Protein 2KAN (pdb70)

Nearest PDB structures (foldseek):
  2kan-assembly1_A  TM=8.055E-01  e=4.872E-16  Arabidopsis thaliana
  2n4f-assembly1_A  TM=8.296E-01  e=3.370E-14  Arabidopsis thaliana
  2dzm-assembly1_A  TM=8.151E-01  e=6.872E-05  Homo sapiens
  7fgm-assembly1_B  TM=8.037E-01  e=1.214E-04  Homo sapiens
  7v8e-assembly1_C  TM=8.054E-01  e=1.890E-04  Homo sapiens

Organism: Arabidopsis thaliana (NCBI:txid3702)

Structure (mmCIF, N/CA/C/O backbone):
data_2KAN
#
_entry.id   2KAN
#
loop_
_atom_site.group_PDB
_atom_site.id
_atom_site.type_symbol
_atom_site.label_atom_id
_atom_site.label_alt_id
_atom_site.label_comp_id
_atom_site.label_asym_id
_atom_site.label_entity_id
_atom_site.label_seq_id
_atom_site.pdbx_PDB_ins_code
_atom_site.Cartn_x
_atom_site.Cartn_y
_atom_site.Cartn_z
_atom_site.occupancy
_atom_site.B_iso_or_equiv
_atom_site.auth_seq_id
_atom_site.auth_comp_id
_atom_site.auth_asym_id
_atom_site.auth_atom_id
_atom_site.pdbx_PDB_model_num
ATOM 1 N N . MET A 1 1 ? 1.009 -16.116 5.273 1.00 0.00 1 MET A N 1
ATOM 2 C CA . MET A 1 1 ? 0.892 -17.507 4.784 1.00 0.00 1 MET A CA 1
ATOM 3 C C . MET A 1 1 ? -0.383 -18.133 5.320 1.00 0.00 1 MET A C 1
ATOM 4 O O . MET A 1 1 ? -0.405 -18.685 6.422 1.00 0.00 1 MET A O 1
ATOM 20 N N . GLY A 1 2 ? -1.450 -18.015 4.547 1.00 0.00 2 GLY A N 1
ATOM 21 C CA . GLY A 1 2 ? -2.744 -18.477 4.994 1.00 0.00 2 GLY A CA 1
ATOM 22 C C . GLY A 1 2 ? -3.408 -17.444 5.875 1.00 0.00 2 GLY A C 1
ATOM 23 O O . GLY A 1 2 ? -2.975 -16.289 5.905 1.00 0.00 2 GLY A O 1
ATOM 27 N N . HIS A 1 3 ? -4.470 -17.848 6.570 1.00 0.00 3 HIS A N 1
ATOM 28 C CA . HIS A 1 3 ? -5.179 -16.975 7.514 1.00 0.00 3 HIS A CA 1
ATOM 29 C C . HIS A 1 3 ? -5.973 -15.892 6.776 1.00 0.00 3 HIS A C 1
ATOM 30 O O . HIS A 1 3 ? -6.718 -15.120 7.383 1.00 0.00 3 HIS A O 1
ATOM 45 N N . HIS A 1 4 ? -5.836 -15.850 5.462 1.00 0.00 4 HIS A N 1
ATOM 46 C CA . HIS A 1 4 ? -6.478 -14.816 4.675 1.00 0.00 4 HIS A CA 1
ATOM 47 C C . HIS A 1 4 ? -7.916 -15.205 4.355 1.00 0.00 4 HIS A C 1
ATOM 48 O O . HIS A 1 4 ? -8.213 -15.724 3.278 1.00 0.00 4 HIS A O 1
ATOM 63 N N . HIS A 1 5 ? -8.796 -14.988 5.318 1.00 0.00 5 HIS A N 1
ATOM 64 C CA . HIS A 1 5 ? -10.217 -15.247 5.138 1.00 0.00 5 HIS A CA 1
ATOM 65 C C . HIS A 1 5 ? -10.904 -14.035 4.527 1.00 0.00 5 HIS A C 1
ATOM 66 O O . HIS A 1 5 ? -10.412 -12.910 4.644 1.00 0.00 5 HIS A O 1
ATOM 81 N N . HIS A 1 6 ? -12.024 -14.264 3.860 1.00 0.00 6 HIS A N 1
ATOM 82 C CA . HIS A 1 6 ? -12.798 -13.169 3.290 1.00 0.00 6 HIS A CA 1
ATOM 83 C C . HIS A 1 6 ? -13.572 -12.461 4.393 1.00 0.00 6 HIS A C 1
ATOM 84 O O . HIS A 1 6 ? -14.043 -13.097 5.338 1.00 0.00 6 HIS A O 1
ATOM 99 N N . HIS A 1 7 ? -13.696 -11.152 4.279 1.00 0.00 7 HIS A N 1
ATOM 100 C CA . HIS A 1 7 ? -14.394 -10.371 5.287 1.00 0.00 7 HIS A CA 1
ATOM 101 C C . HIS A 1 7 ? -14.949 -9.097 4.674 1.00 0.00 7 HIS A C 1
ATOM 102 O O . HIS A 1 7 ? -14.248 -8.392 3.951 1.00 0.00 7 HIS A O 1
ATOM 117 N N . HIS A 1 8 ? -16.209 -8.817 4.956 1.00 0.00 8 HIS A N 1
ATOM 118 C CA . HIS A 1 8 ? -16.855 -7.622 4.442 1.00 0.00 8 HIS A CA 1
ATOM 119 C C . HIS A 1 8 ? -17.304 -6.743 5.603 1.00 0.00 8 HIS A C 1
ATOM 120 O O . HIS A 1 8 ? -18.438 -6.822 6.076 1.00 0.00 8 HIS A O 1
ATOM 135 N N . SER A 1 9 ? -16.377 -5.929 6.077 1.00 0.00 9 SER A N 1
ATOM 136 C CA . SER A 1 9 ? -16.605 -5.069 7.222 1.00 0.00 9 SER A CA 1
ATOM 137 C C . SER A 1 9 ? -17.569 -3.942 6.867 1.00 0.00 9 SER A C 1
ATOM 138 O O . SER A 1 9 ? -18.350 -3.485 7.705 1.00 0.00 9 SER A O 1
ATOM 146 N N . HIS A 1 10 ? -17.521 -3.509 5.617 1.00 0.00 10 HIS A N 1
ATOM 147 C CA . HIS A 1 10 ? -18.353 -2.411 5.165 1.00 0.00 10 HIS A CA 1
ATOM 148 C C . HIS A 1 10 ? -18.571 -2.518 3.659 1.00 0.00 10 HIS A C 1
ATOM 149 O O . HIS A 1 10 ? -17.628 -2.417 2.877 1.00 0.00 10 HIS A O 1
ATOM 164 N N . ALA A 1 11 ? -19.811 -2.753 3.258 1.00 0.00 11 ALA A N 1
ATOM 165 C CA . ALA A 1 11 ? -20.140 -2.862 1.843 1.00 0.00 11 ALA A CA 1
ATOM 166 C C . ALA A 1 11 ? -20.527 -1.510 1.285 1.00 0.00 11 ALA A C 1
ATOM 167 O O . ALA A 1 11 ? -20.265 -1.190 0.125 1.00 0.00 11 ALA A O 1
ATOM 174 N N . ALA A 1 12 ? -21.131 -0.717 2.137 1.00 0.00 12 ALA A N 1
ATOM 175 C CA . ALA A 1 12 ? -21.544 0.629 1.777 1.00 0.00 12 ALA A CA 1
ATOM 176 C C . ALA A 1 12 ? -20.396 1.605 1.997 1.00 0.00 12 ALA A C 1
ATOM 177 O O . ALA A 1 12 ? -20.409 2.405 2.934 1.00 0.00 12 ALA A O 1
ATOM 184 N N . VAL A 1 13 ? -19.385 1.500 1.154 1.00 0.00 13 VAL A N 1
ATOM 185 C CA . VAL A 1 13 ? -18.210 2.347 1.255 1.00 0.00 13 VAL A CA 1
ATOM 186 C C . VAL A 1 13 ? -17.507 2.416 -0.097 1.00 0.00 13 VAL A C 1
ATOM 187 O O . VAL A 1 13 ? -17.608 1.489 -0.905 1.00 0.00 13 VAL A O 1
ATOM 200 N N . ARG A 1 14 ? -16.815 3.514 -0.347 1.00 0.00 14 ARG A N 1
ATOM 201 C CA . ARG A 1 14 ? -16.116 3.704 -1.602 1.00 0.00 14 ARG A CA 1
ATOM 202 C C . ARG A 1 14 ? -14.648 3.360 -1.436 1.00 0.00 14 ARG A C 1
ATOM 203 O O . ARG A 1 14 ? -13.986 3.836 -0.507 1.00 0.00 14 ARG A O 1
ATOM 224 N N . LYS A 1 15 ? -14.150 2.519 -2.317 1.00 0.00 15 LYS A N 1
ATOM 225 C CA . LYS A 1 15 ? -12.750 2.139 -2.293 1.00 0.00 15 LYS A CA 1
ATOM 226 C C . LYS A 1 15 ? -11.914 3.269 -2.875 1.00 0.00 15 LYS A C 1
ATOM 227 O O . LYS A 1 15 ? -12.308 3.902 -3.855 1.00 0.00 15 LYS A O 1
ATOM 246 N N . ILE A 1 16 ? -10.772 3.519 -2.267 1.00 0.00 16 ILE A N 1
ATOM 247 C CA . ILE A 1 16 ? -9.932 4.636 -2.657 1.00 0.00 16 ILE A CA 1
ATOM 248 C C . ILE A 1 16 ? -8.873 4.191 -3.651 1.00 0.00 16 ILE A C 1
ATOM 249 O O . ILE A 1 16 ? -8.535 3.008 -3.740 1.00 0.00 16 ILE A O 1
ATOM 265 N N . HIS A 1 17 ? -8.370 5.141 -4.412 1.00 0.00 17 HIS A N 1
ATOM 266 C CA . HIS A 1 17 ? -7.361 4.860 -5.415 1.00 0.00 17 HIS A CA 1
ATOM 267 C C . HIS A 1 17 ? -5.994 5.303 -4.928 1.00 0.00 17 HIS A C 1
ATOM 268 O O . HIS A 1 17 ? -5.738 6.497 -4.767 1.00 0.00 17 HIS A O 1
ATOM 283 N N . VAL A 1 18 ? -5.130 4.336 -4.672 1.00 0.00 18 VAL A N 1
ATOM 284 C CA . VAL A 1 18 ? -3.792 4.619 -4.179 1.00 0.00 18 VAL A CA 1
ATOM 285 C C . VAL A 1 18 ? -2.770 4.550 -5.307 1.00 0.00 18 VAL A C 1
ATOM 286 O O . VAL A 1 18 ? -2.859 3.692 -6.188 1.00 0.00 18 VAL A O 1
ATOM 299 N N . THR A 1 19 ? -1.808 5.450 -5.279 1.00 0.00 19 THR A N 1
ATOM 300 C CA . THR A 1 19 ? -0.754 5.454 -6.272 1.00 0.00 19 THR A CA 1
ATOM 301 C C . THR A 1 19 ? 0.427 4.629 -5.778 1.00 0.00 19 THR A C 1
ATOM 302 O O . THR A 1 19 ? 1.117 5.023 -4.843 1.00 0.00 19 THR A O 1
ATOM 313 N N . VAL A 1 20 ? 0.645 3.483 -6.399 1.00 0.00 20 VAL A N 1
ATOM 314 C CA . VAL A 1 20 ? 1.729 2.602 -6.005 1.00 0.00 20 VAL A CA 1
ATOM 315 C C . VAL A 1 20 ? 2.958 2.876 -6.860 1.00 0.00 20 VAL A C 1
ATOM 316 O O . VAL A 1 20 ? 2.960 2.623 -8.068 1.00 0.00 20 VAL A O 1
ATOM 329 N N . LYS A 1 21 ? 3.989 3.420 -6.234 1.00 0.00 21 LYS A N 1
ATOM 330 C CA . LYS A 1 21 ? 5.198 3.795 -6.943 1.00 0.00 21 LYS A CA 1
ATOM 331 C C . LYS A 1 21 ? 6.352 2.870 -6.610 1.00 0.00 21 LYS A C 1
ATOM 332 O O . LYS A 1 21 ? 6.823 2.838 -5.480 1.00 0.00 21 LYS A O 1
ATOM 351 N N . PHE A 1 22 ? 6.804 2.130 -7.600 1.00 0.00 22 PHE A N 1
ATOM 352 C CA . PHE A 1 22 ? 7.990 1.307 -7.458 1.00 0.00 22 PHE A CA 1
ATOM 353 C C . PHE A 1 22 ? 9.202 2.072 -7.978 1.00 0.00 22 PHE A C 1
ATOM 354 O O . PHE A 1 22 ? 9.049 3.096 -8.650 1.00 0.00 22 PHE A O 1
ATOM 371 N N . PRO A 1 23 ? 10.423 1.595 -7.685 1.00 0.00 23 PRO A N 1
ATOM 372 C CA . PRO A 1 23 ? 11.657 2.190 -8.215 1.00 0.00 23 PRO A CA 1
ATOM 373 C C . PRO A 1 23 ? 11.831 1.915 -9.711 1.00 0.00 23 PRO A C 1
ATOM 374 O O . PRO A 1 23 ? 12.932 2.016 -10.254 1.00 0.00 23 PRO A O 1
ATOM 385 N N . SER A 1 24 ? 10.731 1.582 -10.372 1.00 0.00 24 SER A N 1
ATOM 386 C CA . SER A 1 24 ? 10.748 1.217 -11.776 1.00 0.00 24 SER A CA 1
ATOM 387 C C . SER A 1 24 ? 9.426 1.578 -12.452 1.00 0.00 24 SER A C 1
ATOM 388 O O . SER A 1 24 ? 9.397 2.307 -13.450 1.00 0.00 24 SER A O 1
ATOM 396 N N . LYS A 1 25 ? 8.334 1.074 -11.893 1.00 0.00 25 LYS A N 1
ATOM 397 C CA . LYS A 1 25 ? 7.016 1.247 -12.482 1.00 0.00 25 LYS A CA 1
ATOM 398 C C . LYS A 1 25 ? 6.083 1.995 -11.535 1.00 0.00 25 LYS A C 1
ATOM 399 O O . LYS A 1 25 ? 6.360 2.128 -10.343 1.00 0.00 25 LYS A O 1
ATOM 418 N N . GLN A 1 26 ? 4.977 2.467 -12.079 1.00 0.00 26 GLN A N 1
ATOM 419 C CA . GLN A 1 26 ? 3.972 3.181 -11.302 1.00 0.00 26 GLN A CA 1
ATOM 420 C C . GLN A 1 26 ? 2.577 2.770 -11.754 1.00 0.00 26 GLN A C 1
ATOM 421 O O . GLN A 1 26 ? 2.261 2.824 -12.942 1.00 0.00 26 GLN A O 1
ATOM 435 N N . PHE A 1 27 ? 1.747 2.356 -10.813 1.00 0.00 27 PHE A N 1
ATOM 436 C CA . PHE A 1 27 ? 0.387 1.952 -11.132 1.00 0.00 27 PHE A CA 1
ATOM 437 C C . PHE A 1 27 ? -0.552 2.302 -9.987 1.00 0.00 27 PHE A C 1
ATOM 438 O O . PHE A 1 27 ? -0.111 2.563 -8.870 1.00 0.00 27 PHE A O 1
ATOM 455 N N . THR A 1 28 ? -1.842 2.327 -10.270 1.00 0.00 28 THR A N 1
ATOM 456 C CA . THR A 1 28 ? -2.832 2.667 -9.264 1.00 0.00 28 THR A CA 1
ATOM 457 C C . THR A 1 28 ? -3.667 1.439 -8.919 1.00 0.00 28 THR A C 1
ATOM 458 O O . THR A 1 28 ? -4.003 0.638 -9.796 1.00 0.00 28 THR A O 1
ATOM 469 N N . VAL A 1 29 ? -3.989 1.291 -7.647 1.00 0.00 29 VAL A N 1
ATOM 470 C CA . VAL A 1 29 ? -4.757 0.143 -7.179 1.00 0.00 29 VAL A CA 1
ATOM 471 C C . VAL A 1 29 ? -5.970 0.613 -6.387 1.00 0.00 29 VAL A C 1
ATOM 472 O O . VAL A 1 29 ? -5.886 1.584 -5.629 1.00 0.00 29 VAL A O 1
ATOM 485 N N . GLU A 1 30 ? -7.103 -0.047 -6.586 1.00 0.00 30 GLU A N 1
ATOM 486 C CA . GLU A 1 30 ? -8.301 0.263 -5.823 1.00 0.00 30 GLU A CA 1
ATOM 487 C C . GLU A 1 30 ? -8.333 -0.557 -4.556 1.00 0.00 30 GLU A C 1
ATOM 488 O O . GLU A 1 30 ? -8.455 -1.782 -4.587 1.00 0.00 30 GLU A O 1
ATOM 500 N N . VAL A 1 31 ? -8.207 0.126 -3.448 1.00 0.00 31 VAL A N 1
ATOM 501 C CA . VAL A 1 31 ? -8.196 -0.531 -2.154 1.00 0.00 31 VAL A CA 1
ATOM 502 C C . VAL A 1 31 ? -9.165 0.157 -1.208 1.00 0.00 31 VAL A C 1
ATOM 503 O O . VAL A 1 31 ? -9.486 1.331 -1.377 1.00 0.00 31 VAL A O 1
ATOM 516 N N . ASP A 1 32 ? -9.649 -0.581 -0.235 1.00 0.00 32 ASP A N 1
ATOM 517 C CA . ASP A 1 32 ? -10.543 -0.018 0.770 1.00 0.00 32 ASP A CA 1
ATOM 518 C C . ASP A 1 32 ? -9.767 0.879 1.733 1.00 0.00 32 ASP A C 1
ATOM 519 O O . ASP A 1 32 ? -8.566 0.709 1.920 1.00 0.00 32 ASP A O 1
ATOM 528 N N . ARG A 1 33 ? -10.461 1.826 2.348 1.00 0.00 33 ARG A N 1
ATOM 529 C CA . ARG A 1 33 ? -9.831 2.765 3.270 1.00 0.00 33 ARG A CA 1
ATOM 530 C C . ARG A 1 33 ? -9.547 2.103 4.621 1.00 0.00 33 ARG A C 1
ATOM 531 O O . ARG A 1 33 ? -8.716 2.576 5.397 1.00 0.00 33 ARG A O 1
ATOM 552 N N . THR A 1 34 ? -10.240 1.003 4.896 1.00 0.00 34 THR A N 1
ATOM 553 C CA . THR A 1 34 ? -10.006 0.232 6.111 1.00 0.00 34 THR A CA 1
ATOM 554 C C . THR A 1 34 ? -9.155 -0.998 5.808 1.00 0.00 34 THR A C 1
ATOM 555 O O . THR A 1 34 ? -9.047 -1.917 6.622 1.00 0.00 34 THR A O 1
ATOM 566 N N . GLU A 1 35 ? -8.547 -0.995 4.627 1.00 0.00 35 GLU A N 1
ATOM 567 C CA . GLU A 1 35 ? -7.700 -2.092 4.192 1.00 0.00 35 GLU A CA 1
ATOM 568 C C . GLU A 1 35 ? -6.488 -2.219 5.107 1.00 0.00 35 GLU A C 1
ATOM 569 O O . GLU A 1 35 ? -5.913 -1.217 5.534 1.00 0.00 35 GLU A O 1
ATOM 581 N N . THR A 1 36 ? -6.117 -3.449 5.412 1.00 0.00 36 THR A N 1
ATOM 582 C CA . THR A 1 36 ? -4.959 -3.721 6.245 1.00 0.00 36 THR A CA 1
ATOM 583 C C . THR A 1 36 ? -3.671 -3.479 5.457 1.00 0.00 36 THR A C 1
ATOM 584 O O . THR A 1 36 ? -3.671 -3.575 4.228 1.00 0.00 36 THR A O 1
ATOM 595 N N . VAL A 1 37 ? -2.578 -3.171 6.150 1.00 0.00 37 VAL A N 1
ATOM 596 C CA . VAL A 1 37 ? -1.294 -2.971 5.489 1.00 0.00 37 VAL A CA 1
ATOM 597 C C . VAL A 1 37 ? -0.870 -4.258 4.788 1.00 0.00 37 VAL A C 1
ATOM 598 O O . VAL A 1 37 ? -0.320 -4.235 3.683 1.00 0.00 37 VAL A O 1
ATOM 611 N N . SER A 1 38 ? -1.165 -5.381 5.429 1.00 0.00 38 SER A N 1
ATOM 612 C CA . SER A 1 38 ? -0.935 -6.689 4.843 1.00 0.00 38 SER A CA 1
ATOM 613 C C . SER A 1 38 ? -1.766 -6.869 3.577 1.00 0.00 38 SER A C 1
ATOM 614 O O . SER A 1 38 ? -1.291 -7.408 2.582 1.00 0.00 38 SER A O 1
ATOM 622 N N . SER A 1 39 ? -2.995 -6.368 3.608 1.00 0.00 39 SER A N 1
ATOM 623 C CA . SER A 1 39 ? -3.926 -6.571 2.515 1.00 0.00 39 SER A CA 1
ATOM 624 C C . SER A 1 39 ? -3.594 -5.619 1.378 1.00 0.00 39 SER A C 1
ATOM 625 O O . SER A 1 39 ? -3.947 -5.857 0.222 1.00 0.00 39 SER A O 1
ATOM 633 N N . LEU A 1 40 ? -2.903 -4.542 1.719 1.00 0.00 40 LEU A N 1
ATOM 634 C CA . LEU A 1 40 ? -2.398 -3.616 0.729 1.00 0.00 40 LEU A CA 1
ATOM 635 C C . LEU A 1 40 ? -1.258 -4.275 -0.028 1.00 0.00 40 LEU A C 1
ATOM 636 O O . LEU A 1 40 ? -1.248 -4.305 -1.259 1.00 0.00 40 LEU A O 1
ATOM 652 N N . LYS A 1 41 ? -0.314 -4.831 0.724 1.00 0.00 41 LYS A N 1
ATOM 653 C CA . LYS A 1 41 ? 0.815 -5.530 0.133 1.00 0.00 41 LYS A CA 1
ATOM 654 C C . LYS A 1 41 ? 0.349 -6.772 -0.619 1.00 0.00 41 LYS A C 1
ATOM 655 O O . LYS A 1 41 ? 0.942 -7.141 -1.630 1.00 0.00 41 LYS A O 1
ATOM 674 N N . ASP A 1 42 ? -0.707 -7.413 -0.118 1.00 0.00 42 ASP A N 1
ATOM 675 C CA . ASP A 1 42 ? -1.315 -8.551 -0.809 1.00 0.00 42 ASP A CA 1
ATOM 676 C C . ASP A 1 42 ? -1.692 -8.173 -2.232 1.00 0.00 42 ASP A C 1
ATOM 677 O O . ASP A 1 42 ? -1.286 -8.829 -3.190 1.00 0.00 42 ASP A O 1
ATOM 686 N N . LYS A 1 43 ? -2.451 -7.092 -2.360 1.00 0.00 43 LYS A N 1
ATOM 687 C CA . LYS A 1 43 ? -2.912 -6.624 -3.661 1.00 0.00 43 LYS A CA 1
ATOM 688 C C . LYS A 1 43 ? -1.739 -6.239 -4.559 1.00 0.00 43 LYS A C 1
ATOM 689 O O . LYS A 1 43 ? -1.734 -6.551 -5.751 1.00 0.00 43 LYS A O 1
ATOM 708 N N . ILE A 1 44 ? -0.742 -5.575 -3.984 1.00 0.00 44 ILE A N 1
ATOM 709 C CA . ILE A 1 44 ? 0.447 -5.187 -4.732 1.00 0.00 44 ILE A CA 1
ATOM 710 C C . ILE A 1 44 ? 1.229 -6.421 -5.183 1.00 0.00 44 ILE A C 1
ATOM 711 O O . ILE A 1 44 ? 1.742 -6.465 -6.301 1.00 0.00 44 ILE A O 1
ATOM 727 N N . HIS A 1 45 ? 1.283 -7.433 -4.323 1.00 0.00 45 HIS A N 1
ATOM 728 C CA . HIS A 1 45 ? 1.977 -8.680 -4.632 1.00 0.00 45 HIS A CA 1
ATOM 729 C C . HIS A 1 45 ? 1.300 -9.411 -5.788 1.00 0.00 45 HIS A C 1
ATOM 730 O O . HIS A 1 45 ? 1.945 -10.136 -6.543 1.00 0.00 45 HIS A O 1
ATOM 745 N N . ILE A 1 46 ? -0.002 -9.234 -5.909 1.00 0.00 46 ILE A N 1
ATOM 746 C CA . ILE A 1 46 ? -0.752 -9.832 -7.002 1.00 0.00 46 ILE A CA 1
ATOM 747 C C . ILE A 1 46 ? -0.400 -9.150 -8.325 1.00 0.00 46 ILE A C 1
ATOM 748 O O . ILE A 1 46 ? -0.379 -9.786 -9.382 1.00 0.00 46 ILE A O 1
ATOM 764 N N . VAL A 1 47 ? -0.091 -7.862 -8.251 1.00 0.00 47 VAL A N 1
ATOM 765 C CA . VAL A 1 47 ? 0.268 -7.088 -9.438 1.00 0.00 47 VAL A CA 1
ATOM 766 C C . VAL A 1 47 ? 1.749 -7.249 -9.786 1.00 0.00 47 VAL A C 1
ATOM 767 O O . VAL A 1 47 ? 2.095 -7.634 -10.904 1.00 0.00 47 VAL A O 1
ATOM 780 N N . GLU A 1 48 ? 2.613 -6.964 -8.822 1.00 0.00 48 GLU A N 1
ATOM 781 C CA . GLU A 1 48 ? 4.051 -6.962 -9.054 1.00 0.00 48 GLU A CA 1
ATOM 782 C C . GLU A 1 48 ? 4.672 -8.287 -8.599 1.00 0.00 48 GLU A C 1
ATOM 783 O O . GLU A 1 48 ? 4.046 -9.074 -7.888 1.00 0.00 48 GLU A O 1
ATOM 795 N N . ASN A 1 49 ? 5.901 -8.522 -9.019 1.00 0.00 49 ASN A N 1
ATOM 796 C CA . ASN A 1 49 ? 6.621 -9.750 -8.706 1.00 0.00 49 ASN A CA 1
ATOM 797 C C . ASN A 1 49 ? 7.144 -9.739 -7.275 1.00 0.00 49 ASN A C 1
ATOM 798 O O . ASN A 1 49 ? 7.319 -10.792 -6.664 1.00 0.00 49 ASN A O 1
ATOM 809 N N . THR A 1 50 ? 7.403 -8.545 -6.754 1.00 0.00 50 THR A N 1
ATOM 810 C CA . THR A 1 50 ? 7.996 -8.385 -5.436 1.00 0.00 50 THR A CA 1
ATOM 811 C C . THR A 1 50 ? 7.172 -9.062 -4.337 1.00 0.00 50 THR A C 1
ATOM 812 O O . THR A 1 50 ? 5.960 -8.855 -4.216 1.00 0.00 50 THR A O 1
ATOM 823 N N . PRO A 1 51 ? 7.832 -9.922 -3.554 1.00 0.00 51 PRO A N 1
ATOM 824 C CA . PRO A 1 51 ? 7.253 -10.516 -2.350 1.00 0.00 51 PRO A CA 1
ATOM 825 C C . PRO A 1 51 ? 6.867 -9.458 -1.312 1.00 0.00 51 PRO A C 1
ATOM 826 O O . PRO A 1 51 ? 7.485 -8.395 -1.228 1.00 0.00 51 PRO A O 1
ATOM 837 N N . ILE A 1 52 ? 5.865 -9.780 -0.507 1.00 0.00 52 ILE A N 1
ATOM 838 C CA . ILE A 1 52 ? 5.280 -8.836 0.443 1.00 0.00 52 ILE A CA 1
ATOM 839 C C . ILE A 1 52 ? 6.294 -8.321 1.474 1.00 0.00 52 ILE A C 1
ATOM 840 O O . ILE A 1 52 ? 6.380 -7.117 1.713 1.00 0.00 52 ILE A O 1
ATOM 856 N N . LYS A 1 53 ? 7.067 -9.221 2.068 1.00 0.00 53 LYS A N 1
ATOM 857 C CA . LYS A 1 53 ? 7.984 -8.848 3.142 1.00 0.00 53 LYS A CA 1
ATOM 858 C C . LYS A 1 53 ? 9.152 -7.986 2.655 1.00 0.00 53 LYS A C 1
ATOM 859 O O . LYS A 1 53 ? 9.766 -7.270 3.448 1.00 0.00 53 LYS A O 1
ATOM 878 N N . ARG A 1 54 ? 9.452 -8.037 1.362 1.00 0.00 54 ARG A N 1
ATOM 879 C CA . ARG A 1 54 ? 10.623 -7.337 0.839 1.00 0.00 54 ARG A CA 1
ATOM 880 C C . ARG A 1 54 ? 10.290 -5.911 0.412 1.00 0.00 54 ARG A C 1
ATOM 881 O O . ARG A 1 54 ? 11.143 -5.028 0.465 1.00 0.00 54 ARG A O 1
ATOM 902 N N . MET A 1 55 ? 9.056 -5.679 -0.008 1.00 0.00 55 MET A N 1
ATOM 903 C CA . MET A 1 55 ? 8.646 -4.342 -0.414 1.00 0.00 55 MET A CA 1
ATOM 904 C C . MET A 1 55 ? 8.083 -3.573 0.772 1.00 0.00 55 MET A C 1
ATOM 905 O O . MET A 1 55 ? 7.224 -4.072 1.502 1.00 0.00 55 MET A O 1
ATOM 919 N N . GLN A 1 56 ? 8.593 -2.369 0.974 1.00 0.00 56 GLN A N 1
ATOM 920 C CA . GLN A 1 56 ? 8.141 -1.515 2.059 1.00 0.00 56 GLN A CA 1
ATOM 921 C C . GLN A 1 56 ? 7.370 -0.325 1.515 1.00 0.00 56 GLN A C 1
ATOM 922 O O . GLN A 1 56 ? 7.765 0.283 0.522 1.00 0.00 56 GLN A O 1
ATOM 936 N N . LEU A 1 57 ? 6.270 -0.004 2.174 1.00 0.00 57 LEU A N 1
ATOM 937 C CA . LEU A 1 57 ? 5.389 1.059 1.724 1.00 0.00 57 LEU A CA 1
ATOM 938 C C . LEU A 1 57 ? 5.670 2.335 2.505 1.00 0.00 57 LEU A C 1
ATOM 939 O O . LEU A 1 57 ? 5.722 2.315 3.731 1.00 0.00 57 LEU A O 1
ATOM 955 N N . TYR A 1 58 ? 5.871 3.431 1.801 1.00 0.00 58 TYR A N 1
ATOM 956 C CA . TYR A 1 58 ? 6.085 4.715 2.444 1.00 0.00 58 TYR A CA 1
ATOM 957 C C . TYR A 1 58 ? 4.995 5.700 2.048 1.00 0.00 58 TYR A C 1
ATOM 958 O O . TYR A 1 58 ? 4.801 5.982 0.867 1.00 0.00 58 TYR A O 1
ATOM 976 N N . TYR A 1 59 ? 4.287 6.217 3.040 1.00 0.00 59 TYR A N 1
ATOM 977 C CA . TYR A 1 59 ? 3.215 7.170 2.799 1.00 0.00 59 TYR A CA 1
ATOM 978 C C . TYR A 1 59 ? 3.555 8.529 3.394 1.00 0.00 59 TYR A C 1
ATOM 979 O O . TYR A 1 59 ? 3.474 8.722 4.608 1.00 0.00 59 TYR A O 1
ATOM 997 N N . SER A 1 60 ? 3.972 9.449 2.527 1.00 0.00 60 SER A N 1
ATOM 998 C CA . SER A 1 60 ? 4.202 10.846 2.900 1.00 0.00 60 SER A CA 1
ATOM 999 C C . SER A 1 60 ? 5.107 10.988 4.130 1.00 0.00 60 SER A C 1
ATOM 1000 O O . SER A 1 60 ? 4.953 11.922 4.921 1.00 0.00 60 SER A O 1
ATOM 1008 N N . GLY A 1 61 ? 6.055 10.071 4.280 1.00 0.00 61 GLY A N 1
ATOM 1009 C CA . GLY A 1 61 ? 6.999 10.162 5.374 1.00 0.00 61 GLY A CA 1
ATOM 1010 C C . GLY A 1 61 ? 6.848 9.042 6.385 1.00 0.00 61 GLY A C 1
ATOM 1011 O O . GLY A 1 61 ? 7.758 8.791 7.177 1.00 0.00 61 GLY A O 1
ATOM 1015 N N . ILE A 1 62 ? 5.706 8.369 6.372 1.00 0.00 62 ILE A N 1
ATOM 1016 C CA . ILE A 1 62 ? 5.464 7.276 7.304 1.00 0.00 62 ILE A CA 1
ATOM 1017 C C . ILE A 1 62 ? 5.740 5.933 6.640 1.00 0.00 62 ILE A C 1
ATOM 1018 O O . ILE A 1 62 ? 5.201 5.637 5.572 1.00 0.00 62 ILE A O 1
ATOM 1034 N N . GLU A 1 63 ? 6.597 5.140 7.265 1.00 0.00 63 GLU A N 1
ATOM 1035 C CA . GLU A 1 63 ? 6.863 3.787 6.808 1.00 0.00 63 GLU A CA 1
ATOM 1036 C C . GLU A 1 63 ? 5.748 2.856 7.271 1.00 0.00 63 GLU A C 1
ATOM 1037 O O . GLU A 1 63 ? 5.511 2.700 8.471 1.00 0.00 63 GLU A O 1
ATOM 1049 N N . LEU A 1 64 ? 5.057 2.254 6.316 1.00 0.00 64 LEU A N 1
ATOM 1050 C CA . LEU A 1 64 ? 3.969 1.340 6.615 1.00 0.00 64 LEU A CA 1
ATOM 1051 C C . LEU A 1 64 ? 4.536 -0.054 6.849 1.00 0.00 64 LEU A C 1
ATOM 1052 O O . LEU A 1 64 ? 4.531 -0.904 5.952 1.00 0.00 64 LEU A O 1
ATOM 1068 N N . ALA A 1 65 ? 5.067 -0.264 8.042 1.00 0.00 65 ALA A N 1
ATOM 1069 C CA . ALA A 1 65 ? 5.730 -1.515 8.371 1.00 0.00 65 ALA A CA 1
ATOM 1070 C C . ALA A 1 65 ? 4.861 -2.391 9.262 1.00 0.00 65 ALA A C 1
ATOM 1071 O O . ALA A 1 65 ? 5.184 -3.555 9.504 1.00 0.00 65 ALA A O 1
ATOM 1078 N N . ASP A 1 66 ? 3.755 -1.841 9.746 1.00 0.00 66 ASP A N 1
ATOM 1079 C CA . ASP A 1 66 ? 2.874 -2.586 10.634 1.00 0.00 66 ASP A CA 1
ATOM 1080 C C . ASP A 1 66 ? 1.825 -3.347 9.841 1.00 0.00 66 ASP A C 1
ATOM 1081 O O . ASP A 1 66 ? 0.778 -2.810 9.491 1.00 0.00 66 ASP A O 1
ATOM 1090 N N . ASP A 1 67 ? 2.123 -4.611 9.583 1.00 0.00 67 ASP A N 1
ATOM 1091 C CA . ASP A 1 67 ? 1.282 -5.494 8.772 1.00 0.00 67 ASP A CA 1
ATOM 1092 C C . ASP A 1 67 ? -0.119 -5.632 9.361 1.00 0.00 67 ASP A C 1
ATOM 1093 O O . ASP A 1 67 ? -1.093 -5.869 8.643 1.00 0.00 67 ASP A O 1
ATOM 1102 N N . TYR A 1 68 ? -0.208 -5.453 10.669 1.00 0.00 68 TYR A N 1
ATOM 1103 C CA . TYR A 1 68 ? -1.446 -5.683 11.396 1.00 0.00 68 TYR A CA 1
ATOM 1104 C C . TYR A 1 68 ? -2.362 -4.451 11.410 1.00 0.00 68 TYR A C 1
ATOM 1105 O O . TYR A 1 68 ? -3.539 -4.560 11.750 1.00 0.00 68 TYR A O 1
ATOM 1123 N N . ARG A 1 69 ? -1.838 -3.285 11.036 1.00 0.00 69 ARG A N 1
ATOM 1124 C CA . ARG A 1 69 ? -2.638 -2.060 11.072 1.00 0.00 69 ARG A CA 1
ATOM 1125 C C . ARG A 1 69 ? -3.370 -1.849 9.754 1.00 0.00 69 ARG A C 1
ATOM 1126 O O . ARG A 1 69 ? -3.073 -2.508 8.759 1.00 0.00 69 ARG A O 1
ATOM 1147 N N . ASN A 1 70 ? -4.327 -0.931 9.757 1.00 0.00 70 ASN A N 1
ATOM 1148 C CA . ASN A 1 70 ? -5.061 -0.588 8.547 1.00 0.00 70 ASN A CA 1
ATOM 1149 C C . ASN A 1 70 ? -4.562 0.734 7.981 1.00 0.00 70 ASN A C 1
ATOM 1150 O O . ASN A 1 70 ? -3.801 1.450 8.632 1.00 0.00 70 ASN A O 1
ATOM 1161 N N . LEU A 1 71 ? -5.011 1.060 6.776 1.00 0.00 71 LEU A N 1
ATOM 1162 C CA . LEU A 1 71 ? -4.620 2.301 6.120 1.00 0.00 71 LEU A CA 1
ATOM 1163 C C . LEU A 1 71 ? -5.208 3.508 6.840 1.00 0.00 71 LEU A C 1
ATOM 1164 O O . LEU A 1 71 ? -4.596 4.576 6.879 1.00 0.00 71 LEU A O 1
ATOM 1180 N N . ASN A 1 72 ? -6.398 3.336 7.412 1.00 0.00 72 ASN A N 1
ATOM 1181 C CA . ASN A 1 72 ? -7.067 4.419 8.135 1.00 0.00 72 ASN A CA 1
ATOM 1182 C C . ASN A 1 72 ? -6.249 4.847 9.351 1.00 0.00 72 ASN A C 1
ATOM 1183 O O . ASN A 1 72 ? -6.299 6.002 9.765 1.00 0.00 72 ASN A O 1
ATOM 1194 N N . GLU A 1 73 ? -5.480 3.912 9.903 1.00 0.00 73 GLU A N 1
ATOM 1195 C CA . GLU A 1 73 ? -4.612 4.194 11.041 1.00 0.00 73 GLU A CA 1
ATOM 1196 C C . GLU A 1 73 ? -3.568 5.250 10.689 1.00 0.00 73 GLU A C 1
ATOM 1197 O O . GLU A 1 73 ? -3.187 6.066 11.526 1.00 0.00 73 GLU A O 1
ATOM 1209 N N . TYR A 1 74 ? -3.111 5.226 9.446 1.00 0.00 74 TYR A N 1
ATOM 1210 C CA . TYR A 1 74 ? -2.090 6.158 8.992 1.00 0.00 74 TYR A CA 1
ATOM 1211 C C . TYR A 1 74 ? -2.726 7.404 8.381 1.00 0.00 74 TYR A C 1
ATOM 1212 O O . TYR A 1 74 ? -2.052 8.411 8.156 1.00 0.00 74 TYR A O 1
ATOM 1230 N N . GLY A 1 75 ? -4.026 7.336 8.129 1.00 0.00 75 GLY A N 1
ATOM 1231 C CA . GLY A 1 75 ? -4.729 8.456 7.532 1.00 0.00 75 GLY A CA 1
ATOM 1232 C C . GLY A 1 75 ? -4.497 8.541 6.038 1.00 0.00 75 GLY A C 1
ATOM 1233 O O . GLY A 1 75 ? -4.040 9.564 5.530 1.00 0.00 75 GLY A O 1
ATOM 1237 N N . ILE A 1 76 ? -4.798 7.459 5.336 1.00 0.00 76 ILE A N 1
ATOM 1238 C CA . ILE A 1 76 ? -4.587 7.398 3.900 1.00 0.00 76 ILE A CA 1
ATOM 1239 C C . ILE A 1 76 ? -5.895 7.628 3.147 1.00 0.00 76 ILE A C 1
ATOM 1240 O O . ILE A 1 76 ? -6.876 6.912 3.352 1.00 0.00 76 ILE A O 1
ATOM 125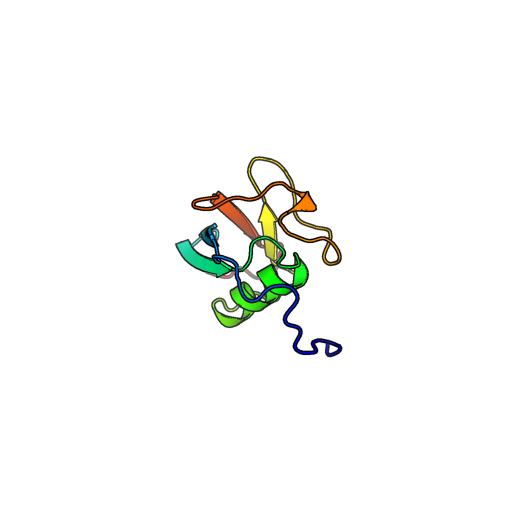6 N N . THR A 1 77 ? -5.903 8.640 2.291 1.00 0.00 77 THR A N 1
ATOM 1257 C CA . THR A 1 77 ? -7.068 8.952 1.478 1.00 0.00 77 THR A CA 1
ATOM 1258 C C . THR A 1 77 ? -6.775 8.621 0.010 1.00 0.00 77 THR A C 1
ATOM 1259 O O . THR A 1 77 ? -5.746 8.017 -0.301 1.00 0.00 77 THR A O 1
ATOM 1270 N N . GLU A 1 78 ? -7.675 9.007 -0.884 1.00 0.00 78 GLU A N 1
ATOM 1271 C CA . GLU A 1 78 ? -7.521 8.728 -2.305 1.00 0.00 78 GLU A CA 1
ATOM 1272 C C . GLU A 1 78 ? -6.461 9.637 -2.929 1.00 0.00 78 GLU A C 1
ATOM 1273 O O . GLU A 1 78 ? -6.206 10.739 -2.433 1.00 0.00 78 GLU A O 1
ATOM 1285 N N . PHE A 1 79 ? -5.834 9.144 -4.000 1.00 0.00 79 PHE A N 1
ATOM 1286 C CA . PHE A 1 79 ? -4.789 9.872 -4.722 1.00 0.00 79 PHE A CA 1
ATOM 1287 C C . PHE A 1 79 ? -3.542 10.005 -3.862 1.00 0.00 79 PHE A C 1
ATOM 1288 O O . PHE A 1 79 ? -2.703 10.877 -4.085 1.00 0.00 79 PHE A O 1
ATOM 1305 N N . SER A 1 80 ? -3.425 9.121 -2.886 1.00 0.00 80 SER A N 1
ATOM 1306 C CA . SER A 1 80 ? -2.263 9.077 -2.024 1.00 0.00 80 SER A CA 1
ATOM 1307 C C . SER A 1 80 ? -1.066 8.511 -2.776 1.00 0.00 80 SER A C 1
ATOM 1308 O O . SER A 1 80 ? -1.216 7.649 -3.646 1.00 0.00 80 SER A O 1
ATOM 1316 N N . GLU A 1 81 ? 0.114 9.008 -2.453 1.00 0.00 81 GLU A N 1
ATOM 1317 C CA . GLU A 1 81 ? 1.328 8.564 -3.108 1.00 0.00 81 GLU A CA 1
ATOM 1318 C C . GLU A 1 81 ? 2.062 7.565 -2.227 1.00 0.00 81 GLU A C 1
ATOM 1319 O O . GLU A 1 81 ? 2.727 7.938 -1.258 1.00 0.00 81 GLU A O 1
ATOM 1331 N N . ILE A 1 82 ? 1.910 6.293 -2.551 1.00 0.00 82 ILE A N 1
ATOM 1332 C CA . ILE A 1 82 ? 2.566 5.236 -1.809 1.00 0.00 82 ILE A CA 1
ATOM 1333 C C . ILE A 1 82 ? 3.875 4.876 -2.484 1.00 0.00 82 ILE A C 1
ATOM 1334 O O . ILE A 1 82 ? 3.895 4.260 -3.552 1.00 0.00 82 ILE A O 1
ATOM 1350 N N . VAL A 1 83 ? 4.963 5.282 -1.868 1.00 0.00 83 VAL A N 1
ATOM 1351 C CA . VAL A 1 83 ? 6.277 5.034 -2.422 1.00 0.00 83 VAL A CA 1
ATOM 1352 C C . VAL A 1 83 ? 6.798 3.700 -1.916 1.00 0.00 83 VAL A C 1
ATOM 1353 O O . VAL A 1 83 ? 7.007 3.513 -0.718 1.00 0.00 83 VAL A O 1
ATOM 1366 N N . VAL A 1 84 ? 6.981 2.771 -2.830 1.00 0.00 84 VAL A N 1
ATOM 1367 C CA . VAL A 1 84 ? 7.374 1.422 -2.482 1.00 0.00 84 VAL A CA 1
ATOM 1368 C C . VAL A 1 84 ? 8.879 1.238 -2.626 1.00 0.00 84 VAL A C 1
ATOM 1369 O O . VAL A 1 84 ? 9.415 1.197 -3.735 1.00 0.00 84 VAL A O 1
ATOM 1382 N N . PHE A 1 85 ? 9.558 1.146 -1.497 1.00 0.00 85 PHE A N 1
ATOM 1383 C CA . PHE A 1 85 ? 10.986 0.901 -1.488 1.00 0.00 85 PHE A CA 1
ATOM 1384 C C . PHE A 1 85 ? 11.264 -0.582 -1.302 1.00 0.00 85 PHE A C 1
ATOM 1385 O O . PHE A 1 85 ? 10.884 -1.177 -0.290 1.00 0.00 85 PHE A O 1
ATOM 1402 N N . LEU A 1 86 ? 11.916 -1.175 -2.288 1.00 0.00 86 LEU A N 1
ATOM 1403 C CA . LEU A 1 86 ? 12.179 -2.603 -2.279 1.00 0.00 86 LEU A CA 1
ATOM 1404 C C . LEU A 1 86 ? 13.456 -2.910 -1.514 1.00 0.00 86 LEU A C 1
ATOM 1405 O O . LEU A 1 86 ? 14.539 -2.441 -1.873 1.00 0.00 86 LEU A O 1
ATOM 1421 N N . LYS A 1 87 ? 13.326 -3.694 -0.458 1.00 0.00 87 LYS A N 1
ATOM 1422 C CA . LYS A 1 87 ? 14.465 -4.062 0.362 1.00 0.00 87 LYS A CA 1
ATOM 1423 C C . LYS A 1 87 ? 15.105 -5.340 -0.173 1.00 0.00 87 LYS A C 1
ATOM 1424 O O . LYS A 1 87 ? 15.010 -6.408 0.433 1.00 0.00 87 LYS A O 1
ATOM 1443 N N . SER A 1 88 ? 15.707 -5.222 -1.343 1.00 0.00 88 SER A N 1
ATOM 1444 C CA . SER A 1 88 ? 16.430 -6.316 -1.971 1.00 0.00 88 SER A CA 1
ATOM 1445 C C . SER A 1 88 ? 17.608 -5.749 -2.755 1.00 0.00 88 SER A C 1
ATOM 1446 O O . SER A 1 88 ? 17.448 -5.270 -3.877 1.00 0.00 88 SER A O 1
ATOM 1454 N N . ILE A 1 89 ? 18.784 -5.767 -2.143 1.00 0.00 89 ILE A N 1
ATOM 1455 C CA . ILE A 1 89 ? 19.957 -5.137 -2.739 1.00 0.00 89 ILE A CA 1
ATOM 1456 C C . ILE A 1 89 ? 21.057 -6.147 -3.043 1.00 0.00 89 ILE A C 1
ATOM 1457 O O . ILE A 1 89 ? 22.141 -5.776 -3.498 1.00 0.00 89 ILE A O 1
ATOM 1473 N N . ASN A 1 90 ? 20.780 -7.419 -2.797 1.00 0.00 90 ASN A N 1
ATOM 1474 C CA . ASN A 1 90 ? 21.743 -8.471 -3.092 1.00 0.00 90 ASN A CA 1
ATOM 1475 C C . ASN A 1 90 ? 21.529 -8.974 -4.509 1.00 0.00 90 ASN A C 1
ATOM 1476 O O . ASN A 1 90 ? 22.480 -9.305 -5.218 1.00 0.00 90 ASN A O 1
ATOM 1487 N N . ARG A 1 91 ? 20.271 -9.022 -4.917 1.00 0.00 91 ARG A N 1
ATOM 1488 C CA . ARG A 1 91 ? 19.922 -9.350 -6.287 1.00 0.00 91 ARG A CA 1
ATOM 1489 C C . ARG A 1 91 ? 18.929 -8.327 -6.815 1.00 0.00 91 ARG A C 1
ATOM 1490 O O . ARG A 1 91 ? 17.780 -8.275 -6.373 1.00 0.00 91 ARG A O 1
ATOM 1511 N N . ALA A 1 92 ? 19.391 -7.504 -7.748 1.00 0.00 92 ALA A N 1
ATOM 1512 C CA . ALA A 1 92 ? 18.593 -6.408 -8.273 1.00 0.00 92 ALA A CA 1
ATOM 1513 C C . ALA A 1 92 ? 17.424 -6.916 -9.103 1.00 0.00 92 ALA A C 1
ATOM 1514 O O . ALA A 1 92 ? 17.465 -8.019 -9.652 1.00 0.00 92 ALA A O 1
ATOM 1521 N N . LYS A 1 93 ? 16.388 -6.102 -9.187 1.00 0.00 93 LYS A N 1
ATOM 1522 C CA . LYS A 1 93 ? 15.224 -6.405 -10.001 1.00 0.00 93 LYS A CA 1
ATOM 1523 C C . LYS A 1 93 ? 14.666 -5.120 -10.585 1.00 0.00 93 LYS A C 1
ATOM 1524 O O . LYS A 1 93 ? 14.983 -4.027 -10.106 1.00 0.00 93 LYS A O 1
ATOM 1543 N N . ASP A 1 94 ? 13.849 -5.246 -11.611 1.00 0.00 94 ASP A N 1
ATOM 1544 C CA . ASP A 1 94 ? 13.159 -4.099 -12.170 1.00 0.00 94 ASP A CA 1
ATOM 1545 C C . ASP A 1 94 ? 11.794 -3.985 -11.523 1.00 0.00 94 ASP A C 1
ATOM 1546 O O . ASP A 1 94 ? 10.913 -4.804 -11.857 1.00 0.00 94 ASP A O 1
ATOM 1556 N N . MET A 1 1 ? -15.787 -10.570 7.920 1.00 0.00 1 MET A N 2
ATOM 1557 C CA . MET A 1 1 ? -16.791 -10.519 6.834 1.00 0.00 1 MET A CA 2
ATOM 1558 C C . MET A 1 1 ? -16.189 -11.014 5.525 1.00 0.00 1 MET A C 2
ATOM 1559 O O . MET A 1 1 ? -14.974 -10.948 5.320 1.00 0.00 1 MET A O 2
ATOM 1575 N N . GLY A 1 2 ? -17.041 -11.523 4.648 1.00 0.00 2 GLY A N 2
ATOM 1576 C CA . GLY A 1 2 ? -16.588 -12.015 3.367 1.00 0.00 2 GLY A CA 2
ATOM 1577 C C . GLY A 1 2 ? -17.597 -11.738 2.277 1.00 0.00 2 GLY A C 2
ATOM 1578 O O . GLY A 1 2 ? -18.586 -12.458 2.137 1.00 0.00 2 GLY A O 2
ATOM 1582 N N . HIS A 1 3 ? -17.366 -10.674 1.522 1.00 0.00 3 HIS A N 2
ATOM 1583 C CA . HIS A 1 3 ? -18.248 -10.314 0.420 1.00 0.00 3 HIS A CA 2
ATOM 1584 C C . HIS A 1 3 ? -17.449 -9.924 -0.815 1.00 0.00 3 HIS A C 2
ATOM 1585 O O . HIS A 1 3 ? -16.784 -8.889 -0.844 1.00 0.00 3 HIS A O 2
ATOM 1600 N N . HIS A 1 4 ? -17.497 -10.780 -1.822 1.00 0.00 4 HIS A N 2
ATOM 1601 C CA . HIS A 1 4 ? -16.901 -10.485 -3.120 1.00 0.00 4 HIS A CA 2
ATOM 1602 C C . HIS A 1 4 ? -17.995 -10.404 -4.178 1.00 0.00 4 HIS A C 2
ATOM 1603 O O . HIS A 1 4 ? -17.722 -10.292 -5.375 1.00 0.00 4 HIS A O 2
ATOM 1618 N N . HIS A 1 5 ? -19.239 -10.467 -3.729 1.00 0.00 5 HIS A N 2
ATOM 1619 C CA . HIS A 1 5 ? -20.381 -10.444 -4.625 1.00 0.00 5 HIS A CA 2
ATOM 1620 C C . HIS A 1 5 ? -21.384 -9.391 -4.170 1.00 0.00 5 HIS A C 2
ATOM 1621 O O . HIS A 1 5 ? -21.823 -9.394 -3.022 1.00 0.00 5 HIS A O 2
ATOM 1636 N N . HIS A 1 6 ? -21.733 -8.489 -5.072 1.00 0.00 6 HIS A N 2
ATOM 1637 C CA . HIS A 1 6 ? -22.696 -7.439 -4.767 1.00 0.00 6 HIS A CA 2
ATOM 1638 C C . HIS A 1 6 ? -23.443 -7.026 -6.026 1.00 0.00 6 HIS A C 2
ATOM 1639 O O . HIS A 1 6 ? -22.873 -7.009 -7.114 1.00 0.00 6 HIS A O 2
ATOM 1654 N N . HIS A 1 7 ? -24.719 -6.706 -5.876 1.00 0.00 7 HIS A N 2
ATOM 1655 C CA . HIS A 1 7 ? -25.540 -6.297 -7.009 1.00 0.00 7 HIS A CA 2
ATOM 1656 C C . HIS A 1 7 ? -25.557 -4.780 -7.126 1.00 0.00 7 HIS A C 2
ATOM 1657 O O . HIS A 1 7 ? -25.477 -4.223 -8.219 1.00 0.00 7 HIS A O 2
ATOM 1672 N N . HIS A 1 8 ? -25.672 -4.122 -5.985 1.00 0.00 8 HIS A N 2
ATOM 1673 C CA . HIS A 1 8 ? -25.712 -2.670 -5.925 1.00 0.00 8 HIS A CA 2
ATOM 1674 C C . HIS A 1 8 ? -24.944 -2.181 -4.710 1.00 0.00 8 HIS A C 2
ATOM 1675 O O . HIS A 1 8 ? -24.314 -2.976 -4.008 1.00 0.00 8 HIS A O 2
ATOM 1690 N N . SER A 1 9 ? -24.991 -0.885 -4.467 1.00 0.00 9 SER A N 2
ATOM 1691 C CA . SER A 1 9 ? -24.341 -0.310 -3.305 1.00 0.00 9 SER A CA 2
ATOM 1692 C C . SER A 1 9 ? -25.254 0.715 -2.638 1.00 0.00 9 SER A C 2
ATOM 1693 O O . SER A 1 9 ? -25.275 1.885 -3.026 1.00 0.00 9 SER A O 2
ATOM 1701 N N . HIS A 1 10 ? -26.045 0.258 -1.668 1.00 0.00 10 HIS A N 2
ATOM 1702 C CA . HIS A 1 10 ? -26.879 1.163 -0.891 1.00 0.00 10 HIS A CA 2
ATOM 1703 C C . HIS A 1 10 ? -25.991 1.966 0.044 1.00 0.00 10 HIS A C 2
ATOM 1704 O O . HIS A 1 10 ? -26.163 3.174 0.202 1.00 0.00 10 HIS A O 2
ATOM 1719 N N . ALA A 1 11 ? -25.047 1.281 0.666 1.00 0.00 11 ALA A N 2
ATOM 1720 C CA . ALA A 1 11 ? -23.979 1.949 1.384 1.00 0.00 11 ALA A CA 2
ATOM 1721 C C . ALA A 1 11 ? -22.867 2.277 0.403 1.00 0.00 11 ALA A C 2
ATOM 1722 O O . ALA A 1 11 ? -22.065 1.412 0.053 1.00 0.00 11 ALA A O 2
ATOM 1729 N N . ALA A 1 12 ? -22.846 3.515 -0.068 1.00 0.00 12 ALA A N 2
ATOM 1730 C CA . ALA A 1 12 ? -21.902 3.922 -1.098 1.00 0.00 12 ALA A CA 2
ATOM 1731 C C . ALA A 1 12 ? -20.504 4.101 -0.524 1.00 0.00 12 ALA A C 2
ATOM 1732 O O . ALA A 1 12 ? -20.064 5.218 -0.247 1.00 0.00 12 ALA A O 2
ATOM 1739 N N . VAL A 1 13 ? -19.819 2.987 -0.320 1.00 0.00 13 VAL A N 2
ATOM 1740 C CA . VAL A 1 13 ? -18.454 3.018 0.157 1.00 0.00 13 VAL A CA 2
ATOM 1741 C C . VAL A 1 13 ? -17.491 2.897 -1.012 1.00 0.00 13 VAL A C 2
ATOM 1742 O O . VAL A 1 13 ? -17.477 1.901 -1.738 1.00 0.00 13 VAL A O 2
ATOM 1755 N N . ARG A 1 14 ? -16.694 3.926 -1.193 1.00 0.00 14 ARG A N 2
ATOM 1756 C CA . ARG A 1 14 ? -15.796 4.002 -2.314 1.00 0.00 14 ARG A CA 2
ATOM 1757 C C . ARG A 1 14 ? -14.429 3.505 -1.922 1.00 0.00 14 ARG A C 2
ATOM 1758 O O . ARG A 1 14 ? -13.856 3.957 -0.929 1.00 0.00 14 ARG A O 2
ATOM 1779 N N . LYS A 1 15 ? -13.924 2.548 -2.675 1.00 0.00 15 LYS A N 2
ATOM 1780 C CA . LYS A 1 15 ? -12.566 2.108 -2.480 1.00 0.00 15 LYS A CA 2
ATOM 1781 C C . LYS A 1 15 ? -11.636 3.196 -2.964 1.00 0.00 15 LYS A C 2
ATOM 1782 O O . LYS A 1 15 ? -11.877 3.816 -4.004 1.00 0.00 15 LYS A O 2
ATOM 1801 N N . ILE A 1 16 ? -10.579 3.409 -2.230 1.00 0.00 16 ILE A N 2
ATOM 1802 C CA . ILE A 1 16 ? -9.701 4.527 -2.499 1.00 0.00 16 ILE A CA 2
ATOM 1803 C C . ILE A 1 16 ? -8.633 4.143 -3.504 1.00 0.00 16 ILE A C 2
ATOM 1804 O O . ILE A 1 16 ? -8.144 3.010 -3.524 1.00 0.00 16 ILE A O 2
ATOM 1820 N N . HIS A 1 17 ? -8.307 5.088 -4.361 1.00 0.00 17 HIS A N 2
ATOM 1821 C CA . HIS A 1 17 ? -7.346 4.861 -5.423 1.00 0.00 17 HIS A CA 2
ATOM 1822 C C . HIS A 1 17 ? -5.961 5.299 -4.971 1.00 0.00 17 HIS A C 2
ATOM 1823 O O . HIS A 1 17 ? -5.656 6.490 -4.944 1.00 0.00 17 HIS A O 2
ATOM 1838 N N . VAL A 1 18 ? -5.141 4.334 -4.589 1.00 0.00 18 VAL A N 2
ATOM 1839 C CA . VAL A 1 18 ? -3.805 4.623 -4.083 1.00 0.00 18 VAL A CA 2
ATOM 1840 C C . VAL A 1 18 ? -2.785 4.642 -5.212 1.00 0.00 18 VAL A C 2
ATOM 1841 O O . VAL A 1 18 ? -2.927 3.920 -6.203 1.00 0.00 18 VAL A O 2
ATOM 1854 N N . THR A 1 19 ? -1.766 5.472 -5.069 1.00 0.00 19 THR A N 2
ATOM 1855 C CA . THR A 1 19 ? -0.703 5.541 -6.051 1.00 0.00 19 THR A CA 2
ATOM 1856 C C . THR A 1 19 ? 0.468 4.678 -5.605 1.00 0.00 19 THR A C 2
ATOM 1857 O O . THR A 1 19 ? 1.155 5.009 -4.643 1.00 0.00 19 THR A O 2
ATOM 1868 N N . VAL A 1 20 ? 0.684 3.570 -6.293 1.00 0.00 20 VAL A N 2
ATOM 1869 C CA . VAL A 1 20 ? 1.770 2.665 -5.949 1.00 0.00 20 VAL A CA 2
ATOM 1870 C C . VAL A 1 20 ? 2.975 2.943 -6.833 1.00 0.00 20 VAL A C 2
ATOM 1871 O O . VAL A 1 20 ? 2.937 2.729 -8.048 1.00 0.00 20 VAL A O 2
ATOM 1884 N N . LYS A 1 21 ? 4.036 3.440 -6.219 1.00 0.00 21 LYS A N 2
ATOM 1885 C CA . LYS A 1 21 ? 5.216 3.857 -6.952 1.00 0.00 21 LYS A CA 2
ATOM 1886 C C . LYS A 1 21 ? 6.368 2.888 -6.755 1.00 0.00 21 LYS A C 2
ATOM 1887 O O . LYS A 1 21 ? 6.989 2.856 -5.695 1.00 0.00 21 LYS A O 2
ATOM 1906 N N . PHE A 1 22 ? 6.645 2.105 -7.778 1.00 0.00 22 PHE A N 2
ATOM 1907 C CA . PHE A 1 22 ? 7.818 1.252 -7.790 1.00 0.00 22 PHE A CA 2
ATOM 1908 C C . PHE A 1 22 ? 8.971 1.989 -8.462 1.00 0.00 22 PHE A C 2
ATOM 1909 O O . PHE A 1 22 ? 8.750 2.961 -9.186 1.00 0.00 22 PHE A O 2
ATOM 1926 N N . PRO A 1 23 ? 10.219 1.556 -8.226 1.00 0.00 23 PRO A N 2
ATOM 1927 C CA . PRO A 1 23 ? 11.396 2.166 -8.854 1.00 0.00 23 PRO A CA 2
ATOM 1928 C C . PRO A 1 23 ? 11.377 2.041 -10.381 1.00 0.00 23 PRO A C 2
ATOM 1929 O O . PRO A 1 23 ? 12.071 2.781 -11.081 1.00 0.00 23 PRO A O 2
ATOM 1940 N N . SER A 1 24 ? 10.574 1.112 -10.890 1.00 0.00 24 SER A N 2
ATOM 1941 C CA . SER A 1 24 ? 10.510 0.859 -12.324 1.00 0.00 24 SER A CA 2
ATOM 1942 C C . SER A 1 24 ? 9.252 1.463 -12.962 1.00 0.00 24 SER A C 2
ATOM 1943 O O . SER A 1 24 ? 9.264 1.827 -14.139 1.00 0.00 24 SER A O 2
ATOM 1951 N N . LYS A 1 25 ? 8.174 1.586 -12.192 1.00 0.00 25 LYS A N 2
ATOM 1952 C CA . LYS A 1 25 ? 6.906 2.051 -12.746 1.00 0.00 25 LYS A CA 2
ATOM 1953 C C . LYS A 1 25 ? 5.955 2.502 -11.647 1.00 0.00 25 LYS A C 2
ATOM 1954 O O . LYS A 1 25 ? 6.148 2.190 -10.475 1.00 0.00 25 LYS A O 2
ATOM 1973 N N . GLN A 1 26 ? 4.919 3.216 -12.048 1.00 0.00 26 GLN A N 2
ATOM 1974 C CA . GLN A 1 26 ? 3.902 3.696 -11.126 1.00 0.00 26 GLN A CA 2
ATOM 1975 C C . GLN A 1 26 ? 2.512 3.331 -11.644 1.00 0.00 26 GLN A C 2
ATOM 1976 O O . GLN A 1 26 ? 2.232 3.470 -12.836 1.00 0.00 26 GLN A O 2
ATOM 1990 N N . PHE A 1 27 ? 1.649 2.861 -10.756 1.00 0.00 27 PHE A N 2
ATOM 1991 C CA . PHE A 1 27 ? 0.292 2.488 -11.136 1.00 0.00 27 PHE A CA 2
ATOM 1992 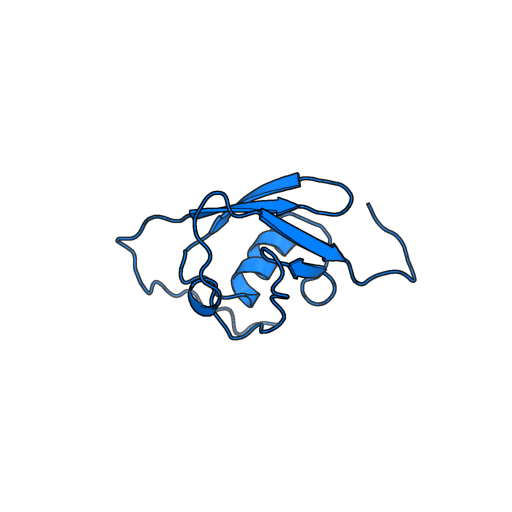C C . PHE A 1 27 ? -0.679 2.725 -9.984 1.00 0.00 27 PHE A C 2
ATOM 1993 O O . PHE A 1 27 ? -0.262 2.956 -8.848 1.00 0.00 27 PHE A O 2
ATOM 2010 N N . THR A 1 28 ? -1.972 2.682 -10.280 1.00 0.00 28 THR A N 2
ATOM 2011 C CA . THR A 1 28 ? -2.992 2.907 -9.266 1.00 0.00 28 THR A CA 2
ATOM 2012 C C . THR A 1 28 ? -3.625 1.586 -8.851 1.00 0.00 28 THR A C 2
ATOM 2013 O O . THR A 1 28 ? -3.856 0.713 -9.685 1.00 0.00 28 THR A O 2
ATOM 2024 N N . VAL A 1 29 ? -3.895 1.439 -7.566 1.00 0.00 29 VAL A N 2
ATOM 2025 C CA . VAL A 1 29 ? -4.558 0.244 -7.060 1.00 0.00 29 VAL A CA 2
ATOM 2026 C C . VAL A 1 29 ? -5.787 0.638 -6.253 1.00 0.00 29 VAL A C 2
ATOM 2027 O O . VAL A 1 29 ? -5.770 1.643 -5.540 1.00 0.00 29 VAL A O 2
ATOM 2040 N N . GLU A 1 30 ? -6.861 -0.123 -6.392 1.00 0.00 30 GLU A N 2
ATOM 2041 C CA . GLU A 1 30 ? -8.050 0.116 -5.597 1.00 0.00 30 GLU A CA 2
ATOM 2042 C C . GLU A 1 30 ? -8.021 -0.709 -4.334 1.00 0.00 30 GLU A C 2
ATOM 2043 O O . GLU A 1 30 ? -7.956 -1.939 -4.371 1.00 0.00 30 GLU A O 2
ATOM 2055 N N . VAL A 1 31 ? -8.055 -0.015 -3.222 1.00 0.00 31 VAL A N 2
ATOM 2056 C CA . VAL A 1 31 ? -8.092 -0.653 -1.921 1.00 0.00 31 VAL A CA 2
ATOM 2057 C C . VAL A 1 31 ? -9.161 0.001 -1.066 1.00 0.00 31 VAL A C 2
ATOM 2058 O O . VAL A 1 31 ? -9.577 1.125 -1.341 1.00 0.00 31 VAL A O 2
ATOM 2071 N N . ASP A 1 32 ? -9.630 -0.698 -0.056 1.00 0.00 32 ASP A N 2
ATOM 2072 C CA . ASP A 1 32 ? -10.621 -0.120 0.843 1.00 0.00 32 ASP A CA 2
ATOM 2073 C C . ASP A 1 32 ? -9.949 0.873 1.787 1.00 0.00 32 ASP A C 2
ATOM 2074 O O . ASP A 1 32 ? -8.762 0.755 2.081 1.00 0.00 32 ASP A O 2
ATOM 2083 N N . ARG A 1 33 ? -10.703 1.854 2.256 1.00 0.00 33 ARG A N 2
ATOM 2084 C CA . ARG A 1 33 ? -10.162 2.862 3.154 1.00 0.00 33 ARG A CA 2
ATOM 2085 C C . ARG A 1 33 ? -9.905 2.280 4.541 1.00 0.00 33 ARG A C 2
ATOM 2086 O O . ARG A 1 33 ? -9.076 2.792 5.297 1.00 0.00 33 ARG A O 2
ATOM 2107 N N . THR A 1 34 ? -10.615 1.209 4.869 1.00 0.00 34 THR A N 2
ATOM 2108 C CA . THR A 1 34 ? -10.434 0.536 6.144 1.00 0.00 34 THR A CA 2
ATOM 2109 C C . THR A 1 34 ? -9.634 -0.745 5.953 1.00 0.00 34 THR A C 2
ATOM 2110 O O . THR A 1 34 ? -9.572 -1.597 6.841 1.00 0.00 34 THR A O 2
ATOM 2121 N N . GLU A 1 35 ? -9.018 -0.866 4.785 1.00 0.00 35 GLU A N 2
ATOM 2122 C CA . GLU A 1 35 ? -8.198 -2.020 4.460 1.00 0.00 35 GLU A CA 2
ATOM 2123 C C . GLU A 1 35 ? -6.943 -2.034 5.326 1.00 0.00 35 GLU A C 2
ATOM 2124 O O . GLU A 1 35 ? -6.452 -0.982 5.736 1.00 0.00 35 GLU A O 2
ATOM 2136 N N . THR A 1 36 ? -6.443 -3.222 5.628 1.00 0.00 36 THR A N 2
ATOM 2137 C CA . THR A 1 36 ? -5.233 -3.361 6.420 1.00 0.00 36 THR A CA 2
ATOM 2138 C C . THR A 1 36 ? -3.998 -3.260 5.537 1.00 0.00 36 THR A C 2
ATOM 2139 O O . THR A 1 36 ? -4.063 -3.510 4.329 1.00 0.00 36 THR A O 2
ATOM 2150 N N . VAL A 1 37 ? -2.870 -2.911 6.141 1.00 0.00 37 VAL A N 2
ATOM 2151 C CA . VAL A 1 37 ? -1.603 -2.859 5.430 1.00 0.00 37 VAL A CA 2
ATOM 2152 C C . VAL A 1 37 ? -1.265 -4.244 4.871 1.00 0.00 37 VAL A C 2
ATOM 2153 O O . VAL A 1 37 ? -0.570 -4.383 3.860 1.00 0.00 37 VAL A O 2
ATOM 2166 N N . SER A 1 38 ? -1.798 -5.269 5.531 1.00 0.00 38 SER A N 2
ATOM 2167 C CA . SER A 1 38 ? -1.603 -6.648 5.124 1.00 0.00 38 SER A CA 2
ATOM 2168 C C . SER A 1 38 ? -2.221 -6.902 3.755 1.00 0.00 38 SER A C 2
ATOM 2169 O O . SER A 1 38 ? -1.577 -7.467 2.870 1.00 0.00 38 SER A O 2
ATOM 2177 N N . SER A 1 39 ? -3.463 -6.470 3.579 1.00 0.00 39 SER A N 2
ATOM 2178 C CA . SER A 1 39 ? -4.173 -6.694 2.334 1.00 0.00 39 SER A CA 2
ATOM 2179 C C . SER A 1 39 ? -3.680 -5.734 1.257 1.00 0.00 39 SER A C 2
ATOM 2180 O O . SER A 1 39 ? -3.839 -5.993 0.060 1.00 0.00 39 SER A O 2
ATOM 2188 N N . LEU A 1 40 ? -3.082 -4.632 1.695 1.00 0.00 40 LEU A N 2
ATOM 2189 C CA . LEU A 1 40 ? -2.474 -3.679 0.783 1.00 0.00 40 LEU A CA 2
ATOM 2190 C C . LEU A 1 40 ? -1.287 -4.333 0.079 1.00 0.00 40 LEU A C 2
ATOM 2191 O O . LEU A 1 40 ? -1.227 -4.388 -1.151 1.00 0.00 40 LEU A O 2
ATOM 2207 N N . LYS A 1 41 ? -0.372 -4.873 0.881 1.00 0.00 41 LYS A N 2
ATOM 2208 C CA . LYS A 1 41 ? 0.802 -5.572 0.364 1.00 0.00 41 LYS A CA 2
ATOM 2209 C C . LYS A 1 41 ? 0.383 -6.794 -0.441 1.00 0.00 41 LYS A C 2
ATOM 2210 O O . LYS A 1 41 ? 1.020 -7.151 -1.434 1.00 0.00 41 LYS A O 2
ATOM 2229 N N . ASP A 1 42 ? -0.696 -7.427 0.007 1.00 0.00 42 ASP A N 2
ATOM 2230 C CA . ASP A 1 42 ? -1.195 -8.650 -0.611 1.00 0.00 42 ASP A CA 2
ATOM 2231 C C . ASP A 1 42 ? -1.478 -8.441 -2.094 1.00 0.00 42 ASP A C 2
ATOM 2232 O O . ASP A 1 42 ? -0.955 -9.169 -2.937 1.00 0.00 42 ASP A O 2
ATOM 2241 N N . LYS A 1 43 ? -2.277 -7.427 -2.410 1.00 0.00 43 LYS A N 2
ATOM 2242 C CA . LYS A 1 43 ? -2.645 -7.155 -3.794 1.00 0.00 43 LYS A CA 2
ATOM 2243 C C . LYS A 1 43 ? -1.456 -6.648 -4.606 1.00 0.00 43 LYS A C 2
ATOM 2244 O O . LYS A 1 43 ? -1.356 -6.933 -5.797 1.00 0.00 43 LYS A O 2
ATOM 2263 N N . ILE A 1 44 ? -0.553 -5.904 -3.969 1.00 0.00 44 ILE A N 2
ATOM 2264 C CA . ILE A 1 44 ? 0.667 -5.456 -4.642 1.00 0.00 44 ILE A CA 2
ATOM 2265 C C . ILE A 1 44 ? 1.507 -6.655 -5.063 1.00 0.00 44 ILE A C 2
ATOM 2266 O O . ILE A 1 44 ? 2.081 -6.666 -6.147 1.00 0.00 44 ILE A O 2
ATOM 2282 N N . HIS A 1 45 ? 1.541 -7.682 -4.225 1.00 0.00 45 HIS A N 2
ATOM 2283 C CA . HIS A 1 45 ? 2.253 -8.908 -4.563 1.00 0.00 45 HIS A CA 2
ATOM 2284 C C . HIS A 1 45 ? 1.534 -9.666 -5.677 1.00 0.00 45 HIS A C 2
ATOM 2285 O O . HIS A 1 45 ? 2.155 -10.396 -6.443 1.00 0.00 45 HIS A O 2
ATOM 2300 N N . ILE A 1 46 ? 0.220 -9.519 -5.734 1.00 0.00 46 ILE A N 2
ATOM 2301 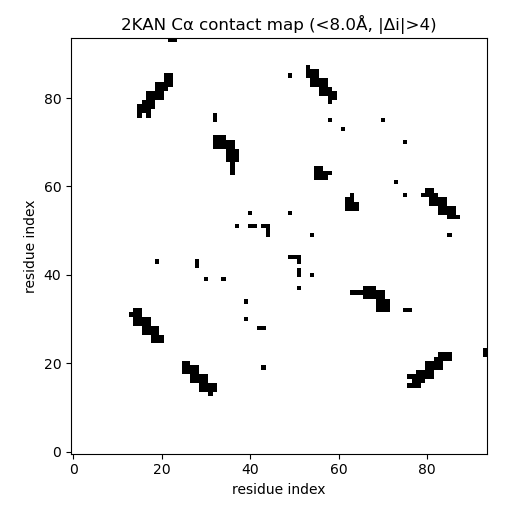C CA . ILE A 1 46 ? -0.581 -10.175 -6.759 1.00 0.00 46 ILE A CA 2
ATOM 2302 C C . ILE A 1 46 ? -0.392 -9.497 -8.116 1.00 0.00 46 ILE A C 2
ATOM 2303 O O . ILE A 1 46 ? -0.303 -10.163 -9.148 1.00 0.00 46 ILE A O 2
ATOM 2319 N N . VAL A 1 47 ? -0.312 -8.176 -8.102 1.00 0.00 47 VAL A N 2
ATOM 2320 C CA . VAL A 1 47 ? -0.092 -7.412 -9.322 1.00 0.00 47 VAL A CA 2
ATOM 2321 C C . VAL A 1 47 ? 1.369 -7.501 -9.759 1.00 0.00 47 VAL A C 2
ATOM 2322 O O . VAL A 1 47 ? 1.671 -7.774 -10.922 1.00 0.00 47 VAL A O 2
ATOM 2335 N N . GLU A 1 48 ? 2.264 -7.285 -8.813 1.00 0.00 48 GLU A N 2
ATOM 2336 C CA . GLU A 1 48 ? 3.690 -7.249 -9.088 1.00 0.00 48 GLU A CA 2
ATOM 2337 C C . GLU A 1 48 ? 4.349 -8.604 -8.820 1.00 0.00 48 GLU A C 2
ATOM 2338 O O . GLU A 1 48 ? 3.667 -9.609 -8.617 1.00 0.00 48 GLU A O 2
ATOM 2350 N N . ASN A 1 49 ? 5.677 -8.627 -8.847 1.00 0.00 49 ASN A N 2
ATOM 2351 C CA . ASN A 1 49 ? 6.433 -9.865 -8.655 1.00 0.00 49 ASN A CA 2
ATOM 2352 C C . ASN A 1 49 ? 7.084 -9.868 -7.276 1.00 0.00 49 ASN A C 2
ATOM 2353 O O . ASN A 1 49 ? 7.095 -10.888 -6.582 1.00 0.00 49 ASN A O 2
ATOM 2364 N N . THR A 1 50 ? 7.603 -8.706 -6.886 1.00 0.00 50 THR A N 2
ATOM 2365 C CA . THR A 1 50 ? 8.322 -8.539 -5.631 1.00 0.00 50 THR A CA 2
ATOM 2366 C C . THR A 1 50 ? 7.544 -9.110 -4.442 1.00 0.00 50 THR A C 2
ATOM 2367 O O . THR A 1 50 ? 6.379 -8.768 -4.212 1.00 0.00 50 THR A O 2
ATOM 2378 N N . PRO A 1 51 ? 8.174 -10.036 -3.705 1.00 0.00 51 PRO A N 2
ATOM 2379 C CA . PRO A 1 51 ? 7.626 -10.572 -2.462 1.00 0.00 51 PRO A CA 2
ATOM 2380 C C . PRO A 1 51 ? 7.344 -9.469 -1.444 1.00 0.00 51 PRO A C 2
ATOM 2381 O O . PRO A 1 51 ? 8.050 -8.459 -1.392 1.00 0.00 51 PRO A O 2
ATOM 2392 N N . ILE A 1 52 ? 6.331 -9.689 -0.622 1.00 0.00 52 ILE A N 2
ATOM 2393 C CA . ILE A 1 52 ? 5.849 -8.680 0.313 1.00 0.00 52 ILE A CA 2
ATOM 2394 C C . ILE A 1 52 ? 6.932 -8.265 1.306 1.00 0.00 52 ILE A C 2
ATOM 2395 O O . ILE A 1 52 ? 7.040 -7.098 1.671 1.00 0.00 52 ILE A O 2
ATOM 2411 N N . LYS A 1 53 ? 7.754 -9.218 1.701 1.00 0.00 53 LYS A N 2
ATOM 2412 C CA . LYS A 1 53 ? 8.761 -8.990 2.732 1.00 0.00 53 LYS A CA 2
ATOM 2413 C C . LYS A 1 53 ? 9.983 -8.249 2.189 1.00 0.00 53 LYS A C 2
ATOM 2414 O O . LYS A 1 53 ? 10.847 -7.817 2.956 1.00 0.00 53 LYS A O 2
ATOM 2433 N N . ARG A 1 54 ? 10.058 -8.108 0.870 1.00 0.00 54 ARG A N 2
ATOM 2434 C CA . ARG A 1 54 ? 11.226 -7.500 0.233 1.00 0.00 54 ARG A CA 2
ATOM 2435 C C . ARG A 1 54 ? 10.935 -6.070 -0.208 1.00 0.00 54 ARG A C 2
ATOM 2436 O O . ARG A 1 54 ? 11.854 -5.292 -0.474 1.00 0.00 54 ARG A O 2
ATOM 2457 N N . MET A 1 55 ? 9.659 -5.733 -0.280 1.00 0.00 55 MET A N 2
ATOM 2458 C CA . MET A 1 55 ? 9.247 -4.390 -0.664 1.00 0.00 55 MET A CA 2
ATOM 2459 C C . MET A 1 55 ? 8.650 -3.659 0.531 1.00 0.00 55 MET A C 2
ATOM 2460 O O . MET A 1 55 ? 7.865 -4.227 1.288 1.00 0.00 55 MET A O 2
ATOM 2474 N N . GLN A 1 56 ? 9.033 -2.407 0.709 1.00 0.00 56 GLN A N 2
ATOM 2475 C CA . GLN A 1 56 ? 8.553 -1.627 1.835 1.00 0.00 56 GLN A CA 2
ATOM 2476 C C . GLN A 1 56 ? 7.616 -0.525 1.356 1.00 0.00 56 GLN A C 2
ATOM 2477 O O . GLN A 1 56 ? 7.926 0.194 0.404 1.00 0.00 56 GLN A O 2
ATOM 2491 N N . LEU A 1 57 ? 6.472 -0.401 2.018 1.00 0.00 57 LEU A N 2
ATOM 2492 C CA . LEU A 1 57 ? 5.474 0.591 1.643 1.00 0.00 57 LEU A CA 2
ATOM 2493 C C . LEU A 1 57 ? 5.677 1.877 2.432 1.00 0.00 57 LEU A C 2
ATOM 2494 O O . LEU A 1 57 ? 5.785 1.852 3.659 1.00 0.00 57 LEU A O 2
ATOM 2510 N N . TYR A 1 58 ? 5.735 2.996 1.729 1.00 0.00 58 TYR A N 2
ATOM 2511 C CA . TYR A 1 58 ? 5.854 4.291 2.375 1.00 0.00 58 TYR A CA 2
ATOM 2512 C C . TYR A 1 58 ? 4.692 5.193 1.994 1.00 0.00 58 TYR A C 2
ATOM 2513 O O . TYR A 1 58 ? 4.489 5.498 0.823 1.00 0.00 58 TYR A O 2
ATOM 2531 N N . TYR A 1 59 ? 3.947 5.634 2.988 1.00 0.00 59 TYR A N 2
ATOM 2532 C CA . TYR A 1 59 ? 2.860 6.566 2.762 1.00 0.00 59 TYR A CA 2
ATOM 2533 C C . TYR A 1 59 ? 3.373 7.986 2.888 1.00 0.00 59 TYR A C 2
ATOM 2534 O O . TYR A 1 59 ? 3.604 8.470 3.996 1.00 0.00 59 TYR A O 2
ATOM 2552 N N . SER A 1 60 ? 3.589 8.633 1.752 1.00 0.00 60 SER A N 2
ATOM 2553 C CA . SER A 1 60 ? 4.071 10.008 1.731 1.00 0.00 60 SER A CA 2
ATOM 2554 C C . SER A 1 60 ? 5.444 10.124 2.412 1.00 0.00 60 SER A C 2
ATOM 2555 O O . SER A 1 60 ? 5.883 11.219 2.761 1.00 0.00 60 SER A O 2
ATOM 2563 N N . GLY A 1 61 ? 6.117 8.987 2.579 1.00 0.00 61 GLY A N 2
ATOM 2564 C CA . GLY A 1 61 ? 7.398 8.969 3.261 1.00 0.00 61 GLY A CA 2
ATOM 2565 C C . GLY A 1 61 ? 7.338 8.203 4.570 1.00 0.00 61 GLY A C 2
ATOM 2566 O O . GLY A 1 61 ? 8.370 7.834 5.131 1.00 0.00 61 GLY A O 2
ATOM 2570 N N . ILE A 1 62 ? 6.126 7.970 5.057 1.00 0.00 62 ILE A N 2
ATOM 2571 C CA . ILE A 1 62 ? 5.914 7.242 6.306 1.00 0.00 62 ILE A CA 2
ATOM 2572 C C . ILE A 1 62 ? 6.027 5.739 6.075 1.00 0.00 62 ILE A C 2
ATOM 2573 O O . ILE A 1 62 ? 5.355 5.189 5.207 1.00 0.00 62 ILE A O 2
ATOM 2589 N N . GLU A 1 63 ? 6.871 5.079 6.851 1.00 0.00 63 GLU A N 2
ATOM 2590 C CA . GLU A 1 63 ? 7.099 3.653 6.679 1.00 0.00 63 GLU A CA 2
ATOM 2591 C C . GLU A 1 63 ? 5.956 2.851 7.297 1.00 0.00 63 GLU A C 2
ATOM 2592 O O . GLU A 1 63 ? 5.700 2.940 8.500 1.00 0.00 63 GLU A O 2
ATOM 2604 N N . LEU A 1 64 ? 5.262 2.080 6.467 1.00 0.00 64 LEU A N 2
ATOM 2605 C CA . LEU A 1 64 ? 4.124 1.291 6.923 1.00 0.00 64 LEU A CA 2
ATOM 2606 C C . LEU A 1 64 ? 4.603 -0.028 7.521 1.00 0.00 64 LEU A C 2
ATOM 2607 O O . LEU A 1 64 ? 4.730 -1.035 6.820 1.00 0.00 64 LEU A O 2
ATOM 2623 N N . ALA A 1 65 ? 4.885 -0.005 8.814 1.00 0.00 65 ALA A N 2
ATOM 2624 C CA . ALA A 1 65 ? 5.456 -1.158 9.492 1.00 0.00 65 ALA A CA 2
ATOM 2625 C C . ALA A 1 65 ? 4.385 -2.126 9.986 1.00 0.00 65 ALA A C 2
ATOM 2626 O O . ALA A 1 65 ? 4.560 -3.344 9.909 1.00 0.00 65 ALA A O 2
ATOM 2633 N N . ASP A 1 66 ? 3.274 -1.592 10.477 1.00 0.00 66 ASP A N 2
ATOM 2634 C CA . ASP A 1 66 ? 2.234 -2.427 11.069 1.00 0.00 66 ASP A CA 2
ATOM 2635 C C . ASP A 1 66 ? 1.393 -3.080 9.987 1.00 0.00 66 ASP A C 2
ATOM 2636 O O . ASP A 1 66 ? 0.564 -2.433 9.359 1.00 0.00 66 ASP A O 2
ATOM 2645 N N . ASP A 1 67 ? 1.603 -4.368 9.791 1.00 0.00 67 ASP A N 2
ATOM 2646 C CA . ASP A 1 67 ? 0.878 -5.127 8.778 1.00 0.00 67 ASP A CA 2
ATOM 2647 C C . ASP A 1 67 ? -0.570 -5.324 9.205 1.00 0.00 67 ASP A C 2
ATOM 2648 O O . ASP A 1 67 ? -1.474 -5.444 8.380 1.00 0.00 67 ASP A O 2
ATOM 2657 N N . TYR A 1 68 ? -0.774 -5.327 10.513 1.00 0.00 68 TYR A N 2
ATOM 2658 C CA . TYR A 1 68 ? -2.087 -5.577 11.091 1.00 0.00 68 TYR A CA 2
ATOM 2659 C C . TYR A 1 68 ? -2.928 -4.300 11.153 1.00 0.00 68 TYR A C 2
ATOM 2660 O O . TYR A 1 68 ? -4.124 -4.350 11.445 1.00 0.00 68 TYR A O 2
ATOM 2678 N N . ARG A 1 69 ? -2.306 -3.158 10.885 1.00 0.00 69 ARG A N 2
ATOM 2679 C CA . ARG A 1 69 ? -2.995 -1.880 10.992 1.00 0.00 69 ARG A CA 2
ATOM 2680 C C . ARG A 1 69 ? -3.799 -1.558 9.747 1.00 0.00 69 ARG A C 2
ATOM 2681 O O . ARG A 1 69 ? -3.480 -2.011 8.648 1.00 0.00 69 ARG A O 2
ATOM 2702 N N . ASN A 1 70 ? -4.854 -0.786 9.945 1.00 0.00 70 ASN A N 2
ATOM 2703 C CA . ASN A 1 70 ? -5.678 -0.291 8.852 1.00 0.00 70 ASN A CA 2
ATOM 2704 C C . ASN A 1 70 ? -5.009 0.900 8.178 1.00 0.00 70 ASN A C 2
ATOM 2705 O O . ASN A 1 70 ? -4.125 1.535 8.756 1.00 0.00 70 ASN A O 2
ATOM 2716 N N . LEU A 1 71 ? -5.440 1.210 6.965 1.00 0.00 71 LEU A N 2
ATOM 2717 C CA . LEU A 1 71 ? -4.928 2.367 6.241 1.00 0.00 71 LEU A CA 2
ATOM 2718 C C . LEU A 1 71 ? -5.369 3.664 6.916 1.00 0.00 71 LEU A C 2
ATOM 2719 O O . LEU A 1 71 ? -4.640 4.660 6.911 1.00 0.00 71 LEU A O 2
ATOM 2735 N N . ASN A 1 72 ? -6.558 3.642 7.512 1.00 0.00 72 ASN A N 2
ATOM 2736 C CA . ASN A 1 72 ? -7.080 4.801 8.236 1.00 0.00 72 ASN A CA 2
ATOM 2737 C C . ASN A 1 72 ? -6.196 5.145 9.433 1.00 0.00 72 ASN A C 2
ATOM 2738 O O . ASN A 1 72 ? -6.133 6.300 9.848 1.00 0.00 72 ASN A O 2
ATOM 2749 N N . GLU A 1 73 ? -5.510 4.142 9.981 1.00 0.00 73 GLU A N 2
ATOM 2750 C CA . GLU A 1 73 ? -4.559 4.356 11.073 1.00 0.00 73 GLU A CA 2
ATOM 2751 C C . GLU A 1 73 ? -3.504 5.386 10.682 1.00 0.00 73 GLU A C 2
ATOM 2752 O O . GLU A 1 73 ? -3.106 6.223 11.491 1.00 0.00 73 GLU A O 2
ATOM 2764 N N . TYR A 1 74 ? -3.066 5.321 9.434 1.00 0.00 74 TYR A N 2
ATOM 2765 C CA . TYR A 1 74 ? -2.029 6.215 8.937 1.00 0.00 74 TYR A CA 2
ATOM 2766 C C . TYR A 1 74 ? -2.648 7.430 8.255 1.00 0.00 74 TYR A C 2
ATOM 2767 O O . TYR A 1 74 ? -1.941 8.313 7.769 1.00 0.00 74 TYR A O 2
ATOM 2785 N N . GLY A 1 75 ? -3.977 7.468 8.234 1.00 0.00 75 GLY A N 2
ATOM 2786 C CA . GLY A 1 75 ? -4.686 8.562 7.600 1.00 0.00 75 GLY A CA 2
ATOM 2787 C C . GLY A 1 75 ? -4.629 8.488 6.088 1.00 0.00 75 GLY A C 2
ATOM 2788 O O . GLY A 1 75 ? -4.666 9.513 5.409 1.00 0.00 75 GLY A O 2
ATOM 2792 N N . ILE A 1 76 ? -4.552 7.274 5.560 1.00 0.00 76 ILE A N 2
ATOM 2793 C CA . ILE A 1 76 ? -4.434 7.072 4.123 1.00 0.00 76 ILE A CA 2
ATOM 2794 C C . ILE A 1 76 ? -5.774 7.293 3.423 1.00 0.00 76 ILE A C 2
ATOM 2795 O O . ILE A 1 76 ? -6.758 6.604 3.700 1.00 0.00 76 ILE A O 2
ATOM 2811 N N . THR A 1 77 ? -5.797 8.268 2.525 1.00 0.00 77 THR A N 2
ATOM 2812 C CA . THR A 1 77 ? -6.994 8.603 1.770 1.00 0.00 77 THR A CA 2
ATOM 2813 C C . THR A 1 77 ? -6.779 8.307 0.276 1.00 0.00 77 THR A C 2
ATOM 2814 O O . THR A 1 77 ? -5.801 7.656 -0.095 1.00 0.00 77 THR A O 2
ATOM 2825 N N . GLU A 1 78 ? -7.693 8.770 -0.570 1.00 0.00 78 GLU A N 2
ATOM 2826 C CA . GLU A 1 78 ? -7.593 8.553 -2.010 1.00 0.00 78 GLU A CA 2
ATOM 2827 C C . GLU A 1 78 ? -6.488 9.422 -2.604 1.00 0.00 78 GLU A C 2
ATOM 2828 O O . GLU A 1 78 ? -6.228 10.523 -2.115 1.00 0.00 78 GLU A O 2
ATOM 2840 N N . PHE A 1 79 ? -5.841 8.911 -3.653 1.00 0.00 79 PHE A N 2
ATOM 2841 C CA . PHE A 1 79 ? -4.722 9.592 -4.305 1.00 0.00 79 PHE A CA 2
ATOM 2842 C C . PHE A 1 79 ? -3.565 9.751 -3.336 1.00 0.00 79 PHE A C 2
ATOM 2843 O O . PHE A 1 79 ? -2.818 10.732 -3.379 1.00 0.00 79 PHE A O 2
ATOM 2860 N N . SER A 1 80 ? -3.429 8.766 -2.469 1.00 0.00 80 SER A N 2
ATOM 2861 C CA . SER A 1 80 ? -2.319 8.692 -1.549 1.00 0.00 80 SER A CA 2
ATOM 2862 C C . SER A 1 80 ? -1.083 8.190 -2.276 1.00 0.00 80 SER A C 2
ATOM 2863 O O . SER A 1 80 ? -1.156 7.227 -3.039 1.00 0.00 80 SER A O 2
ATOM 2871 N N . GLU A 1 81 ? 0.043 8.847 -2.059 1.00 0.00 81 GLU A N 2
ATOM 2872 C CA . GLU A 1 81 ? 1.262 8.470 -2.742 1.00 0.00 81 GLU A CA 2
ATOM 2873 C C . GLU A 1 81 ? 2.042 7.451 -1.922 1.00 0.00 81 GLU A C 2
ATOM 2874 O O . GLU A 1 81 ? 2.669 7.784 -0.912 1.00 0.00 81 GLU A O 2
ATOM 2886 N N . ILE A 1 82 ? 1.969 6.204 -2.356 1.00 0.00 82 ILE A N 2
ATOM 2887 C CA . ILE A 1 82 ? 2.665 5.117 -1.698 1.00 0.00 82 ILE A CA 2
ATOM 2888 C C . ILE A 1 82 ? 3.959 4.814 -2.432 1.00 0.00 82 ILE A C 2
ATOM 2889 O O . ILE A 1 82 ? 3.955 4.280 -3.543 1.00 0.00 82 ILE A O 2
ATOM 2905 N N . VAL A 1 83 ? 5.060 5.168 -1.810 1.00 0.00 83 VAL A N 2
ATOM 2906 C CA . VAL A 1 83 ? 6.369 4.966 -2.400 1.00 0.00 83 VAL A CA 2
ATOM 2907 C C . VAL A 1 83 ? 6.915 3.616 -1.975 1.00 0.00 83 VAL A C 2
ATOM 2908 O O . VAL A 1 83 ? 7.030 3.335 -0.784 1.00 0.00 83 VAL A O 2
ATOM 2921 N N . VAL A 1 84 ? 7.227 2.773 -2.941 1.00 0.00 84 VAL A N 2
ATOM 2922 C CA . VAL A 1 84 ? 7.682 1.430 -2.647 1.00 0.00 84 VAL A CA 2
ATOM 2923 C C . VAL A 1 84 ? 9.198 1.324 -2.784 1.00 0.00 84 VAL A C 2
ATOM 2924 O O . VAL A 1 84 ? 9.737 1.289 -3.894 1.00 0.00 84 VAL A O 2
ATOM 2937 N N . PHE A 1 85 ? 9.884 1.295 -1.649 1.00 0.00 85 PHE A N 2
ATOM 2938 C CA . PHE A 1 85 ? 11.329 1.123 -1.636 1.00 0.00 85 PHE A CA 2
ATOM 2939 C C . PHE A 1 85 ? 11.669 -0.355 -1.525 1.00 0.00 85 PHE A C 2
ATOM 2940 O O . PHE A 1 85 ? 11.134 -1.066 -0.673 1.00 0.00 85 PHE A O 2
ATOM 2957 N N . LEU A 1 86 ? 12.552 -0.816 -2.393 1.00 0.00 86 LEU A N 2
ATOM 2958 C CA . LEU A 1 86 ? 12.879 -2.230 -2.459 1.00 0.00 86 LEU A CA 2
ATOM 2959 C C . LEU A 1 86 ? 14.206 -2.506 -1.771 1.00 0.00 86 LEU A C 2
ATOM 2960 O O . LEU A 1 86 ? 15.205 -1.837 -2.033 1.00 0.00 86 LEU A O 2
ATOM 2976 N N . LYS A 1 87 ? 14.203 -3.487 -0.880 1.00 0.00 87 LYS A N 2
ATOM 2977 C CA . LYS A 1 87 ? 15.395 -3.839 -0.120 1.00 0.00 87 LYS A CA 2
ATOM 2978 C C . LYS A 1 87 ? 16.300 -4.744 -0.935 1.00 0.00 87 LYS A C 2
ATOM 2979 O O . LYS A 1 87 ? 17.439 -4.405 -1.252 1.00 0.00 87 LYS A O 2
ATOM 2998 N N . SER A 1 88 ? 15.775 -5.901 -1.260 1.00 0.00 88 SER A N 2
ATOM 2999 C CA . SER A 1 88 ? 16.476 -6.873 -2.077 1.00 0.00 88 SER A CA 2
ATOM 3000 C C . SER A 1 88 ? 15.460 -7.700 -2.848 1.00 0.00 88 SER A C 2
ATOM 3001 O O . SER A 1 88 ? 14.733 -8.505 -2.267 1.00 0.00 88 SER A O 2
ATOM 3009 N N . ILE A 1 89 ? 15.392 -7.480 -4.149 1.00 0.00 89 ILE A N 2
ATOM 3010 C CA . ILE A 1 89 ? 14.372 -8.115 -4.964 1.00 0.00 89 ILE A CA 2
ATOM 3011 C C . ILE A 1 89 ? 14.832 -9.458 -5.509 1.00 0.00 89 ILE A C 2
ATOM 3012 O O . ILE A 1 89 ? 15.613 -9.531 -6.461 1.00 0.00 89 ILE A O 2
ATOM 3028 N N . ASN A 1 90 ? 14.358 -10.520 -4.883 1.00 0.00 90 ASN A N 2
ATOM 3029 C CA . ASN A 1 90 ? 14.567 -11.857 -5.400 1.00 0.00 90 ASN A CA 2
ATOM 3030 C C . ASN A 1 90 ? 13.417 -12.208 -6.330 1.00 0.00 90 ASN A C 2
ATOM 3031 O O . ASN A 1 90 ? 12.258 -11.905 -6.044 1.00 0.00 90 ASN A O 2
ATOM 3042 N N . ARG A 1 91 ? 13.745 -12.811 -7.457 1.00 0.00 91 ARG A N 2
ATOM 3043 C CA . ARG A 1 91 ? 12.758 -13.108 -8.479 1.00 0.00 91 ARG A CA 2
ATOM 3044 C C . ARG A 1 91 ? 11.851 -14.250 -8.029 1.00 0.00 91 ARG A C 2
ATOM 3045 O O . ARG A 1 91 ? 12.209 -15.423 -8.149 1.00 0.00 91 ARG A O 2
ATOM 3066 N N . ALA A 1 92 ? 10.691 -13.891 -7.492 1.00 0.00 92 ALA A N 2
ATOM 3067 C CA . ALA A 1 92 ? 9.747 -14.867 -6.968 1.00 0.00 92 ALA A CA 2
ATOM 3068 C C . ALA A 1 92 ? 9.110 -15.672 -8.086 1.00 0.00 92 ALA A C 2
ATOM 3069 O O . ALA A 1 92 ? 9.331 -16.875 -8.202 1.00 0.00 92 ALA A O 2
ATOM 3076 N N . LYS A 1 93 ? 8.331 -15.001 -8.913 1.00 0.00 93 LYS A N 2
ATOM 3077 C CA . LYS A 1 93 ? 7.651 -15.669 -10.014 1.00 0.00 93 LYS A CA 2
ATOM 3078 C C . LYS A 1 93 ? 8.546 -15.713 -11.247 1.00 0.00 93 LYS A C 2
ATOM 3079 O O . LYS A 1 93 ? 9.397 -16.594 -11.376 1.00 0.00 93 LYS A O 2
ATOM 3098 N N . ASP A 1 94 ? 8.356 -14.761 -12.145 1.00 0.00 94 ASP A N 2
ATOM 3099 C CA . ASP A 1 94 ? 9.200 -14.639 -13.322 1.00 0.00 94 ASP A CA 2
ATOM 3100 C C . ASP A 1 94 ? 9.196 -13.198 -13.811 1.00 0.00 94 ASP A C 2
ATOM 3101 O O . ASP A 1 94 ? 10.217 -12.519 -13.630 1.00 0.00 94 ASP A O 2
ATOM 3111 N N . MET A 1 1 ? -5.695 -13.199 -9.152 1.00 0.00 1 MET A N 3
ATOM 3112 C CA . MET A 1 1 ? -6.200 -14.588 -9.069 1.00 0.00 1 MET A CA 3
ATOM 3113 C C . MET A 1 1 ? -5.564 -15.300 -7.886 1.00 0.00 1 MET A C 3
ATOM 3114 O O . MET A 1 1 ? -4.341 -15.388 -7.794 1.00 0.00 1 MET A O 3
ATOM 3130 N N . GLY A 1 2 ? -6.391 -15.792 -6.977 1.00 0.00 2 GLY A N 3
ATOM 3131 C CA . GLY A 1 2 ? -5.881 -16.481 -5.814 1.00 0.00 2 GLY A CA 3
ATOM 3132 C C . GLY A 1 2 ? -6.919 -16.601 -4.720 1.00 0.00 2 GLY A C 3
ATOM 3133 O O . GLY A 1 2 ? -8.119 -16.645 -4.998 1.00 0.00 2 GLY A O 3
ATOM 3137 N N . HIS A 1 3 ? -6.458 -16.629 -3.478 1.00 0.00 3 HIS A N 3
ATOM 3138 C CA . HIS A 1 3 ? -7.339 -16.808 -2.332 1.00 0.00 3 HIS A CA 3
ATOM 3139 C C . HIS A 1 3 ? -8.129 -15.534 -2.045 1.00 0.00 3 HIS A C 3
ATOM 3140 O O . HIS A 1 3 ? -9.296 -15.590 -1.655 1.00 0.00 3 HIS A O 3
ATOM 3155 N N . HIS A 1 4 ? -7.492 -14.388 -2.236 1.00 0.00 4 HIS A N 3
ATOM 3156 C CA . HIS A 1 4 ? -8.140 -13.113 -1.967 1.00 0.00 4 HIS A CA 3
ATOM 3157 C C . HIS A 1 4 ? -9.126 -12.789 -3.081 1.00 0.00 4 HIS A C 3
ATOM 3158 O O . HIS A 1 4 ? -8.732 -12.558 -4.225 1.00 0.00 4 HIS A O 3
ATOM 3173 N N . HIS A 1 5 ? -10.404 -12.784 -2.743 1.00 0.00 5 HIS A N 3
ATOM 3174 C CA . HIS A 1 5 ? -11.449 -12.554 -3.730 1.00 0.00 5 HIS A CA 3
ATOM 3175 C C . HIS A 1 5 ? -12.145 -11.217 -3.512 1.00 0.00 5 HIS A C 3
ATOM 3176 O O . HIS A 1 5 ? -11.824 -10.475 -2.580 1.00 0.00 5 HIS A O 3
ATOM 3191 N N . HIS A 1 6 ? -13.096 -10.922 -4.387 1.00 0.00 6 HIS A N 3
ATOM 3192 C CA . HIS A 1 6 ? -13.868 -9.692 -4.312 1.00 0.00 6 HIS A CA 3
ATOM 3193 C C . HIS A 1 6 ? -15.244 -9.997 -3.737 1.00 0.00 6 HIS A C 3
ATOM 3194 O O . HIS A 1 6 ? -16.099 -10.562 -4.422 1.00 0.00 6 HIS A O 3
ATOM 3209 N N . HIS A 1 7 ? -15.452 -9.640 -2.480 1.00 0.00 7 HIS A N 3
ATOM 3210 C CA . HIS A 1 7 ? -16.712 -9.940 -1.813 1.00 0.00 7 HIS A CA 3
ATOM 3211 C C . HIS A 1 7 ? -17.731 -8.838 -2.058 1.00 0.00 7 HIS A C 3
ATOM 3212 O O . HIS A 1 7 ? -17.370 -7.677 -2.256 1.00 0.00 7 HIS A O 3
ATOM 3227 N N . HIS A 1 8 ? -19.001 -9.213 -2.061 1.00 0.00 8 HIS A N 3
ATOM 3228 C CA . HIS A 1 8 ? -20.081 -8.242 -2.152 1.00 0.00 8 HIS A CA 3
ATOM 3229 C C . HIS A 1 8 ? -20.134 -7.398 -0.888 1.00 0.00 8 HIS A C 3
ATOM 3230 O O . HIS A 1 8 ? -19.749 -7.854 0.192 1.00 0.00 8 HIS A O 3
ATOM 3245 N N . SER A 1 9 ? -20.597 -6.168 -1.029 1.00 0.00 9 SER A N 3
ATOM 3246 C CA . SER A 1 9 ? -20.740 -5.279 0.103 1.00 0.00 9 SER A CA 3
ATOM 3247 C C . SER A 1 9 ? -21.963 -4.391 -0.086 1.00 0.00 9 SER A C 3
ATOM 3248 O O . SER A 1 9 ? -22.060 -3.656 -1.069 1.00 0.00 9 SER A O 3
ATOM 3256 N N . HIS A 1 10 ? -22.904 -4.482 0.840 1.00 0.00 10 HIS A N 3
ATOM 3257 C CA . HIS A 1 10 ? -24.087 -3.632 0.806 1.00 0.00 10 HIS A CA 3
ATOM 3258 C C . HIS A 1 10 ? -23.894 -2.420 1.710 1.00 0.00 10 HIS A C 3
ATOM 3259 O O . HIS A 1 10 ? -24.856 -1.829 2.202 1.00 0.00 10 HIS A O 3
ATOM 3274 N N . ALA A 1 11 ? -22.637 -2.057 1.921 1.00 0.00 11 ALA A N 3
ATOM 3275 C CA . ALA A 1 11 ? -22.297 -0.873 2.690 1.00 0.00 11 ALA A CA 3
ATOM 3276 C C . ALA A 1 11 ? -21.804 0.222 1.754 1.00 0.00 11 ALA A C 3
ATOM 3277 O O . ALA A 1 11 ? -21.214 -0.064 0.714 1.00 0.00 11 ALA A O 3
ATOM 3284 N N . ALA A 1 12 ? -22.041 1.472 2.122 1.00 0.00 12 ALA A N 3
ATOM 3285 C CA . ALA A 1 12 ? -21.682 2.601 1.271 1.00 0.00 12 ALA A CA 3
ATOM 3286 C C . ALA A 1 12 ? -20.215 2.995 1.427 1.00 0.00 12 ALA A C 3
ATOM 3287 O O . ALA A 1 12 ? -19.829 4.123 1.108 1.00 0.00 12 ALA A O 3
ATOM 3294 N N . VAL A 1 13 ? -19.402 2.061 1.897 1.00 0.00 13 VAL A N 3
ATOM 3295 C CA . VAL A 1 13 ? -17.978 2.304 2.069 1.00 0.00 13 VAL A CA 3
ATOM 3296 C C . VAL A 1 13 ? -17.281 2.272 0.709 1.00 0.00 13 VAL A C 3
ATOM 3297 O O . VAL A 1 13 ? -17.430 1.318 -0.060 1.00 0.00 13 VAL A O 3
ATOM 3310 N N . ARG A 1 14 ? -16.531 3.321 0.410 1.00 0.00 14 ARG A N 3
ATOM 3311 C CA . ARG A 1 14 ? -15.982 3.503 -0.916 1.00 0.00 14 ARG A CA 3
ATOM 3312 C C . ARG A 1 14 ? -14.516 3.130 -0.977 1.00 0.00 14 ARG A C 3
ATOM 3313 O O . ARG A 1 14 ? -13.717 3.523 -0.123 1.00 0.00 14 ARG A O 3
ATOM 3334 N N . LYS A 1 15 ? -14.183 2.354 -1.987 1.00 0.00 15 LYS A N 3
ATOM 3335 C CA . LYS A 1 15 ? -12.806 1.980 -2.242 1.00 0.00 15 LYS A CA 3
ATOM 3336 C C . LYS A 1 15 ? -12.085 3.138 -2.922 1.00 0.00 15 LYS A C 3
ATOM 3337 O O . LYS A 1 15 ? -12.667 3.848 -3.745 1.00 0.00 15 LYS A O 3
ATOM 3356 N N . ILE A 1 16 ? -10.829 3.327 -2.573 1.00 0.00 16 ILE A N 3
ATOM 3357 C CA . ILE A 1 16 ? -10.072 4.476 -3.040 1.00 0.00 16 ILE A CA 3
ATOM 3358 C C . ILE A 1 16 ? -8.995 4.066 -4.030 1.00 0.00 16 ILE A C 3
ATOM 3359 O O . ILE A 1 16 ? -8.752 2.877 -4.248 1.00 0.00 16 ILE A O 3
ATOM 3375 N N . HIS A 1 17 ? -8.353 5.055 -4.632 1.00 0.00 17 HIS A N 3
ATOM 3376 C CA . HIS A 1 17 ? -7.322 4.804 -5.626 1.00 0.00 17 HIS A CA 3
ATOM 3377 C C . HIS A 1 17 ? -5.960 5.237 -5.107 1.00 0.00 17 HIS A C 3
ATOM 3378 O O . HIS A 1 17 ? -5.649 6.429 -5.057 1.00 0.00 17 HIS A O 3
ATOM 3393 N N . VAL A 1 18 ? -5.157 4.268 -4.703 1.00 0.00 18 VAL A N 3
ATOM 3394 C CA . VAL A 1 18 ? -3.820 4.549 -4.206 1.00 0.00 18 VAL A CA 3
ATOM 3395 C C . VAL A 1 18 ? -2.822 4.592 -5.354 1.00 0.00 18 VAL A C 3
ATOM 3396 O O . VAL A 1 18 ? -2.959 3.862 -6.337 1.00 0.00 18 VAL A O 3
ATOM 3409 N N . THR A 1 19 ? -1.823 5.442 -5.231 1.00 0.00 19 THR A N 3
ATOM 3410 C CA . THR A 1 19 ? -0.809 5.548 -6.258 1.00 0.00 19 THR A CA 3
ATOM 3411 C C . THR A 1 19 ? 0.439 4.788 -5.838 1.00 0.00 19 THR A C 3
ATOM 3412 O O . THR A 1 19 ? 1.145 5.203 -4.924 1.00 0.00 19 THR A O 3
ATOM 3423 N N . VAL A 1 20 ? 0.709 3.677 -6.502 1.00 0.00 20 VAL A N 3
ATOM 3424 C CA . VAL A 1 20 ? 1.843 2.843 -6.144 1.00 0.00 20 VAL A CA 3
ATOM 3425 C C . VAL A 1 20 ? 3.076 3.249 -6.941 1.00 0.00 20 VAL A C 3
ATOM 3426 O O . VAL A 1 20 ? 3.096 3.164 -8.171 1.00 0.00 20 VAL A O 3
ATOM 3439 N N . LYS A 1 21 ? 4.091 3.710 -6.229 1.00 0.00 21 LYS A N 3
ATOM 3440 C CA . LYS A 1 21 ? 5.335 4.130 -6.847 1.00 0.00 21 LYS A CA 3
ATOM 3441 C C . LYS A 1 21 ? 6.424 3.078 -6.661 1.00 0.00 21 LYS A C 3
ATOM 3442 O O . LYS A 1 21 ? 6.952 2.905 -5.564 1.00 0.00 21 LYS A O 3
ATOM 3461 N N . PHE A 1 22 ? 6.731 2.359 -7.731 1.00 0.00 22 PHE A N 3
ATOM 3462 C CA . PHE A 1 22 ? 7.866 1.448 -7.743 1.00 0.00 22 PHE A CA 3
ATOM 3463 C C . PHE A 1 22 ? 9.084 2.166 -8.319 1.00 0.00 22 PHE A C 3
ATOM 3464 O O . PHE A 1 22 ? 8.938 3.138 -9.064 1.00 0.00 22 PHE A O 3
ATOM 3481 N N . PRO A 1 23 ? 10.301 1.704 -7.990 1.00 0.00 23 PRO A N 3
ATOM 3482 C CA . PRO A 1 23 ? 11.543 2.293 -8.512 1.00 0.00 23 PRO A CA 3
ATOM 3483 C C . PRO A 1 23 ? 11.770 1.977 -9.997 1.00 0.00 23 PRO A C 3
ATOM 3484 O O . PRO A 1 23 ? 12.909 1.843 -10.453 1.00 0.00 23 PRO A O 3
ATOM 3495 N N . SER A 1 24 ? 10.679 1.893 -10.746 1.00 0.00 24 SER A N 3
ATOM 3496 C CA . SER A 1 24 ? 10.725 1.576 -12.163 1.00 0.00 24 SER A CA 3
ATOM 3497 C C . SER A 1 24 ? 9.479 2.102 -12.872 1.00 0.00 24 SER A C 3
ATOM 3498 O O . SER A 1 24 ? 9.579 2.840 -13.854 1.00 0.00 24 SER A O 3
ATOM 3506 N N . LYS A 1 25 ? 8.306 1.736 -12.365 1.00 0.00 25 LYS A N 3
ATOM 3507 C CA . LYS A 1 25 ? 7.052 2.199 -12.946 1.00 0.00 25 LYS A CA 3
ATOM 3508 C C . LYS A 1 25 ? 6.059 2.583 -11.854 1.00 0.00 25 LYS A C 3
ATOM 3509 O O . LYS A 1 25 ? 6.241 2.243 -10.685 1.00 0.00 25 LYS A O 3
ATOM 3528 N N . GLN A 1 26 ? 5.017 3.295 -12.250 1.00 0.00 26 GLN A N 3
ATOM 3529 C CA . GLN A 1 26 ? 3.977 3.733 -11.332 1.00 0.00 26 GLN A CA 3
ATOM 3530 C C . GLN A 1 26 ? 2.604 3.286 -11.831 1.00 0.00 26 GLN A C 3
ATOM 3531 O O . GLN A 1 26 ? 2.339 3.299 -13.034 1.00 0.00 26 GLN A O 3
ATOM 3545 N N . PHE A 1 27 ? 1.744 2.872 -10.909 1.00 0.00 27 PHE A N 3
ATOM 3546 C CA . PHE A 1 27 ? 0.407 2.422 -11.263 1.00 0.00 27 PHE A CA 3
ATOM 3547 C C . PHE A 1 27 ? -0.566 2.639 -10.106 1.00 0.00 27 PHE A C 3
ATOM 3548 O O . PHE A 1 27 ? -0.153 2.779 -8.955 1.00 0.00 27 PHE A O 3
ATOM 3565 N N . THR A 1 28 ? -1.853 2.684 -10.419 1.00 0.00 28 THR A N 3
ATOM 3566 C CA . THR A 1 28 ? -2.881 2.898 -9.410 1.00 0.00 28 THR A CA 3
ATOM 3567 C C . THR A 1 28 ? -3.555 1.577 -9.041 1.00 0.00 28 THR A C 3
ATOM 3568 O O . THR A 1 28 ? -3.738 0.708 -9.895 1.00 0.00 28 THR A O 3
ATOM 3579 N N . VAL A 1 29 ? -3.918 1.433 -7.773 1.00 0.00 29 VAL A N 3
ATOM 3580 C CA . VAL A 1 29 ? -4.601 0.234 -7.295 1.00 0.00 29 VAL A CA 3
ATOM 3581 C C . VAL A 1 29 ? -5.816 0.628 -6.456 1.00 0.00 29 VAL A C 3
ATOM 3582 O O . VAL A 1 29 ? -5.776 1.625 -5.731 1.00 0.00 29 VAL A O 3
ATOM 3595 N N . GLU A 1 30 ? -6.901 -0.128 -6.580 1.00 0.00 30 GLU A N 3
ATOM 3596 C CA . GLU A 1 30 ? -8.095 0.125 -5.785 1.00 0.00 30 GLU A CA 3
ATOM 3597 C C . GLU A 1 30 ? -8.067 -0.674 -4.500 1.00 0.00 30 GLU A C 3
ATOM 3598 O O . GLU A 1 30 ? -8.000 -1.906 -4.511 1.00 0.00 30 GLU A O 3
ATOM 3610 N N . VAL A 1 31 ? -8.115 0.040 -3.396 1.00 0.00 31 VAL A N 3
ATOM 3611 C CA . VAL A 1 31 ? -8.141 -0.578 -2.081 1.00 0.00 31 VAL A CA 3
ATOM 3612 C C . VAL A 1 31 ? -9.158 0.145 -1.208 1.00 0.00 31 VAL A C 3
ATOM 3613 O O . VAL A 1 31 ? -9.478 1.306 -1.456 1.00 0.00 31 VAL A O 3
ATOM 3626 N N . ASP A 1 32 ? -9.690 -0.543 -0.216 1.00 0.00 32 ASP A N 3
ATOM 3627 C CA . ASP A 1 32 ? -10.612 0.089 0.723 1.00 0.00 32 ASP A CA 3
ATOM 3628 C C . ASP A 1 32 ? -9.832 0.982 1.685 1.00 0.00 32 ASP A C 3
ATOM 3629 O O . ASP A 1 32 ? -8.659 0.737 1.949 1.00 0.00 32 ASP A O 3
ATOM 3638 N N . ARG A 1 33 ? -10.472 2.019 2.202 1.00 0.00 33 ARG A N 3
ATOM 3639 C CA . ARG A 1 33 ? -9.802 2.933 3.124 1.00 0.00 33 ARG A CA 3
ATOM 3640 C C . ARG A 1 33 ? -9.656 2.318 4.513 1.00 0.00 33 ARG A C 3
ATOM 3641 O O . ARG A 1 33 ? -8.823 2.753 5.306 1.00 0.00 33 ARG A O 3
ATOM 3662 N N . THR A 1 34 ? -10.452 1.298 4.800 1.00 0.00 34 THR A N 3
ATOM 3663 C CA . THR A 1 34 ? -10.345 0.580 6.063 1.00 0.00 34 THR A CA 3
ATOM 3664 C C . THR A 1 34 ? -9.514 -0.687 5.880 1.00 0.00 34 THR A C 3
ATOM 3665 O O . THR A 1 34 ? -9.502 -1.573 6.737 1.00 0.00 34 THR A O 3
ATOM 3676 N N . GLU A 1 35 ? -8.824 -0.757 4.746 1.00 0.00 35 GLU A N 3
ATOM 3677 C CA . GLU A 1 35 ? -8.001 -1.909 4.406 1.00 0.00 35 GLU A CA 3
ATOM 3678 C C . GLU A 1 35 ? -6.836 -2.046 5.380 1.00 0.00 35 GLU A C 3
ATOM 3679 O O . GLU A 1 35 ? -6.325 -1.050 5.897 1.00 0.00 35 GLU A O 3
ATOM 3691 N N . THR A 1 36 ? -6.428 -3.278 5.632 1.00 0.00 36 THR A N 3
ATOM 3692 C CA . THR A 1 36 ? -5.249 -3.539 6.436 1.00 0.00 36 THR A CA 3
ATOM 3693 C C . THR A 1 36 ? -3.988 -3.393 5.593 1.00 0.00 36 THR A C 3
ATOM 3694 O O . THR A 1 36 ? -4.007 -3.649 4.386 1.00 0.00 36 THR A O 3
ATOM 3705 N N . VAL A 1 37 ? -2.896 -2.977 6.225 1.00 0.00 37 VAL A N 3
ATOM 3706 C CA . VAL A 1 37 ? -1.625 -2.804 5.528 1.00 0.00 37 VAL A CA 3
ATOM 3707 C C . VAL A 1 37 ? -1.178 -4.124 4.900 1.00 0.00 37 VAL A C 3
ATOM 3708 O O . VAL A 1 37 ? -0.557 -4.145 3.834 1.00 0.00 37 VAL A O 3
ATOM 3721 N N . SER A 1 38 ? -1.524 -5.221 5.560 1.00 0.00 38 SER A N 3
ATOM 3722 C CA . SER A 1 38 ? -1.250 -6.554 5.048 1.00 0.00 38 SER A CA 3
ATOM 3723 C C . SER A 1 38 ? -1.953 -6.780 3.714 1.00 0.00 38 SER A C 3
ATOM 3724 O O . SER A 1 38 ? -1.388 -7.363 2.791 1.00 0.00 38 SER A O 3
ATOM 3732 N N . SER A 1 39 ? -3.177 -6.286 3.614 1.00 0.00 39 SER A N 3
ATOM 3733 C CA . SER A 1 39 ? -3.996 -6.503 2.440 1.00 0.00 39 SER A CA 3
ATOM 3734 C C . SER A 1 39 ? -3.581 -5.549 1.332 1.00 0.00 39 SER A C 3
ATOM 3735 O O . SER A 1 39 ? -3.911 -5.749 0.161 1.00 0.00 39 SER A O 3
ATOM 3743 N N . LEU A 1 40 ? -2.864 -4.504 1.718 1.00 0.00 40 LEU A N 3
ATOM 3744 C CA . LEU A 1 40 ? -2.291 -3.574 0.765 1.00 0.00 40 LEU A CA 3
ATOM 3745 C C . LEU A 1 40 ? -1.118 -4.243 0.056 1.00 0.00 40 LEU A C 3
ATOM 3746 O O . LEU A 1 40 ? -1.065 -4.295 -1.170 1.00 0.00 40 LEU A O 3
ATOM 3762 N N . LYS A 1 41 ? -0.195 -4.780 0.856 1.00 0.00 41 LYS A N 3
ATOM 3763 C CA . LYS A 1 41 ? 0.947 -5.530 0.335 1.00 0.00 41 LYS A CA 3
ATOM 3764 C C . LYS A 1 41 ? 0.461 -6.735 -0.465 1.00 0.00 41 LYS A C 3
ATOM 3765 O O . LYS A 1 41 ? 1.046 -7.100 -1.486 1.00 0.00 41 LYS A O 3
ATOM 3784 N N . ASP A 1 42 ? -0.613 -7.343 0.026 1.00 0.00 42 ASP A N 3
ATOM 3785 C CA . ASP A 1 42 ? -1.248 -8.482 -0.630 1.00 0.00 42 ASP A CA 3
ATOM 3786 C C . ASP A 1 42 ? -1.605 -8.152 -2.078 1.00 0.00 42 ASP A C 3
ATOM 3787 O O . ASP A 1 42 ? -1.184 -8.847 -3.002 1.00 0.00 42 ASP A O 3
ATOM 3796 N N . LYS A 1 43 ? -2.344 -7.064 -2.264 1.00 0.00 43 LYS A N 3
ATOM 3797 C CA . LYS A 1 43 ? -2.787 -6.653 -3.594 1.00 0.00 43 LYS A CA 3
ATOM 3798 C C . LYS A 1 43 ? -1.603 -6.316 -4.494 1.00 0.00 43 LYS A C 3
ATOM 3799 O O . LYS A 1 43 ? -1.591 -6.674 -5.673 1.00 0.00 43 LYS A O 3
ATOM 3818 N N . ILE A 1 44 ? -0.611 -5.634 -3.935 1.00 0.00 44 ILE A N 3
ATOM 3819 C CA . ILE A 1 44 ? 0.563 -5.236 -4.700 1.00 0.00 44 ILE A CA 3
ATOM 3820 C C . ILE A 1 44 ? 1.356 -6.461 -5.155 1.00 0.00 44 ILE A C 3
ATOM 3821 O O . ILE A 1 44 ? 1.905 -6.482 -6.254 1.00 0.00 44 ILE A O 3
ATOM 3837 N N . HIS A 1 45 ? 1.389 -7.488 -4.316 1.00 0.00 45 HIS A N 3
ATOM 3838 C CA . HIS A 1 45 ? 2.097 -8.720 -4.643 1.00 0.00 45 HIS A CA 3
ATOM 3839 C C . HIS A 1 45 ? 1.368 -9.501 -5.734 1.00 0.00 45 HIS A C 3
ATOM 3840 O O . HIS A 1 45 ? 1.986 -10.224 -6.514 1.00 0.00 45 HIS A O 3
ATOM 3855 N N . ILE A 1 46 ? 0.053 -9.376 -5.764 1.00 0.00 46 ILE A N 3
ATOM 3856 C CA . ILE A 1 46 ? -0.741 -10.008 -6.806 1.00 0.00 46 ILE A CA 3
ATOM 3857 C C . ILE A 1 46 ? -0.481 -9.310 -8.137 1.00 0.00 46 ILE A C 3
ATOM 3858 O O . ILE A 1 46 ? -0.578 -9.913 -9.206 1.00 0.00 46 ILE A O 3
ATOM 3874 N N . VAL A 1 47 ? -0.125 -8.036 -8.053 1.00 0.00 47 VAL A N 3
ATOM 3875 C CA . VAL A 1 47 ? 0.259 -7.263 -9.223 1.00 0.00 47 VAL A CA 3
ATOM 3876 C C . VAL A 1 47 ? 1.689 -7.578 -9.651 1.00 0.00 47 VAL A C 3
ATOM 3877 O O . VAL A 1 47 ? 1.929 -8.043 -10.768 1.00 0.00 47 VAL A O 3
ATOM 3890 N N . GLU A 1 48 ? 2.636 -7.334 -8.757 1.00 0.00 48 GLU A N 3
ATOM 3891 C CA . GLU A 1 48 ? 4.038 -7.363 -9.122 1.00 0.00 48 GLU A CA 3
ATOM 3892 C C . GLU A 1 48 ? 4.762 -8.550 -8.486 1.00 0.00 48 GLU A C 3
ATOM 3893 O O . GLU A 1 48 ? 4.383 -9.030 -7.418 1.00 0.00 48 GLU A O 3
ATOM 3905 N N . ASN A 1 49 ? 5.818 -8.999 -9.161 1.00 0.00 49 ASN A N 3
ATOM 3906 C CA . ASN A 1 49 ? 6.529 -10.230 -8.806 1.00 0.00 49 ASN A CA 3
ATOM 3907 C C . ASN A 1 49 ? 7.342 -10.070 -7.514 1.00 0.00 49 ASN A C 3
ATOM 3908 O O . ASN A 1 49 ? 7.877 -11.040 -6.979 1.00 0.00 49 ASN A O 3
ATOM 3919 N N . THR A 1 50 ? 7.426 -8.848 -7.010 1.00 0.00 50 THR A N 3
ATOM 3920 C CA . THR A 1 50 ? 8.184 -8.571 -5.806 1.00 0.00 50 THR A CA 3
ATOM 3921 C C . THR A 1 50 ? 7.505 -9.158 -4.564 1.00 0.00 50 THR A C 3
ATOM 3922 O O . THR A 1 50 ? 6.331 -8.896 -4.291 1.00 0.00 50 THR A O 3
ATOM 3933 N N . PRO A 1 51 ? 8.239 -10.007 -3.829 1.00 0.00 51 PRO A N 3
ATOM 3934 C CA . PRO A 1 51 ? 7.795 -10.555 -2.542 1.00 0.00 51 PRO A CA 3
ATOM 3935 C C . PRO A 1 51 ? 7.446 -9.464 -1.530 1.00 0.00 51 PRO A C 3
ATOM 3936 O O . PRO A 1 51 ? 8.114 -8.429 -1.457 1.00 0.00 51 PRO A O 3
ATOM 3947 N N . ILE A 1 52 ? 6.415 -9.725 -0.735 1.00 0.00 52 ILE A N 3
ATOM 3948 C CA . ILE A 1 52 ? 5.917 -8.769 0.250 1.00 0.00 52 ILE A CA 3
ATOM 3949 C C . ILE A 1 52 ? 6.981 -8.410 1.290 1.00 0.00 52 ILE A C 3
ATOM 3950 O O . ILE A 1 52 ? 7.120 -7.250 1.666 1.00 0.00 52 ILE A O 3
ATOM 3966 N N . LYS A 1 53 ? 7.741 -9.400 1.735 1.00 0.00 53 LYS A N 3
ATOM 3967 C CA . LYS A 1 53 ? 8.729 -9.185 2.789 1.00 0.00 53 LYS A CA 3
ATOM 3968 C C . LYS A 1 53 ? 9.942 -8.400 2.285 1.00 0.00 53 LYS A C 3
ATOM 3969 O O . LYS A 1 53 ? 10.792 -7.985 3.075 1.00 0.00 53 LYS A O 3
ATOM 3988 N N . ARG A 1 54 ? 10.029 -8.207 0.976 1.00 0.00 54 ARG A N 3
ATOM 3989 C CA . ARG A 1 54 ? 11.159 -7.502 0.388 1.00 0.00 54 ARG A CA 3
ATOM 3990 C C . ARG A 1 54 ? 10.802 -6.054 0.066 1.00 0.00 54 ARG A C 3
ATOM 3991 O O . ARG A 1 54 ? 11.613 -5.144 0.255 1.00 0.00 54 ARG A O 3
ATOM 4012 N N . MET A 1 55 ? 9.593 -5.851 -0.439 1.00 0.00 55 MET A N 3
ATOM 4013 C CA . MET A 1 55 ? 9.111 -4.510 -0.758 1.00 0.00 55 MET A CA 3
ATOM 4014 C C . MET A 1 55 ? 8.503 -3.845 0.475 1.00 0.00 55 MET A C 3
ATOM 4015 O O . MET A 1 55 ? 7.600 -4.388 1.111 1.00 0.00 55 MET A O 3
ATOM 4029 N N . GLN A 1 56 ? 9.004 -2.667 0.815 1.00 0.00 56 GLN A N 3
ATOM 4030 C CA . GLN A 1 56 ? 8.533 -1.958 1.992 1.00 0.00 56 GLN A CA 3
ATOM 4031 C C . GLN A 1 56 ? 7.773 -0.700 1.588 1.00 0.00 56 GLN A C 3
ATOM 4032 O O . GLN A 1 56 ? 8.249 0.091 0.772 1.00 0.00 56 GLN A O 3
ATOM 4046 N N . LEU A 1 57 ? 6.593 -0.524 2.165 1.00 0.00 57 LEU A N 3
ATOM 4047 C CA . LEU A 1 57 ? 5.710 0.570 1.790 1.00 0.00 57 LEU A CA 3
ATOM 4048 C C . LEU A 1 57 ? 6.012 1.817 2.608 1.00 0.00 57 LEU A C 3
ATOM 4049 O O . LEU A 1 57 ? 6.231 1.737 3.817 1.00 0.00 57 LEU A O 3
ATOM 4065 N N . TYR A 1 58 ? 6.033 2.960 1.945 1.00 0.00 58 TYR A N 3
ATOM 4066 C CA . TYR A 1 58 ? 6.215 4.238 2.615 1.00 0.00 58 TYR A CA 3
ATOM 4067 C C . TYR A 1 58 ? 5.130 5.226 2.202 1.00 0.00 58 TYR A C 3
ATOM 4068 O O . TYR A 1 58 ? 4.958 5.518 1.019 1.00 0.00 58 TYR A O 3
ATOM 4086 N N . TYR A 1 59 ? 4.396 5.727 3.182 1.00 0.00 59 TYR A N 3
ATOM 4087 C CA . TYR A 1 59 ? 3.371 6.731 2.936 1.00 0.00 59 TYR A CA 3
ATOM 4088 C C . TYR A 1 59 ? 3.902 8.103 3.319 1.00 0.00 59 TYR A C 3
ATOM 4089 O O . TYR A 1 59 ? 4.054 8.400 4.504 1.00 0.00 59 TYR A O 3
ATOM 4107 N N . SER A 1 60 ? 4.191 8.922 2.311 1.00 0.00 60 SER A N 3
ATOM 4108 C CA . SER A 1 60 ? 4.801 10.238 2.509 1.00 0.00 60 SER A CA 3
ATOM 4109 C C . SER A 1 60 ? 6.210 10.086 3.098 1.00 0.00 60 SER A C 3
ATOM 4110 O O . SER A 1 60 ? 7.210 10.164 2.379 1.00 0.00 60 SER A O 3
ATOM 4118 N N . GLY A 1 61 ? 6.277 9.860 4.401 1.00 0.00 61 GLY A N 3
ATOM 4119 C CA . GLY A 1 61 ? 7.536 9.598 5.062 1.00 0.00 61 GLY A CA 3
ATOM 4120 C C . GLY A 1 61 ? 7.362 8.580 6.164 1.00 0.00 61 GLY A C 3
ATOM 4121 O O . GLY A 1 61 ? 8.275 8.330 6.949 1.00 0.00 61 GLY A O 3
ATOM 4125 N N . ILE A 1 62 ? 6.175 7.992 6.213 1.00 0.00 62 ILE A N 3
ATOM 4126 C CA . ILE A 1 62 ? 5.829 7.028 7.243 1.00 0.00 62 ILE A CA 3
ATOM 4127 C C . ILE A 1 62 ? 6.070 5.616 6.736 1.00 0.00 62 ILE A C 3
ATOM 4128 O O . ILE A 1 62 ? 5.550 5.227 5.688 1.00 0.00 62 ILE A O 3
ATOM 4144 N N . GLU A 1 63 ? 6.860 4.860 7.477 1.00 0.00 63 GLU A N 3
ATOM 4145 C CA . GLU A 1 63 ? 7.187 3.495 7.100 1.00 0.00 63 GLU A CA 3
ATOM 4146 C C . GLU A 1 63 ? 6.039 2.558 7.463 1.00 0.00 63 GLU A C 3
ATOM 4147 O O . GLU A 1 63 ? 5.741 2.347 8.639 1.00 0.00 63 GLU A O 3
ATOM 4159 N N . LEU A 1 64 ? 5.392 2.003 6.448 1.00 0.00 64 LEU A N 3
ATOM 4160 C CA . LEU A 1 64 ? 4.239 1.141 6.661 1.00 0.00 64 LEU A CA 3
ATOM 4161 C C . LEU A 1 64 ? 4.687 -0.282 6.971 1.00 0.00 64 LEU A C 3
ATOM 4162 O O . LEU A 1 64 ? 4.657 -1.166 6.112 1.00 0.00 64 LEU A O 3
ATOM 4178 N N . ALA A 1 65 ? 5.128 -0.485 8.201 1.00 0.00 65 ALA A N 3
ATOM 4179 C CA . ALA A 1 65 ? 5.612 -1.784 8.635 1.00 0.00 65 ALA A CA 3
ATOM 4180 C C . ALA A 1 65 ? 4.479 -2.634 9.198 1.00 0.00 65 ALA A C 3
ATOM 4181 O O . ALA A 1 65 ? 4.264 -3.760 8.746 1.00 0.00 65 ALA A O 3
ATOM 4188 N N . ASP A 1 66 ? 3.754 -2.080 10.171 1.00 0.00 66 ASP A N 3
ATOM 4189 C CA . ASP A 1 66 ? 2.686 -2.806 10.863 1.00 0.00 66 ASP A CA 3
ATOM 4190 C C . ASP A 1 66 ? 1.608 -3.276 9.896 1.00 0.00 66 ASP A C 3
ATOM 4191 O O . ASP A 1 66 ? 0.869 -2.475 9.327 1.00 0.00 66 ASP A O 3
ATOM 4200 N N . ASP A 1 67 ? 1.521 -4.587 9.738 1.00 0.00 67 ASP A N 3
ATOM 4201 C CA . ASP A 1 67 ? 0.584 -5.207 8.809 1.00 0.00 67 ASP A CA 3
ATOM 4202 C C . ASP A 1 67 ? -0.830 -5.199 9.362 1.00 0.00 67 ASP A C 3
ATOM 4203 O O . ASP A 1 67 ? -1.800 -5.059 8.618 1.00 0.00 67 ASP A O 3
ATOM 4212 N N . TYR A 1 68 ? -0.930 -5.345 10.675 1.00 0.00 68 TYR A N 3
ATOM 4213 C CA . TYR A 1 68 ? -2.217 -5.464 11.352 1.00 0.00 68 TYR A CA 3
ATOM 4214 C C . TYR A 1 68 ? -2.928 -4.120 11.468 1.00 0.00 68 TYR A C 3
ATOM 4215 O O . TYR A 1 68 ? -4.063 -4.050 11.942 1.00 0.00 68 TYR A O 3
ATOM 4233 N N . ARG A 1 69 ? -2.257 -3.057 11.053 1.00 0.00 69 ARG A N 3
ATOM 4234 C CA . ARG A 1 69 ? -2.843 -1.727 11.100 1.00 0.00 69 ARG A CA 3
ATOM 4235 C C . ARG A 1 69 ? -3.711 -1.469 9.882 1.00 0.00 69 ARG A C 3
ATOM 4236 O O . ARG A 1 69 ? -3.609 -2.167 8.868 1.00 0.00 69 ARG A O 3
ATOM 4257 N N . ASN A 1 70 ? -4.547 -0.455 9.989 1.00 0.00 70 ASN A N 3
ATOM 4258 C CA . ASN A 1 70 ? -5.424 -0.058 8.899 1.00 0.00 70 ASN A CA 3
ATOM 4259 C C . ASN A 1 70 ? -4.841 1.137 8.166 1.00 0.00 70 ASN A C 3
ATOM 4260 O O . ASN A 1 70 ? -4.098 1.930 8.748 1.00 0.00 70 ASN A O 3
ATOM 4271 N N . LEU A 1 71 ? -5.181 1.268 6.894 1.00 0.00 71 LEU A N 3
ATOM 4272 C CA . LEU A 1 71 ? -4.710 2.384 6.088 1.00 0.00 71 LEU A CA 3
ATOM 4273 C C . LEU A 1 71 ? -5.273 3.703 6.612 1.00 0.00 71 LEU A C 3
ATOM 4274 O O . LEU A 1 71 ? -4.587 4.728 6.613 1.00 0.00 71 LEU A O 3
ATOM 4290 N N . ASN A 1 72 ? -6.522 3.667 7.073 1.00 0.00 72 ASN A N 3
ATOM 4291 C CA . ASN A 1 72 ? -7.178 4.854 7.620 1.00 0.00 72 ASN A CA 3
ATOM 4292 C C . ASN A 1 72 ? -6.420 5.409 8.824 1.00 0.00 72 ASN A C 3
ATOM 4293 O O . ASN A 1 72 ? -6.465 6.609 9.087 1.00 0.00 72 ASN A O 3
ATOM 4304 N N . GLU A 1 73 ? -5.713 4.541 9.545 1.00 0.00 73 GLU A N 3
ATOM 4305 C CA . GLU A 1 73 ? -4.954 4.963 10.720 1.00 0.00 73 GLU A CA 3
ATOM 4306 C C . GLU A 1 73 ? -3.795 5.881 10.330 1.00 0.00 73 GLU A C 3
ATOM 4307 O O . GLU A 1 73 ? -3.413 6.766 11.094 1.00 0.00 73 GLU A O 3
ATOM 4319 N N . TYR A 1 74 ? -3.253 5.682 9.132 1.00 0.00 74 TYR A N 3
ATOM 4320 C CA . TYR A 1 74 ? -2.106 6.461 8.668 1.00 0.00 74 TYR A CA 3
ATOM 4321 C C . TYR A 1 74 ? -2.549 7.758 7.999 1.00 0.00 74 TYR A C 3
ATOM 4322 O O . TYR A 1 74 ? -1.721 8.605 7.660 1.00 0.00 74 TYR A O 3
ATOM 4340 N N . GLY A 1 75 ? -3.850 7.910 7.812 1.00 0.00 75 GLY A N 3
ATOM 4341 C CA . GLY A 1 75 ? -4.363 9.092 7.147 1.00 0.00 75 GLY A CA 3
ATOM 4342 C C . GLY A 1 75 ? -4.562 8.870 5.663 1.00 0.00 75 GLY A C 3
ATOM 4343 O O . GLY A 1 75 ? -4.528 9.811 4.870 1.00 0.00 75 GLY A O 3
ATOM 4347 N N . ILE A 1 76 ? -4.750 7.618 5.280 1.00 0.00 76 ILE A N 3
ATOM 4348 C CA . ILE A 1 76 ? -5.008 7.283 3.894 1.00 0.00 76 ILE A CA 3
ATOM 4349 C C . ILE A 1 76 ? -6.489 7.479 3.576 1.00 0.00 76 ILE A C 3
ATOM 4350 O O . ILE A 1 76 ? -7.344 6.711 4.014 1.00 0.00 76 ILE A O 3
ATOM 4366 N N . THR A 1 77 ? -6.773 8.536 2.833 1.00 0.00 77 THR A N 3
ATOM 4367 C CA . THR A 1 77 ? -8.142 8.932 2.545 1.00 0.00 77 THR A CA 3
ATOM 4368 C C . THR A 1 77 ? -8.516 8.670 1.086 1.00 0.00 77 THR A C 3
ATOM 4369 O O . THR A 1 77 ? -9.502 7.995 0.808 1.00 0.00 77 THR A O 3
ATOM 4380 N N . GLU A 1 78 ? -7.719 9.205 0.170 1.00 0.00 78 GLU A N 3
ATOM 4381 C CA . GLU A 1 78 ? -7.970 9.080 -1.262 1.00 0.00 78 GLU A CA 3
ATOM 4382 C C . GLU A 1 78 ? -6.783 9.641 -2.041 1.00 0.00 78 GLU A C 3
ATOM 4383 O O . GLU A 1 78 ? -6.160 10.607 -1.601 1.00 0.00 78 GLU A O 3
ATOM 4395 N N . PHE A 1 79 ? -6.469 9.023 -3.184 1.00 0.00 79 PHE A N 3
ATOM 4396 C CA . PHE A 1 79 ? -5.342 9.440 -4.030 1.00 0.00 79 PHE A CA 3
ATOM 4397 C C . PHE A 1 79 ? -4.024 9.433 -3.259 1.00 0.00 79 PHE A C 3
ATOM 4398 O O . PHE A 1 79 ? -3.087 10.159 -3.598 1.00 0.00 79 PHE A O 3
ATOM 4415 N N . SER A 1 80 ? -3.949 8.597 -2.237 1.00 0.00 80 SER A N 3
ATOM 4416 C CA . SER A 1 80 ? -2.758 8.494 -1.418 1.00 0.00 80 SER A CA 3
ATOM 4417 C C . SER A 1 80 ? -1.650 7.767 -2.162 1.00 0.00 80 SER A C 3
ATOM 4418 O O . SER A 1 80 ? -1.842 6.653 -2.655 1.00 0.00 80 SER A O 3
ATOM 4426 N N . GLU A 1 81 ? -0.503 8.412 -2.254 1.00 0.00 81 GLU A N 3
ATOM 4427 C CA . GLU A 1 81 ? 0.641 7.835 -2.925 1.00 0.00 81 GLU A CA 3
ATOM 4428 C C . GLU A 1 81 ? 1.435 6.959 -1.972 1.00 0.00 81 GLU A C 3
ATOM 4429 O O . GLU A 1 81 ? 1.793 7.386 -0.874 1.00 0.00 81 GLU A O 3
ATOM 4441 N N . ILE A 1 82 ? 1.698 5.738 -2.394 1.00 0.00 82 ILE A N 3
ATOM 4442 C CA . ILE A 1 82 ? 2.494 4.813 -1.615 1.00 0.00 82 ILE A CA 3
ATOM 4443 C C . ILE A 1 82 ? 3.804 4.545 -2.335 1.00 0.00 82 ILE A C 3
ATOM 4444 O O . ILE A 1 82 ? 3.813 4.030 -3.455 1.00 0.00 82 ILE A O 3
ATOM 4460 N N . VAL A 1 83 ? 4.901 4.907 -1.704 1.00 0.00 83 VAL A N 3
ATOM 4461 C CA . VAL A 1 83 ? 6.211 4.708 -2.295 1.00 0.00 83 VAL A CA 3
ATOM 4462 C C . VAL A 1 83 ? 6.771 3.362 -1.859 1.00 0.00 83 VAL A C 3
ATOM 4463 O O . VAL A 1 83 ? 6.947 3.111 -0.667 1.00 0.00 83 VAL A O 3
ATOM 4476 N N . VAL A 1 84 ? 7.024 2.493 -2.821 1.00 0.00 84 VAL A N 3
ATOM 4477 C CA . VAL A 1 84 ? 7.489 1.152 -2.526 1.00 0.00 84 VAL A CA 3
ATOM 4478 C C . VAL A 1 84 ? 9.007 1.075 -2.621 1.00 0.00 84 VAL A C 3
ATOM 4479 O O . VAL A 1 84 ? 9.578 1.053 -3.713 1.00 0.00 84 VAL A O 3
ATOM 4492 N N . PHE A 1 85 ? 9.658 1.048 -1.472 1.00 0.00 85 PHE A N 3
ATOM 4493 C CA . PHE A 1 85 ? 11.102 0.926 -1.422 1.00 0.00 85 PHE A CA 3
ATOM 4494 C C . PHE A 1 85 ? 11.502 -0.535 -1.335 1.00 0.00 85 PHE A C 3
ATOM 4495 O O . PHE A 1 85 ? 11.243 -1.210 -0.337 1.00 0.00 85 PHE A O 3
ATOM 4512 N N . LEU A 1 86 ? 12.124 -1.025 -2.393 1.00 0.00 86 LEU A N 3
ATOM 4513 C CA . LEU A 1 86 ? 12.564 -2.405 -2.441 1.00 0.00 86 LEU A CA 3
ATOM 4514 C C . LEU A 1 86 ? 13.871 -2.556 -1.684 1.00 0.00 86 LEU A C 3
ATOM 4515 O O . LEU A 1 86 ? 14.930 -2.161 -2.173 1.00 0.00 86 LEU A O 3
ATOM 4531 N N . LYS A 1 87 ? 13.793 -3.105 -0.479 1.00 0.00 87 LYS A N 3
ATOM 4532 C CA . LYS A 1 87 ? 14.986 -3.321 0.323 1.00 0.00 87 LYS A CA 3
ATOM 4533 C C . LYS A 1 87 ? 15.749 -4.497 -0.251 1.00 0.00 87 LYS A C 3
ATOM 4534 O O . LYS A 1 87 ? 16.972 -4.601 -0.137 1.00 0.00 87 LYS A O 3
ATOM 4553 N N . SER A 1 88 ? 14.996 -5.368 -0.889 1.00 0.00 88 SER A N 3
ATOM 4554 C CA . SER A 1 88 ? 15.547 -6.477 -1.629 1.00 0.00 88 SER A CA 3
ATOM 4555 C C . SER A 1 88 ? 14.722 -6.660 -2.894 1.00 0.00 88 SER A C 3
ATOM 4556 O O . SER A 1 88 ? 13.493 -6.716 -2.836 1.00 0.00 88 SER A O 3
ATOM 4564 N N . ILE A 1 89 ? 15.387 -6.712 -4.035 1.00 0.00 89 ILE A N 3
ATOM 4565 C CA . ILE A 1 89 ? 14.693 -6.848 -5.309 1.00 0.00 89 ILE A CA 3
ATOM 4566 C C . ILE A 1 89 ? 14.121 -8.251 -5.463 1.00 0.00 89 ILE A C 3
ATOM 4567 O O . ILE A 1 89 ? 14.401 -9.136 -4.653 1.00 0.00 89 ILE A O 3
ATOM 4583 N N . ASN A 1 90 ? 13.316 -8.454 -6.491 1.00 0.00 90 ASN A N 3
ATOM 4584 C CA . ASN A 1 90 ? 12.754 -9.767 -6.755 1.00 0.00 90 ASN A CA 3
ATOM 4585 C C . ASN A 1 90 ? 13.659 -10.526 -7.711 1.00 0.00 90 ASN A C 3
ATOM 4586 O O . ASN A 1 90 ? 14.371 -9.923 -8.515 1.00 0.00 90 ASN A O 3
ATOM 4597 N N . ARG A 1 91 ? 13.652 -11.841 -7.602 1.00 0.00 91 ARG A N 3
ATOM 4598 C CA . ARG A 1 91 ? 14.514 -12.675 -8.420 1.00 0.00 91 ARG A CA 3
ATOM 4599 C C . ARG A 1 91 ? 13.734 -13.177 -9.630 1.00 0.00 91 ARG A C 3
ATOM 4600 O O . ARG A 1 91 ? 12.762 -13.920 -9.483 1.00 0.00 91 ARG A O 3
ATOM 4621 N N . ALA A 1 92 ? 14.153 -12.755 -10.815 1.00 0.00 92 ALA A N 3
ATOM 4622 C CA . ALA A 1 92 ? 13.464 -13.123 -12.046 1.00 0.00 92 ALA A CA 3
ATOM 4623 C C . ALA A 1 92 ? 14.362 -12.921 -13.258 1.00 0.00 92 ALA A C 3
ATOM 4624 O O . ALA A 1 92 ? 14.321 -11.872 -13.904 1.00 0.00 92 ALA A O 3
ATOM 4631 N N . LYS A 1 93 ? 15.198 -13.923 -13.534 1.00 0.00 93 LYS A N 3
ATOM 4632 C CA . LYS A 1 93 ? 16.099 -13.911 -14.691 1.00 0.00 93 LYS A CA 3
ATOM 4633 C C . LYS A 1 93 ? 17.000 -12.677 -14.698 1.00 0.00 93 LYS A C 3
ATOM 4634 O O . LYS A 1 93 ? 17.395 -12.187 -15.759 1.00 0.00 93 LYS A O 3
ATOM 4653 N N . ASP A 1 94 ? 17.325 -12.184 -13.513 1.00 0.00 94 ASP A N 3
ATOM 4654 C CA . ASP A 1 94 ? 18.217 -11.047 -13.373 1.00 0.00 94 ASP A CA 3
ATOM 4655 C C . ASP A 1 94 ? 19.664 -11.519 -13.396 1.00 0.00 94 ASP A C 3
ATOM 4656 O O . ASP A 1 94 ? 20.406 -11.128 -14.321 1.00 0.00 94 ASP A O 3
ATOM 4666 N N . MET A 1 1 ? -10.938 -19.368 -17.734 1.00 0.00 1 MET A N 4
ATOM 4667 C CA . MET A 1 1 ? -11.648 -20.306 -16.836 1.00 0.00 1 MET A CA 4
ATOM 4668 C C . MET A 1 1 ? -12.888 -19.646 -16.240 1.00 0.00 1 MET A C 4
ATOM 4669 O O . MET A 1 1 ? -14.000 -20.166 -16.357 1.00 0.00 1 MET A O 4
ATOM 4685 N N . GLY A 1 2 ? -12.697 -18.498 -15.605 1.00 0.00 2 GLY A N 4
ATOM 4686 C CA . GLY A 1 2 ? -13.805 -17.792 -15.002 1.00 0.00 2 GLY A CA 4
ATOM 4687 C C . GLY A 1 2 ? -13.340 -16.639 -14.143 1.00 0.00 2 GLY A C 4
ATOM 4688 O O . GLY A 1 2 ? -12.298 -16.721 -13.497 1.00 0.00 2 GLY A O 4
ATOM 4692 N N . HIS A 1 3 ? -14.106 -15.564 -14.140 1.00 0.00 3 HIS A N 4
ATOM 4693 C CA . HIS A 1 3 ? -13.767 -14.382 -13.362 1.00 0.00 3 HIS A CA 4
ATOM 4694 C C . HIS A 1 3 ? -14.771 -14.190 -12.235 1.00 0.00 3 HIS A C 4
ATOM 4695 O O . HIS A 1 3 ? -15.971 -14.398 -12.422 1.00 0.00 3 HIS A O 4
ATOM 4710 N N . HIS A 1 4 ? -14.281 -13.802 -11.066 1.00 0.00 4 HIS A N 4
ATOM 4711 C CA . HIS A 1 4 ? -15.138 -13.621 -9.903 1.00 0.00 4 HIS A CA 4
ATOM 4712 C C . HIS A 1 4 ? -15.479 -12.149 -9.727 1.00 0.00 4 HIS A C 4
ATOM 4713 O O . HIS A 1 4 ? -14.591 -11.316 -9.545 1.00 0.00 4 HIS A O 4
ATOM 4728 N N . HIS A 1 5 ? -16.758 -11.824 -9.793 1.00 0.00 5 HIS A N 4
ATOM 4729 C CA . HIS A 1 5 ? -17.205 -10.457 -9.561 1.00 0.00 5 HIS A CA 4
ATOM 4730 C C . HIS A 1 5 ? -18.128 -10.402 -8.351 1.00 0.00 5 HIS A C 4
ATOM 4731 O O . HIS A 1 5 ? -18.770 -11.392 -8.006 1.00 0.00 5 HIS A O 4
ATOM 4746 N N . HIS A 1 6 ? -18.174 -9.250 -7.699 1.00 0.00 6 HIS A N 4
ATOM 4747 C CA . HIS A 1 6 ? -19.037 -9.053 -6.536 1.00 0.00 6 HIS A CA 4
ATOM 4748 C C . HIS A 1 6 ? -19.792 -7.740 -6.672 1.00 0.00 6 HIS A C 4
ATOM 4749 O O . HIS A 1 6 ? -20.199 -7.134 -5.680 1.00 0.00 6 HIS A O 4
ATOM 4764 N N . HIS A 1 7 ? -19.981 -7.317 -7.915 1.00 0.00 7 HIS A N 4
ATOM 4765 C CA . HIS A 1 7 ? -20.645 -6.057 -8.208 1.00 0.00 7 HIS A CA 4
ATOM 4766 C C . HIS A 1 7 ? -22.070 -6.050 -7.672 1.00 0.00 7 HIS A C 4
ATOM 4767 O O . HIS A 1 7 ? -22.909 -6.854 -8.082 1.00 0.00 7 HIS A O 4
ATOM 4782 N N . HIS A 1 8 ? -22.332 -5.128 -6.764 1.00 0.00 8 HIS A N 4
ATOM 4783 C CA . HIS A 1 8 ? -23.656 -4.980 -6.190 1.00 0.00 8 HIS A CA 4
ATOM 4784 C C . HIS A 1 8 ? -24.350 -3.773 -6.795 1.00 0.00 8 HIS A C 4
ATOM 4785 O O . HIS A 1 8 ? -23.744 -2.715 -6.957 1.00 0.00 8 HIS A O 4
ATOM 4800 N N . SER A 1 9 ? -25.618 -3.939 -7.130 1.00 0.00 9 SER A N 4
ATOM 4801 C CA . SER A 1 9 ? -26.424 -2.864 -7.688 1.00 0.00 9 SER A CA 4
ATOM 4802 C C . SER A 1 9 ? -26.990 -1.994 -6.570 1.00 0.00 9 SER A C 4
ATOM 4803 O O . SER A 1 9 ? -28.176 -1.656 -6.557 1.00 0.00 9 SER A O 4
ATOM 4811 N N . HIS A 1 10 ? -26.118 -1.634 -5.638 1.00 0.00 10 HIS A N 4
ATOM 4812 C CA . HIS A 1 10 ? -26.493 -0.890 -4.446 1.00 0.00 10 HIS A CA 4
ATOM 4813 C C . HIS A 1 10 ? -25.294 -0.057 -4.004 1.00 0.00 10 HIS A C 4
ATOM 4814 O O . HIS A 1 10 ? -24.185 -0.297 -4.480 1.00 0.00 10 HIS A O 4
ATOM 4829 N N . ALA A 1 11 ? -25.510 0.923 -3.127 1.00 0.00 11 ALA A N 4
ATOM 4830 C CA . ALA A 1 11 ? -24.412 1.725 -2.590 1.00 0.00 11 ALA A CA 4
ATOM 4831 C C . ALA A 1 11 ? -23.339 0.837 -1.976 1.00 0.00 11 ALA A C 4
ATOM 4832 O O . ALA A 1 11 ? -23.528 0.266 -0.897 1.00 0.00 11 ALA A O 4
ATOM 4839 N N . ALA A 1 12 ? -22.226 0.704 -2.680 1.00 0.00 12 ALA A N 4
ATOM 4840 C CA . ALA A 1 12 ? -21.131 -0.132 -2.231 1.00 0.00 12 ALA A CA 4
ATOM 4841 C C . ALA A 1 12 ? -20.082 0.705 -1.517 1.00 0.00 12 ALA A C 4
ATOM 4842 O O . ALA A 1 12 ? -20.182 1.931 -1.474 1.00 0.00 12 ALA A O 4
ATOM 4849 N N . VAL A 1 13 ? -19.085 0.040 -0.952 1.00 0.00 13 VAL A N 4
ATOM 4850 C CA . VAL A 1 13 ? -17.998 0.731 -0.276 1.00 0.00 13 VAL A CA 4
ATOM 4851 C C . VAL A 1 13 ? -17.127 1.460 -1.295 1.00 0.00 13 VAL A C 4
ATOM 4852 O O . VAL A 1 13 ? -16.963 1.002 -2.431 1.00 0.00 13 VAL A O 4
ATOM 4865 N N . ARG A 1 14 ? -16.591 2.603 -0.909 1.00 0.00 14 ARG A N 4
ATOM 4866 C CA . ARG A 1 14 ? -15.751 3.361 -1.805 1.00 0.00 14 ARG A CA 4
ATOM 4867 C C . ARG A 1 14 ? -14.299 2.983 -1.630 1.00 0.00 14 ARG A C 4
ATOM 4868 O O . ARG A 1 14 ? -13.719 3.159 -0.558 1.00 0.00 14 ARG A O 4
ATOM 4889 N N . LYS A 1 15 ? -13.728 2.450 -2.684 1.00 0.00 15 LYS A N 4
ATOM 4890 C CA . LYS A 1 15 ? -12.328 2.081 -2.680 1.00 0.00 15 LYS A CA 4
ATOM 4891 C C . LYS A 1 15 ? -11.504 3.304 -3.035 1.00 0.00 15 LYS A C 4
ATOM 4892 O O . LYS A 1 15 ? -11.849 4.041 -3.962 1.00 0.00 15 LYS A O 4
ATOM 4911 N N . ILE A 1 16 ? -10.429 3.528 -2.310 1.00 0.00 16 ILE A N 4
ATOM 4912 C CA . ILE A 1 16 ? -9.579 4.669 -2.578 1.00 0.00 16 ILE A CA 4
ATOM 4913 C C . ILE A 1 16 ? -8.528 4.309 -3.611 1.00 0.00 16 ILE A C 4
ATOM 4914 O O . ILE A 1 16 ? -8.028 3.184 -3.647 1.00 0.00 16 ILE A O 4
ATOM 4930 N N . HIS A 1 17 ? -8.215 5.263 -4.463 1.00 0.00 17 HIS A N 4
ATOM 4931 C CA . HIS A 1 17 ? -7.242 5.046 -5.516 1.00 0.00 17 HIS A CA 4
ATOM 4932 C C . HIS A 1 17 ? -5.855 5.432 -5.041 1.00 0.00 17 HIS A C 4
ATOM 4933 O O . HIS A 1 17 ? -5.527 6.616 -4.951 1.00 0.00 17 HIS A O 4
ATOM 4948 N N . VAL A 1 18 ? -5.060 4.431 -4.712 1.00 0.00 18 VAL A N 4
ATOM 4949 C CA . VAL A 1 18 ? -3.695 4.662 -4.270 1.00 0.00 18 VAL A CA 4
ATOM 4950 C C . VAL A 1 18 ? -2.745 4.627 -5.457 1.00 0.00 18 VAL A C 4
ATOM 4951 O O . VAL A 1 18 ? -2.913 3.824 -6.376 1.00 0.00 18 VAL A O 4
ATOM 4964 N N . THR A 1 19 ? -1.761 5.502 -5.449 1.00 0.00 19 THR A N 4
ATOM 4965 C CA . THR A 1 19 ? -0.771 5.516 -6.503 1.00 0.00 19 THR A CA 4
ATOM 4966 C C . THR A 1 19 ? 0.499 4.841 -6.016 1.00 0.00 19 THR A C 4
ATOM 4967 O O . THR A 1 19 ? 1.207 5.370 -5.162 1.00 0.00 19 THR A O 4
ATOM 4978 N N . VAL A 1 20 ? 0.774 3.671 -6.558 1.00 0.00 20 VAL A N 4
ATOM 4979 C CA . VAL A 1 20 ? 1.888 2.863 -6.104 1.00 0.00 20 VAL A CA 4
ATOM 4980 C C . VAL A 1 20 ? 3.148 3.189 -6.896 1.00 0.00 20 VAL A C 4
ATOM 4981 O O . VAL A 1 20 ? 3.200 2.989 -8.112 1.00 0.00 20 VAL A O 4
ATOM 4994 N N . LYS A 1 21 ? 4.153 3.709 -6.202 1.00 0.00 21 LYS A N 4
ATOM 4995 C CA . LYS A 1 21 ? 5.421 4.050 -6.829 1.00 0.00 21 LYS A CA 4
ATOM 4996 C C . LYS A 1 21 ? 6.423 2.914 -6.690 1.00 0.00 21 LYS A C 4
ATOM 4997 O O . LYS A 1 21 ? 6.899 2.620 -5.591 1.00 0.00 21 LYS A O 4
ATOM 5016 N N . PHE A 1 22 ? 6.721 2.270 -7.804 1.00 0.00 22 PHE A N 4
ATOM 5017 C CA . PHE A 1 22 ? 7.770 1.267 -7.862 1.00 0.00 22 PHE A CA 4
ATOM 5018 C C . PHE A 1 22 ? 8.918 1.778 -8.719 1.00 0.00 22 PHE A C 4
ATOM 5019 O O . PHE A 1 22 ? 8.703 2.540 -9.660 1.00 0.00 22 PHE A O 4
ATOM 5036 N N . PRO A 1 23 ? 10.153 1.371 -8.411 1.00 0.00 23 PRO A N 4
ATOM 5037 C CA . PRO A 1 23 ? 11.306 1.672 -9.260 1.00 0.00 23 PRO A CA 4
ATOM 5038 C C . PRO A 1 23 ? 11.218 0.934 -10.597 1.00 0.00 23 PRO A C 4
ATOM 5039 O O . PRO A 1 23 ? 11.984 1.198 -11.525 1.00 0.00 23 PRO A O 4
ATOM 5050 N N . SER A 1 24 ? 10.271 0.005 -10.679 1.00 0.00 24 SER A N 4
ATOM 5051 C CA . SER A 1 24 ? 10.048 -0.777 -11.884 1.00 0.00 24 SER A CA 4
ATOM 5052 C C . SER A 1 24 ? 8.938 -0.160 -12.742 1.00 0.00 24 SER A C 4
ATOM 5053 O O . SER A 1 24 ? 9.025 -0.148 -13.973 1.00 0.00 24 SER A O 4
ATOM 5061 N N . LYS A 1 25 ? 7.903 0.365 -12.088 1.00 0.00 25 LYS A N 4
ATOM 5062 C CA . LYS A 1 25 ? 6.756 0.946 -12.783 1.00 0.00 25 LYS A CA 4
ATOM 5063 C C . LYS A 1 25 ? 5.889 1.732 -11.808 1.00 0.00 25 LYS A C 4
ATOM 5064 O O . LYS A 1 25 ? 6.129 1.716 -10.606 1.00 0.00 25 LYS A O 4
ATOM 5083 N N . GLN A 1 26 ? 4.878 2.405 -12.327 1.00 0.00 26 GLN A N 4
ATOM 5084 C CA . GLN A 1 26 ? 3.940 3.135 -11.485 1.00 0.00 26 GLN A CA 4
ATOM 5085 C C . GLN A 1 26 ? 2.514 2.796 -11.895 1.00 0.00 26 GLN A C 4
ATOM 5086 O O . GLN A 1 26 ? 2.191 2.791 -13.082 1.00 0.00 26 GLN A O 4
ATOM 5100 N N . PHE A 1 27 ? 1.669 2.503 -10.921 1.00 0.00 27 PHE A N 4
ATOM 5101 C CA . PHE A 1 27 ? 0.299 2.106 -11.209 1.00 0.00 27 PHE A CA 4
ATOM 5102 C C . PHE A 1 27 ? -0.635 2.482 -10.066 1.00 0.00 27 PHE A C 4
ATOM 5103 O O . PHE A 1 27 ? -0.191 2.743 -8.947 1.00 0.00 27 PHE A O 4
ATOM 5120 N N . THR A 1 28 ? -1.924 2.515 -10.360 1.00 0.00 28 THR A N 4
ATOM 5121 C CA . THR A 1 28 ? -2.933 2.830 -9.362 1.00 0.00 28 THR A CA 4
ATOM 5122 C C . THR A 1 28 ? -3.710 1.571 -8.998 1.00 0.00 28 THR A C 4
ATOM 5123 O O . THR A 1 28 ? -3.960 0.719 -9.855 1.00 0.00 28 THR A O 4
ATOM 5134 N N . VAL A 1 29 ? -4.079 1.448 -7.734 1.00 0.00 29 VAL A N 4
ATOM 5135 C CA . VAL A 1 29 ? -4.806 0.276 -7.259 1.00 0.00 29 VAL A CA 4
ATOM 5136 C C . VAL A 1 29 ? -6.036 0.701 -6.465 1.00 0.00 29 VAL A C 4
ATOM 5137 O O . VAL A 1 29 ? -5.999 1.698 -5.738 1.00 0.00 29 VAL A O 4
ATOM 5150 N N . GLU A 1 30 ? -7.131 -0.028 -6.628 1.00 0.00 30 GLU A N 4
ATOM 5151 C CA . GLU A 1 30 ? -8.306 0.188 -5.804 1.00 0.00 30 GLU A CA 4
ATOM 5152 C C . GLU A 1 30 ? -8.241 -0.672 -4.564 1.00 0.00 30 GLU A C 4
ATOM 5153 O O . GLU A 1 30 ? -8.369 -1.896 -4.627 1.00 0.00 30 GLU A O 4
ATOM 5165 N N . VAL A 1 31 ? -8.027 -0.030 -3.441 1.00 0.00 31 VAL A N 4
ATOM 5166 C CA . VAL A 1 31 ? -8.029 -0.722 -2.167 1.00 0.00 31 VAL A CA 4
ATOM 5167 C C . VAL A 1 31 ? -9.089 -0.121 -1.259 1.00 0.00 31 VAL A C 4
ATOM 5168 O O . VAL A 1 31 ? -9.469 1.040 -1.422 1.00 0.00 31 VAL A O 4
ATOM 5181 N N . ASP A 1 32 ? -9.589 -0.914 -0.334 1.00 0.00 32 ASP A N 4
ATOM 5182 C CA . ASP A 1 32 ? -10.613 -0.448 0.590 1.00 0.00 32 ASP A CA 4
ATOM 5183 C C . ASP A 1 32 ? -10.015 0.571 1.560 1.00 0.00 32 ASP A C 4
ATOM 5184 O O . ASP A 1 32 ? -8.817 0.547 1.830 1.00 0.00 32 ASP A O 4
ATOM 5193 N N . ARG A 1 33 ? -10.845 1.467 2.082 1.00 0.00 33 ARG A N 4
ATOM 5194 C CA . ARG A 1 33 ? -10.374 2.484 3.020 1.00 0.00 33 ARG A CA 4
ATOM 5195 C C . ARG A 1 33 ? -9.921 1.842 4.329 1.00 0.00 33 ARG A C 4
ATOM 5196 O O . ARG A 1 33 ? -9.054 2.363 5.029 1.00 0.00 33 ARG A O 4
ATOM 5217 N N . THR A 1 34 ? -10.514 0.703 4.645 1.00 0.00 34 THR A N 4
ATOM 5218 C CA . THR A 1 34 ? -10.195 -0.016 5.865 1.00 0.00 34 THR A CA 4
ATOM 5219 C C . THR A 1 34 ? -9.216 -1.151 5.581 1.00 0.00 34 THR A C 4
ATOM 5220 O O . THR A 1 34 ? -9.028 -2.042 6.407 1.00 0.00 34 THR A O 4
ATOM 5231 N N . GLU A 1 35 ? -8.604 -1.110 4.401 1.00 0.00 35 GLU A N 4
ATOM 5232 C CA . GLU A 1 35 ? -7.648 -2.129 3.986 1.00 0.00 35 GLU A CA 4
ATOM 5233 C C . GLU A 1 35 ? -6.498 -2.213 4.986 1.00 0.00 35 GLU A C 4
ATOM 5234 O O . GLU A 1 35 ? -5.917 -1.195 5.362 1.00 0.00 35 GLU A O 4
ATOM 5246 N N . THR A 1 36 ? -6.193 -3.418 5.435 1.00 0.00 36 THR A N 4
ATOM 5247 C CA . THR A 1 36 ? -5.073 -3.641 6.337 1.00 0.00 36 THR A CA 4
ATOM 5248 C C . THR A 1 36 ? -3.748 -3.472 5.590 1.00 0.00 36 THR A C 4
ATOM 5249 O O . THR A 1 36 ? -3.698 -3.649 4.373 1.00 0.00 36 THR A O 4
ATOM 5260 N N . VAL A 1 37 ? -2.681 -3.129 6.307 1.00 0.00 37 VAL A N 4
ATOM 5261 C CA . VAL A 1 37 ? -1.368 -2.982 5.685 1.00 0.00 37 VAL A CA 4
ATOM 5262 C C . VAL A 1 37 ? -0.929 -4.312 5.087 1.00 0.00 37 VAL A C 4
ATOM 5263 O O . VAL A 1 37 ? -0.326 -4.364 4.013 1.00 0.00 37 VAL A O 4
ATOM 5276 N N . SER A 1 38 ? -1.273 -5.389 5.778 1.00 0.00 38 SER A N 4
ATOM 5277 C CA . SER A 1 38 ? -1.023 -6.732 5.289 1.00 0.00 38 SER A CA 4
ATOM 5278 C C . SER A 1 38 ? -1.797 -6.991 3.997 1.00 0.00 38 SER A C 4
ATOM 5279 O O . SER A 1 38 ? -1.318 -7.684 3.098 1.00 0.00 38 SER A O 4
ATOM 5287 N N . SER A 1 39 ? -2.982 -6.404 3.899 1.00 0.00 39 SER A N 4
ATOM 5288 C CA . SER A 1 39 ? -3.835 -6.607 2.746 1.00 0.00 39 SER A CA 4
ATOM 5289 C C . SER A 1 39 ? -3.367 -5.731 1.593 1.00 0.00 39 SER A C 4
ATOM 5290 O O . SER A 1 39 ? -3.476 -6.106 0.428 1.00 0.00 39 SER A O 4
ATOM 5298 N N . LEU A 1 40 ? -2.831 -4.566 1.937 1.00 0.00 40 LEU A N 4
ATOM 5299 C CA . LEU A 1 40 ? -2.266 -3.658 0.956 1.00 0.00 40 LEU A CA 4
ATOM 5300 C C . LEU A 1 40 ? -1.090 -4.325 0.259 1.00 0.00 40 LEU A C 4
ATOM 5301 O O . LEU A 1 40 ? -0.960 -4.269 -0.963 1.00 0.00 40 LEU A O 4
ATOM 5317 N N . LYS A 1 41 ? -0.240 -4.965 1.058 1.00 0.00 41 LYS A N 4
ATOM 5318 C CA . LYS A 1 41 ? 0.901 -5.702 0.535 1.00 0.00 41 LYS A CA 4
ATOM 5319 C C . LYS A 1 41 ? 0.447 -6.785 -0.432 1.00 0.00 41 LYS A C 4
ATOM 5320 O O . LYS A 1 41 ? 1.024 -6.952 -1.505 1.00 0.00 41 LYS A O 4
ATOM 5339 N N . ASP A 1 42 ? -0.593 -7.516 -0.042 1.00 0.00 42 ASP A N 4
ATOM 5340 C CA . ASP A 1 42 ? -1.139 -8.581 -0.880 1.00 0.00 42 ASP A CA 4
ATOM 5341 C C . ASP A 1 42 ? -1.695 -8.006 -2.178 1.00 0.00 42 ASP A C 4
ATOM 5342 O O . ASP A 1 42 ? -1.448 -8.539 -3.255 1.00 0.00 42 ASP A O 4
ATOM 5351 N N . LYS A 1 43 ? -2.411 -6.888 -2.064 1.00 0.00 43 LYS A N 4
ATOM 5352 C CA . LYS A 1 43 ? -2.968 -6.198 -3.227 1.00 0.00 43 LYS A CA 4
ATOM 5353 C C . LYS A 1 43 ? -1.873 -5.883 -4.240 1.00 0.00 43 LYS A C 4
ATOM 5354 O O . LYS A 1 43 ? -1.997 -6.189 -5.427 1.00 0.00 43 LYS A O 4
ATOM 5373 N N . ILE A 1 44 ? -0.798 -5.277 -3.757 1.00 0.00 44 ILE A N 4
ATOM 5374 C CA . ILE A 1 44 ? 0.325 -4.914 -4.605 1.00 0.00 44 ILE A CA 4
ATOM 5375 C C . ILE A 1 44 ? 1.029 -6.160 -5.136 1.00 0.00 44 ILE A C 4
ATOM 5376 O O . ILE A 1 44 ? 1.436 -6.205 -6.293 1.00 0.00 44 ILE A O 4
ATOM 5392 N N . HIS A 1 45 ? 1.148 -7.176 -4.291 1.00 0.00 45 HIS A N 4
ATOM 5393 C CA . HIS A 1 45 ? 1.799 -8.427 -4.669 1.00 0.00 45 HIS A CA 4
ATOM 5394 C C . HIS A 1 45 ? 1.051 -9.128 -5.805 1.00 0.00 45 HIS A C 4
ATOM 5395 O O . HIS A 1 45 ? 1.654 -9.829 -6.614 1.00 0.00 45 HIS A O 4
ATOM 5410 N N . ILE A 1 46 ? -0.261 -8.943 -5.849 1.00 0.00 46 ILE A N 4
ATOM 5411 C CA . ILE A 1 46 ? -1.084 -9.532 -6.899 1.00 0.00 46 ILE A CA 4
ATOM 5412 C C . ILE A 1 46 ? -0.876 -8.806 -8.227 1.00 0.00 46 ILE A C 4
ATOM 5413 O O . ILE A 1 46 ? -0.856 -9.426 -9.293 1.00 0.00 46 ILE A O 4
ATOM 5429 N N . VAL A 1 47 ? -0.701 -7.495 -8.154 1.00 0.00 47 VAL A N 4
ATOM 5430 C CA . VAL A 1 47 ? -0.504 -6.688 -9.348 1.00 0.00 47 VAL A CA 4
ATOM 5431 C C . VAL A 1 47 ? 0.946 -6.755 -9.823 1.00 0.00 47 VAL A C 4
ATOM 5432 O O . VAL A 1 47 ? 1.210 -7.021 -10.994 1.00 0.00 47 VAL A O 4
ATOM 5445 N N . GLU A 1 48 ? 1.874 -6.529 -8.906 1.00 0.00 48 GLU A N 4
ATOM 5446 C CA . GLU A 1 48 ? 3.287 -6.490 -9.241 1.00 0.00 48 GLU A CA 4
ATOM 5447 C C . GLU A 1 48 ? 3.931 -7.863 -9.045 1.00 0.00 48 GLU A C 4
ATOM 5448 O O . GLU A 1 48 ? 3.244 -8.857 -8.804 1.00 0.00 48 GLU A O 4
ATOM 5460 N N . ASN A 1 49 ? 5.249 -7.908 -9.154 1.00 0.00 49 ASN A N 4
ATOM 5461 C CA . ASN A 1 49 ? 5.994 -9.153 -9.048 1.00 0.00 49 ASN A CA 4
ATOM 5462 C C . ASN A 1 49 ? 6.585 -9.295 -7.657 1.00 0.00 49 ASN A C 4
ATOM 5463 O O . ASN A 1 49 ? 6.487 -10.354 -7.034 1.00 0.00 49 ASN A O 4
ATOM 5474 N N . THR A 1 50 ? 7.169 -8.197 -7.184 1.00 0.00 50 THR A N 4
ATOM 5475 C CA . THR A 1 50 ? 7.926 -8.154 -5.940 1.00 0.00 50 THR A CA 4
ATOM 5476 C C . THR A 1 50 ? 7.215 -8.850 -4.774 1.00 0.00 50 THR A C 4
ATOM 5477 O O . THR A 1 50 ? 6.043 -8.587 -4.482 1.00 0.00 50 THR A O 4
ATOM 5488 N N . PRO A 1 51 ? 7.927 -9.785 -4.127 1.00 0.00 51 PRO A N 4
ATOM 5489 C CA . PRO A 1 51 ? 7.478 -10.428 -2.892 1.00 0.00 51 PRO A CA 4
ATOM 5490 C C . PRO A 1 51 ? 7.268 -9.420 -1.765 1.00 0.00 51 PRO A C 4
ATOM 5491 O O . PRO A 1 51 ? 7.994 -8.428 -1.657 1.00 0.00 51 PRO A O 4
ATOM 5502 N N . ILE A 1 52 ? 6.294 -9.709 -0.913 1.00 0.00 52 ILE A N 4
ATOM 5503 C CA . ILE A 1 52 ? 5.912 -8.826 0.183 1.00 0.00 52 ILE A CA 4
ATOM 5504 C C . ILE A 1 52 ? 7.068 -8.610 1.168 1.00 0.00 52 ILE A C 4
ATOM 5505 O O . ILE A 1 52 ? 7.172 -7.559 1.795 1.00 0.00 52 ILE A O 4
ATOM 5521 N N . LYS A 1 53 ? 7.943 -9.605 1.278 1.00 0.00 53 LYS A N 4
ATOM 5522 C CA . LYS A 1 53 ? 9.092 -9.534 2.181 1.00 0.00 53 LYS A CA 4
ATOM 5523 C C . LYS A 1 53 ? 10.058 -8.416 1.790 1.00 0.00 53 LYS A C 4
ATOM 5524 O O . LYS A 1 53 ? 10.626 -7.739 2.650 1.00 0.00 53 LYS A O 4
ATOM 5543 N N . ARG A 1 54 ? 10.234 -8.230 0.489 1.00 0.00 54 ARG A N 4
ATOM 5544 C CA . ARG A 1 54 ? 11.304 -7.384 -0.027 1.00 0.00 54 ARG A CA 4
ATOM 5545 C C . ARG A 1 54 ? 10.841 -5.946 -0.232 1.00 0.00 54 ARG A C 4
ATOM 5546 O O . ARG A 1 54 ? 11.612 -5.001 -0.037 1.00 0.00 54 ARG A O 4
ATOM 5567 N N . MET A 1 55 ? 9.597 -5.784 -0.649 1.00 0.00 55 MET A N 4
ATOM 5568 C CA . MET A 1 55 ? 9.036 -4.452 -0.853 1.00 0.00 55 MET A CA 4
ATOM 5569 C C . MET A 1 55 ? 8.528 -3.864 0.463 1.00 0.00 55 MET A C 4
ATOM 5570 O O . MET A 1 55 ? 7.792 -4.512 1.207 1.00 0.00 55 MET A O 4
ATOM 5584 N N . GLN A 1 56 ? 8.937 -2.636 0.749 1.00 0.00 56 GLN A N 4
ATOM 5585 C CA . GLN A 1 56 ? 8.530 -1.954 1.970 1.00 0.00 56 GLN A CA 4
ATOM 5586 C C . GLN A 1 56 ? 7.680 -0.733 1.649 1.00 0.00 56 GLN A C 4
ATOM 5587 O O . GLN A 1 56 ? 8.007 0.041 0.746 1.00 0.00 56 GLN A O 4
ATOM 5601 N N . LEU A 1 57 ? 6.595 -0.567 2.393 1.00 0.00 57 LEU A N 4
ATOM 5602 C CA . LEU A 1 57 ? 5.613 0.468 2.103 1.00 0.00 57 LEU A CA 4
ATOM 5603 C C . LEU A 1 57 ? 5.873 1.722 2.932 1.00 0.00 57 LEU A C 4
ATOM 5604 O O . LEU A 1 57 ? 6.022 1.651 4.154 1.00 0.00 57 LEU A O 4
ATOM 5620 N N . TYR A 1 58 ? 5.932 2.863 2.263 1.00 0.00 58 TYR A N 4
ATOM 5621 C CA . TYR A 1 58 ? 6.094 4.140 2.936 1.00 0.00 58 TYR A CA 4
ATOM 5622 C C . TYR A 1 58 ? 5.040 5.129 2.459 1.00 0.00 58 TYR A C 4
ATOM 5623 O O . TYR A 1 58 ? 4.729 5.195 1.268 1.00 0.00 58 TYR A O 4
ATOM 5641 N N . TYR A 1 59 ? 4.481 5.878 3.393 1.00 0.00 59 TYR A N 4
ATOM 5642 C CA . TYR A 1 59 ? 3.460 6.863 3.079 1.00 0.00 59 TYR A CA 4
ATOM 5643 C C . TYR A 1 59 ? 3.889 8.238 3.571 1.00 0.00 59 TYR A C 4
ATOM 5644 O O . TYR A 1 59 ? 3.983 8.462 4.777 1.00 0.00 59 TYR A O 4
ATOM 5662 N N . SER A 1 60 ? 4.151 9.144 2.630 1.00 0.00 60 SER A N 4
ATOM 5663 C CA . SER A 1 60 ? 4.643 10.484 2.941 1.00 0.00 60 SER A CA 4
ATOM 5664 C C . SER A 1 60 ? 6.044 10.400 3.552 1.00 0.00 60 SER A C 4
ATOM 5665 O O . SER A 1 60 ? 7.044 10.444 2.835 1.00 0.00 60 SER A O 4
ATOM 5673 N N . GLY A 1 61 ? 6.109 10.264 4.868 1.00 0.00 61 GLY A N 4
ATOM 5674 C CA . GLY A 1 61 ? 7.370 10.030 5.541 1.00 0.00 61 GLY A CA 4
ATOM 5675 C C . GLY A 1 61 ? 7.209 8.983 6.619 1.00 0.00 61 GLY A C 4
ATOM 5676 O O . GLY A 1 61 ? 8.109 8.752 7.427 1.00 0.00 61 GLY A O 4
ATOM 5680 N N . ILE A 1 62 ? 6.044 8.347 6.617 1.00 0.00 62 ILE A N 4
ATOM 5681 C CA . ILE A 1 62 ? 5.694 7.359 7.622 1.00 0.00 62 ILE A CA 4
ATOM 5682 C C . ILE A 1 62 ? 5.938 5.953 7.095 1.00 0.00 62 ILE A C 4
ATOM 5683 O O . ILE A 1 62 ? 5.455 5.587 6.021 1.00 0.00 62 ILE A O 4
ATOM 5699 N N . GLU A 1 63 ? 6.697 5.178 7.847 1.00 0.00 63 GLU A N 4
ATOM 5700 C CA . GLU A 1 63 ? 6.957 3.792 7.505 1.00 0.00 63 GLU A CA 4
ATOM 5701 C C . GLU A 1 63 ? 5.780 2.924 7.927 1.00 0.00 63 GLU A C 4
ATOM 5702 O O . GLU A 1 63 ? 5.436 2.873 9.109 1.00 0.00 63 GLU A O 4
ATOM 5714 N N . LEU A 1 64 ? 5.164 2.250 6.965 1.00 0.00 64 LEU A N 4
ATOM 5715 C CA . LEU A 1 64 ? 4.031 1.384 7.256 1.00 0.00 64 LEU A CA 4
ATOM 5716 C C . LEU A 1 64 ? 4.530 0.044 7.782 1.00 0.00 64 LEU A C 4
ATOM 5717 O O . LEU A 1 64 ? 4.628 -0.934 7.039 1.00 0.00 64 LEU A O 4
ATOM 5733 N N . ALA A 1 65 ? 4.872 0.017 9.062 1.00 0.00 65 ALA A N 4
ATOM 5734 C CA . ALA A 1 65 ? 5.461 -1.165 9.669 1.00 0.00 65 ALA A CA 4
ATOM 5735 C C . ALA A 1 65 ? 4.398 -2.034 10.317 1.00 0.00 65 ALA A C 4
ATOM 5736 O O . ALA A 1 65 ? 4.513 -3.262 10.321 1.00 0.00 65 ALA A O 4
ATOM 5743 N N . ASP A 1 66 ? 3.362 -1.402 10.854 1.00 0.00 66 ASP A N 4
ATOM 5744 C CA . ASP A 1 66 ? 2.300 -2.134 11.531 1.00 0.00 66 ASP A CA 4
ATOM 5745 C C . ASP A 1 66 ? 1.448 -2.892 10.528 1.00 0.00 66 ASP A C 4
ATOM 5746 O O . ASP A 1 66 ? 0.533 -2.336 9.924 1.00 0.00 66 ASP A O 4
ATOM 5755 N N . ASP A 1 67 ? 1.768 -4.163 10.363 1.00 0.00 67 ASP A N 4
ATOM 5756 C CA . ASP A 1 67 ? 1.083 -5.035 9.415 1.00 0.00 67 ASP A CA 4
ATOM 5757 C C . ASP A 1 67 ? -0.359 -5.259 9.842 1.00 0.00 67 ASP A C 4
ATOM 5758 O O . ASP A 1 67 ? -1.244 -5.491 9.019 1.00 0.00 67 ASP A O 4
ATOM 5767 N N . TYR A 1 68 ? -0.582 -5.165 11.144 1.00 0.00 68 TYR A N 4
ATOM 5768 C CA . TYR A 1 68 ? -1.895 -5.399 11.723 1.00 0.00 68 TYR A CA 4
ATOM 5769 C C . TYR A 1 68 ? -2.783 -4.159 11.619 1.00 0.00 68 TYR A C 4
ATOM 5770 O O . TYR A 1 68 ? -3.984 -4.228 11.875 1.00 0.00 68 TYR A O 4
ATOM 5788 N N . ARG A 1 69 ? -2.191 -3.025 11.257 1.00 0.00 69 ARG A N 4
ATOM 5789 C CA . ARG A 1 69 ? -2.937 -1.777 11.166 1.00 0.00 69 ARG A CA 4
ATOM 5790 C C . ARG A 1 69 ? -3.608 -1.627 9.811 1.00 0.00 69 ARG A C 4
ATOM 5791 O O . ARG A 1 69 ? -3.277 -2.333 8.860 1.00 0.00 69 ARG A O 4
ATOM 5812 N N . ASN A 1 70 ? -4.549 -0.700 9.737 1.00 0.00 70 ASN A N 4
ATOM 5813 C CA . ASN A 1 70 ? -5.287 -0.443 8.508 1.00 0.00 70 ASN A CA 4
ATOM 5814 C C . ASN A 1 70 ? -4.808 0.868 7.892 1.00 0.00 70 ASN A C 4
ATOM 5815 O O . ASN A 1 70 ? -4.115 1.644 8.547 1.00 0.00 70 ASN A O 4
ATOM 5826 N N . LEU A 1 71 ? -5.182 1.118 6.643 1.00 0.00 71 LEU A N 4
ATOM 5827 C CA . LEU A 1 71 ? -4.775 2.340 5.950 1.00 0.00 71 LEU A CA 4
ATOM 5828 C C . LEU A 1 71 ? -5.355 3.579 6.624 1.00 0.00 71 LEU A C 4
ATOM 5829 O O . LEU A 1 71 ? -4.687 4.610 6.735 1.00 0.00 71 LEU A O 4
ATOM 5845 N N . ASN A 1 72 ? -6.596 3.468 7.082 1.00 0.00 72 ASN A N 4
ATOM 5846 C CA . ASN A 1 72 ? -7.275 4.565 7.771 1.00 0.00 72 ASN A CA 4
ATOM 5847 C C . ASN A 1 72 ? -6.508 4.987 9.023 1.00 0.00 72 ASN A C 4
ATOM 5848 O O . ASN A 1 72 ? -6.572 6.145 9.440 1.00 0.00 72 ASN A O 4
ATOM 5859 N N . GLU A 1 73 ? -5.772 4.044 9.612 1.00 0.00 73 GLU A N 4
ATOM 5860 C CA . GLU A 1 73 ? -4.958 4.314 10.794 1.00 0.00 73 GLU A CA 4
ATOM 5861 C C . GLU A 1 73 ? -3.908 5.384 10.525 1.00 0.00 73 GLU A C 4
ATOM 5862 O O . GLU A 1 73 ? -3.567 6.166 11.414 1.00 0.00 73 GLU A O 4
ATOM 5874 N N . TYR A 1 74 ? -3.402 5.417 9.300 1.00 0.00 74 TYR A N 4
ATOM 5875 C CA . TYR A 1 74 ? -2.352 6.359 8.933 1.00 0.00 74 TYR A CA 4
ATOM 5876 C C . TYR A 1 74 ? -2.943 7.585 8.250 1.00 0.00 74 TYR A C 4
ATOM 5877 O O . TYR A 1 74 ? -2.236 8.547 7.956 1.00 0.00 74 TYR A O 4
ATOM 5895 N N . GLY A 1 75 ? -4.245 7.542 8.005 1.00 0.00 75 GLY A N 4
ATOM 5896 C CA . GLY A 1 75 ? -4.914 8.645 7.348 1.00 0.00 75 GLY A CA 4
ATOM 5897 C C . GLY A 1 75 ? -4.739 8.610 5.845 1.00 0.00 75 GLY A C 4
ATOM 5898 O O . GLY A 1 75 ? -4.796 9.647 5.184 1.00 0.00 75 GLY A O 4
ATOM 5902 N N . ILE A 1 76 ? -4.527 7.415 5.306 1.00 0.00 76 ILE A N 4
ATOM 5903 C CA . ILE A 1 76 ? -4.331 7.248 3.875 1.00 0.00 76 ILE A CA 4
ATOM 5904 C C . ILE A 1 76 ? -5.635 7.492 3.124 1.00 0.00 76 ILE A C 4
ATOM 5905 O O . ILE A 1 76 ? -6.603 6.745 3.269 1.00 0.00 76 ILE A O 4
ATOM 5921 N N . THR A 1 77 ? -5.648 8.559 2.343 1.00 0.00 77 THR A N 4
ATOM 5922 C CA . THR A 1 77 ? -6.820 8.947 1.578 1.00 0.00 77 THR A CA 4
ATOM 5923 C C . THR A 1 77 ? -6.637 8.569 0.105 1.00 0.00 77 THR A C 4
ATOM 5924 O O . THR A 1 77 ? -5.717 7.826 -0.240 1.00 0.00 77 THR A O 4
ATOM 5935 N N . GLU A 1 78 ? -7.511 9.065 -0.757 1.00 0.00 78 GLU A N 4
ATOM 5936 C CA . GLU A 1 78 ? -7.403 8.806 -2.184 1.00 0.00 78 GLU A CA 4
ATOM 5937 C C . GLU A 1 78 ? -6.323 9.696 -2.795 1.00 0.00 78 GLU A C 4
ATOM 5938 O O . GLU A 1 78 ? -6.055 10.788 -2.288 1.00 0.00 78 GLU A O 4
ATOM 5950 N N . PHE A 1 79 ? -5.699 9.205 -3.867 1.00 0.00 79 PHE A N 4
ATOM 5951 C CA . PHE A 1 79 ? -4.614 9.912 -4.556 1.00 0.00 79 PHE A CA 4
ATOM 5952 C C . PHE A 1 79 ? -3.364 9.909 -3.690 1.00 0.00 79 PHE A C 4
ATOM 5953 O O . PHE A 1 79 ? -2.465 10.739 -3.849 1.00 0.00 79 PHE A O 4
ATOM 5970 N N . SER A 1 80 ? -3.317 8.949 -2.779 1.00 0.00 80 SER A N 4
ATOM 5971 C CA . SER A 1 80 ? -2.187 8.779 -1.894 1.00 0.00 80 SER A CA 4
ATOM 5972 C C . SER A 1 80 ? -1.022 8.144 -2.634 1.00 0.00 80 SER A C 4
ATOM 5973 O O . SER A 1 80 ? -1.167 7.102 -3.277 1.00 0.00 80 SER A O 4
ATOM 5981 N N . GLU A 1 81 ? 0.121 8.794 -2.567 1.00 0.00 81 GLU A N 4
ATOM 5982 C CA . GLU A 1 81 ? 1.314 8.290 -3.208 1.00 0.00 81 GLU A CA 4
ATOM 5983 C C . GLU A 1 81 ? 2.032 7.312 -2.296 1.00 0.00 81 GLU A C 4
ATOM 5984 O O . GLU A 1 81 ? 2.738 7.711 -1.371 1.00 0.00 81 GLU A O 4
ATOM 5996 N N . ILE A 1 82 ? 1.824 6.034 -2.549 1.00 0.00 82 ILE A N 4
ATOM 5997 C CA . ILE A 1 82 ? 2.466 4.991 -1.775 1.00 0.00 82 ILE A CA 4
ATOM 5998 C C . ILE A 1 82 ? 3.846 4.720 -2.341 1.00 0.00 82 ILE A C 4
ATOM 5999 O O . ILE A 1 82 ? 3.987 4.230 -3.463 1.00 0.00 82 ILE A O 4
ATOM 6015 N N . VAL A 1 83 ? 4.858 5.069 -1.572 1.00 0.00 83 VAL A N 4
ATOM 6016 C CA . VAL A 1 83 ? 6.229 4.905 -2.008 1.00 0.00 83 VAL A CA 4
ATOM 6017 C C . VAL A 1 83 ? 6.751 3.549 -1.564 1.00 0.00 83 VAL A C 4
ATOM 6018 O O . VAL A 1 83 ? 6.907 3.290 -0.370 1.00 0.00 83 VAL A O 4
ATOM 6031 N N . VAL A 1 84 ? 6.993 2.678 -2.525 1.00 0.00 84 VAL A N 4
ATOM 6032 C CA . VAL A 1 84 ? 7.479 1.348 -2.230 1.00 0.00 84 VAL A CA 4
ATOM 6033 C C . VAL A 1 84 ? 8.986 1.285 -2.424 1.00 0.00 84 VAL A C 4
ATOM 6034 O O . VAL A 1 84 ? 9.488 1.352 -3.547 1.00 0.00 84 VAL A O 4
ATOM 6047 N N . PHE A 1 85 ? 9.701 1.162 -1.323 1.00 0.00 85 PHE A N 4
ATOM 6048 C CA . PHE A 1 85 ? 11.149 1.100 -1.364 1.00 0.00 85 PHE A CA 4
ATOM 6049 C C . PHE A 1 85 ? 11.610 -0.341 -1.473 1.00 0.00 85 PHE A C 4
ATOM 6050 O O . PHE A 1 85 ? 11.472 -1.126 -0.533 1.00 0.00 85 PHE A O 4
ATOM 6067 N N . LEU A 1 86 ? 12.135 -0.690 -2.637 1.00 0.00 86 LEU A N 4
ATOM 6068 C CA . LEU A 1 86 ? 12.641 -2.030 -2.865 1.00 0.00 86 LEU A CA 4
ATOM 6069 C C . LEU A 1 86 ? 14.054 -2.152 -2.330 1.00 0.00 86 LEU A C 4
ATOM 6070 O O . LEU A 1 86 ? 14.996 -1.591 -2.892 1.00 0.00 86 LEU A O 4
ATOM 6086 N N . LYS A 1 87 ? 14.194 -2.881 -1.234 1.00 0.00 87 LYS A N 4
ATOM 6087 C CA . LYS A 1 87 ? 15.498 -3.093 -0.625 1.00 0.00 87 LYS A CA 4
ATOM 6088 C C . LYS A 1 87 ? 16.227 -4.222 -1.337 1.00 0.00 87 LYS A C 4
ATOM 6089 O O . LYS A 1 87 ? 17.390 -4.509 -1.054 1.00 0.00 87 LYS A O 4
ATOM 6108 N N . SER A 1 88 ? 15.533 -4.852 -2.272 1.00 0.00 88 SER A N 4
ATOM 6109 C CA . SER A 1 88 ? 16.110 -5.919 -3.059 1.00 0.00 88 SER A CA 4
ATOM 6110 C C . SER A 1 88 ? 16.926 -5.335 -4.204 1.00 0.00 88 SER A C 4
ATOM 6111 O O . SER A 1 88 ? 16.460 -5.253 -5.342 1.00 0.00 88 SER A O 4
ATOM 6119 N N . ILE A 1 89 ? 18.121 -4.883 -3.871 1.00 0.00 89 ILE A N 4
ATOM 6120 C CA . ILE A 1 89 ? 19.071 -4.393 -4.863 1.00 0.00 89 ILE A CA 4
ATOM 6121 C C . ILE A 1 89 ? 19.531 -5.540 -5.749 1.00 0.00 89 ILE A C 4
ATOM 6122 O O . ILE A 1 89 ? 19.795 -5.360 -6.938 1.00 0.00 89 ILE A O 4
ATOM 6138 N N . ASN A 1 90 ? 19.615 -6.721 -5.152 1.00 0.00 90 ASN A N 4
ATOM 6139 C CA . ASN A 1 90 ? 19.840 -7.944 -5.900 1.00 0.00 90 ASN A CA 4
ATOM 6140 C C . ASN A 1 90 ? 18.531 -8.323 -6.581 1.00 0.00 90 ASN A C 4
ATOM 6141 O O . ASN A 1 90 ? 17.632 -8.890 -5.956 1.00 0.00 90 ASN A O 4
ATOM 6152 N N . ARG A 1 91 ? 18.408 -7.955 -7.846 1.00 0.00 91 ARG A N 4
ATOM 6153 C CA . ARG A 1 91 ? 17.143 -8.078 -8.552 1.00 0.00 91 ARG A CA 4
ATOM 6154 C C . ARG A 1 91 ? 16.927 -9.474 -9.115 1.00 0.00 91 ARG A C 4
ATOM 6155 O O . ARG A 1 91 ? 17.527 -9.868 -10.117 1.00 0.00 91 ARG A O 4
ATOM 6176 N N . ALA A 1 92 ? 16.065 -10.211 -8.440 1.00 0.00 92 ALA A N 4
ATOM 6177 C CA . ALA A 1 92 ? 15.649 -11.531 -8.866 1.00 0.00 92 ALA A CA 4
ATOM 6178 C C . ALA A 1 92 ? 14.187 -11.721 -8.485 1.00 0.00 92 ALA A C 4
ATOM 6179 O O . ALA A 1 92 ? 13.468 -10.739 -8.303 1.00 0.00 92 ALA A O 4
ATOM 6186 N N . LYS A 1 93 ? 13.743 -12.962 -8.378 1.00 0.00 93 LYS A N 4
ATOM 6187 C CA . LYS A 1 93 ? 12.391 -13.232 -7.912 1.00 0.00 93 LYS A CA 4
ATOM 6188 C C . LYS A 1 93 ? 12.370 -13.248 -6.392 1.00 0.00 93 LYS A C 4
ATOM 6189 O O . LYS A 1 93 ? 11.861 -12.327 -5.755 1.00 0.00 93 LYS A O 4
ATOM 6208 N N . ASP A 1 94 ? 12.951 -14.298 -5.827 1.00 0.00 94 ASP A N 4
ATOM 6209 C CA . ASP A 1 94 ? 13.056 -14.458 -4.385 1.00 0.00 94 ASP A CA 4
ATOM 6210 C C . ASP A 1 94 ? 13.896 -15.685 -4.083 1.00 0.00 94 ASP A C 4
ATOM 6211 O O . ASP A 1 94 ? 13.519 -16.782 -4.542 1.00 0.00 94 ASP A O 4
ATOM 6221 N N . MET A 1 1 ? 3.319 -8.618 10.080 1.00 0.00 1 MET A N 5
ATOM 6222 C CA . MET A 1 1 ? 3.719 -9.896 9.450 1.00 0.00 1 MET A CA 5
ATOM 6223 C C . MET A 1 1 ? 2.742 -10.254 8.333 1.00 0.00 1 MET A C 5
ATOM 6224 O O . MET A 1 1 ? 3.122 -10.296 7.161 1.00 0.00 1 MET A O 5
ATOM 6240 N N . GLY A 1 2 ? 1.483 -10.488 8.691 1.00 0.00 2 GLY A N 5
ATOM 6241 C CA . GLY A 1 2 ? 0.484 -10.830 7.696 1.00 0.00 2 GLY A CA 5
ATOM 6242 C C . GLY A 1 2 ? -0.753 -11.469 8.299 1.00 0.00 2 GLY A C 5
ATOM 6243 O O . GLY A 1 2 ? -0.650 -12.399 9.098 1.00 0.00 2 GLY A O 5
ATOM 6247 N N . HIS A 1 3 ? -1.922 -10.964 7.916 1.00 0.00 3 HIS A N 5
ATOM 6248 C CA . HIS A 1 3 ? -3.201 -11.505 8.378 1.00 0.00 3 HIS A CA 5
ATOM 6249 C C . HIS A 1 3 ? -4.319 -11.127 7.413 1.00 0.00 3 HIS A C 5
ATOM 6250 O O . HIS A 1 3 ? -4.156 -10.230 6.586 1.00 0.00 3 HIS A O 5
ATOM 6265 N N . HIS A 1 4 ? -5.447 -11.819 7.519 1.00 0.00 4 HIS A N 5
ATOM 6266 C CA . HIS A 1 4 ? -6.625 -11.500 6.720 1.00 0.00 4 HIS A CA 5
ATOM 6267 C C . HIS A 1 4 ? -7.742 -10.977 7.611 1.00 0.00 4 HIS A C 5
ATOM 6268 O O . HIS A 1 4 ? -8.568 -11.748 8.103 1.00 0.00 4 HIS A O 5
ATOM 6283 N N . HIS A 1 5 ? -7.756 -9.674 7.836 1.00 0.00 5 HIS A N 5
ATOM 6284 C CA . HIS A 1 5 ? -8.786 -9.063 8.661 1.00 0.00 5 HIS A CA 5
ATOM 6285 C C . HIS A 1 5 ? -10.046 -8.819 7.836 1.00 0.00 5 HIS A C 5
ATOM 6286 O O . HIS A 1 5 ? -10.145 -7.819 7.121 1.00 0.00 5 HIS A O 5
ATOM 6301 N N . HIS A 1 6 ? -11.000 -9.733 7.935 1.00 0.00 6 HIS A N 5
ATOM 6302 C CA . HIS A 1 6 ? -12.233 -9.639 7.167 1.00 0.00 6 HIS A CA 5
ATOM 6303 C C . HIS A 1 6 ? -13.131 -8.556 7.751 1.00 0.00 6 HIS A C 5
ATOM 6304 O O . HIS A 1 6 ? -13.587 -8.656 8.888 1.00 0.00 6 HIS A O 5
ATOM 6319 N N . HIS A 1 7 ? -13.372 -7.519 6.970 1.00 0.00 7 HIS A N 5
ATOM 6320 C CA . HIS A 1 7 ? -14.165 -6.394 7.433 1.00 0.00 7 HIS A CA 5
ATOM 6321 C C . HIS A 1 7 ? -15.440 -6.255 6.612 1.00 0.00 7 HIS A C 5
ATOM 6322 O O . HIS A 1 7 ? -15.495 -6.666 5.453 1.00 0.00 7 HIS A O 5
ATOM 6337 N N . HIS A 1 8 ? -16.456 -5.685 7.231 1.00 0.00 8 HIS A N 5
ATOM 6338 C CA . HIS A 1 8 ? -17.670 -5.290 6.535 1.00 0.00 8 HIS A CA 5
ATOM 6339 C C . HIS A 1 8 ? -18.169 -3.981 7.135 1.00 0.00 8 HIS A C 5
ATOM 6340 O O . HIS A 1 8 ? -18.972 -3.961 8.068 1.00 0.00 8 HIS A O 5
ATOM 6355 N N . SER A 1 9 ? -17.635 -2.889 6.613 1.00 0.00 9 SER A N 5
ATOM 6356 C CA . SER A 1 9 ? -17.853 -1.566 7.172 1.00 0.00 9 SER A CA 5
ATOM 6357 C C . SER A 1 9 ? -19.312 -1.139 7.041 1.00 0.00 9 SER A C 5
ATOM 6358 O O . SER A 1 9 ? -19.841 -1.025 5.934 1.00 0.00 9 SER A O 5
ATOM 6366 N N . HIS A 1 10 ? -19.963 -0.914 8.179 1.00 0.00 10 HIS A N 5
ATOM 6367 C CA . HIS A 1 10 ? -21.362 -0.505 8.191 1.00 0.00 10 HIS A CA 5
ATOM 6368 C C . HIS A 1 10 ? -21.495 0.973 7.841 1.00 0.00 10 HIS A C 5
ATOM 6369 O O . HIS A 1 10 ? -22.572 1.436 7.474 1.00 0.00 10 HIS A O 5
ATOM 6384 N N . ALA A 1 11 ? -20.397 1.709 7.961 1.00 0.00 11 ALA A N 5
ATOM 6385 C CA . ALA A 1 11 ? -20.385 3.115 7.577 1.00 0.00 11 ALA A CA 5
ATOM 6386 C C . ALA A 1 11 ? -20.261 3.248 6.064 1.00 0.00 11 ALA A C 5
ATOM 6387 O O . ALA A 1 11 ? -19.847 2.306 5.383 1.00 0.00 11 ALA A O 5
ATOM 6394 N N . ALA A 1 12 ? -20.627 4.409 5.538 1.00 0.00 12 ALA A N 5
ATOM 6395 C CA . ALA A 1 12 ? -20.521 4.661 4.108 1.00 0.00 12 ALA A CA 5
ATOM 6396 C C . ALA A 1 12 ? -19.061 4.808 3.705 1.00 0.00 12 ALA A C 5
ATOM 6397 O O . ALA A 1 12 ? -18.436 5.843 3.945 1.00 0.00 12 ALA A O 5
ATOM 6404 N N . VAL A 1 13 ? -18.517 3.757 3.118 1.00 0.00 13 VAL A N 5
ATOM 6405 C CA . VAL A 1 13 ? -17.118 3.744 2.729 1.00 0.00 13 VAL A CA 5
ATOM 6406 C C . VAL A 1 13 ? -16.963 3.364 1.260 1.00 0.00 13 VAL A C 5
ATOM 6407 O O . VAL A 1 13 ? -17.639 2.463 0.757 1.00 0.00 13 VAL A O 5
ATOM 6420 N N . ARG A 1 14 ? -16.098 4.080 0.565 1.00 0.00 14 ARG A N 5
ATOM 6421 C CA . ARG A 1 14 ? -15.782 3.768 -0.811 1.00 0.00 14 ARG A CA 5
ATOM 6422 C C . ARG A 1 14 ? -14.307 3.440 -0.921 1.00 0.00 14 ARG A C 5
ATOM 6423 O O . ARG A 1 14 ? -13.483 3.992 -0.190 1.00 0.00 14 ARG A O 5
ATOM 6444 N N . LYS A 1 15 ? -13.988 2.516 -1.801 1.00 0.00 15 LYS A N 5
ATOM 6445 C CA . LYS A 1 15 ? -12.607 2.125 -2.023 1.00 0.00 15 LYS A CA 5
ATOM 6446 C C . LYS A 1 15 ? -11.833 3.273 -2.654 1.00 0.00 15 LYS A C 5
ATOM 6447 O O . LYS A 1 15 ? -12.326 3.953 -3.559 1.00 0.00 15 LYS A O 5
ATOM 6466 N N . ILE A 1 16 ? -10.626 3.480 -2.169 1.00 0.00 16 ILE A N 5
ATOM 6467 C CA . ILE A 1 16 ? -9.810 4.596 -2.601 1.00 0.00 16 ILE A CA 5
ATOM 6468 C C . ILE A 1 16 ? -8.784 4.147 -3.627 1.00 0.00 16 ILE A C 5
ATOM 6469 O O . ILE A 1 16 ? -8.499 2.957 -3.764 1.00 0.00 16 ILE A O 5
ATOM 6485 N N . HIS A 1 17 ? -8.238 5.107 -4.350 1.00 0.00 17 HIS A N 5
ATOM 6486 C CA . HIS A 1 17 ? -7.270 4.820 -5.395 1.00 0.00 17 HIS A CA 5
ATOM 6487 C C . HIS A 1 17 ? -5.875 5.226 -4.946 1.00 0.00 17 HIS A C 5
ATOM 6488 O O . HIS A 1 17 ? -5.573 6.412 -4.841 1.00 0.00 17 HIS A O 5
ATOM 6503 N N . VAL A 1 18 ? -5.037 4.240 -4.663 1.00 0.00 18 VAL A N 5
ATOM 6504 C CA . VAL A 1 18 ? -3.682 4.497 -4.190 1.00 0.00 18 VAL A CA 5
ATOM 6505 C C . VAL A 1 18 ? -2.688 4.429 -5.342 1.00 0.00 18 VAL A C 5
ATOM 6506 O O . VAL A 1 18 ? -2.860 3.644 -6.275 1.00 0.00 18 VAL A O 5
ATOM 6519 N N . THR A 1 19 ? -1.655 5.250 -5.277 1.00 0.00 19 THR A N 5
ATOM 6520 C CA . THR A 1 19 ? -0.640 5.269 -6.314 1.00 0.00 19 THR A CA 5
ATOM 6521 C C . THR A 1 19 ? 0.615 4.542 -5.843 1.00 0.00 19 THR A C 5
ATOM 6522 O O . THR A 1 19 ? 1.297 4.997 -4.930 1.00 0.00 19 THR A O 5
ATOM 6533 N N . VAL A 1 20 ? 0.903 3.409 -6.458 1.00 0.00 20 VAL A N 5
ATOM 6534 C CA . VAL A 1 20 ? 2.047 2.600 -6.067 1.00 0.00 20 VAL A CA 5
ATOM 6535 C C . VAL A 1 20 ? 3.261 2.934 -6.928 1.00 0.00 20 VAL A C 5
ATOM 6536 O O . VAL A 1 20 ? 3.224 2.786 -8.152 1.00 0.00 20 VAL A O 5
ATOM 6549 N N . LYS A 1 21 ? 4.326 3.401 -6.287 1.00 0.00 21 LYS A N 5
ATOM 6550 C CA . LYS A 1 21 ? 5.545 3.771 -6.997 1.00 0.00 21 LYS A CA 5
ATOM 6551 C C . LYS A 1 21 ? 6.586 2.664 -6.907 1.00 0.00 21 LYS A C 5
ATOM 6552 O O . LYS A 1 21 ? 7.183 2.448 -5.852 1.00 0.00 21 LYS A O 5
ATOM 6571 N N . PHE A 1 22 ? 6.795 1.971 -8.011 1.00 0.00 22 PHE A N 5
ATOM 6572 C CA . PHE A 1 22 ? 7.806 0.928 -8.088 1.00 0.00 22 PHE A CA 5
ATOM 6573 C C . PHE A 1 22 ? 8.895 1.318 -9.074 1.00 0.00 22 PHE A C 5
ATOM 6574 O O . PHE A 1 22 ? 8.636 2.047 -10.031 1.00 0.00 22 PHE A O 5
ATOM 6591 N N . PRO A 1 23 ? 10.128 0.843 -8.858 1.00 0.00 23 PRO A N 5
ATOM 6592 C CA . PRO A 1 23 ? 11.204 0.982 -9.839 1.00 0.00 23 PRO A CA 5
ATOM 6593 C C . PRO A 1 23 ? 10.837 0.293 -11.150 1.00 0.00 23 PRO A C 5
ATOM 6594 O O . PRO A 1 23 ? 11.340 0.643 -12.220 1.00 0.00 23 PRO A O 5
ATOM 6605 N N . SER A 1 24 ? 9.951 -0.693 -11.047 1.00 0.00 24 SER A N 5
ATOM 6606 C CA . SER A 1 24 ? 9.444 -1.407 -12.206 1.00 0.00 24 SER A CA 5
ATOM 6607 C C . SER A 1 24 ? 8.489 -0.518 -13.004 1.00 0.00 24 SER A C 5
ATOM 6608 O O . SER A 1 24 ? 8.635 -0.362 -14.216 1.00 0.00 24 SER A O 5
ATOM 6616 N N . LYS A 1 25 ? 7.520 0.067 -12.302 1.00 0.00 25 LYS A N 5
ATOM 6617 C CA . LYS A 1 25 ? 6.476 0.873 -12.927 1.00 0.00 25 LYS A CA 5
ATOM 6618 C C . LYS A 1 25 ? 5.676 1.609 -11.854 1.00 0.00 25 LYS A C 5
ATOM 6619 O O . LYS A 1 25 ? 5.868 1.375 -10.663 1.00 0.00 25 LYS A O 5
ATOM 6638 N N . GLN A 1 26 ? 4.770 2.478 -12.276 1.00 0.00 26 GLN A N 5
ATOM 6639 C CA . GLN A 1 26 ? 3.879 3.159 -11.346 1.00 0.00 26 GLN A CA 5
ATOM 6640 C C . GLN A 1 26 ? 2.431 2.900 -11.741 1.00 0.00 26 GLN A C 5
ATOM 6641 O O . GLN A 1 26 ? 2.036 3.153 -12.883 1.00 0.00 26 GLN A O 5
ATOM 6655 N N . PHE A 1 27 ? 1.638 2.409 -10.800 1.00 0.00 27 PHE A N 5
ATOM 6656 C CA . PHE A 1 27 ? 0.266 2.012 -11.093 1.00 0.00 27 PHE A CA 5
ATOM 6657 C C . PHE A 1 27 ? -0.673 2.359 -9.944 1.00 0.00 27 PHE A C 5
ATOM 6658 O O . PHE A 1 27 ? -0.229 2.692 -8.846 1.00 0.00 27 PHE A O 5
ATOM 6675 N N . THR A 1 28 ? -1.968 2.275 -10.209 1.00 0.00 28 THR A N 5
ATOM 6676 C CA . THR A 1 28 ? -2.983 2.592 -9.215 1.00 0.00 28 THR A CA 5
ATOM 6677 C C . THR A 1 28 ? -3.719 1.330 -8.781 1.00 0.00 28 THR A C 5
ATOM 6678 O O . THR A 1 28 ? -3.992 0.450 -9.601 1.00 0.00 28 THR A O 5
ATOM 6689 N N . VAL A 1 29 ? -4.027 1.241 -7.495 1.00 0.00 29 VAL A N 5
ATOM 6690 C CA . VAL A 1 29 ? -4.755 0.100 -6.955 1.00 0.00 29 VAL A CA 5
ATOM 6691 C C . VAL A 1 29 ? -5.964 0.582 -6.160 1.00 0.00 29 VAL A C 5
ATOM 6692 O O . VAL A 1 29 ? -5.899 1.620 -5.498 1.00 0.00 29 VAL A O 5
ATOM 6705 N N . GLU A 1 30 ? -7.068 -0.146 -6.242 1.00 0.00 30 GLU A N 5
ATOM 6706 C CA . GLU A 1 30 ? -8.247 0.187 -5.458 1.00 0.00 30 GLU A CA 5
ATOM 6707 C C . GLU A 1 30 ? -8.266 -0.609 -4.174 1.00 0.00 30 GLU A C 5
ATOM 6708 O O . GLU A 1 30 ? -8.270 -1.844 -4.183 1.00 0.00 30 GLU A O 5
ATOM 6720 N N . VAL A 1 31 ? -8.264 0.101 -3.072 1.00 0.00 31 VAL A N 5
ATOM 6721 C CA . VAL A 1 31 ? -8.244 -0.526 -1.765 1.00 0.00 31 VAL A CA 5
ATOM 6722 C C . VAL A 1 31 ? -9.220 0.176 -0.826 1.00 0.00 31 VAL A C 5
ATOM 6723 O O . VAL A 1 31 ? -9.527 1.352 -1.005 1.00 0.00 31 VAL A O 5
ATOM 6736 N N . ASP A 1 32 ? -9.734 -0.557 0.143 1.00 0.00 32 ASP A N 5
ATOM 6737 C CA . ASP A 1 32 ? -10.686 -0.004 1.109 1.00 0.00 32 ASP A CA 5
ATOM 6738 C C . ASP A 1 32 ? -9.963 0.886 2.125 1.00 0.00 32 ASP A C 5
ATOM 6739 O O . ASP A 1 32 ? -8.769 0.724 2.361 1.00 0.00 32 ASP A O 5
ATOM 6748 N N . ARG A 1 33 ? -10.685 1.823 2.732 1.00 0.00 33 ARG A N 5
ATOM 6749 C CA . ARG A 1 33 ? -10.095 2.705 3.736 1.00 0.00 33 ARG A CA 5
ATOM 6750 C C . ARG A 1 33 ? -9.788 1.924 5.009 1.00 0.00 33 ARG A C 5
ATOM 6751 O O . ARG A 1 33 ? -8.810 2.199 5.707 1.00 0.00 33 ARG A O 5
ATOM 6772 N N . THR A 1 34 ? -10.625 0.937 5.294 1.00 0.00 34 THR A N 5
ATOM 6773 C CA . THR A 1 34 ? -10.461 0.111 6.477 1.00 0.00 34 THR A CA 5
ATOM 6774 C C . THR A 1 34 ? -9.667 -1.146 6.140 1.00 0.00 34 THR A C 5
ATOM 6775 O O . THR A 1 34 ? -9.615 -2.100 6.920 1.00 0.00 34 THR A O 5
ATOM 6786 N N . GLU A 1 35 ? -9.048 -1.127 4.970 1.00 0.00 35 GLU A N 5
ATOM 6787 C CA . GLU A 1 35 ? -8.212 -2.222 4.520 1.00 0.00 35 GLU A CA 5
ATOM 6788 C C . GLU A 1 35 ? -6.901 -2.212 5.296 1.00 0.00 35 GLU A C 5
ATOM 6789 O O . GLU A 1 35 ? -6.370 -1.146 5.615 1.00 0.00 35 GLU A O 5
ATOM 6801 N N . THR A 1 36 ? -6.399 -3.390 5.629 1.00 0.00 36 THR A N 5
ATOM 6802 C CA . THR A 1 36 ? -5.182 -3.495 6.411 1.00 0.00 36 THR A CA 5
ATOM 6803 C C . THR A 1 36 ? -3.949 -3.433 5.517 1.00 0.00 36 THR A C 5
ATOM 6804 O O . THR A 1 36 ? -4.013 -3.776 4.334 1.00 0.00 36 THR A O 5
ATOM 6815 N N . VAL A 1 37 ? -2.830 -3.000 6.090 1.00 0.00 37 VAL A N 5
ATOM 6816 C CA . VAL A 1 37 ? -1.573 -2.902 5.354 1.00 0.00 37 VAL A CA 5
ATOM 6817 C C . VAL A 1 37 ? -1.170 -4.265 4.792 1.00 0.00 37 VAL A C 5
ATOM 6818 O O . VAL A 1 37 ? -0.539 -4.357 3.735 1.00 0.00 37 VAL A O 5
ATOM 6831 N N . SER A 1 38 ? -1.564 -5.322 5.493 1.00 0.00 38 SER A N 5
ATOM 6832 C CA . SER A 1 38 ? -1.294 -6.678 5.047 1.00 0.00 38 SER A CA 5
ATOM 6833 C C . SER A 1 38 ? -1.981 -6.948 3.709 1.00 0.00 38 SER A C 5
ATOM 6834 O O . SER A 1 38 ? -1.395 -7.546 2.806 1.00 0.00 38 SER A O 5
ATOM 6842 N N . SER A 1 39 ? -3.219 -6.483 3.586 1.00 0.00 39 SER A N 5
ATOM 6843 C CA . SER A 1 39 ? -3.994 -6.677 2.373 1.00 0.00 39 SER A CA 5
ATOM 6844 C C . SER A 1 39 ? -3.444 -5.800 1.258 1.00 0.00 39 SER A C 5
ATOM 6845 O O . SER A 1 39 ? -3.462 -6.179 0.084 1.00 0.00 39 SER A O 5
ATOM 6853 N N . LEU A 1 40 ? -2.950 -4.631 1.648 1.00 0.00 40 LEU A N 5
ATOM 6854 C CA . LEU A 1 40 ? -2.350 -3.696 0.717 1.00 0.00 40 LEU A CA 5
ATOM 6855 C C . LEU A 1 40 ? -1.148 -4.343 0.035 1.00 0.00 40 LEU A C 5
ATOM 6856 O O . LEU A 1 40 ? -1.052 -4.371 -1.193 1.00 0.00 40 LEU A O 5
ATOM 6872 N N . LYS A 1 41 ? -0.245 -4.880 0.854 1.00 0.00 41 LYS A N 5
ATOM 6873 C CA . LYS A 1 41 ? 0.940 -5.579 0.361 1.00 0.00 41 LYS A CA 5
ATOM 6874 C C . LYS A 1 41 ? 0.550 -6.741 -0.542 1.00 0.00 41 LYS A C 5
ATOM 6875 O O . LYS A 1 41 ? 1.141 -6.946 -1.603 1.00 0.00 41 LYS A O 5
ATOM 6894 N N . ASP A 1 42 ? -0.444 -7.501 -0.103 1.00 0.00 42 ASP A N 5
ATOM 6895 C CA . ASP A 1 42 ? -0.923 -8.662 -0.849 1.00 0.00 42 ASP A CA 5
ATOM 6896 C C . ASP A 1 42 ? -1.351 -8.266 -2.262 1.00 0.00 42 ASP A C 5
ATOM 6897 O O . ASP A 1 42 ? -0.946 -8.898 -3.238 1.00 0.00 42 ASP A O 5
ATOM 6906 N N . LYS A 1 43 ? -2.152 -7.206 -2.361 1.00 0.00 43 LYS A N 5
ATOM 6907 C CA . LYS A 1 43 ? -2.621 -6.709 -3.656 1.00 0.00 43 LYS A CA 5
ATOM 6908 C C . LYS A 1 43 ? -1.456 -6.315 -4.556 1.00 0.00 43 LYS A C 5
ATOM 6909 O O . LYS A 1 43 ? -1.401 -6.707 -5.723 1.00 0.00 43 LYS A O 5
ATOM 6928 N N . ILE A 1 44 ? -0.526 -5.541 -4.010 1.00 0.00 44 ILE A N 5
ATOM 6929 C CA . ILE A 1 44 ? 0.627 -5.075 -4.770 1.00 0.00 44 ILE A CA 5
ATOM 6930 C C . ILE A 1 44 ? 1.462 -6.256 -5.257 1.00 0.00 44 ILE A C 5
ATOM 6931 O O . ILE A 1 44 ? 1.963 -6.254 -6.378 1.00 0.00 44 ILE A O 5
ATOM 6947 N N . HIS A 1 45 ? 1.577 -7.275 -4.413 1.00 0.00 45 HIS A N 5
ATOM 6948 C CA . HIS A 1 45 ? 2.310 -8.489 -4.754 1.00 0.00 45 HIS A CA 5
ATOM 6949 C C . HIS A 1 45 ? 1.651 -9.230 -5.920 1.00 0.00 45 HIS A C 5
ATOM 6950 O O . HIS A 1 45 ? 2.317 -9.931 -6.675 1.00 0.00 45 HIS A O 5
ATOM 6965 N N . ILE A 1 46 ? 0.339 -9.100 -6.037 1.00 0.00 46 ILE A N 5
ATOM 6966 C CA . ILE A 1 46 ? -0.396 -9.741 -7.121 1.00 0.00 46 ILE A CA 5
ATOM 6967 C C . ILE A 1 46 ? -0.183 -8.988 -8.435 1.00 0.00 46 ILE A C 5
ATOM 6968 O O . ILE A 1 46 ? -0.074 -9.594 -9.504 1.00 0.00 46 ILE A O 5
ATOM 6984 N N . VAL A 1 47 ? -0.109 -7.668 -8.347 1.00 0.00 47 VAL A N 5
ATOM 6985 C CA . VAL A 1 47 ? 0.094 -6.836 -9.529 1.00 0.00 47 VAL A CA 5
ATOM 6986 C C . VAL A 1 47 ? 1.560 -6.839 -9.958 1.00 0.00 47 VAL A C 5
ATOM 6987 O O . VAL A 1 47 ? 1.878 -7.103 -11.118 1.00 0.00 47 VAL A O 5
ATOM 7000 N N . GLU A 1 48 ? 2.443 -6.557 -9.017 1.00 0.00 48 GLU A N 5
ATOM 7001 C CA . GLU A 1 48 ? 3.864 -6.472 -9.302 1.00 0.00 48 GLU A CA 5
ATOM 7002 C C . GLU A 1 48 ? 4.553 -7.769 -8.897 1.00 0.00 48 GLU A C 5
ATOM 7003 O O . GLU A 1 48 ? 4.235 -8.349 -7.861 1.00 0.00 48 GLU A O 5
ATOM 7015 N N . ASN A 1 49 ? 5.514 -8.204 -9.700 1.00 0.00 49 ASN A N 5
ATOM 7016 C CA . ASN A 1 49 ? 6.185 -9.486 -9.485 1.00 0.00 49 ASN A CA 5
ATOM 7017 C C . ASN A 1 49 ? 7.285 -9.355 -8.435 1.00 0.00 49 ASN A C 5
ATOM 7018 O O . ASN A 1 49 ? 8.364 -9.943 -8.562 1.00 0.00 49 ASN A O 5
ATOM 7029 N N . THR A 1 50 ? 6.996 -8.600 -7.388 1.00 0.00 50 THR A N 5
ATOM 7030 C CA . THR A 1 50 ? 7.951 -8.367 -6.326 1.00 0.00 50 THR A CA 5
ATOM 7031 C C . THR A 1 50 ? 7.442 -8.941 -5.001 1.00 0.00 50 THR A C 5
ATOM 7032 O O . THR A 1 50 ? 6.376 -8.556 -4.512 1.00 0.00 50 THR A O 5
ATOM 7043 N N . PRO A 1 51 ? 8.172 -9.922 -4.440 1.00 0.00 51 PRO A N 5
ATOM 7044 C CA . PRO A 1 51 ? 7.887 -10.481 -3.112 1.00 0.00 51 PRO A CA 5
ATOM 7045 C C . PRO A 1 51 ? 7.742 -9.398 -2.041 1.00 0.00 51 PRO A C 5
ATOM 7046 O O . PRO A 1 51 ? 8.483 -8.411 -2.031 1.00 0.00 51 PRO A O 5
ATOM 7057 N N . ILE A 1 52 ? 6.802 -9.612 -1.127 1.00 0.00 52 ILE A N 5
ATOM 7058 C CA . ILE A 1 52 ? 6.454 -8.618 -0.115 1.00 0.00 52 ILE A CA 5
ATOM 7059 C C . ILE A 1 52 ? 7.625 -8.346 0.837 1.00 0.00 52 ILE A C 5
ATOM 7060 O O . ILE A 1 52 ? 7.760 -7.245 1.362 1.00 0.00 52 ILE A O 5
ATOM 7076 N N . LYS A 1 53 ? 8.487 -9.342 1.032 1.00 0.00 53 LYS A N 5
ATOM 7077 C CA . LYS A 1 53 ? 9.665 -9.181 1.891 1.00 0.00 53 LYS A CA 5
ATOM 7078 C C . LYS A 1 53 ? 10.655 -8.165 1.319 1.00 0.00 53 LYS A C 5
ATOM 7079 O O . LYS A 1 53 ? 11.499 -7.633 2.040 1.00 0.00 53 LYS A O 5
ATOM 7098 N N . ARG A 1 54 ? 10.556 -7.908 0.024 1.00 0.00 54 ARG A N 5
ATOM 7099 C CA . ARG A 1 54 ? 11.496 -7.021 -0.648 1.00 0.00 54 ARG A CA 5
ATOM 7100 C C . ARG A 1 54 ? 10.992 -5.587 -0.645 1.00 0.00 54 ARG A C 5
ATOM 7101 O O . ARG A 1 54 ? 11.764 -4.646 -0.457 1.00 0.00 54 ARG A O 5
ATOM 7122 N N . MET A 1 55 ? 9.699 -5.433 -0.862 1.00 0.00 55 MET A N 5
ATOM 7123 C CA . MET A 1 55 ? 9.102 -4.114 -1.001 1.00 0.00 55 MET A CA 5
ATOM 7124 C C . MET A 1 55 ? 8.572 -3.586 0.329 1.00 0.00 55 MET A C 5
ATOM 7125 O O . MET A 1 55 ? 7.759 -4.226 0.994 1.00 0.00 55 MET A O 5
ATOM 7139 N N . GLN A 1 56 ? 9.050 -2.413 0.713 1.00 0.00 56 GLN A N 5
ATOM 7140 C CA . GLN A 1 56 ? 8.565 -1.745 1.910 1.00 0.00 56 GLN A CA 5
ATOM 7141 C C . GLN A 1 56 ? 7.689 -0.564 1.526 1.00 0.00 56 GLN A C 5
ATOM 7142 O O . GLN A 1 56 ? 8.046 0.230 0.655 1.00 0.00 56 GLN A O 5
ATOM 7156 N N . LEU A 1 57 ? 6.542 -0.453 2.179 1.00 0.00 57 LEU A N 5
ATOM 7157 C CA . LEU A 1 57 ? 5.571 0.575 1.836 1.00 0.00 57 LEU A CA 5
ATOM 7158 C C . LEU A 1 57 ? 5.773 1.816 2.694 1.00 0.00 57 LEU A C 5
ATOM 7159 O O . LEU A 1 57 ? 5.835 1.729 3.924 1.00 0.00 57 LEU A O 5
ATOM 7175 N N . TYR A 1 58 ? 5.873 2.966 2.047 1.00 0.00 58 TYR A N 5
ATOM 7176 C CA . TYR A 1 58 ? 6.003 4.231 2.751 1.00 0.00 58 TYR A CA 5
ATOM 7177 C C . TYR A 1 58 ? 4.976 5.231 2.252 1.00 0.00 58 TYR A C 5
ATOM 7178 O O . TYR A 1 58 ? 4.699 5.311 1.054 1.00 0.00 58 TYR A O 5
ATOM 7196 N N . TYR A 1 59 ? 4.406 5.978 3.179 1.00 0.00 59 TYR A N 5
ATOM 7197 C CA . TYR A 1 59 ? 3.409 6.981 2.854 1.00 0.00 59 TYR A CA 5
ATOM 7198 C C . TYR A 1 59 ? 3.665 8.252 3.647 1.00 0.00 59 TYR A C 5
ATOM 7199 O O . TYR A 1 59 ? 3.593 8.242 4.873 1.00 0.00 59 TYR A O 5
ATOM 7217 N N . SER A 1 60 ? 3.981 9.333 2.936 1.00 0.00 60 SER A N 5
ATOM 7218 C CA . SER A 1 60 ? 4.265 10.644 3.536 1.00 0.00 60 SER A CA 5
ATOM 7219 C C . SER A 1 60 ? 5.340 10.550 4.627 1.00 0.00 60 SER A C 5
ATOM 7220 O O . SER A 1 60 ? 5.336 11.319 5.591 1.00 0.00 60 SER A O 5
ATOM 7228 N N . GLY A 1 61 ? 6.280 9.623 4.455 1.00 0.00 61 GLY A N 5
ATOM 7229 C CA . GLY A 1 61 ? 7.349 9.448 5.424 1.00 0.00 61 GLY A CA 5
ATOM 7230 C C . GLY A 1 61 ? 6.980 8.492 6.546 1.00 0.00 61 GLY A C 5
ATOM 7231 O O . GLY A 1 61 ? 7.775 8.251 7.459 1.00 0.00 61 GLY A O 5
ATOM 7235 N N . ILE A 1 62 ? 5.774 7.953 6.486 1.00 0.00 62 ILE A N 5
ATOM 7236 C CA . ILE A 1 62 ? 5.302 7.013 7.489 1.00 0.00 62 ILE A CA 5
ATOM 7237 C C . ILE A 1 62 ? 5.626 5.586 7.066 1.00 0.00 62 ILE A C 5
ATOM 7238 O O . ILE A 1 62 ? 5.290 5.168 5.955 1.00 0.00 62 ILE A O 5
ATOM 7254 N N . GLU A 1 63 ? 6.292 4.856 7.946 1.00 0.00 63 GLU A N 5
ATOM 7255 C CA . GLU A 1 63 ? 6.645 3.471 7.691 1.00 0.00 63 GLU A CA 5
ATOM 7256 C C . GLU A 1 63 ? 5.457 2.564 7.988 1.00 0.00 63 GLU A C 5
ATOM 7257 O O . GLU A 1 63 ? 4.976 2.505 9.123 1.00 0.00 63 GLU A O 5
ATOM 7269 N N . LEU A 1 64 ? 4.968 1.873 6.970 1.00 0.00 64 LEU A N 5
ATOM 7270 C CA . LEU A 1 64 ? 3.864 0.947 7.160 1.00 0.00 64 LEU A CA 5
ATOM 7271 C C . LEU A 1 64 ? 4.395 -0.387 7.676 1.00 0.00 64 LEU A C 5
ATOM 7272 O O . LEU A 1 64 ? 4.515 -1.356 6.926 1.00 0.00 64 LEU A O 5
ATOM 7288 N N . ALA A 1 65 ? 4.749 -0.412 8.955 1.00 0.00 65 ALA A N 5
ATOM 7289 C CA . ALA A 1 65 ? 5.369 -1.586 9.559 1.00 0.00 65 ALA A CA 5
ATOM 7290 C C . ALA A 1 65 ? 4.346 -2.486 10.237 1.00 0.00 65 ALA A C 5
ATOM 7291 O O . ALA A 1 65 ? 4.603 -3.671 10.461 1.00 0.00 65 ALA A O 5
ATOM 7298 N N . ASP A 1 66 ? 3.195 -1.931 10.576 1.00 0.00 66 ASP A N 5
ATOM 7299 C CA . ASP A 1 66 ? 2.150 -2.715 11.214 1.00 0.00 66 ASP A CA 5
ATOM 7300 C C . ASP A 1 66 ? 1.123 -3.158 10.189 1.00 0.00 66 ASP A C 5
ATOM 7301 O O . ASP A 1 66 ? 0.384 -2.341 9.643 1.00 0.00 66 ASP A O 5
ATOM 7310 N N . ASP A 1 67 ? 1.078 -4.457 9.943 1.00 0.00 67 ASP A N 5
ATOM 7311 C CA . ASP A 1 67 ? 0.209 -5.026 8.920 1.00 0.00 67 ASP A CA 5
ATOM 7312 C C . ASP A 1 67 ? -1.240 -5.080 9.379 1.00 0.00 67 ASP A C 5
ATOM 7313 O O . ASP A 1 67 ? -2.159 -5.166 8.564 1.00 0.00 67 ASP A O 5
ATOM 7322 N N . TYR A 1 68 ? -1.435 -5.026 10.687 1.00 0.00 68 TYR A N 5
ATOM 7323 C CA . TYR A 1 68 ? -2.763 -5.167 11.272 1.00 0.00 68 TYR A CA 5
ATOM 7324 C C . TYR A 1 68 ? -3.495 -3.829 11.359 1.00 0.00 68 TYR A C 5
ATOM 7325 O O . TYR A 1 68 ? -4.684 -3.786 11.673 1.00 0.00 68 TYR A O 5
ATOM 7343 N N . ARG A 1 69 ? -2.792 -2.736 11.080 1.00 0.00 69 ARG A N 5
ATOM 7344 C CA . ARG A 1 69 ? -3.411 -1.416 11.109 1.00 0.00 69 ARG A CA 5
ATOM 7345 C C . ARG A 1 69 ? -4.147 -1.153 9.810 1.00 0.00 69 ARG A C 5
ATOM 7346 O O . ARG A 1 69 ? -3.785 -1.686 8.757 1.00 0.00 69 ARG A O 5
ATOM 7367 N N . ASN A 1 70 ? -5.177 -0.336 9.895 1.00 0.00 70 ASN A N 5
ATOM 7368 C CA . ASN A 1 70 ? -5.967 0.028 8.731 1.00 0.00 70 ASN A CA 5
ATOM 7369 C C . ASN A 1 70 ? -5.312 1.207 8.033 1.00 0.00 70 ASN A C 5
ATOM 7370 O O . ASN A 1 70 ? -4.542 1.947 8.646 1.00 0.00 70 ASN A O 5
ATOM 7381 N N . LEU A 1 71 ? -5.616 1.387 6.763 1.00 0.00 71 LEU A N 5
ATOM 7382 C CA . LEU A 1 71 ? -5.045 2.484 5.999 1.00 0.00 71 LEU A CA 5
ATOM 7383 C C . LEU A 1 71 ? -5.532 3.830 6.534 1.00 0.00 71 LEU A C 5
ATOM 7384 O O . LEU A 1 71 ? -4.788 4.812 6.547 1.00 0.00 71 LEU A O 5
ATOM 7400 N N . ASN A 1 72 ? -6.779 3.864 6.992 1.00 0.00 72 ASN A N 5
ATOM 7401 C CA . ASN A 1 72 ? -7.352 5.083 7.555 1.00 0.00 72 ASN A CA 5
ATOM 7402 C C . ASN A 1 72 ? -6.622 5.491 8.836 1.00 0.00 72 ASN A C 5
ATOM 7403 O O . ASN A 1 72 ? -6.581 6.670 9.174 1.00 0.00 72 ASN A O 5
ATOM 7414 N N . GLU A 1 73 ? -6.048 4.513 9.543 1.00 0.00 73 GLU A N 5
ATOM 7415 C CA . GLU A 1 73 ? -5.271 4.789 10.756 1.00 0.00 73 GLU A CA 5
ATOM 7416 C C . GLU A 1 73 ? -4.119 5.739 10.441 1.00 0.00 73 GLU A C 5
ATOM 7417 O O . GLU A 1 73 ? -3.863 6.694 11.176 1.00 0.00 73 GLU A O 5
ATOM 7429 N N . TYR A 1 74 ? -3.441 5.481 9.327 1.00 0.00 74 TYR A N 5
ATOM 7430 C CA . TYR A 1 74 ? -2.307 6.297 8.907 1.00 0.00 74 TYR A CA 5
ATOM 7431 C C . TYR A 1 74 ? -2.781 7.590 8.252 1.00 0.00 74 TYR A C 5
ATOM 7432 O O . TYR A 1 74 ? -1.989 8.497 8.000 1.00 0.00 74 TYR A O 5
ATOM 7450 N N . GLY A 1 75 ? -4.076 7.662 7.972 1.00 0.00 75 GLY A N 5
ATOM 7451 C CA . GLY A 1 75 ? -4.628 8.819 7.297 1.00 0.00 75 GLY A CA 5
ATOM 7452 C C . GLY A 1 75 ? -4.518 8.703 5.792 1.00 0.00 75 GLY A C 5
ATOM 7453 O O . GLY A 1 75 ? -4.387 9.703 5.092 1.00 0.00 75 GLY A O 5
ATOM 7457 N N . ILE A 1 76 ? -4.570 7.477 5.293 1.00 0.00 76 ILE A N 5
ATOM 7458 C CA . ILE A 1 76 ? -4.455 7.237 3.865 1.00 0.00 76 ILE A CA 5
ATOM 7459 C C . ILE A 1 76 ? -5.777 7.525 3.161 1.00 0.00 76 ILE A C 5
ATOM 7460 O O . ILE A 1 76 ? -6.781 6.851 3.395 1.00 0.00 76 ILE A O 5
ATOM 7476 N N . THR A 1 77 ? -5.771 8.552 2.326 1.00 0.00 77 THR A N 5
ATOM 7477 C CA . THR A 1 77 ? -6.939 8.917 1.540 1.00 0.00 77 THR A CA 5
ATOM 7478 C C . THR A 1 77 ? -6.714 8.524 0.075 1.00 0.00 77 THR A C 5
ATOM 7479 O O . THR A 1 77 ? -5.744 7.830 -0.241 1.00 0.00 77 THR A O 5
ATOM 7490 N N . GLU A 1 78 ? -7.608 8.943 -0.812 1.00 0.00 78 GLU A N 5
ATOM 7491 C CA . GLU A 1 78 ? -7.457 8.657 -2.229 1.00 0.00 78 GLU A CA 5
ATOM 7492 C C . GLU A 1 78 ? -6.314 9.476 -2.820 1.00 0.00 78 GLU A C 5
ATOM 7493 O O . GLU A 1 78 ? -6.017 10.575 -2.346 1.00 0.00 78 GLU A O 5
ATOM 7505 N N . PHE A 1 79 ? -5.670 8.911 -3.838 1.00 0.00 79 PHE A N 5
ATOM 7506 C CA . PHE A 1 79 ? -4.562 9.550 -4.534 1.00 0.00 79 PHE A CA 5
ATOM 7507 C C . PHE A 1 79 ? -3.369 9.677 -3.597 1.00 0.00 79 PHE A C 5
ATOM 7508 O O . PHE A 1 79 ? -2.528 10.563 -3.742 1.00 0.00 79 PHE A O 5
ATOM 7525 N N . SER A 1 80 ? -3.316 8.782 -2.629 1.00 0.00 80 SER A N 5
ATOM 7526 C CA . SER A 1 80 ? -2.181 8.686 -1.741 1.00 0.00 80 SER A CA 5
ATOM 7527 C C . SER A 1 80 ? -1.016 8.049 -2.484 1.00 0.00 80 SER A C 5
ATOM 7528 O O . SER A 1 80 ? -1.155 6.967 -3.063 1.00 0.00 80 SER A O 5
ATOM 7536 N N . GLU A 1 81 ? 0.117 8.728 -2.498 1.00 0.00 81 GLU A N 5
ATOM 7537 C CA . GLU A 1 81 ? 1.257 8.245 -3.243 1.00 0.00 81 GLU A CA 5
ATOM 7538 C C . GLU A 1 81 ? 2.124 7.364 -2.355 1.00 0.00 81 GLU A C 5
ATOM 7539 O O . GLU A 1 81 ? 2.810 7.846 -1.453 1.00 0.00 81 GLU A O 5
ATOM 7551 N N . ILE A 1 82 ? 2.059 6.068 -2.598 1.00 0.00 82 ILE A N 5
ATOM 7552 C CA . ILE A 1 82 ? 2.803 5.101 -1.814 1.00 0.00 82 ILE A CA 5
ATOM 7553 C C . ILE A 1 82 ? 4.164 4.859 -2.443 1.00 0.00 82 ILE A C 5
ATOM 7554 O O . ILE A 1 82 ? 4.267 4.309 -3.544 1.00 0.00 82 ILE A O 5
ATOM 7570 N N . VAL A 1 83 ? 5.199 5.281 -1.746 1.00 0.00 83 VAL A N 5
ATOM 7571 C CA . VAL A 1 83 ? 6.556 5.114 -2.223 1.00 0.00 83 VAL A CA 5
ATOM 7572 C C . VAL A 1 83 ? 7.097 3.770 -1.766 1.00 0.00 83 VAL A C 5
ATOM 7573 O O . VAL A 1 83 ? 7.240 3.522 -0.567 1.00 0.00 83 VAL A O 5
ATOM 7586 N N . VAL A 1 84 ? 7.365 2.895 -2.715 1.00 0.00 84 VAL A N 5
ATOM 7587 C CA . VAL A 1 84 ? 7.867 1.577 -2.395 1.00 0.00 84 VAL A CA 5
ATOM 7588 C C . VAL A 1 84 ? 9.389 1.566 -2.405 1.00 0.00 84 VAL A C 5
ATOM 7589 O O . VAL A 1 84 ? 10.022 1.742 -3.449 1.00 0.00 84 VAL A O 5
ATOM 7602 N N . PHE A 1 85 ? 9.965 1.389 -1.229 1.00 0.00 85 PHE A N 5
ATOM 7603 C CA . PHE A 1 85 ? 11.405 1.272 -1.094 1.00 0.00 85 PHE A CA 5
ATOM 7604 C C . PHE A 1 85 ? 11.789 -0.191 -0.975 1.00 0.00 85 PHE A C 5
ATOM 7605 O O . PHE A 1 85 ? 11.323 -0.895 -0.080 1.00 0.00 85 PHE A O 5
ATOM 7622 N N . LEU A 1 86 ? 12.619 -0.656 -1.890 1.00 0.00 86 LEU A N 5
ATOM 7623 C CA . LEU A 1 86 ? 13.016 -2.051 -1.897 1.00 0.00 86 LEU A CA 5
ATOM 7624 C C . LEU A 1 86 ? 14.248 -2.262 -1.033 1.00 0.00 86 LEU A C 5
ATOM 7625 O O . LEU A 1 86 ? 15.112 -1.389 -0.937 1.00 0.00 86 LEU A O 5
ATOM 7641 N N . LYS A 1 87 ? 14.307 -3.419 -0.392 1.00 0.00 87 LYS A N 5
ATOM 7642 C CA . LYS A 1 87 ? 15.463 -3.801 0.408 1.00 0.00 87 LYS A CA 5
ATOM 7643 C C . LYS A 1 87 ? 16.633 -4.166 -0.502 1.00 0.00 87 LYS A C 5
ATOM 7644 O O . LYS A 1 87 ? 16.581 -3.952 -1.718 1.00 0.00 87 LYS A O 5
ATOM 7663 N N . SER A 1 88 ? 17.688 -4.708 0.084 1.00 0.00 88 SER A N 5
ATOM 7664 C CA . SER A 1 88 ? 18.816 -5.196 -0.691 1.00 0.00 88 SER A CA 5
ATOM 7665 C C . SER A 1 88 ? 18.410 -6.448 -1.465 1.00 0.00 88 SER A C 5
ATOM 7666 O O . SER A 1 88 ? 18.264 -7.530 -0.892 1.00 0.00 88 SER A O 5
ATOM 7674 N N . ILE A 1 89 ? 18.191 -6.284 -2.759 1.00 0.00 89 ILE A N 5
ATOM 7675 C CA . ILE A 1 89 ? 17.747 -7.384 -3.603 1.00 0.00 89 ILE A CA 5
ATOM 7676 C C . ILE A 1 89 ? 18.857 -7.814 -4.549 1.00 0.00 89 ILE A C 5
ATOM 7677 O O . ILE A 1 89 ? 19.833 -7.088 -4.744 1.00 0.00 89 ILE A O 5
ATOM 7693 N N . ASN A 1 90 ? 18.707 -8.990 -5.137 1.00 0.00 90 ASN A N 5
ATOM 7694 C CA . ASN A 1 90 ? 19.706 -9.513 -6.054 1.00 0.00 90 ASN A CA 5
ATOM 7695 C C . ASN A 1 90 ? 19.489 -8.945 -7.449 1.00 0.00 90 ASN A C 5
ATOM 7696 O O . ASN A 1 90 ? 18.367 -8.589 -7.817 1.00 0.00 90 ASN A O 5
ATOM 7707 N N . ARG A 1 91 ? 20.564 -8.840 -8.210 1.00 0.00 91 ARG A N 5
ATOM 7708 C CA . ARG A 1 91 ? 20.479 -8.355 -9.579 1.00 0.00 91 ARG A CA 5
ATOM 7709 C C . ARG A 1 91 ? 19.855 -9.409 -10.487 1.00 0.00 91 ARG A C 5
ATOM 7710 O O . ARG A 1 91 ? 20.012 -10.613 -10.265 1.00 0.00 91 ARG A O 5
ATOM 7731 N N . ALA A 1 92 ? 19.128 -8.947 -11.492 1.00 0.00 92 ALA A N 5
ATOM 7732 C CA . ALA A 1 92 ? 18.496 -9.837 -12.452 1.00 0.00 92 ALA A CA 5
ATOM 7733 C C . ALA A 1 92 ? 19.536 -10.449 -13.383 1.00 0.00 92 ALA A C 5
ATOM 7734 O O . ALA A 1 92 ? 20.693 -10.019 -13.409 1.00 0.00 92 ALA A O 5
ATOM 7741 N N . LYS A 1 93 ? 19.116 -11.451 -14.141 1.00 0.00 93 LYS A N 5
ATOM 7742 C CA . LYS A 1 93 ? 20.002 -12.142 -15.064 1.00 0.00 93 LYS A CA 5
ATOM 7743 C C . LYS A 1 93 ? 19.210 -12.733 -16.221 1.00 0.00 93 LYS A C 5
ATOM 7744 O O . LYS A 1 93 ? 17.989 -12.885 -16.136 1.00 0.00 93 LYS A O 5
ATOM 7763 N N . ASP A 1 94 ? 19.906 -13.058 -17.296 1.00 0.00 94 ASP A N 5
ATOM 7764 C CA . ASP A 1 94 ? 19.275 -13.667 -18.457 1.00 0.00 94 ASP A CA 5
ATOM 7765 C C . ASP A 1 94 ? 19.467 -15.175 -18.422 1.00 0.00 94 ASP A C 5
ATOM 7766 O O . ASP A 1 94 ? 18.544 -15.887 -17.979 1.00 0.00 94 ASP A O 5
ATOM 7776 N N . MET A 1 1 ? -6.085 -11.547 -1.071 1.00 0.00 1 MET A N 6
ATOM 7777 C CA . MET A 1 1 ? -5.887 -12.516 -2.169 1.00 0.00 1 MET A CA 6
ATOM 7778 C C . MET A 1 1 ? -7.210 -13.199 -2.507 1.00 0.00 1 MET A C 6
ATOM 7779 O O . MET A 1 1 ? -8.126 -13.225 -1.683 1.00 0.00 1 MET A O 6
ATOM 7795 N N . GLY A 1 2 ? -7.321 -13.722 -3.721 1.00 0.00 2 GLY A N 6
ATOM 7796 C CA . GLY A 1 2 ? -8.528 -14.411 -4.121 1.00 0.00 2 GLY A CA 6
ATOM 7797 C C . GLY A 1 2 ? -9.570 -13.458 -4.666 1.00 0.00 2 GLY A C 6
ATOM 7798 O O . GLY A 1 2 ? -9.244 -12.541 -5.422 1.00 0.00 2 GLY A O 6
ATOM 7802 N N . HIS A 1 3 ? -10.818 -13.663 -4.277 1.00 0.00 3 HIS A N 6
ATOM 7803 C CA . HIS A 1 3 ? -11.910 -12.807 -4.720 1.00 0.00 3 HIS A CA 6
ATOM 7804 C C . HIS A 1 3 ? -12.698 -12.314 -3.512 1.00 0.00 3 HIS A C 6
ATOM 7805 O O . HIS A 1 3 ? -13.101 -13.107 -2.657 1.00 0.00 3 HIS A O 6
ATOM 7820 N N . HIS A 1 4 ? -12.912 -11.006 -3.443 1.00 0.00 4 HIS A N 6
ATOM 7821 C CA . HIS A 1 4 ? -13.550 -10.392 -2.284 1.00 0.00 4 HIS A CA 6
ATOM 7822 C C . HIS A 1 4 ? -15.068 -10.393 -2.386 1.00 0.00 4 HIS A C 6
ATOM 7823 O O . HIS A 1 4 ? -15.636 -10.265 -3.471 1.00 0.00 4 HIS A O 6
ATOM 7838 N N . HIS A 1 5 ? -15.712 -10.557 -1.239 1.00 0.00 5 HIS A N 6
ATOM 7839 C CA . HIS A 1 5 ? -17.146 -10.344 -1.112 1.00 0.00 5 HIS A CA 6
ATOM 7840 C C . HIS A 1 5 ? -17.380 -9.043 -0.361 1.00 0.00 5 HIS A C 6
ATOM 7841 O O . HIS A 1 5 ? -17.575 -9.047 0.853 1.00 0.00 5 HIS A O 6
ATOM 7856 N N . HIS A 1 6 ? -17.326 -7.928 -1.071 1.00 0.00 6 HIS A N 6
ATOM 7857 C CA . HIS A 1 6 ? -17.358 -6.628 -0.418 1.00 0.00 6 HIS A CA 6
ATOM 7858 C C . HIS A 1 6 ? -17.957 -5.563 -1.333 1.00 0.00 6 HIS A C 6
ATOM 7859 O O . HIS A 1 6 ? -17.226 -4.824 -1.992 1.00 0.00 6 HIS A O 6
ATOM 7874 N N . HIS A 1 7 ? -19.289 -5.522 -1.394 1.00 0.00 7 HIS A N 6
ATOM 7875 C CA . HIS A 1 7 ? -20.008 -4.487 -2.143 1.00 0.00 7 HIS A CA 6
ATOM 7876 C C . HIS A 1 7 ? -21.516 -4.733 -2.088 1.00 0.00 7 HIS A C 6
ATOM 7877 O O . HIS A 1 7 ? -22.251 -4.348 -3.000 1.00 0.00 7 HIS A O 6
ATOM 7892 N N . HIS A 1 8 ? -21.980 -5.361 -1.015 1.00 0.00 8 HIS A N 6
ATOM 7893 C CA . HIS A 1 8 ? -23.398 -5.699 -0.883 1.00 0.00 8 HIS A CA 6
ATOM 7894 C C . HIS A 1 8 ? -24.134 -4.705 0.011 1.00 0.00 8 HIS A C 6
ATOM 7895 O O . HIS A 1 8 ? -25.138 -5.042 0.644 1.00 0.00 8 HIS A O 6
ATOM 7910 N N . SER A 1 9 ? -23.647 -3.479 0.045 1.00 0.00 9 SER A N 6
ATOM 7911 C CA . SER A 1 9 ? -24.292 -2.422 0.801 1.00 0.00 9 SER A CA 6
ATOM 7912 C C . SER A 1 9 ? -24.285 -1.117 0.007 1.00 0.00 9 SER A C 6
ATOM 7913 O O . SER A 1 9 ? -23.316 -0.810 -0.694 1.00 0.00 9 SER A O 6
ATOM 7921 N N . HIS A 1 10 ? -25.379 -0.371 0.086 1.00 0.00 10 HIS A N 6
ATOM 7922 C CA . HIS A 1 10 ? -25.476 0.910 -0.600 1.00 0.00 10 HIS A CA 6
ATOM 7923 C C . HIS A 1 10 ? -25.036 2.020 0.341 1.00 0.00 10 HIS A C 6
ATOM 7924 O O . HIS A 1 10 ? -25.282 1.943 1.546 1.00 0.00 10 HIS A O 6
ATOM 7939 N N . ALA A 1 11 ? -24.367 3.033 -0.215 1.00 0.00 11 ALA A N 6
ATOM 7940 C CA . ALA A 1 11 ? -23.829 4.147 0.565 1.00 0.00 11 ALA A CA 6
ATOM 7941 C C . ALA A 1 11 ? -22.719 3.652 1.481 1.00 0.00 11 ALA A C 6
ATOM 7942 O O . ALA A 1 11 ? -22.423 4.254 2.512 1.00 0.00 11 ALA A O 6
ATOM 7949 N N . ALA A 1 12 ? -22.099 2.554 1.079 1.00 0.00 12 ALA A N 6
ATOM 7950 C CA . ALA A 1 12 ? -21.030 1.946 1.849 1.00 0.00 12 ALA A CA 6
ATOM 7951 C C . ALA A 1 12 ? -19.709 2.662 1.610 1.00 0.00 12 ALA A C 6
ATOM 7952 O O . ALA A 1 12 ? -19.653 3.673 0.902 1.00 0.00 12 ALA A O 6
ATOM 7959 N N . VAL A 1 13 ? -18.655 2.136 2.213 1.00 0.00 13 VAL A N 6
ATOM 7960 C CA . VAL A 1 13 ? -17.320 2.686 2.057 1.00 0.00 13 VAL A CA 6
ATOM 7961 C C . VAL A 1 13 ? -16.867 2.619 0.597 1.00 0.00 13 VAL A C 6
ATOM 7962 O O . VAL A 1 13 ? -17.104 1.624 -0.097 1.00 0.00 13 VAL A O 6
ATOM 7975 N N . ARG A 1 14 ? -16.232 3.688 0.143 1.00 0.00 14 ARG A N 6
ATOM 7976 C CA . ARG A 1 14 ? -15.708 3.762 -1.204 1.00 0.00 14 ARG A CA 6
ATOM 7977 C C . ARG A 1 14 ? -14.220 3.497 -1.191 1.00 0.00 14 ARG A C 6
ATOM 7978 O O . ARG A 1 14 ? -13.479 4.090 -0.401 1.00 0.00 14 ARG A O 6
ATOM 7999 N N . LYS A 1 15 ? -13.792 2.597 -2.053 1.00 0.00 15 LYS A N 6
ATOM 8000 C CA . LYS A 1 15 ? -12.389 2.242 -2.141 1.00 0.00 15 LYS A CA 6
ATOM 8001 C C . LYS A 1 15 ? -11.580 3.442 -2.604 1.00 0.00 15 LYS A C 6
ATOM 8002 O O . LYS A 1 15 ? -11.998 4.176 -3.499 1.00 0.00 15 LYS A O 6
ATOM 8021 N N . ILE A 1 16 ? -10.430 3.636 -1.995 1.00 0.00 16 ILE A N 6
ATOM 8022 C CA . ILE A 1 16 ? -9.568 4.737 -2.359 1.00 0.00 16 ILE A CA 6
ATOM 8023 C C . ILE A 1 16 ? -8.549 4.276 -3.387 1.00 0.00 16 ILE A C 6
ATOM 8024 O O . ILE A 1 16 ? -8.088 3.132 -3.360 1.00 0.00 16 ILE A O 6
ATOM 8040 N N . HIS A 1 17 ? -8.232 5.156 -4.312 1.00 0.00 17 HIS A N 6
ATOM 8041 C CA . HIS A 1 17 ? -7.291 4.837 -5.372 1.00 0.00 17 HIS A CA 6
ATOM 8042 C C . HIS A 1 17 ? -5.900 5.307 -4.990 1.00 0.00 17 HIS A C 6
ATOM 8043 O O . HIS A 1 17 ? -5.606 6.498 -5.036 1.00 0.00 17 HIS A O 6
ATOM 8058 N N . VAL A 1 18 ? -5.059 4.369 -4.585 1.00 0.00 18 VAL A N 6
ATOM 8059 C CA . VAL A 1 18 ? -3.714 4.689 -4.129 1.00 0.00 18 VAL A CA 6
ATOM 8060 C C . VAL A 1 18 ? -2.725 4.647 -5.283 1.00 0.00 18 VAL A C 6
ATOM 8061 O O . VAL A 1 18 ? -2.837 3.812 -6.186 1.00 0.00 18 VAL A O 6
ATOM 8074 N N . THR A 1 19 ? -1.763 5.547 -5.253 1.00 0.00 19 THR A N 6
ATOM 8075 C CA . THR A 1 19 ? -0.733 5.585 -6.268 1.00 0.00 19 THR A CA 6
ATOM 8076 C C . THR A 1 19 ? 0.475 4.775 -5.817 1.00 0.00 19 THR A C 6
ATOM 8077 O O . THR A 1 19 ? 1.188 5.175 -4.900 1.00 0.00 19 THR A O 6
ATOM 8088 N N . VAL A 1 20 ? 0.702 3.643 -6.459 1.00 0.00 20 VAL A N 6
ATOM 8089 C CA . VAL A 1 20 ? 1.811 2.780 -6.095 1.00 0.00 20 VAL A CA 6
ATOM 8090 C C . VAL A 1 20 ? 3.036 3.100 -6.945 1.00 0.00 20 VAL A C 6
ATOM 8091 O O . VAL A 1 20 ? 3.034 2.911 -8.166 1.00 0.00 20 VAL A O 6
ATOM 8104 N N . LYS A 1 21 ? 4.070 3.609 -6.293 1.00 0.00 21 LYS A N 6
ATOM 8105 C CA . LYS A 1 21 ? 5.308 3.952 -6.969 1.00 0.00 21 LYS A CA 6
ATOM 8106 C C . LYS A 1 21 ? 6.346 2.851 -6.828 1.00 0.00 21 LYS A C 6
ATOM 8107 O O . LYS A 1 21 ? 6.894 2.636 -5.746 1.00 0.00 21 LYS A O 6
ATOM 8126 N N . PHE A 1 22 ? 6.605 2.158 -7.917 1.00 0.00 22 PHE A N 6
ATOM 8127 C CA . PHE A 1 22 ? 7.717 1.229 -7.977 1.00 0.00 22 PHE A CA 6
ATOM 8128 C C . PHE A 1 22 ? 8.862 1.861 -8.753 1.00 0.00 22 PHE A C 6
ATOM 8129 O O . PHE A 1 22 ? 8.632 2.723 -9.604 1.00 0.00 22 PHE A O 6
ATOM 8146 N N . PRO A 1 23 ? 10.111 1.454 -8.472 1.00 0.00 23 PRO A N 6
ATOM 8147 C CA . PRO A 1 23 ? 11.279 1.921 -9.226 1.00 0.00 23 PRO A CA 6
ATOM 8148 C C . PRO A 1 23 ? 11.159 1.585 -10.712 1.00 0.00 23 PRO A C 6
ATOM 8149 O O . PRO A 1 23 ? 11.743 2.252 -11.566 1.00 0.00 23 PRO A O 6
ATOM 8160 N N . SER A 1 24 ? 10.385 0.551 -11.005 1.00 0.00 24 SER A N 6
ATOM 8161 C CA . SER A 1 24 ? 10.159 0.125 -12.371 1.00 0.00 24 SER A CA 6
ATOM 8162 C C . SER A 1 24 ? 9.069 0.972 -13.039 1.00 0.00 24 SER A C 6
ATOM 8163 O O . SER A 1 24 ? 9.291 1.563 -14.096 1.00 0.00 24 SER A O 6
ATOM 8171 N N . LYS A 1 25 ? 7.896 1.040 -12.414 1.00 0.00 25 LYS A N 6
ATOM 8172 C CA . LYS A 1 25 ? 6.766 1.755 -12.993 1.00 0.00 25 LYS A CA 6
ATOM 8173 C C . LYS A 1 25 ? 5.809 2.249 -11.912 1.00 0.00 25 LYS A C 6
ATOM 8174 O O . LYS A 1 25 ? 5.937 1.894 -10.740 1.00 0.00 25 LYS A O 6
ATOM 8193 N N . GLN A 1 26 ? 4.842 3.048 -12.327 1.00 0.00 26 GLN A N 6
ATOM 8194 C CA . GLN A 1 26 ? 3.837 3.591 -11.427 1.00 0.00 26 GLN A CA 6
ATOM 8195 C C . GLN A 1 26 ? 2.448 3.163 -11.879 1.00 0.00 26 GLN A C 6
ATOM 8196 O O . GLN A 1 26 ? 2.163 3.144 -13.074 1.00 0.00 26 GLN A O 6
ATOM 8210 N N . PHE A 1 27 ? 1.594 2.812 -10.927 1.00 0.00 27 PHE A N 6
ATOM 8211 C CA . PHE A 1 27 ? 0.229 2.411 -11.231 1.00 0.00 27 PHE A CA 6
ATOM 8212 C C . PHE A 1 27 ? -0.684 2.691 -10.046 1.00 0.00 27 PHE A C 6
ATOM 8213 O O . PHE A 1 27 ? -0.213 2.898 -8.927 1.00 0.00 27 PHE A O 6
ATOM 8230 N N . THR A 1 28 ? -1.982 2.705 -10.294 1.00 0.00 28 THR A N 6
ATOM 8231 C CA . THR A 1 28 ? -2.955 2.950 -9.245 1.00 0.00 28 THR A CA 6
ATOM 8232 C C . THR A 1 28 ? -3.667 1.652 -8.881 1.00 0.00 28 THR A C 6
ATOM 8233 O O . THR A 1 28 ? -3.934 0.818 -9.751 1.00 0.00 28 THR A O 6
ATOM 8244 N N . VAL A 1 29 ? -3.955 1.476 -7.602 1.00 0.00 29 VAL A N 6
ATOM 8245 C CA . VAL A 1 29 ? -4.650 0.282 -7.130 1.00 0.00 29 VAL A CA 6
ATOM 8246 C C . VAL A 1 29 ? -5.859 0.673 -6.287 1.00 0.00 29 VAL A C 6
ATOM 8247 O O . VAL A 1 29 ? -5.799 1.635 -5.515 1.00 0.00 29 VAL A O 6
ATOM 8260 N N . GLU A 1 30 ? -6.957 -0.051 -6.447 1.00 0.00 30 GLU A N 6
ATOM 8261 C CA . GLU A 1 30 ? -8.128 0.178 -5.619 1.00 0.00 30 GLU A CA 6
ATOM 8262 C C . GLU A 1 30 ? -8.041 -0.632 -4.342 1.00 0.00 30 GLU A C 6
ATOM 8263 O O . GLU A 1 30 ? -7.958 -1.865 -4.362 1.00 0.00 30 GLU A O 6
ATOM 8275 N N . VAL A 1 31 ? -8.043 0.073 -3.239 1.00 0.00 31 VAL A N 6
ATOM 8276 C CA . VAL A 1 31 ? -8.013 -0.547 -1.927 1.00 0.00 31 VAL A CA 6
ATOM 8277 C C . VAL A 1 31 ? -9.069 0.091 -1.043 1.00 0.00 31 VAL A C 6
ATOM 8278 O O . VAL A 1 31 ? -9.382 1.270 -1.196 1.00 0.00 31 VAL A O 6
ATOM 8291 N N . ASP A 1 32 ? -9.644 -0.685 -0.148 1.00 0.00 32 ASP A N 6
ATOM 8292 C CA . ASP A 1 32 ? -10.659 -0.159 0.752 1.00 0.00 32 ASP A CA 6
ATOM 8293 C C . ASP A 1 32 ? -9.998 0.789 1.751 1.00 0.00 32 ASP A C 6
ATOM 8294 O O . ASP A 1 32 ? -8.802 0.681 2.004 1.00 0.00 32 ASP A O 6
ATOM 8303 N N . ARG A 1 33 ? -10.743 1.724 2.314 1.00 0.00 33 ARG A N 6
ATOM 8304 C CA . ARG A 1 33 ? -10.144 2.649 3.262 1.00 0.00 33 ARG A CA 6
ATOM 8305 C C . ARG A 1 33 ? -9.932 1.958 4.607 1.00 0.00 33 ARG A C 6
ATOM 8306 O O . ARG A 1 33 ? -9.126 2.400 5.428 1.00 0.00 33 ARG A O 6
ATOM 8327 N N . THR A 1 34 ? -10.647 0.859 4.817 1.00 0.00 34 THR A N 6
ATOM 8328 C CA . THR A 1 34 ? -10.437 0.031 5.993 1.00 0.00 34 THR A CA 6
ATOM 8329 C C . THR A 1 34 ? -9.594 -1.187 5.631 1.00 0.00 34 THR A C 6
ATOM 8330 O O . THR A 1 34 ? -9.510 -2.148 6.391 1.00 0.00 34 THR A O 6
ATOM 8341 N N . GLU A 1 35 ? -8.977 -1.131 4.453 1.00 0.00 35 GLU A N 6
ATOM 8342 C CA . GLU A 1 35 ? -8.059 -2.171 4.007 1.00 0.00 35 GLU A CA 6
ATOM 8343 C C . GLU A 1 35 ? -6.901 -2.274 4.991 1.00 0.00 35 GLU A C 6
ATOM 8344 O O . GLU A 1 35 ? -6.349 -1.255 5.407 1.00 0.00 35 GLU A O 6
ATOM 8356 N N . THR A 1 36 ? -6.548 -3.483 5.384 1.00 0.00 36 THR A N 6
ATOM 8357 C CA . THR A 1 36 ? -5.399 -3.682 6.251 1.00 0.00 36 THR A CA 6
ATOM 8358 C C . THR A 1 36 ? -4.106 -3.445 5.481 1.00 0.00 36 THR A C 6
ATOM 8359 O O . THR A 1 36 ? -4.065 -3.626 4.260 1.00 0.00 36 THR A O 6
ATOM 8370 N N . VAL A 1 37 ? -3.054 -3.044 6.187 1.00 0.00 37 VAL A N 6
ATOM 8371 C CA . VAL A 1 37 ? -1.761 -2.812 5.561 1.00 0.00 37 VAL A CA 6
ATOM 8372 C C . VAL A 1 37 ? -1.264 -4.110 4.934 1.00 0.00 37 VAL A C 6
ATOM 8373 O O . VAL A 1 37 ? -0.583 -4.113 3.905 1.00 0.00 37 VAL A O 6
ATOM 8386 N N . SER A 1 38 ? -1.650 -5.213 5.562 1.00 0.00 38 SER A N 6
ATOM 8387 C CA . SER A 1 38 ? -1.324 -6.542 5.082 1.00 0.00 38 SER A CA 6
ATOM 8388 C C . SER A 1 38 ? -1.919 -6.773 3.694 1.00 0.00 38 SER A C 6
ATOM 8389 O O . SER A 1 38 ? -1.273 -7.347 2.821 1.00 0.00 38 SER A O 6
ATOM 8397 N N . SER A 1 39 ? -3.143 -6.296 3.491 1.00 0.00 39 SER A N 6
ATOM 8398 C CA . SER A 1 39 ? -3.855 -6.527 2.246 1.00 0.00 39 SER A CA 6
ATOM 8399 C C . SER A 1 39 ? -3.372 -5.568 1.172 1.00 0.00 39 SER A C 6
ATOM 8400 O O . SER A 1 39 ? -3.470 -5.854 -0.024 1.00 0.00 39 SER A O 6
ATOM 8408 N N . LEU A 1 40 ? -2.851 -4.428 1.607 1.00 0.00 40 LEU A N 6
ATOM 8409 C CA . LEU A 1 40 ? -2.233 -3.484 0.697 1.00 0.00 40 LEU A CA 6
ATOM 8410 C C . LEU A 1 40 ? -1.056 -4.164 0.006 1.00 0.00 40 LEU A C 6
ATOM 8411 O O . LEU A 1 40 ? -0.966 -4.190 -1.220 1.00 0.00 40 LEU A O 6
ATOM 8427 N N . LYS A 1 41 ? -0.177 -4.746 0.817 1.00 0.00 41 LYS A N 6
ATOM 8428 C CA . LYS A 1 41 ? 0.972 -5.497 0.321 1.00 0.00 41 LYS A CA 6
ATOM 8429 C C . LYS A 1 41 ? 0.513 -6.725 -0.456 1.00 0.00 41 LYS A C 6
ATOM 8430 O O . LYS A 1 41 ? 1.088 -7.077 -1.484 1.00 0.00 41 LYS A O 6
ATOM 8449 N N . ASP A 1 42 ? -0.530 -7.367 0.061 1.00 0.00 42 ASP A N 6
ATOM 8450 C CA . ASP A 1 42 ? -1.059 -8.603 -0.509 1.00 0.00 42 ASP A CA 6
ATOM 8451 C C . ASP A 1 42 ? -1.440 -8.421 -1.974 1.00 0.00 42 ASP A C 6
ATOM 8452 O O . ASP A 1 42 ? -1.020 -9.195 -2.835 1.00 0.00 42 ASP A O 6
ATOM 8461 N N . LYS A 1 43 ? -2.216 -7.384 -2.260 1.00 0.00 43 LYS A N 6
ATOM 8462 C CA . LYS A 1 43 ? -2.671 -7.137 -3.618 1.00 0.00 43 LYS A CA 6
ATOM 8463 C C . LYS A 1 43 ? -1.537 -6.649 -4.517 1.00 0.00 43 LYS A C 6
ATOM 8464 O O . LYS A 1 43 ? -1.520 -6.954 -5.709 1.00 0.00 43 LYS A O 6
ATOM 8483 N N . ILE A 1 44 ? -0.591 -5.899 -3.957 1.00 0.00 44 ILE A N 6
ATOM 8484 C CA . ILE A 1 44 ? 0.607 -5.519 -4.699 1.00 0.00 44 ILE A CA 6
ATOM 8485 C C . ILE A 1 44 ? 1.413 -6.761 -5.073 1.00 0.00 44 ILE A C 6
ATOM 8486 O O . ILE A 1 44 ? 1.982 -6.828 -6.149 1.00 0.00 44 ILE A O 6
ATOM 8502 N N . HIS A 1 45 ? 1.427 -7.753 -4.193 1.00 0.00 45 HIS A N 6
ATOM 8503 C CA . HIS A 1 45 ? 2.111 -9.012 -4.473 1.00 0.00 45 HIS A CA 6
ATOM 8504 C C . HIS A 1 45 ? 1.394 -9.801 -5.573 1.00 0.00 45 HIS A C 6
ATOM 8505 O O . HIS A 1 45 ? 2.009 -10.589 -6.287 1.00 0.00 45 HIS A O 6
ATOM 8520 N N . ILE A 1 46 ? 0.089 -9.618 -5.676 1.00 0.00 46 ILE A N 6
ATOM 8521 C CA . ILE A 1 46 ? -0.688 -10.286 -6.712 1.00 0.00 46 ILE A CA 6
ATOM 8522 C C . ILE A 1 46 ? -0.456 -9.621 -8.069 1.00 0.00 46 ILE A C 6
ATOM 8523 O O . ILE A 1 46 ? -0.318 -10.298 -9.087 1.00 0.00 46 ILE A O 6
ATOM 8539 N N . VAL A 1 47 ? -0.394 -8.296 -8.070 1.00 0.00 47 VAL A N 6
ATOM 8540 C CA . VAL A 1 47 ? -0.153 -7.537 -9.292 1.00 0.00 47 VAL A CA 6
ATOM 8541 C C . VAL A 1 47 ? 1.326 -7.581 -9.676 1.00 0.00 47 VAL A C 6
ATOM 8542 O O . VAL A 1 47 ? 1.682 -7.916 -10.806 1.00 0.00 47 VAL A O 6
ATOM 8555 N N . GLU A 1 48 ? 2.169 -7.256 -8.717 1.00 0.00 48 GLU A N 6
ATOM 8556 C CA . GLU A 1 48 ? 3.604 -7.180 -8.919 1.00 0.00 48 GLU A CA 6
ATOM 8557 C C . GLU A 1 48 ? 4.279 -8.435 -8.373 1.00 0.00 48 GLU A C 6
ATOM 8558 O O . GLU A 1 48 ? 3.817 -9.013 -7.397 1.00 0.00 48 GLU A O 6
ATOM 8570 N N . ASN A 1 49 ? 5.379 -8.850 -8.986 1.00 0.00 49 ASN A N 6
ATOM 8571 C CA . ASN A 1 49 ? 6.017 -10.115 -8.620 1.00 0.00 49 ASN A CA 6
ATOM 8572 C C . ASN A 1 49 ? 7.006 -9.931 -7.471 1.00 0.00 49 ASN A C 6
ATOM 8573 O O . ASN A 1 49 ? 7.799 -10.824 -7.168 1.00 0.00 49 ASN A O 6
ATOM 8584 N N . THR A 1 50 ? 6.939 -8.783 -6.819 1.00 0.00 50 THR A N 6
ATOM 8585 C CA . THR A 1 50 ? 7.835 -8.468 -5.728 1.00 0.00 50 THR A CA 6
ATOM 8586 C C . THR A 1 50 ? 7.371 -9.127 -4.427 1.00 0.00 50 THR A C 6
ATOM 8587 O O . THR A 1 50 ? 6.197 -9.045 -4.055 1.00 0.00 50 THR A O 6
ATOM 8598 N N . PRO A 1 51 ? 8.286 -9.839 -3.752 1.00 0.00 51 PRO A N 6
ATOM 8599 C CA . PRO A 1 51 ? 8.037 -10.401 -2.424 1.00 0.00 51 PRO A CA 6
ATOM 8600 C C . PRO A 1 51 ? 7.654 -9.327 -1.410 1.00 0.00 51 PRO A C 6
ATOM 8601 O O . PRO A 1 51 ? 8.290 -8.271 -1.339 1.00 0.00 51 PRO A O 6
ATOM 8612 N N . ILE A 1 52 ? 6.632 -9.618 -0.614 1.00 0.00 52 ILE A N 6
ATOM 8613 C CA . ILE A 1 52 ? 6.100 -8.663 0.353 1.00 0.00 52 ILE A CA 6
ATOM 8614 C C . ILE A 1 52 ? 7.145 -8.254 1.392 1.00 0.00 52 ILE A C 6
ATOM 8615 O O . ILE A 1 52 ? 7.209 -7.095 1.791 1.00 0.00 52 ILE A O 6
ATOM 8631 N N . LYS A 1 53 ? 7.980 -9.199 1.804 1.00 0.00 53 LYS A N 6
ATOM 8632 C CA . LYS A 1 53 ? 8.985 -8.933 2.829 1.00 0.00 53 LYS A CA 6
ATOM 8633 C C . LYS A 1 53 ? 10.088 -8.000 2.336 1.00 0.00 53 LYS A C 6
ATOM 8634 O O . LYS A 1 53 ? 10.853 -7.463 3.134 1.00 0.00 53 LYS A O 6
ATOM 8653 N N . ARG A 1 54 ? 10.172 -7.805 1.029 1.00 0.00 54 ARG A N 6
ATOM 8654 C CA . ARG A 1 54 ? 11.259 -7.023 0.456 1.00 0.00 54 ARG A CA 6
ATOM 8655 C C . ARG A 1 54 ? 10.787 -5.663 -0.039 1.00 0.00 54 ARG A C 6
ATOM 8656 O O . ARG A 1 54 ? 11.557 -4.699 -0.046 1.00 0.00 54 ARG A O 6
ATOM 8677 N N . MET A 1 55 ? 9.543 -5.587 -0.476 1.00 0.00 55 MET A N 6
ATOM 8678 C CA . MET A 1 55 ? 8.968 -4.315 -0.894 1.00 0.00 55 MET A CA 6
ATOM 8679 C C . MET A 1 55 ? 8.345 -3.588 0.297 1.00 0.00 55 MET A C 6
ATOM 8680 O O . MET A 1 55 ? 7.376 -4.055 0.895 1.00 0.00 55 MET A O 6
ATOM 8694 N N . GLN A 1 56 ? 8.924 -2.451 0.651 1.00 0.00 56 GLN A N 6
ATOM 8695 C CA . GLN A 1 56 ? 8.455 -1.689 1.798 1.00 0.00 56 GLN A CA 6
ATOM 8696 C C . GLN A 1 56 ? 7.637 -0.484 1.341 1.00 0.00 56 GLN A C 6
ATOM 8697 O O . GLN A 1 56 ? 8.032 0.240 0.426 1.00 0.00 56 GLN A O 6
ATOM 8711 N N . LEU A 1 57 ? 6.500 -0.274 1.983 1.00 0.00 57 LEU A N 6
ATOM 8712 C CA . LEU A 1 57 ? 5.593 0.798 1.601 1.00 0.00 57 LEU A CA 6
ATOM 8713 C C . LEU A 1 57 ? 5.869 2.043 2.440 1.00 0.00 57 LEU A C 6
ATOM 8714 O O . LEU A 1 57 ? 5.911 1.967 3.667 1.00 0.00 57 LEU A O 6
ATOM 8730 N N . TYR A 1 58 ? 6.054 3.179 1.785 1.00 0.00 58 TYR A N 6
ATOM 8731 C CA . TYR A 1 58 ? 6.281 4.432 2.492 1.00 0.00 58 TYR A CA 6
ATOM 8732 C C . TYR A 1 58 ? 5.193 5.446 2.170 1.00 0.00 58 TYR A C 6
ATOM 8733 O O . TYR A 1 58 ? 4.874 5.687 1.003 1.00 0.00 58 TYR A O 6
ATOM 8751 N N . TYR A 1 59 ? 4.624 6.023 3.216 1.00 0.00 59 TYR A N 6
ATOM 8752 C CA . TYR A 1 59 ? 3.580 7.023 3.078 1.00 0.00 59 TYR A CA 6
ATOM 8753 C C . TYR A 1 59 ? 3.967 8.282 3.844 1.00 0.00 59 TYR A C 6
ATOM 8754 O O . TYR A 1 59 ? 4.194 8.228 5.055 1.00 0.00 59 TYR A O 6
ATOM 8772 N N . SER A 1 60 ? 4.063 9.399 3.127 1.00 0.00 60 SER A N 6
ATOM 8773 C CA . SER A 1 60 ? 4.469 10.677 3.705 1.00 0.00 60 SER A CA 6
ATOM 8774 C C . SER A 1 60 ? 5.919 10.589 4.185 1.00 0.00 60 SER A C 6
ATOM 8775 O O . SER A 1 60 ? 6.853 10.796 3.407 1.00 0.00 60 SER A O 6
ATOM 8783 N N . GLY A 1 61 ? 6.104 10.250 5.453 1.00 0.00 61 GLY A N 6
ATOM 8784 C CA . GLY A 1 61 ? 7.431 10.022 5.982 1.00 0.00 61 GLY A CA 6
ATOM 8785 C C . GLY A 1 61 ? 7.456 8.810 6.885 1.00 0.00 61 GLY A C 6
ATOM 8786 O O . GLY A 1 61 ? 8.355 8.648 7.708 1.00 0.00 61 GLY A O 6
ATOM 8790 N N . ILE A 1 62 ? 6.454 7.958 6.728 1.00 0.00 62 ILE A N 6
ATOM 8791 C CA . ILE A 1 62 ? 6.301 6.780 7.566 1.00 0.00 62 ILE A CA 6
ATOM 8792 C C . ILE A 1 62 ? 6.322 5.518 6.717 1.00 0.00 62 ILE A C 6
ATOM 8793 O O . ILE A 1 62 ? 5.642 5.446 5.693 1.00 0.00 62 ILE A O 6
ATOM 8809 N N . GLU A 1 63 ? 7.103 4.534 7.129 1.00 0.00 63 GLU A N 6
ATOM 8810 C CA . GLU A 1 63 ? 7.047 3.227 6.499 1.00 0.00 63 GLU A CA 6
ATOM 8811 C C . GLU A 1 63 ? 5.939 2.415 7.148 1.00 0.00 63 GLU A C 6
ATOM 8812 O O . GLU A 1 63 ? 5.759 2.456 8.368 1.00 0.00 63 GLU A O 6
ATOM 8824 N N . LEU A 1 64 ? 5.190 1.696 6.335 1.00 0.00 64 LEU A N 6
ATOM 8825 C CA . LEU A 1 64 ? 4.031 0.965 6.817 1.00 0.00 64 LEU A CA 6
ATOM 8826 C C . LEU A 1 64 ? 4.463 -0.365 7.422 1.00 0.00 64 LEU A C 6
ATOM 8827 O O . LEU A 1 64 ? 4.300 -1.432 6.823 1.00 0.00 64 LEU A O 6
ATOM 8843 N N . ALA A 1 65 ? 5.053 -0.274 8.607 1.00 0.00 65 ALA A N 6
ATOM 8844 C CA . ALA A 1 65 ? 5.568 -1.434 9.310 1.00 0.00 65 ALA A CA 6
ATOM 8845 C C . ALA A 1 65 ? 4.437 -2.256 9.911 1.00 0.00 65 ALA A C 6
ATOM 8846 O O . ALA A 1 65 ? 4.441 -3.484 9.816 1.00 0.00 65 ALA A O 6
ATOM 8853 N N . ASP A 1 66 ? 3.474 -1.574 10.525 1.00 0.00 66 ASP A N 6
ATOM 8854 C CA . ASP A 1 66 ? 2.322 -2.242 11.124 1.00 0.00 66 ASP A CA 6
ATOM 8855 C C . ASP A 1 66 ? 1.508 -2.936 10.047 1.00 0.00 66 ASP A C 6
ATOM 8856 O O . ASP A 1 66 ? 1.007 -2.301 9.127 1.00 0.00 66 ASP A O 6
ATOM 8865 N N . ASP A 1 67 ? 1.383 -4.240 10.169 1.00 0.00 67 ASP A N 6
ATOM 8866 C CA . ASP A 1 67 ? 0.728 -5.044 9.146 1.00 0.00 67 ASP A CA 6
ATOM 8867 C C . ASP A 1 67 ? -0.734 -5.289 9.499 1.00 0.00 67 ASP A C 6
ATOM 8868 O O . ASP A 1 67 ? -1.583 -5.448 8.621 1.00 0.00 67 ASP A O 6
ATOM 8877 N N . TYR A 1 68 ? -1.018 -5.285 10.790 1.00 0.00 68 TYR A N 6
ATOM 8878 C CA . TYR A 1 68 ? -2.338 -5.634 11.299 1.00 0.00 68 TYR A CA 6
ATOM 8879 C C . TYR A 1 68 ? -3.278 -4.429 11.328 1.00 0.00 68 TYR A C 6
ATOM 8880 O O . TYR A 1 68 ? -4.449 -4.556 11.687 1.00 0.00 68 TYR A O 6
ATOM 8898 N N . ARG A 1 69 ? -2.769 -3.257 10.977 1.00 0.00 69 ARG A N 6
ATOM 8899 C CA . ARG A 1 69 ? -3.579 -2.048 11.036 1.00 0.00 69 ARG A CA 6
ATOM 8900 C C . ARG A 1 69 ? -4.276 -1.801 9.713 1.00 0.00 69 ARG A C 6
ATOM 8901 O O . ARG A 1 69 ? -3.966 -2.436 8.707 1.00 0.00 69 ARG A O 6
ATOM 8922 N N . ASN A 1 70 ? -5.214 -0.874 9.725 1.00 0.00 70 ASN A N 6
ATOM 8923 C CA . ASN A 1 70 ? -5.934 -0.493 8.525 1.00 0.00 70 ASN A CA 6
ATOM 8924 C C . ASN A 1 70 ? -5.317 0.776 7.950 1.00 0.00 70 ASN A C 6
ATOM 8925 O O . ASN A 1 70 ? -4.618 1.501 8.656 1.00 0.00 70 ASN A O 6
ATOM 8936 N N . LEU A 1 71 ? -5.572 1.043 6.677 1.00 0.00 71 LEU A N 6
ATOM 8937 C CA . LEU A 1 71 ? -5.005 2.211 6.011 1.00 0.00 71 LEU A CA 6
ATOM 8938 C C . LEU A 1 71 ? -5.500 3.511 6.642 1.00 0.00 71 LEU A C 6
ATOM 8939 O O . LEU A 1 71 ? -4.774 4.507 6.684 1.00 0.00 71 LEU A O 6
ATOM 8955 N N . ASN A 1 72 ? -6.730 3.495 7.147 1.00 0.00 72 ASN A N 6
ATOM 8956 C CA . ASN A 1 72 ? -7.308 4.672 7.795 1.00 0.00 72 ASN A CA 6
ATOM 8957 C C . ASN A 1 72 ? -6.507 5.065 9.037 1.00 0.00 72 ASN A C 6
ATOM 8958 O O . ASN A 1 72 ? -6.479 6.235 9.413 1.00 0.00 72 ASN A O 6
ATOM 8969 N N . GLU A 1 73 ? -5.855 4.085 9.662 1.00 0.00 73 GLU A N 6
ATOM 8970 C CA . GLU A 1 73 ? -5.033 4.329 10.848 1.00 0.00 73 GLU A CA 6
ATOM 8971 C C . GLU A 1 73 ? -3.916 5.325 10.558 1.00 0.00 73 GLU A C 6
ATOM 8972 O O . GLU A 1 73 ? -3.527 6.103 11.426 1.00 0.00 73 GLU A O 6
ATOM 8984 N N . TYR A 1 74 ? -3.406 5.295 9.33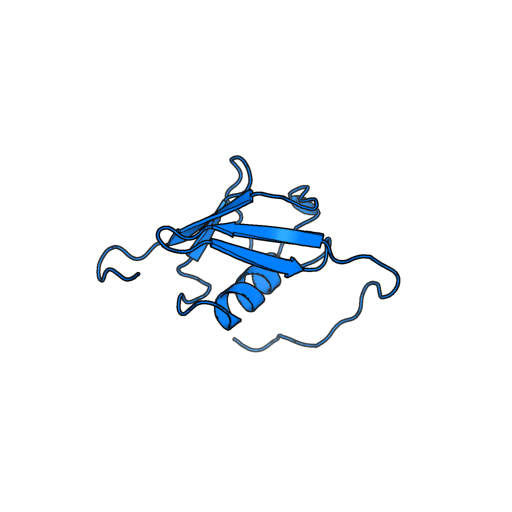6 1.00 0.00 74 TYR A N 6
ATOM 8985 C CA . TYR A 1 74 ? -2.317 6.176 8.947 1.00 0.00 74 TYR A CA 6
ATOM 8986 C C . TYR A 1 74 ? -2.847 7.492 8.390 1.00 0.00 74 TYR A C 6
ATOM 8987 O O . TYR A 1 74 ? -2.073 8.391 8.065 1.00 0.00 74 TYR A O 6
ATOM 9005 N N . GLY A 1 75 ? -4.169 7.602 8.294 1.00 0.00 75 GLY A N 6
ATOM 9006 C CA . GLY A 1 75 ? -4.780 8.796 7.741 1.00 0.00 75 GLY A CA 6
ATOM 9007 C C . GLY A 1 75 ? -4.627 8.864 6.237 1.00 0.00 75 GLY A C 6
ATOM 9008 O O . GLY A 1 75 ? -4.533 9.949 5.661 1.00 0.00 75 GLY A O 6
ATOM 9012 N N . ILE A 1 76 ? -4.603 7.700 5.601 1.00 0.00 76 ILE A N 6
ATOM 9013 C CA . ILE A 1 76 ? -4.411 7.618 4.162 1.00 0.00 76 ILE A CA 6
ATOM 9014 C C . ILE A 1 76 ? -5.644 8.118 3.407 1.00 0.00 76 ILE A C 6
ATOM 9015 O O . ILE A 1 76 ? -6.779 7.707 3.681 1.00 0.00 76 ILE A O 6
ATOM 9031 N N . THR A 1 77 ? -5.403 9.031 2.478 1.00 0.00 77 THR A N 6
ATOM 9032 C CA . THR A 1 77 ? -6.452 9.597 1.647 1.00 0.00 77 THR A CA 6
ATOM 9033 C C . THR A 1 77 ? -6.396 8.984 0.241 1.00 0.00 77 THR A C 6
ATOM 9034 O O . THR A 1 77 ? -5.602 8.076 -0.013 1.00 0.00 77 THR A O 6
ATOM 9045 N N . GLU A 1 78 ? -7.235 9.467 -0.667 1.00 0.00 78 GLU A N 6
ATOM 9046 C CA . GLU A 1 78 ? -7.255 8.953 -2.028 1.00 0.00 78 GLU A CA 6
ATOM 9047 C C . GLU A 1 78 ? -6.214 9.663 -2.883 1.00 0.00 78 GLU A C 6
ATOM 9048 O O . GLU A 1 78 ? -5.933 10.846 -2.678 1.00 0.00 78 GLU A O 6
ATOM 9060 N N . PHE A 1 79 ? -5.651 8.918 -3.833 1.00 0.00 79 PHE A N 6
ATOM 9061 C CA . PHE A 1 79 ? -4.581 9.398 -4.701 1.00 0.00 79 PHE A CA 6
ATOM 9062 C C . PHE A 1 79 ? -3.332 9.665 -3.873 1.00 0.00 79 PHE A C 6
ATOM 9063 O O . PHE A 1 79 ? -2.475 10.476 -4.235 1.00 0.00 79 PHE A O 6
ATOM 9080 N N . SER A 1 80 ? -3.242 8.959 -2.757 1.00 0.00 80 SER A N 6
ATOM 9081 C CA . SER A 1 80 ? -2.087 9.031 -1.890 1.00 0.00 80 SER A CA 6
ATOM 9082 C C . SER A 1 80 ? -0.896 8.364 -2.560 1.00 0.00 80 SER A C 6
ATOM 9083 O O . SER A 1 80 ? -1.021 7.283 -3.141 1.00 0.00 80 SER A O 6
ATOM 9091 N N . GLU A 1 81 ? 0.249 9.017 -2.504 1.00 0.00 81 GLU A N 6
ATOM 9092 C CA . GLU A 1 81 ? 1.430 8.506 -3.164 1.00 0.00 81 GLU A CA 6
ATOM 9093 C C . GLU A 1 81 ? 2.161 7.516 -2.272 1.00 0.00 81 GLU A C 6
ATOM 9094 O O . GLU A 1 81 ? 2.891 7.899 -1.357 1.00 0.00 81 GLU A O 6
ATOM 9106 N N . ILE A 1 82 ? 1.943 6.240 -2.536 1.00 0.00 82 ILE A N 6
ATOM 9107 C CA . ILE A 1 82 ? 2.611 5.185 -1.803 1.00 0.00 82 ILE A CA 6
ATOM 9108 C C . ILE A 1 82 ? 3.906 4.823 -2.504 1.00 0.00 82 ILE A C 6
ATOM 9109 O O . ILE A 1 82 ? 3.903 4.221 -3.582 1.00 0.00 82 ILE A O 6
ATOM 9125 N N . VAL A 1 83 ? 5.007 5.206 -1.896 1.00 0.00 83 VAL A N 6
ATOM 9126 C CA . VAL A 1 83 ? 6.316 4.967 -2.476 1.00 0.00 83 VAL A CA 6
ATOM 9127 C C . VAL A 1 83 ? 6.857 3.628 -1.997 1.00 0.00 83 VAL A C 6
ATOM 9128 O O . VAL A 1 83 ? 7.097 3.435 -0.805 1.00 0.00 83 VAL A O 6
ATOM 9141 N N . VAL A 1 84 ? 7.026 2.698 -2.920 1.00 0.00 84 VAL A N 6
ATOM 9142 C CA . VAL A 1 84 ? 7.489 1.369 -2.573 1.00 0.00 84 VAL A CA 6
ATOM 9143 C C . VAL A 1 84 ? 9.001 1.279 -2.709 1.00 0.00 84 VAL A C 6
ATOM 9144 O O . VAL A 1 84 ? 9.542 1.205 -3.815 1.00 0.00 84 VAL A O 6
ATOM 9157 N N . PHE A 1 85 ? 9.678 1.304 -1.578 1.00 0.00 85 PHE A N 6
ATOM 9158 C CA . PHE A 1 85 ? 11.120 1.184 -1.551 1.00 0.00 85 PHE A CA 6
ATOM 9159 C C . PHE A 1 85 ? 11.518 -0.272 -1.406 1.00 0.00 85 PHE A C 6
ATOM 9160 O O . PHE A 1 85 ? 11.240 -0.911 -0.387 1.00 0.00 85 PHE A O 6
ATOM 9177 N N . LEU A 1 86 ? 12.156 -0.798 -2.434 1.00 0.00 86 LEU A N 6
ATOM 9178 C CA . LEU A 1 86 ? 12.573 -2.183 -2.429 1.00 0.00 86 LEU A CA 6
ATOM 9179 C C . LEU A 1 86 ? 13.861 -2.335 -1.643 1.00 0.00 86 LEU A C 6
ATOM 9180 O O . LEU A 1 86 ? 14.851 -1.658 -1.921 1.00 0.00 86 LEU A O 6
ATOM 9196 N N . LYS A 1 87 ? 13.840 -3.212 -0.652 1.00 0.00 87 LYS A N 6
ATOM 9197 C CA . LYS A 1 87 ? 15.023 -3.489 0.150 1.00 0.00 87 LYS A CA 6
ATOM 9198 C C . LYS A 1 87 ? 15.916 -4.496 -0.571 1.00 0.00 87 LYS A C 6
ATOM 9199 O O . LYS A 1 87 ? 16.940 -4.938 -0.049 1.00 0.00 87 LYS A O 6
ATOM 9218 N N . SER A 1 88 ? 15.514 -4.844 -1.785 1.00 0.00 88 SER A N 6
ATOM 9219 C CA . SER A 1 88 ? 16.265 -5.758 -2.618 1.00 0.00 88 SER A CA 6
ATOM 9220 C C . SER A 1 88 ? 16.112 -5.367 -4.085 1.00 0.00 88 SER A C 6
ATOM 9221 O O . SER A 1 88 ? 15.004 -5.358 -4.622 1.00 0.00 88 SER A O 6
ATOM 9229 N N . ILE A 1 89 ? 17.226 -5.029 -4.718 1.00 0.00 89 ILE A N 6
ATOM 9230 C CA . ILE A 1 89 ? 17.233 -4.670 -6.133 1.00 0.00 89 ILE A CA 6
ATOM 9231 C C . ILE A 1 89 ? 17.879 -5.786 -6.950 1.00 0.00 89 ILE A C 6
ATOM 9232 O O . ILE A 1 89 ? 18.013 -5.693 -8.172 1.00 0.00 89 ILE A O 6
ATOM 9248 N N . ASN A 1 90 ? 18.270 -6.842 -6.247 1.00 0.00 90 ASN A N 6
ATOM 9249 C CA . ASN A 1 90 ? 18.897 -8.008 -6.860 1.00 0.00 90 ASN A CA 6
ATOM 9250 C C . ASN A 1 90 ? 17.901 -8.724 -7.770 1.00 0.00 90 ASN A C 6
ATOM 9251 O O . ASN A 1 90 ? 16.745 -8.925 -7.390 1.00 0.00 90 ASN A O 6
ATOM 9262 N N . ARG A 1 91 ? 18.357 -9.073 -8.976 1.00 0.00 91 ARG A N 6
ATOM 9263 C CA . ARG A 1 91 ? 17.561 -9.833 -9.945 1.00 0.00 91 ARG A CA 6
ATOM 9264 C C . ARG A 1 91 ? 16.461 -8.993 -10.586 1.00 0.00 91 ARG A C 6
ATOM 9265 O O . ARG A 1 91 ? 15.576 -9.532 -11.255 1.00 0.00 91 ARG A O 6
ATOM 9286 N N . ALA A 1 92 ? 16.512 -7.684 -10.396 1.00 0.00 92 ALA A N 6
ATOM 9287 C CA . ALA A 1 92 ? 15.610 -6.793 -11.105 1.00 0.00 92 ALA A CA 6
ATOM 9288 C C . ALA A 1 92 ? 16.140 -6.571 -12.516 1.00 0.00 92 ALA A C 6
ATOM 9289 O O . ALA A 1 92 ? 17.065 -5.788 -12.727 1.00 0.00 92 ALA A O 6
ATOM 9296 N N . LYS A 1 93 ? 15.581 -7.295 -13.472 1.00 0.00 93 LYS A N 6
ATOM 9297 C CA . LYS A 1 93 ? 16.087 -7.272 -14.834 1.00 0.00 93 LYS A CA 6
ATOM 9298 C C . LYS A 1 93 ? 14.976 -6.974 -15.829 1.00 0.00 93 LYS A C 6
ATOM 9299 O O . LYS A 1 93 ? 14.049 -7.768 -15.999 1.00 0.00 93 LYS A O 6
ATOM 9318 N N . ASP A 1 94 ? 15.073 -5.824 -16.470 1.00 0.00 94 ASP A N 6
ATOM 9319 C CA . ASP A 1 94 ? 14.148 -5.455 -17.527 1.00 0.00 94 ASP A CA 6
ATOM 9320 C C . ASP A 1 94 ? 14.906 -5.329 -18.837 1.00 0.00 94 ASP A C 6
ATOM 9321 O O . ASP A 1 94 ? 14.860 -6.282 -19.645 1.00 0.00 94 ASP A O 6
ATOM 9331 N N . MET A 1 1 ? -0.582 -17.877 13.935 1.00 0.00 1 MET A N 7
ATOM 9332 C CA . MET A 1 1 ? 0.236 -16.936 13.133 1.00 0.00 1 MET A CA 7
ATOM 9333 C C . MET A 1 1 ? -0.391 -16.723 11.762 1.00 0.00 1 MET A C 7
ATOM 9334 O O . MET A 1 1 ? -0.970 -17.644 11.186 1.00 0.00 1 MET A O 7
ATOM 9350 N N . GLY A 1 2 ? -0.264 -15.511 11.243 1.00 0.00 2 GLY A N 7
ATOM 9351 C CA . GLY A 1 2 ? -0.792 -15.203 9.932 1.00 0.00 2 GLY A CA 7
ATOM 9352 C C . GLY A 1 2 ? -2.161 -14.562 9.991 1.00 0.00 2 GLY A C 7
ATOM 9353 O O . GLY A 1 2 ? -2.781 -14.489 11.055 1.00 0.00 2 GLY A O 7
ATOM 9357 N N . HIS A 1 3 ? -2.625 -14.082 8.850 1.00 0.00 3 HIS A N 7
ATOM 9358 C CA . HIS A 1 3 ? -3.951 -13.490 8.742 1.00 0.00 3 HIS A CA 7
ATOM 9359 C C . HIS A 1 3 ? -4.681 -14.092 7.552 1.00 0.00 3 HIS A C 7
ATOM 9360 O O . HIS A 1 3 ? -4.109 -14.218 6.469 1.00 0.00 3 HIS A O 7
ATOM 9375 N N . HIS A 1 4 ? -5.935 -14.474 7.753 1.00 0.00 4 HIS A N 7
ATOM 9376 C CA . HIS A 1 4 ? -6.700 -15.099 6.684 1.00 0.00 4 HIS A CA 7
ATOM 9377 C C . HIS A 1 4 ? -7.157 -14.046 5.680 1.00 0.00 4 HIS A C 7
ATOM 9378 O O . HIS A 1 4 ? -7.687 -12.996 6.053 1.00 0.00 4 HIS A O 7
ATOM 9393 N N . HIS A 1 5 ? -6.925 -14.321 4.408 1.00 0.00 5 HIS A N 7
ATOM 9394 C CA . HIS A 1 5 ? -7.187 -13.352 3.354 1.00 0.00 5 HIS A CA 7
ATOM 9395 C C . HIS A 1 5 ? -8.601 -13.510 2.826 1.00 0.00 5 HIS A C 7
ATOM 9396 O O . HIS A 1 5 ? -9.070 -14.627 2.606 1.00 0.00 5 HIS A O 7
ATOM 9411 N N . HIS A 1 6 ? -9.272 -12.389 2.629 1.00 0.00 6 HIS A N 7
ATOM 9412 C CA . HIS A 1 6 ? -10.620 -12.389 2.094 1.00 0.00 6 HIS A CA 7
ATOM 9413 C C . HIS A 1 6 ? -10.914 -11.040 1.457 1.00 0.00 6 HIS A C 7
ATOM 9414 O O . HIS A 1 6 ? -11.361 -10.106 2.126 1.00 0.00 6 HIS A O 7
ATOM 9429 N N . HIS A 1 7 ? -10.628 -10.939 0.168 1.00 0.00 7 HIS A N 7
ATOM 9430 C CA . HIS A 1 7 ? -10.921 -9.730 -0.589 1.00 0.00 7 HIS A CA 7
ATOM 9431 C C . HIS A 1 7 ? -12.429 -9.537 -0.644 1.00 0.00 7 HIS A C 7
ATOM 9432 O O . HIS A 1 7 ? -13.144 -10.369 -1.197 1.00 0.00 7 HIS A O 7
ATOM 9447 N N . HIS A 1 8 ? -12.918 -8.457 -0.053 1.00 0.00 8 HIS A N 7
ATOM 9448 C CA . HIS A 1 8 ? -14.354 -8.297 0.124 1.00 0.00 8 HIS A CA 7
ATOM 9449 C C . HIS A 1 8 ? -14.833 -6.896 -0.243 1.00 0.00 8 HIS A C 7
ATOM 9450 O O . HIS A 1 8 ? -14.172 -5.899 0.056 1.00 0.00 8 HIS A O 7
ATOM 9465 N N . SER A 1 9 ? -15.987 -6.842 -0.901 1.00 0.00 9 SER A N 7
ATOM 9466 C CA . SER A 1 9 ? -16.658 -5.591 -1.216 1.00 0.00 9 SER A CA 7
ATOM 9467 C C . SER A 1 9 ? -18.155 -5.850 -1.396 1.00 0.00 9 SER A C 7
ATOM 9468 O O . SER A 1 9 ? -18.596 -6.311 -2.448 1.00 0.00 9 SER A O 7
ATOM 9476 N N . HIS A 1 10 ? -18.929 -5.596 -0.353 1.00 0.00 10 HIS A N 7
ATOM 9477 C CA . HIS A 1 10 ? -20.357 -5.888 -0.389 1.00 0.00 10 HIS A CA 7
ATOM 9478 C C . HIS A 1 10 ? -21.175 -4.686 0.071 1.00 0.00 10 HIS A C 7
ATOM 9479 O O . HIS A 1 10 ? -22.346 -4.551 -0.282 1.00 0.00 10 HIS A O 7
ATOM 9494 N N . ALA A 1 11 ? -20.562 -3.817 0.859 1.00 0.00 11 ALA A N 7
ATOM 9495 C CA . ALA A 1 11 ? -21.245 -2.633 1.355 1.00 0.00 11 ALA A CA 7
ATOM 9496 C C . ALA A 1 11 ? -20.971 -1.442 0.451 1.00 0.00 11 ALA A C 7
ATOM 9497 O O . ALA A 1 11 ? -20.145 -1.523 -0.460 1.00 0.00 11 ALA A O 7
ATOM 9504 N N . ALA A 1 12 ? -21.651 -0.334 0.711 1.00 0.00 12 ALA A N 7
ATOM 9505 C CA . ALA A 1 12 ? -21.470 0.876 -0.075 1.00 0.00 12 ALA A CA 7
ATOM 9506 C C . ALA A 1 12 ? -20.225 1.631 0.377 1.00 0.00 12 ALA A C 7
ATOM 9507 O O . ALA A 1 12 ? -20.298 2.778 0.822 1.00 0.00 12 ALA A O 7
ATOM 9514 N N . VAL A 1 13 ? -19.087 0.967 0.287 1.00 0.00 13 VAL A N 7
ATOM 9515 C CA . VAL A 1 13 ? -17.819 1.576 0.635 1.00 0.00 13 VAL A CA 7
ATOM 9516 C C . VAL A 1 13 ? -17.100 1.993 -0.633 1.00 0.00 13 VAL A C 7
ATOM 9517 O O . VAL A 1 13 ? -16.938 1.192 -1.551 1.00 0.00 13 VAL A O 7
ATOM 9530 N N . ARG A 1 14 ? -16.686 3.244 -0.687 1.00 0.00 14 ARG A N 7
ATOM 9531 C CA . ARG A 1 14 ? -15.987 3.759 -1.848 1.00 0.00 14 ARG A CA 7
ATOM 9532 C C . ARG A 1 14 ? -14.504 3.454 -1.731 1.00 0.00 14 ARG A C 7
ATOM 9533 O O . ARG A 1 14 ? -13.792 4.080 -0.943 1.00 0.00 14 ARG A O 7
ATOM 9554 N N . LYS A 1 15 ? -14.052 2.464 -2.489 1.00 0.00 15 LYS A N 7
ATOM 9555 C CA . LYS A 1 15 ? -12.658 2.053 -2.448 1.00 0.00 15 LYS A CA 7
ATOM 9556 C C . LYS A 1 15 ? -11.789 3.138 -3.055 1.00 0.00 15 LYS A C 7
ATOM 9557 O O . LYS A 1 15 ? -12.108 3.694 -4.111 1.00 0.00 15 LYS A O 7
ATOM 9576 N N . ILE A 1 16 ? -10.693 3.432 -2.392 1.00 0.00 16 ILE A N 7
ATOM 9577 C CA . ILE A 1 16 ? -9.851 4.541 -2.783 1.00 0.00 16 ILE A CA 7
ATOM 9578 C C . ILE A 1 16 ? -8.808 4.097 -3.793 1.00 0.00 16 ILE A C 7
ATOM 9579 O O . ILE A 1 16 ? -8.328 2.961 -3.758 1.00 0.00 16 ILE A O 7
ATOM 9595 N N . HIS A 1 17 ? -8.487 4.986 -4.712 1.00 0.00 17 HIS A N 7
ATOM 9596 C CA . HIS A 1 17 ? -7.461 4.722 -5.704 1.00 0.00 17 HIS A CA 7
ATOM 9597 C C . HIS A 1 17 ? -6.111 5.206 -5.191 1.00 0.00 17 HIS A C 7
ATOM 9598 O O . HIS A 1 17 ? -5.865 6.410 -5.106 1.00 0.00 17 HIS A O 7
ATOM 9613 N N . VAL A 1 18 ? -5.254 4.268 -4.817 1.00 0.00 18 VAL A N 7
ATOM 9614 C CA . VAL A 1 18 ? -3.931 4.605 -4.312 1.00 0.00 18 VAL A CA 7
ATOM 9615 C C . VAL A 1 18 ? -2.898 4.548 -5.424 1.00 0.00 18 VAL A C 7
ATOM 9616 O O . VAL A 1 18 ? -2.984 3.714 -6.325 1.00 0.00 18 VAL A O 7
ATOM 9629 N N . THR A 1 19 ? -1.924 5.430 -5.357 1.00 0.00 19 THR A N 7
ATOM 9630 C CA . THR A 1 19 ? -0.879 5.475 -6.353 1.00 0.00 19 THR A CA 7
ATOM 9631 C C . THR A 1 19 ? 0.373 4.790 -5.827 1.00 0.00 19 THR A C 7
ATOM 9632 O O . THR A 1 19 ? 1.019 5.283 -4.907 1.00 0.00 19 THR A O 7
ATOM 9643 N N . VAL A 1 20 ? 0.702 3.650 -6.404 1.00 0.00 20 VAL A N 7
ATOM 9644 C CA . VAL A 1 20 ? 1.848 2.879 -5.966 1.00 0.00 20 VAL A CA 7
ATOM 9645 C C . VAL A 1 20 ? 3.085 3.264 -6.771 1.00 0.00 20 VAL A C 7
ATOM 9646 O O . VAL A 1 20 ? 3.090 3.180 -8.001 1.00 0.00 20 VAL A O 7
ATOM 9659 N N . LYS A 1 21 ? 4.116 3.711 -6.072 1.00 0.00 21 LYS A N 7
ATOM 9660 C CA . LYS A 1 21 ? 5.363 4.098 -6.707 1.00 0.00 21 LYS A CA 7
ATOM 9661 C C . LYS A 1 21 ? 6.414 3.003 -6.583 1.00 0.00 21 LYS A C 7
ATOM 9662 O O . LYS A 1 21 ? 7.028 2.829 -5.528 1.00 0.00 21 LYS A O 7
ATOM 9681 N N . PHE A 1 22 ? 6.595 2.263 -7.663 1.00 0.00 22 PHE A N 7
ATOM 9682 C CA . PHE A 1 22 ? 7.634 1.249 -7.740 1.00 0.00 22 PHE A CA 7
ATOM 9683 C C . PHE A 1 22 ? 8.779 1.745 -8.614 1.00 0.00 22 PHE A C 7
ATOM 9684 O O . PHE A 1 22 ? 8.583 2.618 -9.460 1.00 0.00 22 PHE A O 7
ATOM 9701 N N . PRO A 1 23 ? 9.992 1.207 -8.419 1.00 0.00 23 PRO A N 7
ATOM 9702 C CA . PRO A 1 23 ? 11.124 1.489 -9.306 1.00 0.00 23 PRO A CA 7
ATOM 9703 C C . PRO A 1 23 ? 10.814 1.075 -10.743 1.00 0.00 23 PRO A C 7
ATOM 9704 O O . PRO A 1 23 ? 11.373 1.616 -11.697 1.00 0.00 23 PRO A O 7
ATOM 9715 N N . SER A 1 24 ? 9.914 0.104 -10.874 1.00 0.00 24 SER A N 7
ATOM 9716 C CA . SER A 1 24 ? 9.440 -0.346 -12.171 1.00 0.00 24 SER A CA 7
ATOM 9717 C C . SER A 1 24 ? 8.609 0.743 -12.843 1.00 0.00 24 SER A C 7
ATOM 9718 O O . SER A 1 24 ? 8.947 1.213 -13.931 1.00 0.00 24 SER A O 7
ATOM 9726 N N . LYS A 1 25 ? 7.533 1.158 -12.178 1.00 0.00 25 LYS A N 7
ATOM 9727 C CA . LYS A 1 25 ? 6.595 2.106 -12.760 1.00 0.00 25 LYS A CA 7
ATOM 9728 C C . LYS A 1 25 ? 5.642 2.653 -11.705 1.00 0.00 25 LYS A C 7
ATOM 9729 O O . LYS A 1 25 ? 5.635 2.203 -10.556 1.00 0.00 25 LYS A O 7
ATOM 9748 N N . GLN A 1 26 ? 4.845 3.625 -12.117 1.00 0.00 26 GLN A N 7
ATOM 9749 C CA . GLN A 1 26 ? 3.796 4.186 -11.286 1.00 0.00 26 GLN A CA 7
ATOM 9750 C C . GLN A 1 26 ? 2.449 3.627 -11.729 1.00 0.00 26 GLN A C 7
ATOM 9751 O O . GLN A 1 26 ? 2.103 3.705 -12.908 1.00 0.00 26 GLN A O 7
ATOM 9765 N N . PHE A 1 27 ? 1.695 3.060 -10.800 1.00 0.00 27 PHE A N 7
ATOM 9766 C CA . PHE A 1 27 ? 0.386 2.510 -11.128 1.00 0.00 27 PHE A CA 7
ATOM 9767 C C . PHE A 1 27 ? -0.598 2.733 -9.985 1.00 0.00 27 PHE A C 7
ATOM 9768 O O . PHE A 1 27 ? -0.196 3.039 -8.864 1.00 0.00 27 PHE A O 7
ATOM 9785 N N . THR A 1 28 ? -1.884 2.594 -10.276 1.00 0.00 28 THR A N 7
ATOM 9786 C CA . THR A 1 28 ? -2.926 2.832 -9.286 1.00 0.00 28 THR A CA 7
ATOM 9787 C C . THR A 1 28 ? -3.623 1.525 -8.925 1.00 0.00 28 THR A C 7
ATOM 9788 O O . THR A 1 28 ? -3.818 0.658 -9.780 1.00 0.00 28 THR A O 7
ATOM 9799 N N . VAL A 1 29 ? -3.982 1.379 -7.659 1.00 0.00 29 VAL A N 7
ATOM 9800 C CA . VAL A 1 29 ? -4.661 0.176 -7.189 1.00 0.00 29 VAL A CA 7
ATOM 9801 C C . VAL A 1 29 ? -5.911 0.549 -6.395 1.00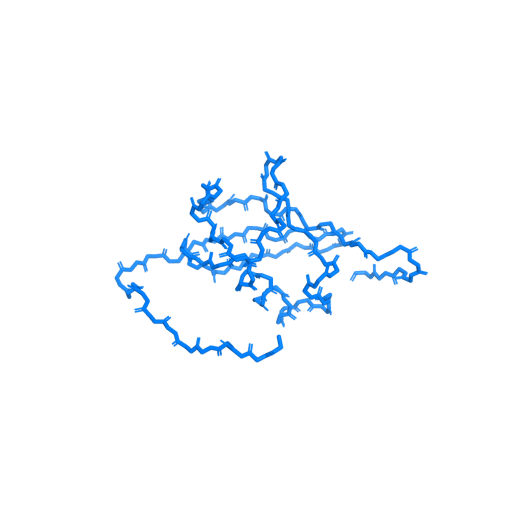 0.00 29 VAL A C 7
ATOM 9802 O O . VAL A 1 29 ? -5.940 1.583 -5.724 1.00 0.00 29 VAL A O 7
ATOM 9815 N N . GLU A 1 30 ? -6.947 -0.275 -6.490 1.00 0.00 30 GLU A N 7
ATOM 9816 C CA . GLU A 1 30 ? -8.147 -0.076 -5.691 1.00 0.00 30 GLU A CA 7
ATOM 9817 C C . GLU A 1 30 ? -8.017 -0.791 -4.365 1.00 0.00 30 GLU A C 7
ATOM 9818 O O . GLU A 1 30 ? -7.873 -2.013 -4.314 1.00 0.00 30 GLU A O 7
ATOM 9830 N N . VAL A 1 31 ? -8.054 -0.027 -3.300 1.00 0.00 31 VAL A N 7
ATOM 9831 C CA . VAL A 1 31 ? -8.002 -0.593 -1.965 1.00 0.00 31 VAL A CA 7
ATOM 9832 C C . VAL A 1 31 ? -9.046 0.071 -1.083 1.00 0.00 31 VAL A C 7
ATOM 9833 O O . VAL A 1 31 ? -9.445 1.208 -1.329 1.00 0.00 31 VAL A O 7
ATOM 9846 N N . ASP A 1 32 ? -9.515 -0.646 -0.081 1.00 0.00 32 ASP A N 7
ATOM 9847 C CA . ASP A 1 32 ? -10.460 -0.080 0.872 1.00 0.00 32 ASP A CA 7
ATOM 9848 C C . ASP A 1 32 ? -9.714 0.840 1.828 1.00 0.00 32 ASP A C 7
ATOM 9849 O O . ASP A 1 32 ? -8.534 0.628 2.091 1.00 0.00 32 ASP A O 7
ATOM 9858 N N . ARG A 1 33 ? -10.383 1.860 2.346 1.00 0.00 33 ARG A N 7
ATOM 9859 C CA . ARG A 1 33 ? -9.721 2.793 3.242 1.00 0.00 33 ARG A CA 7
ATOM 9860 C C . ARG A 1 33 ? -9.542 2.166 4.622 1.00 0.00 33 ARG A C 7
ATOM 9861 O O . ARG A 1 33 ? -8.673 2.567 5.396 1.00 0.00 33 ARG A O 7
ATOM 9882 N N . THR A 1 34 ? -10.363 1.167 4.920 1.00 0.00 34 THR A N 7
ATOM 9883 C CA . THR A 1 34 ? -10.249 0.442 6.174 1.00 0.00 34 THR A CA 7
ATOM 9884 C C . THR A 1 34 ? -9.469 -0.853 5.966 1.00 0.00 34 THR A C 7
ATOM 9885 O O . THR A 1 34 ? -9.464 -1.737 6.824 1.00 0.00 34 THR A O 7
ATOM 9896 N N . GLU A 1 35 ? -8.801 -0.945 4.820 1.00 0.00 35 GLU A N 7
ATOM 9897 C CA . GLU A 1 35 ? -8.016 -2.121 4.475 1.00 0.00 35 GLU A CA 7
ATOM 9898 C C . GLU A 1 35 ? -6.752 -2.183 5.322 1.00 0.00 35 GLU A C 7
ATOM 9899 O O . GLU A 1 35 ? -6.185 -1.151 5.680 1.00 0.00 35 GLU A O 7
ATOM 9911 N N . THR A 1 36 ? -6.324 -3.392 5.648 1.00 0.00 36 THR A N 7
ATOM 9912 C CA . THR A 1 36 ? -5.102 -3.590 6.414 1.00 0.00 36 THR A CA 7
ATOM 9913 C C . THR A 1 36 ? -3.870 -3.540 5.514 1.00 0.00 36 THR A C 7
ATOM 9914 O O . THR A 1 36 ? -3.962 -3.799 4.311 1.00 0.00 36 THR A O 7
ATOM 9925 N N . VAL A 1 37 ? -2.719 -3.221 6.100 1.00 0.00 37 VAL A N 7
ATOM 9926 C CA . VAL A 1 37 ? -1.467 -3.137 5.353 1.00 0.00 37 VAL A CA 7
ATOM 9927 C C . VAL A 1 37 ? -1.105 -4.497 4.762 1.00 0.00 37 VAL A C 7
ATOM 9928 O O . VAL A 1 37 ? -0.576 -4.584 3.648 1.00 0.00 37 VAL A O 7
ATOM 9941 N N . SER A 1 38 ? -1.408 -5.552 5.506 1.00 0.00 38 SER A N 7
ATOM 9942 C CA . SER A 1 38 ? -1.200 -6.915 5.038 1.00 0.00 38 SER A CA 7
ATOM 9943 C C . SER A 1 38 ? -1.967 -7.151 3.739 1.00 0.00 38 SER A C 7
ATOM 9944 O O . SER A 1 38 ? -1.453 -7.753 2.794 1.00 0.00 38 SER A O 7
ATOM 9952 N N . SER A 1 39 ? -3.188 -6.633 3.683 1.00 0.00 39 SER A N 7
ATOM 9953 C CA . SER A 1 39 ? -4.045 -6.833 2.532 1.00 0.00 39 SER A CA 7
ATOM 9954 C C . SER A 1 39 ? -3.642 -5.881 1.414 1.00 0.00 39 SER A C 7
ATOM 9955 O O . SER A 1 39 ? -3.995 -6.080 0.248 1.00 0.00 39 SER A O 7
ATOM 9963 N N . LEU A 1 40 ? -2.909 -4.841 1.786 1.00 0.00 40 LEU A N 7
ATOM 9964 C CA . LEU A 1 40 ? -2.392 -3.886 0.827 1.00 0.00 40 LEU A CA 7
ATOM 9965 C C . LEU A 1 40 ? -1.250 -4.517 0.042 1.00 0.00 40 LEU A C 7
ATOM 9966 O O . LEU A 1 40 ? -1.265 -4.533 -1.189 1.00 0.00 40 LEU A O 7
ATOM 9982 N N . LYS A 1 41 ? -0.276 -5.062 0.766 1.00 0.00 41 LYS A N 7
ATOM 9983 C CA . LYS A 1 41 ? 0.860 -5.731 0.143 1.00 0.00 41 LYS A CA 7
ATOM 9984 C C . LYS A 1 41 ? 0.408 -6.981 -0.599 1.00 0.00 41 LYS A C 7
ATOM 9985 O O . LYS A 1 41 ? 0.985 -7.343 -1.621 1.00 0.00 41 LYS A O 7
ATOM 10004 N N . ASP A 1 42 ? -0.622 -7.634 -0.070 1.00 0.00 42 ASP A N 7
ATOM 10005 C CA . ASP A 1 42 ? -1.216 -8.797 -0.724 1.00 0.00 42 ASP A CA 7
ATOM 10006 C C . ASP A 1 42 ? -1.628 -8.449 -2.152 1.00 0.00 42 ASP A C 7
ATOM 10007 O O . ASP A 1 42 ? -1.259 -9.140 -3.106 1.00 0.00 42 ASP A O 7
ATOM 10016 N N . LYS A 1 43 ? -2.365 -7.349 -2.290 1.00 0.00 43 LYS A N 7
ATOM 10017 C CA . LYS A 1 43 ? -2.810 -6.873 -3.599 1.00 0.00 43 LYS A CA 7
ATOM 10018 C C . LYS A 1 43 ? -1.620 -6.525 -4.493 1.00 0.00 43 LYS A C 7
ATOM 10019 O O . LYS A 1 43 ? -1.573 -6.925 -5.658 1.00 0.00 43 LYS A O 7
ATOM 10038 N N . ILE A 1 44 ? -0.664 -5.780 -3.939 1.00 0.00 44 ILE A N 7
ATOM 10039 C CA . ILE A 1 44 ? 0.523 -5.361 -4.678 1.00 0.00 44 ILE A CA 7
ATOM 10040 C C . ILE A 1 44 ? 1.322 -6.561 -5.172 1.00 0.00 44 ILE A C 7
ATOM 10041 O O . ILE A 1 44 ? 1.815 -6.556 -6.294 1.00 0.00 44 ILE A O 7
ATOM 10057 N N . HIS A 1 45 ? 1.425 -7.598 -4.349 1.00 0.00 45 HIS A N 7
ATOM 10058 C CA . HIS A 1 45 ? 2.157 -8.802 -4.737 1.00 0.00 45 HIS A CA 7
ATOM 10059 C C . HIS A 1 45 ? 1.461 -9.522 -5.889 1.00 0.00 45 HIS A C 7
ATOM 10060 O O . HIS A 1 45 ? 2.103 -10.194 -6.693 1.00 0.00 45 HIS A O 7
ATOM 10075 N N . ILE A 1 46 ? 0.145 -9.403 -5.946 1.00 0.00 46 ILE A N 7
ATOM 10076 C CA . ILE A 1 46 ? -0.622 -9.996 -7.032 1.00 0.00 46 ILE A CA 7
ATOM 10077 C C . ILE A 1 46 ? -0.398 -9.226 -8.336 1.00 0.00 46 ILE A C 7
ATOM 10078 O O . ILE A 1 46 ? -0.357 -9.811 -9.419 1.00 0.00 46 ILE A O 7
ATOM 10094 N N . VAL A 1 47 ? -0.229 -7.913 -8.221 1.00 0.00 47 VAL A N 7
ATOM 10095 C CA . VAL A 1 47 ? 0.010 -7.066 -9.387 1.00 0.00 47 VAL A CA 7
ATOM 10096 C C . VAL A 1 47 ? 1.479 -7.114 -9.812 1.00 0.00 47 VAL A C 7
ATOM 10097 O O . VAL A 1 47 ? 1.799 -7.445 -10.955 1.00 0.00 47 VAL A O 7
ATOM 10110 N N . GLU A 1 48 ? 2.362 -6.790 -8.881 1.00 0.00 48 GLU A N 7
ATOM 10111 C CA . GLU A 1 48 ? 3.793 -6.747 -9.146 1.00 0.00 48 GLU A CA 7
ATOM 10112 C C . GLU A 1 48 ? 4.424 -8.118 -8.898 1.00 0.00 48 GLU A C 7
ATOM 10113 O O . GLU A 1 48 ? 3.725 -9.094 -8.640 1.00 0.00 48 GLU A O 7
ATOM 10125 N N . ASN A 1 49 ? 5.740 -8.191 -8.996 1.00 0.00 49 ASN A N 7
ATOM 10126 C CA . ASN A 1 49 ? 6.458 -9.444 -8.785 1.00 0.00 49 ASN A CA 7
ATOM 10127 C C . ASN A 1 49 ? 7.106 -9.479 -7.408 1.00 0.00 49 ASN A C 7
ATOM 10128 O O . ASN A 1 49 ? 7.429 -10.549 -6.893 1.00 0.00 49 ASN A O 7
ATOM 10139 N N . THR A 1 50 ? 7.288 -8.307 -6.822 1.00 0.00 50 THR A N 7
ATOM 10140 C CA . THR A 1 50 ? 8.017 -8.171 -5.577 1.00 0.00 50 THR A CA 7
ATOM 10141 C C . THR A 1 50 ? 7.346 -8.922 -4.424 1.00 0.00 50 THR A C 7
ATOM 10142 O O . THR A 1 50 ? 6.139 -8.798 -4.192 1.00 0.00 50 THR A O 7
ATOM 10153 N N . PRO A 1 51 ? 8.129 -9.749 -3.721 1.00 0.00 51 PRO A N 7
ATOM 10154 C CA . PRO A 1 51 ? 7.690 -10.428 -2.498 1.00 0.00 51 PRO A CA 7
ATOM 10155 C C . PRO A 1 51 ? 7.217 -9.445 -1.427 1.00 0.00 51 PRO A C 7
ATOM 10156 O O . PRO A 1 51 ? 7.757 -8.342 -1.300 1.00 0.00 51 PRO A O 7
ATOM 10167 N N . ILE A 1 52 ? 6.230 -9.862 -0.644 1.00 0.00 52 ILE A N 7
ATOM 10168 C CA . ILE A 1 52 ? 5.658 -9.020 0.403 1.00 0.00 52 ILE A CA 7
ATOM 10169 C C . ILE A 1 52 ? 6.702 -8.676 1.471 1.00 0.00 52 ILE A C 7
ATOM 10170 O O . ILE A 1 52 ? 6.679 -7.588 2.051 1.00 0.00 52 ILE A O 7
ATOM 10186 N N . LYS A 1 53 ? 7.629 -9.597 1.705 1.00 0.00 53 LYS A N 7
ATOM 10187 C CA . LYS A 1 53 ? 8.696 -9.387 2.684 1.00 0.00 53 LYS A CA 7
ATOM 10188 C C . LYS A 1 53 ? 9.780 -8.452 2.148 1.00 0.00 53 LYS A C 7
ATOM 10189 O O . LYS A 1 53 ? 10.591 -7.934 2.912 1.00 0.00 53 LYS A O 7
ATOM 10208 N N . ARG A 1 54 ? 9.791 -8.237 0.839 1.00 0.00 54 ARG A N 7
ATOM 10209 C CA . ARG A 1 54 ? 10.878 -7.504 0.202 1.00 0.00 54 ARG A CA 7
ATOM 10210 C C . ARG A 1 54 ? 10.505 -6.041 -0.025 1.00 0.00 54 ARG A C 7
ATOM 10211 O O . ARG A 1 54 ? 11.363 -5.161 -0.014 1.00 0.00 54 ARG A O 7
ATOM 10232 N N . MET A 1 55 ? 9.228 -5.789 -0.248 1.00 0.00 55 MET A N 7
ATOM 10233 C CA . MET A 1 55 ? 8.757 -4.434 -0.516 1.00 0.00 55 MET A CA 7
ATOM 10234 C C . MET A 1 55 ? 8.214 -3.769 0.746 1.00 0.00 55 MET A C 7
ATOM 10235 O O . MET A 1 55 ? 7.442 -4.368 1.500 1.00 0.00 55 MET A O 7
ATOM 10249 N N . GLN A 1 56 ? 8.630 -2.532 0.979 1.00 0.00 56 GLN A N 7
ATOM 10250 C CA . GLN A 1 56 ? 8.137 -1.773 2.113 1.00 0.00 56 GLN A CA 7
ATOM 10251 C C . GLN A 1 56 ? 7.323 -0.582 1.624 1.00 0.00 56 GLN A C 7
ATOM 10252 O O . GLN A 1 56 ? 7.661 0.038 0.618 1.00 0.00 56 GLN A O 7
ATOM 10266 N N . LEU A 1 57 ? 6.261 -0.264 2.345 1.00 0.00 57 LEU A N 7
ATOM 10267 C CA . LEU A 1 57 ? 5.359 0.806 1.948 1.00 0.00 57 LEU A CA 7
ATOM 10268 C C . LEU A 1 57 ? 5.664 2.079 2.728 1.00 0.00 57 LEU A C 7
ATOM 10269 O O . LEU A 1 57 ? 5.788 2.049 3.953 1.00 0.00 57 LEU A O 7
ATOM 10285 N N . TYR A 1 58 ? 5.803 3.187 2.020 1.00 0.00 58 TYR A N 7
ATOM 10286 C CA . TYR A 1 58 ? 6.067 4.469 2.655 1.00 0.00 58 TYR A CA 7
ATOM 10287 C C . TYR A 1 58 ? 5.013 5.491 2.267 1.00 0.00 58 TYR A C 7
ATOM 10288 O O . TYR A 1 58 ? 4.807 5.772 1.084 1.00 0.00 58 TYR A O 7
ATOM 10306 N N . TYR A 1 59 ? 4.357 6.052 3.268 1.00 0.00 59 TYR A N 7
ATOM 10307 C CA . TYR A 1 59 ? 3.319 7.042 3.048 1.00 0.00 59 TYR A CA 7
ATOM 10308 C C . TYR A 1 59 ? 3.724 8.375 3.660 1.00 0.00 59 TYR A C 7
ATOM 10309 O O . TYR A 1 59 ? 3.813 8.502 4.880 1.00 0.00 59 TYR A O 7
ATOM 10327 N N . SER A 1 60 ? 4.000 9.353 2.800 1.00 0.00 60 SER A N 7
ATOM 10328 C CA . SER A 1 60 ? 4.351 10.702 3.236 1.00 0.00 60 SER A CA 7
ATOM 10329 C C . SER A 1 60 ? 5.633 10.694 4.079 1.00 0.00 60 SER A C 7
ATOM 10330 O O . SER A 1 60 ? 5.857 11.583 4.902 1.00 0.00 60 SER A O 7
ATOM 10338 N N . GLY A 1 61 ? 6.485 9.703 3.839 1.00 0.00 61 GLY A N 7
ATOM 10339 C CA . GLY A 1 61 ? 7.710 9.573 4.600 1.00 0.00 61 GLY A CA 7
ATOM 10340 C C . GLY A 1 61 ? 7.590 8.558 5.718 1.00 0.00 61 GLY A C 7
ATOM 10341 O O . GLY A 1 61 ? 8.595 8.105 6.266 1.00 0.00 61 GLY A O 7
ATOM 10345 N N . ILE A 1 62 ? 6.360 8.189 6.049 1.00 0.00 62 ILE A N 7
ATOM 10346 C CA . ILE A 1 62 ? 6.101 7.248 7.128 1.00 0.00 62 ILE A CA 7
ATOM 10347 C C . ILE A 1 62 ? 6.231 5.813 6.638 1.00 0.00 62 ILE A C 7
ATOM 10348 O O . ILE A 1 62 ? 5.560 5.411 5.684 1.00 0.00 62 ILE A O 7
ATOM 10364 N N . GLU A 1 63 ? 7.101 5.052 7.285 1.00 0.00 63 GLU A N 7
ATOM 10365 C CA . GLU A 1 63 ? 7.269 3.645 6.966 1.00 0.00 63 GLU A CA 7
ATOM 10366 C C . GLU A 1 63 ? 6.115 2.838 7.545 1.00 0.00 63 GLU A C 7
ATOM 10367 O O . GLU A 1 63 ? 5.933 2.779 8.766 1.00 0.00 63 GLU A O 7
ATOM 10379 N N . LEU A 1 64 ? 5.326 2.237 6.669 1.00 0.00 64 LEU A N 7
ATOM 10380 C CA . LEU A 1 64 ? 4.194 1.428 7.090 1.00 0.00 64 LEU A CA 7
ATOM 10381 C C . LEU A 1 64 ? 4.670 0.030 7.467 1.00 0.00 64 LEU A C 7
ATOM 10382 O O . LEU A 1 64 ? 4.572 -0.909 6.673 1.00 0.00 64 LEU A O 7
ATOM 10398 N N . ALA A 1 65 ? 5.217 -0.091 8.667 1.00 0.00 65 ALA A N 7
ATOM 10399 C CA . ALA A 1 65 ? 5.763 -1.357 9.129 1.00 0.00 65 ALA A CA 7
ATOM 10400 C C . ALA A 1 65 ? 4.689 -2.210 9.788 1.00 0.00 65 ALA A C 7
ATOM 10401 O O . ALA A 1 65 ? 4.731 -3.439 9.707 1.00 0.00 65 ALA A O 7
ATOM 10408 N N . ASP A 1 66 ? 3.727 -1.559 10.437 1.00 0.00 66 ASP A N 7
ATOM 10409 C CA . ASP A 1 66 ? 2.636 -2.268 11.095 1.00 0.00 66 ASP A CA 7
ATOM 10410 C C . ASP A 1 66 ? 1.728 -2.927 10.063 1.00 0.00 66 ASP A C 7
ATOM 10411 O O . ASP A 1 66 ? 0.881 -2.279 9.453 1.00 0.00 66 ASP A O 7
ATOM 10420 N N . ASP A 1 67 ? 1.923 -4.222 9.889 1.00 0.00 67 ASP A N 7
ATOM 10421 C CA . ASP A 1 67 ? 1.230 -5.011 8.873 1.00 0.00 67 ASP A CA 7
ATOM 10422 C C . ASP A 1 67 ? -0.228 -5.225 9.248 1.00 0.00 67 ASP A C 7
ATOM 10423 O O . ASP A 1 67 ? -1.116 -5.259 8.394 1.00 0.00 67 ASP A O 7
ATOM 10432 N N . TYR A 1 68 ? -0.461 -5.344 10.542 1.00 0.00 68 TYR A N 7
ATOM 10433 C CA . TYR A 1 68 ? -1.783 -5.640 11.064 1.00 0.00 68 TYR A CA 7
ATOM 10434 C C . TYR A 1 68 ? -2.657 -4.385 11.126 1.00 0.00 68 TYR A C 7
ATOM 10435 O O . TYR A 1 68 ? -3.839 -4.463 11.460 1.00 0.00 68 TYR A O 7
ATOM 10453 N N . ARG A 1 69 ? -2.076 -3.232 10.813 1.00 0.00 69 ARG A N 7
ATOM 10454 C CA . ARG A 1 69 ? -2.797 -1.971 10.932 1.00 0.00 69 ARG A CA 7
ATOM 10455 C C . ARG A 1 69 ? -3.589 -1.647 9.675 1.00 0.00 69 ARG A C 7
ATOM 10456 O O . ARG A 1 69 ? -3.323 -2.183 8.600 1.00 0.00 69 ARG A O 7
ATOM 10477 N N . ASN A 1 70 ? -4.564 -0.766 9.834 1.00 0.00 70 ASN A N 7
ATOM 10478 C CA . ASN A 1 70 ? -5.416 -0.340 8.734 1.00 0.00 70 ASN A CA 7
ATOM 10479 C C . ASN A 1 70 ? -4.831 0.902 8.075 1.00 0.00 70 ASN A C 7
ATOM 10480 O O . ASN A 1 70 ? -4.044 1.623 8.688 1.00 0.00 70 ASN A O 7
ATOM 10491 N N . LEU A 1 71 ? -5.224 1.155 6.836 1.00 0.00 71 LEU A N 7
ATOM 10492 C CA . LEU A 1 71 ? -4.752 2.326 6.107 1.00 0.00 71 LEU A CA 7
ATOM 10493 C C . LEU A 1 71 ? -5.322 3.613 6.698 1.00 0.00 71 LEU A C 7
ATOM 10494 O O . LEU A 1 71 ? -4.661 4.653 6.698 1.00 0.00 71 LEU A O 7
ATOM 10510 N N . ASN A 1 72 ? -6.547 3.539 7.215 1.00 0.00 72 ASN A N 7
ATOM 10511 C CA . ASN A 1 72 ? -7.186 4.694 7.841 1.00 0.00 72 ASN A CA 7
ATOM 10512 C C . ASN A 1 72 ? -6.405 5.144 9.073 1.00 0.00 72 ASN A C 7
ATOM 10513 O O . ASN A 1 72 ? -6.426 6.321 9.434 1.00 0.00 72 ASN A O 7
ATOM 10524 N N . GLU A 1 73 ? -5.714 4.199 9.709 1.00 0.00 73 GLU A N 7
ATOM 10525 C CA . GLU A 1 73 ? -4.860 4.493 10.861 1.00 0.00 73 GLU A CA 7
ATOM 10526 C C . GLU A 1 73 ? -3.830 5.561 10.516 1.00 0.00 73 GLU A C 7
ATOM 10527 O O . GLU A 1 73 ? -3.495 6.412 11.340 1.00 0.00 73 GLU A O 7
ATOM 10539 N N . TYR A 1 74 ? -3.344 5.516 9.284 1.00 0.00 74 TYR A N 7
ATOM 10540 C CA . TYR A 1 74 ? -2.300 6.424 8.843 1.00 0.00 74 TYR A CA 7
ATOM 10541 C C . TYR A 1 74 ? -2.901 7.654 8.172 1.00 0.00 74 TYR A C 7
ATOM 10542 O O . TYR A 1 74 ? -2.183 8.513 7.662 1.00 0.00 74 TYR A O 7
ATOM 10560 N N . GLY A 1 75 ? -4.231 7.729 8.176 1.00 0.00 75 GLY A N 7
ATOM 10561 C CA . GLY A 1 75 ? -4.922 8.865 7.593 1.00 0.00 75 GLY A CA 7
ATOM 10562 C C . GLY A 1 75 ? -4.907 8.841 6.078 1.00 0.00 75 GLY A C 7
ATOM 10563 O O . GLY A 1 75 ? -5.171 9.858 5.434 1.00 0.00 75 GLY A O 7
ATOM 10567 N N . ILE A 1 76 ? -4.619 7.676 5.514 1.00 0.00 76 ILE A N 7
ATOM 10568 C CA . ILE A 1 76 ? -4.504 7.524 4.068 1.00 0.00 76 ILE A CA 7
ATOM 10569 C C . ILE A 1 76 ? -5.849 7.732 3.379 1.00 0.00 76 ILE A C 7
ATOM 10570 O O . ILE A 1 76 ? -6.882 7.239 3.839 1.00 0.00 76 ILE A O 7
ATOM 10586 N N . THR A 1 77 ? -5.830 8.482 2.288 1.00 0.00 77 THR A N 7
ATOM 10587 C CA . THR A 1 77 ? -7.026 8.730 1.499 1.00 0.00 77 THR A CA 7
ATOM 10588 C C . THR A 1 77 ? -6.738 8.440 0.022 1.00 0.00 77 THR A C 7
ATOM 10589 O O . THR A 1 77 ? -5.660 7.949 -0.314 1.00 0.00 77 THR A O 7
ATOM 10600 N N . GLU A 1 78 ? -7.694 8.731 -0.849 1.00 0.00 78 GLU A N 7
ATOM 10601 C CA . GLU A 1 78 ? -7.533 8.481 -2.276 1.00 0.00 78 GLU A CA 7
ATOM 10602 C C . GLU A 1 78 ? -6.494 9.422 -2.881 1.00 0.00 78 GLU A C 7
ATOM 10603 O O . GLU A 1 78 ? -6.270 10.524 -2.372 1.00 0.00 78 GLU A O 7
ATOM 10615 N N . PHE A 1 79 ? -5.850 8.953 -3.951 1.00 0.00 79 PHE A N 7
ATOM 10616 C CA . PHE A 1 79 ? -4.871 9.731 -4.707 1.00 0.00 79 PHE A CA 7
ATOM 10617 C C . PHE A 1 79 ? -3.583 9.902 -3.905 1.00 0.00 79 PHE A C 7
ATOM 10618 O O . PHE A 1 79 ? -2.733 10.733 -4.227 1.00 0.00 79 PHE A O 7
ATOM 10635 N N . SER A 1 80 ? -3.439 9.093 -2.867 1.00 0.00 80 SER A N 7
ATOM 10636 C CA . SER A 1 80 ? -2.226 9.080 -2.074 1.00 0.00 80 SER A CA 7
ATOM 10637 C C . SER A 1 80 ? -1.121 8.358 -2.828 1.00 0.00 80 SER A C 7
ATOM 10638 O O . SER A 1 80 ? -1.380 7.370 -3.519 1.00 0.00 80 SER A O 7
ATOM 10646 N N . GLU A 1 81 ? 0.101 8.853 -2.722 1.00 0.00 81 GLU A N 7
ATOM 10647 C CA . GLU A 1 81 ? 1.220 8.216 -3.391 1.00 0.00 81 GLU A CA 7
ATOM 10648 C C . GLU A 1 81 ? 2.030 7.395 -2.401 1.00 0.00 81 GLU A C 7
ATOM 10649 O O . GLU A 1 81 ? 2.706 7.938 -1.525 1.00 0.00 81 GLU A O 7
ATOM 10661 N N . ILE A 1 82 ? 1.938 6.086 -2.542 1.00 0.00 82 ILE A N 7
ATOM 10662 C CA . ILE A 1 82 ? 2.657 5.167 -1.685 1.00 0.00 82 ILE A CA 7
ATOM 10663 C C . ILE A 1 82 ? 3.985 4.809 -2.325 1.00 0.00 82 ILE A C 7
ATOM 10664 O O . ILE A 1 82 ? 4.027 4.174 -3.380 1.00 0.00 82 ILE A O 7
ATOM 10680 N N . VAL A 1 83 ? 5.061 5.225 -1.694 1.00 0.00 83 VAL A N 7
ATOM 10681 C CA . VAL A 1 83 ? 6.394 4.976 -2.216 1.00 0.00 83 VAL A CA 7
ATOM 10682 C C . VAL A 1 83 ? 6.896 3.632 -1.714 1.00 0.00 83 VAL A C 7
ATOM 10683 O O . VAL A 1 83 ? 6.995 3.411 -0.511 1.00 0.00 83 VAL A O 7
ATOM 10696 N N . VAL A 1 84 ? 7.186 2.726 -2.631 1.00 0.00 84 VAL A N 7
ATOM 10697 C CA . VAL A 1 84 ? 7.612 1.392 -2.256 1.00 0.00 84 VAL A CA 7
ATOM 10698 C C . VAL A 1 84 ? 9.120 1.239 -2.404 1.00 0.00 84 VAL A C 7
ATOM 10699 O O . VAL A 1 84 ? 9.651 1.213 -3.517 1.00 0.00 84 VAL A O 7
ATOM 10712 N N . PHE A 1 85 ? 9.804 1.161 -1.274 1.00 0.00 85 PHE A N 7
ATOM 10713 C CA . PHE A 1 85 ? 11.234 0.904 -1.266 1.00 0.00 85 PHE A CA 7
ATOM 10714 C C . PHE A 1 85 ? 11.484 -0.576 -1.040 1.00 0.00 85 PHE A C 7
ATOM 10715 O O . PHE A 1 85 ? 10.886 -1.187 -0.153 1.00 0.00 85 PHE A O 7
ATOM 10732 N N . LEU A 1 86 ? 12.361 -1.153 -1.843 1.00 0.00 86 LEU A N 7
ATOM 10733 C CA . LEU A 1 86 ? 12.620 -2.578 -1.769 1.00 0.00 86 LEU A CA 7
ATOM 10734 C C . LEU A 1 86 ? 13.838 -2.857 -0.906 1.00 0.00 86 LEU A C 7
ATOM 10735 O O . LEU A 1 86 ? 14.817 -2.111 -0.935 1.00 0.00 86 LEU A O 7
ATOM 10751 N N . LYS A 1 87 ? 13.760 -3.917 -0.122 1.00 0.00 87 LYS A N 7
ATOM 10752 C CA . LYS A 1 87 ? 14.877 -4.359 0.692 1.00 0.00 87 LYS A CA 7
ATOM 10753 C C . LYS A 1 87 ? 14.807 -5.863 0.896 1.00 0.00 87 LYS A C 7
ATOM 10754 O O . LYS A 1 87 ? 13.801 -6.395 1.368 1.00 0.00 87 LYS A O 7
ATOM 10773 N N . SER A 1 88 ? 15.864 -6.550 0.514 1.00 0.00 88 SER A N 7
ATOM 10774 C CA . SER A 1 88 ? 15.933 -7.984 0.697 1.00 0.00 88 SER A CA 7
ATOM 10775 C C . SER A 1 88 ? 16.403 -8.296 2.109 1.00 0.00 88 SER A C 7
ATOM 10776 O O . SER A 1 88 ? 17.600 -8.247 2.401 1.00 0.00 88 SER A O 7
ATOM 10784 N N . ILE A 1 89 ? 15.453 -8.561 2.996 1.00 0.00 89 ILE A N 7
ATOM 10785 C CA . ILE A 1 89 ? 15.783 -8.910 4.366 1.00 0.00 89 ILE A CA 7
ATOM 10786 C C . ILE A 1 89 ? 16.595 -10.201 4.402 1.00 0.00 89 ILE A C 7
ATOM 10787 O O . ILE A 1 89 ? 16.343 -11.123 3.627 1.00 0.00 89 ILE A O 7
ATOM 10803 N N . ASN A 1 90 ? 17.591 -10.248 5.272 1.00 0.00 90 ASN A N 7
ATOM 10804 C CA . ASN A 1 90 ? 18.459 -11.412 5.352 1.00 0.00 90 ASN A CA 7
ATOM 10805 C C . ASN A 1 90 ? 17.725 -12.545 6.043 1.00 0.00 90 ASN A C 7
ATOM 10806 O O . ASN A 1 90 ? 17.679 -12.618 7.271 1.00 0.00 90 ASN A O 7
ATOM 10817 N N . ARG A 1 91 ? 17.123 -13.406 5.244 1.00 0.00 91 ARG A N 7
ATOM 10818 C CA . ARG A 1 91 ? 16.272 -14.457 5.762 1.00 0.00 91 ARG A CA 7
ATOM 10819 C C . ARG A 1 91 ? 17.096 -15.670 6.180 1.00 0.00 91 ARG A C 7
ATOM 10820 O O . ARG A 1 91 ? 17.695 -16.352 5.348 1.00 0.00 91 ARG A O 7
ATOM 10841 N N . ALA A 1 92 ? 17.123 -15.919 7.483 1.00 0.00 92 ALA A N 7
ATOM 10842 C CA . ALA A 1 92 ? 17.800 -17.078 8.039 1.00 0.00 92 ALA A CA 7
ATOM 10843 C C . ALA A 1 92 ? 16.836 -17.860 8.919 1.00 0.00 92 ALA A C 7
ATOM 10844 O O . ALA A 1 92 ? 15.868 -17.300 9.432 1.00 0.00 92 ALA A O 7
ATOM 10851 N N . LYS A 1 93 ? 17.091 -19.148 9.089 1.00 0.00 93 LYS A N 7
ATOM 10852 C CA . LYS A 1 93 ? 16.201 -19.994 9.871 1.00 0.00 93 LYS A CA 7
ATOM 10853 C C . LYS A 1 93 ? 16.835 -20.345 11.212 1.00 0.00 93 LYS A C 7
ATOM 10854 O O . LYS A 1 93 ? 16.299 -21.150 11.977 1.00 0.00 93 LYS A O 7
ATOM 10873 N N . ASP A 1 94 ? 17.975 -19.730 11.488 1.00 0.00 94 ASP A N 7
ATOM 10874 C CA . ASP A 1 94 ? 18.690 -19.957 12.733 1.00 0.00 94 ASP A CA 7
ATOM 10875 C C . ASP A 1 94 ? 19.269 -18.648 13.249 1.00 0.00 94 ASP A C 7
ATOM 10876 O O . ASP A 1 94 ? 20.154 -18.081 12.573 1.00 0.00 94 ASP A O 7
ATOM 10886 N N . MET A 1 1 ? -0.237 -17.160 -10.176 1.00 0.00 1 MET A N 8
ATOM 10887 C CA . MET A 1 1 ? -0.590 -15.816 -9.671 1.00 0.00 1 MET A CA 8
ATOM 10888 C C . MET A 1 1 ? -1.815 -15.286 -10.398 1.00 0.00 1 MET A C 8
ATOM 10889 O O . MET A 1 1 ? -1.845 -15.235 -11.628 1.00 0.00 1 MET A O 8
ATOM 10905 N N . GLY A 1 2 ? -2.831 -14.912 -9.638 1.00 0.00 2 GLY A N 8
ATOM 10906 C CA . GLY A 1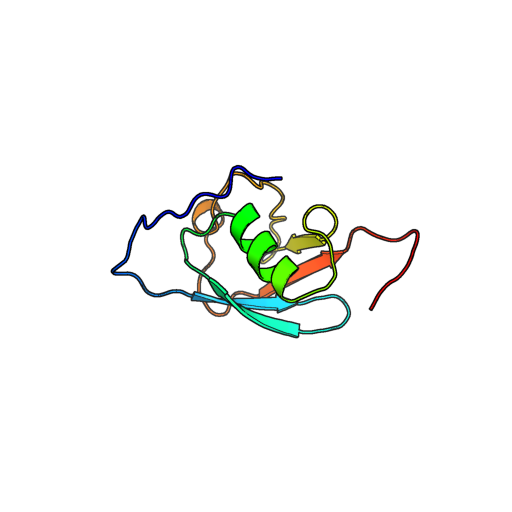 2 ? -4.019 -14.341 -10.231 1.00 0.00 2 GLY A CA 8
ATOM 10907 C C . GLY A 1 2 ? -5.291 -14.968 -9.703 1.00 0.00 2 GLY A C 8
ATOM 10908 O O . GLY A 1 2 ? -5.653 -16.078 -10.091 1.00 0.00 2 GLY A O 8
ATOM 10912 N N . HIS A 1 3 ? -5.961 -14.261 -8.808 1.00 0.00 3 HIS A N 8
ATOM 10913 C CA . HIS A 1 3 ? -7.242 -14.705 -8.281 1.00 0.00 3 HIS A CA 8
ATOM 10914 C C . HIS A 1 3 ? -8.316 -13.682 -8.597 1.00 0.00 3 HIS A C 8
ATOM 10915 O O . HIS A 1 3 ? -8.110 -12.480 -8.424 1.00 0.00 3 HIS A O 8
ATOM 10930 N N . HIS A 1 4 ? -9.454 -14.159 -9.069 1.00 0.00 4 HIS A N 8
ATOM 10931 C CA . HIS A 1 4 ? -10.545 -13.283 -9.454 1.00 0.00 4 HIS A CA 8
ATOM 10932 C C . HIS A 1 4 ? -11.582 -13.235 -8.345 1.00 0.00 4 HIS A C 8
ATOM 10933 O O . HIS A 1 4 ? -11.594 -14.094 -7.462 1.00 0.00 4 HIS A O 8
ATOM 10948 N N . HIS A 1 5 ? -12.449 -12.234 -8.383 1.00 0.00 5 HIS A N 8
ATOM 10949 C CA . HIS A 1 5 ? -13.404 -12.025 -7.303 1.00 0.00 5 HIS A CA 8
ATOM 10950 C C . HIS A 1 5 ? -14.659 -12.865 -7.521 1.00 0.00 5 HIS A C 8
ATOM 10951 O O . HIS A 1 5 ? -14.835 -13.908 -6.889 1.00 0.00 5 HIS A O 8
ATOM 10966 N N . HIS A 1 6 ? -15.507 -12.410 -8.440 1.00 0.00 6 HIS A N 8
ATOM 10967 C CA . HIS A 1 6 ? -16.784 -13.055 -8.736 1.00 0.00 6 HIS A CA 8
ATOM 10968 C C . HIS A 1 6 ? -17.611 -13.268 -7.478 1.00 0.00 6 HIS A C 8
ATOM 10969 O O . HIS A 1 6 ? -17.675 -14.368 -6.925 1.00 0.00 6 HIS A O 8
ATOM 10984 N N . HIS A 1 7 ? -18.218 -12.191 -7.020 1.00 0.00 7 HIS A N 8
ATOM 10985 C CA . HIS A 1 7 ? -19.082 -12.220 -5.856 1.00 0.00 7 HIS A CA 8
ATOM 10986 C C . HIS A 1 7 ? -20.169 -11.180 -6.007 1.00 0.00 7 HIS A C 8
ATOM 10987 O O . HIS A 1 7 ? -19.915 -10.068 -6.466 1.00 0.00 7 HIS A O 8
ATOM 11002 N N . HIS A 1 8 ? -21.379 -11.544 -5.627 1.00 0.00 8 HIS A N 8
ATOM 11003 C CA . HIS A 1 8 ? -22.506 -10.631 -5.715 1.00 0.00 8 HIS A CA 8
ATOM 11004 C C . HIS A 1 8 ? -22.694 -9.892 -4.398 1.00 0.00 8 HIS A C 8
ATOM 11005 O O . HIS A 1 8 ? -23.755 -9.331 -4.126 1.00 0.00 8 HIS A O 8
ATOM 11020 N N . SER A 1 9 ? -21.641 -9.887 -3.591 1.00 0.00 9 SER A N 8
ATOM 11021 C CA . SER A 1 9 ? -21.617 -9.135 -2.352 1.00 0.00 9 SER A CA 8
ATOM 11022 C C . SER A 1 9 ? -21.397 -7.657 -2.657 1.00 0.00 9 SER A C 8
ATOM 11023 O O . SER A 1 9 ? -20.262 -7.186 -2.738 1.00 0.00 9 SER A O 8
ATOM 11031 N N . HIS A 1 10 ? -22.487 -6.937 -2.872 1.00 0.00 10 HIS A N 8
ATOM 11032 C CA . HIS A 1 10 ? -22.409 -5.530 -3.242 1.00 0.00 10 HIS A CA 8
ATOM 11033 C C . HIS A 1 10 ? -22.075 -4.656 -2.038 1.00 0.00 10 HIS A C 8
ATOM 11034 O O . HIS A 1 10 ? -22.942 -4.315 -1.234 1.00 0.00 10 HIS A O 8
ATOM 11049 N N . ALA A 1 11 ? -20.800 -4.333 -1.905 1.00 0.00 11 ALA A N 8
ATOM 11050 C CA . ALA A 1 11 ? -20.348 -3.406 -0.883 1.00 0.00 11 ALA A CA 8
ATOM 11051 C C . ALA A 1 11 ? -20.045 -2.055 -1.515 1.00 0.00 11 ALA A C 8
ATOM 11052 O O . ALA A 1 11 ? -18.969 -1.849 -2.082 1.00 0.00 11 ALA A O 8
ATOM 11059 N N . ALA A 1 12 ? -21.007 -1.146 -1.439 1.00 0.00 12 ALA A N 8
ATOM 11060 C CA . ALA A 1 12 ? -20.889 0.154 -2.081 1.00 0.00 12 ALA A CA 8
ATOM 11061 C C . ALA A 1 12 ? -20.142 1.149 -1.197 1.00 0.00 12 ALA A C 8
ATOM 11062 O O . ALA A 1 12 ? -20.632 2.243 -0.917 1.00 0.00 12 ALA A O 8
ATOM 11069 N N . VAL A 1 13 ? -18.957 0.756 -0.763 1.00 0.00 13 VAL A N 8
ATOM 11070 C CA . VAL A 1 13 ? -18.085 1.627 0.010 1.00 0.00 13 VAL A CA 8
ATOM 11071 C C . VAL A 1 13 ? -17.136 2.348 -0.947 1.00 0.00 13 VAL A C 8
ATOM 11072 O O . VAL A 1 13 ? -16.922 1.885 -2.066 1.00 0.00 13 VAL A O 8
ATOM 11085 N N . ARG A 1 14 ? -16.578 3.475 -0.531 1.00 0.00 14 ARG A N 8
ATOM 11086 C CA . ARG A 1 14 ? -15.659 4.204 -1.384 1.00 0.00 14 ARG A CA 8
ATOM 11087 C C . ARG A 1 14 ? -14.265 3.632 -1.288 1.00 0.00 14 ARG A C 8
ATOM 11088 O O . ARG A 1 14 ? -13.525 3.904 -0.339 1.00 0.00 14 ARG A O 8
ATOM 11109 N N . LYS A 1 15 ? -13.926 2.812 -2.258 1.00 0.00 15 LYS A N 8
ATOM 11110 C CA . LYS A 1 15 ? -12.586 2.277 -2.347 1.00 0.00 15 LYS A CA 8
ATOM 11111 C C . LYS A 1 15 ? -11.669 3.352 -2.894 1.00 0.00 15 LYS A C 8
ATOM 11112 O O . LYS A 1 15 ? -12.028 4.079 -3.824 1.00 0.00 15 LYS A O 8
ATOM 11131 N N . ILE A 1 16 ? -10.496 3.453 -2.318 1.00 0.00 16 ILE A N 8
ATOM 11132 C CA . ILE A 1 16 ? -9.621 4.575 -2.580 1.00 0.00 16 ILE A CA 8
ATOM 11133 C C . ILE A 1 16 ? -8.558 4.233 -3.612 1.00 0.00 16 ILE A C 8
ATOM 11134 O O . ILE A 1 16 ? -8.116 3.088 -3.724 1.00 0.00 16 ILE A O 8
ATOM 11150 N N . HIS A 1 17 ? -8.167 5.241 -4.376 1.00 0.00 17 HIS A N 8
ATOM 11151 C CA . HIS A 1 17 ? -7.133 5.084 -5.384 1.00 0.00 17 HIS A CA 8
ATOM 11152 C C . HIS A 1 17 ? -5.779 5.420 -4.789 1.00 0.00 17 HIS A C 8
ATOM 11153 O O . HIS A 1 17 ? -5.510 6.578 -4.476 1.00 0.00 17 HIS A O 8
ATOM 11168 N N . VAL A 1 18 ? -4.948 4.412 -4.609 1.00 0.00 18 VAL A N 8
ATOM 11169 C CA . VAL A 1 18 ? -3.598 4.630 -4.118 1.00 0.00 18 VAL A CA 8
ATOM 11170 C C . VAL A 1 18 ? -2.615 4.609 -5.280 1.00 0.00 18 VAL A C 8
ATOM 11171 O O . VAL A 1 18 ? -2.692 3.743 -6.155 1.00 0.00 18 VAL A O 8
ATOM 11184 N N . THR A 1 19 ? -1.717 5.569 -5.311 1.00 0.00 19 THR A N 8
ATOM 11185 C CA . THR A 1 19 ? -0.726 5.617 -6.365 1.00 0.00 19 THR A CA 8
ATOM 11186 C C . THR A 1 19 ? 0.534 4.891 -5.918 1.00 0.00 19 THR A C 8
ATOM 11187 O O . THR A 1 19 ? 1.254 5.358 -5.038 1.00 0.00 19 THR A O 8
ATOM 11198 N N . VAL A 1 20 ? 0.786 3.743 -6.521 1.00 0.00 20 VAL A N 8
ATOM 11199 C CA . VAL A 1 20 ? 1.914 2.914 -6.142 1.00 0.00 20 VAL A CA 8
ATOM 11200 C C . VAL A 1 20 ? 3.129 3.243 -6.995 1.00 0.00 20 VAL A C 8
ATOM 11201 O O . VAL A 1 20 ? 3.111 3.085 -8.219 1.00 0.00 20 VAL A O 8
ATOM 11214 N N . LYS A 1 21 ? 4.174 3.719 -6.342 1.00 0.00 21 LYS A N 8
ATOM 11215 C CA . LYS A 1 21 ? 5.411 4.053 -7.021 1.00 0.00 21 LYS A CA 8
ATOM 11216 C C . LYS A 1 21 ? 6.442 2.945 -6.865 1.00 0.00 21 LYS A C 8
ATOM 11217 O O . LYS A 1 21 ? 7.021 2.765 -5.791 1.00 0.00 21 LYS A O 8
ATOM 11236 N N . PHE A 1 22 ? 6.654 2.196 -7.933 1.00 0.00 22 PHE A N 8
ATOM 11237 C CA . PHE A 1 22 ? 7.696 1.184 -7.964 1.00 0.00 22 PHE A CA 8
ATOM 11238 C C . PHE A 1 22 ? 8.928 1.724 -8.681 1.00 0.00 22 PHE A C 8
ATOM 11239 O O . PHE A 1 22 ? 8.820 2.627 -9.512 1.00 0.00 22 PHE A O 8
ATOM 11256 N N . PRO A 1 23 ? 10.118 1.185 -8.362 1.00 0.00 23 PRO A N 8
ATOM 11257 C CA . PRO A 1 23 ? 11.360 1.532 -9.068 1.00 0.00 23 PRO A CA 8
ATOM 11258 C C . PRO A 1 23 ? 11.283 1.193 -10.555 1.00 0.00 23 PRO A C 8
ATOM 11259 O O . PRO A 1 23 ? 12.071 1.689 -11.362 1.00 0.00 23 PRO A O 8
ATOM 11270 N N . SER A 1 24 ? 10.336 0.330 -10.902 1.00 0.00 24 SER A N 8
ATOM 11271 C CA . SER A 1 24 ? 10.092 -0.032 -12.286 1.00 0.00 24 SER A CA 8
ATOM 11272 C C . SER A 1 24 ? 9.156 0.988 -12.943 1.00 0.00 24 SER A C 8
ATOM 11273 O O . SER A 1 24 ? 9.571 1.750 -13.817 1.00 0.00 24 SER A O 8
ATOM 11281 N N . LYS A 1 25 ? 7.901 1.019 -12.496 1.00 0.00 25 LYS A N 8
ATOM 11282 C CA . LYS A 1 25 ? 6.923 1.958 -13.035 1.00 0.00 25 LYS A CA 8
ATOM 11283 C C . LYS A 1 25 ? 5.942 2.395 -11.955 1.00 0.00 25 LYS A C 8
ATOM 11284 O O . LYS A 1 25 ? 5.966 1.886 -10.834 1.00 0.00 25 LYS A O 8
ATOM 11303 N N . GLN A 1 26 ? 5.081 3.334 -12.310 1.00 0.00 26 GLN A N 8
ATOM 11304 C CA . GLN A 1 26 ? 4.070 3.847 -11.401 1.00 0.00 26 GLN A CA 8
ATOM 11305 C C . GLN A 1 26 ? 2.686 3.396 -11.868 1.00 0.00 26 GLN A C 8
ATOM 11306 O O . GLN A 1 26 ? 2.416 3.360 -13.070 1.00 0.00 26 GLN A O 8
ATOM 11320 N N . PHE A 1 27 ? 1.828 3.025 -10.927 1.00 0.00 27 PHE A N 8
ATOM 11321 C CA . PHE A 1 27 ? 0.472 2.598 -11.257 1.00 0.00 27 PHE A CA 8
ATOM 11322 C C . PHE A 1 27 ? -0.463 2.839 -10.078 1.00 0.00 27 PHE A C 8
ATOM 11323 O O . PHE A 1 27 ? -0.013 3.060 -8.959 1.00 0.00 27 PHE A O 8
ATOM 11340 N N . THR A 1 28 ? -1.761 2.805 -10.334 1.00 0.00 28 THR A N 8
ATOM 11341 C CA . THR A 1 28 ? -2.748 3.051 -9.294 1.00 0.00 28 THR A CA 8
ATOM 11342 C C . THR A 1 28 ? -3.492 1.762 -8.951 1.00 0.00 28 THR A C 8
ATOM 11343 O O . THR A 1 28 ? -3.811 0.962 -9.834 1.00 0.00 28 THR A O 8
ATOM 11354 N N . VAL A 1 29 ? -3.765 1.564 -7.674 1.00 0.00 29 VAL A N 8
ATOM 11355 C CA . VAL A 1 29 ? -4.479 0.381 -7.217 1.00 0.00 29 VAL A CA 8
ATOM 11356 C C . VAL A 1 29 ? -5.698 0.797 -6.401 1.00 0.00 29 VAL A C 8
ATOM 11357 O O . VAL A 1 29 ? -5.660 1.800 -5.686 1.00 0.00 29 VAL A O 8
ATOM 11370 N N . GLU A 1 30 ? -6.785 0.054 -6.534 1.00 0.00 30 GLU A N 8
ATOM 11371 C CA . GLU A 1 30 ? -7.975 0.309 -5.739 1.00 0.00 30 GLU A CA 8
ATOM 11372 C C . GLU A 1 30 ? -8.027 -0.621 -4.550 1.00 0.00 30 GLU A C 8
ATOM 11373 O O . GLU A 1 30 ? -8.096 -1.843 -4.699 1.00 0.00 30 GLU A O 8
ATOM 11385 N N . VAL A 1 31 ? -7.983 -0.036 -3.373 1.00 0.00 31 VAL A N 8
ATOM 11386 C CA . VAL A 1 31 ? -8.100 -0.792 -2.145 1.00 0.00 31 VAL A CA 8
ATOM 11387 C C . VAL A 1 31 ? -9.171 -0.170 -1.267 1.00 0.00 31 VAL A C 8
ATOM 11388 O O . VAL A 1 31 ? -9.537 0.995 -1.448 1.00 0.00 31 VAL A O 8
ATOM 11401 N N . ASP A 1 32 ? -9.688 -0.948 -0.340 1.00 0.00 32 ASP A N 8
ATOM 11402 C CA . ASP A 1 32 ? -10.690 -0.454 0.591 1.00 0.00 32 ASP A CA 8
ATOM 11403 C C . ASP A 1 32 ? -10.048 0.543 1.552 1.00 0.00 32 ASP A C 8
ATOM 11404 O O . ASP A 1 32 ? -8.883 0.403 1.914 1.00 0.00 32 ASP A O 8
ATOM 11413 N N . ARG A 1 33 ? -10.804 1.547 1.965 1.00 0.00 33 ARG A N 8
ATOM 11414 C CA . ARG A 1 33 ? -10.281 2.573 2.860 1.00 0.00 33 ARG A CA 8
ATOM 11415 C C . ARG A 1 33 ? -10.159 2.046 4.291 1.00 0.00 33 ARG A C 8
ATOM 11416 O O . ARG A 1 33 ? -9.491 2.648 5.131 1.00 0.00 33 ARG A O 8
ATOM 11437 N N . THR A 1 34 ? -10.801 0.916 4.559 1.00 0.00 34 THR A N 8
ATOM 11438 C CA . THR A 1 34 ? -10.710 0.278 5.866 1.00 0.00 34 THR A CA 8
ATOM 11439 C C . THR A 1 34 ? -9.783 -0.931 5.801 1.00 0.00 34 THR A C 8
ATOM 11440 O O . THR A 1 34 ? -9.760 -1.771 6.703 1.00 0.00 34 THR A O 8
ATOM 11451 N N . GLU A 1 35 ? -9.020 -1.005 4.721 1.00 0.00 35 GLU A N 8
ATOM 11452 C CA . GLU A 1 35 ? -8.132 -2.127 4.469 1.00 0.00 35 GLU A CA 8
ATOM 11453 C C . GLU A 1 35 ? -6.890 -2.059 5.356 1.00 0.00 35 GLU A C 8
ATOM 11454 O O . GLU A 1 35 ? -6.474 -0.978 5.777 1.00 0.00 35 GLU A O 8
ATOM 11466 N N . THR A 1 36 ? -6.320 -3.218 5.656 1.00 0.00 36 THR A N 8
ATOM 11467 C CA . THR A 1 36 ? -5.118 -3.297 6.469 1.00 0.00 36 THR A CA 8
ATOM 11468 C C . THR A 1 36 ? -3.867 -3.234 5.599 1.00 0.00 36 THR A C 8
ATOM 11469 O O . THR A 1 36 ? -3.916 -3.520 4.400 1.00 0.00 36 THR A O 8
ATOM 11480 N N . VAL A 1 37 ? -2.743 -2.877 6.209 1.00 0.00 37 VAL A N 8
ATOM 11481 C CA . VAL A 1 37 ? -1.480 -2.755 5.488 1.00 0.00 37 VAL A CA 8
ATOM 11482 C C . VAL A 1 37 ? -1.037 -4.104 4.923 1.00 0.00 37 VAL A C 8
ATOM 11483 O O . VAL A 1 37 ? -0.455 -4.175 3.839 1.00 0.00 37 VAL A O 8
ATOM 11496 N N . SER A 1 38 ? -1.332 -5.173 5.652 1.00 0.00 38 SER A N 8
ATOM 11497 C CA . SER A 1 38 ? -0.980 -6.513 5.211 1.00 0.00 38 SER A CA 8
ATOM 11498 C C . SER A 1 38 ? -1.762 -6.884 3.951 1.00 0.00 38 SER A C 8
ATOM 11499 O O . SER A 1 38 ? -1.250 -7.579 3.075 1.00 0.00 38 SER A O 8
ATOM 11507 N N . SER A 1 39 ? -2.998 -6.397 3.852 1.00 0.00 39 SER A N 8
ATOM 11508 C CA . SER A 1 39 ? -3.833 -6.678 2.696 1.00 0.00 39 SER A CA 8
ATOM 11509 C C . SER A 1 39 ? -3.425 -5.771 1.538 1.00 0.00 39 SER A C 8
ATOM 11510 O O . SER A 1 39 ? -3.625 -6.101 0.367 1.00 0.00 39 SER A O 8
ATOM 11518 N N . LEU A 1 40 ? -2.824 -4.640 1.885 1.00 0.00 40 LEU A N 8
ATOM 11519 C CA . LEU A 1 40 ? -2.333 -3.692 0.899 1.00 0.00 40 LEU A CA 8
ATOM 11520 C C . LEU A 1 40 ? -1.127 -4.277 0.170 1.00 0.00 40 LEU A C 8
ATOM 11521 O O . LEU A 1 40 ? -1.094 -4.338 -1.061 1.00 0.00 40 LEU A O 8
ATOM 11537 N N . LYS A 1 41 ? -0.142 -4.726 0.950 1.00 0.00 41 LYS A N 8
ATOM 11538 C CA . LYS A 1 41 ? 1.048 -5.377 0.406 1.00 0.00 41 LYS A CA 8
ATOM 11539 C C . LYS A 1 41 ? 0.656 -6.653 -0.328 1.00 0.00 41 LYS A C 8
ATOM 11540 O O . LYS A 1 41 ? 1.309 -7.062 -1.288 1.00 0.00 41 LYS A O 8
ATOM 11559 N N . ASP A 1 42 ? -0.424 -7.267 0.141 1.00 0.00 42 ASP A N 8
ATOM 11560 C CA . ASP A 1 42 ? -0.953 -8.487 -0.452 1.00 0.00 42 ASP A CA 8
ATOM 11561 C C . ASP A 1 42 ? -1.340 -8.261 -1.910 1.00 0.00 42 ASP A C 8
ATOM 11562 O O . ASP A 1 42 ? -0.925 -9.008 -2.796 1.00 0.00 42 ASP A O 8
ATOM 11571 N N . LYS A 1 43 ? -2.116 -7.210 -2.154 1.00 0.00 43 LYS A N 8
ATOM 11572 C CA . LYS A 1 43 ? -2.569 -6.888 -3.504 1.00 0.00 43 LYS A CA 8
ATOM 11573 C C . LYS A 1 43 ? -1.399 -6.519 -4.407 1.00 0.00 43 LYS A C 8
ATOM 11574 O O . LYS A 1 43 ? -1.349 -6.928 -5.567 1.00 0.00 43 LYS A O 8
ATOM 11593 N N . ILE A 1 44 ? -0.459 -5.748 -3.873 1.00 0.00 44 ILE A N 8
ATOM 11594 C CA . ILE A 1 44 ? 0.736 -5.372 -4.615 1.00 0.00 44 ILE A CA 8
ATOM 11595 C C . ILE A 1 44 ? 1.538 -6.614 -5.002 1.00 0.00 44 ILE A C 8
ATOM 11596 O O . ILE A 1 44 ? 2.136 -6.666 -6.069 1.00 0.00 44 ILE A O 8
ATOM 11612 N N . HIS A 1 45 ? 1.518 -7.626 -4.142 1.00 0.00 45 HIS A N 8
ATOM 11613 C CA . HIS A 1 45 ? 2.193 -8.887 -4.431 1.00 0.00 45 HIS A CA 8
ATOM 11614 C C . HIS A 1 45 ? 1.482 -9.649 -5.553 1.00 0.00 45 HIS A C 8
ATOM 11615 O O . HIS A 1 45 ? 2.111 -10.400 -6.297 1.00 0.00 45 HIS A O 8
ATOM 11630 N N . ILE A 1 46 ? 0.172 -9.470 -5.653 1.00 0.00 46 ILE A N 8
ATOM 11631 C CA . ILE A 1 46 ? -0.616 -10.127 -6.691 1.00 0.00 46 ILE A CA 8
ATOM 11632 C C . ILE A 1 46 ? -0.441 -9.419 -8.034 1.00 0.00 46 ILE A C 8
ATOM 11633 O O . ILE A 1 46 ? -0.413 -10.057 -9.089 1.00 0.00 46 ILE A O 8
ATOM 11649 N N . VAL A 1 47 ? -0.322 -8.101 -7.989 1.00 0.00 47 VAL A N 8
ATOM 11650 C CA . VAL A 1 47 ? -0.153 -7.307 -9.198 1.00 0.00 47 VAL A CA 8
ATOM 11651 C C . VAL A 1 47 ? 1.300 -7.313 -9.659 1.00 0.00 47 VAL A C 8
ATOM 11652 O O . VAL A 1 47 ? 1.596 -7.617 -10.816 1.00 0.00 47 VAL A O 8
ATOM 11665 N N . GLU A 1 48 ? 2.200 -6.993 -8.743 1.00 0.00 48 GLU A N 8
ATOM 11666 C CA . GLU A 1 48 ? 3.615 -6.877 -9.056 1.00 0.00 48 GLU A CA 8
ATOM 11667 C C . GLU A 1 48 ? 4.362 -8.163 -8.736 1.00 0.00 48 GLU A C 8
ATOM 11668 O O . GLU A 1 48 ? 3.956 -8.933 -7.869 1.00 0.00 48 GLU A O 8
ATOM 11680 N N . ASN A 1 49 ? 5.471 -8.377 -9.433 1.00 0.00 49 ASN A N 8
ATOM 11681 C CA . ASN A 1 49 ? 6.274 -9.584 -9.265 1.00 0.00 49 ASN A CA 8
ATOM 11682 C C . ASN A 1 49 ? 7.286 -9.385 -8.143 1.00 0.00 49 ASN A C 8
ATOM 11683 O O . ASN A 1 49 ? 8.486 -9.610 -8.318 1.00 0.00 49 ASN A O 8
ATOM 11694 N N . THR A 1 50 ? 6.794 -8.960 -6.994 1.00 0.00 50 THR A N 8
ATOM 11695 C CA . THR A 1 50 ? 7.643 -8.670 -5.860 1.00 0.00 50 THR A CA 8
ATOM 11696 C C . THR A 1 50 ? 7.012 -9.209 -4.582 1.00 0.00 50 THR A C 8
ATOM 11697 O O . THR A 1 50 ? 5.872 -8.877 -4.249 1.00 0.00 50 THR A O 8
ATOM 11708 N N . PRO A 1 51 ? 7.716 -10.104 -3.884 1.00 0.00 51 PRO A N 8
ATOM 11709 C CA . PRO A 1 51 ? 7.280 -10.621 -2.587 1.00 0.00 51 PRO A CA 8
ATOM 11710 C C . PRO A 1 51 ? 7.180 -9.517 -1.541 1.00 0.00 51 PRO A C 8
ATOM 11711 O O . PRO A 1 51 ? 7.933 -8.543 -1.576 1.00 0.00 51 PRO A O 8
ATOM 11722 N N . ILE A 1 52 ? 6.265 -9.690 -0.599 1.00 0.00 52 ILE A N 8
ATOM 11723 C CA . ILE A 1 52 ? 6.021 -8.697 0.439 1.00 0.00 52 ILE A CA 8
ATOM 11724 C C . ILE A 1 52 ? 7.259 -8.526 1.319 1.00 0.00 52 ILE A C 8
ATOM 11725 O O . ILE A 1 52 ? 7.526 -7.448 1.843 1.00 0.00 52 ILE A O 8
ATOM 11741 N N . LYS A 1 53 ? 8.027 -9.597 1.440 1.00 0.00 53 LYS A N 8
ATOM 11742 C CA . LYS A 1 53 ? 9.235 -9.599 2.254 1.00 0.00 53 LYS A CA 8
ATOM 11743 C C . LYS A 1 53 ? 10.382 -8.819 1.602 1.00 0.00 53 LYS A C 8
ATOM 11744 O O . LYS A 1 53 ? 11.401 -8.567 2.241 1.00 0.00 53 LYS A O 8
ATOM 11763 N N . ARG A 1 54 ? 10.222 -8.441 0.335 1.00 0.00 54 ARG A N 8
ATOM 11764 C CA . ARG A 1 54 ? 11.277 -7.717 -0.376 1.00 0.00 54 ARG A CA 8
ATOM 11765 C C . ARG A 1 54 ? 10.957 -6.230 -0.504 1.00 0.00 54 ARG A C 8
ATOM 11766 O O . ARG A 1 54 ? 11.859 -5.408 -0.675 1.00 0.00 54 ARG A O 8
ATOM 11787 N N . MET A 1 55 ? 9.683 -5.884 -0.407 1.00 0.00 55 MET A N 8
ATOM 11788 C CA . MET A 1 55 ? 9.252 -4.508 -0.633 1.00 0.00 55 MET A CA 8
ATOM 11789 C C . MET A 1 55 ? 8.678 -3.881 0.633 1.00 0.00 55 MET A C 8
ATOM 11790 O O . MET A 1 55 ? 8.053 -4.558 1.447 1.00 0.00 55 MET A O 8
ATOM 11804 N N . GLN A 1 56 ? 8.906 -2.586 0.799 1.00 0.00 56 GLN A N 8
ATOM 11805 C CA . GLN A 1 56 ? 8.366 -1.856 1.935 1.00 0.00 56 GLN A CA 8
ATOM 11806 C C . GLN A 1 56 ? 7.533 -0.678 1.442 1.00 0.00 56 GLN A C 8
ATOM 11807 O O . GLN A 1 56 ? 7.895 -0.022 0.464 1.00 0.00 56 GLN A O 8
ATOM 11821 N N . LEU A 1 57 ? 6.423 -0.413 2.114 1.00 0.00 57 LEU A N 8
ATOM 11822 C CA . LEU A 1 57 ? 5.528 0.660 1.701 1.00 0.00 57 LEU A CA 8
ATOM 11823 C C . LEU A 1 57 ? 5.774 1.915 2.525 1.00 0.00 57 LEU A C 8
ATOM 11824 O O . LEU A 1 57 ? 5.901 1.851 3.750 1.00 0.00 57 LEU A O 8
ATOM 11840 N N . TYR A 1 58 ? 5.849 3.049 1.850 1.00 0.00 58 TYR A N 8
ATOM 11841 C CA . TYR A 1 58 ? 6.021 4.326 2.517 1.00 0.00 58 TYR A CA 8
ATOM 11842 C C . TYR A 1 58 ? 4.886 5.272 2.165 1.00 0.00 58 TYR A C 8
ATOM 11843 O O . TYR A 1 58 ? 4.556 5.459 0.992 1.00 0.00 58 TYR A O 8
ATOM 11861 N N . TYR A 1 59 ? 4.284 5.851 3.190 1.00 0.00 59 TYR A N 8
ATOM 11862 C CA . TYR A 1 59 ? 3.214 6.816 3.009 1.00 0.00 59 TYR A CA 8
ATOM 11863 C C . TYR A 1 59 ? 3.499 8.073 3.817 1.00 0.00 59 TYR A C 8
ATOM 11864 O O . TYR A 1 59 ? 3.586 8.018 5.042 1.00 0.00 59 TYR A O 8
ATOM 11882 N N . SER A 1 60 ? 3.666 9.197 3.121 1.00 0.00 60 SER A N 8
ATOM 11883 C CA . SER A 1 60 ? 3.891 10.489 3.766 1.00 0.00 60 SER A CA 8
ATOM 11884 C C . SER A 1 60 ? 5.190 10.455 4.580 1.00 0.00 60 SER A C 8
ATOM 11885 O O . SER A 1 60 ? 5.349 11.173 5.568 1.00 0.00 60 SER A O 8
ATOM 11893 N N . GLY A 1 61 ? 6.120 9.612 4.147 1.00 0.00 61 GLY A N 8
ATOM 11894 C CA . GLY A 1 61 ? 7.379 9.461 4.850 1.00 0.00 61 GLY A CA 8
ATOM 11895 C C . GLY A 1 61 ? 7.322 8.362 5.893 1.00 0.00 61 GLY A C 8
ATOM 11896 O O . GLY A 1 61 ? 8.355 7.893 6.371 1.00 0.00 61 GLY A O 8
ATOM 11900 N N . ILE A 1 62 ? 6.108 7.943 6.233 1.00 0.00 62 ILE A N 8
ATOM 11901 C CA . ILE A 1 62 ? 5.904 6.923 7.249 1.00 0.00 62 ILE A CA 8
ATOM 11902 C C . ILE A 1 62 ? 6.126 5.535 6.667 1.00 0.00 62 ILE A C 8
ATOM 11903 O O . ILE A 1 62 ? 5.535 5.176 5.647 1.00 0.00 62 ILE A O 8
ATOM 11919 N N . GLU A 1 63 ? 6.990 4.768 7.313 1.00 0.00 63 GLU A N 8
ATOM 11920 C CA . GLU A 1 63 ? 7.238 3.396 6.914 1.00 0.00 63 GLU A CA 8
ATOM 11921 C C . GLU A 1 63 ? 6.117 2.507 7.431 1.00 0.00 63 GLU A C 8
ATOM 11922 O O . GLU A 1 63 ? 5.921 2.379 8.640 1.00 0.00 63 GLU A O 8
ATOM 11934 N N . LEU A 1 64 ? 5.372 1.907 6.513 1.00 0.00 64 LEU A N 8
ATOM 11935 C CA . LEU A 1 64 ? 4.223 1.092 6.877 1.00 0.00 64 LEU A CA 8
ATOM 11936 C C . LEU A 1 64 ? 4.669 -0.292 7.339 1.00 0.00 64 LEU A C 8
ATOM 11937 O O . LEU A 1 64 ? 4.556 -1.280 6.609 1.00 0.00 64 LEU A O 8
ATOM 11953 N N . ALA A 1 65 ? 5.207 -0.349 8.547 1.00 0.00 65 ALA A N 8
ATOM 11954 C CA . ALA A 1 65 ? 5.683 -1.597 9.118 1.00 0.00 65 ALA A CA 8
ATOM 11955 C C . ALA A 1 65 ? 4.574 -2.308 9.882 1.00 0.00 65 ALA A C 8
ATOM 11956 O O . ALA A 1 65 ? 4.619 -3.522 10.055 1.00 0.00 65 ALA A O 8
ATOM 11963 N N . ASP A 1 66 ? 3.580 -1.552 10.339 1.00 0.00 66 ASP A N 8
ATOM 11964 C CA . ASP A 1 66 ? 2.444 -2.144 11.040 1.00 0.00 66 ASP A CA 8
ATOM 11965 C C . ASP A 1 66 ? 1.477 -2.754 10.037 1.00 0.00 66 ASP A C 8
ATOM 11966 O O . ASP A 1 66 ? 0.615 -2.066 9.497 1.00 0.00 66 ASP A O 8
ATOM 11975 N N . ASP A 1 67 ? 1.637 -4.045 9.786 1.00 0.00 67 ASP A N 8
ATOM 11976 C CA . ASP A 1 67 ? 0.822 -4.753 8.800 1.00 0.00 67 ASP A CA 8
ATOM 11977 C C . ASP A 1 67 ? -0.604 -4.924 9.296 1.00 0.00 67 ASP A C 8
ATOM 11978 O O . ASP A 1 67 ? -1.557 -4.921 8.515 1.00 0.00 67 ASP A O 8
ATOM 11987 N N . TYR A 1 68 ? -0.731 -5.070 10.606 1.00 0.00 68 TYR A N 8
ATOM 11988 C CA . TYR A 1 68 ? -2.020 -5.272 11.253 1.00 0.00 68 TYR A CA 8
ATOM 11989 C C . TYR A 1 68 ? -2.853 -3.995 11.246 1.00 0.00 68 TYR A C 8
ATOM 11990 O O . TYR A 1 68 ? -4.067 -4.042 11.410 1.00 0.00 68 TYR A O 8
ATOM 12008 N N . ARG A 1 69 ? -2.193 -2.858 11.053 1.00 0.00 69 ARG A N 8
ATOM 12009 C CA . ARG A 1 69 ? -2.869 -1.570 11.081 1.00 0.00 69 ARG A CA 8
ATOM 12010 C C . ARG A 1 69 ? -3.718 -1.359 9.838 1.00 0.00 69 ARG A C 8
ATOM 12011 O O . ARG A 1 69 ? -3.439 -1.918 8.773 1.00 0.00 69 ARG A O 8
ATOM 12032 N N . ASN A 1 70 ? -4.749 -0.544 9.983 1.00 0.00 70 ASN A N 8
ATOM 12033 C CA . ASN A 1 70 ? -5.599 -0.170 8.862 1.00 0.00 70 ASN A CA 8
ATOM 12034 C C . ASN A 1 70 ? -5.047 1.079 8.192 1.00 0.00 70 ASN A C 8
ATOM 12035 O O . ASN A 1 70 ? -4.360 1.880 8.827 1.00 0.00 70 ASN A O 8
ATOM 12046 N N . LEU A 1 71 ? -5.359 1.252 6.916 1.00 0.00 71 LEU A N 8
ATOM 12047 C CA . LEU A 1 71 ? -4.888 2.407 6.162 1.00 0.00 71 LEU A CA 8
ATOM 12048 C C . LEU A 1 71 ? -5.463 3.698 6.733 1.00 0.00 71 LEU A C 8
ATOM 12049 O O . LEU A 1 71 ? -4.769 4.714 6.827 1.00 0.00 71 LEU A O 8
ATOM 12065 N N . ASN A 1 72 ? -6.728 3.643 7.131 1.00 0.00 72 ASN A N 8
ATOM 12066 C CA . ASN A 1 72 ? -7.418 4.800 7.693 1.00 0.00 72 ASN A CA 8
ATOM 12067 C C . ASN A 1 72 ? -6.746 5.283 8.978 1.00 0.00 72 ASN A C 8
ATOM 12068 O O . ASN A 1 72 ? -6.822 6.464 9.313 1.00 0.00 72 ASN A O 8
ATOM 12079 N N . GLU A 1 73 ? -6.084 4.377 9.693 1.00 0.00 73 GLU A N 8
ATOM 12080 C CA . GLU A 1 73 ? -5.391 4.743 10.925 1.00 0.00 73 GLU A CA 8
ATOM 12081 C C . GLU A 1 73 ? -4.230 5.691 10.636 1.00 0.00 73 GLU A C 8
ATOM 12082 O O . GLU A 1 73 ? -3.949 6.594 11.421 1.00 0.00 73 GLU A O 8
ATOM 12094 N N . TYR A 1 74 ? -3.560 5.486 9.506 1.00 0.00 74 TYR A N 8
ATOM 12095 C CA . TYR A 1 74 ? -2.488 6.384 9.091 1.00 0.00 74 TYR A CA 8
ATOM 12096 C C . TYR A 1 74 ? -3.076 7.661 8.515 1.00 0.00 74 TYR A C 8
ATOM 12097 O O . TYR A 1 74 ? -2.472 8.729 8.581 1.00 0.00 74 TYR A O 8
ATOM 12115 N N . GLY A 1 75 ? -4.272 7.536 7.961 1.00 0.00 75 GLY A N 8
ATOM 12116 C CA . GLY A 1 75 ? -4.900 8.646 7.283 1.00 0.00 75 GLY A CA 8
ATOM 12117 C C . GLY A 1 75 ? -4.895 8.447 5.783 1.00 0.00 75 GLY A C 8
ATOM 12118 O O . GLY A 1 75 ? -5.224 9.358 5.025 1.00 0.00 75 GLY A O 8
ATOM 12122 N N . ILE A 1 76 ? -4.522 7.246 5.359 1.00 0.00 76 ILE A N 8
ATOM 12123 C CA . ILE A 1 76 ? -4.469 6.915 3.944 1.00 0.00 76 ILE A CA 8
ATOM 12124 C C . ILE A 1 76 ? -5.865 6.956 3.342 1.00 0.00 76 ILE A C 8
ATOM 12125 O O . ILE A 1 76 ? -6.779 6.288 3.823 1.00 0.00 76 ILE A O 8
ATOM 12141 N N . THR A 1 77 ? -6.029 7.748 2.299 1.00 0.00 77 THR A N 8
ATOM 12142 C CA . THR A 1 77 ? -7.327 7.918 1.680 1.00 0.00 77 THR A CA 8
ATOM 12143 C C . THR A 1 77 ? -7.183 8.072 0.161 1.00 0.00 77 THR A C 8
ATOM 12144 O O . THR A 1 77 ? -6.150 7.719 -0.413 1.00 0.00 77 THR A O 8
ATOM 12155 N N . GLU A 1 78 ? -8.233 8.579 -0.474 1.00 0.00 78 GLU A N 8
ATOM 12156 C CA . GLU A 1 78 ? -8.289 8.752 -1.919 1.00 0.00 78 GLU A CA 8
ATOM 12157 C C . GLU A 1 78 ? -7.112 9.587 -2.427 1.00 0.00 78 GLU A C 8
ATOM 12158 O O . GLU A 1 78 ? -6.837 10.664 -1.897 1.00 0.00 78 GLU A O 8
ATOM 12170 N N . PHE A 1 79 ? -6.413 9.056 -3.433 1.00 0.00 79 PHE A N 8
ATOM 12171 C CA . PHE A 1 79 ? -5.300 9.748 -4.088 1.00 0.00 79 PHE A CA 8
ATOM 12172 C C . PHE A 1 79 ? -4.090 9.887 -3.175 1.00 0.00 79 PHE A C 8
ATOM 12173 O O . PHE A 1 79 ? -3.316 10.841 -3.294 1.00 0.00 79 PHE A O 8
ATOM 12190 N N . SER A 1 80 ? -3.910 8.923 -2.289 1.00 0.00 80 SER A N 8
ATOM 12191 C CA . SER A 1 80 ? -2.723 8.883 -1.455 1.00 0.00 80 SER A CA 8
ATOM 12192 C C . SER A 1 80 ? -1.569 8.264 -2.234 1.00 0.00 80 SER A C 8
ATOM 12193 O O . SER A 1 80 ? -1.760 7.326 -3.013 1.00 0.00 80 SER A O 8
ATOM 12201 N N . GLU A 1 81 ? -0.379 8.806 -2.048 1.00 0.00 81 GLU A N 8
ATOM 12202 C CA . GLU A 1 81 ? 0.790 8.322 -2.759 1.00 0.00 81 GLU A CA 8
ATOM 12203 C C . GLU A 1 81 ? 1.530 7.283 -1.925 1.00 0.00 81 GLU A C 8
ATOM 12204 O O . GLU A 1 81 ? 1.977 7.563 -0.811 1.00 0.00 81 GLU A O 8
ATOM 12216 N N . ILE A 1 82 ? 1.653 6.085 -2.470 1.00 0.00 82 ILE A N 8
ATOM 12217 C CA . ILE A 1 82 ? 2.329 4.999 -1.785 1.00 0.00 82 ILE A CA 8
ATOM 12218 C C . ILE A 1 82 ? 3.641 4.684 -2.488 1.00 0.00 82 ILE A C 8
ATOM 12219 O O . ILE A 1 82 ? 3.658 4.234 -3.636 1.00 0.00 82 ILE A O 8
ATOM 12235 N N . VAL A 1 83 ? 4.736 4.934 -1.804 1.00 0.00 83 VAL A N 8
ATOM 12236 C CA . VAL A 1 83 ? 6.053 4.721 -2.378 1.00 0.00 83 VAL A CA 8
ATOM 12237 C C . VAL A 1 83 ? 6.607 3.371 -1.943 1.00 0.00 83 VAL A C 8
ATOM 12238 O O . VAL A 1 83 ? 6.637 3.057 -0.755 1.00 0.00 83 VAL A O 8
ATOM 12251 N N . VAL A 1 84 ? 7.023 2.568 -2.906 1.00 0.00 84 VAL A N 8
ATOM 12252 C CA . VAL A 1 84 ? 7.534 1.241 -2.618 1.00 0.00 84 VAL A CA 8
ATOM 12253 C C . VAL A 1 84 ? 9.051 1.202 -2.750 1.00 0.00 84 VAL A C 8
ATOM 12254 O O . VAL A 1 84 ? 9.596 1.347 -3.845 1.00 0.00 84 VAL A O 8
ATOM 12267 N N . PHE A 1 85 ? 9.725 1.024 -1.627 1.00 0.00 85 PHE A N 8
ATOM 12268 C CA . PHE A 1 85 ? 11.167 0.859 -1.623 1.00 0.00 85 PHE A CA 8
ATOM 12269 C C . PHE A 1 85 ? 11.515 -0.606 -1.455 1.00 0.00 85 PHE A C 8
ATOM 12270 O O . PHE A 1 85 ? 10.898 -1.307 -0.653 1.00 0.00 85 PHE A O 8
ATOM 12287 N N . LEU A 1 86 ? 12.491 -1.072 -2.211 1.00 0.00 86 LEU A N 8
ATOM 12288 C CA . LEU A 1 86 ? 12.867 -2.472 -2.163 1.00 0.00 86 LEU A CA 8
ATOM 12289 C C . LEU A 1 86 ? 14.087 -2.668 -1.295 1.00 0.00 86 LEU A C 8
ATOM 12290 O O . LEU A 1 86 ? 15.162 -2.122 -1.554 1.00 0.00 86 LEU A O 8
ATOM 12306 N N . LYS A 1 87 ? 13.894 -3.460 -0.261 1.00 0.00 87 LYS A N 8
ATOM 12307 C CA . LYS A 1 87 ? 14.926 -3.731 0.718 1.00 0.00 87 LYS A CA 8
ATOM 12308 C C . LYS A 1 87 ? 15.739 -4.945 0.297 1.00 0.00 87 LYS A C 8
ATOM 12309 O O . LYS A 1 87 ? 16.791 -5.243 0.863 1.00 0.00 87 LYS A O 8
ATOM 12328 N N . SER A 1 88 ? 15.228 -5.645 -0.697 1.00 0.00 88 SER A N 8
ATOM 12329 C CA . SER A 1 88 ? 15.924 -6.767 -1.290 1.00 0.00 88 SER A CA 8
ATOM 12330 C C . SER A 1 88 ? 15.610 -6.816 -2.777 1.00 0.00 88 SER A C 8
ATOM 12331 O O . SER A 1 88 ? 14.479 -7.096 -3.173 1.00 0.00 88 SER A O 8
ATOM 12339 N N . ILE A 1 89 ? 16.601 -6.505 -3.598 1.00 0.00 89 ILE A N 8
ATOM 12340 C CA . ILE A 1 89 ? 16.398 -6.465 -5.035 1.00 0.00 89 ILE A CA 8
ATOM 12341 C C . ILE A 1 89 ? 16.646 -7.832 -5.659 1.00 0.00 89 ILE A C 8
ATOM 12342 O O . ILE A 1 89 ? 17.563 -8.554 -5.264 1.00 0.00 89 ILE A O 8
ATOM 12358 N N . ASN A 1 90 ? 15.801 -8.197 -6.606 1.00 0.00 90 ASN A N 8
ATOM 12359 C CA . ASN A 1 90 ? 15.942 -9.458 -7.311 1.00 0.00 90 ASN A CA 8
ATOM 12360 C C . ASN A 1 90 ? 16.411 -9.206 -8.738 1.00 0.00 90 ASN A C 8
ATOM 12361 O O . ASN A 1 90 ? 16.106 -8.169 -9.327 1.00 0.00 90 ASN A O 8
ATOM 12372 N N . ARG A 1 91 ? 17.182 -10.135 -9.282 1.00 0.00 91 ARG A N 8
ATOM 12373 C CA . ARG A 1 91 ? 17.735 -9.959 -10.616 1.00 0.00 91 ARG A CA 8
ATOM 12374 C C . ARG A 1 91 ? 17.256 -11.050 -11.563 1.00 0.00 91 ARG A C 8
ATOM 12375 O O . ARG A 1 91 ? 16.270 -10.874 -12.276 1.00 0.00 91 ARG A O 8
ATOM 12396 N N . ALA A 1 92 ? 17.943 -12.181 -11.545 1.00 0.00 92 ALA A N 8
ATOM 12397 C CA . ALA A 1 92 ? 17.619 -13.283 -12.439 1.00 0.00 92 ALA A CA 8
ATOM 12398 C C . ALA A 1 92 ? 16.643 -14.244 -11.781 1.00 0.00 92 ALA A C 8
ATOM 12399 O O . ALA A 1 92 ? 15.944 -15.002 -12.456 1.00 0.00 92 ALA A O 8
ATOM 12406 N N . LYS A 1 93 ? 16.596 -14.205 -10.459 1.00 0.00 93 LYS A N 8
ATOM 12407 C CA . LYS A 1 93 ? 15.719 -15.077 -9.701 1.00 0.00 93 LYS A CA 8
ATOM 12408 C C . LYS A 1 93 ? 15.396 -14.459 -8.348 1.00 0.00 93 LYS A C 8
ATOM 12409 O O . LYS A 1 93 ? 16.259 -13.860 -7.707 1.00 0.00 93 LYS A O 8
ATOM 12428 N N . ASP A 1 94 ? 14.142 -14.580 -7.946 1.00 0.00 94 ASP A N 8
ATOM 12429 C CA . ASP A 1 94 ? 13.705 -14.131 -6.636 1.00 0.00 94 ASP A CA 8
ATOM 12430 C C . ASP A 1 94 ? 13.464 -15.344 -5.751 1.00 0.00 94 ASP A C 8
ATOM 12431 O O . ASP A 1 94 ? 14.139 -15.480 -4.711 1.00 0.00 94 ASP A O 8
ATOM 12441 N N . MET A 1 1 ? -9.255 -13.301 0.368 1.00 0.00 1 MET A N 9
ATOM 12442 C CA . MET A 1 1 ? -9.574 -14.737 0.517 1.00 0.00 1 MET A CA 9
ATOM 12443 C C . MET A 1 1 ? -10.810 -15.078 -0.298 1.00 0.00 1 MET A C 9
ATOM 12444 O O . MET A 1 1 ? -11.909 -14.612 0.002 1.00 0.00 1 MET A O 9
ATOM 12460 N N . GLY A 1 2 ? -10.624 -15.876 -1.337 1.00 0.00 2 GLY A N 9
ATOM 12461 C CA . GLY A 1 2 ? -11.725 -16.248 -2.198 1.00 0.00 2 GLY A CA 9
ATOM 12462 C C . GLY A 1 2 ? -11.758 -15.416 -3.463 1.00 0.00 2 GLY A C 9
ATOM 12463 O O . GLY A 1 2 ? -11.220 -14.307 -3.501 1.00 0.00 2 GLY A O 9
ATOM 12467 N N . HIS A 1 3 ? -12.373 -15.949 -4.506 1.00 0.00 3 HIS A N 9
ATOM 12468 C CA . HIS A 1 3 ? -12.483 -15.239 -5.776 1.00 0.00 3 HIS A CA 9
ATOM 12469 C C . HIS A 1 3 ? -13.933 -15.158 -6.224 1.00 0.00 3 HIS A C 9
ATOM 12470 O O . HIS A 1 3 ? -14.223 -15.014 -7.414 1.00 0.00 3 HIS A O 9
ATOM 12485 N N . HIS A 1 4 ? -14.846 -15.235 -5.263 1.00 0.00 4 HIS A N 9
ATOM 12486 C CA . HIS A 1 4 ? -16.270 -15.143 -5.561 1.00 0.00 4 HIS A CA 9
ATOM 12487 C C . HIS A 1 4 ? -16.605 -13.728 -6.009 1.00 0.00 4 HIS A C 9
ATOM 12488 O O . HIS A 1 4 ? -16.413 -12.771 -5.252 1.00 0.00 4 HIS A O 9
ATOM 12503 N N . HIS A 1 5 ? -17.091 -13.593 -7.233 1.00 0.00 5 HIS A N 9
ATOM 12504 C CA . HIS A 1 5 ? -17.437 -12.281 -7.756 1.00 0.00 5 HIS A CA 9
ATOM 12505 C C . HIS A 1 5 ? -18.766 -11.803 -7.170 1.00 0.00 5 HIS A C 9
ATOM 12506 O O . HIS A 1 5 ? -19.837 -12.026 -7.730 1.00 0.00 5 HIS A O 9
ATOM 12521 N N . HIS A 1 6 ? -18.680 -11.204 -5.993 1.00 0.00 6 HIS A N 9
ATOM 12522 C CA . HIS A 1 6 ? -19.835 -10.617 -5.331 1.00 0.00 6 HIS A CA 9
ATOM 12523 C C . HIS A 1 6 ? -19.403 -9.391 -4.546 1.00 0.00 6 HIS A C 9
ATOM 12524 O O . HIS A 1 6 ? -18.793 -9.510 -3.484 1.00 0.00 6 HIS A O 9
ATOM 12539 N N . HIS A 1 7 ? -19.704 -8.220 -5.077 1.00 0.00 7 HIS A N 9
ATOM 12540 C CA . HIS A 1 7 ? -19.365 -6.980 -4.402 1.00 0.00 7 HIS A CA 9
ATOM 12541 C C . HIS A 1 7 ? -20.622 -6.152 -4.167 1.00 0.00 7 HIS A C 9
ATOM 12542 O O . HIS A 1 7 ? -21.162 -5.528 -5.078 1.00 0.00 7 HIS A O 9
ATOM 12557 N N . HIS A 1 8 ? -21.100 -6.196 -2.935 1.00 0.00 8 HIS A N 9
ATOM 12558 C CA . HIS A 1 8 ? -22.313 -5.494 -2.550 1.00 0.00 8 HIS A CA 9
ATOM 12559 C C . HIS A 1 8 ? -22.178 -4.957 -1.133 1.00 0.00 8 HIS A C 9
ATOM 12560 O O . HIS A 1 8 ? -21.772 -5.677 -0.219 1.00 0.00 8 HIS A O 9
ATOM 12575 N N . SER A 1 9 ? -22.495 -3.690 -0.956 1.00 0.00 9 SER A N 9
ATOM 12576 C CA . SER A 1 9 ? -22.365 -3.050 0.336 1.00 0.00 9 SER A CA 9
ATOM 12577 C C . SER A 1 9 ? -23.584 -2.187 0.637 1.00 0.00 9 SER A C 9
ATOM 12578 O O . SER A 1 9 ? -23.983 -1.346 -0.170 1.00 0.00 9 SER A O 9
ATOM 12586 N N . HIS A 1 10 ? -24.195 -2.431 1.787 1.00 0.00 10 HIS A N 9
ATOM 12587 C CA . HIS A 1 10 ? -25.279 -1.591 2.266 1.00 0.00 10 HIS A CA 9
ATOM 12588 C C . HIS A 1 10 ? -24.686 -0.366 2.950 1.00 0.00 10 HIS A C 9
ATOM 12589 O O . HIS A 1 10 ? -25.335 0.674 3.086 1.00 0.00 10 HIS A O 9
ATOM 12604 N N . ALA A 1 11 ? -23.437 -0.507 3.375 1.00 0.00 11 ALA A N 9
ATOM 12605 C CA . ALA A 1 11 ? -22.691 0.592 3.960 1.00 0.00 11 ALA A CA 9
ATOM 12606 C C . ALA A 1 11 ? -22.042 1.418 2.859 1.00 0.00 11 ALA A C 9
ATOM 12607 O O . ALA A 1 11 ? -21.448 0.868 1.932 1.00 0.00 11 ALA A O 9
ATOM 12614 N N . ALA A 1 12 ? -22.166 2.732 2.957 1.00 0.00 12 ALA A N 9
ATOM 12615 C CA . ALA A 1 12 ? -21.620 3.623 1.947 1.00 0.00 12 ALA A CA 9
ATOM 12616 C C . ALA A 1 12 ? -20.162 3.950 2.240 1.00 0.00 12 ALA A C 9
ATOM 12617 O O . ALA A 1 12 ? -19.844 4.571 3.260 1.00 0.00 12 ALA A O 9
ATOM 12624 N N . VAL A 1 13 ? -19.281 3.514 1.354 1.00 0.00 13 VAL A N 9
ATOM 12625 C CA . VAL A 1 13 ? -17.860 3.777 1.486 1.00 0.00 13 VAL A CA 9
ATOM 12626 C C . VAL A 1 13 ? -17.206 3.801 0.107 1.00 0.00 13 VAL A C 9
ATOM 12627 O O . VAL A 1 13 ? -17.578 3.029 -0.783 1.00 0.00 13 VAL A O 9
ATOM 12640 N N . ARG A 1 14 ? -16.268 4.714 -0.079 1.00 0.00 14 ARG A N 9
ATOM 12641 C CA . ARG A 1 14 ? -15.529 4.806 -1.322 1.00 0.00 14 ARG A CA 9
ATOM 12642 C C . ARG A 1 14 ? -14.163 4.170 -1.156 1.00 0.00 14 ARG A C 9
ATOM 12643 O O . ARG A 1 14 ? -13.395 4.547 -0.263 1.00 0.00 14 ARG A O 9
ATOM 12664 N N . LYS A 1 15 ? -13.872 3.198 -2.002 1.00 0.00 15 LYS A N 9
ATOM 12665 C CA . LYS A 1 15 ? -12.576 2.543 -1.994 1.00 0.00 15 LYS A CA 9
ATOM 12666 C C . LYS A 1 15 ? -11.537 3.506 -2.551 1.00 0.00 15 LYS A C 9
ATOM 12667 O O . LYS A 1 15 ? -11.807 4.223 -3.513 1.00 0.00 15 LYS A O 9
ATOM 12686 N N . ILE A 1 16 ? -10.361 3.528 -1.955 1.00 0.00 16 ILE A N 9
ATOM 12687 C CA . ILE A 1 16 ? -9.378 4.541 -2.290 1.00 0.00 16 ILE A CA 9
ATOM 12688 C C . ILE A 1 16 ? -8.363 4.020 -3.293 1.00 0.00 16 ILE A C 9
ATOM 12689 O O . ILE A 1 16 ? -8.017 2.835 -3.300 1.00 0.00 16 ILE A O 9
ATOM 12705 N N . HIS A 1 17 ? -7.915 4.911 -4.157 1.00 0.00 17 HIS A N 9
ATOM 12706 C CA . HIS A 1 17 ? -6.956 4.568 -5.189 1.00 0.00 17 HIS A CA 9
ATOM 12707 C C . HIS A 1 17 ? -5.557 4.970 -4.762 1.00 0.00 17 HIS A C 9
ATOM 12708 O O . HIS A 1 17 ? -5.201 6.146 -4.801 1.00 0.00 17 HIS A O 9
ATOM 12723 N N . VAL A 1 18 ? -4.775 3.997 -4.338 1.00 0.00 18 VAL A N 9
ATOM 12724 C CA . VAL A 1 18 ? -3.414 4.264 -3.905 1.00 0.00 18 VAL A CA 9
ATOM 12725 C C . VAL A 1 18 ? -2.460 4.234 -5.092 1.00 0.00 18 VAL A C 9
ATOM 12726 O O . VAL A 1 18 ? -2.536 3.349 -5.947 1.00 0.00 18 VAL A O 9
ATOM 12739 N N . THR A 1 19 ? -1.581 5.213 -5.155 1.00 0.00 19 THR A N 9
ATOM 12740 C CA . THR A 1 19 ? -0.589 5.259 -6.207 1.00 0.00 19 THR A CA 9
ATOM 12741 C C . THR A 1 19 ? 0.670 4.536 -5.752 1.00 0.00 19 THR A C 9
ATOM 12742 O O . THR A 1 19 ? 1.381 5.016 -4.874 1.00 0.00 19 THR A O 9
ATOM 12753 N N . VAL A 1 20 ? 0.937 3.389 -6.345 1.00 0.00 20 VAL A N 9
ATOM 12754 C CA . VAL A 1 20 ? 2.061 2.564 -5.940 1.00 0.00 20 VAL A CA 9
ATOM 12755 C C . VAL A 1 20 ? 3.287 2.899 -6.776 1.00 0.00 20 VAL A C 9
ATOM 12756 O O . VAL A 1 20 ? 3.317 2.653 -7.984 1.00 0.00 20 VAL A O 9
ATOM 12769 N N . LYS A 1 21 ? 4.282 3.483 -6.131 1.00 0.00 21 LYS A N 9
ATOM 12770 C CA . LYS A 1 21 ? 5.494 3.903 -6.813 1.00 0.00 21 LYS A CA 9
ATOM 12771 C C . LYS A 1 21 ? 6.601 2.872 -6.656 1.00 0.00 21 LYS A C 9
ATOM 12772 O O . LYS A 1 21 ? 7.152 2.706 -5.571 1.00 0.00 21 LYS A O 9
ATOM 12791 N N . PHE A 1 22 ? 6.910 2.183 -7.737 1.00 0.00 22 PHE A N 9
ATOM 12792 C CA . PHE A 1 22 ? 8.046 1.280 -7.770 1.00 0.00 22 PHE A CA 9
ATOM 12793 C C . PHE A 1 22 ? 9.206 1.955 -8.490 1.00 0.00 22 PHE A C 9
ATOM 12794 O O . PHE A 1 22 ? 8.999 2.839 -9.320 1.00 0.00 22 PHE A O 9
ATOM 12811 N N . PRO A 1 23 ? 10.447 1.554 -8.190 1.00 0.00 23 PRO A N 9
ATOM 12812 C CA . PRO A 1 23 ? 11.635 2.108 -8.848 1.00 0.00 23 PRO A CA 9
ATOM 12813 C C . PRO A 1 23 ? 11.666 1.811 -10.349 1.00 0.00 23 PRO A C 9
ATOM 12814 O O . PRO A 1 23 ? 12.426 2.427 -11.096 1.00 0.00 23 PRO A O 9
ATOM 12825 N N . SER A 1 24 ? 10.835 0.873 -10.789 1.00 0.00 24 SER A N 9
ATOM 12826 C CA . SER A 1 24 ? 10.838 0.451 -12.184 1.00 0.00 24 SER A CA 9
ATOM 12827 C C . SER A 1 24 ? 9.507 0.756 -12.881 1.00 0.00 24 SER A C 9
ATOM 12828 O O . SER A 1 24 ? 9.414 0.664 -14.107 1.00 0.00 24 SER A O 9
ATOM 12836 N N . LYS A 1 25 ? 8.488 1.125 -12.108 1.00 0.00 25 LYS A N 9
ATOM 12837 C CA . LYS A 1 25 ? 7.153 1.356 -12.663 1.00 0.00 25 LYS A CA 9
ATOM 12838 C C . LYS A 1 25 ? 6.268 2.093 -11.664 1.00 0.00 25 LYS A C 9
ATOM 12839 O O . LYS A 1 25 ? 6.643 2.283 -10.514 1.00 0.00 25 LYS A O 9
ATOM 12858 N N . GLN A 1 26 ? 5.083 2.479 -12.104 1.00 0.00 26 GLN A N 9
ATOM 12859 C CA . GLN A 1 26 ? 4.108 3.114 -11.229 1.00 0.00 26 GLN A CA 9
ATOM 12860 C C . GLN A 1 26 ? 2.696 2.757 -11.680 1.00 0.00 26 GLN A C 9
ATOM 12861 O O . GLN A 1 26 ? 2.341 2.931 -12.846 1.00 0.00 26 GLN A O 9
ATOM 12875 N N . PHE A 1 27 ? 1.900 2.245 -10.753 1.00 0.00 27 PHE A N 9
ATOM 12876 C CA . PHE A 1 27 ? 0.536 1.837 -11.052 1.00 0.00 27 PHE A CA 9
ATOM 12877 C C . PHE A 1 27 ? -0.389 2.199 -9.898 1.00 0.00 27 PHE A C 9
ATOM 12878 O O . PHE A 1 27 ? 0.062 2.688 -8.863 1.00 0.00 27 PHE A O 9
ATOM 12895 N N . THR A 1 28 ? -1.678 1.972 -10.078 1.00 0.00 28 THR A N 9
ATOM 12896 C CA . THR A 1 28 ? -2.653 2.290 -9.050 1.00 0.00 28 THR A CA 9
ATOM 12897 C C . THR A 1 28 ? -3.370 1.025 -8.594 1.00 0.00 28 THR A C 9
ATOM 12898 O O . THR A 1 28 ? -3.623 0.127 -9.396 1.00 0.00 28 THR A O 9
ATOM 12909 N N . VAL A 1 29 ? -3.675 0.950 -7.308 1.00 0.00 29 VAL A N 9
ATOM 12910 C CA . VAL A 1 29 ? -4.400 -0.191 -6.762 1.00 0.00 29 VAL A CA 9
ATOM 12911 C C . VAL A 1 29 ? -5.640 0.289 -6.016 1.00 0.00 29 VAL A C 9
ATOM 12912 O O . VAL A 1 29 ? -5.583 1.275 -5.278 1.00 0.00 29 VAL A O 9
ATOM 12925 N N . GLU A 1 30 ? -6.761 -0.386 -6.227 1.00 0.00 30 GLU A N 9
ATOM 12926 C CA . GLU A 1 30 ? -7.989 -0.036 -5.531 1.00 0.00 30 GLU A CA 9
ATOM 12927 C C . GLU A 1 30 ? -8.132 -0.857 -4.273 1.00 0.00 30 GLU A C 9
ATOM 12928 O O . GLU A 1 30 ? -8.288 -2.078 -4.314 1.00 0.00 30 GLU A O 9
ATOM 12940 N N . VAL A 1 31 ? -8.062 -0.174 -3.156 1.00 0.00 31 VAL A N 9
ATOM 12941 C CA . VAL A 1 31 ? -8.167 -0.811 -1.856 1.00 0.00 31 VAL A CA 9
ATOM 12942 C C . VAL A 1 31 ? -9.166 -0.056 -0.990 1.00 0.00 31 VAL A C 9
ATOM 12943 O O . VAL A 1 31 ? -9.344 1.149 -1.144 1.00 0.00 31 VAL A O 9
ATOM 12956 N N . ASP A 1 32 ? -9.847 -0.768 -0.115 1.00 0.00 32 ASP A N 9
ATOM 12957 C CA . ASP A 1 32 ? -10.823 -0.137 0.768 1.00 0.00 32 ASP A CA 9
ATOM 12958 C C . ASP A 1 32 ? -10.132 0.758 1.796 1.00 0.00 32 ASP A C 9
ATOM 12959 O O . ASP A 1 32 ? -8.938 0.622 2.059 1.00 0.00 32 ASP A O 9
ATOM 12968 N N . ARG A 1 33 ? -10.894 1.665 2.384 1.00 0.00 33 ARG A N 9
ATOM 12969 C CA . ARG A 1 33 ? -10.358 2.609 3.348 1.00 0.00 33 ARG A CA 9
ATOM 12970 C C . ARG A 1 33 ? -10.063 1.904 4.670 1.00 0.00 33 ARG A C 9
ATOM 12971 O O . ARG A 1 33 ? -9.190 2.316 5.437 1.00 0.00 33 ARG A O 9
ATOM 12992 N N . THR A 1 34 ? -10.788 0.823 4.923 1.00 0.00 34 THR A N 9
ATOM 12993 C CA . THR A 1 34 ? -10.594 0.039 6.130 1.00 0.00 34 THR A CA 9
ATOM 12994 C C . THR A 1 34 ? -9.739 -1.189 5.838 1.00 0.00 34 THR A C 9
ATOM 12995 O O . THR A 1 34 ? -9.671 -2.119 6.640 1.00 0.00 34 THR A O 9
ATOM 13006 N N . GLU A 1 35 ? -9.098 -1.191 4.675 1.00 0.00 35 GLU A N 9
ATOM 13007 C CA . GLU A 1 35 ? -8.227 -2.288 4.288 1.00 0.00 35 GLU A CA 9
ATOM 13008 C C . GLU A 1 35 ? -6.975 -2.292 5.166 1.00 0.00 35 GLU A C 9
ATOM 13009 O O . GLU A 1 35 ? -6.466 -1.228 5.534 1.00 0.00 35 GLU A O 9
ATOM 13021 N N . THR A 1 36 ? -6.493 -3.478 5.509 1.00 0.00 36 THR A N 9
ATOM 13022 C CA . THR A 1 36 ? -5.306 -3.604 6.336 1.00 0.00 36 THR A CA 9
ATOM 13023 C C . THR A 1 36 ? -4.049 -3.383 5.504 1.00 0.00 36 THR A C 9
ATOM 13024 O O . THR A 1 36 ? -4.040 -3.634 4.294 1.00 0.00 36 THR A O 9
ATOM 13035 N N . VAL A 1 37 ? -2.994 -2.910 6.150 1.00 0.00 37 VAL A N 9
ATOM 13036 C CA . VAL A 1 37 ? -1.717 -2.699 5.482 1.00 0.00 37 VAL A CA 9
ATOM 13037 C C . VAL A 1 37 ? -1.188 -4.022 4.930 1.00 0.00 37 VAL A C 9
ATOM 13038 O O . VAL A 1 37 ? -0.551 -4.062 3.876 1.00 0.00 37 VAL A O 9
ATOM 13051 N N . SER A 1 38 ? -1.483 -5.108 5.635 1.00 0.00 38 SER A N 9
ATOM 13052 C CA . SER A 1 38 ? -1.049 -6.430 5.219 1.00 0.00 38 SER A CA 9
ATOM 13053 C C . SER A 1 38 ? -1.793 -6.858 3.958 1.00 0.00 38 SER A C 9
ATOM 13054 O O . SER A 1 38 ? -1.245 -7.562 3.107 1.00 0.00 38 SER A O 9
ATOM 13062 N N . SER A 1 39 ? -3.035 -6.406 3.822 1.00 0.00 39 SER A N 9
ATOM 13063 C CA . SER A 1 39 ? -3.844 -6.759 2.672 1.00 0.00 39 SER A CA 9
ATOM 13064 C C . SER A 1 39 ? -3.421 -5.891 1.499 1.00 0.00 39 SER A C 9
ATOM 13065 O O . SER A 1 39 ? -3.493 -6.299 0.338 1.00 0.00 39 SER A O 9
ATOM 13073 N N . LEU A 1 40 ? -2.969 -4.687 1.829 1.00 0.00 40 LEU A N 9
ATOM 13074 C CA . LEU A 1 40 ? -2.400 -3.779 0.852 1.00 0.00 40 LEU A CA 9
ATOM 13075 C C . LEU A 1 40 ? -1.196 -4.441 0.188 1.00 0.00 40 LEU A C 9
ATOM 13076 O O . LEU A 1 40 ? -1.121 -4.533 -1.036 1.00 0.00 40 LEU A O 9
ATOM 13092 N N . LYS A 1 41 ? -0.273 -4.924 1.024 1.00 0.00 41 LYS A N 9
ATOM 13093 C CA . LYS A 1 41 ? 0.925 -5.619 0.556 1.00 0.00 41 LYS A CA 9
ATOM 13094 C C . LYS A 1 41 ? 0.557 -6.814 -0.314 1.00 0.00 41 LYS A C 9
ATOM 13095 O O . LYS A 1 41 ? 1.136 -7.027 -1.378 1.00 0.00 41 LYS A O 9
ATOM 13114 N N . ASP A 1 42 ? -0.413 -7.588 0.157 1.00 0.00 42 ASP A N 9
ATOM 13115 C CA . ASP A 1 42 ? -0.835 -8.806 -0.528 1.00 0.00 42 ASP A CA 9
ATOM 13116 C C . ASP A 1 42 ? -1.386 -8.491 -1.914 1.00 0.00 42 ASP A C 9
ATOM 13117 O O . ASP A 1 42 ? -1.036 -9.151 -2.892 1.00 0.00 42 ASP A O 9
ATOM 13126 N N . LYS A 1 43 ? -2.226 -7.468 -1.997 1.00 0.00 43 LYS A N 9
ATOM 13127 C CA . LYS A 1 43 ? -2.806 -7.052 -3.269 1.00 0.00 43 LYS A CA 9
ATOM 13128 C C . LYS A 1 43 ? -1.736 -6.540 -4.228 1.00 0.00 43 LYS A C 9
ATOM 13129 O O . LYS A 1 43 ? -1.781 -6.832 -5.422 1.00 0.00 43 LYS A O 9
ATOM 13148 N N . ILE A 1 44 ? -0.772 -5.785 -3.709 1.00 0.00 44 ILE A N 9
ATOM 13149 C CA . ILE A 1 44 ? 0.333 -5.296 -4.530 1.00 0.00 44 ILE A CA 9
ATOM 13150 C C . ILE A 1 44 ? 1.159 -6.467 -5.053 1.00 0.00 44 ILE A C 9
ATOM 13151 O O . ILE A 1 44 ? 1.621 -6.454 -6.189 1.00 0.00 44 ILE A O 9
ATOM 13167 N N . HIS A 1 45 ? 1.315 -7.488 -4.220 1.00 0.00 45 HIS A N 9
ATOM 13168 C CA . HIS A 1 45 ? 2.009 -8.711 -4.614 1.00 0.00 45 HIS A CA 9
ATOM 13169 C C . HIS A 1 45 ? 1.254 -9.434 -5.732 1.00 0.00 45 HIS A C 9
ATOM 13170 O O . HIS A 1 45 ? 1.843 -10.170 -6.521 1.00 0.00 45 HIS A O 9
ATOM 13185 N N . ILE A 1 46 ? -0.059 -9.262 -5.767 1.00 0.00 46 ILE A N 9
ATOM 13186 C CA . ILE A 1 46 ? -0.875 -9.853 -6.819 1.00 0.00 46 ILE A CA 9
ATOM 13187 C C . ILE A 1 46 ? -0.707 -9.073 -8.123 1.00 0.00 46 ILE A C 9
ATOM 13188 O O . ILE A 1 46 ? -0.769 -9.641 -9.213 1.00 0.00 46 ILE A O 9
ATOM 13204 N N . VAL A 1 47 ? -0.473 -7.778 -8.005 1.00 0.00 47 VAL A N 9
ATOM 13205 C CA . VAL A 1 47 ? -0.271 -6.927 -9.171 1.00 0.00 47 VAL A CA 9
ATOM 13206 C C . VAL A 1 47 ? 1.173 -7.014 -9.674 1.00 0.00 47 VAL A C 9
ATOM 13207 O O . VAL A 1 47 ? 1.419 -7.314 -10.845 1.00 0.00 47 VAL A O 9
ATOM 13220 N N . GLU A 1 48 ? 2.118 -6.759 -8.780 1.00 0.00 48 GLU A N 9
ATOM 13221 C CA . GLU A 1 48 ? 3.532 -6.755 -9.126 1.00 0.00 48 GLU A CA 9
ATOM 13222 C C . GLU A 1 48 ? 4.168 -8.079 -8.707 1.00 0.00 48 GLU A C 9
ATOM 13223 O O . GLU A 1 48 ? 3.698 -8.730 -7.782 1.00 0.00 48 GLU A O 9
ATOM 13235 N N . ASN A 1 49 ? 5.237 -8.471 -9.381 1.00 0.00 49 ASN A N 9
ATOM 13236 C CA . ASN A 1 49 ? 5.864 -9.766 -9.131 1.00 0.00 49 ASN A CA 9
ATOM 13237 C C . ASN A 1 49 ? 6.828 -9.703 -7.950 1.00 0.00 49 ASN A C 9
ATOM 13238 O O . ASN A 1 49 ? 7.426 -10.710 -7.569 1.00 0.00 49 ASN A O 9
ATOM 13249 N N . THR A 1 50 ? 6.975 -8.520 -7.379 1.00 0.00 50 THR A N 9
ATOM 13250 C CA . THR A 1 50 ? 7.884 -8.311 -6.264 1.00 0.00 50 THR A CA 9
ATOM 13251 C C . THR A 1 50 ? 7.339 -8.924 -4.965 1.00 0.00 50 THR A C 9
ATOM 13252 O O . THR A 1 50 ? 6.195 -8.672 -4.570 1.00 0.00 50 THR A O 9
ATOM 13263 N N . PRO A 1 51 ? 8.147 -9.781 -4.308 1.00 0.00 51 PRO A N 9
ATOM 13264 C CA . PRO A 1 51 ? 7.823 -10.335 -2.989 1.00 0.00 51 PRO A CA 9
ATOM 13265 C C . PRO A 1 51 ? 7.542 -9.247 -1.956 1.00 0.00 51 PRO A C 9
ATOM 13266 O O . PRO A 1 51 ? 8.129 -8.164 -2.003 1.00 0.00 51 PRO A O 9
ATOM 13277 N N . ILE A 1 52 ? 6.665 -9.557 -1.011 1.00 0.00 52 ILE A N 9
ATOM 13278 C CA . ILE A 1 52 ? 6.275 -8.610 0.032 1.00 0.00 52 ILE A CA 9
ATOM 13279 C C . ILE A 1 52 ? 7.460 -8.288 0.943 1.00 0.00 52 ILE A C 9
ATOM 13280 O O . ILE A 1 52 ? 7.534 -7.215 1.532 1.00 0.00 52 ILE A O 9
ATOM 13296 N N . LYS A 1 53 ? 8.400 -9.217 1.024 1.00 0.00 53 LYS A N 9
ATOM 13297 C CA . LYS A 1 53 ? 9.581 -9.043 1.863 1.00 0.00 53 LYS A CA 9
ATOM 13298 C C . LYS A 1 53 ? 10.572 -8.078 1.213 1.00 0.00 53 LYS A C 9
ATOM 13299 O O . LYS A 1 53 ? 11.389 -7.458 1.894 1.00 0.00 53 LYS A O 9
ATOM 13318 N N . ARG A 1 54 ? 10.479 -7.948 -0.104 1.00 0.00 54 ARG A N 9
ATOM 13319 C CA . ARG A 1 54 ? 11.429 -7.148 -0.868 1.00 0.00 54 ARG A CA 9
ATOM 13320 C C . ARG A 1 54 ? 10.977 -5.697 -0.952 1.00 0.00 54 ARG A C 9
ATOM 13321 O O . ARG A 1 54 ? 11.796 -4.786 -1.055 1.00 0.00 54 ARG A O 9
ATOM 13342 N N . MET A 1 55 ? 9.671 -5.495 -0.916 1.00 0.00 55 MET A N 9
ATOM 13343 C CA . MET A 1 55 ? 9.098 -4.167 -1.078 1.00 0.00 55 MET A CA 9
ATOM 13344 C C . MET A 1 55 ? 8.573 -3.633 0.249 1.00 0.00 55 MET A C 9
ATOM 13345 O O . MET A 1 55 ? 7.920 -4.347 1.008 1.00 0.00 55 MET A O 9
ATOM 13359 N N . GLN A 1 56 ? 8.881 -2.382 0.537 1.00 0.00 56 GLN A N 9
ATOM 13360 C CA . GLN A 1 56 ? 8.416 -1.752 1.757 1.00 0.00 56 GLN A CA 9
ATOM 13361 C C . GLN A 1 56 ? 7.547 -0.547 1.421 1.00 0.00 56 GLN A C 9
ATOM 13362 O O . GLN A 1 56 ? 7.914 0.274 0.579 1.00 0.00 56 GLN A O 9
ATOM 13376 N N . LEU A 1 57 ? 6.401 -0.447 2.078 1.00 0.00 57 LEU A N 9
ATOM 13377 C CA . LEU A 1 57 ? 5.442 0.612 1.791 1.00 0.00 57 LEU A CA 9
ATOM 13378 C C . LEU A 1 57 ? 5.776 1.865 2.590 1.00 0.00 57 LEU A C 9
ATOM 13379 O O . LEU A 1 57 ? 6.016 1.790 3.793 1.00 0.00 57 LEU A O 9
ATOM 13395 N N . TYR A 1 58 ? 5.799 3.007 1.923 1.00 0.00 58 TYR A N 9
ATOM 13396 C CA . TYR A 1 58 ? 6.035 4.277 2.592 1.00 0.00 58 TYR A CA 9
ATOM 13397 C C . TYR A 1 58 ? 4.961 5.293 2.224 1.00 0.00 58 TYR A C 9
ATOM 13398 O O . TYR A 1 58 ? 4.734 5.579 1.048 1.00 0.00 58 TYR A O 9
ATOM 13416 N N . TYR A 1 59 ? 4.299 5.821 3.235 1.00 0.00 59 TYR A N 9
ATOM 13417 C CA . TYR A 1 59 ? 3.334 6.888 3.050 1.00 0.00 59 TYR A CA 9
ATOM 13418 C C . TYR A 1 59 ? 3.932 8.184 3.574 1.00 0.00 59 TYR A C 9
ATOM 13419 O O . TYR A 1 59 ? 4.383 8.231 4.715 1.00 0.00 59 TYR A O 9
ATOM 13437 N N . SER A 1 60 ? 3.933 9.216 2.734 1.00 0.00 60 SER A N 9
ATOM 13438 C CA . SER A 1 60 ? 4.601 10.490 3.023 1.00 0.00 60 SER A CA 9
ATOM 13439 C C . SER A 1 60 ? 6.085 10.267 3.349 1.00 0.00 60 SER A C 9
ATOM 13440 O O . SER A 1 60 ? 6.914 10.156 2.444 1.00 0.00 60 SER A O 9
ATOM 13448 N N . GLY A 1 61 ? 6.409 10.181 4.631 1.00 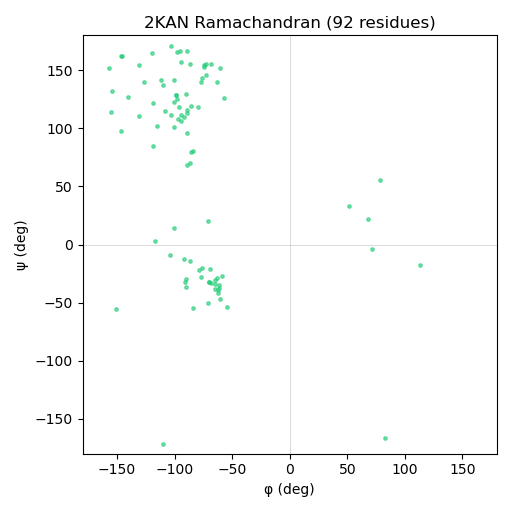0.00 61 GLY A N 9
ATOM 13449 C CA . GLY A 1 61 ? 7.760 9.877 5.046 1.00 0.00 61 GLY A CA 9
ATOM 13450 C C . GLY A 1 61 ? 7.760 8.821 6.130 1.00 0.00 61 GLY A C 9
ATOM 13451 O O . GLY A 1 61 ? 8.696 8.721 6.919 1.00 0.00 61 GLY A O 9
ATOM 13455 N N . ILE A 1 62 ? 6.693 8.036 6.155 1.00 0.00 62 ILE A N 9
ATOM 13456 C CA . ILE A 1 62 ? 6.472 7.038 7.191 1.00 0.00 62 ILE A CA 9
ATOM 13457 C C . ILE A 1 62 ? 6.289 5.659 6.567 1.00 0.00 62 ILE A C 9
ATOM 13458 O O . ILE A 1 62 ? 5.520 5.504 5.619 1.00 0.00 62 ILE A O 9
ATOM 13474 N N . GLU A 1 63 ? 6.980 4.660 7.094 1.00 0.00 63 GLU A N 9
ATOM 13475 C CA . GLU A 1 63 ? 6.873 3.313 6.554 1.00 0.00 63 GLU A CA 9
ATOM 13476 C C . GLU A 1 63 ? 5.658 2.597 7.124 1.00 0.00 63 GLU A C 9
ATOM 13477 O O . GLU A 1 63 ? 5.337 2.724 8.308 1.00 0.00 63 GLU A O 9
ATOM 13489 N N . LEU A 1 64 ? 4.985 1.849 6.270 1.00 0.00 64 LEU A N 9
ATOM 13490 C CA . LEU A 1 64 ? 3.842 1.058 6.678 1.00 0.00 64 LEU A CA 9
ATOM 13491 C C . LEU A 1 64 ? 4.309 -0.352 7.019 1.00 0.00 64 LEU A C 9
ATOM 13492 O O . LEU A 1 64 ? 4.115 -1.293 6.248 1.00 0.00 64 LEU A O 9
ATOM 13508 N N . ALA A 1 65 ? 4.973 -0.475 8.158 1.00 0.00 65 ALA A N 9
ATOM 13509 C CA . ALA A 1 65 ? 5.568 -1.736 8.569 1.00 0.00 65 ALA A CA 9
ATOM 13510 C C . ALA A 1 65 ? 4.531 -2.666 9.185 1.00 0.00 65 ALA A C 9
ATOM 13511 O O . ALA A 1 65 ? 4.643 -3.893 9.085 1.00 0.00 65 ALA A O 9
ATOM 13518 N N . ASP A 1 66 ? 3.521 -2.073 9.809 1.00 0.00 66 ASP A N 9
ATOM 13519 C CA . ASP A 1 66 ? 2.473 -2.833 10.481 1.00 0.00 66 ASP A CA 9
ATOM 13520 C C . ASP A 1 66 ? 1.660 -3.630 9.474 1.00 0.00 66 ASP A C 9
ATOM 13521 O O . ASP A 1 66 ? 1.625 -3.306 8.287 1.00 0.00 66 ASP A O 9
ATOM 13530 N N . ASP A 1 67 ? 1.024 -4.683 9.950 1.00 0.00 67 ASP A N 9
ATOM 13531 C CA . ASP A 1 67 ? 0.145 -5.489 9.113 1.00 0.00 67 ASP A CA 9
ATOM 13532 C C . ASP A 1 67 ? -1.298 -5.394 9.588 1.00 0.00 67 ASP A C 9
ATOM 13533 O O . ASP A 1 67 ? -2.232 -5.418 8.787 1.00 0.00 67 ASP A O 9
ATOM 13542 N N . TYR A 1 68 ? -1.462 -5.266 10.899 1.00 0.00 68 TYR A N 9
ATOM 13543 C CA . TYR A 1 68 ? -2.778 -5.244 11.532 1.00 0.00 68 TYR A CA 9
ATOM 13544 C C . TYR A 1 68 ? -3.451 -3.880 11.397 1.00 0.00 68 TYR A C 9
ATOM 13545 O O . TYR A 1 68 ? -4.648 -3.744 11.643 1.00 0.00 68 TYR A O 9
ATOM 13563 N N . ARG A 1 69 ? -2.681 -2.869 11.018 1.00 0.00 69 ARG A N 9
ATOM 13564 C CA . ARG A 1 69 ? -3.209 -1.516 10.908 1.00 0.00 69 ARG A CA 9
ATOM 13565 C C . ARG A 1 69 ? -4.025 -1.353 9.638 1.00 0.00 69 ARG A C 9
ATOM 13566 O O . ARG A 1 69 ? -3.809 -2.058 8.650 1.00 0.00 69 ARG A O 9
ATOM 13587 N N . ASN A 1 70 ? -4.960 -0.425 9.681 1.00 0.00 70 ASN A N 9
ATOM 13588 C CA . ASN A 1 70 ? -5.766 -0.083 8.522 1.00 0.00 70 ASN A CA 9
ATOM 13589 C C . ASN A 1 70 ? -5.256 1.217 7.920 1.00 0.00 70 ASN A C 9
ATOM 13590 O O . ASN A 1 70 ? -4.717 2.068 8.631 1.00 0.00 70 ASN A O 9
ATOM 13601 N N . LEU A 1 71 ? -5.428 1.372 6.618 1.00 0.00 71 LEU A N 9
ATOM 13602 C CA . LEU A 1 71 ? -4.906 2.539 5.909 1.00 0.00 71 LEU A CA 9
ATOM 13603 C C . LEU A 1 71 ? -5.477 3.842 6.466 1.00 0.00 71 LEU A C 9
ATOM 13604 O O . LEU A 1 71 ? -4.761 4.837 6.598 1.00 0.00 71 LEU A O 9
ATOM 13620 N N . ASN A 1 72 ? -6.759 3.830 6.815 1.00 0.00 72 ASN A N 9
ATOM 13621 C CA . ASN A 1 72 ? -7.427 5.026 7.329 1.00 0.00 72 ASN A CA 9
ATOM 13622 C C . ASN A 1 72 ? -6.802 5.497 8.643 1.00 0.00 72 ASN A C 9
ATOM 13623 O O . ASN A 1 72 ? -6.827 6.687 8.953 1.00 0.00 72 ASN A O 9
ATOM 13634 N N . GLU A 1 73 ? -6.230 4.568 9.407 1.00 0.00 73 GLU A N 9
ATOM 13635 C CA . GLU A 1 73 ? -5.616 4.902 10.690 1.00 0.00 73 GLU A CA 9
ATOM 13636 C C . GLU A 1 73 ? -4.372 5.764 10.488 1.00 0.00 73 GLU A C 9
ATOM 13637 O O . GLU A 1 73 ? -3.995 6.545 11.361 1.00 0.00 73 GLU A O 9
ATOM 13649 N N . TYR A 1 74 ? -3.738 5.621 9.330 1.00 0.00 74 TYR A N 9
ATOM 13650 C CA . TYR A 1 74 ? -2.558 6.416 9.002 1.00 0.00 74 TYR A CA 9
ATOM 13651 C C . TYR A 1 74 ? -2.959 7.777 8.445 1.00 0.00 74 TYR A C 9
ATOM 13652 O O . TYR A 1 74 ? -2.111 8.639 8.222 1.00 0.00 74 TYR A O 9
ATOM 13670 N N . GLY A 1 75 ? -4.253 7.968 8.227 1.00 0.00 75 GLY A N 9
ATOM 13671 C CA . GLY A 1 75 ? -4.725 9.202 7.629 1.00 0.00 75 GLY A CA 9
ATOM 13672 C C . GLY A 1 75 ? -4.672 9.142 6.116 1.00 0.00 75 GLY A C 9
ATOM 13673 O O . GLY A 1 75 ? -4.624 10.172 5.441 1.00 0.00 75 GLY A O 9
ATOM 13677 N N . ILE A 1 76 ? -4.664 7.923 5.590 1.00 0.00 76 ILE A N 9
ATOM 13678 C CA . ILE A 1 76 ? -4.628 7.697 4.155 1.00 0.00 76 ILE A CA 9
ATOM 13679 C C . ILE A 1 76 ? -6.020 7.882 3.553 1.00 0.00 76 ILE A C 9
ATOM 13680 O O . ILE A 1 76 ? -7.019 7.442 4.126 1.00 0.00 76 ILE A O 9
ATOM 13696 N N . THR A 1 77 ? -6.079 8.549 2.408 1.00 0.00 77 THR A N 9
ATOM 13697 C CA . THR A 1 77 ? -7.343 8.864 1.770 1.00 0.00 77 THR A CA 9
ATOM 13698 C C . THR A 1 77 ? -7.243 8.649 0.253 1.00 0.00 77 THR A C 9
ATOM 13699 O O . THR A 1 77 ? -6.253 8.102 -0.237 1.00 0.00 77 THR A O 9
ATOM 13710 N N . GLU A 1 78 ? -8.272 9.077 -0.469 1.00 0.00 78 GLU A N 9
ATOM 13711 C CA . GLU A 1 78 ? -8.350 8.912 -1.920 1.00 0.00 78 GLU A CA 9
ATOM 13712 C C . GLU A 1 78 ? -7.120 9.494 -2.620 1.00 0.00 78 GLU A C 9
ATOM 13713 O O . GLU A 1 78 ? -6.742 10.644 -2.384 1.00 0.00 78 GLU A O 9
ATOM 13725 N N . PHE A 1 79 ? -6.514 8.677 -3.481 1.00 0.00 79 PHE A N 9
ATOM 13726 C CA . PHE A 1 79 ? -5.323 9.054 -4.238 1.00 0.00 79 PHE A CA 9
ATOM 13727 C C . PHE A 1 79 ? -4.176 9.473 -3.333 1.00 0.00 79 PHE A C 9
ATOM 13728 O O . PHE A 1 79 ? -3.689 10.603 -3.391 1.00 0.00 79 PHE A O 9
ATOM 13745 N N . SER A 1 80 ? -3.767 8.555 -2.480 1.00 0.00 80 SER A N 9
ATOM 13746 C CA . SER A 1 80 ? -2.565 8.728 -1.691 1.00 0.00 80 SER A CA 9
ATOM 13747 C C . SER A 1 80 ? -1.391 8.069 -2.399 1.00 0.00 80 SER A C 9
ATOM 13748 O O . SER A 1 80 ? -1.489 6.921 -2.845 1.00 0.00 80 SER A O 9
ATOM 13756 N N . GLU A 1 81 ? -0.296 8.792 -2.518 1.00 0.00 81 GLU A N 9
ATOM 13757 C CA . GLU A 1 81 ? 0.878 8.268 -3.182 1.00 0.00 81 GLU A CA 9
ATOM 13758 C C . GLU A 1 81 ? 1.718 7.450 -2.214 1.00 0.00 81 GLU A C 9
ATOM 13759 O O . GLU A 1 81 ? 2.211 7.961 -1.211 1.00 0.00 81 GLU A O 9
ATOM 13771 N N . ILE A 1 82 ? 1.859 6.173 -2.519 1.00 0.00 82 ILE A N 9
ATOM 13772 C CA . ILE A 1 82 ? 2.637 5.269 -1.697 1.00 0.00 82 ILE A CA 9
ATOM 13773 C C . ILE A 1 82 ? 3.973 4.990 -2.367 1.00 0.00 82 ILE A C 9
ATOM 13774 O O . ILE A 1 82 ? 4.024 4.439 -3.468 1.00 0.00 82 ILE A O 9
ATOM 13790 N N . VAL A 1 83 ? 5.045 5.380 -1.710 1.00 0.00 83 VAL A N 9
ATOM 13791 C CA . VAL A 1 83 ? 6.376 5.167 -2.244 1.00 0.00 83 VAL A CA 9
ATOM 13792 C C . VAL A 1 83 ? 6.893 3.815 -1.787 1.00 0.00 83 VAL A C 9
ATOM 13793 O O . VAL A 1 83 ? 6.996 3.556 -0.590 1.00 0.00 83 VAL A O 9
ATOM 13806 N N . VAL A 1 84 ? 7.190 2.944 -2.731 1.00 0.00 84 VAL A N 9
ATOM 13807 C CA . VAL A 1 84 ? 7.634 1.606 -2.399 1.00 0.00 84 VAL A CA 9
ATOM 13808 C C . VAL A 1 84 ? 9.141 1.485 -2.563 1.00 0.00 84 VAL A C 9
ATOM 13809 O O . VAL A 1 84 ? 9.660 1.465 -3.680 1.00 0.00 84 VAL A O 9
ATOM 13822 N N . PHE A 1 85 ? 9.838 1.425 -1.439 1.00 0.00 85 PHE A N 9
ATOM 13823 C CA . PHE A 1 85 ? 11.277 1.237 -1.453 1.00 0.00 85 PHE A CA 9
ATOM 13824 C C . PHE A 1 85 ? 11.597 -0.244 -1.397 1.00 0.00 85 PHE A C 9
ATOM 13825 O O . PHE A 1 85 ? 11.062 -0.978 -0.564 1.00 0.00 85 PHE A O 9
ATOM 13842 N N . LEU A 1 86 ? 12.458 -0.682 -2.294 1.00 0.00 86 LEU A N 9
ATOM 13843 C CA . LEU A 1 86 ? 12.807 -2.082 -2.384 1.00 0.00 86 LEU A CA 9
ATOM 13844 C C . LEU A 1 86 ? 14.100 -2.340 -1.636 1.00 0.00 86 LEU A C 9
ATOM 13845 O O . LEU A 1 86 ? 15.014 -1.515 -1.651 1.00 0.00 86 LEU A O 9
ATOM 13861 N N . LYS A 1 87 ? 14.179 -3.490 -0.995 1.00 0.00 87 LYS A N 9
ATOM 13862 C CA . LYS A 1 87 ? 15.368 -3.867 -0.250 1.00 0.00 87 LYS A CA 9
ATOM 13863 C C . LYS A 1 87 ? 16.413 -4.442 -1.197 1.00 0.00 87 LYS A C 9
ATOM 13864 O O . LYS A 1 87 ? 16.976 -5.513 -0.967 1.00 0.00 87 LYS A O 9
ATOM 13883 N N . SER A 1 88 ? 16.668 -3.702 -2.265 1.00 0.00 88 SER A N 9
ATOM 13884 C CA . SER A 1 88 ? 17.583 -4.132 -3.303 1.00 0.00 88 SER A CA 9
ATOM 13885 C C . SER A 1 88 ? 19.022 -3.798 -2.931 1.00 0.00 88 SER A C 9
ATOM 13886 O O . SER A 1 88 ? 19.494 -2.685 -3.158 1.00 0.00 88 SER A O 9
ATOM 13894 N N . ILE A 1 89 ? 19.700 -4.764 -2.336 1.00 0.00 89 ILE A N 9
ATOM 13895 C CA . ILE A 1 89 ? 21.115 -4.628 -2.019 1.00 0.00 89 ILE A CA 9
ATOM 13896 C C . ILE A 1 89 ? 21.953 -5.189 -3.160 1.00 0.00 89 ILE A C 9
ATOM 13897 O O . ILE A 1 89 ? 23.177 -5.299 -3.068 1.00 0.00 89 ILE A O 9
ATOM 13913 N N . ASN A 1 90 ? 21.274 -5.537 -4.240 1.00 0.00 90 ASN A N 9
ATOM 13914 C CA . ASN A 1 90 ? 21.912 -6.138 -5.394 1.00 0.00 90 ASN A CA 9
ATOM 13915 C C . ASN A 1 90 ? 21.877 -5.178 -6.567 1.00 0.00 90 ASN A C 9
ATOM 13916 O O . ASN A 1 90 ? 20.800 -4.796 -7.030 1.00 0.00 90 ASN A O 9
ATOM 13927 N N . ARG A 1 91 ? 23.049 -4.771 -7.028 1.00 0.00 91 ARG A N 9
ATOM 13928 C CA . ARG A 1 91 ? 23.152 -3.973 -8.238 1.00 0.00 91 ARG A CA 9
ATOM 13929 C C . ARG A 1 91 ? 22.715 -4.819 -9.424 1.00 0.00 91 ARG A C 9
ATOM 13930 O O . ARG A 1 91 ? 21.942 -4.383 -10.276 1.00 0.00 91 ARG A O 9
ATOM 13951 N N . ALA A 1 92 ? 23.209 -6.045 -9.452 1.00 0.00 92 ALA A N 9
ATOM 13952 C CA . ALA A 1 92 ? 22.773 -7.025 -10.427 1.00 0.00 92 ALA A CA 9
ATOM 13953 C C . ALA A 1 92 ? 21.545 -7.753 -9.893 1.00 0.00 92 ALA A C 9
ATOM 13954 O O . ALA A 1 92 ? 21.631 -8.880 -9.402 1.00 0.00 92 ALA A O 9
ATOM 13961 N N . LYS A 1 93 ? 20.413 -7.076 -9.954 1.00 0.00 93 LYS A N 9
ATOM 13962 C CA . LYS A 1 93 ? 19.168 -7.582 -9.398 1.00 0.00 93 LYS A CA 9
ATOM 13963 C C . LYS A 1 93 ? 18.458 -8.499 -10.386 1.00 0.00 93 LYS A C 9
ATOM 13964 O O . LYS A 1 93 ? 18.727 -8.457 -11.589 1.00 0.00 93 LYS A O 9
ATOM 13983 N N . ASP A 1 94 ? 17.570 -9.335 -9.873 1.00 0.00 94 ASP A N 9
ATOM 13984 C CA . ASP A 1 94 ? 16.753 -10.194 -10.717 1.00 0.00 94 ASP A CA 9
ATOM 13985 C C . ASP A 1 94 ? 15.289 -9.805 -10.590 1.00 0.00 94 ASP A C 9
ATOM 13986 O O . ASP A 1 94 ? 14.882 -8.822 -11.234 1.00 0.00 94 ASP A O 9
ATOM 13996 N N . MET A 1 1 ? -0.307 -18.129 17.455 1.00 0.00 1 MET A N 10
ATOM 13997 C CA . MET A 1 1 ? 0.041 -16.939 16.652 1.00 0.00 1 MET A CA 10
ATOM 13998 C C . MET A 1 1 ? -1.147 -16.517 15.803 1.00 0.00 1 MET A C 10
ATOM 13999 O O . MET A 1 1 ? -2.191 -17.175 15.812 1.00 0.00 1 MET A O 10
ATOM 14015 N N . GLY A 1 2 ? -0.991 -15.422 15.075 1.00 0.00 2 GLY A N 10
ATOM 14016 C CA . GLY A 1 2 ? -2.062 -14.929 14.240 1.00 0.00 2 GLY A CA 10
ATOM 14017 C C . GLY A 1 2 ? -2.811 -13.789 14.893 1.00 0.00 2 GLY A C 10
ATOM 14018 O O . GLY A 1 2 ? -3.659 -14.006 15.762 1.00 0.00 2 GLY A O 10
ATOM 14022 N N . HIS A 1 3 ? -2.490 -12.572 14.486 1.00 0.00 3 HIS A N 10
ATOM 14023 C CA . HIS A 1 3 ? -3.149 -11.392 15.024 1.00 0.00 3 HIS A CA 10
ATOM 14024 C C . HIS A 1 3 ? -4.477 -11.165 14.322 1.00 0.00 3 HIS A C 10
ATOM 14025 O O . HIS A 1 3 ? -4.529 -10.678 13.193 1.00 0.00 3 HIS A O 10
ATOM 14040 N N . HIS A 1 4 ? -5.547 -11.536 15.001 1.00 0.00 4 HIS A N 10
ATOM 14041 C CA . HIS A 1 4 ? -6.886 -11.450 14.441 1.00 0.00 4 HIS A CA 10
ATOM 14042 C C . HIS A 1 4 ? -7.437 -10.033 14.547 1.00 0.00 4 HIS A C 10
ATOM 14043 O O . HIS A 1 4 ? -8.175 -9.694 15.473 1.00 0.00 4 HIS A O 10
ATOM 14058 N N . HIS A 1 5 ? -7.051 -9.209 13.584 1.00 0.00 5 HIS A N 10
ATOM 14059 C CA . HIS A 1 5 ? -7.498 -7.823 13.515 1.00 0.00 5 HIS A CA 10
ATOM 14060 C C . HIS A 1 5 ? -8.777 -7.740 12.675 1.00 0.00 5 HIS A C 10
ATOM 14061 O O . HIS A 1 5 ? -9.059 -6.732 12.030 1.00 0.00 5 HIS A O 10
ATOM 14076 N N . HIS A 1 6 ? -9.554 -8.815 12.693 1.00 0.00 6 HIS A N 10
ATOM 14077 C CA . HIS A 1 6 ? -10.775 -8.875 11.904 1.00 0.00 6 HIS A CA 10
ATOM 14078 C C . HIS A 1 6 ? -11.914 -8.166 12.625 1.00 0.00 6 HIS A C 10
ATOM 14079 O O . HIS A 1 6 ? -12.530 -8.719 13.536 1.00 0.00 6 HIS A O 10
ATOM 14094 N N . HIS A 1 7 ? -12.176 -6.935 12.225 1.00 0.00 7 HIS A N 10
ATOM 14095 C CA . HIS A 1 7 ? -13.300 -6.185 12.756 1.00 0.00 7 HIS A CA 10
ATOM 14096 C C . HIS A 1 7 ? -14.435 -6.218 11.742 1.00 0.00 7 HIS A C 10
ATOM 14097 O O . HIS A 1 7 ? -14.201 -6.054 10.545 1.00 0.00 7 HIS A O 10
ATOM 14112 N N . HIS A 1 8 ? -15.652 -6.451 12.207 1.00 0.00 8 HIS A N 10
ATOM 14113 C CA . HIS A 1 8 ? -16.795 -6.564 11.313 1.00 0.00 8 HIS A CA 10
ATOM 14114 C C . HIS A 1 8 ? -17.253 -5.193 10.834 1.00 0.00 8 HIS A C 10
ATOM 14115 O O . HIS A 1 8 ? -17.832 -4.416 11.591 1.00 0.00 8 HIS A O 10
ATOM 14130 N N . SER A 1 9 ? -16.966 -4.904 9.580 1.00 0.00 9 SER A N 10
ATOM 14131 C CA . SER A 1 9 ? -17.457 -3.701 8.939 1.00 0.00 9 SER A CA 10
ATOM 14132 C C . SER A 1 9 ? -18.847 -3.978 8.370 1.00 0.00 9 SER A C 10
ATOM 14133 O O . SER A 1 9 ? -19.287 -5.129 8.334 1.00 0.00 9 SER A O 10
ATOM 14141 N N . HIS A 1 10 ? -19.536 -2.937 7.927 1.00 0.00 10 HIS A N 10
ATOM 14142 C CA . HIS A 1 10 ? -20.841 -3.100 7.301 1.00 0.00 10 HIS A CA 10
ATOM 14143 C C . HIS A 1 10 ? -20.691 -3.537 5.849 1.00 0.00 10 HIS A C 10
ATOM 14144 O O . HIS A 1 10 ? -21.682 -3.701 5.137 1.00 0.00 10 HIS A O 10
ATOM 14159 N N . ALA A 1 11 ? -19.438 -3.706 5.424 1.00 0.00 11 ALA A N 10
ATOM 14160 C CA . ALA A 1 11 ? -19.107 -4.217 4.093 1.00 0.00 11 ALA A CA 10
ATOM 14161 C C . ALA A 1 11 ? -19.490 -3.230 2.995 1.00 0.00 11 ALA A C 10
ATOM 14162 O O . ALA A 1 11 ? -19.459 -3.563 1.811 1.00 0.00 11 ALA A O 10
ATOM 14169 N N . ALA A 1 12 ? -19.818 -2.007 3.385 1.00 0.00 12 ALA A N 10
ATOM 14170 C CA . ALA A 1 12 ? -20.136 -0.957 2.430 1.00 0.00 12 ALA A CA 10
ATOM 14171 C C . ALA A 1 12 ? -18.847 -0.293 1.968 1.00 0.00 12 ALA A C 10
ATOM 14172 O O . ALA A 1 12 ? -18.669 0.919 2.105 1.00 0.00 12 ALA A O 10
ATOM 14179 N N . VAL A 1 13 ? -17.955 -1.115 1.430 1.00 0.00 13 VAL A N 10
ATOM 14180 C CA . VAL A 1 13 ? -16.612 -0.687 1.071 1.00 0.00 13 VAL A CA 10
ATOM 14181 C C . VAL A 1 13 ? -16.614 0.448 0.051 1.00 0.00 13 VAL A C 10
ATOM 14182 O O . VAL A 1 13 ? -17.415 0.470 -0.891 1.00 0.00 13 VAL A O 10
ATOM 14195 N N . ARG A 1 14 ? -15.706 1.386 0.255 1.00 0.00 14 ARG A N 10
ATOM 14196 C CA . ARG A 1 14 ? -15.526 2.507 -0.645 1.00 0.00 14 ARG A CA 10
ATOM 14197 C C . ARG A 1 14 ? -14.050 2.744 -0.863 1.00 0.00 14 ARG A C 10
ATOM 14198 O O . ARG A 1 14 ? -13.380 3.414 -0.075 1.00 0.00 14 ARG A O 10
ATOM 14219 N N . LYS A 1 15 ? -13.564 2.159 -1.938 1.00 0.00 15 LYS A N 10
ATOM 14220 C CA . LYS A 1 15 ? -12.140 2.116 -2.235 1.00 0.00 15 LYS A CA 10
ATOM 14221 C C . LYS A 1 15 ? -11.553 3.511 -2.411 1.00 0.00 15 LYS A C 10
ATOM 14222 O O . LYS A 1 15 ? -12.254 4.459 -2.767 1.00 0.00 15 LYS A O 10
ATOM 14241 N N . ILE A 1 16 ? -10.262 3.612 -2.157 1.00 0.00 16 ILE A N 10
ATOM 14242 C CA . ILE A 1 16 ? -9.496 4.804 -2.465 1.00 0.00 16 ILE A CA 10
ATOM 14243 C C . ILE A 1 16 ? -8.539 4.501 -3.608 1.00 0.00 16 ILE A C 10
ATOM 14244 O O . ILE A 1 16 ? -8.158 3.345 -3.818 1.00 0.00 16 ILE A O 10
ATOM 14260 N N . HIS A 1 17 ? -8.162 5.524 -4.352 1.00 0.00 17 HIS A N 10
ATOM 14261 C CA . HIS A 1 17 ? -7.305 5.330 -5.509 1.00 0.00 17 HIS A CA 10
ATOM 14262 C C . HIS A 1 17 ? -5.862 5.631 -5.137 1.00 0.00 17 HIS A C 10
ATOM 14263 O O . HIS A 1 17 ? -5.379 6.749 -5.313 1.00 0.00 17 HIS A O 10
ATOM 14278 N N . VAL A 1 18 ? -5.187 4.632 -4.590 1.00 0.00 18 VAL A N 10
ATOM 14279 C CA . VAL A 1 18 ? -3.822 4.801 -4.122 1.00 0.00 18 VAL A CA 10
ATOM 14280 C C . VAL A 1 18 ? -2.835 4.651 -5.268 1.00 0.00 18 VAL A C 10
ATOM 14281 O O . VAL A 1 18 ? -2.984 3.776 -6.124 1.00 0.00 18 VAL A O 10
ATOM 14294 N N . THR A 1 19 ? -1.833 5.505 -5.292 1.00 0.00 19 THR A N 10
ATOM 14295 C CA . THR A 1 19 ? -0.813 5.430 -6.317 1.00 0.00 19 THR A CA 10
ATOM 14296 C C . THR A 1 19 ? 0.376 4.622 -5.811 1.00 0.00 19 THR A C 10
ATOM 14297 O O . THR A 1 19 ? 1.102 5.068 -4.927 1.00 0.00 19 THR A O 10
ATOM 14308 N N . VAL A 1 20 ? 0.562 3.434 -6.366 1.00 0.00 20 VAL A N 10
ATOM 14309 C CA . VAL A 1 20 ? 1.654 2.567 -5.957 1.00 0.00 20 VAL A CA 10
ATOM 14310 C C . VAL A 1 20 ? 2.905 2.892 -6.757 1.00 0.00 20 VAL A C 10
ATOM 14311 O O . VAL A 1 20 ? 2.947 2.704 -7.975 1.00 0.00 20 VAL A O 10
ATOM 14324 N N . LYS A 1 21 ? 3.912 3.396 -6.068 1.00 0.00 21 LYS A N 10
ATOM 14325 C CA . LYS A 1 21 ? 5.136 3.829 -6.712 1.00 0.00 21 LYS A CA 10
ATOM 14326 C C . LYS A 1 21 ? 6.242 2.801 -6.530 1.00 0.00 21 LYS A C 10
ATOM 14327 O O . LYS A 1 21 ? 6.884 2.739 -5.481 1.00 0.00 21 LYS A O 10
ATOM 14346 N N . PHE A 1 22 ? 6.448 1.990 -7.550 1.00 0.00 22 PHE A N 10
ATOM 14347 C CA . PHE A 1 22 ? 7.487 0.977 -7.526 1.00 0.00 22 PHE A CA 10
ATOM 14348 C C . PHE A 1 22 ? 8.712 1.466 -8.286 1.00 0.00 22 PHE A C 10
ATOM 14349 O O . PHE A 1 22 ? 8.591 2.265 -9.218 1.00 0.00 22 PHE A O 10
ATOM 14366 N N . PRO A 1 23 ? 9.915 1.015 -7.890 1.00 0.00 23 PRO A N 10
ATOM 14367 C CA . PRO A 1 23 ? 11.143 1.302 -8.635 1.00 0.00 23 PRO A CA 10
ATOM 14368 C C . PRO A 1 23 ? 11.064 0.776 -10.065 1.00 0.00 23 PRO A C 10
ATOM 14369 O O . PRO A 1 23 ? 11.734 1.282 -10.966 1.00 0.00 23 PRO A O 10
ATOM 14380 N N . SER A 1 24 ? 10.231 -0.237 -10.261 1.00 0.00 24 SER A N 10
ATOM 14381 C CA . SER A 1 24 ? 10.001 -0.794 -11.578 1.00 0.00 24 SER A CA 10
ATOM 14382 C C . SER A 1 24 ? 9.006 0.070 -12.354 1.00 0.00 24 SER A C 10
ATOM 14383 O O . SER A 1 24 ? 9.376 0.753 -13.309 1.00 0.00 24 SER A O 10
ATOM 14391 N N . LYS A 1 25 ? 7.754 0.065 -11.919 1.00 0.00 25 LYS A N 10
ATOM 14392 C CA . LYS A 1 25 ? 6.706 0.807 -12.599 1.00 0.00 25 LYS A CA 10
ATOM 14393 C C . LYS A 1 25 ? 5.805 1.518 -11.602 1.00 0.00 25 LYS A C 10
ATOM 14394 O O . LYS A 1 25 ? 5.956 1.371 -10.393 1.00 0.00 25 LYS A O 10
ATOM 14413 N N . GLN A 1 26 ? 4.875 2.290 -12.123 1.00 0.00 26 GLN A N 10
ATOM 14414 C CA . GLN A 1 26 ? 3.897 2.979 -11.300 1.00 0.00 26 GLN A CA 10
ATOM 14415 C C . GLN A 1 26 ? 2.493 2.567 -11.722 1.00 0.00 26 GLN A C 10
ATOM 14416 O O . GLN A 1 26 ? 2.178 2.558 -12.912 1.00 0.00 26 GLN A O 10
ATOM 14430 N N . PHE A 1 27 ? 1.660 2.205 -10.758 1.00 0.00 27 PHE A N 10
ATOM 14431 C CA . PHE A 1 27 ? 0.291 1.805 -11.054 1.00 0.00 27 PHE A CA 10
ATOM 14432 C C . PHE A 1 27 ? -0.646 2.192 -9.918 1.00 0.00 27 PHE A C 10
ATOM 14433 O O . PHE A 1 27 ? -0.236 2.279 -8.762 1.00 0.00 27 PHE A O 10
ATOM 14450 N N . THR A 1 28 ? -1.899 2.441 -10.256 1.00 0.00 28 THR A N 10
ATOM 14451 C CA . THR A 1 28 ? -2.885 2.849 -9.271 1.00 0.00 28 THR A CA 10
ATOM 14452 C C . THR A 1 28 ? -3.802 1.676 -8.928 1.00 0.00 28 THR A C 10
ATOM 14453 O O . THR A 1 28 ? -4.250 0.953 -9.818 1.00 0.00 28 THR A O 10
ATOM 14464 N N . VAL A 1 29 ? -4.077 1.487 -7.645 1.00 0.00 29 VAL A N 10
ATOM 14465 C CA . VAL A 1 29 ? -4.884 0.357 -7.193 1.00 0.00 29 VAL A CA 10
ATOM 14466 C C . VAL A 1 29 ? -6.085 0.840 -6.388 1.00 0.00 29 VAL A C 10
ATOM 14467 O O . VAL A 1 29 ? -5.999 1.838 -5.669 1.00 0.00 29 VAL A O 10
ATOM 14480 N N . GLU A 1 30 ? -7.209 0.151 -6.532 1.00 0.00 30 GLU A N 10
ATOM 14481 C CA . GLU A 1 30 ? -8.374 0.415 -5.707 1.00 0.00 30 GLU A CA 10
ATOM 14482 C C . GLU A 1 30 ? -8.355 -0.464 -4.473 1.00 0.00 30 GLU A C 10
ATOM 14483 O O . GLU A 1 30 ? -8.597 -1.669 -4.547 1.00 0.00 30 GLU A O 10
ATOM 14495 N N . VAL A 1 31 ? -8.058 0.138 -3.348 1.00 0.00 31 VAL A N 10
ATOM 14496 C CA . VAL A 1 31 ? -8.082 -0.567 -2.078 1.00 0.00 31 VAL A CA 10
ATOM 14497 C C . VAL A 1 31 ? -9.030 0.153 -1.135 1.00 0.00 31 VAL A C 10
ATOM 14498 O O . VAL A 1 31 ? -9.201 1.363 -1.248 1.00 0.00 31 VAL A O 10
ATOM 14511 N N . ASP A 1 32 ? -9.675 -0.569 -0.236 1.00 0.00 32 ASP A N 10
ATOM 14512 C CA . ASP A 1 32 ? -10.621 0.065 0.675 1.00 0.00 32 ASP A CA 10
ATOM 14513 C C . ASP A 1 32 ? -9.880 0.870 1.740 1.00 0.00 32 ASP A C 10
ATOM 14514 O O . ASP A 1 32 ? -8.680 0.697 1.943 1.00 0.00 32 ASP A O 10
ATOM 14523 N N . ARG A 1 33 ? -10.603 1.743 2.417 1.00 0.00 33 ARG A N 10
ATOM 14524 C CA . ARG A 1 33 ? -10.016 2.623 3.414 1.00 0.00 33 ARG A CA 10
ATOM 14525 C C . ARG A 1 33 ? -9.693 1.855 4.690 1.00 0.00 33 ARG A C 10
ATOM 14526 O O . ARG A 1 33 ? -8.815 2.246 5.460 1.00 0.00 33 ARG A O 10
ATOM 14547 N N . THR A 1 34 ? -10.390 0.747 4.903 1.00 0.00 34 THR A N 10
ATOM 14548 C CA . THR A 1 34 ? -10.131 -0.092 6.062 1.00 0.00 34 THR A CA 10
ATOM 14549 C C . THR A 1 34 ? -9.226 -1.262 5.695 1.00 0.00 34 THR A C 10
ATOM 14550 O O . THR A 1 34 ? -9.081 -2.217 6.463 1.00 0.00 34 THR A O 10
ATOM 14561 N N . GLU A 1 35 ? -8.613 -1.173 4.519 1.00 0.00 35 GLU A N 10
ATOM 14562 C CA . GLU A 1 35 ? -7.653 -2.173 4.066 1.00 0.00 35 GLU A CA 10
ATOM 14563 C C . GLU A 1 35 ? -6.479 -2.232 5.040 1.00 0.00 35 GLU A C 10
ATOM 14564 O O . GLU A 1 35 ? -6.073 -1.205 5.594 1.00 0.00 35 GLU A O 10
ATOM 14576 N N . THR A 1 36 ? -5.945 -3.421 5.263 1.00 0.00 36 THR A N 10
ATOM 14577 C CA . THR A 1 36 ? -4.803 -3.573 6.147 1.00 0.00 36 THR A CA 10
ATOM 14578 C C . THR A 1 36 ? -3.504 -3.410 5.373 1.00 0.00 36 THR A C 10
ATOM 14579 O O . THR A 1 36 ? -3.476 -3.569 4.150 1.00 0.00 36 THR A O 10
ATOM 14590 N N . VAL A 1 37 ? -2.433 -3.097 6.085 1.00 0.00 37 VAL A N 10
ATOM 14591 C CA . VAL A 1 37 ? -1.117 -2.973 5.479 1.00 0.00 37 VAL A CA 10
ATOM 14592 C C . VAL A 1 37 ? -0.706 -4.290 4.818 1.00 0.00 37 VAL A C 10
ATOM 14593 O O . VAL A 1 37 ? -0.098 -4.299 3.743 1.00 0.00 37 VAL A O 10
ATOM 14606 N N . SER A 1 38 ? -1.070 -5.398 5.450 1.00 0.00 38 SER A N 10
ATOM 14607 C CA . SER A 1 38 ? -0.788 -6.718 4.910 1.00 0.00 38 SER A CA 10
ATOM 14608 C C . SER A 1 38 ? -1.496 -6.939 3.575 1.00 0.00 38 SER A C 10
ATOM 14609 O O . SER A 1 38 ? -0.892 -7.428 2.619 1.00 0.00 38 SER A O 10
ATOM 14617 N N . SER A 1 39 ? -2.763 -6.549 3.500 1.00 0.00 39 SER A N 10
ATOM 14618 C CA . SER A 1 39 ? -3.556 -6.790 2.310 1.00 0.00 39 SER A CA 10
ATOM 14619 C C . SER A 1 39 ? -3.224 -5.763 1.238 1.00 0.00 39 SER A C 10
ATOM 14620 O O . SER A 1 39 ? -3.426 -6.005 0.048 1.00 0.00 39 SER A O 10
ATOM 14628 N N . LEU A 1 40 ? -2.706 -4.616 1.664 1.00 0.00 40 LEU A N 10
ATOM 14629 C CA . LEU A 1 40 ? -2.222 -3.615 0.733 1.00 0.00 40 LEU A CA 10
ATOM 14630 C C . LEU A 1 40 ? -1.034 -4.168 -0.045 1.00 0.00 40 LEU A C 10
ATOM 14631 O O . LEU A 1 40 ? -0.986 -4.086 -1.272 1.00 0.00 40 LEU A O 10
ATOM 14647 N N . LYS A 1 41 ? -0.084 -4.749 0.682 1.00 0.00 41 LYS A N 10
ATOM 14648 C CA . LYS A 1 41 ? 1.082 -5.366 0.063 1.00 0.00 41 LYS A CA 10
ATOM 14649 C C . LYS A 1 41 ? 0.675 -6.596 -0.738 1.00 0.00 41 LYS A C 10
ATOM 14650 O O . LYS A 1 41 ? 1.276 -6.908 -1.764 1.00 0.00 41 LYS A O 10
ATOM 14669 N N . ASP A 1 42 ? -0.353 -7.286 -0.262 1.00 0.00 42 ASP A N 10
ATOM 14670 C CA . ASP A 1 42 ? -0.883 -8.450 -0.964 1.00 0.00 42 ASP A CA 10
ATOM 14671 C C . ASP A 1 42 ? -1.441 -8.031 -2.320 1.00 0.00 42 ASP A C 10
ATOM 14672 O O . ASP A 1 42 ? -1.161 -8.663 -3.337 1.00 0.00 42 ASP A O 10
ATOM 14681 N N . LYS A 1 43 ? -2.205 -6.939 -2.321 1.00 0.00 43 LYS A N 10
ATOM 14682 C CA . LYS A 1 43 ? -2.753 -6.358 -3.530 1.00 0.00 43 LYS A CA 10
ATOM 14683 C C . LYS A 1 43 ? -1.642 -6.054 -4.528 1.00 0.00 43 LYS A C 10
ATOM 14684 O O . LYS A 1 43 ? -1.721 -6.417 -5.703 1.00 0.00 43 LYS A O 10
ATOM 14703 N N . ILE A 1 44 ? -0.603 -5.393 -4.035 1.00 0.00 44 ILE A N 10
ATOM 14704 C CA . ILE A 1 44 ? 0.537 -5.013 -4.856 1.00 0.00 44 ILE A CA 10
ATOM 14705 C C . ILE A 1 44 ? 1.244 -6.241 -5.419 1.00 0.00 44 ILE A C 10
ATOM 14706 O O . ILE A 1 44 ? 1.612 -6.267 -6.590 1.00 0.00 44 ILE A O 10
ATOM 14722 N N . HIS A 1 45 ? 1.407 -7.264 -4.587 1.00 0.00 45 HIS A N 10
ATOM 14723 C CA . HIS A 1 45 ? 2.102 -8.480 -4.998 1.00 0.00 45 HIS A CA 10
ATOM 14724 C C . HIS A 1 45 ? 1.376 -9.189 -6.140 1.00 0.00 45 HIS A C 10
ATOM 14725 O O . HIS A 1 45 ? 1.998 -9.861 -6.957 1.00 0.00 45 HIS A O 10
ATOM 14740 N N . ILE A 1 46 ? 0.062 -9.060 -6.175 1.00 0.00 46 ILE A N 10
ATOM 14741 C CA . ILE A 1 46 ? -0.733 -9.688 -7.219 1.00 0.00 46 ILE A CA 10
ATOM 14742 C C . ILE A 1 46 ? -0.470 -9.028 -8.572 1.00 0.00 46 ILE A C 10
ATOM 14743 O O . ILE A 1 46 ? -0.481 -9.689 -9.611 1.00 0.00 46 ILE A O 10
ATOM 14759 N N . VAL A 1 47 ? -0.209 -7.729 -8.549 1.00 0.00 47 VAL A N 10
ATOM 14760 C CA . VAL A 1 47 ? 0.087 -6.988 -9.768 1.00 0.00 47 VAL A CA 10
ATOM 14761 C C . VAL A 1 47 ? 1.570 -7.093 -10.121 1.00 0.00 47 VAL A C 10
ATOM 14762 O O . VAL A 1 47 ? 1.935 -7.456 -11.242 1.00 0.00 47 VAL A O 10
ATOM 14775 N N . GLU A 1 48 ? 2.409 -6.787 -9.145 1.00 0.00 48 GLU A N 10
ATOM 14776 C CA . GLU A 1 48 ? 3.849 -6.733 -9.335 1.00 0.00 48 GLU A CA 10
ATOM 14777 C C . GLU A 1 48 ? 4.465 -8.131 -9.205 1.00 0.00 48 GLU A C 10
ATOM 14778 O O . GLU A 1 48 ? 3.754 -9.125 -9.056 1.00 0.00 48 GLU A O 10
ATOM 14790 N N . ASN A 1 49 ? 5.786 -8.204 -9.259 1.00 0.00 49 ASN A N 10
ATOM 14791 C CA . ASN A 1 49 ? 6.491 -9.476 -9.169 1.00 0.00 49 ASN A CA 10
ATOM 14792 C C . ASN A 1 49 ? 7.245 -9.568 -7.846 1.00 0.00 49 ASN A C 10
ATOM 14793 O O . ASN A 1 49 ? 7.603 -10.655 -7.390 1.00 0.00 49 ASN A O 10
ATOM 14804 N N . THR A 1 50 ? 7.459 -8.415 -7.229 1.00 0.00 50 THR A N 10
ATOM 14805 C CA . THR A 1 50 ? 8.185 -8.327 -5.978 1.00 0.00 50 THR A CA 10
ATOM 14806 C C . THR A 1 50 ? 7.418 -8.981 -4.827 1.00 0.00 50 THR A C 10
ATOM 14807 O O . THR A 1 50 ? 6.244 -8.679 -4.587 1.00 0.00 50 THR A O 10
ATOM 14818 N N . PRO A 1 51 ? 8.073 -9.921 -4.132 1.00 0.00 51 PRO A N 10
ATOM 14819 C CA . PRO A 1 51 ? 7.536 -10.543 -2.919 1.00 0.00 51 PRO A CA 10
ATOM 14820 C C . PRO A 1 51 ? 7.232 -9.512 -1.833 1.00 0.00 51 PRO A C 10
ATOM 14821 O O . PRO A 1 51 ? 7.924 -8.499 -1.712 1.00 0.00 51 PRO A O 10
ATOM 14832 N N . ILE A 1 52 ? 6.206 -9.792 -1.036 1.00 0.00 52 ILE A N 10
ATOM 14833 C CA . ILE A 1 52 ? 5.768 -8.888 0.024 1.00 0.00 52 ILE A CA 10
ATOM 14834 C C . ILE A 1 52 ? 6.887 -8.637 1.034 1.00 0.00 52 ILE A C 10
ATOM 14835 O O . ILE A 1 52 ? 7.058 -7.520 1.518 1.00 0.00 52 ILE A O 10
ATOM 14851 N N . LYS A 1 53 ? 7.661 -9.673 1.321 1.00 0.00 53 LYS A N 10
ATOM 14852 C CA . LYS A 1 53 ? 8.729 -9.587 2.314 1.00 0.00 53 LYS A CA 10
ATOM 14853 C C . LYS A 1 53 ? 9.826 -8.600 1.914 1.00 0.00 53 LYS A C 10
ATOM 14854 O O . LYS A 1 53 ? 10.579 -8.127 2.765 1.00 0.00 53 LYS A O 10
ATOM 14873 N N . ARG A 1 54 ? 9.924 -8.302 0.623 1.00 0.00 54 ARG A N 10
ATOM 14874 C CA . ARG A 1 54 ? 11.036 -7.504 0.108 1.00 0.00 54 ARG A CA 10
ATOM 14875 C C . ARG A 1 54 ? 10.656 -6.035 -0.041 1.00 0.00 54 ARG A C 10
ATOM 14876 O O . ARG A 1 54 ? 11.529 -5.173 -0.163 1.00 0.00 54 ARG A O 10
ATOM 14897 N N . MET A 1 55 ? 9.363 -5.749 -0.014 1.00 0.00 55 MET A N 10
ATOM 14898 C CA . MET A 1 55 ? 8.887 -4.395 -0.260 1.00 0.00 55 MET A CA 10
ATOM 14899 C C . MET A 1 55 ? 8.218 -3.811 0.975 1.00 0.00 55 MET A C 10
ATOM 14900 O O . MET A 1 55 ? 7.465 -4.495 1.668 1.00 0.00 55 MET A O 10
ATOM 14914 N N . GLN A 1 56 ? 8.505 -2.548 1.258 1.00 0.00 56 GLN A N 10
ATOM 14915 C CA . GLN A 1 56 ? 7.862 -1.862 2.364 1.00 0.00 56 GLN A CA 10
ATOM 14916 C C . GLN A 1 56 ? 7.131 -0.630 1.852 1.00 0.00 56 GLN A C 10
ATOM 14917 O O . GLN A 1 56 ? 7.571 0.012 0.894 1.00 0.00 56 GLN A O 10
ATOM 14931 N N . LEU A 1 57 ? 6.017 -0.312 2.492 1.00 0.00 57 LEU A N 10
ATOM 14932 C CA . LEU A 1 57 ? 5.160 0.778 2.049 1.00 0.00 57 LEU A CA 10
ATOM 14933 C C . LEU A 1 57 ? 5.553 2.083 2.731 1.00 0.00 57 LEU A C 10
ATOM 14934 O O . LEU A 1 57 ? 5.767 2.114 3.939 1.00 0.00 57 LEU A O 10
ATOM 14950 N N . TYR A 1 58 ? 5.661 3.151 1.957 1.00 0.00 58 TYR A N 10
ATOM 14951 C CA . TYR A 1 58 ? 5.958 4.467 2.509 1.00 0.00 58 TYR A CA 10
ATOM 14952 C C . TYR A 1 58 ? 4.904 5.478 2.079 1.00 0.00 58 TYR A C 10
ATOM 14953 O O . TYR A 1 58 ? 4.610 5.620 0.894 1.00 0.00 58 TYR A O 10
ATOM 14971 N N . TYR A 1 59 ? 4.339 6.174 3.048 1.00 0.00 59 TYR A N 10
ATOM 14972 C CA . TYR A 1 59 ? 3.314 7.168 2.779 1.00 0.00 59 TYR A CA 10
ATOM 14973 C C . TYR A 1 59 ? 3.640 8.475 3.488 1.00 0.00 59 TYR A C 10
ATOM 14974 O O . TYR A 1 59 ? 3.678 8.526 4.718 1.00 0.00 59 TYR A O 10
ATOM 14992 N N . SER A 1 60 ? 3.913 9.513 2.701 1.00 0.00 60 SER A N 10
ATOM 14993 C CA . SER A 1 60 ? 4.158 10.851 3.231 1.00 0.00 60 SER A CA 10
ATOM 14994 C C . SER A 1 60 ? 5.355 10.869 4.183 1.00 0.00 60 SER A C 10
ATOM 14995 O O . SER A 1 60 ? 5.400 11.648 5.134 1.00 0.00 60 SER A O 10
ATOM 15003 N N . GLY A 1 61 ? 6.332 10.013 3.912 1.00 0.00 61 GLY A N 10
ATOM 15004 C CA . GLY A 1 61 ? 7.528 9.972 4.730 1.00 0.00 61 GLY A CA 10
ATOM 15005 C C . GLY A 1 61 ? 7.398 9.016 5.899 1.00 0.00 61 GLY A C 10
ATOM 15006 O O . GLY A 1 61 ? 8.338 8.835 6.671 1.00 0.00 61 GLY A O 10
ATOM 15010 N N . ILE A 1 62 ? 6.230 8.413 6.037 1.00 0.00 62 ILE A N 10
ATOM 15011 C CA . ILE A 1 62 ? 5.993 7.441 7.089 1.00 0.00 62 ILE A CA 10
ATOM 15012 C C . ILE A 1 62 ? 5.957 6.038 6.502 1.00 0.00 62 ILE A C 10
ATOM 15013 O O . ILE A 1 62 ? 5.159 5.755 5.606 1.00 0.00 62 ILE A O 10
ATOM 15029 N N . GLU A 1 63 ? 6.830 5.167 6.982 1.00 0.00 63 GLU A N 10
ATOM 15030 C CA . GLU A 1 63 ? 6.834 3.793 6.519 1.00 0.00 63 GLU A CA 10
ATOM 15031 C C . GLU A 1 63 ? 5.769 2.994 7.251 1.00 0.00 63 GLU A C 10
ATOM 15032 O O . GLU A 1 63 ? 5.629 3.077 8.475 1.00 0.00 63 GLU A O 10
ATOM 15044 N N . LEU A 1 64 ? 5.004 2.241 6.488 1.00 0.00 64 LEU A N 10
ATOM 15045 C CA . LEU A 1 64 ? 3.929 1.437 7.033 1.00 0.00 64 LEU A CA 10
ATOM 15046 C C . LEU A 1 64 ? 4.483 0.090 7.462 1.00 0.00 64 LEU A C 10
ATOM 15047 O O . LEU A 1 64 ? 4.465 -0.878 6.700 1.00 0.00 64 LEU A O 10
ATOM 15063 N N . ALA A 1 65 ? 5.005 0.051 8.676 1.00 0.00 65 ALA A N 10
ATOM 15064 C CA . ALA A 1 65 ? 5.703 -1.123 9.167 1.00 0.00 65 ALA A CA 10
ATOM 15065 C C . ALA A 1 65 ? 4.745 -2.121 9.806 1.00 0.00 65 ALA A C 10
ATOM 15066 O O . ALA A 1 65 ? 4.932 -3.329 9.690 1.00 0.00 65 ALA A O 10
ATOM 15073 N N . ASP A 1 66 ? 3.725 -1.607 10.478 1.00 0.00 66 ASP A N 10
ATOM 15074 C CA . ASP A 1 66 ? 2.768 -2.452 11.186 1.00 0.00 66 ASP A CA 10
ATOM 15075 C C . ASP A 1 66 ? 1.756 -3.059 10.228 1.00 0.00 66 ASP A C 10
ATOM 15076 O O . ASP A 1 66 ? 0.909 -2.358 9.680 1.00 0.00 66 ASP A O 10
ATOM 15085 N N . ASP A 1 67 ? 1.848 -4.368 10.054 1.00 0.00 67 ASP A N 10
ATOM 15086 C CA . ASP A 1 67 ? 0.977 -5.108 9.141 1.00 0.00 67 ASP A CA 10
ATOM 15087 C C . ASP A 1 67 ? -0.488 -5.056 9.566 1.00 0.00 67 ASP A C 10
ATOM 15088 O O . ASP A 1 67 ? -1.384 -4.907 8.732 1.00 0.00 67 ASP A O 10
ATOM 15097 N N . TYR A 1 68 ? -0.717 -5.164 10.868 1.00 0.00 68 TYR A N 10
ATOM 15098 C CA . TYR A 1 68 ? -2.070 -5.245 11.428 1.00 0.00 68 TYR A CA 10
ATOM 15099 C C . TYR A 1 68 ? -2.825 -3.916 11.325 1.00 0.00 68 TYR A C 10
ATOM 15100 O O . TYR A 1 68 ? -4.013 -3.849 11.636 1.00 0.00 68 TYR A O 10
ATOM 15118 N N . ARG A 1 69 ? -2.138 -2.869 10.896 1.00 0.00 69 ARG A N 10
ATOM 15119 C CA . ARG A 1 69 ? -2.741 -1.546 10.826 1.00 0.00 69 ARG A CA 10
ATOM 15120 C C . ARG A 1 69 ? -3.613 -1.393 9.594 1.00 0.00 69 ARG A C 10
ATOM 15121 O O . ARG A 1 69 ? -3.433 -2.090 8.595 1.00 0.00 69 ARG A O 10
ATOM 15142 N N . ASN A 1 70 ? -4.559 -0.473 9.681 1.00 0.00 70 ASN A N 10
ATOM 15143 C CA . ASN A 1 70 ? -5.445 -0.169 8.566 1.00 0.00 70 ASN A CA 10
ATOM 15144 C C . ASN A 1 70 ? -5.007 1.134 7.914 1.00 0.00 70 ASN A C 10
ATOM 15145 O O . ASN A 1 70 ? -4.338 1.955 8.543 1.00 0.00 70 ASN A O 10
ATOM 15156 N N . LEU A 1 71 ? -5.388 1.332 6.664 1.00 0.00 71 LEU A N 10
ATOM 15157 C CA . LEU A 1 71 ? -4.999 2.530 5.927 1.00 0.00 71 LEU A CA 10
ATOM 15158 C C . LEU A 1 71 ? -5.645 3.782 6.518 1.00 0.00 71 LEU A C 10
ATOM 15159 O O . LEU A 1 71 ? -5.056 4.865 6.504 1.00 0.00 71 LEU A O 10
ATOM 15175 N N . ASN A 1 72 ? -6.853 3.628 7.045 1.00 0.00 72 ASN A N 10
ATOM 15176 C CA . ASN A 1 72 ? -7.560 4.736 7.683 1.00 0.00 72 ASN A CA 10
ATOM 15177 C C . ASN A 1 72 ? -6.837 5.174 8.957 1.00 0.00 72 ASN A C 10
ATOM 15178 O O . ASN A 1 72 ? -6.928 6.333 9.361 1.00 0.00 72 ASN A O 10
ATOM 15189 N N . GLU A 1 73 ? -6.123 4.243 9.583 1.00 0.00 73 GLU A N 10
ATOM 15190 C CA . GLU A 1 73 ? -5.364 4.536 10.797 1.00 0.00 73 GLU A CA 10
ATOM 15191 C C . GLU A 1 73 ? -4.238 5.525 10.500 1.00 0.00 73 GLU A C 10
ATOM 15192 O O . GLU A 1 73 ? -3.901 6.370 11.331 1.00 0.00 73 GLU A O 10
ATOM 15204 N N . TYR A 1 74 ? -3.661 5.414 9.309 1.00 0.00 74 TYR A N 10
ATOM 15205 C CA . TYR A 1 74 ? -2.581 6.303 8.895 1.00 0.00 74 TYR A CA 10
ATOM 15206 C C . TYR A 1 74 ? -3.141 7.577 8.267 1.00 0.00 74 TYR A C 10
ATOM 15207 O O . TYR A 1 74 ? -2.473 8.609 8.222 1.00 0.00 74 TYR A O 10
ATOM 15225 N N . GLY A 1 75 ? -4.374 7.494 7.785 1.00 0.00 75 GLY A N 10
ATOM 15226 C CA . GLY A 1 75 ? -5.001 8.638 7.155 1.00 0.00 75 GLY A CA 10
ATOM 15227 C C . GLY A 1 75 ? -4.770 8.667 5.661 1.00 0.00 75 GLY A C 10
ATOM 15228 O O . GLY A 1 75 ? -4.513 9.724 5.083 1.00 0.00 75 GLY A O 10
ATOM 15232 N N . ILE A 1 76 ? -4.854 7.503 5.037 1.00 0.00 76 ILE A N 10
ATOM 15233 C CA . ILE A 1 76 ? -4.628 7.384 3.606 1.00 0.00 76 ILE A CA 10
ATOM 15234 C C . ILE A 1 76 ? -5.927 7.615 2.832 1.00 0.00 76 ILE A C 10
ATOM 15235 O O . ILE A 1 76 ? -6.968 7.044 3.164 1.00 0.00 76 ILE A O 10
ATOM 15251 N N . THR A 1 77 ? -5.862 8.471 1.817 1.00 0.00 77 THR A N 10
ATOM 15252 C CA . THR A 1 77 ? -7.031 8.800 1.016 1.00 0.00 77 THR A CA 10
ATOM 15253 C C . THR A 1 77 ? -6.782 8.457 -0.460 1.00 0.00 77 THR A C 10
ATOM 15254 O O . THR A 1 77 ? -5.746 7.876 -0.794 1.00 0.00 77 THR A O 10
ATOM 15265 N N . GLU A 1 78 ? -7.710 8.836 -1.342 1.00 0.00 78 GLU A N 10
ATOM 15266 C CA . GLU A 1 78 ? -7.636 8.467 -2.760 1.00 0.00 78 GLU A CA 10
ATOM 15267 C C . GLU A 1 78 ? -6.702 9.392 -3.550 1.00 0.00 78 GLU A C 10
ATOM 15268 O O . GLU A 1 78 ? -6.853 9.564 -4.758 1.00 0.00 78 GLU A O 10
ATOM 15280 N N . PHE A 1 79 ? -5.716 9.947 -2.863 1.00 0.00 79 PHE A N 10
ATOM 15281 C CA . PHE A 1 79 ? -4.757 10.868 -3.470 1.00 0.00 79 PHE A CA 10
ATOM 15282 C C . PHE A 1 79 ? -3.372 10.600 -2.901 1.00 0.00 79 PHE A C 10
ATOM 15283 O O . PHE A 1 79 ? -2.502 11.470 -2.889 1.00 0.00 79 PHE A O 10
ATOM 15300 N N . SER A 1 80 ? -3.176 9.377 -2.446 1.00 0.00 80 SER A N 10
ATOM 15301 C CA . SER A 1 80 ? -1.970 9.006 -1.731 1.00 0.00 80 SER A CA 10
ATOM 15302 C C . SER A 1 80 ? -0.898 8.453 -2.660 1.00 0.00 80 SER A C 10
ATOM 15303 O O . SER A 1 80 ? -1.193 7.718 -3.608 1.00 0.00 80 SER A O 10
ATOM 15311 N N . GLU A 1 81 ? 0.345 8.820 -2.385 1.00 0.00 81 GLU A N 10
ATOM 15312 C CA . GLU A 1 81 ? 1.479 8.248 -3.084 1.00 0.00 81 GLU A CA 10
ATOM 15313 C C . GLU A 1 81 ? 2.150 7.201 -2.217 1.00 0.00 81 GLU A C 10
ATOM 15314 O O . GLU A 1 81 ? 2.939 7.527 -1.328 1.00 0.00 81 GLU A O 10
ATOM 15326 N N . ILE A 1 82 ? 1.825 5.950 -2.469 1.00 0.00 82 ILE A N 10
ATOM 15327 C CA . ILE A 1 82 ? 2.415 4.853 -1.731 1.00 0.00 82 ILE A CA 10
ATOM 15328 C C . ILE A 1 82 ? 3.744 4.478 -2.355 1.00 0.00 82 ILE A C 10
ATOM 15329 O O . ILE A 1 82 ? 3.804 3.792 -3.377 1.00 0.00 82 ILE A O 10
ATOM 15345 N N . VAL A 1 83 ? 4.801 4.958 -1.745 1.00 0.00 83 VAL A N 10
ATOM 15346 C CA . VAL A 1 83 ? 6.136 4.752 -2.263 1.00 0.00 83 VAL A CA 10
ATOM 15347 C C . VAL A 1 83 ? 6.680 3.423 -1.775 1.00 0.00 83 VAL A C 10
ATOM 15348 O O . VAL A 1 83 ? 6.865 3.214 -0.578 1.00 0.00 83 VAL A O 10
ATOM 15361 N N . VAL A 1 84 ? 6.911 2.520 -2.704 1.00 0.00 84 VAL A N 10
ATOM 15362 C CA . VAL A 1 84 ? 7.399 1.202 -2.370 1.00 0.00 84 VAL A CA 10
ATOM 15363 C C . VAL A 1 84 ? 8.919 1.170 -2.380 1.00 0.00 84 VAL A C 10
ATOM 15364 O O . VAL A 1 84 ? 9.552 1.342 -3.425 1.00 0.00 84 VAL A O 10
ATOM 15377 N N . PHE A 1 85 ? 9.499 0.973 -1.209 1.00 0.00 85 PHE A N 10
ATOM 15378 C CA . PHE A 1 85 ? 10.939 0.852 -1.085 1.00 0.00 85 PHE A CA 10
ATOM 15379 C C . PHE A 1 85 ? 11.341 -0.600 -0.909 1.00 0.00 85 PHE A C 10
ATOM 15380 O O . PHE A 1 85 ? 10.797 -1.314 -0.061 1.00 0.00 85 PHE A O 10
ATOM 15397 N N . LEU A 1 86 ? 12.287 -1.033 -1.724 1.00 0.00 86 LEU A N 10
ATOM 15398 C CA . LEU A 1 86 ? 12.770 -2.399 -1.678 1.00 0.00 86 LEU A CA 10
ATOM 15399 C C . LEU A 1 86 ? 14.072 -2.461 -0.904 1.00 0.00 86 LEU A C 10
ATOM 15400 O O . LEU A 1 86 ? 15.038 -1.773 -1.244 1.00 0.00 86 LEU A O 10
ATOM 15416 N N . LYS A 1 87 ? 14.095 -3.271 0.140 1.00 0.00 87 LYS A N 10
ATOM 15417 C CA . LYS A 1 87 ? 15.287 -3.411 0.958 1.00 0.00 87 LYS A CA 10
ATOM 15418 C C . LYS A 1 87 ? 16.323 -4.236 0.208 1.00 0.00 87 LYS A C 10
ATOM 15419 O O . LYS A 1 87 ? 16.247 -5.464 0.160 1.00 0.00 87 LYS A O 10
ATOM 15438 N N . SER A 1 88 ? 17.291 -3.546 -0.376 1.00 0.00 88 SER A N 10
ATOM 15439 C CA . SER A 1 88 ? 18.224 -4.160 -1.305 1.00 0.00 88 SER A CA 10
ATOM 15440 C C . SER A 1 88 ? 19.374 -4.861 -0.592 1.00 0.00 88 SER A C 10
ATOM 15441 O O . SER A 1 88 ? 20.526 -4.769 -1.011 1.00 0.00 88 SER A O 10
ATOM 15449 N N . ILE A 1 89 ? 19.057 -5.588 0.472 1.00 0.00 89 ILE A N 10
ATOM 15450 C CA . ILE A 1 89 ? 20.032 -6.468 1.098 1.00 0.00 89 ILE A CA 10
ATOM 15451 C C . ILE A 1 89 ? 20.312 -7.643 0.168 1.00 0.00 89 ILE A C 10
ATOM 15452 O O . ILE A 1 89 ? 21.352 -8.300 0.245 1.00 0.00 89 ILE A O 10
ATOM 15468 N N . ASN A 1 90 ? 19.349 -7.894 -0.705 1.00 0.00 90 ASN A N 10
ATOM 15469 C CA . ASN A 1 90 ? 19.507 -8.824 -1.808 1.00 0.00 90 ASN A CA 10
ATOM 15470 C C . ASN A 1 90 ? 19.398 -8.026 -3.101 1.00 0.00 90 ASN A C 10
ATOM 15471 O O . ASN A 1 90 ? 18.318 -7.896 -3.677 1.00 0.00 90 ASN A O 10
ATOM 15482 N N . ARG A 1 91 ? 20.509 -7.427 -3.508 1.00 0.00 91 ARG A N 10
ATOM 15483 C CA . ARG A 1 91 ? 20.506 -6.506 -4.636 1.00 0.00 91 ARG A CA 10
ATOM 15484 C C . ARG A 1 91 ? 21.058 -7.163 -5.892 1.00 0.00 91 ARG A C 10
ATOM 15485 O O . ARG A 1 91 ? 22.166 -7.704 -5.892 1.00 0.00 91 ARG A O 10
ATOM 15506 N N . ALA A 1 92 ? 20.272 -7.114 -6.951 1.00 0.00 92 ALA A N 10
ATOM 15507 C CA . ALA A 1 92 ? 20.699 -7.582 -8.257 1.00 0.00 92 ALA A CA 10
ATOM 15508 C C . ALA A 1 92 ? 19.995 -6.780 -9.343 1.00 0.00 92 ALA A C 10
ATOM 15509 O O . ALA A 1 92 ? 18.874 -7.107 -9.741 1.00 0.00 92 ALA A O 10
ATOM 15516 N N . LYS A 1 93 ? 20.632 -5.706 -9.790 1.00 0.00 93 LYS A N 10
ATOM 15517 C CA . LYS A 1 93 ? 20.029 -4.838 -10.790 1.00 0.00 93 LYS A CA 10
ATOM 15518 C C . LYS A 1 93 ? 20.108 -5.496 -12.157 1.00 0.00 93 LYS A C 10
ATOM 15519 O O . LYS A 1 93 ? 21.187 -5.616 -12.743 1.00 0.00 93 LYS A O 10
ATOM 15538 N N . ASP A 1 94 ? 18.962 -5.934 -12.646 1.00 0.00 94 ASP A N 10
ATOM 15539 C CA . ASP A 1 94 ? 18.874 -6.589 -13.939 1.00 0.00 94 ASP A CA 10
ATOM 15540 C C . ASP A 1 94 ? 18.279 -5.632 -14.958 1.00 0.00 94 ASP A C 10
ATOM 15541 O O . ASP A 1 94 ? 17.041 -5.600 -15.096 1.00 0.00 94 ASP A O 10
ATOM 15551 N N . MET A 1 1 ? -13.037 -25.540 -3.709 1.00 0.00 1 MET A N 11
ATOM 15552 C CA . MET A 1 1 ? -13.509 -24.775 -2.534 1.00 0.00 1 MET A CA 11
ATOM 15553 C C . MET A 1 1 ? -13.114 -23.312 -2.665 1.00 0.00 1 MET A C 11
ATOM 15554 O O . MET A 1 1 ? -12.081 -22.991 -3.253 1.00 0.00 1 MET A O 11
ATOM 15570 N N . GLY A 1 2 ? -13.938 -22.426 -2.122 1.00 0.00 2 GLY A N 11
ATOM 15571 C CA . GLY A 1 2 ? -13.666 -21.007 -2.225 1.00 0.00 2 GLY A CA 11
ATOM 15572 C C . GLY A 1 2 ? -13.063 -20.445 -0.955 1.00 0.00 2 GLY A C 11
ATOM 15573 O O . GLY A 1 2 ? -13.404 -20.886 0.143 1.00 0.00 2 GLY A O 11
ATOM 15577 N N . HIS A 1 3 ? -12.170 -19.470 -1.099 1.00 0.00 3 HIS A N 11
ATOM 15578 C CA . HIS A 1 3 ? -11.525 -18.851 0.053 1.00 0.00 3 HIS A CA 11
ATOM 15579 C C . HIS A 1 3 ? -12.473 -17.862 0.728 1.00 0.00 3 HIS A C 11
ATOM 15580 O O . HIS A 1 3 ? -12.371 -17.614 1.930 1.00 0.00 3 HIS A O 11
ATOM 15595 N N . HIS A 1 4 ? -13.393 -17.297 -0.044 1.00 0.00 4 HIS A N 11
ATOM 15596 C CA . HIS A 1 4 ? -14.366 -16.377 0.515 1.00 0.00 4 HIS A CA 11
ATOM 15597 C C . HIS A 1 4 ? -15.741 -16.573 -0.110 1.00 0.00 4 HIS A C 11
ATOM 15598 O O . HIS A 1 4 ? -15.963 -16.279 -1.284 1.00 0.00 4 HIS A O 11
ATOM 15613 N N . HIS A 1 5 ? -16.645 -17.112 0.689 1.00 0.00 5 HIS A N 11
ATOM 15614 C CA . HIS A 1 5 ? -18.046 -17.220 0.314 1.00 0.00 5 HIS A CA 11
ATOM 15615 C C . HIS A 1 5 ? -18.884 -16.455 1.324 1.00 0.00 5 HIS A C 11
ATOM 15616 O O . HIS A 1 5 ? -19.505 -17.031 2.218 1.00 0.00 5 HIS A O 11
ATOM 15631 N N . HIS A 1 6 ? -18.851 -15.141 1.185 1.00 0.00 6 HIS A N 11
ATOM 15632 C CA . HIS A 1 6 ? -19.478 -14.234 2.130 1.00 0.00 6 HIS A CA 11
ATOM 15633 C C . HIS A 1 6 ? -20.943 -14.026 1.759 1.00 0.00 6 HIS A C 11
ATOM 15634 O O . HIS A 1 6 ? -21.261 -13.206 0.893 1.00 0.00 6 HIS A O 11
ATOM 15649 N N . HIS A 1 7 ? -21.833 -14.778 2.397 1.00 0.00 7 HIS A N 11
ATOM 15650 C CA . HIS A 1 7 ? -23.257 -14.684 2.085 1.00 0.00 7 HIS A CA 11
ATOM 15651 C C . HIS A 1 7 ? -23.897 -13.504 2.813 1.00 0.00 7 HIS A C 11
ATOM 15652 O O . HIS A 1 7 ? -24.593 -13.670 3.811 1.00 0.00 7 HIS A O 11
ATOM 15667 N N . HIS A 1 8 ? -23.608 -12.311 2.312 1.00 0.00 8 HIS A N 11
ATOM 15668 C CA . HIS A 1 8 ? -24.165 -11.064 2.825 1.00 0.00 8 HIS A CA 11
ATOM 15669 C C . HIS A 1 8 ? -23.948 -9.969 1.794 1.00 0.00 8 HIS A C 11
ATOM 15670 O O . HIS A 1 8 ? -23.262 -10.188 0.793 1.00 0.00 8 HIS A O 11
ATOM 15685 N N . SER A 1 9 ? -24.525 -8.803 2.031 1.00 0.00 9 SER A N 11
ATOM 15686 C CA . SER A 1 9 ? -24.235 -7.636 1.214 1.00 0.00 9 SER A CA 11
ATOM 15687 C C . SER A 1 9 ? -22.820 -7.147 1.523 1.00 0.00 9 SER A C 11
ATOM 15688 O O . SER A 1 9 ? -22.245 -7.523 2.546 1.00 0.00 9 SER A O 11
ATOM 15696 N N . HIS A 1 10 ? -22.249 -6.323 0.652 1.00 0.00 10 HIS A N 11
ATOM 15697 C CA . HIS A 1 10 ? -20.894 -5.831 0.881 1.00 0.00 10 HIS A CA 11
ATOM 15698 C C . HIS A 1 10 ? -20.920 -4.635 1.828 1.00 0.00 10 HIS A C 11
ATOM 15699 O O . HIS A 1 10 ? -21.979 -4.043 2.064 1.00 0.00 10 HIS A O 11
ATOM 15714 N N . ALA A 1 11 ? -19.760 -4.290 2.370 1.00 0.00 11 ALA A N 11
ATOM 15715 C CA . ALA A 1 11 ? -19.655 -3.186 3.311 1.00 0.00 11 ALA A CA 11
ATOM 15716 C C . ALA A 1 11 ? -19.906 -1.859 2.612 1.00 0.00 11 ALA A C 11
ATOM 15717 O O . ALA A 1 11 ? -19.563 -1.691 1.438 1.00 0.00 11 ALA A O 11
ATOM 15724 N N . ALA A 1 12 ? -20.501 -0.921 3.335 1.00 0.00 12 ALA A N 11
ATOM 15725 C CA . ALA A 1 12 ? -20.812 0.385 2.784 1.00 0.00 12 ALA A CA 11
ATOM 15726 C C . ALA A 1 12 ? -19.621 1.319 2.945 1.00 0.00 12 ALA A C 11
ATOM 15727 O O . ALA A 1 12 ? -19.559 2.125 3.879 1.00 0.00 12 ALA A O 11
ATOM 15734 N N . VAL A 1 13 ? -18.664 1.175 2.047 1.00 0.00 13 VAL A N 11
ATOM 15735 C CA . VAL A 1 13 ? -17.443 1.959 2.077 1.00 0.00 13 VAL A CA 11
ATOM 15736 C C . VAL A 1 13 ? -16.881 2.081 0.661 1.00 0.00 13 VAL A C 11
ATOM 15737 O O . VAL A 1 13 ? -17.092 1.198 -0.176 1.00 0.00 13 VAL A O 11
ATOM 15750 N N . ARG A 1 14 ? -16.187 3.174 0.391 1.00 0.00 14 ARG A N 11
ATOM 15751 C CA . ARG A 1 14 ? -15.642 3.421 -0.930 1.00 0.00 14 ARG A CA 11
ATOM 15752 C C . ARG A 1 14 ? -14.167 3.073 -0.971 1.00 0.00 14 ARG A C 11
ATOM 15753 O O . ARG A 1 14 ? -13.384 3.533 -0.137 1.00 0.00 14 ARG A O 11
ATOM 15774 N N . LYS A 1 15 ? -13.794 2.249 -1.932 1.00 0.00 15 LYS A N 11
ATOM 15775 C CA . LYS A 1 15 ? -12.403 1.881 -2.113 1.00 0.00 15 LYS A CA 11
ATOM 15776 C C . LYS A 1 15 ? -11.651 3.038 -2.744 1.00 0.00 15 LYS A C 11
ATOM 15777 O O . LYS A 1 15 ? -12.144 3.689 -3.665 1.00 0.00 15 LYS A O 11
ATOM 15796 N N . ILE A 1 16 ? -10.460 3.282 -2.248 1.00 0.00 16 ILE A N 11
ATOM 15797 C CA . ILE A 1 16 ? -9.675 4.417 -2.682 1.00 0.00 16 ILE A CA 11
ATOM 15798 C C . ILE A 1 16 ? -8.626 3.999 -3.697 1.00 0.00 16 ILE A C 11
ATOM 15799 O O . ILE A 1 16 ? -8.108 2.880 -3.659 1.00 0.00 16 ILE A O 11
ATOM 15815 N N . HIS A 1 17 ? -8.337 4.898 -4.618 1.00 0.00 17 HIS A N 11
ATOM 15816 C CA . HIS A 1 17 ? -7.339 4.651 -5.643 1.00 0.00 17 HIS A CA 11
ATOM 15817 C C . HIS A 1 17 ? -5.992 5.188 -5.190 1.00 0.00 17 HIS A C 11
ATOM 15818 O O . HIS A 1 17 ? -5.736 6.386 -5.271 1.00 0.00 17 HIS A O 11
ATOM 15833 N N . VAL A 1 18 ? -5.148 4.301 -4.690 1.00 0.00 18 VAL A N 11
ATOM 15834 C CA . VAL A 1 18 ? -3.842 4.696 -4.174 1.00 0.00 18 VAL A CA 11
ATOM 15835 C C . VAL A 1 18 ? -2.792 4.678 -5.275 1.00 0.00 18 VAL A C 11
ATOM 15836 O O . VAL A 1 18 ? -2.827 3.830 -6.166 1.00 0.00 18 VAL A O 11
ATOM 15849 N N . THR A 1 19 ? -1.858 5.609 -5.207 1.00 0.00 19 THR A N 11
ATOM 15850 C CA . THR A 1 19 ? -0.800 5.687 -6.193 1.00 0.00 19 THR A CA 11
ATOM 15851 C C . THR A 1 19 ? 0.429 4.932 -5.698 1.00 0.00 19 THR A C 11
ATOM 15852 O O . THR A 1 19 ? 1.093 5.364 -4.763 1.00 0.00 19 THR A O 11
ATOM 15863 N N . VAL A 1 20 ? 0.720 3.806 -6.325 1.00 0.00 20 VAL A N 11
ATOM 15864 C CA . VAL A 1 20 ? 1.827 2.961 -5.907 1.00 0.00 20 VAL A CA 11
ATOM 15865 C C . VAL A 1 20 ? 3.048 3.207 -6.784 1.00 0.00 20 VAL A C 11
ATOM 15866 O O . VAL A 1 20 ? 3.000 3.024 -8.004 1.00 0.00 20 VAL A O 11
ATOM 15879 N N . LYS A 1 21 ? 4.132 3.639 -6.159 1.00 0.00 21 LYS A N 11
ATOM 15880 C CA . LYS A 1 21 ? 5.355 3.950 -6.876 1.00 0.00 21 LYS A CA 11
ATOM 15881 C C . LYS A 1 21 ? 6.427 2.906 -6.621 1.00 0.00 21 LYS A C 11
ATOM 15882 O O . LYS A 1 21 ? 6.928 2.783 -5.505 1.00 0.00 21 LYS A O 11
ATOM 15901 N N . PHE A 1 22 ? 6.774 2.163 -7.653 1.00 0.00 22 PHE A N 11
ATOM 15902 C CA . PHE A 1 22 ? 7.909 1.260 -7.590 1.00 0.00 22 PHE A CA 11
ATOM 15903 C C . PHE A 1 22 ? 9.133 1.948 -8.176 1.00 0.00 22 PHE A C 11
ATOM 15904 O O . PHE A 1 22 ? 8.998 2.923 -8.915 1.00 0.00 22 PHE A O 11
ATOM 15921 N N . PRO A 1 23 ? 10.344 1.461 -7.857 1.00 0.00 23 PRO A N 11
ATOM 15922 C CA . PRO A 1 23 ? 11.587 2.012 -8.415 1.00 0.00 23 PRO A CA 11
ATOM 15923 C C . PRO A 1 23 ? 11.677 1.812 -9.931 1.00 0.00 23 PRO A C 11
ATOM 15924 O O . PRO A 1 23 ? 12.643 2.234 -10.570 1.00 0.00 23 PRO A O 11
ATOM 15935 N N . SER A 1 24 ? 10.666 1.167 -10.492 1.00 0.00 24 SER A N 11
ATOM 15936 C CA . SER A 1 24 ? 10.603 0.926 -11.919 1.00 0.00 24 SER A CA 11
ATOM 15937 C C . SER A 1 24 ? 9.521 1.793 -12.565 1.00 0.00 24 SER A C 11
ATOM 15938 O O . SER A 1 24 ? 9.812 2.599 -13.446 1.00 0.00 24 SER A O 11
ATOM 15946 N N . LYS A 1 25 ? 8.276 1.647 -12.113 1.00 0.00 25 LYS A N 11
ATOM 15947 C CA . LYS A 1 25 ? 7.174 2.411 -12.687 1.00 0.00 25 LYS A CA 11
ATOM 15948 C C . LYS A 1 25 ? 6.108 2.720 -11.637 1.00 0.00 25 LYS A C 11
ATOM 15949 O O . LYS A 1 25 ? 6.179 2.238 -10.504 1.00 0.00 25 LYS A O 11
ATOM 15968 N N . GLN A 1 26 ? 5.124 3.518 -12.030 1.00 0.00 26 GLN A N 11
ATOM 15969 C CA . GLN A 1 26 ? 4.058 3.943 -11.133 1.00 0.00 26 GLN A CA 11
ATOM 15970 C C . GLN A 1 26 ? 2.703 3.460 -11.648 1.00 0.00 26 GLN A C 11
ATOM 15971 O O . GLN A 1 26 ? 2.456 3.465 -12.854 1.00 0.00 26 GLN A O 11
ATOM 15985 N N . PHE A 1 27 ? 1.836 3.038 -10.735 1.00 0.00 27 PHE A N 11
ATOM 15986 C CA . PHE A 1 27 ? 0.494 2.591 -11.094 1.00 0.00 27 PHE A CA 11
ATOM 15987 C C . PHE A 1 27 ? -0.478 2.856 -9.944 1.00 0.00 27 PHE A C 11
ATOM 15988 O O . PHE A 1 27 ? -0.065 3.278 -8.866 1.00 0.00 27 PHE A O 11
ATOM 16005 N N . THR A 1 28 ? -1.760 2.616 -10.179 1.00 0.00 28 THR A N 11
ATOM 16006 C CA . THR A 1 28 ? -2.783 2.853 -9.167 1.00 0.00 28 THR A CA 11
ATOM 16007 C C . THR A 1 28 ? -3.473 1.544 -8.785 1.00 0.00 28 THR A C 11
ATOM 16008 O O . THR A 1 28 ? -3.703 0.684 -9.637 1.00 0.00 28 THR A O 11
ATOM 16019 N N . VAL A 1 29 ? -3.795 1.396 -7.506 1.00 0.00 29 VAL A N 11
ATOM 16020 C CA . VAL A 1 29 ? -4.481 0.200 -7.018 1.00 0.00 29 VAL A CA 11
ATOM 16021 C C . VAL A 1 29 ? -5.748 0.592 -6.261 1.00 0.00 29 VAL A C 11
ATOM 16022 O O . VAL A 1 29 ? -5.765 1.597 -5.547 1.00 0.00 29 VAL A O 11
ATOM 16035 N N . GLU A 1 30 ? -6.811 -0.183 -6.437 1.00 0.00 30 GLU A N 11
ATOM 16036 C CA . GLU A 1 30 ? -8.043 0.034 -5.691 1.00 0.00 30 GLU A CA 11
ATOM 16037 C C . GLU A 1 30 ? -8.027 -0.765 -4.411 1.00 0.00 30 GLU A C 11
ATOM 16038 O O . GLU A 1 30 ? -8.073 -1.997 -4.429 1.00 0.00 30 GLU A O 11
ATOM 16050 N N . VAL A 1 31 ? -7.948 -0.058 -3.307 1.00 0.00 31 VAL A N 11
ATOM 16051 C CA . VAL A 1 31 ? -7.909 -0.691 -1.999 1.00 0.00 31 VAL A CA 11
ATOM 16052 C C . VAL A 1 31 ? -8.922 -0.055 -1.059 1.00 0.00 31 VAL A C 11
ATOM 16053 O O . VAL A 1 31 ? -9.253 1.124 -1.188 1.00 0.00 31 VAL A O 11
ATOM 16066 N N . ASP A 1 32 ? -9.435 -0.851 -0.141 1.00 0.00 32 ASP A N 11
ATOM 16067 C CA . ASP A 1 32 ? -10.387 -0.372 0.857 1.00 0.00 32 ASP A CA 11
ATOM 16068 C C . ASP A 1 32 ? -9.704 0.608 1.817 1.00 0.00 32 ASP A C 11
ATOM 16069 O O . ASP A 1 32 ? -8.499 0.535 2.035 1.00 0.00 32 ASP A O 11
ATOM 16078 N N . ARG A 1 33 ? -10.472 1.522 2.389 1.00 0.00 33 ARG A N 11
ATOM 16079 C CA . ARG A 1 33 ? -9.939 2.443 3.384 1.00 0.00 33 ARG A CA 11
ATOM 16080 C C . ARG A 1 33 ? -9.646 1.689 4.669 1.00 0.00 33 ARG A C 11
ATOM 16081 O O . ARG A 1 33 ? -8.704 2.005 5.399 1.00 0.00 33 ARG A O 11
ATOM 16102 N N . THR A 1 34 ? -10.450 0.670 4.928 1.00 0.00 34 THR A N 11
ATOM 16103 C CA . THR A 1 34 ? -10.291 -0.152 6.110 1.00 0.00 34 THR A CA 11
ATOM 16104 C C . THR A 1 34 ? -9.393 -1.348 5.806 1.00 0.00 34 THR A C 11
ATOM 16105 O O . THR A 1 34 ? -9.279 -2.280 6.604 1.00 0.00 34 THR A O 11
ATOM 16116 N N . GLU A 1 35 ? -8.753 -1.300 4.644 1.00 0.00 35 GLU A N 11
ATOM 16117 C CA . GLU A 1 35 ? -7.810 -2.330 4.237 1.00 0.00 35 GLU A CA 11
ATOM 16118 C C . GLU A 1 35 ? -6.594 -2.278 5.156 1.00 0.00 35 GLU A C 11
ATOM 16119 O O . GLU A 1 35 ? -6.145 -1.194 5.533 1.00 0.00 35 GLU A O 11
ATOM 16131 N N . THR A 1 36 ? -6.078 -3.432 5.534 1.00 0.00 36 THR A N 11
ATOM 16132 C CA . THR A 1 36 ? -4.916 -3.489 6.403 1.00 0.00 36 THR A CA 11
ATOM 16133 C C . THR A 1 36 ? -3.626 -3.341 5.604 1.00 0.00 36 THR A C 11
ATOM 16134 O O . THR A 1 36 ? -3.595 -3.609 4.400 1.00 0.00 36 THR A O 11
ATOM 16145 N N . VAL A 1 37 ? -2.567 -2.903 6.278 1.00 0.00 37 VAL A N 11
ATOM 16146 C CA . VAL A 1 37 ? -1.258 -2.744 5.647 1.00 0.00 37 VAL A CA 11
ATOM 16147 C C . VAL A 1 37 ? -0.786 -4.063 5.030 1.00 0.00 37 VAL A C 11
ATOM 16148 O O . VAL A 1 37 ? -0.161 -4.083 3.967 1.00 0.00 37 VAL A O 11
ATOM 16161 N N . SER A 1 38 ? -1.118 -5.165 5.690 1.00 0.00 38 SER A N 11
ATOM 16162 C CA . SER A 1 38 ? -0.753 -6.488 5.210 1.00 0.00 38 SER A CA 11
ATOM 16163 C C . SER A 1 38 ? -1.567 -6.862 3.972 1.00 0.00 38 SER A C 11
ATOM 16164 O O . SER A 1 38 ? -1.103 -7.611 3.108 1.00 0.00 38 SER A O 11
ATOM 16172 N N . SER A 1 39 ? -2.779 -6.329 3.880 1.00 0.00 39 SER A N 11
ATOM 16173 C CA . SER A 1 39 ? -3.649 -6.617 2.758 1.00 0.00 39 SER A CA 11
ATOM 16174 C C . SER A 1 39 ? -3.238 -5.753 1.578 1.00 0.00 39 SER A C 11
ATOM 16175 O O . SER A 1 39 ? -3.416 -6.127 0.419 1.00 0.00 39 SER A O 11
ATOM 16183 N N . LEU A 1 40 ? -2.676 -4.592 1.892 1.00 0.00 40 LEU A N 11
ATOM 16184 C CA . LEU A 1 40 ? -2.131 -3.700 0.884 1.00 0.00 40 LEU A CA 11
ATOM 16185 C C . LEU A 1 40 ? -1.001 -4.402 0.141 1.00 0.00 40 LEU A C 11
ATOM 16186 O O . LEU A 1 40 ? -0.952 -4.399 -1.088 1.00 0.00 40 LEU A O 11
ATOM 16202 N N . LYS A 1 41 ? -0.105 -5.016 0.910 1.00 0.00 41 LYS A N 11
ATOM 16203 C CA . LYS A 1 41 ? 0.989 -5.806 0.353 1.00 0.00 41 LYS A CA 11
ATOM 16204 C C . LYS A 1 41 ? 0.442 -6.927 -0.519 1.00 0.00 41 LYS A C 11
ATOM 16205 O O . LYS A 1 41 ? 0.982 -7.227 -1.583 1.00 0.00 41 LYS A O 11
ATOM 16224 N N . ASP A 1 42 ? -0.633 -7.540 -0.039 1.00 0.00 42 ASP A N 11
ATOM 16225 C CA . ASP A 1 42 ? -1.285 -8.640 -0.743 1.00 0.00 42 ASP A CA 11
ATOM 16226 C C . ASP A 1 42 ? -1.727 -8.199 -2.137 1.00 0.00 42 ASP A C 11
ATOM 16227 O O . ASP A 1 42 ? -1.475 -8.888 -3.123 1.00 0.00 42 ASP A O 11
ATOM 16236 N N . LYS A 1 43 ? -2.363 -7.030 -2.207 1.00 0.00 43 LYS A N 11
ATOM 16237 C CA . LYS A 1 43 ? -2.805 -6.456 -3.482 1.00 0.00 43 LYS A CA 11
ATOM 16238 C C . LYS A 1 43 ? -1.626 -6.294 -4.435 1.00 0.00 43 LYS A C 11
ATOM 16239 O O . LYS A 1 43 ? -1.672 -6.730 -5.586 1.00 0.00 43 LYS A O 11
ATOM 16258 N N . ILE A 1 44 ? -0.573 -5.660 -3.934 1.00 0.00 44 ILE A N 11
ATOM 16259 C CA . ILE A 1 44 ? 0.613 -5.376 -4.727 1.00 0.00 44 ILE A CA 11
ATOM 16260 C C . ILE A 1 44 ? 1.274 -6.663 -5.207 1.00 0.00 44 ILE A C 11
ATOM 16261 O O . ILE A 1 44 ? 1.808 -6.713 -6.304 1.00 0.00 44 ILE A O 11
ATOM 16277 N N . HIS A 1 45 ? 1.212 -7.711 -4.400 1.00 0.00 45 HIS A N 11
ATOM 16278 C CA . HIS A 1 45 ? 1.799 -8.991 -4.776 1.00 0.00 45 HIS A CA 11
ATOM 16279 C C . HIS A 1 45 ? 1.007 -9.648 -5.911 1.00 0.00 45 HIS A C 11
ATOM 16280 O O . HIS A 1 45 ? 1.557 -10.412 -6.701 1.00 0.00 45 HIS A O 11
ATOM 16295 N N . ILE A 1 46 ? -0.288 -9.373 -5.968 1.00 0.00 46 ILE A N 11
ATOM 16296 C CA . ILE A 1 46 ? -1.134 -9.902 -7.030 1.00 0.00 46 ILE A CA 11
ATOM 16297 C C . ILE A 1 46 ? -0.914 -9.121 -8.329 1.00 0.00 46 ILE A C 11
ATOM 16298 O O . ILE A 1 46 ? -0.921 -9.688 -9.424 1.00 0.00 46 ILE A O 11
ATOM 16314 N N . VAL A 1 47 ? -0.714 -7.817 -8.190 1.00 0.00 47 VAL A N 11
ATOM 16315 C CA . VAL A 1 47 ? -0.486 -6.944 -9.335 1.00 0.00 47 VAL A CA 11
ATOM 16316 C C . VAL A 1 47 ? 0.960 -7.038 -9.822 1.00 0.00 47 VAL A C 11
ATOM 16317 O O . VAL A 1 47 ? 1.218 -7.304 -10.999 1.00 0.00 47 VAL A O 11
ATOM 16330 N N . GLU A 1 48 ? 1.890 -6.828 -8.904 1.00 0.00 48 GLU A N 11
ATOM 16331 C CA . GLU A 1 48 ? 3.313 -6.844 -9.204 1.00 0.00 48 GLU A CA 11
ATOM 16332 C C . GLU A 1 48 ? 3.890 -8.241 -9.012 1.00 0.00 48 GLU A C 11
ATOM 16333 O O . GLU A 1 48 ? 3.217 -9.136 -8.509 1.00 0.00 48 GLU A O 11
ATOM 16345 N N . ASN A 1 49 ? 5.136 -8.424 -9.417 1.00 0.00 49 ASN A N 11
ATOM 16346 C CA . ASN A 1 49 ? 5.804 -9.714 -9.275 1.00 0.00 49 ASN A CA 11
ATOM 16347 C C . ASN A 1 49 ? 6.699 -9.712 -8.045 1.00 0.00 49 ASN A C 11
ATOM 16348 O O . ASN A 1 49 ? 7.420 -10.672 -7.780 1.00 0.00 49 ASN A O 11
ATOM 16359 N N . THR A 1 50 ? 6.643 -8.620 -7.301 1.00 0.00 50 THR A N 11
ATOM 16360 C CA . THR A 1 50 ? 7.477 -8.436 -6.135 1.00 0.00 50 THR A CA 11
ATOM 16361 C C . THR A 1 50 ? 6.932 -9.212 -4.939 1.00 0.00 50 THR A C 11
ATOM 16362 O O . THR A 1 50 ? 5.762 -9.075 -4.566 1.00 0.00 50 THR A O 11
ATOM 16373 N N . PRO A 1 51 ? 7.770 -10.072 -4.355 1.00 0.00 51 PRO A N 11
ATOM 16374 C CA . PRO A 1 51 ? 7.460 -10.741 -3.097 1.00 0.00 51 PRO A CA 11
ATOM 16375 C C . PRO A 1 51 ? 7.251 -9.730 -1.974 1.00 0.00 51 PRO A C 11
ATOM 16376 O O . PRO A 1 51 ? 7.985 -8.746 -1.869 1.00 0.00 51 PRO A O 11
ATOM 16387 N N . ILE A 1 52 ? 6.255 -9.985 -1.137 1.00 0.00 52 ILE A N 11
ATOM 16388 C CA . ILE A 1 52 ? 5.893 -9.081 -0.050 1.00 0.00 52 ILE A CA 11
ATOM 16389 C C . ILE A 1 52 ? 7.071 -8.831 0.886 1.00 0.00 52 ILE A C 11
ATOM 16390 O O . ILE A 1 52 ? 7.263 -7.721 1.379 1.00 0.00 52 ILE A O 11
ATOM 16406 N N . LYS A 1 53 ? 7.883 -9.857 1.089 1.00 0.00 53 LYS A N 11
ATOM 16407 C CA . LYS A 1 53 ? 9.036 -9.764 1.981 1.00 0.00 53 LYS A CA 11
ATOM 16408 C C . LYS A 1 53 ? 10.148 -8.890 1.397 1.00 0.00 53 LYS A C 11
ATOM 16409 O O . LYS A 1 53 ? 11.116 -8.569 2.085 1.00 0.00 53 LYS A O 11
ATOM 16428 N N . ARG A 1 54 ? 10.022 -8.524 0.128 1.00 0.00 54 ARG A N 11
ATOM 16429 C CA . ARG A 1 54 ? 11.058 -7.747 -0.554 1.00 0.00 54 ARG A CA 11
ATOM 16430 C C . ARG A 1 54 ? 10.743 -6.251 -0.553 1.00 0.00 54 ARG A C 11
ATOM 16431 O O . ARG A 1 54 ? 11.651 -5.419 -0.635 1.00 0.00 54 ARG A O 11
ATOM 16452 N N . MET A 1 55 ? 9.467 -5.912 -0.440 1.00 0.00 55 MET A N 11
ATOM 16453 C CA . MET A 1 55 ? 9.032 -4.534 -0.632 1.00 0.00 55 MET A CA 11
ATOM 16454 C C . MET A 1 55 ? 8.558 -3.887 0.667 1.00 0.00 55 MET A C 11
ATOM 16455 O O . MET A 1 55 ? 7.859 -4.504 1.472 1.00 0.00 55 MET A O 11
ATOM 16469 N N . GLN A 1 56 ? 8.956 -2.634 0.849 1.00 0.00 56 GLN A N 11
ATOM 16470 C CA . GLN A 1 56 ? 8.554 -1.841 2.000 1.00 0.00 56 GLN A CA 11
ATOM 16471 C C . GLN A 1 56 ? 7.617 -0.720 1.552 1.00 0.00 56 GLN A C 11
ATOM 16472 O O . GLN A 1 56 ? 7.832 -0.109 0.505 1.00 0.00 56 GLN A O 11
ATOM 16486 N N . LEU A 1 57 ? 6.590 -0.449 2.346 1.00 0.00 57 LEU A N 11
ATOM 16487 C CA . LEU A 1 57 ? 5.573 0.528 1.973 1.00 0.00 57 LEU A CA 11
ATOM 16488 C C . LEU A 1 57 ? 5.792 1.852 2.700 1.00 0.00 57 LEU A C 11
ATOM 16489 O O . LEU A 1 57 ? 5.957 1.876 3.918 1.00 0.00 57 LEU A O 11
ATOM 16505 N N . TYR A 1 58 ? 5.794 2.947 1.949 1.00 0.00 58 TYR A N 11
ATOM 16506 C CA . TYR A 1 58 ? 5.949 4.274 2.529 1.00 0.00 58 TYR A CA 11
ATOM 16507 C C . TYR A 1 58 ? 4.824 5.199 2.086 1.00 0.00 58 TYR A C 11
ATOM 16508 O O . TYR A 1 58 ? 4.624 5.426 0.898 1.00 0.00 58 TYR A O 11
ATOM 16526 N N . TYR A 1 59 ? 4.093 5.730 3.047 1.00 0.00 59 TYR A N 11
ATOM 16527 C CA . TYR A 1 59 ? 3.014 6.668 2.767 1.00 0.00 59 TYR A CA 11
ATOM 16528 C C . TYR A 1 59 ? 3.451 8.083 3.108 1.00 0.00 59 TYR A C 11
ATOM 16529 O O . TYR A 1 59 ? 3.550 8.433 4.280 1.00 0.00 59 TYR A O 11
ATOM 16547 N N . SER A 1 60 ? 3.756 8.879 2.087 1.00 0.00 60 SER A N 11
ATOM 16548 C CA . SER A 1 60 ? 4.188 10.265 2.285 1.00 0.00 60 SER A CA 11
ATOM 16549 C C . SER A 1 60 ? 5.501 10.343 3.077 1.00 0.00 60 SER A C 11
ATOM 16550 O O . SER A 1 60 ? 5.941 11.427 3.468 1.00 0.00 60 SER A O 11
ATOM 16558 N N . GLY A 1 61 ? 6.132 9.196 3.296 1.00 0.00 61 GLY A N 11
ATOM 16559 C CA . GLY A 1 61 ? 7.324 9.150 4.114 1.00 0.00 61 GLY A CA 11
ATOM 16560 C C . GLY A 1 61 ? 7.130 8.284 5.343 1.00 0.00 61 GLY A C 11
ATOM 16561 O O . GLY A 1 61 ? 8.095 7.876 5.985 1.00 0.00 61 GLY A O 11
ATOM 16565 N N . ILE A 1 62 ? 5.871 8.006 5.667 1.00 0.00 62 ILE A N 11
ATOM 16566 C CA . ILE A 1 62 ? 5.539 7.156 6.802 1.00 0.00 62 ILE A CA 11
ATOM 16567 C C . ILE A 1 62 ? 5.750 5.698 6.423 1.00 0.00 62 ILE A C 11
ATOM 16568 O O . ILE A 1 62 ? 5.064 5.188 5.537 1.00 0.00 62 ILE A O 11
ATOM 16584 N N . GLU A 1 63 ? 6.697 5.031 7.066 1.00 0.00 63 GLU A N 11
ATOM 16585 C CA . GLU A 1 63 ? 6.918 3.619 6.797 1.00 0.00 63 GLU A CA 11
ATOM 16586 C C . GLU A 1 63 ? 5.774 2.800 7.378 1.00 0.00 63 GLU A C 11
ATOM 16587 O O . GLU A 1 63 ? 5.544 2.801 8.589 1.00 0.00 63 GLU A O 11
ATOM 16599 N N . LEU A 1 64 ? 5.044 2.124 6.505 1.00 0.00 64 LEU A N 11
ATOM 16600 C CA . LEU A 1 64 ? 3.929 1.300 6.926 1.00 0.00 64 LEU A CA 11
ATOM 16601 C C . LEU A 1 64 ? 4.449 -0.025 7.459 1.00 0.00 64 LEU A C 11
ATOM 16602 O O . LEU A 1 64 ? 4.512 -1.016 6.735 1.00 0.00 64 LEU A O 11
ATOM 16618 N N . ALA A 1 65 ? 4.864 -0.021 8.717 1.00 0.00 65 ALA A N 11
ATOM 16619 C CA . ALA A 1 65 ? 5.454 -1.200 9.332 1.00 0.00 65 ALA A CA 11
ATOM 16620 C C . ALA A 1 65 ? 4.479 -1.876 10.285 1.00 0.00 65 ALA A C 11
ATOM 16621 O O . ALA A 1 65 ? 4.839 -2.824 10.983 1.00 0.00 65 ALA A O 11
ATOM 16628 N N . ASP A 1 66 ? 3.245 -1.396 10.305 1.00 0.00 66 ASP A N 11
ATOM 16629 C CA . ASP A 1 66 ? 2.231 -1.954 11.188 1.00 0.00 66 ASP A CA 11
ATOM 16630 C C . ASP A 1 66 ? 1.213 -2.755 10.384 1.00 0.00 66 ASP A C 11
ATOM 16631 O O . ASP A 1 66 ? 0.218 -2.209 9.914 1.00 0.00 66 ASP A O 11
ATOM 16640 N N . ASP A 1 67 ? 1.461 -4.051 10.229 1.00 0.00 67 ASP A N 11
ATOM 16641 C CA . ASP A 1 67 ? 0.595 -4.917 9.421 1.00 0.00 67 ASP A CA 11
ATOM 16642 C C . ASP A 1 67 ? -0.824 -4.973 9.973 1.00 0.00 67 ASP A C 11
ATOM 16643 O O . ASP A 1 67 ? -1.780 -5.179 9.227 1.00 0.00 67 ASP A O 11
ATOM 16652 N N . TYR A 1 68 ? -0.957 -4.788 11.278 1.00 0.00 68 TYR A N 11
ATOM 16653 C CA . TYR A 1 68 ? -2.256 -4.891 11.931 1.00 0.00 68 TYR A CA 11
ATOM 16654 C C . TYR A 1 68 ? -3.024 -3.570 11.885 1.00 0.00 68 TYR A C 11
ATOM 16655 O O . TYR A 1 68 ? -4.120 -3.463 12.435 1.00 0.00 68 TYR A O 11
ATOM 16673 N N . ARG A 1 69 ? -2.456 -2.571 11.230 1.00 0.00 69 ARG A N 11
ATOM 16674 C CA . ARG A 1 69 ? -3.110 -1.279 11.109 1.00 0.00 69 ARG A CA 11
ATOM 16675 C C . ARG A 1 69 ? -3.868 -1.165 9.793 1.00 0.00 69 ARG A C 11
ATOM 16676 O O . ARG A 1 69 ? -3.512 -1.797 8.795 1.00 0.00 69 ARG A O 11
ATOM 16697 N N . ASN A 1 70 ? -4.918 -0.360 9.811 1.00 0.00 70 ASN A N 11
ATOM 16698 C CA . ASN A 1 70 ? -5.686 -0.057 8.609 1.00 0.00 70 ASN A CA 11
ATOM 16699 C C . ASN A 1 70 ? -5.061 1.142 7.912 1.00 0.00 70 ASN A C 11
ATOM 16700 O O . ASN A 1 70 ? -4.429 1.974 8.561 1.00 0.00 70 ASN A O 11
ATOM 16711 N N . LEU A 1 71 ? -5.220 1.227 6.600 1.00 0.00 71 LEU A N 11
ATOM 16712 C CA . LEU A 1 71 ? -4.724 2.378 5.849 1.00 0.00 71 LEU A CA 11
ATOM 16713 C C . LEU A 1 71 ? -5.353 3.653 6.397 1.00 0.00 71 LEU A C 11
ATOM 16714 O O . LEU A 1 71 ? -4.708 4.700 6.502 1.00 0.00 71 LEU A O 11
ATOM 16730 N N . ASN A 1 72 ? -6.618 3.530 6.769 1.00 0.00 72 ASN A N 11
ATOM 16731 C CA . ASN A 1 72 ? -7.376 4.606 7.392 1.00 0.00 72 ASN A CA 11
ATOM 16732 C C . ASN A 1 72 ? -6.697 5.140 8.661 1.00 0.00 72 ASN A C 11
ATOM 16733 O O . ASN A 1 72 ? -6.832 6.319 8.990 1.00 0.00 72 ASN A O 11
ATOM 16744 N N . GLU A 1 73 ? -5.951 4.285 9.359 1.00 0.00 73 GLU A N 11
ATOM 16745 C CA . GLU A 1 73 ? -5.290 4.689 10.602 1.00 0.00 73 GLU A CA 11
ATOM 16746 C C . GLU A 1 73 ? -4.213 5.730 10.321 1.00 0.00 73 GLU A C 11
ATOM 16747 O O . GLU A 1 73 ? -4.009 6.655 11.105 1.00 0.00 73 GLU A O 11
ATOM 16759 N N . TYR A 1 74 ? -3.527 5.578 9.192 1.00 0.00 74 TYR A N 11
ATOM 16760 C CA . TYR A 1 74 ? -2.485 6.522 8.799 1.00 0.00 74 TYR A CA 11
ATOM 16761 C C . TYR A 1 74 ? -3.105 7.767 8.170 1.00 0.00 74 TYR A C 11
ATOM 16762 O O . TYR A 1 74 ? -2.427 8.775 7.962 1.00 0.00 74 TYR A O 11
ATOM 16780 N N . GLY A 1 75 ? -4.396 7.686 7.871 1.00 0.00 75 GLY A N 11
ATOM 16781 C CA . GLY A 1 75 ? -5.082 8.784 7.222 1.00 0.00 75 GLY A CA 11
ATOM 16782 C C . GLY A 1 75 ? -4.972 8.705 5.716 1.00 0.00 75 GLY A C 11
ATOM 16783 O O . GLY A 1 75 ? -5.093 9.713 5.023 1.00 0.00 75 GLY A O 11
ATOM 16787 N N . ILE A 1 76 ? -4.749 7.499 5.210 1.00 0.00 76 ILE A N 11
ATOM 16788 C CA . ILE A 1 76 ? -4.569 7.290 3.783 1.00 0.00 76 ILE A CA 11
ATOM 16789 C C . ILE A 1 76 ? -5.880 7.508 3.029 1.00 0.00 76 ILE A C 11
ATOM 16790 O O . ILE A 1 76 ? -6.873 6.816 3.267 1.00 0.00 76 ILE A O 11
ATOM 16806 N N . THR A 1 77 ? -5.872 8.490 2.141 1.00 0.00 77 THR A N 11
ATOM 16807 C CA . THR A 1 77 ? -7.034 8.809 1.327 1.00 0.00 77 THR A CA 11
ATOM 16808 C C . THR A 1 77 ? -6.773 8.418 -0.133 1.00 0.00 77 THR A C 11
ATOM 16809 O O . THR A 1 77 ? -5.799 7.722 -0.426 1.00 0.00 77 THR A O 11
ATOM 16820 N N . GLU A 1 78 ? -7.635 8.852 -1.045 1.00 0.00 78 GLU A N 11
ATOM 16821 C CA . GLU A 1 78 ? -7.478 8.527 -2.457 1.00 0.00 78 GLU A CA 11
ATOM 16822 C C . GLU A 1 78 ? -6.369 9.372 -3.076 1.00 0.00 78 GLU A C 11
ATOM 16823 O O . GLU A 1 78 ? -6.158 10.518 -2.678 1.00 0.00 78 GLU A O 11
ATOM 16835 N N . PHE A 1 79 ? -5.655 8.783 -4.037 1.00 0.00 79 PHE A N 11
ATOM 16836 C CA . PHE A 1 79 ? -4.518 9.425 -4.692 1.00 0.00 79 PHE A CA 11
ATOM 16837 C C . PHE A 1 79 ? -3.386 9.681 -3.710 1.00 0.00 79 PHE A C 11
ATOM 16838 O O . PHE A 1 79 ? -2.539 10.550 -3.924 1.00 0.00 79 PHE A O 11
ATOM 16855 N N . SER A 1 80 ? -3.372 8.910 -2.635 1.00 0.00 80 SER A N 11
ATOM 16856 C CA . SER A 1 80 ? -2.262 8.923 -1.707 1.00 0.00 80 SER A CA 11
ATOM 16857 C C . SER A 1 80 ? -1.037 8.325 -2.381 1.00 0.00 80 SER A C 11
ATOM 16858 O O . SER A 1 80 ? -1.151 7.380 -3.170 1.00 0.00 80 SER A O 11
ATOM 16866 N N . GLU A 1 81 ? 0.122 8.879 -2.099 1.00 0.00 81 GLU A N 11
ATOM 16867 C CA . GLU A 1 81 ? 1.331 8.448 -2.762 1.00 0.00 81 GLU A CA 11
ATOM 16868 C C . GLU A 1 81 ? 2.050 7.395 -1.933 1.00 0.00 81 GLU A C 11
ATOM 16869 O O . GLU A 1 81 ? 2.696 7.701 -0.928 1.00 0.00 81 GLU A O 11
ATOM 16881 N N . ILE A 1 82 ? 1.914 6.152 -2.354 1.00 0.00 82 ILE A N 11
ATOM 16882 C CA . ILE A 1 82 ? 2.568 5.047 -1.692 1.00 0.00 82 ILE A CA 11
ATOM 16883 C C . ILE A 1 82 ? 3.895 4.759 -2.370 1.00 0.00 82 ILE A C 11
ATOM 16884 O O . ILE A 1 82 ? 3.944 4.248 -3.488 1.00 0.00 82 ILE A O 11
ATOM 16900 N N . VAL A 1 83 ? 4.962 5.111 -1.695 1.00 0.00 83 VAL A N 11
ATOM 16901 C CA . VAL A 1 83 ? 6.295 4.913 -2.220 1.00 0.00 83 VAL A CA 11
ATOM 16902 C C . VAL A 1 83 ? 6.795 3.537 -1.810 1.00 0.00 83 VAL A C 11
ATOM 16903 O O . VAL A 1 83 ? 6.875 3.225 -0.626 1.00 0.00 83 VAL A O 11
ATOM 16916 N N . VAL A 1 84 ? 7.104 2.709 -2.787 1.00 0.00 84 VAL A N 11
ATOM 16917 C CA . VAL A 1 84 ? 7.561 1.361 -2.517 1.00 0.00 84 VAL A CA 11
ATOM 16918 C C . VAL A 1 84 ? 9.063 1.249 -2.733 1.00 0.00 84 VAL A C 11
ATOM 16919 O O . VAL A 1 84 ? 9.554 1.370 -3.858 1.00 0.00 84 VAL A O 11
ATOM 16932 N N . PHE A 1 85 ? 9.787 1.038 -1.647 1.00 0.00 85 PHE A N 11
ATOM 16933 C CA . PHE A 1 85 ? 11.218 0.808 -1.721 1.00 0.00 85 PHE A CA 11
ATOM 16934 C C . PHE A 1 85 ? 11.509 -0.663 -1.484 1.00 0.00 85 PHE A C 11
ATOM 16935 O O . PHE A 1 85 ? 10.916 -1.286 -0.602 1.00 0.00 85 PHE A O 11
ATOM 16952 N N . LEU A 1 86 ? 12.411 -1.216 -2.272 1.00 0.00 86 LEU A N 11
ATOM 16953 C CA . LEU A 1 86 ? 12.738 -2.624 -2.170 1.00 0.00 86 LEU A CA 11
ATOM 16954 C C . LEU A 1 86 ? 13.993 -2.801 -1.335 1.00 0.00 86 LEU A C 11
ATOM 16955 O O . LEU A 1 86 ? 15.048 -2.249 -1.653 1.00 0.00 86 LEU A O 11
ATOM 16971 N N . LYS A 1 87 ? 13.871 -3.559 -0.258 1.00 0.00 87 LYS A N 11
ATOM 16972 C CA . LYS A 1 87 ? 14.996 -3.795 0.635 1.00 0.00 87 LYS A CA 11
ATOM 16973 C C . LYS A 1 87 ? 15.779 -4.999 0.141 1.00 0.00 87 LYS A C 11
ATOM 16974 O O . LYS A 1 87 ? 16.931 -5.214 0.511 1.00 0.00 87 LYS A O 11
ATOM 16993 N N . SER A 1 88 ? 15.123 -5.776 -0.702 1.00 0.00 88 SER A N 11
ATOM 16994 C CA . SER A 1 88 ? 15.741 -6.906 -1.363 1.00 0.00 88 SER A CA 11
ATOM 16995 C C . SER A 1 88 ? 15.169 -7.033 -2.770 1.00 0.00 88 SER A C 11
ATOM 16996 O O . SER A 1 88 ? 13.975 -6.811 -2.983 1.00 0.00 88 SER A O 11
ATOM 17004 N N . ILE A 1 89 ? 16.013 -7.364 -3.734 1.00 0.00 89 ILE A N 11
ATOM 17005 C CA . ILE A 1 89 ? 15.589 -7.395 -5.125 1.00 0.00 89 ILE A CA 11
ATOM 17006 C C . ILE A 1 89 ? 15.777 -8.777 -5.728 1.00 0.00 89 ILE A C 11
ATOM 17007 O O . ILE A 1 89 ? 16.846 -9.379 -5.618 1.00 0.00 89 ILE A O 11
ATOM 17023 N N . ASN A 1 90 ? 14.726 -9.285 -6.349 1.00 0.00 90 ASN A N 11
ATOM 17024 C CA . ASN A 1 90 ? 14.780 -10.575 -7.018 1.00 0.00 90 ASN A CA 11
ATOM 17025 C C . ASN A 1 90 ? 13.640 -10.694 -8.013 1.00 0.00 90 ASN A C 11
ATOM 17026 O O . ASN A 1 90 ? 12.477 -10.501 -7.656 1.00 0.00 90 ASN A O 11
ATOM 17037 N N . ARG A 1 91 ? 13.974 -10.993 -9.259 1.00 0.00 91 ARG A N 11
ATOM 17038 C CA . ARG A 1 91 ? 12.960 -11.237 -10.271 1.00 0.00 91 ARG A CA 11
ATOM 17039 C C . ARG A 1 91 ? 12.463 -12.667 -10.143 1.00 0.00 91 ARG A C 11
ATOM 17040 O O . ARG A 1 91 ? 13.058 -13.596 -10.689 1.00 0.00 91 ARG A O 11
ATOM 17061 N N . ALA A 1 92 ? 11.394 -12.833 -9.387 1.00 0.00 92 ALA A N 11
ATOM 17062 C CA . ALA A 1 92 ? 10.887 -14.151 -9.060 1.00 0.00 92 ALA A CA 11
ATOM 17063 C C . ALA A 1 92 ? 9.920 -14.656 -10.119 1.00 0.00 92 ALA A C 11
ATOM 17064 O O . ALA A 1 92 ? 9.225 -13.874 -10.772 1.00 0.00 92 ALA A O 11
ATOM 17071 N N . LYS A 1 93 ? 9.892 -15.966 -10.290 1.00 0.00 93 LYS A N 11
ATOM 17072 C CA . LYS A 1 93 ? 8.956 -16.592 -11.206 1.00 0.00 93 LYS A CA 11
ATOM 17073 C C . LYS A 1 93 ? 7.663 -16.929 -10.472 1.00 0.00 93 LYS A C 11
ATOM 17074 O O . LYS A 1 93 ? 7.584 -17.932 -9.759 1.00 0.00 93 LYS A O 11
ATOM 17093 N N . ASP A 1 94 ? 6.670 -16.065 -10.615 1.00 0.00 94 ASP A N 11
ATOM 17094 C CA . ASP A 1 94 ? 5.365 -16.295 -10.019 1.00 0.00 94 ASP A CA 11
ATOM 17095 C C . ASP A 1 94 ? 4.404 -16.840 -11.068 1.00 0.00 94 ASP A C 11
ATOM 17096 O O . ASP A 1 94 ? 3.964 -16.076 -11.947 1.00 0.00 94 ASP A O 11
ATOM 17106 N N . MET A 1 1 ? -16.935 19.313 13.893 1.00 0.00 1 MET A N 12
ATOM 17107 C CA . MET A 1 1 ? -17.093 18.232 12.891 1.00 0.00 1 MET A CA 12
ATOM 17108 C C . MET A 1 1 ? -17.884 17.059 13.467 1.00 0.00 1 MET A C 12
ATOM 17109 O O . MET A 1 1 ? -18.497 16.290 12.724 1.00 0.00 1 MET A O 12
ATOM 17125 N N . GLY A 1 2 ? -17.870 16.920 14.788 1.00 0.00 2 GLY A N 12
ATOM 17126 C CA . GLY A 1 2 ? -18.688 15.912 15.434 1.00 0.00 2 GLY A CA 12
ATOM 17127 C C . GLY A 1 2 ? -17.938 14.625 15.715 1.00 0.00 2 GLY A C 12
ATOM 17128 O O . GLY A 1 2 ? -17.068 14.217 14.943 1.00 0.00 2 GLY A O 12
ATOM 17132 N N . HIS A 1 3 ? -18.271 13.998 16.835 1.00 0.00 3 HIS A N 12
ATOM 17133 C CA . HIS A 1 3 ? -17.713 12.704 17.208 1.00 0.00 3 HIS A CA 12
ATOM 17134 C C . HIS A 1 3 ? -18.853 11.747 17.542 1.00 0.00 3 HIS A C 12
ATOM 17135 O O . HIS A 1 3 ? -19.859 12.156 18.123 1.00 0.00 3 HIS A O 12
ATOM 17150 N N . HIS A 1 4 ? -18.700 10.479 17.178 1.00 0.00 4 HIS A N 12
ATOM 17151 C CA . HIS A 1 4 ? -19.812 9.533 17.241 1.00 0.00 4 HIS A CA 12
ATOM 17152 C C . HIS A 1 4 ? -19.510 8.365 18.184 1.00 0.00 4 HIS A C 12
ATOM 17153 O O . HIS A 1 4 ? -20.180 7.334 18.137 1.00 0.00 4 HIS A O 12
ATOM 17168 N N . HIS A 1 5 ? -18.513 8.544 19.051 1.00 0.00 5 HIS A N 12
ATOM 17169 C CA . HIS A 1 5 ? -18.124 7.526 20.042 1.00 0.00 5 HIS A CA 12
ATOM 17170 C C . HIS A 1 5 ? -17.545 6.280 19.373 1.00 0.00 5 HIS A C 12
ATOM 17171 O O . HIS A 1 5 ? -16.329 6.087 19.334 1.00 0.00 5 HIS A O 12
ATOM 17186 N N . HIS A 1 6 ? -18.429 5.447 18.844 1.00 0.00 6 HIS A N 12
ATOM 17187 C CA . HIS A 1 6 ? -18.042 4.173 18.259 1.00 0.00 6 HIS A CA 12
ATOM 17188 C C . HIS A 1 6 ? -17.714 4.374 16.786 1.00 0.00 6 HIS A C 12
ATOM 17189 O O . HIS A 1 6 ? -18.527 4.907 16.030 1.00 0.00 6 HIS A O 12
ATOM 17204 N N . HIS A 1 7 ? -16.524 3.952 16.380 1.00 0.00 7 HIS A N 12
ATOM 17205 C CA . HIS A 1 7 ? -16.044 4.232 15.035 1.00 0.00 7 HIS A CA 12
ATOM 17206 C C . HIS A 1 7 ? -16.579 3.232 14.021 1.00 0.00 7 HIS A C 12
ATOM 17207 O O . HIS A 1 7 ? -16.380 2.023 14.152 1.00 0.00 7 HIS A O 12
ATOM 17222 N N . HIS A 1 8 ? -17.275 3.763 13.029 1.00 0.00 8 HIS A N 12
ATOM 17223 C CA . HIS A 1 8 ? -17.737 2.995 11.881 1.00 0.00 8 HIS A CA 12
ATOM 17224 C C . HIS A 1 8 ? -18.130 3.961 10.772 1.00 0.00 8 HIS A C 12
ATOM 17225 O O . HIS A 1 8 ? -18.440 5.124 11.045 1.00 0.00 8 HIS A O 12
ATOM 17240 N N . SER A 1 9 ? -18.099 3.498 9.534 1.00 0.00 9 SER A N 12
ATOM 17241 C CA . SER A 1 9 ? -18.410 4.351 8.397 1.00 0.00 9 SER A CA 12
ATOM 17242 C C . SER A 1 9 ? -19.823 4.925 8.507 1.00 0.00 9 SER A C 12
ATOM 17243 O O . SER A 1 9 ? -20.807 4.184 8.573 1.00 0.00 9 SER A O 12
ATOM 17251 N N . HIS A 1 10 ? -19.916 6.253 8.547 1.00 0.00 10 HIS A N 12
ATOM 17252 C CA . HIS A 1 10 ? -21.214 6.921 8.573 1.00 0.00 10 HIS A CA 12
ATOM 17253 C C . HIS A 1 10 ? -21.712 7.152 7.152 1.00 0.00 10 HIS A C 12
ATOM 17254 O O . HIS A 1 10 ? -22.750 7.774 6.928 1.00 0.00 10 HIS A O 12
ATOM 17269 N N . ALA A 1 11 ? -20.953 6.636 6.203 1.00 0.00 11 ALA A N 12
ATOM 17270 C CA . ALA A 1 11 ? -21.314 6.681 4.800 1.00 0.00 11 ALA A CA 12
ATOM 17271 C C . ALA A 1 11 ? -21.063 5.315 4.184 1.00 0.00 11 ALA A C 12
ATOM 17272 O O . ALA A 1 11 ? -20.594 4.406 4.871 1.00 0.00 11 ALA A O 12
ATOM 17279 N N . ALA A 1 12 ? -21.370 5.167 2.904 1.00 0.00 12 ALA A N 12
ATOM 17280 C CA . ALA A 1 12 ? -21.136 3.912 2.211 1.00 0.00 12 ALA A CA 12
ATOM 17281 C C . ALA A 1 12 ? -19.648 3.597 2.181 1.00 0.00 12 ALA A C 12
ATOM 17282 O O . ALA A 1 12 ? -18.825 4.485 1.950 1.00 0.00 12 ALA A O 12
ATOM 17289 N N . VAL A 1 13 ? -19.304 2.342 2.434 1.00 0.00 13 VAL A N 12
ATOM 17290 C CA . VAL A 1 13 ? -17.908 1.928 2.440 1.00 0.00 13 VAL A CA 12
ATOM 17291 C C . VAL A 1 13 ? -17.294 2.140 1.058 1.00 0.00 13 VAL A C 12
ATOM 17292 O O . VAL A 1 13 ? -17.813 1.666 0.041 1.00 0.00 13 VAL A O 12
ATOM 17305 N N . ARG A 1 14 ? -16.206 2.887 1.019 1.00 0.00 14 ARG A N 12
ATOM 17306 C CA . ARG A 1 14 ? -15.622 3.297 -0.239 1.00 0.00 14 ARG A CA 12
ATOM 17307 C C . ARG A 1 14 ? -14.189 2.828 -0.371 1.00 0.00 14 ARG A C 12
ATOM 17308 O O . ARG A 1 14 ? -13.424 2.827 0.597 1.00 0.00 14 ARG A O 12
ATOM 17329 N N . LYS A 1 15 ? -13.844 2.418 -1.576 1.00 0.00 15 LYS A N 12
ATOM 17330 C CA . LYS A 1 15 ? -12.494 1.998 -1.884 1.00 0.00 15 LYS A CA 12
ATOM 17331 C C . LYS A 1 15 ? -11.715 3.182 -2.430 1.00 0.00 15 LYS A C 12
ATOM 17332 O O . LYS A 1 15 ? -12.227 3.951 -3.246 1.00 0.00 15 LYS A O 12
ATOM 17351 N N . ILE A 1 16 ? -10.488 3.324 -1.980 1.00 0.00 16 ILE A N 12
ATOM 17352 C CA . ILE A 1 16 ? -9.663 4.456 -2.350 1.00 0.00 16 ILE A CA 12
ATOM 17353 C C . ILE A 1 16 ? -8.697 4.072 -3.461 1.00 0.00 16 ILE A C 12
ATOM 17354 O O . ILE A 1 16 ? -8.284 2.916 -3.575 1.00 0.00 16 ILE A O 12
ATOM 17370 N N . HIS A 1 17 ? -8.361 5.038 -4.293 1.00 0.00 17 HIS A N 12
ATOM 17371 C CA . HIS A 1 17 ? -7.434 4.806 -5.384 1.00 0.00 17 HIS A CA 12
ATOM 17372 C C . HIS A 1 17 ? -6.036 5.234 -4.973 1.00 0.00 17 HIS A C 12
ATOM 17373 O O . HIS A 1 17 ? -5.703 6.417 -5.016 1.00 0.00 17 HIS A O 12
ATOM 17388 N N . VAL A 1 18 ? -5.235 4.274 -4.540 1.00 0.00 18 VAL A N 12
ATOM 17389 C CA . VAL A 1 18 ? -3.888 4.557 -4.071 1.00 0.00 18 VAL A CA 12
ATOM 17390 C C . VAL A 1 18 ? -2.906 4.567 -5.230 1.00 0.00 18 VAL A C 12
ATOM 17391 O O . VAL A 1 18 ? -3.042 3.795 -6.179 1.00 0.00 18 VAL A O 12
ATOM 17404 N N . THR A 1 19 ? -1.925 5.441 -5.155 1.00 0.00 19 THR A N 12
ATOM 17405 C CA . THR A 1 19 ? -0.925 5.533 -6.194 1.00 0.00 19 THR A CA 12
ATOM 17406 C C . THR A 1 19 ? 0.332 4.781 -5.773 1.00 0.00 19 THR A C 12
ATOM 17407 O O . THR A 1 19 ? 1.048 5.218 -4.880 1.00 0.00 19 THR A O 12
ATOM 17418 N N . VAL A 1 20 ? 0.593 3.656 -6.415 1.00 0.00 20 VAL A N 12
ATOM 17419 C CA . VAL A 1 20 ? 1.720 2.815 -6.048 1.00 0.00 20 VAL A CA 12
ATOM 17420 C C . VAL A 1 20 ? 2.927 3.117 -6.931 1.00 0.00 20 VAL A C 12
ATOM 17421 O O . VAL A 1 20 ? 2.845 3.044 -8.160 1.00 0.00 20 VAL A O 12
ATOM 17434 N N . LYS A 1 21 ? 4.039 3.470 -6.302 1.00 0.00 21 LYS A N 12
ATOM 17435 C CA . LYS A 1 21 ? 5.256 3.789 -7.024 1.00 0.00 21 LYS A CA 12
ATOM 17436 C C . LYS A 1 21 ? 6.344 2.753 -6.782 1.00 0.00 21 LYS A C 12
ATOM 17437 O O . LYS A 1 21 ? 6.832 2.599 -5.663 1.00 0.00 21 LYS A O 12
ATOM 17456 N N . PHE A 1 22 ? 6.719 2.056 -7.838 1.00 0.00 22 PHE A N 12
ATOM 17457 C CA . PHE A 1 22 ? 7.851 1.144 -7.798 1.00 0.00 22 PHE A CA 12
ATOM 17458 C C . PHE A 1 22 ? 9.083 1.854 -8.344 1.00 0.00 22 PHE A C 12
ATOM 17459 O O . PHE A 1 22 ? 8.955 2.893 -8.994 1.00 0.00 22 PHE A O 12
ATOM 17476 N N . PRO A 1 23 ? 10.289 1.318 -8.095 1.00 0.00 23 PRO A N 12
ATOM 17477 C CA . PRO A 1 23 ? 11.550 1.920 -8.571 1.00 0.00 23 PRO A CA 12
ATOM 17478 C C . PRO A 1 23 ? 11.728 1.842 -10.094 1.00 0.00 23 PRO A C 12
ATOM 17479 O O . PRO A 1 23 ? 12.850 1.721 -10.590 1.00 0.00 23 PRO A O 12
ATOM 17490 N N . SER A 1 24 ? 10.622 1.939 -10.828 1.00 0.00 24 SER A N 12
ATOM 17491 C CA . SER A 1 24 ? 10.642 1.892 -12.288 1.00 0.00 24 SER A CA 12
ATOM 17492 C C . SER A 1 24 ? 9.346 2.448 -12.886 1.00 0.00 24 SER A C 12
ATOM 17493 O O . SER A 1 24 ? 9.359 3.006 -13.982 1.00 0.00 24 SER A O 12
ATOM 17501 N N . LYS A 1 25 ? 8.227 2.291 -12.178 1.00 0.00 25 LYS A N 12
ATOM 17502 C CA . LYS A 1 25 ? 6.929 2.680 -12.724 1.00 0.00 25 LYS A CA 12
ATOM 17503 C C . LYS A 1 25 ? 5.965 3.134 -11.633 1.00 0.00 25 LYS A C 12
ATOM 17504 O O . LYS A 1 25 ? 6.235 2.982 -10.441 1.00 0.00 25 LYS A O 12
ATOM 17523 N N . GLN A 1 26 ? 4.824 3.654 -12.069 1.00 0.00 26 GLN A N 12
ATOM 17524 C CA . GLN A 1 26 ? 3.771 4.113 -11.174 1.00 0.00 26 GLN A CA 12
ATOM 17525 C C . GLN A 1 26 ? 2.406 3.660 -11.691 1.00 0.00 26 GLN A C 12
ATOM 17526 O O . GLN A 1 26 ? 2.094 3.830 -12.873 1.00 0.00 26 GLN A O 12
ATOM 17540 N N . PHE A 1 27 ? 1.598 3.086 -10.810 1.00 0.00 27 PHE A N 12
ATOM 17541 C CA . PHE A 1 27 ? 0.264 2.632 -11.180 1.00 0.00 27 PHE A CA 12
ATOM 17542 C C . PHE A 1 27 ? -0.695 2.775 -10.001 1.00 0.00 27 PHE A C 12
ATOM 17543 O O . PHE A 1 27 ? -0.266 2.883 -8.854 1.00 0.00 27 PHE A O 12
ATOM 17560 N N . THR A 1 28 ? -1.985 2.784 -10.288 1.00 0.00 28 THR A N 12
ATOM 17561 C CA . THR A 1 28 ? -3.001 2.966 -9.259 1.00 0.00 28 THR A CA 12
ATOM 17562 C C . THR A 1 28 ? -3.677 1.636 -8.925 1.00 0.00 28 THR A C 12
ATOM 17563 O O . THR A 1 28 ? -3.914 0.811 -9.812 1.00 0.00 28 THR A O 12
ATOM 17574 N N . VAL A 1 29 ? -3.977 1.425 -7.652 1.00 0.00 29 VAL A N 12
ATOM 17575 C CA . VAL A 1 29 ? -4.650 0.206 -7.213 1.00 0.00 29 VAL A CA 12
ATOM 17576 C C . VAL A 1 29 ? -5.886 0.558 -6.392 1.00 0.00 29 VAL A C 12
ATOM 17577 O O . VAL A 1 29 ? -5.881 1.534 -5.641 1.00 0.00 29 VAL A O 12
ATOM 17590 N N . GLU A 1 30 ? -6.952 -0.213 -6.552 1.00 0.00 30 GLU A N 12
ATOM 17591 C CA . GLU A 1 30 ? -8.148 -0.006 -5.752 1.00 0.00 30 GLU A CA 12
ATOM 17592 C C . GLU A 1 30 ? -8.115 -0.865 -4.512 1.00 0.00 30 GLU A C 12
ATOM 17593 O O . GLU A 1 30 ? -8.180 -2.094 -4.583 1.00 0.00 30 GLU A O 12
ATOM 17605 N N . VAL A 1 31 ? -8.010 -0.209 -3.385 1.00 0.00 31 VAL A N 12
ATOM 17606 C CA . VAL A 1 31 ? -8.047 -0.882 -2.106 1.00 0.00 31 VAL A CA 12
ATOM 17607 C C . VAL A 1 31 ? -9.068 -0.197 -1.218 1.00 0.00 31 VAL A C 12
ATOM 17608 O O . VAL A 1 31 ? -9.410 0.961 -1.443 1.00 0.00 31 VAL A O 12
ATOM 17621 N N . ASP A 1 32 ? -9.573 -0.908 -0.237 1.00 0.00 32 ASP A N 12
ATOM 17622 C CA . ASP A 1 32 ? -10.562 -0.339 0.672 1.00 0.00 32 ASP A CA 12
ATOM 17623 C C . ASP A 1 32 ? -9.905 0.687 1.598 1.00 0.00 32 ASP A C 12
ATOM 17624 O O . ASP A 1 32 ? -8.694 0.660 1.805 1.00 0.00 32 ASP A O 12
ATOM 17633 N N . ARG A 1 33 ? -10.692 1.597 2.151 1.00 0.00 33 ARG A N 12
ATOM 17634 C CA . ARG A 1 33 ? -10.161 2.582 3.084 1.00 0.00 33 ARG A CA 12
ATOM 17635 C C . ARG A 1 33 ? -9.868 1.928 4.436 1.00 0.00 33 ARG A C 12
ATOM 17636 O O . ARG A 1 33 ? -9.051 2.416 5.223 1.00 0.00 33 ARG A O 12
ATOM 17657 N N . THR A 1 34 ? -10.519 0.803 4.686 1.00 0.00 34 THR A N 12
ATOM 17658 C CA . THR A 1 34 ? -10.281 0.042 5.898 1.00 0.00 34 THR A CA 12
ATOM 17659 C C . THR A 1 34 ? -9.358 -1.137 5.605 1.00 0.00 34 THR A C 12
ATOM 17660 O O . THR A 1 34 ? -9.232 -2.062 6.407 1.00 0.00 34 THR A O 12
ATOM 17671 N N . GLU A 1 35 ? -8.722 -1.086 4.437 1.00 0.00 35 GLU A N 12
ATOM 17672 C CA . GLU A 1 35 ? -7.755 -2.097 4.022 1.00 0.00 35 GLU A CA 12
ATOM 17673 C C . GLU A 1 35 ? -6.603 -2.162 5.019 1.00 0.00 35 GLU A C 12
ATOM 17674 O O . GLU A 1 35 ? -6.130 -1.125 5.493 1.00 0.00 35 GLU A O 12
ATOM 17686 N N . THR A 1 36 ? -6.160 -3.367 5.341 1.00 0.00 36 THR A N 12
ATOM 17687 C CA . THR A 1 36 ? -5.004 -3.530 6.204 1.00 0.00 36 THR A CA 12
ATOM 17688 C C . THR A 1 36 ? -3.729 -3.384 5.386 1.00 0.00 36 THR A C 12
ATOM 17689 O O . THR A 1 36 ? -3.711 -3.688 4.190 1.00 0.00 36 THR A O 12
ATOM 17700 N N . VAL A 1 37 ? -2.667 -2.911 6.025 1.00 0.00 37 VAL A N 12
ATOM 17701 C CA . VAL A 1 37 ? -1.379 -2.757 5.359 1.00 0.00 37 VAL A CA 12
ATOM 17702 C C . VAL A 1 37 ? -0.901 -4.096 4.792 1.00 0.00 37 VAL A C 12
ATOM 17703 O O . VAL A 1 37 ? -0.294 -4.154 3.718 1.00 0.00 37 VAL A O 12
ATOM 17716 N N . SER A 1 38 ? -1.213 -5.172 5.502 1.00 0.00 38 SER A N 12
ATOM 17717 C CA . SER A 1 38 ? -0.844 -6.511 5.075 1.00 0.00 38 SER A CA 12
ATOM 17718 C C . SER A 1 38 ? -1.524 -6.869 3.752 1.00 0.00 38 SER A C 12
ATOM 17719 O O . SER A 1 38 ? -0.894 -7.436 2.857 1.00 0.00 38 SER A O 12
ATOM 17727 N N . SER A 1 39 ? -2.802 -6.525 3.616 1.00 0.00 39 SER A N 12
ATOM 17728 C CA . SER A 1 39 ? -3.544 -6.861 2.415 1.00 0.00 39 SER A CA 12
ATOM 17729 C C . SER A 1 39 ? -3.208 -5.877 1.307 1.00 0.00 39 SER A C 12
ATOM 17730 O O . SER A 1 39 ? -3.385 -6.170 0.126 1.00 0.00 39 SER A O 12
ATOM 17738 N N . LEU A 1 40 ? -2.716 -4.709 1.697 1.00 0.00 40 LEU A N 12
ATOM 17739 C CA . LEU A 1 40 ? -2.238 -3.730 0.738 1.00 0.00 40 LEU A CA 12
ATOM 17740 C C . LEU A 1 40 ? -1.061 -4.312 -0.035 1.00 0.00 40 LEU A C 12
ATOM 17741 O O . LEU A 1 40 ? -1.057 -4.329 -1.264 1.00 0.00 40 LEU A O 12
ATOM 17757 N N . LYS A 1 41 ? -0.080 -4.818 0.707 1.00 0.00 41 LYS A N 12
ATOM 17758 C CA . LYS A 1 41 ? 1.082 -5.467 0.111 1.00 0.00 41 LYS A CA 12
ATOM 17759 C C . LYS A 1 41 ? 0.658 -6.717 -0.649 1.00 0.00 41 LYS A C 12
ATOM 17760 O O . LYS A 1 41 ? 1.229 -7.054 -1.686 1.00 0.00 41 LYS A O 12
ATOM 17779 N N . ASP A 1 42 ? -0.355 -7.395 -0.123 1.00 0.00 42 ASP A N 12
ATOM 17780 C CA . ASP A 1 42 ? -0.899 -8.590 -0.757 1.00 0.00 42 ASP A CA 12
ATOM 17781 C C . ASP A 1 42 ? -1.433 -8.271 -2.149 1.00 0.00 42 ASP A C 12
ATOM 17782 O O . ASP A 1 42 ? -1.090 -8.939 -3.126 1.00 0.00 42 ASP A O 12
ATOM 17791 N N . LYS A 1 43 ? -2.253 -7.232 -2.234 1.00 0.00 43 LYS A N 12
ATOM 17792 C CA . LYS A 1 43 ? -2.820 -6.801 -3.506 1.00 0.00 43 LYS A CA 12
ATOM 17793 C C . LYS A 1 43 ? -1.729 -6.347 -4.470 1.00 0.00 43 LYS A C 12
ATOM 17794 O O . LYS A 1 43 ? -1.806 -6.606 -5.673 1.00 0.00 43 LYS A O 12
ATOM 17813 N N . ILE A 1 44 ? -0.712 -5.678 -3.940 1.00 0.00 44 ILE A N 12
ATOM 17814 C CA . ILE A 1 44 ? 0.421 -5.255 -4.751 1.00 0.00 44 ILE A CA 12
ATOM 17815 C C . ILE A 1 44 ? 1.173 -6.469 -5.292 1.00 0.00 44 ILE A C 12
ATOM 17816 O O . ILE A 1 44 ? 1.619 -6.470 -6.437 1.00 0.00 44 ILE A O 12
ATOM 17832 N N . HIS A 1 45 ? 1.285 -7.509 -4.471 1.00 0.00 45 HIS A N 12
ATOM 17833 C CA . HIS A 1 45 ? 1.932 -8.750 -4.884 1.00 0.00 45 HIS A CA 12
ATOM 17834 C C . HIS A 1 45 ? 1.174 -9.410 -6.041 1.00 0.00 45 HIS A C 12
ATOM 17835 O O . HIS A 1 45 ? 1.764 -10.096 -6.876 1.00 0.00 45 HIS A O 12
ATOM 17850 N N . ILE A 1 46 ? -0.135 -9.212 -6.072 1.00 0.00 46 ILE A N 12
ATOM 17851 C CA . ILE A 1 46 ? -0.968 -9.757 -7.139 1.00 0.00 46 ILE A CA 12
ATOM 17852 C C . ILE A 1 46 ? -0.664 -9.053 -8.464 1.00 0.00 46 ILE A C 12
ATOM 17853 O O . ILE A 1 46 ? -0.735 -9.655 -9.540 1.00 0.00 46 ILE A O 12
ATOM 17869 N N . VAL A 1 47 ? -0.301 -7.781 -8.373 1.00 0.00 47 VAL A N 12
ATOM 17870 C CA . VAL A 1 47 ? 0.153 -7.024 -9.531 1.00 0.00 47 VAL A CA 12
ATOM 17871 C C . VAL A 1 47 ? 1.602 -7.368 -9.853 1.00 0.00 47 VAL A C 12
ATOM 17872 O O . VAL A 1 47 ? 1.923 -7.834 -10.948 1.00 0.00 47 VAL A O 12
ATOM 17885 N N . GLU A 1 48 ? 2.464 -7.162 -8.874 1.00 0.00 48 GLU A N 12
ATOM 17886 C CA . GLU A 1 48 ? 3.893 -7.294 -9.059 1.00 0.00 48 GLU A CA 12
ATOM 17887 C C . GLU A 1 48 ? 4.413 -8.477 -8.251 1.00 0.00 48 GLU A C 12
ATOM 17888 O O . GLU A 1 48 ? 4.129 -8.591 -7.061 1.00 0.00 48 GLU A O 12
ATOM 17900 N N . ASN A 1 49 ? 5.178 -9.349 -8.903 1.00 0.00 49 ASN A N 12
ATOM 17901 C CA . ASN A 1 49 ? 5.650 -10.600 -8.288 1.00 0.00 49 ASN A CA 12
ATOM 17902 C C . ASN A 1 49 ? 6.708 -10.373 -7.196 1.00 0.00 49 ASN A C 12
ATOM 17903 O O . ASN A 1 49 ? 7.461 -11.287 -6.859 1.00 0.00 49 ASN A O 12
ATOM 17914 N N . THR A 1 50 ? 6.740 -9.178 -6.626 1.00 0.00 50 THR A N 12
ATOM 17915 C CA . THR A 1 50 ? 7.680 -8.857 -5.574 1.00 0.00 50 THR A CA 12
ATOM 17916 C C . THR A 1 50 ? 7.186 -9.409 -4.236 1.00 0.00 50 THR A C 12
ATOM 17917 O O . THR A 1 50 ? 6.038 -9.189 -3.847 1.00 0.00 50 THR A O 12
ATOM 17928 N N . PRO A 1 51 ? 8.037 -10.189 -3.554 1.00 0.00 51 PRO A N 12
ATOM 17929 C CA . PRO A 1 51 ? 7.750 -10.709 -2.213 1.00 0.00 51 PRO A CA 12
ATOM 17930 C C . PRO A 1 51 ? 7.327 -9.614 -1.237 1.00 0.00 51 PRO A C 12
ATOM 17931 O O . PRO A 1 51 ? 7.950 -8.550 -1.166 1.00 0.00 51 PRO A O 12
ATOM 17942 N N . ILE A 1 52 ? 6.283 -9.903 -0.471 1.00 0.00 52 ILE A N 12
ATOM 17943 C CA . ILE A 1 52 ? 5.673 -8.933 0.431 1.00 0.00 52 ILE A CA 12
ATOM 17944 C C . ILE A 1 52 ? 6.639 -8.495 1.535 1.00 0.00 52 ILE A C 12
ATOM 17945 O O . ILE A 1 52 ? 6.657 -7.330 1.924 1.00 0.00 52 ILE A O 12
ATOM 17961 N N . LYS A 1 53 ? 7.456 -9.422 2.018 1.00 0.00 53 LYS A N 12
ATOM 17962 C CA . LYS A 1 53 ? 8.420 -9.111 3.073 1.00 0.00 53 LYS A CA 12
ATOM 17963 C C . LYS A 1 53 ? 9.570 -8.248 2.553 1.00 0.00 53 LYS A C 12
ATOM 17964 O O . LYS A 1 53 ? 10.295 -7.643 3.336 1.00 0.00 53 LYS A O 12
ATOM 17983 N N . ARG A 1 54 ? 9.736 -8.191 1.235 1.00 0.00 54 ARG A N 12
ATOM 17984 C CA . ARG A 1 54 ? 10.869 -7.486 0.644 1.00 0.00 54 ARG A CA 12
ATOM 17985 C C . ARG A 1 54 ? 10.506 -6.066 0.236 1.00 0.00 54 ARG A C 12
ATOM 17986 O O . ARG A 1 54 ? 11.335 -5.158 0.321 1.00 0.00 54 ARG A O 12
ATOM 18007 N N . MET A 1 55 ? 9.280 -5.877 -0.220 1.00 0.00 55 MET A N 12
ATOM 18008 C CA . MET A 1 55 ? 8.824 -4.551 -0.615 1.00 0.00 55 MET A CA 12
ATOM 18009 C C . MET A 1 55 ? 8.170 -3.833 0.561 1.00 0.00 55 MET A C 12
ATOM 18010 O O . MET A 1 55 ? 7.182 -4.302 1.129 1.00 0.00 55 MET A O 12
ATOM 18024 N N . GLN A 1 56 ? 8.738 -2.700 0.936 1.00 0.00 56 GLN A N 12
ATOM 18025 C CA . GLN A 1 56 ? 8.219 -1.929 2.052 1.00 0.00 56 GLN A CA 12
ATOM 18026 C C . GLN A 1 56 ? 7.464 -0.713 1.534 1.00 0.00 56 GLN A C 12
ATOM 18027 O O . GLN A 1 56 ? 7.917 -0.044 0.606 1.00 0.00 56 GLN A O 12
ATOM 18041 N N . LEU A 1 57 ? 6.322 -0.430 2.138 1.00 0.00 57 LEU A N 12
ATOM 18042 C CA . LEU A 1 57 ? 5.470 0.657 1.683 1.00 0.00 57 LEU A CA 12
ATOM 18043 C C . LEU A 1 57 ? 5.709 1.910 2.512 1.00 0.00 57 LEU A C 12
ATOM 18044 O O . LEU A 1 57 ? 5.722 1.860 3.744 1.00 0.00 57 LEU A O 12
ATOM 18060 N N . TYR A 1 58 ? 5.912 3.027 1.838 1.00 0.00 58 TYR A N 12
ATOM 18061 C CA . TYR A 1 58 ? 6.104 4.301 2.513 1.00 0.00 58 TYR A CA 12
ATOM 18062 C C . TYR A 1 58 ? 5.036 5.299 2.092 1.00 0.00 58 TYR A C 12
ATOM 18063 O O . TYR A 1 58 ? 4.788 5.496 0.902 1.00 0.00 58 TYR A O 12
ATOM 18081 N N . TYR A 1 59 ? 4.406 5.919 3.073 1.00 0.00 59 TYR A N 12
ATOM 18082 C CA . TYR A 1 59 ? 3.373 6.905 2.816 1.00 0.00 59 TYR A CA 12
ATOM 18083 C C . TYR A 1 59 ? 3.740 8.234 3.459 1.00 0.00 59 TYR A C 12
ATOM 18084 O O . TYR A 1 59 ? 3.887 8.311 4.681 1.00 0.00 59 TYR A O 12
ATOM 18102 N N . SER A 1 60 ? 3.899 9.266 2.625 1.00 0.00 60 SER A N 12
ATOM 18103 C CA . SER A 1 60 ? 4.215 10.616 3.082 1.00 0.00 60 SER A CA 12
ATOM 18104 C C . SER A 1 60 ? 5.615 10.662 3.699 1.00 0.00 60 SER A C 12
ATOM 18105 O O . SER A 1 60 ? 6.580 11.053 3.045 1.00 0.00 60 SER A O 12
ATOM 18113 N N . GLY A 1 61 ? 5.716 10.248 4.949 1.00 0.00 61 GLY A N 12
ATOM 18114 C CA . GLY A 1 61 ? 6.998 10.150 5.612 1.00 0.00 61 GLY A CA 12
ATOM 18115 C C . GLY A 1 61 ? 6.993 9.024 6.614 1.00 0.00 61 GLY A C 12
ATOM 18116 O O . GLY A 1 61 ? 7.871 8.923 7.470 1.00 0.00 61 GLY A O 12
ATOM 18120 N N . ILE A 1 62 ? 5.995 8.166 6.484 1.00 0.00 62 ILE A N 12
ATOM 18121 C CA . ILE A 1 62 ? 5.759 7.099 7.434 1.00 0.00 62 ILE A CA 12
ATOM 18122 C C . ILE A 1 62 ? 5.943 5.744 6.768 1.00 0.00 62 ILE A C 12
ATOM 18123 O O . ILE A 1 62 ? 5.377 5.486 5.703 1.00 0.00 62 ILE A O 12
ATOM 18139 N N . GLU A 1 63 ? 6.744 4.896 7.385 1.00 0.00 63 GLU A N 12
ATOM 18140 C CA . GLU A 1 63 ? 6.920 3.535 6.913 1.00 0.00 63 GLU A CA 12
ATOM 18141 C C . GLU A 1 63 ? 5.753 2.679 7.385 1.00 0.00 63 GLU A C 12
ATOM 18142 O O . GLU A 1 63 ? 5.443 2.646 8.577 1.00 0.00 63 GLU A O 12
ATOM 18154 N N . LEU A 1 64 ? 5.102 1.998 6.458 1.00 0.00 64 LEU A N 12
ATOM 18155 C CA . LEU A 1 64 ? 3.989 1.131 6.806 1.00 0.00 64 LEU A CA 12
ATOM 18156 C C . LEU A 1 64 ? 4.514 -0.216 7.289 1.00 0.00 64 LEU A C 12
ATOM 18157 O O . LEU A 1 64 ? 4.363 -1.239 6.620 1.00 0.00 64 LEU A O 12
ATOM 18173 N N . ALA A 1 65 ? 5.160 -0.191 8.443 1.00 0.00 65 ALA A N 12
ATOM 18174 C CA . ALA A 1 65 ? 5.756 -1.383 9.015 1.00 0.00 65 ALA A CA 12
ATOM 18175 C C . ALA A 1 65 ? 4.705 -2.256 9.681 1.00 0.00 65 ALA A C 12
ATOM 18176 O O . ALA A 1 65 ? 4.794 -3.484 9.645 1.00 0.00 65 ALA A O 12
ATOM 18183 N N . ASP A 1 66 ? 3.713 -1.623 10.293 1.00 0.00 66 ASP A N 12
ATOM 18184 C CA . ASP A 1 66 ? 2.650 -2.352 10.971 1.00 0.00 66 ASP A CA 12
ATOM 18185 C C . ASP A 1 66 ? 1.639 -2.850 9.955 1.00 0.00 66 ASP A C 12
ATOM 18186 O O . ASP A 1 66 ? 0.822 -2.082 9.448 1.00 0.00 66 ASP A O 12
ATOM 18195 N N . ASP A 1 67 ? 1.704 -4.138 9.661 1.00 0.00 67 ASP A N 12
ATOM 18196 C CA . ASP A 1 67 ? 0.878 -4.738 8.616 1.00 0.00 67 ASP A CA 12
ATOM 18197 C C . ASP A 1 67 ? -0.563 -4.918 9.090 1.00 0.00 67 ASP A C 12
ATOM 18198 O O . ASP A 1 67 ? -1.494 -4.972 8.286 1.00 0.00 67 ASP A O 12
ATOM 18207 N N . TYR A 1 68 ? -0.735 -4.983 10.402 1.00 0.00 68 TYR A N 12
ATOM 18208 C CA . TYR A 1 68 ? -2.028 -5.297 11.010 1.00 0.00 68 TYR A CA 12
ATOM 18209 C C . TYR A 1 68 ? -2.929 -4.067 11.148 1.00 0.00 68 TYR A C 12
ATOM 18210 O O . TYR A 1 68 ? -4.088 -4.189 11.546 1.00 0.00 68 TYR A O 12
ATOM 18228 N N . ARG A 1 69 ? -2.409 -2.888 10.831 1.00 0.00 69 ARG A N 12
ATOM 18229 C CA . ARG A 1 69 ? -3.204 -1.670 10.928 1.00 0.00 69 ARG A CA 12
ATOM 18230 C C . ARG A 1 69 ? -3.877 -1.348 9.605 1.00 0.00 69 ARG A C 12
ATOM 18231 O O . ARG A 1 69 ? -3.475 -1.854 8.553 1.00 0.00 69 ARG A O 12
ATOM 18252 N N . ASN A 1 70 ? -4.899 -0.507 9.668 1.00 0.00 70 ASN A N 12
ATOM 18253 C CA . ASN A 1 70 ? -5.651 -0.129 8.484 1.00 0.00 70 ASN A CA 12
ATOM 18254 C C . ASN A 1 70 ? -5.104 1.167 7.903 1.00 0.00 70 ASN A C 12
ATOM 18255 O O . ASN A 1 70 ? -4.543 1.993 8.625 1.00 0.00 70 ASN A O 12
ATOM 18266 N N . LEU A 1 71 ? -5.275 1.340 6.600 1.00 0.00 71 LEU A N 12
ATOM 18267 C CA . LEU A 1 71 ? -4.721 2.488 5.886 1.00 0.00 71 LEU A CA 12
ATOM 18268 C C . LEU A 1 71 ? -5.237 3.818 6.435 1.00 0.00 71 LEU A C 12
ATOM 18269 O O . LEU A 1 71 ? -4.478 4.780 6.552 1.00 0.00 71 LEU A O 12
ATOM 18285 N N . ASN A 1 72 ? -6.521 3.869 6.777 1.00 0.00 72 ASN A N 12
ATOM 18286 C CA . ASN A 1 72 ? -7.135 5.110 7.252 1.00 0.00 72 ASN A CA 12
ATOM 18287 C C . ASN A 1 72 ? -6.490 5.590 8.554 1.00 0.00 72 ASN A C 12
ATOM 18288 O O . ASN A 1 72 ? -6.448 6.790 8.820 1.00 0.00 72 ASN A O 12
ATOM 18299 N N . GLU A 1 73 ? -5.970 4.656 9.346 1.00 0.00 73 GLU A N 12
ATOM 18300 C CA . GLU A 1 73 ? -5.310 4.998 10.605 1.00 0.00 73 GLU A CA 12
ATOM 18301 C C . GLU A 1 73 ? -4.067 5.846 10.356 1.00 0.00 73 GLU A C 12
ATOM 18302 O O . GLU A 1 73 ? -3.732 6.727 11.149 1.00 0.00 73 GLU A O 12
ATOM 18314 N N . TYR A 1 74 ? -3.388 5.577 9.246 1.00 0.00 74 TYR A N 12
ATOM 18315 C CA . TYR A 1 74 ? -2.194 6.326 8.878 1.00 0.00 74 TYR A CA 12
ATOM 18316 C C . TYR A 1 74 ? -2.577 7.623 8.173 1.00 0.00 74 TYR A C 12
ATOM 18317 O O . TYR A 1 74 ? -1.723 8.451 7.856 1.00 0.00 74 TYR A O 12
ATOM 18335 N N . GLY A 1 75 ? -3.871 7.791 7.930 1.00 0.00 75 GLY A N 12
ATOM 18336 C CA . GLY A 1 75 ? -4.356 8.972 7.248 1.00 0.00 75 GLY A CA 12
ATOM 18337 C C . GLY A 1 75 ? -4.391 8.792 5.743 1.00 0.00 75 GLY A C 12
ATOM 18338 O O . GLY A 1 75 ? -4.562 9.759 5.001 1.00 0.00 75 GLY A O 12
ATOM 18342 N N . ILE A 1 76 ? -4.240 7.552 5.298 1.00 0.00 76 ILE A N 12
ATOM 18343 C CA . ILE A 1 76 ? -4.207 7.242 3.876 1.00 0.00 76 ILE A CA 12
ATOM 18344 C C . ILE A 1 76 ? -5.605 7.331 3.272 1.00 0.00 76 ILE A C 12
ATOM 18345 O O . ILE A 1 76 ? -6.576 6.828 3.840 1.00 0.00 76 ILE A O 12
ATOM 18361 N N . THR A 1 77 ? -5.698 7.979 2.123 1.00 0.00 77 THR A N 12
ATOM 18362 C CA . THR A 1 77 ? -6.969 8.186 1.459 1.00 0.00 77 THR A CA 12
ATOM 18363 C C . THR A 1 77 ? -6.804 7.992 -0.050 1.00 0.00 77 THR A C 12
ATOM 18364 O O . THR A 1 77 ? -5.810 7.424 -0.504 1.00 0.00 77 THR A O 12
ATOM 18375 N N . GLU A 1 78 ? -7.780 8.438 -0.824 1.00 0.00 78 GLU A N 12
ATOM 18376 C CA . GLU A 1 78 ? -7.696 8.352 -2.269 1.00 0.00 78 GLU A CA 12
ATOM 18377 C C . GLU A 1 78 ? -6.636 9.312 -2.794 1.00 0.00 78 GLU A C 12
ATOM 18378 O O . GLU A 1 78 ? -6.492 10.423 -2.282 1.00 0.00 78 GLU A O 12
ATOM 18390 N N . PHE A 1 79 ? -5.883 8.855 -3.793 1.00 0.00 79 PHE A N 12
ATOM 18391 C CA . PHE A 1 79 ? -4.843 9.652 -4.445 1.00 0.00 79 PHE A CA 12
ATOM 18392 C C . PHE A 1 79 ? -3.631 9.809 -3.528 1.00 0.00 79 PHE A C 12
ATOM 18393 O O . PHE A 1 79 ? -2.738 10.618 -3.783 1.00 0.00 79 PHE A O 12
ATOM 18410 N N . SER A 1 80 ? -3.603 9.027 -2.459 1.00 0.00 80 SER A N 12
ATOM 18411 C CA . SER A 1 80 ? -2.443 8.970 -1.592 1.00 0.00 80 SER A CA 12
ATOM 18412 C C . SER A 1 80 ? -1.323 8.199 -2.274 1.00 0.00 80 SER A C 12
ATOM 18413 O O . SER A 1 80 ? -1.535 7.101 -2.796 1.00 0.00 80 SER A O 12
ATOM 18421 N N . GLU A 1 81 ? -0.140 8.790 -2.291 1.00 0.00 81 GLU A N 12
ATOM 18422 C CA . GLU A 1 81 ? 0.998 8.202 -2.972 1.00 0.00 81 GLU A CA 12
ATOM 18423 C C . GLU A 1 81 ? 1.725 7.227 -2.054 1.00 0.00 81 GLU A C 12
ATOM 18424 O O . GLU A 1 81 ? 2.147 7.585 -0.955 1.00 0.00 81 GLU A O 12
ATOM 18436 N N . ILE A 1 82 ? 1.843 5.993 -2.506 1.00 0.00 82 ILE A N 12
ATOM 18437 C CA . ILE A 1 82 ? 2.544 4.963 -1.766 1.00 0.00 82 ILE A CA 12
ATOM 18438 C C . ILE A 1 82 ? 3.838 4.604 -2.483 1.00 0.00 82 ILE A C 12
ATOM 18439 O O . ILE A 1 82 ? 3.819 4.104 -3.610 1.00 0.00 82 ILE A O 12
ATOM 18455 N N . VAL A 1 83 ? 4.955 4.870 -1.838 1.00 0.00 83 VAL A N 12
ATOM 18456 C CA . VAL A 1 83 ? 6.251 4.592 -2.427 1.00 0.00 83 VAL A CA 12
ATOM 18457 C C . VAL A 1 83 ? 6.744 3.224 -1.979 1.00 0.00 83 VAL A C 12
ATOM 18458 O O . VAL A 1 83 ? 6.794 2.934 -0.783 1.00 0.00 83 VAL A O 12
ATOM 18471 N N . VAL A 1 84 ? 7.088 2.387 -2.940 1.00 0.00 84 VAL A N 12
ATOM 18472 C CA . VAL A 1 84 ? 7.529 1.036 -2.653 1.00 0.00 84 VAL A CA 12
ATOM 18473 C C . VAL A 1 84 ? 9.051 0.938 -2.696 1.00 0.00 84 VAL A C 12
ATOM 18474 O O . VAL A 1 84 ? 9.662 0.956 -3.767 1.00 0.00 84 VAL A O 12
ATOM 18487 N N . PHE A 1 85 ? 9.658 0.850 -1.523 1.00 0.00 85 PHE A N 12
ATOM 18488 C CA . PHE A 1 85 ? 11.097 0.677 -1.423 1.00 0.00 85 PHE A CA 12
ATOM 18489 C C . PHE A 1 85 ? 11.436 -0.787 -1.197 1.00 0.00 85 PHE A C 12
ATOM 18490 O O . PHE A 1 85 ? 10.975 -1.402 -0.235 1.00 0.00 85 PHE A O 12
ATOM 18507 N N . LEU A 1 86 ? 12.234 -1.341 -2.092 1.00 0.00 86 LEU A N 12
ATOM 18508 C CA . LEU A 1 86 ? 12.614 -2.739 -1.998 1.00 0.00 86 LEU A CA 12
ATOM 18509 C C . LEU A 1 86 ? 13.839 -2.887 -1.115 1.00 0.00 86 LEU A C 12
ATOM 18510 O O . LEU A 1 86 ? 14.886 -2.298 -1.384 1.00 0.00 86 LEU A O 12
ATOM 18526 N N . LYS A 1 87 ? 13.701 -3.664 -0.053 1.00 0.00 87 LYS A N 12
ATOM 18527 C CA . LYS A 1 87 ? 14.796 -3.879 0.879 1.00 0.00 87 LYS A CA 12
ATOM 18528 C C . LYS A 1 87 ? 15.810 -4.844 0.295 1.00 0.00 87 LYS A C 12
ATOM 18529 O O . LYS A 1 87 ? 17.006 -4.767 0.583 1.00 0.00 87 LYS A O 12
ATOM 18548 N N . SER A 1 88 ? 15.320 -5.742 -0.532 1.00 0.00 88 SER A N 12
ATOM 18549 C CA . SER A 1 88 ? 16.167 -6.688 -1.230 1.00 0.00 88 SER A CA 12
ATOM 18550 C C . SER A 1 88 ? 16.183 -6.351 -2.716 1.00 0.00 88 SER A C 12
ATOM 18551 O O . SER A 1 88 ? 15.212 -6.603 -3.430 1.00 0.00 88 SER A O 12
ATOM 18559 N N . ILE A 1 89 ? 17.277 -5.754 -3.165 1.00 0.00 89 ILE A N 12
ATOM 18560 C CA . ILE A 1 89 ? 17.390 -5.299 -4.543 1.00 0.00 89 ILE A CA 12
ATOM 18561 C C . ILE A 1 89 ? 17.999 -6.379 -5.433 1.00 0.00 89 ILE A C 12
ATOM 18562 O O . ILE A 1 89 ? 17.877 -6.327 -6.658 1.00 0.00 89 ILE A O 12
ATOM 18578 N N . ASN A 1 90 ? 18.658 -7.349 -4.812 1.00 0.00 90 ASN A N 12
ATOM 18579 C CA . ASN A 1 90 ? 19.301 -8.426 -5.551 1.00 0.00 90 ASN A CA 12
ATOM 18580 C C . ASN A 1 90 ? 18.262 -9.418 -6.049 1.00 0.00 90 ASN A C 12
ATOM 18581 O O . ASN A 1 90 ? 17.668 -10.164 -5.266 1.00 0.00 90 ASN A O 12
ATOM 18592 N N . ARG A 1 91 ? 18.037 -9.411 -7.354 1.00 0.00 91 ARG A N 12
ATOM 18593 C CA . ARG A 1 91 ? 17.050 -10.285 -7.968 1.00 0.00 91 ARG A CA 12
ATOM 18594 C C . ARG A 1 91 ? 17.648 -11.645 -8.288 1.00 0.00 91 ARG A C 12
ATOM 18595 O O . ARG A 1 91 ? 18.868 -11.794 -8.396 1.00 0.00 91 ARG A O 12
ATOM 18616 N N . ALA A 1 92 ? 16.785 -12.635 -8.424 1.00 0.00 92 ALA A N 12
ATOM 18617 C CA . ALA A 1 92 ? 17.201 -13.962 -8.836 1.00 0.00 92 ALA A CA 12
ATOM 18618 C C . ALA A 1 92 ? 17.268 -14.042 -10.357 1.00 0.00 92 ALA A C 12
ATOM 18619 O O . ALA A 1 92 ? 17.098 -13.033 -11.051 1.00 0.00 92 ALA A O 12
ATOM 18626 N N . LYS A 1 93 ? 17.519 -15.235 -10.870 1.00 0.00 93 LYS A N 12
ATOM 18627 C CA . LYS A 1 93 ? 17.597 -15.450 -12.305 1.00 0.00 93 LYS A CA 12
ATOM 18628 C C . LYS A 1 93 ? 16.293 -16.042 -12.816 1.00 0.00 93 LYS A C 12
ATOM 18629 O O . LYS A 1 93 ? 15.667 -16.864 -12.140 1.00 0.00 93 LYS A O 12
ATOM 18648 N N . ASP A 1 94 ? 15.877 -15.622 -13.996 1.00 0.00 94 ASP A N 12
ATOM 18649 C CA . ASP A 1 94 ? 14.680 -16.168 -14.607 1.00 0.00 94 ASP A CA 12
ATOM 18650 C C . ASP A 1 94 ? 15.017 -16.778 -15.955 1.00 0.00 94 ASP A C 12
ATOM 18651 O O . ASP A 1 94 ? 15.164 -16.023 -16.940 1.00 0.00 94 ASP A O 12
ATOM 18661 N N . MET A 1 1 ? -9.341 -1.851 19.365 1.00 0.00 1 MET A N 13
ATOM 18662 C CA . MET A 1 1 ? -10.221 -2.635 20.262 1.00 0.00 1 MET A CA 13
ATOM 18663 C C . MET A 1 1 ? -9.747 -4.078 20.322 1.00 0.00 1 MET A C 13
ATOM 18664 O O . MET A 1 1 ? -10.145 -4.909 19.499 1.00 0.00 1 MET A O 13
ATOM 18680 N N . GLY A 1 2 ? -8.875 -4.362 21.283 1.00 0.00 2 GLY A N 13
ATOM 18681 C CA . GLY A 1 2 ? -8.285 -5.680 21.396 1.00 0.00 2 GLY A CA 13
ATOM 18682 C C . GLY A 1 2 ? -7.529 -6.067 20.142 1.00 0.00 2 GLY A C 13
ATOM 18683 O O . GLY A 1 2 ? -6.753 -5.272 19.605 1.00 0.00 2 GLY A O 13
ATOM 18687 N N . HIS A 1 3 ? -7.768 -7.275 19.668 1.00 0.00 3 HIS A N 13
ATOM 18688 C CA . HIS A 1 3 ? -7.148 -7.753 18.445 1.00 0.00 3 HIS A CA 13
ATOM 18689 C C . HIS A 1 3 ? -8.236 -8.155 17.452 1.00 0.00 3 HIS A C 13
ATOM 18690 O O . HIS A 1 3 ? -8.119 -9.164 16.758 1.00 0.00 3 HIS A O 13
ATOM 18705 N N . HIS A 1 4 ? -9.301 -7.359 17.403 1.00 0.00 4 HIS A N 13
ATOM 18706 C CA . HIS A 1 4 ? -10.415 -7.615 16.493 1.00 0.00 4 HIS A CA 13
ATOM 18707 C C . HIS A 1 4 ? -9.972 -7.385 15.048 1.00 0.00 4 HIS A C 13
ATOM 18708 O O . HIS A 1 4 ? -10.046 -6.273 14.531 1.00 0.00 4 HIS A O 13
ATOM 18723 N N . HIS A 1 5 ? -9.502 -8.444 14.408 1.00 0.00 5 HIS A N 13
ATOM 18724 C CA . HIS A 1 5 ? -8.909 -8.338 13.083 1.00 0.00 5 HIS A CA 13
ATOM 18725 C C . HIS A 1 5 ? -9.716 -9.148 12.068 1.00 0.00 5 HIS A C 13
ATOM 18726 O O . HIS A 1 5 ? -9.216 -10.109 11.491 1.00 0.00 5 HIS A O 13
ATOM 18741 N N . HIS A 1 6 ? -10.975 -8.763 11.883 1.00 0.00 6 HIS A N 13
ATOM 18742 C CA . HIS A 1 6 ? -11.860 -9.404 10.908 1.00 0.00 6 HIS A CA 13
ATOM 18743 C C . HIS A 1 6 ? -13.033 -8.495 10.585 1.00 0.00 6 HIS A C 13
ATOM 18744 O O . HIS A 1 6 ? -13.481 -7.731 11.439 1.00 0.00 6 HIS A O 13
ATOM 18759 N N . HIS A 1 7 ? -13.514 -8.565 9.351 1.00 0.00 7 HIS A N 13
ATOM 18760 C CA . HIS A 1 7 ? -14.663 -7.773 8.928 1.00 0.00 7 HIS A CA 13
ATOM 18761 C C . HIS A 1 7 ? -15.892 -8.655 8.753 1.00 0.00 7 HIS A C 13
ATOM 18762 O O . HIS A 1 7 ? -16.048 -9.320 7.725 1.00 0.00 7 HIS A O 13
ATOM 18777 N N . HIS A 1 8 ? -16.755 -8.671 9.759 1.00 0.00 8 HIS A N 13
ATOM 18778 C CA . HIS A 1 8 ? -18.005 -9.417 9.675 1.00 0.00 8 HIS A CA 13
ATOM 18779 C C . HIS A 1 8 ? -19.148 -8.476 9.317 1.00 0.00 8 HIS A C 13
ATOM 18780 O O . HIS A 1 8 ? -20.274 -8.908 9.071 1.00 0.00 8 HIS A O 13
ATOM 18795 N N . SER A 1 9 ? -18.845 -7.186 9.286 1.00 0.00 9 SER A N 13
ATOM 18796 C CA . SER A 1 9 ? -19.842 -6.174 8.987 1.00 0.00 9 SER A CA 13
ATOM 18797 C C . SER A 1 9 ? -19.663 -5.641 7.571 1.00 0.00 9 SER A C 13
ATOM 18798 O O . SER A 1 9 ? -18.538 -5.456 7.101 1.00 0.00 9 SER A O 13
ATOM 18806 N N . HIS A 1 10 ? -20.777 -5.411 6.890 1.00 0.00 10 HIS A N 13
ATOM 18807 C CA . HIS A 1 10 ? -20.750 -4.800 5.571 1.00 0.00 10 HIS A CA 13
ATOM 18808 C C . HIS A 1 10 ? -21.516 -3.482 5.611 1.00 0.00 10 HIS A C 13
ATOM 18809 O O . HIS A 1 10 ? -22.530 -3.368 6.301 1.00 0.00 10 HIS A O 13
ATOM 18824 N N . ALA A 1 11 ? -21.025 -2.493 4.887 1.00 0.00 11 ALA A N 13
ATOM 18825 C CA . ALA A 1 11 ? -21.636 -1.173 4.880 1.00 0.00 11 ALA A CA 13
ATOM 18826 C C . ALA A 1 11 ? -21.404 -0.494 3.540 1.00 0.00 11 ALA A C 13
ATOM 18827 O O . ALA A 1 11 ? -20.963 -1.137 2.585 1.00 0.00 11 ALA A O 13
ATOM 18834 N N . ALA A 1 12 ? -21.705 0.797 3.470 1.00 0.00 12 ALA A N 13
ATOM 18835 C CA . ALA A 1 12 ? -21.448 1.574 2.268 1.00 0.00 12 ALA A CA 13
ATOM 18836 C C . ALA A 1 12 ? -19.965 1.919 2.176 1.00 0.00 12 ALA A C 13
ATOM 18837 O O . ALA A 1 12 ? -19.559 3.064 2.384 1.00 0.00 12 ALA A O 13
ATOM 18844 N N . VAL A 1 13 ? -19.162 0.907 1.881 1.00 0.00 13 VAL A N 13
ATOM 18845 C CA . VAL A 1 13 ? -17.716 1.051 1.856 1.00 0.00 13 VAL A CA 13
ATOM 18846 C C . VAL A 1 13 ? -17.256 1.796 0.608 1.00 0.00 13 VAL A C 13
ATOM 18847 O O . VAL A 1 13 ? -17.852 1.670 -0.464 1.00 0.00 13 VAL A O 13
ATOM 18860 N N . ARG A 1 14 ? -16.200 2.578 0.750 1.00 0.00 14 ARG A N 13
ATOM 18861 C CA . ARG A 1 14 ? -15.671 3.332 -0.371 1.00 0.00 14 ARG A CA 13
ATOM 18862 C C . ARG A 1 14 ? -14.226 2.973 -0.634 1.00 0.00 14 ARG A C 13
ATOM 18863 O O . ARG A 1 14 ? -13.379 3.054 0.256 1.00 0.00 14 ARG A O 13
ATOM 18884 N N . LYS A 1 15 ? -13.958 2.552 -1.857 1.00 0.00 15 LYS A N 13
ATOM 18885 C CA . LYS A 1 15 ? -12.608 2.239 -2.268 1.00 0.00 15 LYS A CA 13
ATOM 18886 C C . LYS A 1 15 ? -11.883 3.496 -2.692 1.00 0.00 15 LYS A C 13
ATOM 18887 O O . LYS A 1 15 ? -12.487 4.434 -3.218 1.00 0.00 15 LYS A O 13
ATOM 18906 N N . ILE A 1 16 ? -10.591 3.498 -2.473 1.00 0.00 16 ILE A N 13
ATOM 18907 C CA . ILE A 1 16 ? -9.753 4.630 -2.796 1.00 0.00 16 ILE A CA 13
ATOM 18908 C C . ILE A 1 16 ? -8.673 4.210 -3.780 1.00 0.00 16 ILE A C 13
ATOM 18909 O O . ILE A 1 16 ? -8.277 3.043 -3.825 1.00 0.00 16 ILE A O 13
ATOM 18925 N N . HIS A 1 17 ? -8.222 5.151 -4.591 1.00 0.00 17 HIS A N 13
ATOM 18926 C CA . HIS A 1 17 ? -7.188 4.872 -5.575 1.00 0.00 17 HIS A CA 13
ATOM 18927 C C . HIS A 1 17 ? -5.834 5.319 -5.050 1.00 0.00 17 HIS A C 13
ATOM 18928 O O . HIS A 1 17 ? -5.595 6.511 -4.876 1.00 0.00 17 HIS A O 13
ATOM 18943 N N . VAL A 1 18 ? -4.967 4.360 -4.777 1.00 0.00 18 VAL A N 13
ATOM 18944 C CA . VAL A 1 18 ? -3.636 4.664 -4.270 1.00 0.00 18 VAL A CA 13
ATOM 18945 C C . VAL A 1 18 ? -2.601 4.552 -5.380 1.00 0.00 18 VAL A C 13
ATOM 18946 O O . VAL A 1 18 ? -2.639 3.622 -6.190 1.00 0.00 18 VAL A O 13
ATOM 18959 N N . THR A 1 19 ? -1.685 5.501 -5.424 1.00 0.00 19 THR A N 13
ATOM 18960 C CA . THR A 1 19 ? -0.637 5.491 -6.424 1.00 0.00 19 THR A CA 13
ATOM 18961 C C . THR A 1 19 ? 0.581 4.739 -5.904 1.00 0.00 19 THR A C 13
ATOM 18962 O O . THR A 1 19 ? 1.267 5.210 -4.999 1.00 0.00 19 THR A O 13
ATOM 18973 N N . VAL A 1 20 ? 0.848 3.577 -6.475 1.00 0.00 20 VAL A N 13
ATOM 18974 C CA . VAL A 1 20 ? 1.975 2.767 -6.051 1.00 0.00 20 VAL A CA 13
ATOM 18975 C C . VAL A 1 20 ? 3.221 3.131 -6.849 1.00 0.00 20 VAL A C 13
ATOM 18976 O O . VAL A 1 20 ? 3.295 2.893 -8.057 1.00 0.00 20 VAL A O 13
ATOM 18989 N N . LYS A 1 21 ? 4.181 3.735 -6.169 1.00 0.00 21 LYS A N 13
ATOM 18990 C CA . LYS A 1 21 ? 5.439 4.117 -6.787 1.00 0.00 21 LYS A CA 13
ATOM 18991 C C . LYS A 1 21 ? 6.466 3.013 -6.611 1.00 0.00 21 LYS A C 13
ATOM 18992 O O . LYS A 1 21 ? 7.121 2.920 -5.572 1.00 0.00 21 LYS A O 13
ATOM 19011 N N . PHE A 1 22 ? 6.585 2.169 -7.615 1.00 0.00 22 PHE A N 13
ATOM 19012 C CA . PHE A 1 22 ? 7.541 1.081 -7.577 1.00 0.00 22 PHE A CA 13
ATOM 19013 C C . PHE A 1 22 ? 8.751 1.409 -8.438 1.00 0.00 22 PHE A C 13
ATOM 19014 O O . PHE A 1 22 ? 8.620 2.032 -9.495 1.00 0.00 22 PHE A O 13
ATOM 19031 N N . PRO A 1 23 ? 9.953 1.008 -7.995 1.00 0.00 23 PRO A N 13
ATOM 19032 C CA . PRO A 1 23 ? 11.162 1.095 -8.818 1.00 0.00 23 PRO A CA 13
ATOM 19033 C C . PRO A 1 23 ? 11.006 0.282 -10.102 1.00 0.00 23 PRO A C 13
ATOM 19034 O O . PRO A 1 23 ? 11.716 0.493 -11.084 1.00 0.00 23 PRO A O 13
ATOM 19045 N N . SER A 1 24 ? 10.060 -0.647 -10.072 1.00 0.00 24 SER A N 13
ATOM 19046 C CA . SER A 1 24 ? 9.699 -1.426 -11.242 1.00 0.00 24 SER A CA 13
ATOM 19047 C C . SER A 1 24 ? 8.873 -0.563 -12.200 1.00 0.00 24 SER A C 13
ATOM 19048 O O . SER A 1 24 ? 9.346 -0.188 -13.275 1.00 0.00 24 SER A O 13
ATOM 19056 N N . LYS A 1 25 ? 7.644 -0.245 -11.798 1.00 0.00 25 LYS A N 13
ATOM 19057 C CA . LYS A 1 25 ? 6.783 0.652 -12.560 1.00 0.00 25 LYS A CA 13
ATOM 19058 C C . LYS A 1 25 ? 5.798 1.352 -11.638 1.00 0.00 25 LYS A C 13
ATOM 19059 O O . LYS A 1 25 ? 5.726 1.051 -10.452 1.00 0.00 25 LYS A O 13
ATOM 19078 N N . GLN A 1 26 ? 5.035 2.273 -12.190 1.00 0.00 26 GLN A N 13
ATOM 19079 C CA . GLN A 1 26 ? 4.062 3.021 -11.410 1.00 0.00 26 GLN A CA 13
ATOM 19080 C C . GLN A 1 26 ? 2.652 2.646 -11.839 1.00 0.00 26 GLN A C 13
ATOM 19081 O O . GLN A 1 26 ? 2.324 2.697 -13.027 1.00 0.00 26 GLN A O 13
ATOM 19095 N N . PHE A 1 27 ? 1.826 2.268 -10.875 1.00 0.00 27 PHE A N 13
ATOM 19096 C CA . PHE A 1 27 ? 0.459 1.853 -11.153 1.00 0.00 27 PHE A CA 13
ATOM 19097 C C . PHE A 1 27 ? -0.461 2.235 -9.997 1.00 0.00 27 PHE A C 13
ATOM 19098 O O . PHE A 1 27 ? 0.001 2.464 -8.878 1.00 0.00 27 PHE A O 13
ATOM 19115 N N . THR A 1 28 ? -1.755 2.315 -10.275 1.00 0.00 28 THR A N 13
ATOM 19116 C CA . THR A 1 28 ? -2.737 2.655 -9.256 1.00 0.00 28 THR A CA 13
ATOM 19117 C C . THR A 1 28 ? -3.521 1.413 -8.851 1.00 0.00 28 THR A C 13
ATOM 19118 O O . THR A 1 28 ? -3.862 0.581 -9.693 1.00 0.00 28 THR A O 13
ATOM 19129 N N . VAL A 1 29 ? -3.798 1.284 -7.568 1.00 0.00 29 VAL A N 13
ATOM 19130 C CA . VAL A 1 29 ? -4.535 0.131 -7.063 1.00 0.00 29 VAL A CA 13
ATOM 19131 C C . VAL A 1 29 ? -5.784 0.588 -6.319 1.00 0.00 29 VAL A C 13
ATOM 19132 O O . VAL A 1 29 ? -5.758 1.613 -5.633 1.00 0.00 29 VAL A O 13
ATOM 19145 N N . GLU A 1 30 ? -6.880 -0.147 -6.480 1.00 0.00 30 GLU A N 13
ATOM 19146 C CA . GLU A 1 30 ? -8.093 0.128 -5.720 1.00 0.00 30 GLU A CA 13
ATOM 19147 C C . GLU A 1 30 ? -8.085 -0.643 -4.424 1.00 0.00 30 GLU A C 13
ATOM 19148 O O . GLU A 1 30 ? -8.077 -1.876 -4.414 1.00 0.00 30 GLU A O 13
ATOM 19160 N N . VAL A 1 31 ? -8.081 0.091 -3.342 1.00 0.00 31 VAL A N 13
ATOM 19161 C CA . VAL A 1 31 ? -8.100 -0.498 -2.020 1.00 0.00 31 VAL A CA 13
ATOM 19162 C C . VAL A 1 31 ? -9.145 0.207 -1.174 1.00 0.00 31 VAL A C 13
ATOM 19163 O O . VAL A 1 31 ? -9.520 1.335 -1.468 1.00 0.00 31 VAL A O 13
ATOM 19176 N N . ASP A 1 32 ? -9.640 -0.462 -0.156 1.00 0.00 32 ASP A N 13
ATOM 19177 C CA . ASP A 1 32 ? -10.583 0.163 0.764 1.00 0.00 32 ASP A CA 13
ATOM 19178 C C . ASP A 1 32 ? -9.836 1.101 1.706 1.00 0.00 32 ASP A C 13
ATOM 19179 O O . ASP A 1 32 ? -8.625 0.982 1.871 1.00 0.00 32 ASP A O 13
ATOM 19188 N N . ARG A 1 33 ? -10.546 2.032 2.320 1.00 0.00 33 ARG A N 13
ATOM 19189 C CA . ARG A 1 33 ? -9.927 2.927 3.289 1.00 0.00 33 ARG A CA 13
ATOM 19190 C C . ARG A 1 33 ? -9.635 2.178 4.591 1.00 0.00 33 ARG A C 13
ATOM 19191 O O . ARG A 1 33 ? -8.798 2.597 5.391 1.00 0.00 33 ARG A O 13
ATOM 19212 N N . THR A 1 34 ? -10.325 1.059 4.787 1.00 0.00 34 THR A N 13
ATOM 19213 C CA . THR A 1 34 ? -10.085 0.195 5.934 1.00 0.00 34 THR A CA 13
ATOM 19214 C C . THR A 1 34 ? -9.233 -1.008 5.525 1.00 0.00 34 THR A C 13
ATOM 19215 O O . THR A 1 34 ? -9.144 -1.999 6.252 1.00 0.00 34 THR A O 13
ATOM 19226 N N . GLU A 1 35 ? -8.621 -0.911 4.347 1.00 0.00 35 GLU A N 13
ATOM 19227 C CA . GLU A 1 35 ? -7.729 -1.951 3.844 1.00 0.00 35 GLU A CA 13
ATOM 19228 C C . GLU A 1 35 ? -6.542 -2.111 4.785 1.00 0.00 35 GLU A C 13
ATOM 19229 O O . GLU A 1 35 ? -5.942 -1.125 5.217 1.00 0.00 35 GLU A O 13
ATOM 19241 N N . THR A 1 36 ? -6.223 -3.347 5.109 1.00 0.00 36 THR A N 13
ATOM 19242 C CA . THR A 1 36 ? -5.128 -3.645 6.005 1.00 0.00 36 THR A CA 13
ATOM 19243 C C . THR A 1 36 ? -3.788 -3.390 5.317 1.00 0.00 36 THR A C 13
ATOM 19244 O O . THR A 1 36 ? -3.682 -3.526 4.099 1.00 0.00 36 THR A O 13
ATOM 19255 N N . VAL A 1 37 ? -2.773 -3.020 6.089 1.00 0.00 37 VAL A N 13
ATOM 19256 C CA . VAL A 1 37 ? -1.442 -2.773 5.540 1.00 0.00 37 VAL A CA 13
ATOM 19257 C C . VAL A 1 37 ? -0.920 -4.010 4.811 1.00 0.00 37 VAL A C 13
ATOM 19258 O O . VAL A 1 37 ? -0.378 -3.918 3.706 1.00 0.00 37 VAL A O 13
ATOM 19271 N N . SER A 1 38 ? -1.113 -5.172 5.424 1.00 0.00 38 SER A N 13
ATOM 19272 C CA . SER A 1 38 ? -0.685 -6.428 4.825 1.00 0.00 38 SER A CA 13
ATOM 19273 C C . SER A 1 38 ? -1.541 -6.758 3.607 1.00 0.00 38 SER A C 13
ATOM 19274 O O . SER A 1 38 ? -1.090 -7.430 2.682 1.00 0.00 38 SER A O 13
ATOM 19282 N N . SER A 1 39 ? -2.770 -6.258 3.599 1.00 0.00 39 SER A N 13
ATOM 19283 C CA . SER A 1 39 ? -3.687 -6.511 2.507 1.00 0.00 39 SER A CA 13
ATOM 19284 C C . SER A 1 39 ? -3.344 -5.593 1.345 1.00 0.00 39 SER A C 13
ATOM 19285 O O . SER A 1 39 ? -3.552 -5.931 0.179 1.00 0.00 39 SER A O 13
ATOM 19293 N N . LEU A 1 40 ? -2.805 -4.430 1.686 1.00 0.00 40 LEU A N 13
ATOM 19294 C CA . LEU A 1 40 ? -2.300 -3.490 0.704 1.00 0.00 40 LEU A CA 13
ATOM 19295 C C . LEU A 1 40 ? -1.123 -4.116 -0.028 1.00 0.00 40 LEU A C 13
ATOM 19296 O O . LEU A 1 40 ? -1.076 -4.139 -1.258 1.00 0.00 40 LEU A O 13
ATOM 19312 N N . LYS A 1 41 ? -0.184 -4.644 0.753 1.00 0.00 41 LYS A N 13
ATOM 19313 C CA . LYS A 1 41 ? 0.977 -5.338 0.211 1.00 0.00 41 LYS A CA 13
ATOM 19314 C C . LYS A 1 41 ? 0.547 -6.573 -0.580 1.00 0.00 41 LYS A C 13
ATOM 19315 O O . LYS A 1 41 ? 1.139 -6.896 -1.608 1.00 0.00 41 LYS A O 13
ATOM 19334 N N . ASP A 1 42 ? -0.486 -7.254 -0.096 1.00 0.00 42 ASP A N 13
ATOM 19335 C CA . ASP A 1 42 ? -1.018 -8.431 -0.778 1.00 0.00 42 ASP A CA 13
ATOM 19336 C C . ASP A 1 42 ? -1.503 -8.061 -2.175 1.00 0.00 42 ASP A C 13
ATOM 19337 O O . ASP A 1 42 ? -1.153 -8.718 -3.154 1.00 0.00 42 ASP A O 13
ATOM 19346 N N . LYS A 1 43 ? -2.286 -6.988 -2.261 1.00 0.00 43 LYS A N 13
ATOM 19347 C CA . LYS A 1 43 ? -2.781 -6.493 -3.544 1.00 0.00 43 LYS A CA 13
ATOM 19348 C C . LYS A 1 43 ? -1.631 -6.119 -4.479 1.00 0.00 43 LYS A C 13
ATOM 19349 O O . LYS A 1 43 ? -1.647 -6.466 -5.660 1.00 0.00 43 LYS A O 13
ATOM 19368 N N . ILE A 1 44 ? -0.635 -5.419 -3.948 1.00 0.00 44 ILE A N 13
ATOM 19369 C CA . ILE A 1 44 ? 0.523 -5.020 -4.739 1.00 0.00 44 ILE A CA 13
ATOM 19370 C C . ILE A 1 44 ? 1.287 -6.247 -5.225 1.00 0.00 44 ILE A C 13
ATOM 19371 O O . ILE A 1 44 ? 1.771 -6.276 -6.353 1.00 0.00 44 ILE A O 13
ATOM 19387 N N . HIS A 1 45 ? 1.361 -7.271 -4.383 1.00 0.00 45 HIS A N 13
ATOM 19388 C CA . HIS A 1 45 ? 2.035 -8.512 -4.742 1.00 0.00 45 HIS A CA 13
ATOM 19389 C C . HIS A 1 45 ? 1.314 -9.216 -5.891 1.00 0.00 45 HIS A C 13
ATOM 19390 O O . HIS A 1 45 ? 1.925 -9.944 -6.666 1.00 0.00 45 HIS A O 13
ATOM 19405 N N . ILE A 1 46 ? 0.009 -9.018 -5.971 1.00 0.00 46 ILE A N 13
ATOM 19406 C CA . ILE A 1 46 ? -0.792 -9.620 -7.027 1.00 0.00 46 ILE A CA 13
ATOM 19407 C C . ILE A 1 46 ? -0.571 -8.899 -8.359 1.00 0.00 46 ILE A C 13
ATOM 19408 O O . ILE A 1 46 ? -0.547 -9.522 -9.424 1.00 0.00 46 ILE A O 13
ATOM 19424 N N . VAL A 1 47 ? -0.402 -7.585 -8.293 1.00 0.00 47 VAL A N 13
ATOM 19425 C CA . VAL A 1 47 ? -0.162 -6.782 -9.487 1.00 0.00 47 VAL A CA 13
ATOM 19426 C C . VAL A 1 47 ? 1.301 -6.871 -9.918 1.00 0.00 47 VAL A C 13
ATOM 19427 O O . VAL A 1 47 ? 1.606 -7.189 -11.068 1.00 0.00 47 VAL A O 13
ATOM 19440 N N . GLU A 1 48 ? 2.193 -6.590 -8.985 1.00 0.00 48 GLU A N 13
ATOM 19441 C CA . GLU A 1 48 ? 3.622 -6.614 -9.246 1.00 0.00 48 GLU A CA 13
ATOM 19442 C C . GLU A 1 48 ? 4.165 -8.031 -9.051 1.00 0.00 48 GLU A C 13
ATOM 19443 O O . GLU A 1 48 ? 3.409 -8.955 -8.759 1.00 0.00 48 GLU A O 13
ATOM 19455 N N . ASN A 1 49 ? 5.468 -8.207 -9.210 1.00 0.00 49 ASN A N 13
ATOM 19456 C CA . ASN A 1 49 ? 6.083 -9.518 -9.020 1.00 0.00 49 ASN A CA 13
ATOM 19457 C C . ASN A 1 49 ? 7.054 -9.470 -7.854 1.00 0.00 49 ASN A C 13
ATOM 19458 O O . ASN A 1 49 ? 7.950 -10.308 -7.729 1.00 0.00 49 ASN A O 13
ATOM 19469 N N . THR A 1 50 ? 6.864 -8.485 -6.995 1.00 0.00 50 THR A N 13
ATOM 19470 C CA . THR A 1 50 ? 7.732 -8.286 -5.858 1.00 0.00 50 THR A CA 13
ATOM 19471 C C . THR A 1 50 ? 7.107 -8.872 -4.588 1.00 0.00 50 THR A C 13
ATOM 19472 O O . THR A 1 50 ? 5.968 -8.558 -4.235 1.00 0.00 50 THR A O 13
ATOM 19483 N N . PRO A 1 51 ? 7.835 -9.786 -3.929 1.00 0.00 51 PRO A N 13
AT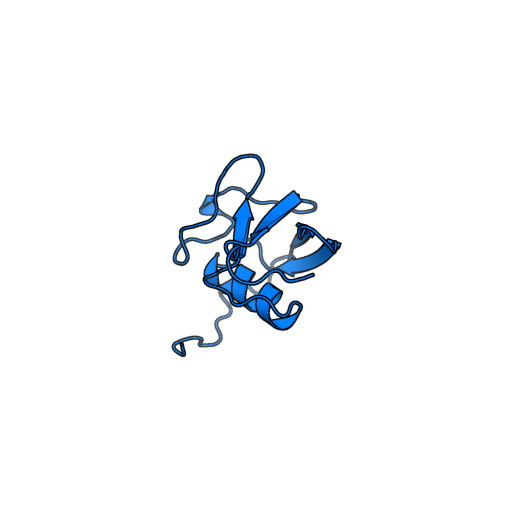OM 19484 C CA . PRO A 1 51 ? 7.432 -10.373 -2.644 1.00 0.00 51 PRO A CA 13
ATOM 19485 C C . PRO A 1 51 ? 7.094 -9.322 -1.588 1.00 0.00 51 PRO A C 13
ATOM 19486 O O . PRO A 1 51 ? 7.743 -8.276 -1.506 1.00 0.00 51 PRO A O 13
ATOM 19497 N N . ILE A 1 52 ? 6.095 -9.631 -0.769 1.00 0.00 52 ILE A N 13
ATOM 19498 C CA . ILE A 1 52 ? 5.612 -8.718 0.265 1.00 0.00 52 ILE A CA 13
ATOM 19499 C C . ILE A 1 52 ? 6.707 -8.389 1.276 1.00 0.00 52 ILE A C 13
ATOM 19500 O O . ILE A 1 52 ? 6.850 -7.246 1.702 1.00 0.00 52 ILE A O 13
ATOM 19516 N N . LYS A 1 53 ? 7.496 -9.393 1.629 1.00 0.00 53 LYS A N 13
ATOM 19517 C CA . LYS A 1 53 ? 8.530 -9.240 2.645 1.00 0.00 53 LYS A CA 13
ATOM 19518 C C . LYS A 1 53 ? 9.718 -8.425 2.134 1.00 0.00 53 LYS A C 13
ATOM 19519 O O . LYS A 1 53 ? 10.600 -8.053 2.906 1.00 0.00 53 LYS A O 13
ATOM 19538 N N . ARG A 1 54 ? 9.747 -8.157 0.838 1.00 0.00 54 ARG A N 13
ATOM 19539 C CA . ARG A 1 54 ? 10.851 -7.411 0.250 1.00 0.00 54 ARG A CA 13
ATOM 19540 C C . ARG A 1 54 ? 10.496 -5.942 0.054 1.00 0.00 54 ARG A C 13
ATOM 19541 O O . ARG A 1 54 ? 11.343 -5.068 0.194 1.00 0.00 54 ARG A O 13
ATOM 19562 N N . MET A 1 55 ? 9.245 -5.679 -0.270 1.00 0.00 55 MET A N 13
ATOM 19563 C CA . MET A 1 55 ? 8.802 -4.313 -0.533 1.00 0.00 55 MET A CA 13
ATOM 19564 C C . MET A 1 55 ? 8.214 -3.656 0.718 1.00 0.00 55 MET A C 13
ATOM 19565 O O . MET A 1 55 ? 7.306 -4.192 1.353 1.00 0.00 55 MET A O 13
ATOM 19579 N N . GLN A 1 56 ? 8.748 -2.494 1.071 1.00 0.00 56 GLN A N 13
ATOM 19580 C CA . GLN A 1 56 ? 8.239 -1.732 2.200 1.00 0.00 56 GLN A CA 13
ATOM 19581 C C . GLN A 1 56 ? 7.493 -0.502 1.693 1.00 0.00 56 GLN A C 13
ATOM 19582 O O . GLN A 1 56 ? 7.975 0.204 0.808 1.00 0.00 56 GLN A O 13
ATOM 19596 N N . LEU A 1 57 ? 6.324 -0.244 2.260 1.00 0.00 57 LEU A N 13
ATOM 19597 C CA . LEU A 1 57 ? 5.467 0.832 1.780 1.00 0.00 57 LEU A CA 13
ATOM 19598 C C . LEU A 1 57 ? 5.662 2.097 2.607 1.00 0.00 57 LEU A C 13
ATOM 19599 O O . LEU A 1 57 ? 5.614 2.057 3.836 1.00 0.00 57 LEU A O 13
ATOM 19615 N N . TYR A 1 58 ? 5.892 3.210 1.930 1.00 0.00 58 TYR A N 13
ATOM 19616 C CA . TYR A 1 58 ? 6.013 4.502 2.590 1.00 0.00 58 TYR A CA 13
ATOM 19617 C C . TYR A 1 58 ? 4.913 5.451 2.136 1.00 0.00 58 TYR A C 13
ATOM 19618 O O . TYR A 1 58 ? 4.770 5.737 0.950 1.00 0.00 58 TYR A O 13
ATOM 19636 N N . TYR A 1 59 ? 4.141 5.937 3.087 1.00 0.00 59 TYR A N 13
ATOM 19637 C CA . TYR A 1 59 ? 3.095 6.901 2.809 1.00 0.00 59 TYR A CA 13
ATOM 19638 C C . TYR A 1 59 ? 3.534 8.285 3.264 1.00 0.00 59 TYR A C 13
ATOM 19639 O O . TYR A 1 59 ? 3.593 8.560 4.463 1.00 0.00 59 TYR A O 13
ATOM 19657 N N . SER A 1 60 ? 3.881 9.134 2.300 1.00 0.00 60 SER A N 13
ATOM 19658 C CA . SER A 1 60 ? 4.291 10.510 2.583 1.00 0.00 60 SER A CA 13
ATOM 19659 C C . SER A 1 60 ? 5.552 10.550 3.454 1.00 0.00 60 SER A C 13
ATOM 19660 O O . SER A 1 60 ? 5.833 11.554 4.113 1.00 0.00 60 SER A O 13
ATOM 19668 N N . GLY A 1 61 ? 6.317 9.463 3.435 1.00 0.00 61 GLY A N 13
ATOM 19669 C CA . GLY A 1 61 ? 7.512 9.378 4.250 1.00 0.00 61 GLY A CA 13
ATOM 19670 C C . GLY A 1 61 ? 7.325 8.468 5.450 1.00 0.00 61 GLY A C 13
ATOM 19671 O O . GLY A 1 61 ? 8.297 7.998 6.041 1.00 0.00 61 GLY A O 13
ATOM 19675 N N . ILE A 1 62 ? 6.071 8.218 5.804 1.00 0.00 62 ILE A N 13
ATOM 19676 C CA . ILE A 1 62 ? 5.743 7.350 6.929 1.00 0.00 62 ILE A CA 13
ATOM 19677 C C . ILE A 1 62 ? 5.706 5.901 6.471 1.00 0.00 62 ILE A C 13
ATOM 19678 O O . ILE A 1 62 ? 4.963 5.559 5.556 1.00 0.00 62 ILE A O 13
ATOM 19694 N N . GLU A 1 63 ? 6.496 5.050 7.098 1.00 0.00 63 GLU A N 13
ATOM 19695 C CA . GLU A 1 63 ? 6.573 3.664 6.672 1.00 0.00 63 GLU A CA 13
ATOM 19696 C C . GLU A 1 63 ? 5.435 2.844 7.266 1.00 0.00 63 GLU A C 13
ATOM 19697 O O . GLU A 1 63 ? 5.146 2.916 8.467 1.00 0.00 63 GLU A O 13
ATOM 19709 N N . LEU A 1 64 ? 4.790 2.070 6.416 1.00 0.00 64 LEU A N 13
ATOM 19710 C CA . LEU A 1 64 ? 3.710 1.200 6.838 1.00 0.00 64 LEU A CA 13
ATOM 19711 C C . LEU A 1 64 ? 4.301 -0.128 7.287 1.00 0.00 64 LEU A C 13
ATOM 19712 O O . LEU A 1 64 ? 4.287 -1.118 6.550 1.00 0.00 64 LEU A O 13
ATOM 19728 N N . ALA A 1 65 ? 4.865 -0.124 8.485 1.00 0.00 65 ALA A N 13
ATOM 19729 C CA . ALA A 1 65 ? 5.622 -1.264 8.979 1.00 0.00 65 ALA A CA 13
ATOM 19730 C C . ALA A 1 65 ? 4.758 -2.211 9.798 1.00 0.00 65 ALA A C 13
ATOM 19731 O O . ALA A 1 65 ? 5.159 -3.341 10.077 1.00 0.00 65 ALA A O 13
ATOM 19738 N N . ASP A 1 66 ? 3.578 -1.754 10.189 1.00 0.00 66 ASP A N 13
ATOM 19739 C CA . ASP A 1 66 ? 2.679 -2.580 10.980 1.00 0.00 66 ASP A CA 13
ATOM 19740 C C . ASP A 1 66 ? 1.582 -3.156 10.100 1.00 0.00 66 ASP A C 13
ATOM 19741 O O . ASP A 1 66 ? 0.506 -2.576 9.959 1.00 0.00 66 ASP A O 13
ATOM 19750 N N . ASP A 1 67 ? 1.881 -4.306 9.507 1.00 0.00 67 ASP A N 13
ATOM 19751 C CA . ASP A 1 67 ? 0.984 -4.986 8.569 1.00 0.00 67 ASP A CA 13
ATOM 19752 C C . ASP A 1 67 ? -0.398 -5.260 9.161 1.00 0.00 67 ASP A C 13
ATOM 19753 O O . ASP A 1 67 ? -1.386 -5.354 8.430 1.00 0.00 67 ASP A O 13
ATOM 19762 N N . TYR A 1 68 ? -0.464 -5.373 10.480 1.00 0.00 68 TYR A N 13
ATOM 19763 C CA . TYR A 1 68 ? -1.702 -5.732 11.164 1.00 0.00 68 TYR A CA 13
ATOM 19764 C C . TYR A 1 68 ? -2.608 -4.519 11.392 1.00 0.00 68 TYR A C 13
ATOM 19765 O O . TYR A 1 68 ? -3.656 -4.636 12.027 1.00 0.00 68 TYR A O 13
ATOM 19783 N N . ARG A 1 69 ? -2.211 -3.360 10.883 1.00 0.00 69 ARG A N 13
ATOM 19784 C CA . ARG A 1 69 ? -3.047 -2.167 10.982 1.00 0.00 69 ARG A CA 13
ATOM 19785 C C . ARG A 1 69 ? -3.748 -1.911 9.655 1.00 0.00 69 ARG A C 13
ATOM 19786 O O . ARG A 1 69 ? -3.451 -2.561 8.656 1.00 0.00 69 ARG A O 13
ATOM 19807 N N . ASN A 1 70 ? -4.670 -0.963 9.645 1.00 0.00 70 ASN A N 13
ATOM 19808 C CA . ASN A 1 70 ? -5.365 -0.593 8.419 1.00 0.00 70 ASN A CA 13
ATOM 19809 C C . ASN A 1 70 ? -4.882 0.767 7.936 1.00 0.00 70 ASN A C 13
ATOM 19810 O O . ASN A 1 70 ? -4.260 1.515 8.694 1.00 0.00 70 ASN A O 13
ATOM 19821 N N . LEU A 1 71 ? -5.177 1.091 6.684 1.00 0.00 71 LEU A N 13
ATOM 19822 C CA . LEU A 1 71 ? -4.734 2.349 6.086 1.00 0.00 71 LEU A CA 13
ATOM 19823 C C . LEU A 1 71 ? -5.318 3.555 6.814 1.00 0.00 71 LEU A C 13
ATOM 19824 O O . LEU A 1 71 ? -4.664 4.592 6.937 1.00 0.00 71 LEU A O 13
ATOM 19840 N N . ASN A 1 72 ? -6.543 3.411 7.308 1.00 0.00 72 ASN A N 13
ATOM 19841 C CA . ASN A 1 72 ? -7.213 4.486 8.037 1.00 0.00 72 ASN A CA 13
ATOM 19842 C C . ASN A 1 72 ? -6.415 4.901 9.272 1.00 0.00 72 ASN A C 13
ATOM 19843 O O . ASN A 1 72 ? -6.489 6.047 9.707 1.00 0.00 72 ASN A O 13
ATOM 19854 N N . GLU A 1 73 ? -5.646 3.967 9.821 1.00 0.00 73 GLU A N 13
ATOM 19855 C CA . GLU A 1 73 ? -4.818 4.242 10.993 1.00 0.00 73 GLU A CA 13
ATOM 19856 C C . GLU A 1 73 ? -3.689 5.213 10.670 1.00 0.00 73 GLU A C 13
ATOM 19857 O O . GLU A 1 73 ? -3.211 5.936 11.544 1.00 0.00 73 GLU A O 13
ATOM 19869 N N . TYR A 1 74 ? -3.267 5.224 9.414 1.00 0.00 74 TYR A N 13
ATOM 19870 C CA . TYR A 1 74 ? -2.181 6.089 8.984 1.00 0.00 74 TYR A CA 13
ATOM 19871 C C . TYR A 1 74 ? -2.727 7.366 8.358 1.00 0.00 74 TYR A C 13
ATOM 19872 O O . TYR A 1 74 ? -1.975 8.295 8.065 1.00 0.00 74 TYR A O 13
ATOM 19890 N N . GLY A 1 75 ? -4.040 7.410 8.167 1.00 0.00 75 GLY A N 13
ATOM 19891 C CA . GLY A 1 75 ? -4.667 8.579 7.582 1.00 0.00 75 GLY A CA 13
ATOM 19892 C C . GLY A 1 75 ? -4.567 8.583 6.073 1.00 0.00 75 GLY A C 13
ATOM 19893 O O . GLY A 1 75 ? -4.437 9.638 5.453 1.00 0.00 75 GLY A O 13
ATOM 19897 N N . ILE A 1 76 ? -4.623 7.397 5.483 1.00 0.00 76 ILE A N 13
ATOM 19898 C CA . ILE A 1 76 ? -4.518 7.259 4.041 1.00 0.00 76 ILE A CA 13
ATOM 19899 C C . ILE A 1 76 ? -5.886 7.425 3.388 1.00 0.00 76 ILE A C 13
ATOM 19900 O O . ILE A 1 76 ? -6.872 6.832 3.831 1.00 0.00 76 ILE A O 13
ATOM 19916 N N . THR A 1 77 ? -5.935 8.242 2.345 1.00 0.00 77 THR A N 13
ATOM 19917 C CA . THR A 1 77 ? -7.178 8.540 1.660 1.00 0.00 77 THR A CA 13
ATOM 19918 C C . THR A 1 77 ? -7.007 8.353 0.148 1.00 0.00 77 THR A C 13
ATOM 19919 O O . THR A 1 77 ? -6.002 7.805 -0.306 1.00 0.00 77 THR A O 13
ATOM 19930 N N . GLU A 1 78 ? -7.984 8.800 -0.624 1.00 0.00 78 GLU A N 13
ATOM 19931 C CA . GLU A 1 78 ? -7.959 8.633 -2.068 1.00 0.00 78 GLU A CA 13
ATOM 19932 C C . GLU A 1 78 ? -6.870 9.494 -2.701 1.00 0.00 78 GLU A C 13
ATOM 19933 O O . GLU A 1 78 ? -6.632 10.625 -2.271 1.00 0.00 78 GLU A O 13
ATOM 19945 N N . PHE A 1 79 ? -6.209 8.927 -3.708 1.00 0.00 79 PHE A N 13
ATOM 19946 C CA . PHE A 1 79 ? -5.202 9.623 -4.505 1.00 0.00 79 PHE A CA 13
ATOM 19947 C C . PHE A 1 79 ? -3.916 9.814 -3.708 1.00 0.00 79 PHE A C 13
ATOM 19948 O O . PHE A 1 79 ? -3.085 10.662 -4.033 1.00 0.00 79 PHE A O 13
ATOM 19965 N N . SER A 1 80 ? -3.750 9.009 -2.670 1.00 0.00 80 SER A N 13
ATOM 19966 C CA . SER A 1 80 ? -2.537 9.033 -1.876 1.00 0.00 80 SER A CA 13
ATOM 19967 C C . SER A 1 80 ? -1.410 8.334 -2.613 1.00 0.00 80 SER A C 13
ATOM 19968 O O . SER A 1 80 ? -1.596 7.248 -3.167 1.00 0.00 80 SER A O 13
ATOM 19976 N N . GLU A 1 81 ? -0.248 8.955 -2.616 1.00 0.00 81 GLU A N 13
ATOM 19977 C CA . GLU A 1 81 ? 0.907 8.382 -3.268 1.00 0.00 81 GLU A CA 13
ATOM 19978 C C . GLU A 1 81 ? 1.709 7.538 -2.290 1.00 0.00 81 GLU A C 13
ATOM 19979 O O . GLU A 1 81 ? 2.145 8.021 -1.245 1.00 0.00 81 GLU A O 13
ATOM 19991 N N . ILE A 1 82 ? 1.888 6.275 -2.633 1.00 0.00 82 ILE A N 13
ATOM 19992 C CA . ILE A 1 82 ? 2.639 5.348 -1.808 1.00 0.00 82 ILE A CA 13
ATOM 19993 C C . ILE A 1 82 ? 3.993 5.070 -2.446 1.00 0.00 82 ILE A C 13
ATOM 19994 O O . ILE A 1 82 ? 4.071 4.581 -3.572 1.00 0.00 82 ILE A O 13
ATOM 20010 N N . VAL A 1 83 ? 5.051 5.395 -1.732 1.00 0.00 83 VAL A N 13
ATOM 20011 C CA . VAL A 1 83 ? 6.401 5.171 -2.222 1.00 0.00 83 VAL A CA 13
ATOM 20012 C C . VAL A 1 83 ? 6.910 3.825 -1.727 1.00 0.00 83 VAL A C 13
ATOM 20013 O O . VAL A 1 83 ? 6.940 3.571 -0.524 1.00 0.00 83 VAL A O 13
ATOM 20026 N N . VAL A 1 84 ? 7.290 2.955 -2.646 1.00 0.00 84 VAL A N 13
ATOM 20027 C CA . VAL A 1 84 ? 7.730 1.626 -2.271 1.00 0.00 84 VAL A CA 13
ATOM 20028 C C . VAL A 1 84 ? 9.251 1.523 -2.274 1.00 0.00 84 VAL A C 13
ATOM 20029 O O . VAL A 1 84 ? 9.892 1.595 -3.326 1.00 0.00 84 VAL A O 13
ATOM 20042 N N . PHE A 1 85 ? 9.817 1.379 -1.086 1.00 0.00 85 PHE A N 13
ATOM 20043 C CA . PHE A 1 85 ? 11.241 1.136 -0.935 1.00 0.00 85 PHE A CA 13
ATOM 20044 C C . PHE A 1 85 ? 11.485 -0.357 -0.780 1.00 0.00 85 PHE A C 13
ATOM 20045 O O . PHE A 1 85 ? 10.856 -1.010 0.055 1.00 0.00 85 PHE A O 13
ATOM 20062 N N . LEU A 1 86 ? 12.382 -0.903 -1.578 1.00 0.00 86 LEU A N 13
ATOM 20063 C CA . LEU A 1 86 ? 12.649 -2.328 -1.527 1.00 0.00 86 LEU A CA 13
ATOM 20064 C C . LEU A 1 86 ? 13.760 -2.618 -0.535 1.00 0.00 86 LEU A C 13
ATOM 20065 O O . LEU A 1 86 ? 14.831 -2.013 -0.586 1.00 0.00 86 LEU A O 13
ATOM 20081 N N . LYS A 1 87 ? 13.488 -3.528 0.380 1.00 0.00 87 LYS A N 13
ATOM 20082 C CA . LYS A 1 87 ? 14.446 -3.892 1.402 1.00 0.00 87 LYS A CA 13
ATOM 20083 C C . LYS A 1 87 ? 15.159 -5.171 1.020 1.00 0.00 87 LYS A C 13
ATOM 20084 O O . LYS A 1 87 ? 14.649 -6.273 1.231 1.00 0.00 87 LYS A O 13
ATOM 20103 N N . SER A 1 88 ? 16.329 -5.018 0.429 1.00 0.00 88 SER A N 13
ATOM 20104 C CA . SER A 1 88 ? 17.120 -6.155 0.025 1.00 0.00 88 SER A CA 13
ATOM 20105 C C . SER A 1 88 ? 17.942 -6.633 1.206 1.00 0.00 88 SER A C 13
ATOM 20106 O O . SER A 1 88 ? 19.036 -6.132 1.471 1.00 0.00 88 SER A O 13
ATOM 20114 N N . ILE A 1 89 ? 17.376 -7.563 1.945 1.00 0.00 89 ILE A N 13
ATOM 20115 C CA . ILE A 1 89 ? 18.025 -8.110 3.118 1.00 0.00 89 ILE A CA 13
ATOM 20116 C C . ILE A 1 89 ? 18.718 -9.419 2.771 1.00 0.00 89 ILE A C 13
ATOM 20117 O O . ILE A 1 89 ? 18.075 -10.389 2.375 1.00 0.00 89 ILE A O 13
ATOM 20133 N N . ASN A 1 90 ? 20.032 -9.432 2.904 1.00 0.00 90 ASN A N 13
ATOM 20134 C CA . ASN A 1 90 ? 20.827 -10.597 2.555 1.00 0.00 90 ASN A CA 13
ATOM 20135 C C . ASN A 1 90 ? 21.842 -10.882 3.650 1.00 0.00 90 ASN A C 13
ATOM 20136 O O . ASN A 1 90 ? 22.616 -10.004 4.028 1.00 0.00 90 ASN A O 13
ATOM 20147 N N . ARG A 1 91 ? 21.830 -12.102 4.162 1.00 0.00 91 ARG A N 13
ATOM 20148 C CA . ARG A 1 91 ? 22.783 -12.501 5.186 1.00 0.00 91 ARG A CA 13
ATOM 20149 C C . ARG A 1 91 ? 23.588 -13.698 4.703 1.00 0.00 91 ARG A C 13
ATOM 20150 O O . ARG A 1 91 ? 23.054 -14.595 4.042 1.00 0.00 91 ARG A O 13
ATOM 20171 N N . ALA A 1 92 ? 24.871 -13.701 5.012 1.00 0.00 92 ALA A N 13
ATOM 20172 C CA . ALA A 1 92 ? 25.756 -14.758 4.555 1.00 0.00 92 ALA A CA 13
ATOM 20173 C C . ALA A 1 92 ? 26.071 -15.731 5.682 1.00 0.00 92 ALA A C 13
ATOM 20174 O O . ALA A 1 92 ? 25.821 -15.447 6.854 1.00 0.00 92 ALA A O 13
ATOM 20181 N N . LYS A 1 93 ? 26.607 -16.885 5.317 1.00 0.00 93 LYS A N 13
ATOM 20182 C CA . LYS A 1 93 ? 26.976 -17.904 6.286 1.00 0.00 93 LYS A CA 13
ATOM 20183 C C . LYS A 1 93 ? 28.475 -17.826 6.565 1.00 0.00 93 LYS A C 13
ATOM 20184 O O . LYS A 1 93 ? 28.949 -18.233 7.626 1.00 0.00 93 LYS A O 13
ATOM 20203 N N . ASP A 1 94 ? 29.210 -17.293 5.601 1.00 0.00 94 ASP A N 13
ATOM 20204 C CA . ASP A 1 94 ? 30.651 -17.124 5.727 1.00 0.00 94 ASP A CA 13
ATOM 20205 C C . ASP A 1 94 ? 31.048 -15.719 5.295 1.00 0.00 94 ASP A C 13
ATOM 20206 O O . ASP A 1 94 ? 31.022 -15.442 4.076 1.00 0.00 94 ASP A O 13
ATOM 20216 N N . MET A 1 1 ? -21.633 -16.631 5.052 1.00 0.00 1 MET A N 14
ATOM 20217 C CA . MET A 1 1 ? -20.292 -16.303 4.518 1.00 0.00 1 MET A CA 14
ATOM 20218 C C . MET A 1 1 ? -20.162 -16.753 3.068 1.00 0.00 1 MET A C 14
ATOM 20219 O O . MET A 1 1 ? -19.537 -17.775 2.778 1.00 0.00 1 MET A O 14
ATOM 20235 N N . GLY A 1 2 ? -20.792 -16.009 2.167 1.00 0.00 2 GLY A N 14
ATOM 20236 C CA . GLY A 1 2 ? -20.676 -16.285 0.745 1.00 0.00 2 GLY A CA 14
ATOM 20237 C C . GLY A 1 2 ? -21.554 -17.432 0.276 1.00 0.00 2 GLY A C 14
ATOM 20238 O O . GLY A 1 2 ? -22.374 -17.264 -0.628 1.00 0.00 2 GLY A O 14
ATOM 20242 N N . HIS A 1 3 ? -21.375 -18.594 0.892 1.00 0.00 3 HIS A N 14
ATOM 20243 C CA . HIS A 1 3 ? -22.065 -19.816 0.484 1.00 0.00 3 HIS A CA 14
ATOM 20244 C C . HIS A 1 3 ? -23.579 -19.717 0.690 1.00 0.00 3 HIS A C 14
ATOM 20245 O O . HIS A 1 3 ? -24.070 -19.878 1.808 1.00 0.00 3 HIS A O 14
ATOM 20260 N N . HIS A 1 4 ? -24.291 -19.439 -0.406 1.00 0.00 4 HIS A N 14
ATOM 20261 C CA . HIS A 1 4 ? -25.758 -19.425 -0.441 1.00 0.00 4 HIS A CA 14
ATOM 20262 C C . HIS A 1 4 ? -26.363 -18.707 0.764 1.00 0.00 4 HIS A C 14
ATOM 20263 O O . HIS A 1 4 ? -26.884 -19.339 1.685 1.00 0.00 4 HIS A O 14
ATOM 20278 N N . HIS A 1 5 ? -26.264 -17.388 0.765 1.00 0.00 5 HIS A N 14
ATOM 20279 C CA . HIS A 1 5 ? -26.844 -16.573 1.823 1.00 0.00 5 HIS A CA 14
ATOM 20280 C C . HIS A 1 5 ? -27.196 -15.198 1.289 1.00 0.00 5 HIS A C 14
ATOM 20281 O O . HIS A 1 5 ? -26.536 -14.691 0.381 1.00 0.00 5 HIS A O 14
ATOM 20296 N N . HIS A 1 6 ? -28.235 -14.602 1.851 1.00 0.00 6 HIS A N 14
ATOM 20297 C CA . HIS A 1 6 ? -28.640 -13.261 1.463 1.00 0.00 6 HIS A CA 14
ATOM 20298 C C . HIS A 1 6 ? -27.920 -12.227 2.306 1.00 0.00 6 HIS A C 14
ATOM 20299 O O . HIS A 1 6 ? -28.413 -11.810 3.353 1.00 0.00 6 HIS A O 14
ATOM 20314 N N . HIS A 1 7 ? -26.733 -11.846 1.872 1.00 0.00 7 HIS A N 14
ATOM 20315 C CA . HIS A 1 7 ? -25.986 -10.802 2.547 1.00 0.00 7 HIS A CA 14
ATOM 20316 C C . HIS A 1 7 ? -26.126 -9.498 1.776 1.00 0.00 7 HIS A C 14
ATOM 20317 O O . HIS A 1 7 ? -25.401 -9.252 0.810 1.00 0.00 7 HIS A O 14
ATOM 20332 N N . HIS A 1 8 ? -27.080 -8.682 2.196 1.00 0.00 8 HIS A N 14
ATOM 20333 C CA . HIS A 1 8 ? -27.361 -7.422 1.531 1.00 0.00 8 HIS A CA 14
ATOM 20334 C C . HIS A 1 8 ? -26.269 -6.410 1.859 1.00 0.00 8 HIS A C 14
ATOM 20335 O O . HIS A 1 8 ? -26.290 -5.781 2.916 1.00 0.00 8 HIS A O 14
ATOM 20350 N N . SER A 1 9 ? -25.313 -6.262 0.957 1.00 0.00 9 SER A N 14
ATOM 20351 C CA . SER A 1 9 ? -24.158 -5.421 1.211 1.00 0.00 9 SER A CA 14
ATOM 20352 C C . SER A 1 9 ? -24.446 -3.968 0.843 1.00 0.00 9 SER A C 14
ATOM 20353 O O . SER A 1 9 ? -23.985 -3.464 -0.182 1.00 0.00 9 SER A O 14
ATOM 20361 N N . HIS A 1 10 ? -25.246 -3.317 1.673 1.00 0.00 10 HIS A N 14
ATOM 20362 C CA . HIS A 1 10 ? -25.519 -1.896 1.526 1.00 0.00 10 HIS A CA 14
ATOM 20363 C C . HIS A 1 10 ? -24.683 -1.129 2.542 1.00 0.00 10 HIS A C 14
ATOM 20364 O O . HIS A 1 10 ? -25.114 -0.891 3.668 1.00 0.00 10 HIS A O 14
ATOM 20379 N N . ALA A 1 11 ? -23.471 -0.780 2.154 1.00 0.00 11 ALA A N 14
ATOM 20380 C CA . ALA A 1 11 ? -22.538 -0.148 3.069 1.00 0.00 11 ALA A CA 14
ATOM 20381 C C . ALA A 1 11 ? -21.714 0.909 2.355 1.00 0.00 11 ALA A C 14
ATOM 20382 O O . ALA A 1 11 ? -21.680 0.957 1.123 1.00 0.00 11 ALA A O 14
ATOM 20389 N N . ALA A 1 12 ? -21.039 1.743 3.130 1.00 0.00 12 ALA A N 14
ATOM 20390 C CA . ALA A 1 12 ? -20.221 2.816 2.579 1.00 0.00 12 ALA A CA 14
ATOM 20391 C C . ALA A 1 12 ? -18.819 2.324 2.234 1.00 0.00 12 ALA A C 14
ATOM 20392 O O . ALA A 1 12 ? -17.867 3.104 2.186 1.00 0.00 12 ALA A O 14
ATOM 20399 N N . VAL A 1 13 ? -18.709 1.028 1.984 1.00 0.00 13 VAL A N 14
ATOM 20400 C CA . VAL A 1 13 ? -17.449 0.422 1.584 1.00 0.00 13 VAL A CA 14
ATOM 20401 C C . VAL A 1 13 ? -17.099 0.851 0.167 1.00 0.00 13 VAL A C 14
ATOM 20402 O O . VAL A 1 13 ? -17.717 0.403 -0.804 1.00 0.00 13 VAL A O 14
ATOM 20415 N N . ARG A 1 14 ? -16.122 1.731 0.054 1.00 0.00 14 ARG A N 14
ATOM 20416 C CA . ARG A 1 14 ? -15.727 2.273 -1.231 1.00 0.00 14 ARG A CA 14
ATOM 20417 C C . ARG A 1 14 ? -14.221 2.308 -1.356 1.00 0.00 14 ARG A C 14
ATOM 20418 O O . ARG A 1 14 ? -13.536 2.997 -0.597 1.00 0.00 14 ARG A O 14
ATOM 20439 N N . LYS A 1 15 ? -13.712 1.571 -2.325 1.00 0.00 15 LYS A N 14
ATOM 20440 C CA . LYS A 1 15 ? -12.278 1.479 -2.520 1.00 0.00 15 LYS A CA 14
ATOM 20441 C C . LYS A 1 15 ? -11.747 2.753 -3.151 1.00 0.00 15 LYS A C 14
ATOM 20442 O O . LYS A 1 15 ? -12.348 3.306 -4.076 1.00 0.00 15 LYS A O 14
ATOM 20461 N N . ILE A 1 16 ? -10.620 3.205 -2.644 1.00 0.00 16 ILE A N 14
ATOM 20462 C CA . ILE A 1 16 ? -9.972 4.396 -3.150 1.00 0.00 16 ILE A CA 14
ATOM 20463 C C . ILE A 1 16 ? -8.858 4.015 -4.107 1.00 0.00 16 ILE A C 14
ATOM 20464 O O . ILE A 1 16 ? -8.336 2.898 -4.061 1.00 0.00 16 ILE A O 14
ATOM 20480 N N . HIS A 1 17 ? -8.508 4.937 -4.982 1.00 0.00 17 HIS A N 14
ATOM 20481 C CA . HIS A 1 17 ? -7.430 4.711 -5.925 1.00 0.00 17 HIS A CA 14
ATOM 20482 C C . HIS A 1 17 ? -6.107 5.154 -5.324 1.00 0.00 17 HIS A C 14
ATOM 20483 O O . HIS A 1 17 ? -5.780 6.341 -5.323 1.00 0.00 17 HIS A O 14
ATOM 20498 N N . VAL A 1 18 ? -5.366 4.200 -4.782 1.00 0.00 18 VAL A N 14
ATOM 20499 C CA . VAL A 1 18 ? -4.051 4.482 -4.233 1.00 0.00 18 VAL A CA 14
ATOM 20500 C C . VAL A 1 18 ? -3.001 4.380 -5.320 1.00 0.00 18 VAL A C 14
ATOM 20501 O O . VAL A 1 18 ? -3.101 3.546 -6.221 1.00 0.00 18 VAL A O 14
ATOM 20514 N N . THR A 1 19 ? -1.997 5.219 -5.227 1.00 0.00 19 THR A N 14
ATOM 20515 C CA . THR A 1 19 ? -0.978 5.293 -6.247 1.00 0.00 19 THR A CA 14
ATOM 20516 C C . THR A 1 19 ? 0.304 4.629 -5.769 1.00 0.00 19 THR A C 14
ATOM 20517 O O . THR A 1 19 ? 0.945 5.104 -4.838 1.00 0.00 19 THR A O 14
ATOM 20528 N N . VAL A 1 20 ? 0.665 3.528 -6.398 1.00 0.00 20 VAL A N 14
ATOM 20529 C CA . VAL A 1 20 ? 1.839 2.780 -5.994 1.00 0.00 20 VAL A CA 14
ATOM 20530 C C . VAL A 1 20 ? 3.066 3.223 -6.784 1.00 0.00 20 VAL A C 14
ATOM 20531 O O . VAL A 1 20 ? 3.117 3.089 -8.010 1.00 0.00 20 VAL A O 14
ATOM 20544 N N . LYS A 1 21 ? 4.038 3.766 -6.068 1.00 0.00 21 LYS A N 14
ATOM 20545 C CA . LYS A 1 21 ? 5.286 4.214 -6.660 1.00 0.00 21 LYS A CA 14
ATOM 20546 C C . LYS A 1 21 ? 6.361 3.141 -6.527 1.00 0.00 21 LYS A C 14
ATOM 20547 O O . LYS A 1 21 ? 6.912 2.934 -5.446 1.00 0.00 21 LYS A O 14
ATOM 20566 N N . PHE A 1 22 ? 6.640 2.451 -7.621 1.00 0.00 22 PHE A N 14
ATOM 20567 C CA . PHE A 1 22 ? 7.727 1.483 -7.656 1.00 0.00 22 PHE A CA 14
ATOM 20568 C C . PHE A 1 22 ? 8.969 2.123 -8.264 1.00 0.00 22 PHE A C 14
ATOM 20569 O O . PHE A 1 22 ? 8.863 3.111 -8.990 1.00 0.00 22 PHE A O 14
ATOM 20586 N N . PRO A 1 23 ? 10.160 1.576 -7.974 1.00 0.00 23 PRO A N 14
ATOM 20587 C CA . PRO A 1 23 ? 11.421 2.028 -8.584 1.00 0.00 23 PRO A CA 14
ATOM 20588 C C . PRO A 1 23 ? 11.510 1.641 -10.062 1.00 0.00 23 PRO A C 14
ATOM 20589 O O . PRO A 1 23 ? 12.544 1.166 -10.536 1.00 0.00 23 PRO A O 14
ATOM 20600 N N . SER A 1 24 ? 10.420 1.864 -10.783 1.00 0.00 24 SER A N 14
ATOM 20601 C CA . SER A 1 24 ? 10.327 1.499 -12.182 1.00 0.00 24 SER A CA 14
ATOM 20602 C C . SER A 1 24 ? 9.117 2.187 -12.818 1.00 0.00 24 SER A C 14
ATOM 20603 O O . SER A 1 24 ? 9.271 3.081 -13.650 1.00 0.00 24 SER A O 14
ATOM 20611 N N . LYS A 1 25 ? 7.919 1.791 -12.400 1.00 0.00 25 LYS A N 14
ATOM 20612 C CA . LYS A 1 25 ? 6.694 2.369 -12.937 1.00 0.00 25 LYS A CA 14
ATOM 20613 C C . LYS A 1 25 ? 5.737 2.747 -11.814 1.00 0.00 25 LYS A C 14
ATOM 20614 O O . LYS A 1 25 ? 5.992 2.471 -10.639 1.00 0.00 25 LYS A O 14
ATOM 20633 N N . GLN A 1 26 ? 4.638 3.371 -12.197 1.00 0.00 26 GLN A N 14
ATOM 20634 C CA . GLN A 1 26 ? 3.614 3.802 -11.261 1.00 0.00 26 GLN A CA 14
ATOM 20635 C C . GLN A 1 26 ? 2.259 3.247 -11.681 1.00 0.00 26 GLN A C 14
ATOM 20636 O O . GLN A 1 26 ? 1.852 3.393 -12.833 1.00 0.00 26 GLN A O 14
ATOM 20650 N N . PHE A 1 27 ? 1.562 2.609 -10.754 1.00 0.00 27 PHE A N 14
ATOM 20651 C CA . PHE A 1 27 ? 0.250 2.049 -11.049 1.00 0.00 27 PHE A CA 14
ATOM 20652 C C . PHE A 1 27 ? -0.715 2.301 -9.901 1.00 0.00 27 PHE A C 14
ATOM 20653 O O . PHE A 1 27 ? -0.299 2.508 -8.760 1.00 0.00 27 PHE A O 14
ATOM 20670 N N . THR A 1 28 ? -1.999 2.292 -10.211 1.00 0.00 28 THR A N 14
ATOM 20671 C CA . THR A 1 28 ? -3.031 2.563 -9.227 1.00 0.00 28 THR A CA 14
ATOM 20672 C C . THR A 1 28 ? -3.741 1.270 -8.822 1.00 0.00 28 THR A C 14
ATOM 20673 O O . THR A 1 28 ? -3.983 0.398 -9.658 1.00 0.00 28 THR A O 14
ATOM 20684 N N . VAL A 1 29 ? -4.059 1.145 -7.541 1.00 0.00 29 VAL A N 14
ATOM 20685 C CA . VAL A 1 29 ? -4.723 -0.051 -7.028 1.00 0.00 29 VAL A CA 14
ATOM 20686 C C . VAL A 1 29 ? -5.987 0.325 -6.255 1.00 0.00 29 VAL A C 14
ATOM 20687 O O . VAL A 1 29 ? -6.066 1.415 -5.681 1.00 0.00 29 VAL A O 14
ATOM 20700 N N . GLU A 1 30 ? -6.979 -0.562 -6.263 1.00 0.00 30 GLU A N 14
ATOM 20701 C CA . GLU A 1 30 ? -8.195 -0.351 -5.487 1.00 0.00 30 GLU A CA 14
ATOM 20702 C C . GLU A 1 30 ? -8.096 -0.987 -4.113 1.00 0.00 30 GLU A C 14
ATOM 20703 O O . GLU A 1 30 ? -8.071 -2.213 -3.983 1.00 0.00 30 GLU A O 14
ATOM 20715 N N . VAL A 1 31 ? -8.050 -0.149 -3.097 1.00 0.00 31 VAL A N 14
ATOM 20716 C CA . VAL A 1 31 ? -8.089 -0.603 -1.714 1.00 0.00 31 VAL A CA 14
ATOM 20717 C C . VAL A 1 31 ? -9.031 0.296 -0.927 1.00 0.00 31 VAL A C 14
ATOM 20718 O O . VAL A 1 31 ? -9.168 1.473 -1.243 1.00 0.00 31 VAL A O 14
ATOM 20731 N N . ASP A 1 32 ? -9.704 -0.248 0.066 1.00 0.00 32 ASP A N 14
ATOM 20732 C CA . ASP A 1 32 ? -10.652 0.542 0.841 1.00 0.00 32 ASP A CA 14
ATOM 20733 C C . ASP A 1 32 ? -9.914 1.378 1.889 1.00 0.00 32 ASP A C 14
ATOM 20734 O O . ASP A 1 32 ? -8.764 1.092 2.222 1.00 0.00 32 ASP A O 14
ATOM 20743 N N . ARG A 1 33 ? -10.574 2.407 2.407 1.00 0.00 33 ARG A N 14
ATOM 20744 C CA . ARG A 1 33 ? -9.982 3.259 3.434 1.00 0.00 33 ARG A CA 14
ATOM 20745 C C . ARG A 1 33 ? -9.781 2.475 4.727 1.00 0.00 33 ARG A C 14
ATOM 20746 O O . ARG A 1 33 ? -8.919 2.807 5.544 1.00 0.00 33 ARG A O 14
ATOM 20767 N N . THR A 1 34 ? -10.589 1.441 4.898 1.00 0.00 34 THR A N 14
ATOM 20768 C CA . THR A 1 34 ? -10.523 0.596 6.075 1.00 0.00 34 THR A CA 14
ATOM 20769 C C . THR A 1 34 ? -9.812 -0.720 5.767 1.00 0.00 34 THR A C 14
ATOM 20770 O O . THR A 1 34 ? -9.911 -1.689 6.525 1.00 0.00 34 THR A O 14
ATOM 20781 N N . GLU A 1 35 ? -9.096 -0.751 4.651 1.00 0.00 35 GLU A N 14
ATOM 20782 C CA . GLU A 1 35 ? -8.293 -1.908 4.292 1.00 0.00 35 GLU A CA 14
ATOM 20783 C C . GLU A 1 35 ? -7.033 -1.968 5.165 1.00 0.00 35 GLU A C 14
ATOM 20784 O O . GLU A 1 35 ? -6.554 -0.941 5.651 1.00 0.00 35 GLU A O 14
ATOM 20796 N N . THR A 1 36 ? -6.512 -3.171 5.373 1.00 0.00 36 THR A N 14
ATOM 20797 C CA . THR A 1 36 ? -5.337 -3.366 6.216 1.00 0.00 36 THR A CA 14
ATOM 20798 C C . THR A 1 36 ? -4.044 -3.293 5.406 1.00 0.00 36 THR A C 14
ATOM 20799 O O . THR A 1 36 ? -4.055 -3.466 4.186 1.00 0.00 36 THR A O 14
ATOM 20810 N N . VAL A 1 37 ? -2.924 -3.062 6.092 1.00 0.00 37 VAL A N 14
ATOM 20811 C CA . VAL A 1 37 ? -1.629 -2.971 5.432 1.00 0.00 37 VAL A CA 14
ATOM 20812 C C . VAL A 1 37 ? -1.241 -4.324 4.839 1.00 0.00 37 VAL A C 14
ATOM 20813 O O . VAL A 1 37 ? -0.654 -4.400 3.757 1.00 0.00 37 VAL A O 14
ATOM 20826 N N . SER A 1 38 ? -1.596 -5.388 5.552 1.00 0.00 38 SER A N 14
ATOM 20827 C CA . SER A 1 38 ? -1.342 -6.747 5.092 1.00 0.00 38 SER A CA 14
ATOM 20828 C C . SER A 1 38 ? -2.019 -6.981 3.745 1.00 0.00 38 SER A C 14
ATOM 20829 O O . SER A 1 38 ? -1.449 -7.598 2.840 1.00 0.00 38 SER A O 14
ATOM 20837 N N . SER A 1 39 ? -3.226 -6.450 3.604 1.00 0.00 39 SER A N 14
ATOM 20838 C CA . SER A 1 39 ? -4.006 -6.656 2.405 1.00 0.00 39 SER A CA 14
ATOM 20839 C C . SER A 1 39 ? -3.523 -5.718 1.311 1.00 0.00 39 SER A C 14
ATOM 20840 O O . SER A 1 39 ? -3.648 -6.015 0.124 1.00 0.00 39 SER A O 14
ATOM 20848 N N . LEU A 1 40 ? -2.966 -4.587 1.727 1.00 0.00 40 LEU A N 14
ATOM 20849 C CA . LEU A 1 40 ? -2.383 -3.630 0.803 1.00 0.00 40 LEU A CA 14
ATOM 20850 C C . LEU A 1 40 ? -1.217 -4.269 0.061 1.00 0.00 40 LEU A C 14
ATOM 20851 O O . LEU A 1 40 ? -1.130 -4.206 -1.165 1.00 0.00 40 LEU A O 14
ATOM 20867 N N . LYS A 1 41 ? -0.330 -4.894 0.828 1.00 0.00 41 LYS A N 14
ATOM 20868 C CA . LYS A 1 41 ? 0.818 -5.601 0.271 1.00 0.00 41 LYS A CA 14
ATOM 20869 C C . LYS A 1 41 ? 0.360 -6.709 -0.672 1.00 0.00 41 LYS A C 14
ATOM 20870 O O . LYS A 1 41 ? 0.965 -6.935 -1.721 1.00 0.00 41 LYS A O 14
ATOM 20889 N N . ASP A 1 42 ? -0.712 -7.393 -0.282 1.00 0.00 42 ASP A N 14
ATOM 20890 C CA . ASP A 1 42 ? -1.295 -8.453 -1.101 1.00 0.00 42 ASP A CA 14
ATOM 20891 C C . ASP A 1 42 ? -1.694 -7.930 -2.474 1.00 0.00 42 ASP A C 14
ATOM 20892 O O . ASP A 1 42 ? -1.347 -8.523 -3.493 1.00 0.00 42 ASP A O 14
ATOM 20901 N N . LYS A 1 43 ? -2.403 -6.805 -2.490 1.00 0.00 43 LYS A N 14
ATOM 20902 C CA . LYS A 1 43 ? -2.864 -6.197 -3.738 1.00 0.00 43 LYS A CA 14
ATOM 20903 C C . LYS A 1 43 ? -1.687 -5.932 -4.670 1.00 0.00 43 LYS A C 14
ATOM 20904 O O . LYS A 1 43 ? -1.709 -6.293 -5.848 1.00 0.00 43 LYS A O 14
ATOM 20923 N N . ILE A 1 44 ? -0.656 -5.310 -4.119 1.00 0.00 44 ILE A N 14
ATOM 20924 C CA . ILE A 1 44 ? 0.519 -4.933 -4.886 1.00 0.00 44 ILE A CA 14
ATOM 20925 C C . ILE A 1 44 ? 1.254 -6.167 -5.414 1.00 0.00 44 ILE A C 14
ATOM 20926 O O . ILE A 1 44 ? 1.737 -6.172 -6.546 1.00 0.00 44 ILE A O 14
ATOM 20942 N N . HIS A 1 45 ? 1.314 -7.215 -4.600 1.00 0.00 45 HIS A N 14
ATOM 20943 C CA . HIS A 1 45 ? 1.993 -8.450 -4.986 1.00 0.00 45 HIS A CA 14
ATOM 20944 C C . HIS A 1 45 ? 1.296 -9.128 -6.169 1.00 0.00 45 HIS A C 14
ATOM 20945 O O . HIS A 1 45 ? 1.931 -9.828 -6.961 1.00 0.00 45 HIS A O 14
ATOM 20960 N N . ILE A 1 46 ? -0.010 -8.944 -6.270 1.00 0.00 46 ILE A N 14
ATOM 20961 C CA . ILE A 1 46 ? -0.778 -9.518 -7.368 1.00 0.00 46 ILE A CA 14
ATOM 20962 C C . ILE A 1 46 ? -0.450 -8.801 -8.678 1.00 0.00 46 ILE A C 14
ATOM 20963 O O . ILE A 1 46 ? -0.477 -9.398 -9.755 1.00 0.00 46 ILE A O 14
ATOM 20979 N N . VAL A 1 47 ? -0.122 -7.521 -8.573 1.00 0.00 47 VAL A N 14
ATOM 20980 C CA . VAL A 1 47 ? 0.346 -6.750 -9.718 1.00 0.00 47 VAL A CA 14
ATOM 20981 C C . VAL A 1 47 ? 1.805 -7.064 -10.020 1.00 0.00 47 VAL A C 14
ATOM 20982 O O . VAL A 1 47 ? 2.157 -7.477 -11.129 1.00 0.00 47 VAL A O 14
ATOM 20995 N N . GLU A 1 48 ? 2.644 -6.873 -9.021 1.00 0.00 48 GLU A N 14
ATOM 20996 C CA . GLU A 1 48 ? 4.075 -6.956 -9.206 1.00 0.00 48 GLU A CA 14
ATOM 20997 C C . GLU A 1 48 ? 4.632 -8.137 -8.423 1.00 0.00 48 GLU A C 14
ATOM 20998 O O . GLU A 1 48 ? 4.308 -8.326 -7.251 1.00 0.00 48 GLU A O 14
ATOM 21010 N N . ASN A 1 49 ? 5.482 -8.924 -9.072 1.00 0.00 49 ASN A N 14
ATOM 21011 C CA . ASN A 1 49 ? 5.956 -10.187 -8.501 1.00 0.00 49 ASN A CA 14
ATOM 21012 C C . ASN A 1 49 ? 6.996 -9.977 -7.405 1.00 0.00 49 ASN A C 14
ATOM 21013 O O . ASN A 1 49 ? 7.616 -10.938 -6.948 1.00 0.00 49 ASN A O 14
ATOM 21024 N N . THR A 1 50 ? 7.190 -8.736 -6.988 1.00 0.00 50 THR A N 14
ATOM 21025 C CA . THR A 1 50 ? 8.078 -8.438 -5.886 1.00 0.00 50 THR A CA 14
ATOM 21026 C C . THR A 1 50 ? 7.526 -9.037 -4.595 1.00 0.00 50 THR A C 14
ATOM 21027 O O . THR A 1 50 ? 6.371 -8.796 -4.230 1.00 0.00 50 THR A O 14
ATOM 21038 N N . PRO A 1 51 ? 8.326 -9.875 -3.926 1.00 0.00 51 PRO A N 14
ATOM 21039 C CA . PRO A 1 51 ? 7.967 -10.450 -2.632 1.00 0.00 51 PRO A CA 14
ATOM 21040 C C . PRO A 1 51 ? 7.576 -9.383 -1.619 1.00 0.00 51 PRO A C 14
ATOM 21041 O O . PRO A 1 51 ? 8.234 -8.346 -1.503 1.00 0.00 51 PRO A O 14
ATOM 21052 N N . ILE A 1 52 ? 6.508 -9.656 -0.886 1.00 0.00 52 ILE A N 14
ATOM 21053 C CA . ILE A 1 52 ? 5.970 -8.723 0.095 1.00 0.00 52 ILE A CA 14
ATOM 21054 C C . ILE A 1 52 ? 6.994 -8.393 1.185 1.00 0.00 52 ILE A C 14
ATOM 21055 O O . ILE A 1 52 ? 7.062 -7.259 1.661 1.00 0.00 52 ILE A O 14
ATOM 21071 N N . LYS A 1 53 ? 7.802 -9.377 1.559 1.00 0.00 53 LYS A N 14
ATOM 21072 C CA . LYS A 1 53 ? 8.846 -9.172 2.557 1.00 0.00 53 LYS A CA 14
ATOM 21073 C C . LYS A 1 53 ? 9.947 -8.248 2.035 1.00 0.00 53 LYS A C 14
ATOM 21074 O O . LYS A 1 53 ? 10.580 -7.524 2.805 1.00 0.00 53 LYS A O 14
ATOM 21093 N N . ARG A 1 54 ? 10.162 -8.267 0.724 1.00 0.00 54 ARG A N 14
ATOM 21094 C CA . ARG A 1 54 ? 11.211 -7.459 0.111 1.00 0.00 54 ARG A CA 14
ATOM 21095 C C . ARG A 1 54 ? 10.760 -6.018 -0.087 1.00 0.00 54 ARG A C 14
ATOM 21096 O O . ARG A 1 54 ? 11.530 -5.085 0.127 1.00 0.00 54 ARG A O 14
ATOM 21117 N N . MET A 1 55 ? 9.516 -5.832 -0.498 1.00 0.00 55 MET A N 14
ATOM 21118 C CA . MET A 1 55 ? 9.018 -4.494 -0.777 1.00 0.00 55 MET A CA 14
ATOM 21119 C C . MET A 1 55 ? 8.382 -3.876 0.464 1.00 0.00 55 MET A C 14
ATOM 21120 O O . MET A 1 55 ? 7.398 -4.386 1.001 1.00 0.00 55 MET A O 14
ATOM 21134 N N . GLN A 1 56 ? 8.966 -2.782 0.923 1.00 0.00 56 GLN A N 14
ATOM 21135 C CA . GLN A 1 56 ? 8.468 -2.086 2.097 1.00 0.00 56 GLN A CA 14
ATOM 21136 C C . GLN A 1 56 ? 7.670 -0.861 1.675 1.00 0.00 56 GLN A C 14
ATOM 21137 O O . GLN A 1 56 ? 8.107 -0.084 0.823 1.00 0.00 56 GLN A O 14
ATOM 21151 N N . LEU A 1 57 ? 6.498 -0.698 2.269 1.00 0.00 57 LEU A N 14
ATOM 21152 C CA . LEU A 1 57 ? 5.595 0.376 1.886 1.00 0.00 57 LEU A CA 14
ATOM 21153 C C . LEU A 1 57 ? 5.841 1.621 2.729 1.00 0.00 57 LEU A C 14
ATOM 21154 O O . LEU A 1 57 ? 5.866 1.557 3.960 1.00 0.00 57 LEU A O 14
ATOM 21170 N N . TYR A 1 58 ? 6.024 2.748 2.060 1.00 0.00 58 TYR A N 14
ATOM 21171 C CA . TYR A 1 58 ? 6.195 4.027 2.734 1.00 0.00 58 TYR A CA 14
ATOM 21172 C C . TYR A 1 58 ? 5.112 5.005 2.298 1.00 0.00 58 TYR A C 14
ATOM 21173 O O . TYR A 1 58 ? 4.903 5.220 1.107 1.00 0.00 58 TYR A O 14
ATOM 21191 N N . TYR A 1 59 ? 4.429 5.592 3.262 1.00 0.00 59 TYR A N 14
ATOM 21192 C CA . TYR A 1 59 ? 3.406 6.584 2.979 1.00 0.00 59 TYR A CA 14
ATOM 21193 C C . TYR A 1 59 ? 3.798 7.931 3.568 1.00 0.00 59 TYR A C 14
ATOM 21194 O O . TYR A 1 59 ? 3.879 8.085 4.787 1.00 0.00 59 TYR A O 14
ATOM 21212 N N . SER A 1 60 ? 4.070 8.892 2.688 1.00 0.00 60 SER A N 14
ATOM 21213 C CA . SER A 1 60 ? 4.409 10.255 3.095 1.00 0.00 60 SER A CA 14
ATOM 21214 C C . SER A 1 60 ? 5.667 10.294 3.968 1.00 0.00 60 SER A C 14
ATOM 21215 O O . SER A 1 60 ? 5.890 11.251 4.708 1.00 0.00 60 SER A O 14
ATOM 21223 N N . GLY A 1 61 ? 6.494 9.261 3.869 1.00 0.00 61 GLY A N 14
ATOM 21224 C CA . GLY A 1 61 ? 7.707 9.202 4.667 1.00 0.00 61 GLY A CA 14
ATOM 21225 C C . GLY A 1 61 ? 7.574 8.257 5.843 1.00 0.00 61 GLY A C 14
ATOM 21226 O O . GLY A 1 61 ? 8.563 7.906 6.487 1.00 0.00 61 GLY A O 14
ATOM 21230 N N . ILE A 1 62 ? 6.345 7.852 6.123 1.00 0.00 62 ILE A N 14
ATOM 21231 C CA . ILE A 1 62 ? 6.066 6.927 7.210 1.00 0.00 62 ILE A CA 14
ATOM 21232 C C . ILE A 1 62 ? 6.092 5.496 6.695 1.00 0.00 62 ILE A C 14
ATOM 21233 O O . ILE A 1 62 ? 5.397 5.168 5.733 1.00 0.00 62 ILE A O 14
ATOM 21249 N N . GLU A 1 63 ? 6.891 4.650 7.319 1.00 0.00 63 GLU A N 14
ATOM 21250 C CA . GLU A 1 63 ? 6.961 3.259 6.910 1.00 0.00 63 GLU A CA 14
ATOM 21251 C C . GLU A 1 63 ? 5.800 2.485 7.518 1.00 0.00 63 GLU A C 14
ATOM 21252 O O . GLU A 1 63 ? 5.481 2.638 8.699 1.00 0.00 63 GLU A O 14
ATOM 21264 N N . LEU A 1 64 ? 5.154 1.674 6.703 1.00 0.00 64 LEU A N 14
ATOM 21265 C CA . LEU A 1 64 ? 4.010 0.906 7.156 1.00 0.00 64 LEU A CA 14
ATOM 21266 C C . LEU A 1 64 ? 4.482 -0.362 7.852 1.00 0.00 64 LEU A C 14
ATOM 21267 O O . LEU A 1 64 ? 4.352 -1.468 7.326 1.00 0.00 64 LEU A O 14
ATOM 21283 N N . ALA A 1 65 ? 5.064 -0.178 9.030 1.00 0.00 65 ALA A N 14
ATOM 21284 C CA . ALA A 1 65 ? 5.618 -1.280 9.798 1.00 0.00 65 ALA A CA 14
ATOM 21285 C C . ALA A 1 65 ? 4.519 -2.143 10.401 1.00 0.00 65 ALA A C 14
ATOM 21286 O O . ALA A 1 65 ? 4.661 -3.361 10.503 1.00 0.00 65 ALA A O 14
ATOM 21293 N N . ASP A 1 66 ? 3.423 -1.510 10.803 1.00 0.00 66 ASP A N 14
ATOM 21294 C CA . ASP A 1 66 ? 2.306 -2.241 11.384 1.00 0.00 66 ASP A CA 14
ATOM 21295 C C . ASP A 1 66 ? 1.451 -2.859 10.289 1.00 0.00 66 ASP A C 14
ATOM 21296 O O . ASP A 1 66 ? 0.631 -2.189 9.663 1.00 0.00 66 ASP A O 14
ATOM 21305 N N . ASP A 1 67 ? 1.663 -4.144 10.068 1.00 0.00 67 ASP A N 14
ATOM 21306 C CA . ASP A 1 67 ? 0.977 -4.892 9.019 1.00 0.00 67 ASP A CA 14
ATOM 21307 C C . ASP A 1 67 ? -0.491 -5.072 9.366 1.00 0.00 67 ASP A C 14
ATOM 21308 O O . ASP A 1 67 ? -1.357 -5.116 8.491 1.00 0.00 67 ASP A O 14
ATOM 21317 N N . TYR A 1 68 ? -0.756 -5.151 10.658 1.00 0.00 68 TYR A N 14
ATOM 21318 C CA . TYR A 1 68 ? -2.097 -5.403 11.160 1.00 0.00 68 TYR A CA 14
ATOM 21319 C C . TYR A 1 68 ? -2.935 -4.127 11.200 1.00 0.00 68 TYR A C 14
ATOM 21320 O O . TYR A 1 68 ? -4.140 -4.181 11.448 1.00 0.00 68 TYR A O 14
ATOM 21338 N N . ARG A 1 69 ? -2.300 -2.983 10.970 1.00 0.00 69 ARG A N 14
ATOM 21339 C CA . ARG A 1 69 ? -2.992 -1.705 11.085 1.00 0.00 69 ARG A CA 14
ATOM 21340 C C . ARG A 1 69 ? -3.804 -1.383 9.847 1.00 0.00 69 ARG A C 14
ATOM 21341 O O . ARG A 1 69 ? -3.679 -2.037 8.808 1.00 0.00 69 ARG A O 14
ATOM 21362 N N . ASN A 1 70 ? -4.630 -0.361 9.980 1.00 0.00 70 ASN A N 14
ATOM 21363 C CA . ASN A 1 70 ? -5.483 0.088 8.900 1.00 0.00 70 ASN A CA 14
ATOM 21364 C C . ASN A 1 70 ? -4.807 1.213 8.129 1.00 0.00 70 ASN A C 14
ATOM 21365 O O . ASN A 1 70 ? -3.925 1.892 8.655 1.00 0.00 70 ASN A O 14
ATOM 21376 N N . LEU A 1 71 ? -5.236 1.419 6.893 1.00 0.00 71 LEU A N 14
ATOM 21377 C CA . LEU A 1 71 ? -4.636 2.432 6.033 1.00 0.00 71 LEU A CA 14
ATOM 21378 C C . LEU A 1 71 ? -5.008 3.844 6.478 1.00 0.00 71 LEU A C 14
ATOM 21379 O O . LEU A 1 71 ? -4.149 4.727 6.542 1.00 0.00 71 LEU A O 14
ATOM 21395 N N . ASN A 1 72 ? -6.286 4.055 6.791 1.00 0.00 72 ASN A N 14
ATOM 21396 C CA . ASN A 1 72 ? -6.768 5.377 7.192 1.00 0.00 72 ASN A CA 14
ATOM 21397 C C . ASN A 1 72 ? -6.052 5.861 8.449 1.00 0.00 72 ASN A C 14
ATOM 21398 O O . ASN A 1 72 ? -5.894 7.062 8.660 1.00 0.00 72 ASN A O 14
ATOM 21409 N N . GLU A 1 73 ? -5.608 4.912 9.267 1.00 0.00 73 GLU A N 14
ATOM 21410 C CA . GLU A 1 73 ? -4.872 5.217 10.491 1.00 0.00 73 GLU A CA 14
ATOM 21411 C C . GLU A 1 73 ? -3.607 6.019 10.199 1.00 0.00 73 GLU A C 14
ATOM 21412 O O . GLU A 1 73 ? -3.199 6.860 10.998 1.00 0.00 73 GLU A O 14
ATOM 21424 N N . TYR A 1 74 ? -2.998 5.762 9.046 1.00 0.00 74 TYR A N 14
ATOM 21425 C CA . TYR A 1 74 ? -1.766 6.442 8.663 1.00 0.00 74 TYR A CA 14
ATOM 21426 C C . TYR A 1 74 ? -2.061 7.781 7.996 1.00 0.00 74 TYR A C 14
ATOM 21427 O O . TYR A 1 74 ? -1.157 8.579 7.755 1.00 0.00 74 TYR A O 14
ATOM 21445 N N . GLY A 1 75 ? -3.328 8.025 7.702 1.00 0.00 75 GLY A N 14
ATOM 21446 C CA . GLY A 1 75 ? -3.705 9.251 7.027 1.00 0.00 75 GLY A CA 14
ATOM 21447 C C . GLY A 1 75 ? -4.148 9.006 5.600 1.00 0.00 75 GLY A C 14
ATOM 21448 O O . GLY A 1 75 ? -4.511 9.942 4.886 1.00 0.00 75 GLY A O 14
ATOM 21452 N N . ILE A 1 76 ? -4.110 7.747 5.184 1.00 0.00 76 ILE A N 14
ATOM 21453 C CA . ILE A 1 76 ? -4.562 7.368 3.853 1.00 0.00 76 ILE A CA 14
ATOM 21454 C C . ILE A 1 76 ? -6.068 7.566 3.741 1.00 0.00 76 ILE A C 14
ATOM 21455 O O . ILE A 1 76 ? -6.826 7.126 4.611 1.00 0.00 76 ILE A O 14
ATOM 21471 N N . THR A 1 77 ? -6.504 8.231 2.685 1.00 0.00 77 THR A N 14
ATOM 21472 C CA . THR A 1 77 ? -7.907 8.570 2.557 1.00 0.00 77 THR A CA 14
ATOM 21473 C C . THR A 1 77 ? -8.359 8.576 1.097 1.00 0.00 77 THR A C 14
ATOM 21474 O O . THR A 1 77 ? -9.478 8.158 0.791 1.00 0.00 77 THR A O 14
ATOM 21485 N N . GLU A 1 78 ? -7.482 9.027 0.203 1.00 0.00 78 GLU A N 14
ATOM 21486 C CA . GLU A 1 78 ? -7.807 9.144 -1.215 1.00 0.00 78 GLU A CA 14
ATOM 21487 C C . GLU A 1 78 ? -6.600 9.642 -1.996 1.00 0.00 78 GLU A C 14
ATOM 21488 O O . GLU A 1 78 ? -5.910 10.558 -1.545 1.00 0.00 78 GLU A O 14
ATOM 21500 N N . PHE A 1 79 ? -6.342 9.017 -3.150 1.00 0.00 79 PHE A N 14
ATOM 21501 C CA . PHE A 1 79 ? -5.251 9.420 -4.046 1.00 0.00 79 PHE A CA 14
ATOM 21502 C C . PHE A 1 79 ? -3.899 9.364 -3.338 1.00 0.00 79 PHE A C 14
ATOM 21503 O O . PHE A 1 79 ? -2.926 9.983 -3.773 1.00 0.00 79 PHE A O 14
ATOM 21520 N N . SER A 1 80 ? -3.855 8.604 -2.255 1.00 0.00 80 SER A N 14
ATOM 21521 C CA . SER A 1 80 ? -2.653 8.444 -1.459 1.00 0.00 80 SER A CA 14
ATOM 21522 C C . SER A 1 80 ? -1.564 7.739 -2.254 1.00 0.00 80 SER A C 14
ATOM 21523 O O . SER A 1 80 ? -1.810 6.707 -2.884 1.00 0.00 80 SER A O 14
ATOM 21531 N N . GLU A 1 81 ? -0.369 8.307 -2.236 1.00 0.00 81 GLU A N 14
ATOM 21532 C CA . GLU A 1 81 ? 0.758 7.715 -2.926 1.00 0.00 81 GLU A CA 14
ATOM 21533 C C . GLU A 1 81 ? 1.583 6.862 -1.978 1.00 0.00 81 GLU A C 14
ATOM 21534 O O . GLU A 1 81 ? 2.021 7.319 -0.922 1.00 0.00 81 GLU A O 14
ATOM 21546 N N . ILE A 1 82 ? 1.775 5.619 -2.367 1.00 0.00 82 ILE A N 14
ATOM 21547 C CA . ILE A 1 82 ? 2.554 4.679 -1.584 1.00 0.00 82 ILE A CA 14
ATOM 21548 C C . ILE A 1 82 ? 3.892 4.433 -2.262 1.00 0.00 82 ILE A C 14
ATOM 21549 O O . ILE A 1 82 ? 3.947 3.889 -3.365 1.00 0.00 82 ILE A O 14
ATOM 21565 N N . VAL A 1 83 ? 4.958 4.845 -1.609 1.00 0.00 83 VAL A N 14
ATOM 21566 C CA . VAL A 1 83 ? 6.292 4.683 -2.154 1.00 0.00 83 VAL A CA 14
ATOM 21567 C C . VAL A 1 83 ? 6.853 3.335 -1.729 1.00 0.00 83 VAL A C 14
ATOM 21568 O O . VAL A 1 83 ? 7.024 3.070 -0.539 1.00 0.00 83 VAL A O 14
ATOM 21581 N N . VAL A 1 84 ? 7.114 2.477 -2.697 1.00 0.00 84 VAL A N 14
ATOM 21582 C CA . VAL A 1 84 ? 7.590 1.137 -2.411 1.00 0.00 84 VAL A CA 14
ATOM 21583 C C . VAL A 1 84 ? 9.109 1.066 -2.506 1.00 0.00 84 VAL A C 14
ATOM 21584 O O . VAL A 1 84 ? 9.683 1.095 -3.596 1.00 0.00 84 VAL A O 14
ATOM 21597 N N . PHE A 1 85 ? 9.752 0.990 -1.353 1.00 0.00 85 PHE A N 14
ATOM 21598 C CA . PHE A 1 85 ? 11.194 0.831 -1.292 1.00 0.00 85 PHE A CA 14
ATOM 21599 C C . PHE A 1 85 ? 11.547 -0.638 -1.159 1.00 0.00 85 PHE A C 14
ATOM 21600 O O . PHE A 1 85 ? 11.116 -1.307 -0.219 1.00 0.00 85 PHE A O 14
ATOM 21617 N N . LEU A 1 86 ? 12.320 -1.139 -2.104 1.00 0.00 86 LEU A N 14
ATOM 21618 C CA . LEU A 1 86 ? 12.702 -2.538 -2.098 1.00 0.00 86 LEU A CA 14
ATOM 21619 C C . LEU A 1 86 ? 13.902 -2.739 -1.192 1.00 0.00 86 LEU A C 14
ATOM 21620 O O . LEU A 1 86 ? 14.964 -2.150 -1.403 1.00 0.00 86 LEU A O 14
ATOM 21636 N N . LYS A 1 87 ? 13.717 -3.551 -0.168 1.00 0.00 87 LYS A N 14
ATOM 21637 C CA . LYS A 1 87 ? 14.744 -3.769 0.828 1.00 0.00 87 LYS A CA 14
ATOM 21638 C C . LYS A 1 87 ? 15.517 -5.043 0.541 1.00 0.00 87 LYS A C 14
ATOM 21639 O O . LYS A 1 87 ? 14.956 -6.141 0.546 1.00 0.00 87 LYS A O 14
ATOM 21658 N N . SER A 1 88 ? 16.805 -4.891 0.284 1.00 0.00 88 SER A N 14
ATOM 21659 C CA . SER A 1 88 ? 17.673 -6.030 0.070 1.00 0.00 88 SER A CA 14
ATOM 21660 C C . SER A 1 88 ? 18.045 -6.660 1.405 1.00 0.00 88 SER A C 14
ATOM 21661 O O . SER A 1 88 ? 19.213 -6.686 1.797 1.00 0.00 88 SER A O 14
ATOM 21669 N N . ILE A 1 89 ? 17.033 -7.128 2.119 1.00 0.00 89 ILE A N 14
ATOM 21670 C CA . ILE A 1 89 ? 17.238 -7.809 3.386 1.00 0.00 89 ILE A CA 14
ATOM 21671 C C . ILE A 1 89 ? 17.975 -9.117 3.141 1.00 0.00 89 ILE A C 14
ATOM 21672 O O . ILE A 1 89 ? 18.828 -9.530 3.923 1.00 0.00 89 ILE A O 14
ATOM 21688 N N . ASN A 1 90 ? 17.641 -9.741 2.023 1.00 0.00 90 ASN A N 14
ATOM 21689 C CA . ASN A 1 90 ? 18.311 -10.940 1.558 1.00 0.00 90 ASN A CA 14
ATOM 21690 C C . ASN A 1 90 ? 18.364 -10.926 0.043 1.00 0.00 90 ASN A C 14
ATOM 21691 O O . ASN A 1 90 ? 17.347 -11.144 -0.621 1.00 0.00 90 ASN A O 14
ATOM 21702 N N . ARG A 1 91 ? 19.537 -10.627 -0.505 1.00 0.00 91 ARG A N 14
ATOM 21703 C CA . ARG A 1 91 ? 19.732 -10.670 -1.945 1.00 0.00 91 ARG A CA 14
ATOM 21704 C C . ARG A 1 91 ? 19.550 -12.103 -2.430 1.00 0.00 91 ARG A C 14
ATOM 21705 O O . ARG A 1 91 ? 19.118 -12.349 -3.558 1.00 0.00 91 ARG A O 14
ATOM 21726 N N . ALA A 1 92 ? 19.863 -13.044 -1.548 1.00 0.00 92 ALA A N 14
ATOM 21727 C CA . ALA A 1 92 ? 19.625 -14.451 -1.809 1.00 0.00 92 ALA A CA 14
ATOM 21728 C C . ALA A 1 92 ? 18.127 -14.736 -1.935 1.00 0.00 92 ALA A C 14
ATOM 21729 O O . ALA A 1 92 ? 17.286 -13.893 -1.608 1.00 0.00 92 ALA A O 14
ATOM 21736 N N . LYS A 1 93 ? 17.802 -15.928 -2.395 1.00 0.00 93 LYS A N 14
ATOM 21737 C CA . LYS A 1 93 ? 16.420 -16.318 -2.611 1.00 0.00 93 LYS A CA 14
ATOM 21738 C C . LYS A 1 93 ? 16.173 -17.695 -2.002 1.00 0.00 93 LYS A C 14
ATOM 21739 O O . LYS A 1 93 ? 15.608 -17.805 -0.913 1.00 0.00 93 LYS A O 14
ATOM 21758 N N . ASP A 1 94 ? 16.621 -18.728 -2.707 1.00 0.00 94 ASP A N 14
ATOM 21759 C CA . ASP A 1 94 ? 16.553 -20.108 -2.235 1.00 0.00 94 ASP A CA 14
ATOM 21760 C C . ASP A 1 94 ? 17.125 -21.026 -3.303 1.00 0.00 94 ASP A C 14
ATOM 21761 O O . ASP A 1 94 ? 16.599 -21.031 -4.434 1.00 0.00 94 ASP A O 14
ATOM 21771 N N . MET A 1 1 ? -28.705 -12.497 -3.942 1.00 0.00 1 MET A N 15
ATOM 21772 C CA . MET A 1 1 ? -29.857 -13.093 -3.225 1.00 0.00 1 MET A CA 15
ATOM 21773 C C . MET A 1 1 ? -30.289 -12.201 -2.066 1.00 0.00 1 MET A C 15
ATOM 21774 O O . MET A 1 1 ? -29.616 -11.218 -1.743 1.00 0.00 1 MET A O 15
ATOM 21790 N N . GLY A 1 2 ? -31.423 -12.542 -1.458 1.00 0.00 2 GLY A N 15
ATOM 21791 C CA . GLY A 1 2 ? -31.856 -11.898 -0.230 1.00 0.00 2 GLY A CA 15
ATOM 21792 C C . GLY A 1 2 ? -32.085 -10.405 -0.362 1.00 0.00 2 GLY A C 15
ATOM 21793 O O . GLY A 1 2 ? -33.078 -9.965 -0.944 1.00 0.00 2 GLY A O 15
ATOM 21797 N N . HIS A 1 3 ? -31.159 -9.627 0.176 1.00 0.00 3 HIS A N 15
ATOM 21798 C CA . HIS A 1 3 ? -31.307 -8.176 0.223 1.00 0.00 3 HIS A CA 15
ATOM 21799 C C . HIS A 1 3 ? -30.456 -7.487 -0.836 1.00 0.00 3 HIS A C 15
ATOM 21800 O O . HIS A 1 3 ? -30.371 -6.262 -0.871 1.00 0.00 3 HIS A O 15
ATOM 21815 N N . HIS A 1 4 ? -29.831 -8.270 -1.700 1.00 0.00 4 HIS A N 15
ATOM 21816 C CA . HIS A 1 4 ? -29.040 -7.704 -2.785 1.00 0.00 4 HIS A CA 15
ATOM 21817 C C . HIS A 1 4 ? -29.963 -7.277 -3.922 1.00 0.00 4 HIS A C 15
ATOM 21818 O O . HIS A 1 4 ? -30.199 -8.027 -4.865 1.00 0.00 4 HIS A O 15
ATOM 21833 N N . HIS A 1 5 ? -30.529 -6.086 -3.791 1.00 0.00 5 HIS A N 15
ATOM 21834 C CA . HIS A 1 5 ? -31.452 -5.547 -4.786 1.00 0.00 5 HIS A CA 15
ATOM 21835 C C . HIS A 1 5 ? -31.132 -4.082 -5.053 1.00 0.00 5 HIS A C 15
ATOM 21836 O O . HIS A 1 5 ? -30.245 -3.513 -4.420 1.00 0.00 5 HIS A O 15
ATOM 21851 N N . HIS A 1 6 ? -31.859 -3.474 -5.981 1.00 0.00 6 HIS A N 15
ATOM 21852 C CA . HIS A 1 6 ? -31.662 -2.063 -6.303 1.00 0.00 6 HIS A CA 15
ATOM 21853 C C . HIS A 1 6 ? -32.635 -1.179 -5.533 1.00 0.00 6 HIS A C 15
ATOM 21854 O O . HIS A 1 6 ? -32.792 0.001 -5.838 1.00 0.00 6 HIS A O 15
ATOM 21869 N N . HIS A 1 7 ? -33.289 -1.751 -4.532 1.00 0.00 7 HIS A N 15
ATOM 21870 C CA . HIS A 1 7 ? -34.185 -0.981 -3.678 1.00 0.00 7 HIS A CA 15
ATOM 21871 C C . HIS A 1 7 ? -33.488 -0.577 -2.390 1.00 0.00 7 HIS A C 15
ATOM 21872 O O . HIS A 1 7 ? -34.021 0.207 -1.609 1.00 0.00 7 HIS A O 15
ATOM 21887 N N . HIS A 1 8 ? -32.293 -1.103 -2.180 1.00 0.00 8 HIS A N 15
ATOM 21888 C CA . HIS A 1 8 ? -31.540 -0.802 -0.977 1.00 0.00 8 HIS A CA 15
ATOM 21889 C C . HIS A 1 8 ? -30.128 -0.373 -1.330 1.00 0.00 8 HIS A C 15
ATOM 21890 O O . HIS A 1 8 ? -29.331 -1.174 -1.819 1.00 0.00 8 HIS A O 15
ATOM 21905 N N . SER A 1 9 ? -29.828 0.890 -1.096 1.00 0.00 9 SER A N 15
ATOM 21906 C CA . SER A 1 9 ? -28.475 1.380 -1.247 1.00 0.00 9 SER A CA 15
ATOM 21907 C C . SER A 1 9 ? -27.643 0.898 -0.069 1.00 0.00 9 SER A C 15
ATOM 21908 O O . SER A 1 9 ? -28.157 0.766 1.044 1.00 0.00 9 SER A O 15
ATOM 21916 N N . HIS A 1 10 ? -26.374 0.617 -0.305 1.00 0.00 10 HIS A N 15
ATOM 21917 C CA . HIS A 1 10 ? -25.524 0.062 0.735 1.00 0.00 10 HIS A CA 15
ATOM 21918 C C . HIS A 1 10 ? -25.036 1.169 1.658 1.00 0.00 10 HIS A C 15
ATOM 21919 O O . HIS A 1 10 ? -25.576 1.369 2.747 1.00 0.00 10 HIS A O 15
ATOM 21934 N N . ALA A 1 11 ? -24.041 1.911 1.194 1.00 0.00 11 ALA A N 15
ATOM 21935 C CA . ALA A 1 11 ? -23.444 2.983 1.974 1.00 0.00 11 ALA A CA 15
ATOM 21936 C C . ALA A 1 11 ? -22.478 3.775 1.111 1.00 0.00 11 ALA A C 15
ATOM 21937 O O . ALA A 1 11 ? -22.303 3.474 -0.071 1.00 0.00 11 ALA A O 15
ATOM 21944 N N . ALA A 1 12 ? -21.837 4.770 1.709 1.00 0.00 12 ALA A N 15
ATOM 21945 C CA . ALA A 1 12 ? -20.847 5.579 1.011 1.00 0.00 12 ALA A CA 15
ATOM 21946 C C . ALA A 1 12 ? -19.490 4.885 1.005 1.00 0.00 12 ALA A C 15
ATOM 21947 O O . ALA A 1 12 ? -18.447 5.525 0.860 1.00 0.00 12 ALA A O 15
ATOM 21954 N N . VAL A 1 13 ? -19.514 3.568 1.150 1.00 0.00 13 VAL A N 15
ATOM 21955 C CA . VAL A 1 13 ? -18.298 2.776 1.143 1.00 0.00 13 VAL A CA 15
ATOM 21956 C C . VAL A 1 13 ? -17.725 2.691 -0.266 1.00 0.00 13 VAL A C 15
ATOM 21957 O O . VAL A 1 13 ? -18.314 2.093 -1.171 1.00 0.00 13 VAL A O 15
ATOM 21970 N N . ARG A 1 14 ? -16.585 3.328 -0.450 1.00 0.00 14 ARG A N 15
ATOM 21971 C CA . ARG A 1 14 ? -15.912 3.332 -1.727 1.00 0.00 14 ARG A CA 15
ATOM 21972 C C . ARG A 1 14 ? -14.452 3.011 -1.531 1.00 0.00 14 ARG A C 15
ATOM 21973 O O . ARG A 1 14 ? -13.896 3.239 -0.456 1.00 0.00 14 ARG A O 15
ATOM 21994 N N . LYS A 1 15 ? -13.841 2.478 -2.559 1.00 0.00 15 LYS A N 15
ATOM 21995 C CA . LYS A 1 15 ? -12.443 2.118 -2.497 1.00 0.00 15 LYS A CA 15
ATOM 21996 C C . LYS A 1 15 ? -11.598 3.327 -2.823 1.00 0.00 15 LYS A C 15
ATOM 21997 O O . LYS A 1 15 ? -12.030 4.222 -3.552 1.00 0.00 15 LYS A O 15
ATOM 22016 N N . ILE A 1 16 ? -10.404 3.354 -2.289 1.00 0.00 16 ILE A N 15
ATOM 22017 C CA . ILE A 1 16 ? -9.513 4.473 -2.514 1.00 0.00 16 ILE A CA 15
ATOM 22018 C C . ILE A 1 16 ? -8.473 4.110 -3.556 1.00 0.00 16 ILE A C 15
ATOM 22019 O O . ILE A 1 16 ? -8.004 2.971 -3.624 1.00 0.00 16 ILE A O 15
ATOM 22035 N N . HIS A 1 17 ? -8.144 5.075 -4.388 1.00 0.00 17 HIS A N 15
ATOM 22036 C CA . HIS A 1 17 ? -7.199 4.862 -5.465 1.00 0.00 17 HIS A CA 15
ATOM 22037 C C . HIS A 1 17 ? -5.816 5.337 -5.052 1.00 0.00 17 HIS A C 15
ATOM 22038 O O . HIS A 1 17 ? -5.525 6.531 -5.078 1.00 0.00 17 HIS A O 15
ATOM 22053 N N . VAL A 1 18 ? -4.985 4.396 -4.633 1.00 0.00 18 VAL A N 15
ATOM 22054 C CA . VAL A 1 18 ? -3.632 4.707 -4.197 1.00 0.00 18 VAL A CA 15
ATOM 22055 C C . VAL A 1 18 ? -2.656 4.594 -5.358 1.00 0.00 18 VAL A C 15
ATOM 22056 O O . VAL A 1 18 ? -2.790 3.716 -6.211 1.00 0.00 18 VAL A O 15
ATOM 22069 N N . THR A 1 19 ? -1.680 5.479 -5.393 1.00 0.00 19 THR A N 15
ATOM 22070 C CA . THR A 1 19 ? -0.691 5.465 -6.453 1.00 0.00 19 THR A CA 15
ATOM 22071 C C . THR A 1 19 ? 0.585 4.799 -5.969 1.00 0.00 19 THR A C 15
ATOM 22072 O O . THR A 1 19 ? 1.281 5.328 -5.106 1.00 0.00 19 THR A O 15
ATOM 22083 N N . VAL A 1 20 ? 0.879 3.635 -6.515 1.00 0.00 20 VAL A N 15
ATOM 22084 C CA . VAL A 1 20 ? 2.048 2.883 -6.108 1.00 0.00 20 VAL A CA 15
ATOM 22085 C C . VAL A 1 20 ? 3.262 3.282 -6.937 1.00 0.00 20 VAL A C 15
ATOM 22086 O O . VAL A 1 20 ? 3.293 3.089 -8.158 1.00 0.00 20 VAL A O 15
ATOM 22099 N N . LYS A 1 21 ? 4.243 3.862 -6.257 1.00 0.00 21 LYS A N 15
ATOM 22100 C CA . LYS A 1 21 ? 5.511 4.225 -6.869 1.00 0.00 21 LYS A CA 15
ATOM 22101 C C . LYS A 1 21 ? 6.492 3.066 -6.752 1.00 0.00 21 LYS A C 15
ATOM 22102 O O . LYS A 1 21 ? 7.047 2.816 -5.678 1.00 0.00 21 LYS A O 15
ATOM 22121 N N . PHE A 1 22 ? 6.674 2.347 -7.846 1.00 0.00 22 PHE A N 15
ATOM 22122 C CA . PHE A 1 22 ? 7.600 1.229 -7.890 1.00 0.00 22 PHE A CA 15
ATOM 22123 C C . PHE A 1 22 ? 8.748 1.550 -8.841 1.00 0.00 22 PHE A C 15
ATOM 22124 O O . PHE A 1 22 ? 8.565 2.274 -9.819 1.00 0.00 22 PHE A O 15
ATOM 22141 N N . PRO A 1 23 ? 9.952 1.040 -8.563 1.00 0.00 23 PRO A N 15
ATOM 22142 C CA . PRO A 1 23 ? 11.098 1.199 -9.465 1.00 0.00 23 PRO A CA 15
ATOM 22143 C C . PRO A 1 23 ? 10.919 0.413 -10.764 1.00 0.00 23 PRO A C 15
ATOM 22144 O O . PRO A 1 23 ? 11.643 0.621 -11.735 1.00 0.00 23 PRO A O 15
ATOM 22155 N N . SER A 1 24 ? 9.948 -0.489 -10.771 1.00 0.00 24 SER A N 15
ATOM 22156 C CA . SER A 1 24 ? 9.673 -1.310 -11.938 1.00 0.00 24 SER A CA 15
ATOM 22157 C C . SER A 1 24 ? 8.546 -0.720 -12.782 1.00 0.00 24 SER A C 15
ATOM 22158 O O . SER A 1 24 ? 8.528 -0.876 -14.005 1.00 0.00 24 SER A O 15
ATOM 22166 N N . LYS A 1 25 ? 7.612 -0.036 -12.129 1.00 0.00 25 LYS A N 15
ATOM 22167 C CA . LYS A 1 25 ? 6.445 0.514 -12.805 1.00 0.00 25 LYS A CA 15
ATOM 22168 C C . LYS A 1 25 ? 5.679 1.443 -11.872 1.00 0.00 25 LYS A C 15
ATOM 22169 O O . LYS A 1 25 ? 6.007 1.565 -10.698 1.00 0.00 25 LYS A O 15
ATOM 22188 N N . GLN A 1 26 ? 4.658 2.089 -12.398 1.00 0.00 26 GLN A N 15
ATOM 22189 C CA . GLN A 1 26 ? 3.767 2.896 -11.582 1.00 0.00 26 GLN A CA 15
ATOM 22190 C C . GLN A 1 26 ? 2.334 2.496 -11.869 1.00 0.00 26 GLN A C 15
ATOM 22191 O O . GLN A 1 26 ? 1.928 2.419 -13.028 1.00 0.00 26 GLN A O 15
ATOM 22205 N N . PHE A 1 27 ? 1.575 2.227 -10.824 1.00 0.00 27 PHE A N 15
ATOM 22206 C CA . PHE A 1 27 ? 0.205 1.780 -11.001 1.00 0.00 27 PHE A CA 15
ATOM 22207 C C . PHE A 1 27 ? -0.675 2.226 -9.850 1.00 0.00 27 PHE A C 15
ATOM 22208 O O . PHE A 1 27 ? -0.199 2.499 -8.751 1.00 0.00 27 PHE A O 15
ATOM 22225 N N . THR A 1 28 ? -1.961 2.309 -10.125 1.00 0.00 28 THR A N 15
ATOM 22226 C CA . THR A 1 28 ? -2.940 2.672 -9.125 1.00 0.00 28 THR A CA 15
ATOM 22227 C C . THR A 1 28 ? -3.702 1.427 -8.693 1.00 0.00 28 THR A C 15
ATOM 22228 O O . THR A 1 28 ? -4.075 0.599 -9.529 1.00 0.00 28 THR A O 15
ATOM 22239 N N . VAL A 1 29 ? -3.923 1.286 -7.402 1.00 0.00 29 VAL A N 15
ATOM 22240 C CA . VAL A 1 29 ? -4.629 0.124 -6.879 1.00 0.00 29 VAL A CA 15
ATOM 22241 C C . VAL A 1 29 ? -5.892 0.556 -6.155 1.00 0.00 29 VAL A C 15
ATOM 22242 O O . VAL A 1 29 ? -5.881 1.533 -5.401 1.00 0.00 29 VAL A O 15
ATOM 22255 N N . GLU A 1 30 ? -6.984 -0.149 -6.406 1.00 0.00 30 GLU A N 15
ATOM 22256 C CA . GLU A 1 30 ? -8.214 0.095 -5.680 1.00 0.00 30 GLU A CA 15
ATOM 22257 C C . GLU A 1 30 ? -8.266 -0.772 -4.451 1.00 0.00 30 GLU A C 15
ATOM 22258 O O . GLU A 1 30 ? -8.413 -1.992 -4.532 1.00 0.00 30 GLU A O 15
ATOM 22270 N N . VAL A 1 31 ? -8.114 -0.141 -3.320 1.00 0.00 31 VAL A N 15
ATOM 22271 C CA . VAL A 1 31 ? -8.192 -0.844 -2.060 1.00 0.00 31 VAL A CA 15
ATOM 22272 C C . VAL A 1 31 ? -9.194 -0.157 -1.150 1.00 0.00 31 VAL A C 15
ATOM 22273 O O . VAL A 1 31 ? -9.501 1.022 -1.327 1.00 0.00 31 VAL A O 15
ATOM 22286 N N . ASP A 1 32 ? -9.733 -0.905 -0.215 1.00 0.00 32 ASP A N 15
ATOM 22287 C CA . ASP A 1 32 ? -10.632 -0.349 0.785 1.00 0.00 32 ASP A CA 15
ATOM 22288 C C . ASP A 1 32 ? -9.862 0.607 1.697 1.00 0.00 32 ASP A C 15
ATOM 22289 O O . ASP A 1 32 ? -8.677 0.415 1.946 1.00 0.00 32 ASP A O 15
ATOM 22298 N N . ARG A 1 33 ? -10.518 1.652 2.176 1.00 0.00 33 ARG A N 15
ATOM 22299 C CA . ARG A 1 33 ? -9.848 2.612 3.048 1.00 0.00 33 ARG A CA 15
ATOM 22300 C C . ARG A 1 33 ? -9.683 2.041 4.452 1.00 0.00 33 ARG A C 15
ATOM 22301 O O . ARG A 1 33 ? -8.783 2.431 5.195 1.00 0.00 33 ARG A O 15
ATOM 22322 N N . THR A 1 34 ? -10.550 1.107 4.808 1.00 0.00 34 THR A N 15
ATOM 22323 C CA . THR A 1 34 ? -10.442 0.413 6.078 1.00 0.00 34 THR A CA 15
ATOM 22324 C C . THR A 1 34 ? -9.651 -0.885 5.917 1.00 0.00 34 THR A C 15
ATOM 22325 O O . THR A 1 34 ? -9.640 -1.744 6.799 1.00 0.00 34 THR A O 15
ATOM 22336 N N . GLU A 1 35 ? -8.973 -0.997 4.782 1.00 0.00 35 GLU A N 15
ATOM 22337 C CA . GLU A 1 35 ? -8.117 -2.138 4.485 1.00 0.00 35 GLU A CA 15
ATOM 22338 C C . GLU A 1 35 ? -6.847 -2.071 5.333 1.00 0.00 35 GLU A C 15
ATOM 22339 O O . GLU A 1 35 ? -6.373 -0.983 5.664 1.00 0.00 35 GLU A O 15
ATOM 22351 N N . THR A 1 36 ? -6.321 -3.226 5.712 1.00 0.00 36 THR A N 15
ATOM 22352 C CA . THR A 1 36 ? -5.125 -3.282 6.540 1.00 0.00 36 THR A CA 15
ATOM 22353 C C . THR A 1 36 ? -3.863 -3.291 5.683 1.00 0.00 36 THR A C 15
ATOM 22354 O O . THR A 1 36 ? -3.915 -3.608 4.492 1.00 0.00 36 THR A O 15
ATOM 22365 N N . VAL A 1 37 ? -2.732 -2.948 6.295 1.00 0.00 37 VAL A N 15
ATOM 22366 C CA . VAL A 1 37 ? -1.450 -2.916 5.595 1.00 0.00 37 VAL A CA 15
ATOM 22367 C C . VAL A 1 37 ? -1.117 -4.290 5.015 1.00 0.00 37 VAL A C 15
ATOM 22368 O O . VAL A 1 37 ? -0.522 -4.400 3.938 1.00 0.00 37 VAL A O 15
ATOM 22381 N N . SER A 1 38 ? -1.520 -5.331 5.734 1.00 0.00 38 SER A N 15
ATOM 22382 C CA . SER A 1 38 ? -1.341 -6.706 5.288 1.00 0.00 38 SER A CA 15
ATOM 22383 C C . SER A 1 38 ? -1.946 -6.927 3.904 1.00 0.00 38 SER A C 15
ATOM 22384 O O . SER A 1 38 ? -1.299 -7.483 3.011 1.00 0.00 38 SER A O 15
ATOM 22392 N N . SER A 1 39 ? -3.177 -6.466 3.723 1.00 0.00 39 SER A N 15
ATOM 22393 C CA . SER A 1 39 ? -3.898 -6.687 2.485 1.00 0.00 39 SER A CA 15
ATOM 22394 C C . SER A 1 39 ? -3.373 -5.769 1.395 1.00 0.00 39 SER A C 15
ATOM 22395 O O . SER A 1 39 ? -3.399 -6.116 0.217 1.00 0.00 39 SER A O 15
ATOM 22403 N N . LEU A 1 40 ? -2.869 -4.611 1.803 1.00 0.00 40 LEU A N 15
ATOM 22404 C CA . LEU A 1 40 ? -2.294 -3.661 0.868 1.00 0.00 40 LEU A CA 15
ATOM 22405 C C . LEU A 1 40 ? -1.091 -4.284 0.169 1.00 0.00 40 LEU A C 15
ATOM 22406 O O . LEU A 1 40 ? -0.951 -4.201 -1.054 1.00 0.00 40 LEU A O 15
ATOM 22422 N N . LYS A 1 41 ? -0.232 -4.917 0.962 1.00 0.00 41 LYS A N 15
ATOM 22423 C CA . LYS A 1 41 ? 0.926 -5.633 0.441 1.00 0.00 41 LYS A CA 15
ATOM 22424 C C . LYS A 1 41 ? 0.484 -6.734 -0.512 1.00 0.00 41 LYS A C 15
ATOM 22425 O O . LYS A 1 41 ? 1.091 -6.946 -1.566 1.00 0.00 41 LYS A O 15
ATOM 22444 N N . ASP A 1 42 ? -0.578 -7.433 -0.128 1.00 0.00 42 ASP A N 15
ATOM 22445 C CA . ASP A 1 42 ? -1.133 -8.512 -0.940 1.00 0.00 42 ASP A CA 15
ATOM 22446 C C . ASP A 1 42 ? -1.562 -7.993 -2.311 1.00 0.00 42 ASP A C 15
ATOM 22447 O O . ASP A 1 42 ? -1.240 -8.597 -3.337 1.00 0.00 42 ASP A O 15
ATOM 22456 N N . LYS A 1 43 ? -2.259 -6.859 -2.312 1.00 0.00 43 LYS A N 15
ATOM 22457 C CA . LYS A 1 43 ? -2.727 -6.229 -3.547 1.00 0.00 43 LYS A CA 15
ATOM 22458 C C . LYS A 1 43 ? -1.564 -5.956 -4.491 1.00 0.00 43 LYS A C 15
ATOM 22459 O O . LYS A 1 43 ? -1.593 -6.335 -5.664 1.00 0.00 43 LYS A O 15
ATOM 22478 N N . ILE A 1 44 ? -0.539 -5.300 -3.959 1.00 0.00 44 ILE A N 15
ATOM 22479 C CA . ILE A 1 44 ? 0.616 -4.899 -4.747 1.00 0.00 44 ILE A CA 15
ATOM 22480 C C . ILE A 1 44 ? 1.327 -6.112 -5.340 1.00 0.00 44 ILE A C 15
ATOM 22481 O O . ILE A 1 44 ? 1.717 -6.100 -6.504 1.00 0.00 44 ILE A O 15
ATOM 22497 N N . HIS A 1 45 ? 1.459 -7.167 -4.544 1.00 0.00 45 HIS A N 15
ATOM 22498 C CA . HIS A 1 45 ? 2.134 -8.387 -4.987 1.00 0.00 45 HIS A CA 15
ATOM 22499 C C . HIS A 1 45 ? 1.376 -9.066 -6.129 1.00 0.00 45 HIS A C 15
ATOM 22500 O O . HIS A 1 45 ? 1.967 -9.768 -6.943 1.00 0.00 45 HIS A O 15
ATOM 22515 N N . ILE A 1 46 ? 0.068 -8.893 -6.160 1.00 0.00 46 ILE A N 15
ATOM 22516 C CA . ILE A 1 46 ? -0.742 -9.471 -7.222 1.00 0.00 46 ILE A CA 15
ATOM 22517 C C . ILE A 1 46 ? -0.538 -8.703 -8.527 1.00 0.00 46 ILE A C 15
ATOM 22518 O O . ILE A 1 46 ? -0.515 -9.290 -9.614 1.00 0.00 46 ILE A O 15
ATOM 22534 N N . VAL A 1 47 ? -0.353 -7.397 -8.411 1.00 0.00 47 VAL A N 15
ATOM 22535 C CA . VAL A 1 47 ? -0.143 -6.546 -9.574 1.00 0.00 47 VAL A CA 15
ATOM 22536 C C . VAL A 1 47 ? 1.306 -6.622 -10.053 1.00 0.00 47 VAL A C 15
ATOM 22537 O O . VAL A 1 47 ? 1.570 -6.905 -11.224 1.00 0.00 47 VAL A O 15
ATOM 22550 N N . GLU A 1 48 ? 2.232 -6.375 -9.140 1.00 0.00 48 GLU A N 15
ATOM 22551 C CA . GLU A 1 48 ? 3.650 -6.352 -9.465 1.00 0.00 48 GLU A CA 15
ATOM 22552 C C . GLU A 1 48 ? 4.259 -7.733 -9.243 1.00 0.00 48 GLU A C 15
ATOM 22553 O O . GLU A 1 48 ? 3.674 -8.572 -8.569 1.00 0.00 48 GLU A O 15
ATOM 22565 N N . ASN A 1 49 ? 5.425 -7.970 -9.817 1.00 0.00 49 ASN A N 15
ATOM 22566 C CA . ASN A 1 49 ? 6.086 -9.263 -9.688 1.00 0.00 49 ASN A CA 15
ATOM 22567 C C . ASN A 1 49 ? 6.891 -9.337 -8.394 1.00 0.00 49 ASN A C 15
ATOM 22568 O O . ASN A 1 49 ? 7.161 -10.424 -7.875 1.00 0.00 49 ASN A O 15
ATOM 22579 N N . THR A 1 50 ? 7.254 -8.177 -7.872 1.00 0.00 50 THR A N 15
ATOM 22580 C CA . THR A 1 50 ? 8.073 -8.089 -6.674 1.00 0.00 50 THR A CA 15
ATOM 22581 C C . THR A 1 50 ? 7.374 -8.721 -5.462 1.00 0.00 50 THR A C 15
ATOM 22582 O O . THR A 1 50 ? 6.191 -8.478 -5.210 1.00 0.00 50 THR A O 15
ATOM 22593 N N . PRO A 1 51 ? 8.092 -9.581 -4.723 1.00 0.00 51 PRO A N 15
ATOM 22594 C CA . PRO A 1 51 ? 7.561 -10.229 -3.525 1.00 0.00 51 PRO A CA 15
ATOM 22595 C C . PRO A 1 51 ? 7.458 -9.270 -2.342 1.00 0.00 51 PRO A C 15
ATOM 22596 O O . PRO A 1 51 ? 8.226 -8.309 -2.233 1.00 0.00 51 PRO A O 15
ATOM 22607 N N . ILE A 1 52 ? 6.529 -9.561 -1.440 1.00 0.00 52 ILE A N 15
ATOM 22608 C CA . ILE A 1 52 ? 6.282 -8.716 -0.275 1.00 0.00 52 ILE A CA 15
ATOM 22609 C C . ILE A 1 52 ? 7.487 -8.743 0.665 1.00 0.00 52 ILE A C 15
ATOM 22610 O O . ILE A 1 52 ? 7.732 -7.806 1.424 1.00 0.00 52 ILE A O 15
ATOM 22626 N N . LYS A 1 53 ? 8.256 -9.817 0.567 1.00 0.00 53 LYS A N 15
ATOM 22627 C CA . LYS A 1 53 ? 9.436 -10.005 1.398 1.00 0.00 53 LYS A CA 15
ATOM 22628 C C . LYS A 1 53 ? 10.545 -9.010 1.054 1.00 0.00 53 LYS A C 15
ATOM 22629 O O . LYS A 1 53 ? 11.451 -8.783 1.852 1.00 0.00 53 LYS A O 15
ATOM 22648 N N . ARG A 1 54 ? 10.478 -8.415 -0.131 1.00 0.00 54 ARG A N 15
ATOM 22649 C CA . ARG A 1 54 ? 11.512 -7.476 -0.557 1.00 0.00 54 ARG A CA 15
ATOM 22650 C C . ARG A 1 54 ? 11.019 -6.033 -0.524 1.00 0.00 54 ARG A C 15
ATOM 22651 O O . ARG A 1 54 ? 11.810 -5.108 -0.354 1.00 0.00 54 ARG A O 15
ATOM 22672 N N . MET A 1 55 ? 9.719 -5.832 -0.677 1.00 0.00 55 MET A N 15
ATOM 22673 C CA . MET A 1 55 ? 9.183 -4.483 -0.799 1.00 0.00 55 MET A CA 15
ATOM 22674 C C . MET A 1 55 ? 8.660 -3.949 0.531 1.00 0.00 55 MET A C 15
ATOM 22675 O O . MET A 1 55 ? 7.971 -4.649 1.273 1.00 0.00 55 MET A O 15
ATOM 22689 N N . GLN A 1 56 ? 9.015 -2.702 0.823 1.00 0.00 56 GLN A N 15
ATOM 22690 C CA . GLN A 1 56 ? 8.569 -2.021 2.033 1.00 0.00 56 GLN A CA 15
ATOM 22691 C C . GLN A 1 56 ? 7.693 -0.828 1.669 1.00 0.00 56 GLN A C 15
ATOM 22692 O O . GLN A 1 56 ? 7.964 -0.128 0.691 1.00 0.00 56 GLN A O 15
ATOM 22706 N N . LEU A 1 57 ? 6.650 -0.592 2.455 1.00 0.00 57 LEU A N 15
ATOM 22707 C CA . LEU A 1 57 ? 5.683 0.454 2.138 1.00 0.00 57 LEU A CA 15
ATOM 22708 C C . LEU A 1 57 ? 5.953 1.722 2.941 1.00 0.00 57 LEU A C 15
ATOM 22709 O O . LEU A 1 57 ? 6.068 1.682 4.171 1.00 0.00 57 LEU A O 15
ATOM 22725 N N . TYR A 1 58 ? 6.038 2.845 2.243 1.00 0.00 58 TYR A N 15
ATOM 22726 C CA . TYR A 1 58 ? 6.213 4.139 2.887 1.00 0.00 58 TYR A CA 15
ATOM 22727 C C . TYR A 1 58 ? 5.155 5.119 2.396 1.00 0.00 58 TYR A C 15
ATOM 22728 O O . TYR A 1 58 ? 4.983 5.312 1.190 1.00 0.00 58 TYR A O 15
ATOM 22746 N N . TYR A 1 59 ? 4.448 5.729 3.335 1.00 0.00 59 TYR A N 15
ATOM 22747 C CA . TYR A 1 59 ? 3.401 6.685 3.009 1.00 0.00 59 TYR A CA 15
ATOM 22748 C C . TYR A 1 59 ? 3.796 8.089 3.451 1.00 0.00 59 TYR A C 15
ATOM 22749 O O . TYR A 1 59 ? 3.800 8.397 4.644 1.00 0.00 59 TYR A O 15
ATOM 22767 N N . SER A 1 60 ? 4.155 8.923 2.479 1.00 0.00 60 SER A N 15
ATOM 22768 C CA . SER A 1 60 ? 4.494 10.321 2.734 1.00 0.00 60 SER A CA 15
ATOM 22769 C C . SER A 1 60 ? 5.706 10.442 3.658 1.00 0.00 60 SER A C 15
ATOM 22770 O O . SER A 1 60 ? 5.880 11.445 4.352 1.00 0.00 60 SER A O 15
ATOM 22778 N N . GLY A 1 61 ? 6.561 9.427 3.630 1.00 0.00 61 GLY A N 15
ATOM 22779 C CA . GLY A 1 61 ? 7.726 9.408 4.490 1.00 0.00 61 GLY A CA 15
ATOM 22780 C C . GLY A 1 61 ? 7.521 8.518 5.695 1.00 0.00 61 GLY A C 15
ATOM 22781 O O . GLY A 1 61 ? 8.479 7.998 6.264 1.00 0.00 61 GLY A O 15
ATOM 22785 N N . ILE A 1 62 ? 6.267 8.332 6.075 1.00 0.00 62 ILE A N 15
ATOM 22786 C CA . ILE A 1 62 ? 5.928 7.508 7.224 1.00 0.00 62 ILE A CA 15
ATOM 22787 C C . ILE A 1 62 ? 5.942 6.037 6.842 1.00 0.00 62 ILE A C 15
ATOM 22788 O O . ILE A 1 62 ? 5.209 5.608 5.950 1.00 0.00 62 ILE A O 15
ATOM 22804 N N . GLU A 1 63 ? 6.791 5.271 7.503 1.00 0.00 63 GLU A N 15
ATOM 22805 C CA . GLU A 1 63 ? 6.845 3.839 7.273 1.00 0.00 63 GLU A CA 15
ATOM 22806 C C . GLU A 1 63 ? 5.653 3.159 7.931 1.00 0.00 63 GLU A C 15
ATOM 22807 O O . GLU A 1 63 ? 5.243 3.527 9.035 1.00 0.00 63 GLU A O 15
ATOM 22819 N N . LEU A 1 64 ? 5.093 2.177 7.250 1.00 0.00 64 LEU A N 15
ATOM 22820 C CA . LEU A 1 64 ? 3.975 1.430 7.793 1.00 0.00 64 LEU A CA 15
ATOM 22821 C C . LEU A 1 64 ? 4.510 0.269 8.614 1.00 0.00 64 LEU A C 15
ATOM 22822 O O . LEU A 1 64 ? 4.729 -0.827 8.097 1.00 0.00 64 LEU A O 15
ATOM 22838 N N . ALA A 1 65 ? 4.757 0.534 9.889 1.00 0.00 65 ALA A N 15
ATOM 22839 C CA . ALA A 1 65 ? 5.413 -0.433 10.757 1.00 0.00 65 ALA A CA 15
ATOM 22840 C C . ALA A 1 65 ? 4.443 -1.489 11.259 1.00 0.00 65 ALA A C 15
ATOM 22841 O O . ALA A 1 65 ? 4.838 -2.622 11.538 1.00 0.00 65 ALA A O 15
ATOM 22848 N N . ASP A 1 66 ? 3.176 -1.126 11.371 1.00 0.00 66 ASP A N 15
ATOM 22849 C CA . ASP A 1 66 ? 2.173 -2.065 11.846 1.00 0.00 66 ASP A CA 15
ATOM 22850 C C . ASP A 1 66 ? 1.386 -2.641 10.682 1.00 0.00 66 ASP A C 15
ATOM 22851 O O . ASP A 1 66 ? 0.566 -1.961 10.065 1.00 0.00 66 ASP A O 15
ATOM 22860 N N . ASP A 1 67 ? 1.644 -3.901 10.401 1.00 0.00 67 ASP A N 15
ATOM 22861 C CA . ASP A 1 67 ? 1.012 -4.614 9.299 1.00 0.00 67 ASP A CA 15
ATOM 22862 C C . ASP A 1 67 ? -0.480 -4.785 9.552 1.00 0.00 67 ASP A C 15
ATOM 22863 O O . ASP A 1 67 ? -1.290 -4.795 8.624 1.00 0.00 67 ASP A O 15
ATOM 22872 N N . TYR A 1 68 ? -0.833 -4.890 10.821 1.00 0.00 68 TYR A N 15
ATOM 22873 C CA . TYR A 1 68 ? -2.196 -5.203 11.217 1.00 0.00 68 TYR A CA 15
ATOM 22874 C C . TYR A 1 68 ? -3.088 -3.960 11.269 1.00 0.00 68 TYR A C 15
ATOM 22875 O O . TYR A 1 68 ? -4.301 -4.072 11.441 1.00 0.00 68 TYR A O 15
ATOM 22893 N N . ARG A 1 69 ? -2.500 -2.778 11.127 1.00 0.00 69 ARG A N 15
ATOM 22894 C CA . ARG A 1 69 ? -3.282 -1.546 11.199 1.00 0.00 69 ARG A CA 15
ATOM 22895 C C . ARG A 1 69 ? -3.934 -1.240 9.858 1.00 0.00 69 ARG A C 15
ATOM 22896 O O . ARG A 1 69 ? -3.477 -1.691 8.808 1.00 0.00 69 ARG A O 15
ATOM 22917 N N . ASN A 1 70 ? -5.011 -0.476 9.910 1.00 0.00 70 ASN A N 15
ATOM 22918 C CA . ASN A 1 70 ? -5.757 -0.112 8.716 1.00 0.00 70 ASN A CA 15
ATOM 22919 C C . ASN A 1 70 ? -5.152 1.132 8.086 1.00 0.00 70 ASN A C 15
ATOM 22920 O O . ASN A 1 70 ? -4.521 1.937 8.773 1.00 0.00 70 ASN A O 15
ATOM 22931 N N . LEU A 1 71 ? -5.339 1.290 6.783 1.00 0.00 71 LEU A N 15
ATOM 22932 C CA . LEU A 1 71 ? -4.918 2.508 6.095 1.00 0.00 71 LEU A CA 15
ATOM 22933 C C . LEU A 1 71 ? -5.625 3.702 6.719 1.00 0.00 71 LEU A C 15
ATOM 22934 O O . LEU A 1 71 ? -5.067 4.793 6.843 1.00 0.00 71 LEU A O 15
ATOM 22950 N N . ASN A 1 72 ? -6.861 3.452 7.122 1.00 0.00 72 ASN A N 15
ATOM 22951 C CA . ASN A 1 72 ? -7.679 4.420 7.834 1.00 0.00 72 ASN A CA 15
ATOM 22952 C C . ASN A 1 72 ? -7.002 4.897 9.118 1.00 0.00 72 ASN A C 15
ATOM 22953 O O . ASN A 1 72 ? -7.137 6.056 9.504 1.00 0.00 72 ASN A O 15
ATOM 22964 N N . GLU A 1 73 ? -6.260 4.005 9.770 1.00 0.00 73 GLU A N 15
ATOM 22965 C CA . GLU A 1 73 ? -5.570 4.350 11.009 1.00 0.00 73 GLU A CA 15
ATOM 22966 C C . GLU A 1 73 ? -4.500 5.396 10.737 1.00 0.00 73 GLU A C 15
ATOM 22967 O O . GLU A 1 73 ? -4.407 6.407 11.434 1.00 0.00 73 GLU A O 15
ATOM 22979 N N . TYR A 1 74 ? -3.709 5.153 9.702 1.00 0.00 74 TYR A N 15
ATOM 22980 C CA . TYR A 1 74 ? -2.630 6.060 9.332 1.00 0.00 74 TYR A CA 15
ATOM 22981 C C . TYR A 1 74 ? -3.192 7.340 8.727 1.00 0.00 74 TYR A C 15
ATOM 22982 O O . TYR A 1 74 ? -2.543 8.385 8.745 1.00 0.00 74 TYR A O 15
ATOM 23000 N N . GLY A 1 75 ? -4.407 7.252 8.207 1.00 0.00 75 GLY A N 15
ATOM 23001 C CA . GLY A 1 75 ? -5.045 8.407 7.611 1.00 0.00 75 GLY A CA 15
ATOM 23002 C C . GLY A 1 75 ? -4.803 8.476 6.123 1.00 0.00 75 GLY A C 15
ATOM 23003 O O . GLY A 1 75 ? -4.707 9.562 5.550 1.00 0.00 75 GLY A O 15
ATOM 23007 N N . ILE A 1 76 ? -4.711 7.315 5.493 1.00 0.00 76 ILE A N 15
ATOM 23008 C CA . ILE A 1 76 ? -4.447 7.243 4.065 1.00 0.00 76 ILE A CA 15
ATOM 23009 C C . ILE A 1 76 ? -5.713 7.544 3.269 1.00 0.00 76 ILE A C 15
ATOM 23010 O O . ILE A 1 76 ? -6.729 6.858 3.405 1.00 0.00 76 ILE A O 15
ATOM 23026 N N . THR A 1 77 ? -5.647 8.588 2.461 1.00 0.00 77 THR A N 15
ATOM 23027 C CA . THR A 1 77 ? -6.779 9.015 1.660 1.00 0.00 77 THR A CA 15
ATOM 23028 C C . THR A 1 77 ? -6.576 8.608 0.196 1.00 0.00 77 THR A C 15
ATOM 23029 O O . THR A 1 77 ? -5.613 7.917 -0.132 1.00 0.00 77 THR A O 15
ATOM 23040 N N . GLU A 1 78 ? -7.479 9.034 -0.674 1.00 0.00 78 GLU A N 15
ATOM 23041 C CA . GLU A 1 78 ? -7.399 8.702 -2.089 1.00 0.00 78 GLU A CA 15
ATOM 23042 C C . GLU A 1 78 ? -6.340 9.554 -2.784 1.00 0.00 78 GLU A C 15
ATOM 23043 O O . GLU A 1 78 ? -6.088 10.690 -2.379 1.00 0.00 78 GLU A O 15
ATOM 23055 N N . PHE A 1 79 ? -5.715 8.979 -3.816 1.00 0.00 79 PHE A N 15
ATOM 23056 C CA . PHE A 1 79 ? -4.660 9.643 -4.588 1.00 0.00 79 PHE A CA 15
ATOM 23057 C C . PHE A 1 79 ? -3.395 9.799 -3.762 1.00 0.00 79 PHE A C 15
ATOM 23058 O O . PHE A 1 79 ? -2.531 10.619 -4.069 1.00 0.00 79 PHE A O 15
ATOM 23075 N N . SER A 1 80 ? -3.287 8.987 -2.726 1.00 0.00 80 SER A N 15
ATOM 23076 C CA . SER A 1 80 ? -2.092 8.946 -1.913 1.00 0.00 80 SER A CA 15
ATOM 23077 C C . SER A 1 80 ? -0.977 8.231 -2.664 1.00 0.00 80 SER A C 15
ATOM 23078 O O . SER A 1 80 ? -1.194 7.171 -3.255 1.00 0.00 80 SER A O 15
ATOM 23086 N N . GLU A 1 81 ? 0.206 8.822 -2.667 1.00 0.00 81 GLU A N 15
ATOM 23087 C CA . GLU A 1 81 ? 1.331 8.231 -3.361 1.00 0.00 81 GLU A CA 15
ATOM 23088 C C . GLU A 1 81 ? 2.129 7.352 -2.409 1.00 0.00 81 GLU A C 15
ATOM 23089 O O . GLU A 1 81 ? 2.829 7.844 -1.522 1.00 0.00 81 GLU A O 15
ATOM 23101 N N . ILE A 1 82 ? 1.991 6.049 -2.585 1.00 0.00 82 ILE A N 15
ATOM 23102 C CA . ILE A 1 82 ? 2.695 5.083 -1.765 1.00 0.00 82 ILE A CA 15
ATOM 23103 C C . ILE A 1 82 ? 4.031 4.756 -2.402 1.00 0.00 82 ILE A C 15
ATOM 23104 O O . ILE A 1 82 ? 4.090 4.213 -3.507 1.00 0.00 82 ILE A O 15
ATOM 23120 N N . VAL A 1 83 ? 5.098 5.099 -1.711 1.00 0.00 83 VAL A N 15
ATOM 23121 C CA . VAL A 1 83 ? 6.434 4.860 -2.223 1.00 0.00 83 VAL A CA 15
ATOM 23122 C C . VAL A 1 83 ? 6.942 3.518 -1.722 1.00 0.00 83 VAL A C 15
ATOM 23123 O O . VAL A 1 83 ? 7.085 3.307 -0.516 1.00 0.00 83 VAL A O 15
ATOM 23136 N N . VAL A 1 84 ? 7.193 2.611 -2.647 1.00 0.00 84 VAL A N 15
ATOM 23137 C CA . VAL A 1 84 ? 7.650 1.284 -2.293 1.00 0.00 84 VAL A CA 15
ATOM 23138 C C . VAL A 1 84 ? 9.152 1.164 -2.502 1.00 0.00 84 VAL A C 15
ATOM 23139 O O . VAL A 1 84 ? 9.640 1.175 -3.634 1.00 0.00 84 VAL A O 15
ATOM 23152 N N . PHE A 1 85 ? 9.878 1.072 -1.402 1.00 0.00 85 PHE A N 15
ATOM 23153 C CA . PHE A 1 85 ? 11.319 0.913 -1.454 1.00 0.00 85 PHE A CA 15
ATOM 23154 C C . PHE A 1 85 ? 11.688 -0.556 -1.366 1.00 0.00 85 PHE A C 15
ATOM 23155 O O . PHE A 1 85 ? 11.336 -1.239 -0.398 1.00 0.00 85 PHE A O 15
ATOM 23172 N N . LEU A 1 86 ? 12.380 -1.043 -2.382 1.00 0.00 86 LEU A N 15
ATOM 23173 C CA . LEU A 1 86 ? 12.770 -2.438 -2.431 1.00 0.00 86 LEU A CA 15
ATOM 23174 C C . LEU A 1 86 ? 14.059 -2.655 -1.659 1.00 0.00 86 LEU A C 15
ATOM 23175 O O . LEU A 1 86 ? 15.112 -2.131 -2.020 1.00 0.00 86 LEU A O 15
ATOM 23191 N N . LYS A 1 87 ? 13.966 -3.416 -0.585 1.00 0.00 87 LYS A N 15
ATOM 23192 C CA . LYS A 1 87 ? 15.128 -3.745 0.216 1.00 0.00 87 LYS A CA 15
ATOM 23193 C C . LYS A 1 87 ? 15.397 -5.236 0.105 1.00 0.00 87 LYS A C 15
ATOM 23194 O O . LYS A 1 87 ? 14.824 -6.043 0.834 1.00 0.00 87 LYS A O 15
ATOM 23213 N N . SER A 1 88 ? 16.237 -5.588 -0.853 1.00 0.00 88 SER A N 15
ATOM 23214 C CA . SER A 1 88 ? 16.510 -6.977 -1.169 1.00 0.00 88 SER A CA 15
ATOM 23215 C C . SER A 1 88 ? 17.351 -7.645 -0.085 1.00 0.00 88 SER A C 15
ATOM 23216 O O . SER A 1 88 ? 18.574 -7.499 -0.047 1.00 0.00 88 SER A O 15
ATOM 23224 N N . ILE A 1 89 ? 16.686 -8.352 0.813 1.00 0.00 89 ILE A N 15
ATOM 23225 C CA . ILE A 1 89 ? 17.370 -9.132 1.825 1.00 0.00 89 ILE A CA 15
ATOM 23226 C C . ILE A 1 89 ? 17.293 -10.614 1.479 1.00 0.00 89 ILE A C 15
ATOM 23227 O O . ILE A 1 89 ? 16.206 -11.183 1.363 1.00 0.00 89 ILE A O 15
ATOM 23243 N N . ASN A 1 90 ? 18.448 -11.231 1.280 1.00 0.00 90 ASN A N 15
ATOM 23244 C CA . ASN A 1 90 ? 18.495 -12.639 0.912 1.00 0.00 90 ASN A CA 15
ATOM 23245 C C . ASN A 1 90 ? 18.451 -13.518 2.153 1.00 0.00 90 ASN A C 15
ATOM 23246 O O . ASN A 1 90 ? 19.332 -13.460 3.010 1.00 0.00 90 ASN A O 15
ATOM 23257 N N . ARG A 1 91 ? 17.407 -14.321 2.256 1.00 0.00 91 ARG A N 15
ATOM 23258 C CA . ARG A 1 91 ? 17.264 -15.235 3.373 1.00 0.00 91 ARG A CA 15
ATOM 23259 C C . ARG A 1 91 ? 16.772 -16.585 2.874 1.00 0.00 91 ARG A C 15
ATOM 23260 O O . ARG A 1 91 ? 15.565 -16.817 2.792 1.00 0.00 91 ARG A O 15
ATOM 23281 N N . ALA A 1 92 ? 17.721 -17.441 2.496 1.00 0.00 92 ALA A N 15
ATOM 23282 C CA . ALA A 1 92 ? 17.424 -18.785 2.003 1.00 0.00 92 ALA A CA 15
ATOM 23283 C C . ALA A 1 92 ? 16.597 -18.732 0.717 1.00 0.00 92 ALA A C 15
ATOM 23284 O O . ALA A 1 92 ? 15.369 -18.647 0.753 1.00 0.00 92 ALA A O 15
ATOM 23291 N N . LYS A 1 93 ? 17.278 -18.777 -0.419 1.00 0.00 93 LYS A N 15
ATOM 23292 C CA . LYS A 1 93 ? 16.619 -18.664 -1.710 1.00 0.00 93 LYS A CA 15
ATOM 23293 C C . LYS A 1 93 ? 16.606 -20.003 -2.429 1.00 0.00 93 LYS A C 15
ATOM 23294 O O . LYS A 1 93 ? 17.517 -20.816 -2.266 1.00 0.00 93 LYS A O 15
ATOM 23313 N N . ASP A 1 94 ? 15.567 -20.232 -3.212 1.00 0.00 94 ASP A N 15
ATOM 23314 C CA . ASP A 1 94 ? 15.536 -21.366 -4.113 1.00 0.00 94 ASP A CA 15
ATOM 23315 C C . ASP A 1 94 ? 15.983 -20.907 -5.492 1.00 0.00 94 ASP A C 15
ATOM 23316 O O . ASP A 1 94 ? 15.141 -20.389 -6.253 1.00 0.00 94 ASP A O 15
ATOM 23326 N N . MET A 1 1 ? -13.289 -12.952 5.281 1.00 0.00 1 MET A N 16
ATOM 23327 C CA . MET A 1 1 ? -12.807 -12.004 6.312 1.00 0.00 1 MET A CA 16
ATOM 23328 C C . MET A 1 1 ? -13.918 -11.680 7.303 1.00 0.00 1 MET A C 16
ATOM 23329 O O . MET A 1 1 ? -13.677 -11.572 8.507 1.00 0.00 1 MET A O 16
ATOM 23345 N N . GLY A 1 2 ? -15.134 -11.518 6.799 1.00 0.00 2 GLY A N 16
ATOM 23346 C CA . GLY A 1 2 ? -16.258 -11.269 7.676 1.00 0.00 2 GLY A CA 16
ATOM 23347 C C . GLY A 1 2 ? -17.395 -10.563 6.969 1.00 0.00 2 GLY A C 16
ATOM 23348 O O . GLY A 1 2 ? -17.204 -9.985 5.899 1.00 0.00 2 GLY A O 16
ATOM 23352 N N . HIS A 1 3 ? -18.576 -10.615 7.565 1.00 0.00 3 HIS A N 16
ATOM 23353 C CA . HIS A 1 3 ? -19.756 -9.971 7.000 1.00 0.00 3 HIS A CA 16
ATOM 23354 C C . HIS A 1 3 ? -20.278 -8.921 7.964 1.00 0.00 3 HIS A C 16
ATOM 23355 O O . HIS A 1 3 ? -20.485 -9.208 9.142 1.00 0.00 3 HIS A O 16
ATOM 23370 N N . HIS A 1 4 ? -20.498 -7.708 7.475 1.00 0.00 4 HIS A N 16
ATOM 23371 C CA . HIS A 1 4 ? -21.017 -6.648 8.327 1.00 0.00 4 HIS A CA 16
ATOM 23372 C C . HIS A 1 4 ? -22.542 -6.680 8.365 1.00 0.00 4 HIS A C 16
ATOM 23373 O O . HIS A 1 4 ? -23.219 -5.791 7.853 1.00 0.00 4 HIS A O 16
ATOM 23388 N N . HIS A 1 5 ? -23.074 -7.740 8.965 1.00 0.00 5 HIS A N 16
ATOM 23389 C CA . HIS A 1 5 ? -24.516 -7.877 9.132 1.00 0.00 5 HIS A CA 16
ATOM 23390 C C . HIS A 1 5 ? -24.968 -7.050 10.331 1.00 0.00 5 HIS A C 16
ATOM 23391 O O . HIS A 1 5 ? -26.100 -6.569 10.384 1.00 0.00 5 HIS A O 16
ATOM 23406 N N . HIS A 1 6 ? -24.062 -6.881 11.285 1.00 0.00 6 HIS A N 16
ATOM 23407 C CA . HIS A 1 6 ? -24.313 -6.027 12.431 1.00 0.00 6 HIS A CA 16
ATOM 23408 C C . HIS A 1 6 ? -23.908 -4.607 12.070 1.00 0.00 6 HIS A C 16
ATOM 23409 O O . HIS A 1 6 ? -22.745 -4.356 11.750 1.00 0.00 6 HIS A O 16
ATOM 23424 N N . HIS A 1 7 ? -24.873 -3.696 12.119 1.00 0.00 7 HIS A N 16
ATOM 23425 C CA . HIS A 1 7 ? -24.689 -2.332 11.634 1.00 0.00 7 HIS A CA 16
ATOM 23426 C C . HIS A 1 7 ? -24.416 -2.381 10.134 1.00 0.00 7 HIS A C 16
ATOM 23427 O O . HIS A 1 7 ? -23.315 -2.075 9.666 1.00 0.00 7 HIS A O 16
ATOM 23442 N N . HIS A 1 8 ? -25.436 -2.784 9.392 1.00 0.00 8 HIS A N 16
ATOM 23443 C CA . HIS A 1 8 ? -25.289 -3.089 7.976 1.00 0.00 8 HIS A CA 16
ATOM 23444 C C . HIS A 1 8 ? -25.559 -1.872 7.105 1.00 0.00 8 HIS A C 16
ATOM 23445 O O . HIS A 1 8 ? -25.990 -0.824 7.587 1.00 0.00 8 HIS A O 16
ATOM 23460 N N . SER A 1 9 ? -25.299 -2.036 5.817 1.00 0.00 9 SER A N 16
ATOM 23461 C CA . SER A 1 9 ? -25.535 -0.999 4.836 1.00 0.00 9 SER A CA 16
ATOM 23462 C C . SER A 1 9 ? -25.673 -1.639 3.460 1.00 0.00 9 SER A C 16
ATOM 23463 O O . SER A 1 9 ? -25.132 -2.723 3.214 1.00 0.00 9 SER A O 16
ATOM 23471 N N . HIS A 1 10 ? -26.411 -0.989 2.578 1.00 0.00 10 HIS A N 16
ATOM 23472 C CA . HIS A 1 10 ? -26.577 -1.480 1.222 1.00 0.00 10 HIS A CA 16
ATOM 23473 C C . HIS A 1 10 ? -25.638 -0.720 0.293 1.00 0.00 10 HIS A C 16
ATOM 23474 O O . HIS A 1 10 ? -25.486 -1.054 -0.883 1.00 0.00 10 HIS A O 16
ATOM 23489 N N . ALA A 1 11 ? -24.998 0.301 0.843 1.00 0.00 11 ALA A N 16
ATOM 23490 C CA . ALA A 1 11 ? -24.077 1.119 0.082 1.00 0.00 11 ALA A CA 16
ATOM 23491 C C . ALA A 1 11 ? -22.680 0.521 0.136 1.00 0.00 11 ALA A C 16
ATOM 23492 O O . ALA A 1 11 ? -22.257 -0.005 1.168 1.00 0.00 11 ALA A O 16
ATOM 23499 N N . ALA A 1 12 ? -21.979 0.585 -0.980 1.00 0.00 12 ALA A N 16
ATOM 23500 C CA . ALA A 1 12 ? -20.622 0.082 -1.054 1.00 0.00 12 ALA A CA 16
ATOM 23501 C C . ALA A 1 12 ? -19.658 1.086 -0.444 1.00 0.00 12 ALA A C 16
ATOM 23502 O O . ALA A 1 12 ? -19.920 2.290 -0.440 1.00 0.00 12 ALA A O 16
ATOM 23509 N N . VAL A 1 13 ? -18.551 0.586 0.076 1.00 0.00 13 VAL A N 16
ATOM 23510 C CA . VAL A 1 13 ? -17.537 1.442 0.672 1.00 0.00 13 VAL A CA 16
ATOM 23511 C C . VAL A 1 13 ? -16.717 2.127 -0.416 1.00 0.00 13 VAL A C 16
ATOM 23512 O O . VAL A 1 13 ? -16.817 1.777 -1.596 1.00 0.00 13 VAL A O 16
ATOM 23525 N N . ARG A 1 14 ? -15.921 3.104 -0.024 1.00 0.00 14 ARG A N 16
ATOM 23526 C CA . ARG A 1 14 ? -15.096 3.828 -0.973 1.00 0.00 14 ARG A CA 16
ATOM 23527 C C . ARG A 1 14 ? -13.727 3.204 -1.080 1.00 0.00 14 ARG A C 16
ATOM 23528 O O . ARG A 1 14 ? -12.881 3.367 -0.198 1.00 0.00 14 ARG A O 16
ATOM 23549 N N . LYS A 1 15 ? -13.523 2.473 -2.154 1.00 0.00 15 LYS A N 16
ATOM 23550 C CA . LYS A 1 15 ? -12.212 1.939 -2.451 1.00 0.00 15 LYS A CA 16
ATOM 23551 C C . LYS A 1 15 ? -11.415 3.029 -3.122 1.00 0.00 15 LYS A C 16
ATOM 23552 O O . LYS A 1 15 ? -11.799 3.539 -4.176 1.00 0.00 15 LYS A O 16
ATOM 23571 N N . ILE A 1 16 ? -10.321 3.385 -2.509 1.00 0.00 16 ILE A N 16
ATOM 23572 C CA . ILE A 1 16 ? -9.571 4.544 -2.927 1.00 0.00 16 ILE A CA 16
ATOM 23573 C C . ILE A 1 16 ? -8.499 4.168 -3.926 1.00 0.00 16 ILE A C 16
ATOM 23574 O O . ILE A 1 16 ? -7.924 3.076 -3.873 1.00 0.00 16 ILE A O 16
ATOM 23590 N N . HIS A 1 17 ? -8.253 5.068 -4.853 1.00 0.00 17 HIS A N 16
ATOM 23591 C CA . HIS A 1 17 ? -7.255 4.849 -5.876 1.00 0.00 17 HIS A CA 16
ATOM 23592 C C . HIS A 1 17 ? -5.906 5.341 -5.389 1.00 0.00 17 HIS A C 16
ATOM 23593 O O . HIS A 1 17 ? -5.599 6.532 -5.459 1.00 0.00 17 HIS A O 16
ATOM 23608 N N . VAL A 1 18 ? -5.123 4.421 -4.850 1.00 0.00 18 VAL A N 16
ATOM 23609 C CA . VAL A 1 18 ? -3.799 4.744 -4.353 1.00 0.00 18 VAL A CA 16
ATOM 23610 C C . VAL A 1 18 ? -2.787 4.697 -5.483 1.00 0.00 18 VAL A C 16
ATOM 23611 O O . VAL A 1 18 ? -2.855 3.833 -6.360 1.00 0.00 18 VAL A O 16
ATOM 23624 N N . THR A 1 19 ? -1.855 5.622 -5.465 1.00 0.00 19 THR A N 16
ATOM 23625 C CA . THR A 1 19 ? -0.830 5.661 -6.478 1.00 0.00 19 THR A CA 16
ATOM 23626 C C . THR A 1 19 ? 0.412 4.935 -5.978 1.00 0.00 19 THR A C 16
ATOM 23627 O O . THR A 1 19 ? 1.101 5.415 -5.080 1.00 0.00 19 THR A O 16
ATOM 23638 N N . VAL A 1 20 ? 0.691 3.779 -6.557 1.00 0.00 20 VAL A N 16
ATOM 23639 C CA . VAL A 1 20 ? 1.812 2.964 -6.121 1.00 0.00 20 VAL A CA 16
ATOM 23640 C C . VAL A 1 20 ? 3.080 3.356 -6.871 1.00 0.00 20 VAL A C 16
ATOM 23641 O O . VAL A 1 20 ? 3.144 3.266 -8.101 1.00 0.00 20 VAL A O 16
ATOM 23654 N N . LYS A 1 21 ? 4.073 3.813 -6.119 1.00 0.00 21 LYS A N 16
ATOM 23655 C CA . LYS A 1 21 ? 5.333 4.250 -6.694 1.00 0.00 21 LYS A CA 16
ATOM 23656 C C . LYS A 1 21 ? 6.364 3.128 -6.646 1.00 0.00 21 LYS A C 16
ATOM 23657 O O . LYS A 1 21 ? 7.001 2.902 -5.615 1.00 0.00 21 LYS A O 16
ATOM 23676 N N . PHE A 1 22 ? 6.499 2.414 -7.751 1.00 0.00 22 PHE A N 16
ATOM 23677 C CA . PHE A 1 22 ? 7.532 1.400 -7.880 1.00 0.00 22 PHE A CA 16
ATOM 23678 C C . PHE A 1 22 ? 8.743 1.983 -8.598 1.00 0.00 22 PHE A C 16
ATOM 23679 O O . PHE A 1 22 ? 8.608 2.923 -9.381 1.00 0.00 22 PHE A O 16
ATOM 23696 N N . PRO A 1 23 ? 9.944 1.439 -8.334 1.00 0.00 23 PRO A N 16
ATOM 23697 C CA . PRO A 1 23 ? 11.176 1.884 -9.002 1.00 0.00 23 PRO A CA 16
ATOM 23698 C C . PRO A 1 23 ? 11.105 1.698 -10.518 1.00 0.00 23 PRO A C 16
ATOM 23699 O O . PRO A 1 23 ? 11.805 2.371 -11.273 1.00 0.00 23 PRO A O 16
ATOM 23710 N N . SER A 1 24 ? 10.247 0.788 -10.954 1.00 0.00 24 SER A N 16
ATOM 23711 C CA . SER A 1 24 ? 10.075 0.519 -12.370 1.00 0.00 24 SER A CA 16
ATOM 23712 C C . SER A 1 24 ? 9.086 1.502 -13.000 1.00 0.00 24 SER A C 16
ATOM 23713 O O . SER A 1 24 ? 9.442 2.267 -13.896 1.00 0.00 24 SER A O 16
ATOM 23721 N N . LYS A 1 25 ? 7.849 1.492 -12.516 1.00 0.00 25 LYS A N 16
ATOM 23722 C CA . LYS A 1 25 ? 6.803 2.329 -13.089 1.00 0.00 25 LYS A CA 16
ATOM 23723 C C . LYS A 1 25 ? 5.796 2.738 -12.021 1.00 0.00 25 LYS A C 16
ATOM 23724 O O . LYS A 1 25 ? 5.852 2.262 -10.887 1.00 0.00 25 LYS A O 16
ATOM 23743 N N . GLN A 1 26 ? 4.871 3.607 -12.403 1.00 0.00 26 GLN A N 16
ATOM 23744 C CA . GLN A 1 26 ? 3.824 4.066 -11.506 1.00 0.00 26 GLN A CA 16
ATOM 23745 C C . GLN A 1 26 ? 2.474 3.532 -11.963 1.00 0.00 26 GLN A C 16
ATOM 23746 O O . GLN A 1 26 ? 2.141 3.599 -13.148 1.00 0.00 26 GLN A O 16
ATOM 23760 N N . PHE A 1 27 ? 1.700 2.998 -11.031 1.00 0.00 27 PHE A N 16
ATOM 23761 C CA . PHE A 1 27 ? 0.376 2.486 -11.347 1.00 0.00 27 PHE A CA 16
ATOM 23762 C C . PHE A 1 27 ? -0.573 2.711 -10.176 1.00 0.00 27 PHE A C 16
ATOM 23763 O O . PHE A 1 27 ? -0.140 3.035 -9.071 1.00 0.00 27 PHE A O 16
ATOM 23780 N N . THR A 1 28 ? -1.862 2.554 -10.424 1.00 0.00 28 THR A N 16
ATOM 23781 C CA . THR A 1 28 ? -2.868 2.765 -9.398 1.00 0.00 28 THR A CA 16
ATOM 23782 C C . THR A 1 28 ? -3.521 1.442 -9.008 1.00 0.00 28 THR A C 16
ATOM 23783 O O . THR A 1 28 ? -3.695 0.555 -9.844 1.00 0.00 28 THR A O 16
ATOM 23794 N N . VAL A 1 29 ? -3.866 1.313 -7.736 1.00 0.00 29 VAL A N 16
ATOM 23795 C CA . VAL A 1 29 ? -4.558 0.131 -7.244 1.00 0.00 29 VAL A CA 16
ATOM 23796 C C . VAL A 1 29 ? -5.790 0.548 -6.441 1.00 0.00 29 VAL A C 16
ATOM 23797 O O . VAL A 1 29 ? -5.758 1.549 -5.721 1.00 0.00 29 VAL A O 16
ATOM 23810 N N . GLU A 1 30 ? -6.877 -0.195 -6.582 1.00 0.00 30 GLU A N 16
ATOM 23811 C CA . GLU A 1 30 ? -8.077 0.073 -5.804 1.00 0.00 30 GLU A CA 16
ATOM 23812 C C . GLU A 1 30 ? -8.044 -0.712 -4.518 1.00 0.00 30 GLU A C 16
ATOM 23813 O O . GLU A 1 30 ? -8.156 -1.938 -4.519 1.00 0.00 30 GLU A O 16
ATOM 23825 N N . VAL A 1 31 ? -7.870 -0.002 -3.433 1.00 0.00 31 VAL A N 16
ATOM 23826 C CA . VAL A 1 31 ? -7.835 -0.617 -2.122 1.00 0.00 31 VAL A CA 16
ATOM 23827 C C . VAL A 1 31 ? -8.801 0.098 -1.191 1.00 0.00 31 VAL A C 16
ATOM 23828 O O . VAL A 1 31 ? -9.037 1.298 -1.330 1.00 0.00 31 VAL A O 16
ATOM 23841 N N . ASP A 1 32 ? -9.386 -0.645 -0.276 1.00 0.00 32 ASP A N 16
ATOM 23842 C CA . ASP A 1 32 ? -10.302 -0.069 0.696 1.00 0.00 32 ASP A CA 16
ATOM 23843 C C . ASP A 1 32 ? -9.517 0.763 1.708 1.00 0.00 32 ASP A C 16
ATOM 23844 O O . ASP A 1 32 ? -8.370 0.456 2.013 1.00 0.00 32 ASP A O 16
ATOM 23853 N N . ARG A 1 33 ? -10.116 1.827 2.220 1.00 0.00 33 ARG A N 16
ATOM 23854 C CA . ARG A 1 33 ? -9.440 2.665 3.204 1.00 0.00 33 ARG A CA 16
ATOM 23855 C C . ARG A 1 33 ? -9.352 1.949 4.545 1.00 0.00 33 ARG A C 16
ATOM 23856 O O . ARG A 1 33 ? -8.510 2.267 5.386 1.00 0.00 33 ARG A O 16
ATOM 23877 N N . THR A 1 34 ? -10.224 0.975 4.737 1.00 0.00 34 THR A N 16
ATOM 23878 C CA . THR A 1 34 ? -10.184 0.146 5.924 1.00 0.00 34 THR A CA 16
ATOM 23879 C C . THR A 1 34 ? -9.405 -1.142 5.661 1.00 0.00 34 THR A C 16
ATOM 23880 O O . THR A 1 34 ? -9.456 -2.086 6.445 1.00 0.00 34 THR A O 16
ATOM 23891 N N . GLU A 1 35 ? -8.672 -1.158 4.553 1.00 0.00 35 GLU A N 16
ATOM 23892 C CA . GLU A 1 35 ? -7.800 -2.275 4.211 1.00 0.00 35 GLU A CA 16
ATOM 23893 C C . GLU A 1 35 ? -6.621 -2.312 5.179 1.00 0.00 35 GLU A C 16
ATOM 23894 O O . GLU A 1 35 ? -6.217 -1.272 5.704 1.00 0.00 35 GLU A O 16
ATOM 23906 N N . THR A 1 36 ? -6.077 -3.494 5.419 1.00 0.00 36 THR A N 16
ATOM 23907 C CA . THR A 1 36 ? -4.911 -3.626 6.279 1.00 0.00 36 THR A CA 16
ATOM 23908 C C . THR A 1 36 ? -3.632 -3.515 5.461 1.00 0.00 36 THR A C 16
ATOM 23909 O O . THR A 1 36 ? -3.651 -3.699 4.242 1.00 0.00 36 THR A O 16
ATOM 23920 N N . VAL A 1 37 ? -2.520 -3.229 6.126 1.00 0.00 37 VAL A N 16
ATOM 23921 C CA . VAL A 1 37 ? -1.232 -3.129 5.449 1.00 0.00 37 VAL A CA 16
ATOM 23922 C C . VAL A 1 37 ? -0.840 -4.484 4.865 1.00 0.00 37 VAL A C 16
ATOM 23923 O O . VAL A 1 37 ? -0.237 -4.567 3.791 1.00 0.00 37 VAL A O 16
ATOM 23936 N N . SER A 1 38 ? -1.220 -5.545 5.565 1.00 0.00 38 SER A N 16
ATOM 23937 C CA . SER A 1 38 ? -0.992 -6.899 5.095 1.00 0.00 38 SER A CA 16
ATOM 23938 C C . SER A 1 38 ? -1.730 -7.149 3.785 1.00 0.00 38 SER A C 16
ATOM 23939 O O . SER A 1 38 ? -1.203 -7.792 2.876 1.00 0.00 38 SER A O 16
ATOM 23947 N N . SER A 1 39 ? -2.939 -6.611 3.684 1.00 0.00 39 SER A N 16
ATOM 23948 C CA . SER A 1 39 ? -3.774 -6.826 2.521 1.00 0.00 39 SER A CA 16
ATOM 23949 C C . SER A 1 39 ? -3.324 -5.905 1.395 1.00 0.00 39 SER A C 16
ATOM 23950 O O . SER A 1 39 ? -3.510 -6.204 0.214 1.00 0.00 39 SER A O 16
ATOM 23958 N N . LEU A 1 40 ? -2.708 -4.791 1.774 1.00 0.00 40 LEU A N 16
ATOM 23959 C CA . LEU A 1 40 ? -2.162 -3.858 0.808 1.00 0.00 40 LEU A CA 16
ATOM 23960 C C . LEU A 1 40 ? -0.997 -4.508 0.073 1.00 0.00 40 LEU A C 16
ATOM 23961 O O . LEU A 1 40 ? -0.972 -4.551 -1.156 1.00 0.00 40 LEU A O 16
ATOM 23977 N N . LYS A 1 41 ? -0.044 -5.037 0.842 1.00 0.00 41 LYS A N 16
ATOM 23978 C CA . LYS A 1 41 ? 1.087 -5.757 0.268 1.00 0.00 41 LYS A CA 16
ATOM 23979 C C . LYS A 1 41 ? 0.605 -6.984 -0.494 1.00 0.00 41 LYS A C 16
ATOM 23980 O O . LYS A 1 41 ? 1.162 -7.345 -1.528 1.00 0.00 41 LYS A O 16
ATOM 23999 N N . ASP A 1 42 ? -0.432 -7.620 0.033 1.00 0.00 42 ASP A N 16
ATOM 24000 C CA . ASP A 1 42 ? -1.030 -8.790 -0.601 1.00 0.00 42 ASP A CA 16
ATOM 24001 C C . ASP A 1 42 ? -1.510 -8.455 -2.010 1.00 0.00 42 ASP A C 16
ATOM 24002 O O . ASP A 1 42 ? -1.216 -9.176 -2.963 1.00 0.00 42 ASP A O 16
ATOM 24011 N N . LYS A 1 43 ? -2.224 -7.346 -2.135 1.00 0.00 43 LYS A N 16
ATOM 24012 C CA . LYS A 1 43 ? -2.733 -6.899 -3.429 1.00 0.00 43 LYS A CA 16
ATOM 24013 C C . LYS A 1 43 ? -1.598 -6.553 -4.387 1.00 0.00 43 LYS A C 16
ATOM 24014 O O . LYS A 1 43 ? -1.615 -6.962 -5.549 1.00 0.00 43 LYS A O 16
ATOM 24033 N N . ILE A 1 44 ? -0.614 -5.806 -3.901 1.00 0.00 44 ILE A N 16
ATOM 24034 C CA . ILE A 1 44 ? 0.564 -5.479 -4.699 1.00 0.00 44 ILE A CA 16
ATOM 24035 C C . ILE A 1 44 ? 1.291 -6.750 -5.131 1.00 0.00 44 ILE A C 16
ATOM 24036 O O . ILE A 1 44 ? 1.801 -6.826 -6.239 1.00 0.00 44 ILE A O 16
ATOM 24052 N N . HIS A 1 45 ? 1.309 -7.755 -4.264 1.00 0.00 45 HIS A N 16
ATOM 24053 C CA . HIS A 1 45 ? 1.947 -9.028 -4.582 1.00 0.00 45 HIS A CA 16
ATOM 24054 C C . HIS A 1 45 ? 1.207 -9.752 -5.707 1.00 0.00 45 HIS A C 16
ATOM 24055 O O . HIS A 1 45 ? 1.811 -10.500 -6.473 1.00 0.00 45 HIS A O 16
ATOM 24070 N N . ILE A 1 46 ? -0.100 -9.543 -5.787 1.00 0.00 46 ILE A N 16
ATOM 24071 C CA . ILE A 1 46 ? -0.909 -10.150 -6.835 1.00 0.00 46 ILE A CA 16
ATOM 24072 C C . ILE A 1 46 ? -0.645 -9.463 -8.172 1.00 0.00 46 ILE A C 16
ATOM 24073 O O . ILE A 1 46 ? -0.413 -10.120 -9.190 1.00 0.00 46 ILE A O 16
ATOM 24089 N N . VAL A 1 47 ? -0.666 -8.138 -8.145 1.00 0.00 47 VAL A N 16
ATOM 24090 C CA . VAL A 1 47 ? -0.443 -7.328 -9.336 1.00 0.00 47 VAL A CA 16
ATOM 24091 C C . VAL A 1 47 ? 1.014 -7.401 -9.792 1.00 0.00 47 VAL A C 16
ATOM 24092 O O . VAL A 1 47 ? 1.306 -7.704 -10.951 1.00 0.00 47 VAL A O 16
ATOM 24105 N N . GLU A 1 48 ? 1.917 -7.140 -8.866 1.00 0.00 48 GLU A N 16
ATOM 24106 C CA . GLU A 1 48 ? 3.331 -7.025 -9.170 1.00 0.00 48 GLU A CA 16
ATOM 24107 C C . GLU A 1 48 ? 4.051 -8.361 -9.025 1.00 0.00 48 GLU A C 16
ATOM 24108 O O . GLU A 1 48 ? 3.420 -9.407 -8.879 1.00 0.00 48 GLU A O 16
ATOM 24120 N N . ASN A 1 49 ? 5.376 -8.317 -9.070 1.00 0.00 49 ASN A N 16
ATOM 24121 C CA . ASN A 1 49 ? 6.191 -9.528 -9.029 1.00 0.00 49 ASN A CA 16
ATOM 24122 C C . ASN A 1 49 ? 7.159 -9.478 -7.845 1.00 0.00 49 ASN A C 16
ATOM 24123 O O . ASN A 1 49 ? 8.158 -10.194 -7.799 1.00 0.00 49 ASN A O 16
ATOM 24134 N N . THR A 1 50 ? 6.847 -8.633 -6.878 1.00 0.00 50 THR A N 16
ATOM 24135 C CA . THR A 1 50 ? 7.707 -8.454 -5.727 1.00 0.00 50 THR A CA 16
ATOM 24136 C C . THR A 1 50 ? 7.158 -9.196 -4.509 1.00 0.00 50 THR A C 16
ATOM 24137 O O . THR A 1 50 ? 5.962 -9.128 -4.203 1.00 0.00 50 THR A O 16
ATOM 24148 N N . PRO A 1 51 ? 8.023 -9.968 -3.837 1.00 0.00 51 PRO A N 16
ATOM 24149 C CA . PRO A 1 51 ? 7.699 -10.602 -2.558 1.00 0.00 51 PRO A CA 16
ATOM 24150 C C . PRO A 1 51 ? 7.278 -9.574 -1.513 1.00 0.00 51 PRO A C 16
ATOM 24151 O O . PRO A 1 51 ? 7.873 -8.499 -1.411 1.00 0.00 51 PRO A O 16
ATOM 24162 N N . ILE A 1 52 ? 6.270 -9.927 -0.729 1.00 0.00 52 ILE A N 16
ATOM 24163 C CA . ILE A 1 52 ? 5.671 -9.016 0.242 1.00 0.00 52 ILE A CA 16
ATOM 24164 C C . ILE A 1 52 ? 6.696 -8.476 1.243 1.00 0.00 52 ILE A C 16
ATOM 24165 O O . ILE A 1 52 ? 6.646 -7.305 1.627 1.00 0.00 52 ILE A O 16
ATOM 24181 N N . LYS A 1 53 ? 7.644 -9.310 1.633 1.00 0.00 53 LYS A N 16
ATOM 24182 C CA . LYS A 1 53 ? 8.604 -8.934 2.660 1.00 0.00 53 LYS A CA 16
ATOM 24183 C C . LYS A 1 53 ? 9.809 -8.172 2.099 1.00 0.00 53 LYS A C 16
ATOM 24184 O O . LYS A 1 53 ? 10.604 -7.627 2.864 1.00 0.00 53 LYS A O 16
ATOM 24203 N N . ARG A 1 54 ? 9.949 -8.128 0.775 1.00 0.00 54 ARG A N 16
ATOM 24204 C CA . ARG A 1 54 ? 11.045 -7.369 0.163 1.00 0.00 54 ARG A CA 16
ATOM 24205 C C . ARG A 1 54 ? 10.608 -5.948 -0.181 1.00 0.00 54 ARG A C 16
ATOM 24206 O O . ARG A 1 54 ? 11.432 -5.031 -0.244 1.00 0.00 54 ARG A O 16
ATOM 24227 N N . MET A 1 55 ? 9.314 -5.766 -0.403 1.00 0.00 55 MET A N 16
ATOM 24228 C CA . MET A 1 55 ? 8.784 -4.452 -0.749 1.00 0.00 55 MET A CA 16
ATOM 24229 C C . MET A 1 55 ? 8.194 -3.767 0.477 1.00 0.00 55 MET A C 16
ATOM 24230 O O . MET A 1 55 ? 7.333 -4.320 1.163 1.00 0.00 55 MET A O 16
ATOM 24244 N N . GLN A 1 56 ? 8.673 -2.568 0.755 1.00 0.00 56 GLN A N 16
ATOM 24245 C CA . GLN A 1 56 ? 8.226 -1.809 1.912 1.00 0.00 56 GLN A CA 16
ATOM 24246 C C . GLN A 1 56 ? 7.350 -0.642 1.481 1.00 0.00 56 GLN A C 16
ATOM 24247 O O . GLN A 1 56 ? 7.576 -0.045 0.430 1.00 0.00 56 GLN A O 16
ATOM 24261 N N . LEU A 1 57 ? 6.364 -0.319 2.303 1.00 0.00 57 LEU A N 16
ATOM 24262 C CA . LEU A 1 57 ? 5.395 0.712 1.971 1.00 0.00 57 LEU A CA 16
ATOM 24263 C C . LEU A 1 57 ? 5.628 1.955 2.817 1.00 0.00 57 LEU A C 16
ATOM 24264 O O . LEU A 1 57 ? 5.742 1.871 4.042 1.00 0.00 57 LEU A O 16
ATOM 24280 N N . TYR A 1 58 ? 5.714 3.102 2.161 1.00 0.00 58 TYR A N 16
ATOM 24281 C CA . TYR A 1 58 ? 5.897 4.365 2.857 1.00 0.00 58 TYR A CA 16
ATOM 24282 C C . TYR A 1 58 ? 4.864 5.384 2.401 1.00 0.00 58 TYR A C 16
ATOM 24283 O O . TYR A 1 58 ? 4.563 5.495 1.212 1.00 0.00 58 TYR A O 16
ATOM 24301 N N . TYR A 1 59 ? 4.320 6.116 3.359 1.00 0.00 59 TYR A N 16
ATOM 24302 C CA . TYR A 1 59 ? 3.301 7.117 3.088 1.00 0.00 59 TYR A CA 16
ATOM 24303 C C . TYR A 1 59 ? 3.717 8.462 3.668 1.00 0.00 59 TYR A C 16
ATOM 24304 O O . TYR A 1 59 ? 3.726 8.642 4.885 1.00 0.00 59 TYR A O 16
ATOM 24322 N N . SER A 1 60 ? 4.086 9.388 2.787 1.00 0.00 60 SER A N 16
ATOM 24323 C CA . SER A 1 60 ? 4.485 10.738 3.186 1.00 0.00 60 SER A CA 16
ATOM 24324 C C . SER A 1 60 ? 5.664 10.710 4.161 1.00 0.00 60 SER A C 16
ATOM 24325 O O . SER A 1 60 ? 5.826 11.605 4.992 1.00 0.00 60 SER A O 16
ATOM 24333 N N . GLY A 1 61 ? 6.503 9.689 4.035 1.00 0.00 61 GLY A N 16
ATOM 24334 C CA . GLY A 1 61 ? 7.647 9.553 4.914 1.00 0.00 61 GLY A CA 16
ATOM 24335 C C . GLY A 1 61 ? 7.387 8.594 6.058 1.00 0.00 61 GLY A C 16
ATOM 24336 O O . GLY A 1 61 ? 8.314 8.162 6.740 1.00 0.00 61 GLY A O 16
ATOM 24340 N N . ILE A 1 62 ? 6.122 8.264 6.267 1.00 0.00 62 ILE A N 16
ATOM 24341 C CA . ILE A 1 62 ? 5.738 7.345 7.328 1.00 0.00 62 ILE A CA 16
ATOM 24342 C C . ILE A 1 62 ? 5.887 5.906 6.854 1.00 0.00 62 ILE A C 16
ATOM 24343 O O . ILE A 1 62 ? 5.370 5.536 5.798 1.00 0.00 62 ILE A O 16
ATOM 24359 N N . GLU A 1 63 ? 6.601 5.106 7.627 1.00 0.00 63 GLU A N 16
ATOM 24360 C CA . GLU A 1 63 ? 6.813 3.709 7.292 1.00 0.00 63 GLU A CA 16
ATOM 24361 C C . GLU A 1 63 ? 5.618 2.867 7.727 1.00 0.00 63 GLU A C 16
ATOM 24362 O O . GLU A 1 63 ? 5.267 2.832 8.906 1.00 0.00 63 GLU A O 16
ATOM 24374 N N . LEU A 1 64 ? 4.991 2.198 6.770 1.00 0.00 64 LEU A N 16
ATOM 24375 C CA . LEU A 1 64 ? 3.853 1.340 7.065 1.00 0.00 64 LEU A CA 16
ATOM 24376 C C . LEU A 1 64 ? 4.350 -0.026 7.511 1.00 0.00 64 LEU A C 16
ATOM 24377 O O . LEU A 1 64 ? 4.436 -0.961 6.710 1.00 0.00 64 LEU A O 16
ATOM 24393 N N . ALA A 1 65 ? 4.714 -0.121 8.780 1.00 0.00 65 ALA A N 16
ATOM 24394 C CA . ALA A 1 65 ? 5.313 -1.335 9.314 1.00 0.00 65 ALA A CA 16
ATOM 24395 C C . ALA A 1 65 ? 4.287 -2.224 10.009 1.00 0.00 65 ALA A C 16
ATOM 24396 O O . ALA A 1 65 ? 4.439 -3.445 10.032 1.00 0.00 65 ALA A O 16
ATOM 24403 N N . ASP A 1 66 ? 3.251 -1.615 10.577 1.00 0.00 66 ASP A N 16
ATOM 24404 C CA . ASP A 1 66 ? 2.243 -2.363 11.324 1.00 0.00 66 ASP A CA 16
ATOM 24405 C C . ASP A 1 66 ? 1.349 -3.161 10.379 1.00 0.00 66 ASP A C 16
ATOM 24406 O O . ASP A 1 66 ? 0.507 -2.599 9.683 1.00 0.00 66 ASP A O 16
ATOM 24415 N N . ASP A 1 67 ? 1.542 -4.473 10.377 1.00 0.00 67 ASP A N 16
ATOM 24416 C CA . ASP A 1 67 ? 0.798 -5.388 9.509 1.00 0.00 67 ASP A CA 16
ATOM 24417 C C . ASP A 1 67 ? -0.691 -5.353 9.819 1.00 0.00 67 ASP A C 16
ATOM 24418 O O . ASP A 1 67 ? -1.537 -5.363 8.922 1.00 0.00 67 ASP A O 16
ATOM 24427 N N . TYR A 1 68 ? -0.989 -5.296 11.107 1.00 0.00 68 TYR A N 16
ATOM 24428 C CA . TYR A 1 68 ? -2.353 -5.407 11.603 1.00 0.00 68 TYR A CA 16
ATOM 24429 C C . TYR A 1 68 ? -3.146 -4.114 11.410 1.00 0.00 68 TYR A C 16
ATOM 24430 O O . TYR A 1 68 ? -4.370 -4.102 11.561 1.00 0.00 68 TYR A O 16
ATOM 24448 N N . ARG A 1 69 ? -2.452 -3.032 11.083 1.00 0.00 69 ARG A N 16
ATOM 24449 C CA . ARG A 1 69 ? -3.081 -1.723 11.003 1.00 0.00 69 ARG A CA 16
ATOM 24450 C C . ARG A 1 69 ? -3.827 -1.522 9.698 1.00 0.00 69 ARG A C 16
ATOM 24451 O O . ARG A 1 69 ? -3.526 -2.162 8.687 1.00 0.00 69 ARG A O 16
ATOM 24472 N N . ASN A 1 70 ? -4.797 -0.620 9.734 1.00 0.00 70 ASN A N 16
ATOM 24473 C CA . ASN A 1 70 ? -5.564 -0.264 8.554 1.00 0.00 70 ASN A CA 16
ATOM 24474 C C . ASN A 1 70 ? -4.986 1.005 7.936 1.00 0.00 70 ASN A C 16
ATOM 24475 O O . ASN A 1 70 ? -4.412 1.836 8.640 1.00 0.00 70 ASN A O 16
ATOM 24486 N N . LEU A 1 71 ? -5.142 1.155 6.628 1.00 0.00 71 LEU A N 16
ATOM 24487 C CA . LEU A 1 71 ? -4.540 2.271 5.895 1.00 0.00 71 LEU A CA 16
ATOM 24488 C C . LEU A 1 71 ? -4.983 3.630 6.435 1.00 0.00 71 LEU A C 16
ATOM 24489 O O . LEU A 1 71 ? -4.158 4.516 6.665 1.00 0.00 71 LEU A O 16
ATOM 24505 N N . ASN A 1 72 ? -6.283 3.786 6.645 1.00 0.00 72 ASN A N 16
ATOM 24506 C CA . ASN A 1 72 ? -6.843 5.058 7.095 1.00 0.00 72 ASN A CA 16
ATOM 24507 C C . ASN A 1 72 ? -6.254 5.488 8.438 1.00 0.00 72 ASN A C 16
ATOM 24508 O O . ASN A 1 72 ? -6.177 6.679 8.728 1.00 0.00 72 ASN A O 16
ATOM 24519 N N . GLU A 1 73 ? -5.825 4.518 9.249 1.00 0.00 73 GLU A N 16
ATOM 24520 C CA . GLU A 1 73 ? -5.279 4.811 10.574 1.00 0.00 73 GLU A CA 16
ATOM 24521 C C . GLU A 1 73 ? -3.977 5.602 10.472 1.00 0.00 73 GLU A C 16
ATOM 24522 O O . GLU A 1 73 ? -3.573 6.274 11.423 1.00 0.00 73 GLU A O 16
ATOM 24534 N N . TYR A 1 74 ? -3.323 5.517 9.317 1.00 0.00 74 TYR A N 16
ATOM 24535 C CA . TYR A 1 74 ? -2.105 6.280 9.072 1.00 0.00 74 TYR A CA 16
ATOM 24536 C C . TYR A 1 74 ? -2.446 7.669 8.554 1.00 0.00 74 TYR A C 16
ATOM 24537 O O . TYR A 1 74 ? -1.598 8.561 8.527 1.00 0.00 74 TYR A O 16
ATOM 24555 N N . GLY A 1 75 ? -3.697 7.847 8.160 1.00 0.00 75 GLY A N 16
ATOM 24556 C CA . GLY A 1 75 ? -4.115 9.099 7.576 1.00 0.00 75 GLY A CA 16
ATOM 24557 C C . GLY A 1 75 ? -4.360 8.975 6.084 1.00 0.00 75 GLY A C 16
ATOM 24558 O O . GLY A 1 75 ? -4.572 9.973 5.400 1.00 0.00 75 GLY A O 16
ATOM 24562 N N . ILE A 1 76 ? -4.331 7.748 5.579 1.00 0.00 76 ILE A N 16
ATOM 24563 C CA . ILE A 1 76 ? -4.528 7.507 4.158 1.00 0.00 76 ILE A CA 16
ATOM 24564 C C . ILE A 1 76 ? -5.995 7.683 3.785 1.00 0.00 76 ILE A C 16
ATOM 24565 O O . ILE A 1 76 ? -6.851 6.884 4.174 1.00 0.00 76 ILE A O 16
ATOM 24581 N N . THR A 1 77 ? -6.279 8.750 3.051 1.00 0.00 77 THR A N 16
ATOM 24582 C CA . THR A 1 77 ? -7.643 9.068 2.662 1.00 0.00 77 THR A CA 16
ATOM 24583 C C . THR A 1 77 ? -7.941 8.623 1.231 1.00 0.00 77 THR A C 16
ATOM 24584 O O . THR A 1 77 ? -8.831 7.806 1.010 1.00 0.00 77 THR A O 16
ATOM 24595 N N . GLU A 1 78 ? -7.191 9.150 0.273 1.00 0.00 78 GLU A N 16
ATOM 24596 C CA . GLU A 1 78 ? -7.410 8.865 -1.142 1.00 0.00 78 GLU A CA 16
ATOM 24597 C C . GLU A 1 78 ? -6.337 9.558 -1.975 1.00 0.00 78 GLU A C 16
ATOM 24598 O O . GLU A 1 78 ? -5.765 10.553 -1.531 1.00 0.00 78 GLU A O 16
ATOM 24610 N N . PHE A 1 79 ? -6.050 9.010 -3.162 1.00 0.00 79 PHE A N 16
ATOM 24611 C CA . PHE A 1 79 ? -5.028 9.562 -4.065 1.00 0.00 79 PHE A CA 16
ATOM 24612 C C . PHE A 1 79 ? -3.665 9.624 -3.386 1.00 0.00 79 PHE A C 16
ATOM 24613 O O . PHE A 1 79 ? -2.784 10.388 -3.789 1.00 0.00 79 PHE A O 16
ATOM 24630 N N . SER A 1 80 ? -3.501 8.803 -2.361 1.00 0.00 80 SER A N 16
ATOM 24631 C CA . SER A 1 80 ? -2.262 8.735 -1.620 1.00 0.00 80 SER A CA 16
ATOM 24632 C C . SER A 1 80 ? -1.189 8.054 -2.451 1.00 0.00 80 SER A C 16
ATOM 24633 O O . SER A 1 80 ? -1.410 6.976 -3.008 1.00 0.00 80 SER A O 16
ATOM 24641 N N . GLU A 1 81 ? -0.036 8.686 -2.537 1.00 0.00 81 GLU A N 16
ATOM 24642 C CA . GLU A 1 81 ? 1.056 8.158 -3.326 1.00 0.00 81 GLU A CA 16
ATOM 24643 C C . GLU A 1 81 ? 1.950 7.291 -2.457 1.00 0.00 81 GLU A C 16
ATOM 24644 O O . GLU A 1 81 ? 2.840 7.786 -1.769 1.00 0.00 81 GLU A O 16
ATOM 24656 N N . ILE A 1 82 ? 1.687 5.996 -2.478 1.00 0.00 82 ILE A N 16
ATOM 24657 C CA . ILE A 1 82 ? 2.403 5.059 -1.636 1.00 0.00 82 ILE A CA 16
ATOM 24658 C C . ILE A 1 82 ? 3.737 4.720 -2.272 1.00 0.00 82 ILE A C 16
ATOM 24659 O O . ILE A 1 82 ? 3.791 4.144 -3.361 1.00 0.00 82 ILE A O 16
ATOM 24675 N N . VAL A 1 83 ? 4.805 5.093 -1.597 1.00 0.00 83 VAL A N 16
ATOM 24676 C CA . VAL A 1 83 ? 6.140 4.872 -2.115 1.00 0.00 83 VAL A CA 16
ATOM 24677 C C . VAL A 1 83 ? 6.628 3.490 -1.717 1.00 0.00 83 VAL A C 16
ATOM 24678 O O . VAL A 1 83 ? 6.698 3.167 -0.530 1.00 0.00 83 VAL A O 16
ATOM 24691 N N . VAL A 1 84 ? 6.942 2.675 -2.708 1.00 0.00 84 VAL A N 16
ATOM 24692 C CA . VAL A 1 84 ? 7.389 1.321 -2.458 1.00 0.00 84 VAL A CA 16
ATOM 24693 C C . VAL A 1 84 ? 8.905 1.228 -2.575 1.00 0.00 84 VAL A C 16
ATOM 24694 O O . VAL A 1 84 ? 9.469 1.287 -3.671 1.00 0.00 84 VAL A O 16
ATOM 24707 N N . PHE A 1 85 ? 9.556 1.116 -1.432 1.00 0.00 85 PHE A N 16
ATOM 24708 C CA . PHE A 1 85 ? 10.996 0.940 -1.382 1.00 0.00 85 PHE A CA 16
ATOM 24709 C C . PHE A 1 85 ? 11.334 -0.540 -1.354 1.00 0.00 85 PHE A C 16
ATOM 24710 O O . PHE A 1 85 ? 10.865 -1.277 -0.484 1.00 0.00 85 PHE A O 16
ATOM 24727 N N . LEU A 1 86 ? 12.135 -0.974 -2.310 1.00 0.00 86 LEU A N 16
ATOM 24728 C CA . LEU A 1 86 ? 12.520 -2.372 -2.400 1.00 0.00 86 LEU A CA 16
ATOM 24729 C C . LEU A 1 86 ? 13.881 -2.572 -1.764 1.00 0.00 86 LEU A C 16
ATOM 24730 O O . LEU A 1 86 ? 14.859 -1.935 -2.151 1.00 0.00 86 LEU A O 16
ATOM 24746 N N . LYS A 1 87 ? 13.930 -3.459 -0.788 1.00 0.00 87 LYS A N 16
ATOM 24747 C CA . LYS A 1 87 ? 15.113 -3.631 0.037 1.00 0.00 87 LYS A CA 16
ATOM 24748 C C . LYS A 1 87 ? 16.024 -4.727 -0.500 1.00 0.00 87 LYS A C 16
ATOM 24749 O O . LYS A 1 87 ? 15.572 -5.841 -0.776 1.00 0.00 87 LYS A O 16
ATOM 24768 N N . SER A 1 88 ? 17.303 -4.380 -0.663 1.00 0.00 88 SER A N 16
ATOM 24769 C CA . SER A 1 88 ? 18.342 -5.332 -1.062 1.00 0.00 88 SER A CA 16
ATOM 24770 C C . SER A 1 88 ? 18.023 -5.986 -2.404 1.00 0.00 88 SER A C 16
ATOM 24771 O O . SER A 1 88 ? 18.198 -7.194 -2.582 1.00 0.00 88 SER A O 16
ATOM 24779 N N . ILE A 1 89 ? 17.571 -5.183 -3.353 1.00 0.00 89 ILE A N 16
ATOM 24780 C CA . ILE A 1 89 ? 17.201 -5.696 -4.664 1.00 0.00 89 ILE A CA 16
ATOM 24781 C C . ILE A 1 89 ? 18.385 -5.707 -5.624 1.00 0.00 89 ILE A C 16
ATOM 24782 O O . ILE A 1 89 ? 19.070 -4.699 -5.809 1.00 0.00 89 ILE A O 16
ATOM 24798 N N . ASN A 1 90 ? 18.611 -6.858 -6.228 1.00 0.00 90 ASN A N 16
ATOM 24799 C CA . ASN A 1 90 ? 19.644 -7.021 -7.238 1.00 0.00 90 ASN A CA 16
ATOM 24800 C C . ASN A 1 90 ? 19.048 -7.819 -8.390 1.00 0.00 90 ASN A C 16
ATOM 24801 O O . ASN A 1 90 ? 18.009 -8.456 -8.221 1.00 0.00 90 ASN A O 16
ATOM 24812 N N . ARG A 1 91 ? 19.680 -7.773 -9.550 1.00 0.00 91 ARG A N 16
ATOM 24813 C CA . ARG A 1 91 ? 19.168 -8.478 -10.714 1.00 0.00 91 ARG A CA 16
ATOM 24814 C C . ARG A 1 91 ? 19.181 -9.983 -10.490 1.00 0.00 91 ARG A C 16
ATOM 24815 O O . ARG A 1 91 ? 20.137 -10.539 -9.942 1.00 0.00 91 ARG A O 16
ATOM 24836 N N . ALA A 1 92 ? 18.097 -10.624 -10.887 1.00 0.00 92 ALA A N 16
ATOM 24837 C CA . ALA A 1 92 ? 17.984 -12.068 -10.829 1.00 0.00 92 ALA A CA 16
ATOM 24838 C C . ALA A 1 92 ? 17.756 -12.605 -12.235 1.00 0.00 92 ALA A C 16
ATOM 24839 O O . ALA A 1 92 ? 16.883 -13.446 -12.466 1.00 0.00 92 ALA A O 16
ATOM 24846 N N . LYS A 1 93 ? 18.566 -12.110 -13.163 1.00 0.00 93 LYS A N 16
ATOM 24847 C CA . LYS A 1 93 ? 18.422 -12.421 -14.578 1.00 0.00 93 LYS A CA 16
ATOM 24848 C C . LYS A 1 93 ? 18.702 -13.894 -14.855 1.00 0.00 93 LYS A C 16
ATOM 24849 O O . LYS A 1 93 ? 17.941 -14.560 -15.561 1.00 0.00 93 LYS A O 16
ATOM 24868 N N . ASP A 1 94 ? 19.796 -14.391 -14.303 1.00 0.00 94 ASP A N 16
ATOM 24869 C CA . ASP A 1 94 ? 20.207 -15.769 -14.524 1.00 0.00 94 ASP A CA 16
ATOM 24870 C C . ASP A 1 94 ? 20.932 -16.296 -13.300 1.00 0.00 94 ASP A C 16
ATOM 24871 O O . ASP A 1 94 ? 21.254 -15.483 -12.413 1.00 0.00 94 ASP A O 16
ATOM 24881 N N . MET A 1 1 ? -11.758 20.134 2.365 1.00 0.00 1 MET A N 17
ATOM 24882 C CA . MET A 1 1 ? -12.765 20.501 3.384 1.00 0.00 1 MET A CA 17
ATOM 24883 C C . MET A 1 1 ? -13.864 19.454 3.420 1.00 0.00 1 MET A C 17
ATOM 24884 O O . MET A 1 1 ? -14.292 18.962 2.374 1.00 0.00 1 MET A O 17
ATOM 24900 N N . GLY A 1 2 ? -14.315 19.113 4.617 1.00 0.00 2 GLY A N 17
ATOM 24901 C CA . GLY A 1 2 ? -15.356 18.122 4.760 1.00 0.00 2 GLY A CA 17
ATOM 24902 C C . GLY A 1 2 ? -16.070 18.234 6.086 1.00 0.00 2 GLY A C 17
ATOM 24903 O O . GLY A 1 2 ? -15.590 17.726 7.101 1.00 0.00 2 GLY A O 17
ATOM 24907 N N . HIS A 1 3 ? -17.209 18.914 6.084 1.00 0.00 3 HIS A N 17
ATOM 24908 C CA . HIS A 1 3 ? -18.021 19.052 7.284 1.00 0.00 3 HIS A CA 17
ATOM 24909 C C . HIS A 1 3 ? -18.536 17.686 7.716 1.00 0.00 3 HIS A C 17
ATOM 24910 O O . HIS A 1 3 ? -19.382 17.094 7.046 1.00 0.00 3 HIS A O 17
ATOM 24925 N N . HIS A 1 4 ? -18.019 17.196 8.831 1.00 0.00 4 HIS A N 17
ATOM 24926 C CA . HIS A 1 4 ? -18.381 15.878 9.324 1.00 0.00 4 HIS A CA 17
ATOM 24927 C C . HIS A 1 4 ? -19.834 15.859 9.768 1.00 0.00 4 HIS A C 17
ATOM 24928 O O . HIS A 1 4 ? -20.246 16.636 10.631 1.00 0.00 4 HIS A O 17
ATOM 24943 N N . HIS A 1 5 ? -20.605 14.972 9.164 1.00 0.00 5 HIS A N 17
ATOM 24944 C CA . HIS A 1 5 ? -22.026 14.871 9.446 1.00 0.00 5 HIS A CA 17
ATOM 24945 C C . HIS A 1 5 ? -22.255 14.001 10.668 1.00 0.00 5 HIS A C 17
ATOM 24946 O O . HIS A 1 5 ? -23.234 14.179 11.390 1.00 0.00 5 HIS A O 17
ATOM 24961 N N . HIS A 1 6 ? -21.352 13.039 10.870 1.00 0.00 6 HIS A N 17
ATOM 24962 C CA . HIS A 1 6 ? -21.417 12.117 12.008 1.00 0.00 6 HIS A CA 17
ATOM 24963 C C . HIS A 1 6 ? -22.710 11.295 11.962 1.00 0.00 6 HIS A C 17
ATOM 24964 O O . HIS A 1 6 ? -23.144 10.722 12.962 1.00 0.00 6 HIS A O 17
ATOM 24979 N N . HIS A 1 7 ? -23.306 11.220 10.783 1.00 0.00 7 HIS A N 17
ATOM 24980 C CA . HIS A 1 7 ? -24.555 10.499 10.600 1.00 0.00 7 HIS A CA 17
ATOM 24981 C C . HIS A 1 7 ? -24.289 9.037 10.282 1.00 0.00 7 HIS A C 17
ATOM 24982 O O . HIS A 1 7 ? -23.672 8.711 9.265 1.00 0.00 7 HIS A O 17
ATOM 24997 N N . HIS A 1 8 ? -24.754 8.167 11.162 1.00 0.00 8 HIS A N 17
ATOM 24998 C CA . HIS A 1 8 ? -24.587 6.732 10.997 1.00 0.00 8 HIS A CA 17
ATOM 24999 C C . HIS A 1 8 ? -25.647 6.195 10.040 1.00 0.00 8 HIS A C 17
ATOM 25000 O O . HIS A 1 8 ? -26.755 6.732 9.986 1.00 0.00 8 HIS A O 17
ATOM 25015 N N . SER A 1 9 ? -25.291 5.150 9.282 1.00 0.00 9 SER A N 17
ATOM 25016 C CA . SER A 1 9 ? -26.200 4.519 8.326 1.00 0.00 9 SER A CA 17
ATOM 25017 C C . SER A 1 9 ? -26.621 5.503 7.238 1.00 0.00 9 SER A C 17
ATOM 25018 O O . SER A 1 9 ? -27.555 6.286 7.418 1.00 0.00 9 SER A O 17
ATOM 25026 N N . HIS A 1 10 ? -25.923 5.473 6.112 1.00 0.00 10 HIS A N 17
ATOM 25027 C CA . HIS A 1 10 ? -26.182 6.429 5.048 1.00 0.00 10 HIS A CA 17
ATOM 25028 C C . HIS A 1 10 ? -25.775 5.858 3.696 1.00 0.00 10 HIS A C 17
ATOM 25029 O O . HIS A 1 10 ? -26.581 5.783 2.768 1.00 0.00 10 HIS A O 17
ATOM 25044 N N . ALA A 1 11 ? -24.520 5.449 3.595 1.00 0.00 11 ALA A N 17
ATOM 25045 C CA . ALA A 1 11 ? -23.983 4.930 2.351 1.00 0.00 11 ALA A CA 17
ATOM 25046 C C . ALA A 1 11 ? -22.743 4.094 2.621 1.00 0.00 11 ALA A C 17
ATOM 25047 O O . ALA A 1 11 ? -22.335 3.932 3.775 1.00 0.00 11 ALA A O 17
ATOM 25054 N N . ALA A 1 12 ? -22.154 3.568 1.560 1.00 0.00 12 ALA A N 17
ATOM 25055 C CA . ALA A 1 12 ? -20.935 2.783 1.666 1.00 0.00 12 ALA A CA 17
ATOM 25056 C C . ALA A 1 12 ? -19.745 3.598 1.180 1.00 0.00 12 ALA A C 17
ATOM 25057 O O . ALA A 1 12 ? -19.886 4.444 0.292 1.00 0.00 12 ALA A O 17
ATOM 25064 N N . VAL A 1 13 ? -18.583 3.343 1.765 1.00 0.00 13 VAL A N 17
ATOM 25065 C CA . VAL A 1 13 ? -17.375 4.094 1.446 1.00 0.00 13 VAL A CA 17
ATOM 25066 C C . VAL A 1 13 ? -16.840 3.750 0.056 1.00 0.00 13 VAL A C 17
ATOM 25067 O O . VAL A 1 13 ? -17.252 2.764 -0.562 1.00 0.00 13 VAL A O 17
ATOM 25080 N N . ARG A 1 14 ? -15.909 4.569 -0.419 1.00 0.00 14 ARG A N 17
ATOM 25081 C CA . ARG A 1 14 ? -15.276 4.352 -1.703 1.00 0.00 14 ARG A CA 17
ATOM 25082 C C . ARG A 1 14 ? -13.937 3.688 -1.483 1.00 0.00 14 ARG A C 17
ATOM 25083 O O . ARG A 1 14 ? -13.207 4.052 -0.552 1.00 0.00 14 ARG A O 17
ATOM 25104 N N . LYS A 1 15 ? -13.617 2.715 -2.308 1.00 0.00 15 LYS A N 17
ATOM 25105 C CA . LYS A 1 15 ? -12.288 2.142 -2.282 1.00 0.00 15 LYS A CA 17
ATOM 25106 C C . LYS A 1 15 ? -11.316 3.189 -2.789 1.00 0.00 15 LYS A C 17
ATOM 25107 O O . LYS A 1 15 ? -11.519 3.772 -3.857 1.00 0.00 15 LYS A O 17
ATOM 25126 N N . ILE A 1 16 ? -10.276 3.435 -2.023 1.00 0.00 16 ILE A N 17
ATOM 25127 C CA . ILE A 1 16 ? -9.405 4.559 -2.284 1.00 0.00 16 ILE A CA 17
ATOM 25128 C C . ILE A 1 16 ? -8.362 4.225 -3.332 1.00 0.00 16 ILE A C 17
ATOM 25129 O O . ILE A 1 16 ? -7.867 3.100 -3.417 1.00 0.00 16 ILE A O 17
ATOM 25145 N N . HIS A 1 17 ? -8.057 5.218 -4.144 1.00 0.00 17 HIS A N 17
ATOM 25146 C CA . HIS A 1 17 ? -7.092 5.077 -5.210 1.00 0.00 17 HIS A CA 17
ATOM 25147 C C . HIS A 1 17 ? -5.702 5.389 -4.689 1.00 0.00 17 HIS A C 17
ATOM 25148 O O . HIS A 1 17 ? -5.331 6.553 -4.551 1.00 0.00 17 HIS A O 17
ATOM 25163 N N . VAL A 1 18 ? -4.955 4.351 -4.360 1.00 0.00 18 VAL A N 17
ATOM 25164 C CA . VAL A 1 18 ? -3.606 4.524 -3.860 1.00 0.00 18 VAL A CA 17
ATOM 25165 C C . VAL A 1 18 ? -2.604 4.457 -5.002 1.00 0.00 18 VAL A C 17
ATOM 25166 O O . VAL A 1 18 ? -2.663 3.561 -5.850 1.00 0.00 18 VAL A O 17
ATOM 25179 N N . THR A 1 19 ? -1.708 5.418 -5.040 1.00 0.00 19 THR A N 17
ATOM 25180 C CA . THR A 1 19 ? -0.676 5.440 -6.049 1.00 0.00 19 THR A CA 17
ATOM 25181 C C . THR A 1 19 ? 0.507 4.592 -5.598 1.00 0.00 19 THR A C 17
ATOM 25182 O O . THR A 1 19 ? 1.216 4.955 -4.659 1.00 0.00 19 THR A O 17
ATOM 25193 N N . VAL A 1 20 ? 0.706 3.464 -6.258 1.00 0.00 20 VAL A N 17
ATOM 25194 C CA . VAL A 1 20 ? 1.790 2.563 -5.919 1.00 0.00 20 VAL A CA 17
ATOM 25195 C C . VAL A 1 20 ? 3.024 2.908 -6.736 1.00 0.00 20 VAL A C 17
ATOM 25196 O O . VAL A 1 20 ? 3.068 2.686 -7.950 1.00 0.00 20 VAL A O 17
ATOM 25209 N N . LYS A 1 21 ? 4.011 3.478 -6.069 1.00 0.00 21 LYS A N 17
ATOM 25210 C CA . LYS A 1 21 ? 5.225 3.914 -6.732 1.00 0.00 21 LYS A CA 17
ATOM 25211 C C . LYS A 1 21 ? 6.342 2.897 -6.566 1.00 0.00 21 LYS A C 17
ATOM 25212 O O . LYS A 1 21 ? 6.940 2.784 -5.498 1.00 0.00 21 LYS A O 17
ATOM 25231 N N . PHE A 1 22 ? 6.611 2.156 -7.622 1.00 0.00 22 PHE A N 17
ATOM 25232 C CA . PHE A 1 22 ? 7.739 1.243 -7.649 1.00 0.00 22 PHE A CA 17
ATOM 25233 C C . PHE A 1 22 ? 8.932 1.925 -8.300 1.00 0.00 22 PHE A C 17
ATOM 25234 O O . PHE A 1 22 ? 8.765 2.868 -9.076 1.00 0.00 22 PHE A O 17
ATOM 25251 N N . PRO A 1 23 ? 10.151 1.463 -7.998 1.00 0.00 23 PRO A N 17
ATOM 25252 C CA . PRO A 1 23 ? 11.362 1.953 -8.661 1.00 0.00 23 PRO A CA 17
ATOM 25253 C C . PRO A 1 23 ? 11.366 1.601 -10.147 1.00 0.00 23 PRO A C 17
ATOM 25254 O O . PRO A 1 23 ? 12.093 2.198 -10.942 1.00 0.00 23 PRO A O 17
ATOM 25265 N N . SER A 1 24 ? 10.533 0.632 -10.513 1.00 0.00 24 SER A N 17
ATOM 25266 C CA . SER A 1 24 ? 10.486 0.127 -11.876 1.00 0.00 24 SER A CA 17
ATOM 25267 C C . SER A 1 24 ? 9.264 0.641 -12.644 1.00 0.00 24 SER A C 17
ATOM 25268 O O . SER A 1 24 ? 9.273 0.662 -13.876 1.00 0.00 24 SER A O 17
ATOM 25276 N N . LYS A 1 25 ? 8.220 1.061 -11.928 1.00 0.00 25 LYS A N 17
ATOM 25277 C CA . LYS A 1 25 ? 6.983 1.512 -12.571 1.00 0.00 25 LYS A CA 17
ATOM 25278 C C . LYS A 1 25 ? 6.064 2.199 -11.566 1.00 0.00 25 LYS A C 17
ATOM 25279 O O . LYS A 1 25 ? 6.329 2.189 -10.369 1.00 0.00 25 LYS A O 17
ATOM 25298 N N . GLN A 1 26 ? 4.983 2.782 -12.056 1.00 0.00 26 GLN A N 17
ATOM 25299 C CA . GLN A 1 26 ? 3.993 3.416 -11.195 1.00 0.00 26 GLN A CA 17
ATOM 25300 C C . GLN A 1 26 ? 2.587 3.078 -11.672 1.00 0.00 26 GLN A C 17
ATOM 25301 O O . GLN A 1 26 ? 2.284 3.196 -12.859 1.00 0.00 26 GLN A O 17
ATOM 25315 N N . PHE A 1 27 ? 1.735 2.651 -10.750 1.00 0.00 27 PHE A N 17
ATOM 25316 C CA . PHE A 1 27 ? 0.363 2.291 -11.085 1.00 0.00 27 PHE A CA 17
ATOM 25317 C C . PHE A 1 27 ? -0.551 2.534 -9.890 1.00 0.00 27 PHE A C 17
ATOM 25318 O O . PHE A 1 27 ? -0.081 2.695 -8.766 1.00 0.00 27 PHE A O 17
ATOM 25335 N N . THR A 1 28 ? -1.851 2.571 -10.135 1.00 0.00 28 THR A N 17
ATOM 25336 C CA . THR A 1 28 ? -2.813 2.803 -9.069 1.00 0.00 28 THR A CA 17
ATOM 25337 C C . THR A 1 28 ? -3.582 1.523 -8.756 1.00 0.00 28 THR A C 17
ATOM 25338 O O . THR A 1 28 ? -3.896 0.741 -9.657 1.00 0.00 28 THR A O 17
ATOM 25349 N N . VAL A 1 29 ? -3.872 1.312 -7.483 1.00 0.00 29 VAL A N 17
ATOM 25350 C CA . VAL A 1 29 ? -4.650 0.156 -7.050 1.00 0.00 29 VAL A CA 17
ATOM 25351 C C . VAL A 1 29 ? -5.872 0.621 -6.267 1.00 0.00 29 VAL A C 17
ATOM 25352 O O . VAL A 1 29 ? -5.779 1.552 -5.461 1.00 0.00 29 VAL A O 17
ATOM 25365 N N . GLU A 1 30 ? -7.018 0.006 -6.520 1.00 0.00 30 GLU A N 17
ATOM 25366 C CA . GLU A 1 30 ? -8.217 0.321 -5.764 1.00 0.00 30 GLU A CA 17
ATOM 25367 C C . GLU A 1 30 ? -8.333 -0.596 -4.569 1.00 0.00 30 GLU A C 17
ATOM 25368 O O . GLU A 1 30 ? -8.687 -1.770 -4.689 1.00 0.00 30 GLU A O 17
ATOM 25380 N N . VAL A 1 31 ? -8.001 -0.051 -3.427 1.00 0.00 31 VAL A N 17
ATOM 25381 C CA . VAL A 1 31 ? -8.060 -0.788 -2.180 1.00 0.00 31 VAL A CA 17
ATOM 25382 C C . VAL A 1 31 ? -9.027 -0.111 -1.227 1.00 0.00 31 VAL A C 17
ATOM 25383 O O . VAL A 1 31 ? -9.167 1.111 -1.244 1.00 0.00 31 VAL A O 17
ATOM 25396 N N . ASP A 1 32 ? -9.719 -0.901 -0.427 1.00 0.00 32 ASP A N 17
ATOM 25397 C CA . ASP A 1 32 ? -10.642 -0.352 0.556 1.00 0.00 32 ASP A CA 17
ATOM 25398 C C . ASP A 1 32 ? -9.881 0.556 1.517 1.00 0.00 32 ASP A C 17
ATOM 25399 O O . ASP A 1 32 ? -8.725 0.296 1.840 1.00 0.00 32 ASP A O 17
ATOM 25408 N N . ARG A 1 33 ? -10.517 1.625 1.966 1.00 0.00 33 ARG A N 17
ATOM 25409 C CA . ARG A 1 33 ? -9.855 2.574 2.852 1.00 0.00 33 ARG A CA 17
ATOM 25410 C C . ARG A 1 33 ? -9.620 1.956 4.228 1.00 0.00 33 ARG A C 17
ATOM 25411 O O . ARG A 1 33 ? -8.741 2.389 4.972 1.00 0.00 33 ARG A O 17
ATOM 25432 N N . THR A 1 34 ? -10.393 0.928 4.550 1.00 0.00 34 THR A N 17
ATOM 25433 C CA . THR A 1 34 ? -10.225 0.218 5.806 1.00 0.00 34 THR A CA 17
ATOM 25434 C C . THR A 1 34 ? -9.365 -1.026 5.609 1.00 0.00 34 THR A C 17
ATOM 25435 O O . THR A 1 34 ? -9.322 -1.907 6.467 1.00 0.00 34 THR A O 17
ATOM 25446 N N . GLU A 1 35 ? -8.679 -1.093 4.471 1.00 0.00 35 GLU A N 17
ATOM 25447 C CA . GLU A 1 35 ? -7.791 -2.210 4.179 1.00 0.00 35 GLU A CA 17
ATOM 25448 C C . GLU A 1 35 ? -6.555 -2.147 5.071 1.00 0.00 35 GLU A C 17
ATOM 25449 O O . GLU A 1 35 ? -6.119 -1.065 5.471 1.00 0.00 35 GLU A O 17
ATOM 25461 N N . THR A 1 36 ? -6.002 -3.305 5.382 1.00 0.00 36 THR A N 17
ATOM 25462 C CA . THR A 1 36 ? -4.823 -3.392 6.221 1.00 0.00 36 THR A CA 17
ATOM 25463 C C . THR A 1 36 ? -3.552 -3.295 5.385 1.00 0.00 36 THR A C 17
ATOM 25464 O O . THR A 1 36 ? -3.548 -3.662 4.208 1.00 0.00 36 THR A O 17
ATOM 25475 N N . VAL A 1 37 ? -2.479 -2.796 5.995 1.00 0.00 37 VAL A N 17
ATOM 25476 C CA . VAL A 1 37 ? -1.180 -2.699 5.329 1.00 0.00 37 VAL A CA 17
ATOM 25477 C C . VAL A 1 37 ? -0.735 -4.070 4.814 1.00 0.00 37 VAL A C 17
ATOM 25478 O O . VAL A 1 37 ? -0.160 -4.185 3.731 1.00 0.00 37 VAL A O 17
ATOM 25491 N N . SER A 1 38 ? -1.025 -5.103 5.596 1.00 0.00 38 SER A N 17
ATOM 25492 C CA . SER A 1 38 ? -0.715 -6.472 5.215 1.00 0.00 38 SER A CA 17
ATOM 25493 C C . SER A 1 38 ? -1.409 -6.845 3.908 1.00 0.00 38 SER A C 17
ATOM 25494 O O . SER A 1 38 ? -0.794 -7.407 3.004 1.00 0.00 38 SER A O 17
ATOM 25502 N N . SER A 1 39 ? -2.682 -6.487 3.801 1.00 0.00 39 SER A N 17
ATOM 25503 C CA . SER A 1 39 ? -3.476 -6.847 2.641 1.00 0.00 39 SER A CA 17
ATOM 25504 C C . SER A 1 39 ? -3.164 -5.915 1.483 1.00 0.00 39 SER A C 17
ATOM 25505 O O . SER A 1 39 ? -3.343 -6.268 0.318 1.00 0.00 39 SER A O 17
ATOM 25513 N N . LEU A 1 40 ? -2.693 -4.723 1.815 1.00 0.00 40 LEU A N 17
ATOM 25514 C CA . LEU A 1 40 ? -2.228 -3.777 0.817 1.00 0.00 40 LEU A CA 17
ATOM 25515 C C . LEU A 1 40 ? -1.043 -4.378 0.068 1.00 0.00 40 LEU A C 17
ATOM 25516 O O . LEU A 1 40 ? -0.954 -4.295 -1.159 1.00 0.00 40 LEU A O 17
ATOM 25532 N N . LYS A 1 41 ? -0.147 -5.000 0.826 1.00 0.00 41 LYS A N 17
ATOM 25533 C CA . LYS A 1 41 ? 1.005 -5.683 0.257 1.00 0.00 41 LYS A CA 17
ATOM 25534 C C . LYS A 1 41 ? 0.561 -6.885 -0.572 1.00 0.00 41 LYS A C 17
ATOM 25535 O O . LYS A 1 41 ? 1.171 -7.203 -1.593 1.00 0.00 41 LYS A O 17
ATOM 25554 N N . ASP A 1 42 ? -0.515 -7.538 -0.139 1.00 0.00 42 ASP A N 17
ATOM 25555 C CA . ASP A 1 42 ? -1.083 -8.653 -0.894 1.00 0.00 42 ASP A CA 17
ATOM 25556 C C . ASP A 1 42 ? -1.550 -8.184 -2.267 1.00 0.00 42 ASP A C 17
ATOM 25557 O O . ASP A 1 42 ? -1.308 -8.854 -3.268 1.00 0.00 42 ASP A O 17
ATOM 25566 N N . LYS A 1 43 ? -2.203 -7.023 -2.308 1.00 0.00 43 LYS A N 17
ATOM 25567 C CA . LYS A 1 43 ? -2.688 -6.455 -3.568 1.00 0.00 43 LYS A CA 17
ATOM 25568 C C . LYS A 1 43 ? -1.540 -6.305 -4.550 1.00 0.00 43 LYS A C 17
ATOM 25569 O O . LYS A 1 43 ? -1.616 -6.750 -5.697 1.00 0.00 43 LYS A O 17
ATOM 25588 N N . ILE A 1 44 ? -0.469 -5.684 -4.078 1.00 0.00 44 ILE A N 17
ATOM 25589 C CA . ILE A 1 44 ? 0.702 -5.436 -4.899 1.00 0.00 44 ILE A CA 17
ATOM 25590 C C . ILE A 1 44 ? 1.339 -6.743 -5.357 1.00 0.00 44 ILE A C 17
ATOM 25591 O O . ILE A 1 44 ? 1.751 -6.866 -6.504 1.00 0.00 44 ILE A O 17
ATOM 25607 N N . HIS A 1 45 ? 1.392 -7.722 -4.462 1.00 0.00 45 HIS A N 17
ATOM 25608 C CA . HIS A 1 45 ? 1.979 -9.021 -4.782 1.00 0.00 45 HIS A CA 17
ATOM 25609 C C . HIS A 1 45 ? 1.177 -9.734 -5.870 1.00 0.00 45 HIS A C 17
ATOM 25610 O O . HIS A 1 45 ? 1.728 -10.509 -6.653 1.00 0.00 45 HIS A O 17
ATOM 25625 N N . ILE A 1 46 ? -0.121 -9.481 -5.903 1.00 0.00 46 ILE A N 17
ATOM 25626 C CA . ILE A 1 46 ? -0.993 -10.083 -6.903 1.00 0.00 46 ILE A CA 17
ATOM 25627 C C . ILE A 1 46 ? -0.797 -9.423 -8.269 1.00 0.00 46 ILE A C 17
ATOM 25628 O O . ILE A 1 46 ? -0.806 -10.096 -9.300 1.00 0.00 46 ILE A O 17
ATOM 25644 N N . VAL A 1 47 ? -0.600 -8.113 -8.264 1.00 0.00 47 VAL A N 17
ATOM 25645 C CA . VAL A 1 47 ? -0.430 -7.361 -9.502 1.00 0.00 47 VAL A CA 17
ATOM 25646 C C . VAL A 1 47 ? 1.013 -7.434 -10.000 1.00 0.00 47 VAL A C 17
ATOM 25647 O O . VAL A 1 47 ? 1.272 -7.836 -11.136 1.00 0.00 47 VAL A O 17
ATOM 25660 N N . GLU A 1 48 ? 1.946 -7.061 -9.142 1.00 0.00 48 GLU A N 17
ATOM 25661 C CA . GLU A 1 48 ? 3.351 -7.000 -9.512 1.00 0.00 48 GLU A CA 17
ATOM 25662 C C . GLU A 1 48 ? 4.100 -8.240 -9.055 1.00 0.00 48 GLU A C 17
ATOM 25663 O O . GLU A 1 48 ? 3.719 -8.891 -8.081 1.00 0.00 48 GLU A O 17
ATOM 25675 N N . ASN A 1 49 ? 5.171 -8.557 -9.762 1.00 0.00 49 ASN A N 17
ATOM 25676 C CA . ASN A 1 49 ? 6.004 -9.696 -9.421 1.00 0.00 49 ASN A CA 17
ATOM 25677 C C . ASN A 1 49 ? 7.053 -9.271 -8.408 1.00 0.00 49 ASN A C 17
ATOM 25678 O O . ASN A 1 49 ? 8.198 -8.978 -8.752 1.00 0.00 49 ASN A O 17
ATOM 25689 N N . THR A 1 50 ? 6.627 -9.163 -7.165 1.00 0.00 50 THR A N 17
ATOM 25690 C CA . THR A 1 50 ? 7.507 -8.767 -6.082 1.00 0.00 50 THR A CA 17
ATOM 25691 C C . THR A 1 50 ? 7.091 -9.438 -4.775 1.00 0.00 50 THR A C 17
ATOM 25692 O O . THR A 1 50 ? 5.936 -9.336 -4.352 1.00 0.00 50 THR A O 17
ATOM 25703 N N . PRO A 1 51 ? 8.019 -10.176 -4.146 1.00 0.00 51 PRO A N 17
ATOM 25704 C CA . PRO A 1 51 ? 7.799 -10.766 -2.825 1.00 0.00 51 PRO A CA 17
ATOM 25705 C C . PRO A 1 51 ? 7.536 -9.702 -1.765 1.00 0.00 51 PRO A C 17
ATOM 25706 O O . PRO A 1 51 ? 8.225 -8.678 -1.706 1.00 0.00 51 PRO A O 17
ATOM 25717 N N . ILE A 1 52 ? 6.548 -9.958 -0.921 1.00 0.00 52 ILE A N 17
ATOM 25718 C CA . ILE A 1 52 ? 6.150 -9.018 0.118 1.00 0.00 52 ILE A CA 17
ATOM 25719 C C . ILE A 1 52 ? 7.280 -8.800 1.126 1.00 0.00 52 ILE A C 17
ATOM 25720 O O . ILE A 1 52 ? 7.390 -7.737 1.732 1.00 0.00 52 ILE A O 17
ATOM 25736 N N . LYS A 1 53 ? 8.139 -9.802 1.263 1.00 0.00 53 LYS A N 17
ATOM 25737 C CA . LYS A 1 53 ? 9.256 -9.737 2.200 1.00 0.00 53 LYS A CA 17
ATOM 25738 C C . LYS A 1 53 ? 10.350 -8.783 1.711 1.00 0.00 53 LYS A C 17
ATOM 25739 O O . LYS A 1 53 ? 11.276 -8.458 2.456 1.00 0.00 53 LYS A O 17
ATOM 25758 N N . ARG A 1 54 ? 10.248 -8.344 0.460 1.00 0.00 54 ARG A N 17
ATOM 25759 C CA . ARG A 1 54 ? 11.239 -7.434 -0.114 1.00 0.00 54 ARG A CA 17
ATOM 25760 C C . ARG A 1 54 ? 10.735 -5.994 -0.110 1.00 0.00 54 ARG A C 17
ATOM 25761 O O . ARG A 1 54 ? 11.478 -5.063 0.201 1.00 0.00 54 ARG A O 17
ATOM 25782 N N . MET A 1 55 ? 9.473 -5.820 -0.464 1.00 0.00 55 MET A N 17
ATOM 25783 C CA . MET A 1 55 ? 8.914 -4.489 -0.659 1.00 0.00 55 MET A CA 17
ATOM 25784 C C . MET A 1 55 ? 8.327 -3.918 0.627 1.00 0.00 55 MET A C 17
ATOM 25785 O O . MET A 1 55 ? 7.565 -4.581 1.333 1.00 0.00 55 MET A O 17
ATOM 25799 N N . GLN A 1 56 ? 8.694 -2.680 0.924 1.00 0.00 56 GLN A N 17
ATOM 25800 C CA . GLN A 1 56 ? 8.135 -1.972 2.060 1.00 0.00 56 GLN A CA 17
ATOM 25801 C C . GLN A 1 56 ? 7.264 -0.825 1.567 1.00 0.00 56 GLN A C 17
ATOM 25802 O O . GLN A 1 56 ? 7.528 -0.250 0.511 1.00 0.00 56 GLN A O 17
ATOM 25816 N N . LEU A 1 57 ? 6.237 -0.489 2.328 1.00 0.00 57 LEU A N 17
ATOM 25817 C CA . LEU A 1 57 ? 5.302 0.547 1.922 1.00 0.00 57 LEU A CA 17
ATOM 25818 C C . LEU A 1 57 ? 5.576 1.850 2.657 1.00 0.00 57 LEU A C 17
ATOM 25819 O O . LEU A 1 57 ? 5.795 1.855 3.868 1.00 0.00 57 LEU A O 17
ATOM 25835 N N . TYR A 1 58 ? 5.575 2.946 1.917 1.00 0.00 58 TYR A N 17
ATOM 25836 C CA . TYR A 1 58 ? 5.757 4.266 2.495 1.00 0.00 58 TYR A CA 17
ATOM 25837 C C . TYR A 1 58 ? 4.594 5.166 2.126 1.00 0.00 58 TYR A C 17
ATOM 25838 O O . TYR A 1 58 ? 4.329 5.399 0.952 1.00 0.00 58 TYR A O 17
ATOM 25856 N N . TYR A 1 59 ? 3.911 5.681 3.125 1.00 0.00 59 TYR A N 17
ATOM 25857 C CA . TYR A 1 59 ? 2.845 6.631 2.887 1.00 0.00 59 TYR A CA 17
ATOM 25858 C C . TYR A 1 59 ? 3.411 8.034 2.969 1.00 0.00 59 TYR A C 17
ATOM 25859 O O . TYR A 1 59 ? 3.688 8.525 4.065 1.00 0.00 59 TYR A O 17
ATOM 25877 N N . SER A 1 60 ? 3.614 8.651 1.806 1.00 0.00 60 SER A N 17
ATOM 25878 C CA . SER A 1 60 ? 4.214 9.979 1.718 1.00 0.00 60 SER A CA 17
ATOM 25879 C C . SER A 1 60 ? 5.678 9.947 2.167 1.00 0.00 60 SER A C 17
ATOM 25880 O O . SER A 1 60 ? 6.587 10.001 1.340 1.00 0.00 60 SER A O 17
ATOM 25888 N N . GLY A 1 61 ? 5.898 9.836 3.465 1.00 0.00 61 GLY A N 17
ATOM 25889 C CA . GLY A 1 61 ? 7.241 9.708 3.990 1.00 0.00 61 GLY A CA 17
ATOM 25890 C C . GLY A 1 61 ? 7.264 8.837 5.223 1.00 0.00 61 GLY A C 17
ATOM 25891 O O . GLY A 1 61 ? 8.273 8.751 5.925 1.00 0.00 61 GLY A O 17
ATOM 25895 N N . ILE A 1 62 ? 6.140 8.182 5.471 1.00 0.00 62 ILE A N 17
ATOM 25896 C CA . ILE A 1 62 ? 5.957 7.358 6.655 1.00 0.00 62 ILE A CA 17
ATOM 25897 C C . ILE A 1 62 ? 6.028 5.883 6.285 1.00 0.00 62 ILE A C 17
ATOM 25898 O O . ILE A 1 62 ? 5.264 5.409 5.446 1.00 0.00 62 ILE A O 17
ATOM 25914 N N . GLU A 1 63 ? 6.939 5.163 6.914 1.00 0.00 63 GLU A N 17
ATOM 25915 C CA . GLU A 1 63 ? 7.119 3.748 6.622 1.00 0.00 63 GLU A CA 17
ATOM 25916 C C . GLU A 1 63 ? 6.056 2.921 7.334 1.00 0.00 63 GLU A C 17
ATOM 25917 O O . GLU A 1 63 ? 5.938 2.959 8.562 1.00 0.00 63 GLU A O 17
ATOM 25929 N N . LEU A 1 64 ? 5.281 2.182 6.555 1.00 0.00 64 LEU A N 17
ATOM 25930 C CA . LEU A 1 64 ? 4.213 1.357 7.096 1.00 0.00 64 LEU A CA 17
ATOM 25931 C C . LEU A 1 64 ? 4.774 0.019 7.569 1.00 0.00 64 LEU A C 17
ATOM 25932 O O . LEU A 1 64 ? 4.708 -0.985 6.858 1.00 0.00 64 LEU A O 17
ATOM 25948 N N . ALA A 1 65 ? 5.360 0.027 8.759 1.00 0.00 65 ALA A N 17
ATOM 25949 C CA . ALA A 1 65 ? 5.964 -1.172 9.328 1.00 0.00 65 ALA A CA 17
ATOM 25950 C C . ALA A 1 65 ? 4.926 -2.007 10.070 1.00 0.00 65 ALA A C 17
ATOM 25951 O O . ALA A 1 65 ? 5.146 -3.185 10.345 1.00 0.00 65 ALA A O 17
ATOM 25958 N N . ASP A 1 66 ? 3.802 -1.388 10.397 1.00 0.00 66 ASP A N 17
ATOM 25959 C CA . ASP A 1 66 ? 2.715 -2.081 11.074 1.00 0.00 66 ASP A CA 17
ATOM 25960 C C . ASP A 1 66 ? 1.743 -2.640 10.045 1.00 0.00 66 ASP A C 17
ATOM 25961 O O . ASP A 1 66 ? 0.914 -1.912 9.502 1.00 0.00 66 ASP A O 17
ATOM 25970 N N . ASP A 1 67 ? 1.867 -3.931 9.770 1.00 0.00 67 ASP A N 17
ATOM 25971 C CA . ASP A 1 67 ? 1.074 -4.579 8.728 1.00 0.00 67 ASP A CA 17
ATOM 25972 C C . ASP A 1 67 ? -0.383 -4.715 9.150 1.00 0.00 67 ASP A C 17
ATOM 25973 O O . ASP A 1 67 ? -1.294 -4.624 8.327 1.00 0.00 67 ASP A O 17
ATOM 25982 N N . TYR A 1 68 ? -0.602 -4.906 10.441 1.00 0.00 68 TYR A N 17
ATOM 25983 C CA . TYR A 1 68 ? -1.947 -5.115 10.974 1.00 0.00 68 TYR A CA 17
ATOM 25984 C C . TYR A 1 68 ? -2.707 -3.797 11.147 1.00 0.00 68 TYR A C 17
ATOM 25985 O O . TYR A 1 68 ? -3.731 -3.740 11.830 1.00 0.00 68 TYR A O 17
ATOM 26003 N N . ARG A 1 69 ? -2.213 -2.749 10.515 1.00 0.00 69 ARG A N 17
ATOM 26004 C CA . ARG A 1 69 ? -2.817 -1.434 10.625 1.00 0.00 69 ARG A CA 17
ATOM 26005 C C . ARG A 1 69 ? -3.636 -1.093 9.393 1.00 0.00 69 ARG A C 17
ATOM 26006 O O . ARG A 1 69 ? -3.217 -1.346 8.265 1.00 0.00 69 ARG A O 17
ATOM 26027 N N . ASN A 1 70 ? -4.816 -0.540 9.626 1.00 0.00 70 ASN A N 17
ATOM 26028 C CA . ASN A 1 70 ? -5.677 -0.061 8.551 1.00 0.00 70 ASN A CA 17
ATOM 26029 C C . ASN A 1 70 ? -5.098 1.200 7.935 1.00 0.00 70 ASN A C 17
ATOM 26030 O O . ASN A 1 70 ? -4.483 2.010 8.632 1.00 0.00 70 ASN A O 17
ATOM 26041 N N . LEU A 1 71 ? -5.303 1.374 6.639 1.00 0.00 71 LEU A N 17
ATOM 26042 C CA . LEU A 1 71 ? -4.839 2.571 5.950 1.00 0.00 71 LEU A CA 17
ATOM 26043 C C . LEU A 1 71 ? -5.508 3.814 6.532 1.00 0.00 71 LEU A C 17
ATOM 26044 O O . LEU A 1 71 ? -4.858 4.836 6.763 1.00 0.00 71 LEU A O 17
ATOM 26060 N N . ASN A 1 72 ? -6.809 3.704 6.790 1.00 0.00 72 ASN A N 17
ATOM 26061 C CA . ASN A 1 72 ? -7.585 4.806 7.356 1.00 0.00 72 ASN A CA 17
ATOM 26062 C C . ASN A 1 72 ? -7.055 5.214 8.729 1.00 0.00 72 ASN A C 17
ATOM 26063 O O . ASN A 1 72 ? -7.169 6.372 9.121 1.00 0.00 72 ASN A O 17
ATOM 26074 N N . GLU A 1 73 ? -6.468 4.263 9.453 1.00 0.00 73 GLU A N 17
ATOM 26075 C CA . GLU A 1 73 ? -5.940 4.532 10.787 1.00 0.00 73 GLU A CA 17
ATOM 26076 C C . GLU A 1 73 ? -4.754 5.492 10.727 1.00 0.00 73 GLU A C 17
ATOM 26077 O O . GLU A 1 73 ? -4.604 6.356 11.591 1.00 0.00 73 GLU A O 17
ATOM 26089 N N . TYR A 1 74 ? -3.923 5.349 9.699 1.00 0.00 74 TYR A N 17
ATOM 26090 C CA . TYR A 1 74 ? -2.790 6.250 9.510 1.00 0.00 74 TYR A CA 17
ATOM 26091 C C . TYR A 1 74 ? -3.274 7.635 9.098 1.00 0.00 74 TYR A C 17
ATOM 26092 O O . TYR A 1 74 ? -2.588 8.636 9.310 1.00 0.00 74 TYR A O 17
ATOM 26110 N N . GLY A 1 75 ? -4.470 7.682 8.527 1.00 0.00 75 GLY A N 17
ATOM 26111 C CA . GLY A 1 75 ? -4.995 8.922 7.998 1.00 0.00 75 GLY A CA 17
ATOM 26112 C C . GLY A 1 75 ? -4.913 8.959 6.488 1.00 0.00 75 GLY A C 17
ATOM 26113 O O . GLY A 1 75 ? -5.092 10.011 5.871 1.00 0.00 75 GLY A O 17
ATOM 26117 N N . ILE A 1 76 ? -4.643 7.798 5.896 1.00 0.00 76 ILE A N 17
ATOM 26118 C CA . ILE A 1 76 ? -4.501 7.678 4.452 1.00 0.00 76 ILE A CA 17
ATOM 26119 C C . ILE A 1 76 ? -5.836 7.918 3.758 1.00 0.00 76 ILE A C 17
ATOM 26120 O O . ILE A 1 76 ? -6.799 7.175 3.962 1.00 0.00 76 ILE A O 17
ATOM 26136 N N . THR A 1 77 ? -5.891 8.966 2.956 1.00 0.00 77 THR A N 17
ATOM 26137 C CA . THR A 1 77 ? -7.094 9.285 2.214 1.00 0.00 77 THR A CA 17
ATOM 26138 C C . THR A 1 77 ? -6.948 8.831 0.760 1.00 0.00 77 THR A C 17
ATOM 26139 O O . THR A 1 77 ? -5.975 8.158 0.401 1.00 0.00 77 THR A O 17
ATOM 26150 N N . GLU A 1 78 ? -7.913 9.190 -0.069 1.00 0.00 78 GLU A N 17
ATOM 26151 C CA . GLU A 1 78 ? -7.920 8.774 -1.459 1.00 0.00 78 GLU A CA 17
ATOM 26152 C C . GLU A 1 78 ? -6.917 9.593 -2.267 1.00 0.00 78 GLU A C 17
ATOM 26153 O O . GLU A 1 78 ? -6.580 10.716 -1.889 1.00 0.00 78 GLU A O 17
ATOM 26165 N N . PHE A 1 79 ? -6.439 9.014 -3.371 1.00 0.00 79 PHE A N 17
ATOM 26166 C CA . PHE A 1 79 ? -5.476 9.671 -4.254 1.00 0.00 79 PHE A CA 17
ATOM 26167 C C . PHE A 1 79 ? -4.155 9.908 -3.526 1.00 0.00 79 PHE A C 17
ATOM 26168 O O . PHE A 1 79 ? -3.435 10.866 -3.813 1.00 0.00 79 PHE A O 17
ATOM 26185 N N . SER A 1 80 ? -3.839 9.015 -2.602 1.00 0.00 80 SER A N 17
ATOM 26186 C CA . SER A 1 80 ? -2.629 9.116 -1.808 1.00 0.00 80 SER A CA 17
ATOM 26187 C C . SER A 1 80 ? -1.438 8.491 -2.527 1.00 0.00 80 SER A C 17
ATOM 26188 O O . SER A 1 80 ? -1.590 7.858 -3.575 1.00 0.00 80 SER A O 17
ATOM 26196 N N . GLU A 1 81 ? -0.257 8.672 -1.959 1.00 0.00 81 GLU A N 17
ATOM 26197 C CA . GLU A 1 81 ? 0.965 8.183 -2.565 1.00 0.00 81 GLU A CA 17
ATOM 26198 C C . GLU A 1 81 ? 1.667 7.186 -1.654 1.00 0.00 81 GLU A C 17
ATOM 26199 O O . GLU A 1 81 ? 2.142 7.544 -0.575 1.00 0.00 81 GLU A O 17
ATOM 26211 N N . ILE A 1 82 ? 1.709 5.935 -2.086 1.00 0.00 82 ILE A N 17
ATOM 26212 C CA . ILE A 1 82 ? 2.449 4.905 -1.379 1.00 0.00 82 ILE A CA 17
ATOM 26213 C C . ILE A 1 82 ? 3.709 4.566 -2.169 1.00 0.00 82 ILE A C 17
ATOM 26214 O O . ILE A 1 82 ? 3.652 3.979 -3.254 1.00 0.00 82 ILE A O 17
ATOM 26230 N N . VAL A 1 83 ? 4.842 4.981 -1.636 1.00 0.00 83 VAL A N 17
ATOM 26231 C CA . VAL A 1 83 ? 6.119 4.740 -2.276 1.00 0.00 83 VAL A CA 17
ATOM 26232 C C . VAL A 1 83 ? 6.664 3.391 -1.834 1.00 0.00 83 VAL A C 17
ATOM 26233 O O . VAL A 1 83 ? 6.841 3.143 -0.643 1.00 0.00 83 VAL A O 17
ATOM 26246 N N . VAL A 1 84 ? 6.912 2.521 -2.788 1.00 0.00 84 VAL A N 17
ATOM 26247 C CA . VAL A 1 84 ? 7.368 1.181 -2.491 1.00 0.00 84 VAL A CA 17
ATOM 26248 C C . VAL A 1 84 ? 8.886 1.096 -2.570 1.00 0.00 84 VAL A C 17
ATOM 26249 O O . VAL A 1 84 ? 9.467 1.087 -3.659 1.00 0.00 84 VAL A O 17
ATOM 26262 N N . PHE A 1 85 ? 9.525 1.058 -1.413 1.00 0.00 85 PHE A N 17
ATOM 26263 C CA . PHE A 1 85 ? 10.967 0.895 -1.349 1.00 0.00 85 PHE A CA 17
ATOM 26264 C C . PHE A 1 85 ? 11.318 -0.569 -1.152 1.00 0.00 85 PHE A C 17
ATOM 26265 O O . PHE A 1 85 ? 10.886 -1.194 -0.185 1.00 0.00 85 PHE A O 17
ATOM 26282 N N . LEU A 1 86 ? 12.093 -1.114 -2.075 1.00 0.00 86 LEU A N 17
ATOM 26283 C CA . LEU A 1 86 ? 12.494 -2.507 -2.002 1.00 0.00 86 LEU A CA 17
ATOM 26284 C C . LEU A 1 86 ? 13.760 -2.625 -1.171 1.00 0.00 86 LEU A C 17
ATOM 26285 O O . LEU A 1 86 ? 14.748 -1.937 -1.436 1.00 0.00 86 LEU A O 17
ATOM 26301 N N . LYS A 1 87 ? 13.727 -3.479 -0.165 1.00 0.00 87 LYS A N 17
ATOM 26302 C CA . LYS A 1 87 ? 14.827 -3.576 0.781 1.00 0.00 87 LYS A CA 17
ATOM 26303 C C . LYS A 1 87 ? 15.542 -4.910 0.644 1.00 0.00 87 LYS A C 17
ATOM 26304 O O . LYS A 1 87 ? 14.916 -5.929 0.345 1.00 0.00 87 LYS A O 17
ATOM 26323 N N . SER A 1 88 ? 16.861 -4.883 0.845 1.00 0.00 88 SER A N 17
ATOM 26324 C CA . SER A 1 88 ? 17.694 -6.077 0.767 1.00 0.00 88 SER A CA 17
ATOM 26325 C C . SER A 1 88 ? 17.728 -6.632 -0.656 1.00 0.00 88 SER A C 17
ATOM 26326 O O . SER A 1 88 ? 17.928 -7.829 -0.865 1.00 0.00 88 SER A O 17
ATOM 26334 N N . ILE A 1 89 ? 17.563 -5.753 -1.637 1.00 0.00 89 ILE A N 17
ATOM 26335 C CA . ILE A 1 89 ? 17.545 -6.178 -3.026 1.00 0.00 89 ILE A CA 17
ATOM 26336 C C . ILE A 1 89 ? 18.878 -5.895 -3.704 1.00 0.00 89 ILE A C 17
ATOM 26337 O O . ILE A 1 89 ? 19.358 -4.759 -3.717 1.00 0.00 89 ILE A O 17
ATOM 26353 N N . ASN A 1 90 ? 19.488 -6.931 -4.243 1.00 0.00 90 ASN A N 17
ATOM 26354 C CA . ASN A 1 90 ? 20.685 -6.767 -5.042 1.00 0.00 90 ASN A CA 17
ATOM 26355 C C . ASN A 1 90 ? 20.352 -6.990 -6.507 1.00 0.00 90 ASN A C 17
ATOM 26356 O O . ASN A 1 90 ? 20.059 -8.115 -6.916 1.00 0.00 90 ASN A O 17
ATOM 26367 N N . ARG A 1 91 ? 20.366 -5.919 -7.292 1.00 0.00 91 ARG A N 17
ATOM 26368 C CA . ARG A 1 91 ? 20.155 -6.043 -8.723 1.00 0.00 91 ARG A CA 17
ATOM 26369 C C . ARG A 1 91 ? 21.425 -6.617 -9.338 1.00 0.00 91 ARG A C 17
ATOM 26370 O O . ARG A 1 91 ? 22.338 -5.878 -9.708 1.00 0.00 91 ARG A O 17
ATOM 26391 N N . ALA A 1 92 ? 21.493 -7.939 -9.384 1.00 0.00 92 ALA A N 17
ATOM 26392 C CA . ALA A 1 92 ? 22.714 -8.639 -9.743 1.00 0.00 92 ALA A CA 17
ATOM 26393 C C . ALA A 1 92 ? 22.990 -8.595 -11.238 1.00 0.00 92 ALA A C 17
ATOM 26394 O O . ALA A 1 92 ? 22.108 -8.850 -12.060 1.00 0.00 92 ALA A O 17
ATOM 26401 N N . LYS A 1 93 ? 24.223 -8.261 -11.578 1.00 0.00 93 LYS A N 17
ATOM 26402 C CA . LYS A 1 93 ? 24.686 -8.333 -12.950 1.00 0.00 93 LYS A CA 17
ATOM 26403 C C . LYS A 1 93 ? 25.557 -9.568 -13.098 1.00 0.00 93 LYS A C 17
ATOM 26404 O O . LYS A 1 93 ? 25.879 -10.224 -12.106 1.00 0.00 93 LYS A O 17
ATOM 26423 N N . ASP A 1 94 ? 25.946 -9.886 -14.317 1.00 0.00 94 ASP A N 17
ATOM 26424 C CA . ASP A 1 94 ? 26.796 -11.037 -14.548 1.00 0.00 94 ASP A CA 17
ATOM 26425 C C . ASP A 1 94 ? 27.947 -10.637 -15.449 1.00 0.00 94 ASP A C 17
ATOM 26426 O O . ASP A 1 94 ? 27.899 -10.952 -16.656 1.00 0.00 94 ASP A O 17
ATOM 26436 N N . MET A 1 1 ? 2.398 -11.366 13.829 1.00 0.00 1 MET A N 18
ATOM 26437 C CA . MET A 1 1 ? 1.427 -12.481 13.805 1.00 0.00 1 MET A CA 18
ATOM 26438 C C . MET A 1 1 ? 0.151 -12.044 13.103 1.00 0.00 1 MET A C 18
ATOM 26439 O O . MET A 1 1 ? -0.461 -11.044 13.477 1.00 0.00 1 MET A O 18
ATOM 26455 N N . GLY A 1 2 ? -0.252 -12.793 12.089 1.00 0.00 2 GLY A N 18
ATOM 26456 C CA . GLY A 1 2 ? -1.432 -12.433 11.334 1.00 0.00 2 GLY A CA 18
ATOM 26457 C C . GLY A 1 2 ? -2.311 -13.624 11.026 1.00 0.00 2 GLY A C 18
ATOM 26458 O O . GLY A 1 2 ? -1.833 -14.755 10.948 1.00 0.00 2 GLY A O 18
ATOM 26462 N N . HIS A 1 3 ? -3.596 -13.361 10.859 1.00 0.00 3 HIS A N 18
ATOM 26463 C CA . HIS A 1 3 ? -4.564 -14.385 10.486 1.00 0.00 3 HIS A CA 18
ATOM 26464 C C . HIS A 1 3 ? -5.673 -13.742 9.668 1.00 0.00 3 HIS A C 18
ATOM 26465 O O . HIS A 1 3 ? -6.082 -12.617 9.957 1.00 0.00 3 HIS A O 18
ATOM 26480 N N . HIS A 1 4 ? -6.135 -14.444 8.639 1.00 0.00 4 HIS A N 18
ATOM 26481 C CA . HIS A 1 4 ? -7.106 -13.879 7.700 1.00 0.00 4 HIS A CA 18
ATOM 26482 C C . HIS A 1 4 ? -8.406 -13.491 8.403 1.00 0.00 4 HIS A C 18
ATOM 26483 O O . HIS A 1 4 ? -9.041 -14.310 9.066 1.00 0.00 4 HIS A O 18
ATOM 26498 N N . HIS A 1 5 ? -8.780 -12.226 8.263 1.00 0.00 5 HIS A N 18
ATOM 26499 C CA . HIS A 1 5 ? -9.988 -11.706 8.887 1.00 0.00 5 HIS A CA 18
ATOM 26500 C C . HIS A 1 5 ? -10.552 -10.557 8.063 1.00 0.00 5 HIS A C 18
ATOM 26501 O O . HIS A 1 5 ? -9.839 -9.611 7.736 1.00 0.00 5 HIS A O 18
ATOM 26516 N N . HIS A 1 6 ? -11.826 -10.652 7.717 1.00 0.00 6 HIS A N 18
ATOM 26517 C CA . HIS A 1 6 ? -12.523 -9.562 7.044 1.00 0.00 6 HIS A CA 18
ATOM 26518 C C . HIS A 1 6 ? -13.847 -9.291 7.744 1.00 0.00 6 HIS A C 18
ATOM 26519 O O . HIS A 1 6 ? -14.506 -10.223 8.201 1.00 0.00 6 HIS A O 18
ATOM 26534 N N . HIS A 1 7 ? -14.215 -8.014 7.842 1.00 0.00 7 HIS A N 18
ATOM 26535 C CA . HIS A 1 7 ? -15.410 -7.606 8.583 1.00 0.00 7 HIS A CA 18
ATOM 26536 C C . HIS A 1 7 ? -16.659 -8.359 8.112 1.00 0.00 7 HIS A C 18
ATOM 26537 O O . HIS A 1 7 ? -16.980 -8.389 6.919 1.00 0.00 7 HIS A O 18
ATOM 26552 N N . HIS A 1 8 ? -17.351 -8.985 9.055 1.00 0.00 8 HIS A N 18
ATOM 26553 C CA . HIS A 1 8 ? -18.571 -9.717 8.746 1.00 0.00 8 HIS A CA 18
ATOM 26554 C C . HIS A 1 8 ? -19.768 -8.777 8.804 1.00 0.00 8 HIS A C 18
ATOM 26555 O O . HIS A 1 8 ? -20.543 -8.777 9.764 1.00 0.00 8 HIS A O 18
ATOM 26570 N N . SER A 1 9 ? -19.880 -7.956 7.776 1.00 0.00 9 SER A N 18
ATOM 26571 C CA . SER A 1 9 ? -20.951 -6.985 7.661 1.00 0.00 9 SER A CA 18
ATOM 26572 C C . SER A 1 9 ? -20.998 -6.495 6.222 1.00 0.00 9 SER A C 18
ATOM 26573 O O . SER A 1 9 ? -20.057 -6.731 5.459 1.00 0.00 9 SER A O 18
ATOM 26581 N N . HIS A 1 10 ? -22.072 -5.825 5.842 1.00 0.00 10 HIS A N 18
ATOM 26582 C CA . HIS A 1 10 ? -22.216 -5.362 4.473 1.00 0.00 10 HIS A CA 18
ATOM 26583 C C . HIS A 1 10 ? -22.555 -3.883 4.429 1.00 0.00 10 HIS A C 18
ATOM 26584 O O . HIS A 1 10 ? -23.537 -3.440 5.024 1.00 0.00 10 HIS A O 18
ATOM 26599 N N . ALA A 1 11 ? -21.730 -3.131 3.729 1.00 0.00 11 ALA A N 18
ATOM 26600 C CA . ALA A 1 11 ? -21.983 -1.724 3.488 1.00 0.00 11 ALA A CA 18
ATOM 26601 C C . ALA A 1 11 ? -21.413 -1.332 2.135 1.00 0.00 11 ALA A C 18
ATOM 26602 O O . ALA A 1 11 ? -20.437 -1.934 1.680 1.00 0.00 11 ALA A O 18
ATOM 26609 N N . ALA A 1 12 ? -22.032 -0.352 1.487 1.00 0.00 12 ALA A N 18
ATOM 26610 C CA . ALA A 1 12 ? -21.543 0.130 0.202 1.00 0.00 12 ALA A CA 18
ATOM 26611 C C . ALA A 1 12 ? -20.210 0.844 0.387 1.00 0.00 12 ALA A C 18
ATOM 26612 O O . ALA A 1 12 ? -20.159 1.977 0.870 1.00 0.00 12 ALA A O 18
ATOM 26619 N N . VAL A 1 13 ? -19.131 0.169 0.022 1.00 0.00 13 VAL A N 18
ATOM 26620 C CA . VAL A 1 13 ? -17.795 0.688 0.256 1.00 0.00 13 VAL A CA 18
ATOM 26621 C C . VAL A 1 13 ? -17.184 1.256 -1.021 1.00 0.00 13 VAL A C 18
ATOM 26622 O O . VAL A 1 13 ? -17.168 0.605 -2.071 1.00 0.00 13 VAL A O 18
ATOM 26635 N N . ARG A 1 14 ? -16.697 2.482 -0.926 1.00 0.00 14 ARG A N 18
ATOM 26636 C CA . ARG A 1 14 ? -16.022 3.123 -2.039 1.00 0.00 14 ARG A CA 18
ATOM 26637 C C . ARG A 1 14 ? -14.517 2.954 -1.892 1.00 0.00 14 ARG A C 18
ATOM 26638 O O . ARG A 1 14 ? -13.893 3.569 -1.023 1.00 0.00 14 ARG A O 18
ATOM 26659 N N . LYS A 1 15 ? -13.943 2.102 -2.726 1.00 0.00 15 LYS A N 18
ATOM 26660 C CA . LYS A 1 15 ? -12.515 1.821 -2.662 1.00 0.00 15 LYS A CA 18
ATOM 26661 C C . LYS A 1 15 ? -11.737 2.993 -3.236 1.00 0.00 15 LYS A C 18
ATOM 26662 O O . LYS A 1 15 ? -12.133 3.575 -4.252 1.00 0.00 15 LYS A O 18
ATOM 26681 N N . ILE A 1 16 ? -10.638 3.334 -2.590 1.00 0.00 16 ILE A N 18
ATOM 26682 C CA . ILE A 1 16 ? -9.879 4.516 -2.955 1.00 0.00 16 ILE A CA 18
ATOM 26683 C C . ILE A 1 16 ? -8.792 4.185 -3.961 1.00 0.00 16 ILE A C 18
ATOM 26684 O O . ILE A 1 16 ? -8.275 3.067 -3.999 1.00 0.00 16 ILE A O 18
ATOM 26700 N N . HIS A 1 17 ? -8.459 5.162 -4.785 1.00 0.00 17 HIS A N 18
ATOM 26701 C CA . HIS A 1 17 ? -7.408 4.998 -5.768 1.00 0.00 17 HIS A CA 18
ATOM 26702 C C . HIS A 1 17 ? -6.082 5.452 -5.183 1.00 0.00 17 HIS A C 18
ATOM 26703 O O . HIS A 1 17 ? -5.851 6.646 -4.989 1.00 0.00 17 HIS A O 18
ATOM 26718 N N . VAL A 1 18 ? -5.236 4.490 -4.866 1.00 0.00 18 VAL A N 18
ATOM 26719 C CA . VAL A 1 18 ? -3.928 4.776 -4.302 1.00 0.00 18 VAL A CA 18
ATOM 26720 C C . VAL A 1 18 ? -2.857 4.690 -5.377 1.00 0.00 18 VAL A C 18
ATOM 26721 O O . VAL A 1 18 ? -2.904 3.814 -6.244 1.00 0.00 18 VAL A O 18
ATOM 26734 N N . THR A 1 19 ? -1.899 5.595 -5.331 1.00 0.00 19 THR A N 18
ATOM 26735 C CA . THR A 1 19 ? -0.830 5.593 -6.306 1.00 0.00 19 THR A CA 18
ATOM 26736 C C . THR A 1 19 ? 0.362 4.807 -5.771 1.00 0.00 19 THR A C 18
ATOM 26737 O O . THR A 1 19 ? 1.031 5.236 -4.835 1.00 0.00 19 THR A O 18
ATOM 26748 N N . VAL A 1 20 ? 0.606 3.650 -6.360 1.00 0.00 20 VAL A N 18
ATOM 26749 C CA . VAL A 1 20 ? 1.694 2.787 -5.933 1.00 0.00 20 VAL A CA 18
ATOM 26750 C C . VAL A 1 20 ? 2.935 3.056 -6.776 1.00 0.00 20 VAL A C 18
ATOM 26751 O O . VAL A 1 20 ? 2.943 2.815 -7.986 1.00 0.00 20 VAL A O 18
ATOM 26764 N N . LYS A 1 21 ? 3.969 3.580 -6.137 1.00 0.00 21 LYS A N 18
ATOM 26765 C CA . LYS A 1 21 ? 5.202 3.908 -6.828 1.00 0.00 21 LYS A CA 18
ATOM 26766 C C . LYS A 1 21 ? 6.271 2.858 -6.594 1.00 0.00 21 LYS A C 18
ATOM 26767 O O . LYS A 1 21 ? 6.760 2.691 -5.477 1.00 0.00 21 LYS A O 18
ATOM 26786 N N . PHE A 1 22 ? 6.631 2.162 -7.654 1.00 0.00 22 PHE A N 18
ATOM 26787 C CA . PHE A 1 22 ? 7.767 1.268 -7.628 1.00 0.00 22 PHE A CA 18
ATOM 26788 C C . PHE A 1 22 ? 8.970 1.963 -8.248 1.00 0.00 22 PHE A C 18
ATOM 26789 O O . PHE A 1 22 ? 8.814 2.877 -9.060 1.00 0.00 22 PHE A O 18
ATOM 26806 N N . PRO A 1 23 ? 10.184 1.545 -7.877 1.00 0.00 23 PRO A N 18
ATOM 26807 C CA . PRO A 1 23 ? 11.421 2.128 -8.412 1.00 0.00 23 PRO A CA 18
ATOM 26808 C C . PRO A 1 23 ? 11.534 1.996 -9.933 1.00 0.00 23 PRO A C 18
ATOM 26809 O O . PRO A 1 23 ? 12.393 2.620 -10.554 1.00 0.00 23 PRO A O 18
ATOM 26820 N N . SER A 1 24 ? 10.655 1.195 -10.527 1.00 0.00 24 SER A N 18
ATOM 26821 C CA . SER A 1 24 ? 10.712 0.925 -11.956 1.00 0.00 24 SER A CA 18
ATOM 26822 C C . SER A 1 24 ? 9.396 1.291 -12.663 1.00 0.00 24 SER A C 18
ATOM 26823 O O . SER A 1 24 ? 9.355 1.371 -13.891 1.00 0.00 24 SER A O 18
ATOM 26831 N N . LYS A 1 25 ? 8.326 1.532 -11.902 1.00 0.00 25 LYS A N 18
ATOM 26832 C CA . LYS A 1 25 ? 7.013 1.777 -12.508 1.00 0.00 25 LYS A CA 18
ATOM 26833 C C . LYS A 1 25 ? 6.084 2.504 -11.541 1.00 0.00 25 LYS A C 18
ATOM 26834 O O . LYS A 1 25 ? 6.384 2.633 -10.357 1.00 0.00 25 LYS A O 18
ATOM 26853 N N . GLN A 1 26 ? 4.949 2.961 -12.049 1.00 0.00 26 GLN A N 18
ATOM 26854 C CA . GLN A 1 26 ? 3.952 3.630 -11.225 1.00 0.00 26 GLN A CA 18
ATOM 26855 C C . GLN A 1 26 ? 2.552 3.273 -11.710 1.00 0.00 26 GLN A C 18
ATOM 26856 O O . GLN A 1 26 ? 2.246 3.417 -12.895 1.00 0.00 26 GLN A O 18
ATOM 26870 N N . PHE A 1 27 ? 1.711 2.801 -10.802 1.00 0.00 27 PHE A N 18
ATOM 26871 C CA . PHE A 1 27 ? 0.354 2.409 -11.157 1.00 0.00 27 PHE A CA 18
ATOM 26872 C C . PHE A 1 27 ? -0.601 2.676 -10.001 1.00 0.00 27 PHE A C 18
ATOM 26873 O O . PHE A 1 27 ? -0.177 2.810 -8.854 1.00 0.00 27 PHE A O 18
ATOM 26890 N N . THR A 1 28 ? -1.885 2.758 -10.305 1.00 0.00 28 THR A N 18
ATOM 26891 C CA . THR A 1 28 ? -2.893 3.026 -9.291 1.00 0.00 28 THR A CA 18
ATOM 26892 C C . THR A 1 28 ? -3.710 1.769 -9.007 1.00 0.00 28 THR A C 18
ATOM 26893 O O . THR A 1 28 ? -4.017 0.998 -9.919 1.00 0.00 28 THR A O 18
ATOM 26904 N N . VAL A 1 29 ? -4.053 1.566 -7.746 1.00 0.00 29 VAL A N 18
ATOM 26905 C CA . VAL A 1 29 ? -4.810 0.389 -7.334 1.00 0.00 29 VAL A CA 18
ATOM 26906 C C . VAL A 1 29 ? -6.031 0.808 -6.517 1.00 0.00 29 VAL A C 18
ATOM 26907 O O . VAL A 1 29 ? -5.990 1.821 -5.814 1.00 0.00 29 VAL A O 18
ATOM 26920 N N . GLU A 1 30 ? -7.116 0.052 -6.627 1.00 0.00 30 GLU A N 18
ATOM 26921 C CA . GLU A 1 30 ? -8.302 0.313 -5.826 1.00 0.00 30 GLU A CA 18
ATOM 26922 C C . GLU A 1 30 ? -8.300 -0.550 -4.587 1.00 0.00 30 GLU A C 18
ATOM 26923 O O . GLU A 1 30 ? -8.468 -1.770 -4.657 1.00 0.00 30 GLU A O 18
ATOM 26935 N N . VAL A 1 31 ? -8.098 0.087 -3.460 1.00 0.00 31 VAL A N 18
ATOM 26936 C CA . VAL A 1 31 ? -8.079 -0.614 -2.192 1.00 0.00 31 VAL A CA 18
ATOM 26937 C C . VAL A 1 31 ? -9.053 0.035 -1.216 1.00 0.00 31 VAL A C 18
ATOM 26938 O O . VAL A 1 31 ? -9.378 1.217 -1.336 1.00 0.00 31 VAL A O 18
ATOM 26951 N N . ASP A 1 32 ? -9.546 -0.759 -0.288 1.00 0.00 32 ASP A N 18
ATOM 26952 C CA . ASP A 1 32 ? -10.448 -0.276 0.753 1.00 0.00 32 ASP A CA 18
ATOM 26953 C C . ASP A 1 32 ? -9.726 0.698 1.691 1.00 0.00 32 ASP A C 18
ATOM 26954 O O . ASP A 1 32 ? -8.526 0.573 1.919 1.00 0.00 32 ASP A O 18
ATOM 26963 N N . ARG A 1 33 ? -10.457 1.666 2.234 1.00 0.00 33 ARG A N 18
ATOM 26964 C CA . ARG A 1 33 ? -9.863 2.654 3.130 1.00 0.00 33 ARG A CA 18
ATOM 26965 C C . ARG A 1 33 ? -9.603 2.038 4.500 1.00 0.00 33 ARG A C 18
ATOM 26966 O O . ARG A 1 33 ? -8.701 2.455 5.232 1.00 0.00 33 ARG A O 18
ATOM 26987 N N . THR A 1 34 ? -10.396 1.035 4.841 1.00 0.00 34 THR A N 18
ATOM 26988 C CA . THR A 1 34 ? -10.220 0.309 6.082 1.00 0.00 34 THR A CA 18
ATOM 26989 C C . THR A 1 34 ? -9.360 -0.930 5.860 1.00 0.00 34 THR A C 18
ATOM 26990 O O . THR A 1 34 ? -9.286 -1.813 6.713 1.00 0.00 34 THR A O 18
ATOM 27001 N N . GLU A 1 35 ? -8.699 -0.973 4.708 1.00 0.00 35 GLU A N 18
ATOM 27002 C CA . GLU A 1 35 ? -7.815 -2.073 4.362 1.00 0.00 35 GLU A CA 18
ATOM 27003 C C . GLU A 1 35 ? -6.641 -2.134 5.332 1.00 0.00 35 GLU A C 18
ATOM 27004 O O . GLU A 1 35 ? -6.153 -1.099 5.791 1.00 0.00 35 GLU A O 18
ATOM 27016 N N . THR A 1 36 ? -6.211 -3.336 5.656 1.00 0.00 36 THR A N 18
ATOM 27017 C CA . THR A 1 36 ? -5.039 -3.520 6.489 1.00 0.00 36 THR A CA 18
ATOM 27018 C C . THR A 1 36 ? -3.769 -3.344 5.663 1.00 0.00 36 THR A C 18
ATOM 27019 O O . THR A 1 36 ? -3.771 -3.574 4.451 1.00 0.00 36 THR A O 18
ATOM 27030 N N . VAL A 1 37 ? -2.692 -2.937 6.321 1.00 0.00 37 VAL A N 18
ATOM 27031 C CA . VAL A 1 37 ? -1.413 -2.726 5.650 1.00 0.00 37 VAL A CA 18
ATOM 27032 C C . VAL A 1 37 ? -0.945 -4.006 4.956 1.00 0.00 37 VAL A C 18
ATOM 27033 O O . VAL A 1 37 ? -0.391 -3.967 3.855 1.00 0.00 37 VAL A O 18
ATOM 27046 N N . SER A 1 38 ? -1.201 -5.142 5.591 1.00 0.00 38 SER A N 18
ATOM 27047 C CA . SER A 1 38 ? -0.782 -6.426 5.050 1.00 0.00 38 SER A CA 18
ATOM 27048 C C . SER A 1 38 ? -1.619 -6.803 3.831 1.00 0.00 38 SER A C 18
ATOM 27049 O O . SER A 1 38 ? -1.153 -7.523 2.946 1.00 0.00 38 SER A O 18
ATOM 27057 N N . SER A 1 39 ? -2.845 -6.296 3.774 1.00 0.00 39 SER A N 18
ATOM 27058 C CA . SER A 1 39 ? -3.741 -6.601 2.674 1.00 0.00 39 SER A CA 18
ATOM 27059 C C . SER A 1 39 ? -3.358 -5.747 1.478 1.00 0.00 39 SER A C 18
ATOM 27060 O O . SER A 1 39 ? -3.533 -6.144 0.324 1.00 0.00 39 SER A O 18
ATOM 27068 N N . LEU A 1 40 ? -2.815 -4.570 1.771 1.00 0.00 40 LEU A N 18
ATOM 27069 C CA . LEU A 1 40 ? -2.264 -3.708 0.744 1.00 0.00 40 LEU A CA 18
ATOM 27070 C C . LEU A 1 40 ? -1.085 -4.413 0.082 1.00 0.00 40 LEU A C 18
ATOM 27071 O O . LEU A 1 40 ? -1.009 -4.511 -1.142 1.00 0.00 40 LEU A O 18
ATOM 27087 N N . LYS A 1 41 ? -0.180 -4.923 0.919 1.00 0.00 41 LYS A N 18
ATOM 27088 C CA . LYS A 1 41 ? 0.967 -5.696 0.453 1.00 0.00 41 LYS A CA 18
ATOM 27089 C C . LYS A 1 41 ? 0.509 -6.885 -0.385 1.00 0.00 41 LYS A C 18
ATOM 27090 O O . LYS A 1 41 ? 1.069 -7.167 -1.444 1.00 0.00 41 LYS A O 18
ATOM 27109 N N . ASP A 1 42 ? -0.511 -7.579 0.108 1.00 0.00 42 ASP A N 18
ATOM 27110 C CA . ASP A 1 42 ? -1.042 -8.766 -0.557 1.00 0.00 42 ASP A CA 18
ATOM 27111 C C . ASP A 1 42 ? -1.541 -8.426 -1.957 1.00 0.00 42 ASP A C 18
ATOM 27112 O O . ASP A 1 42 ? -1.221 -9.120 -2.920 1.00 0.00 42 ASP A O 18
ATOM 27121 N N . LYS A 1 43 ? -2.304 -7.344 -2.062 1.00 0.00 43 LYS A N 18
ATOM 27122 C CA . LYS A 1 43 ? -2.822 -6.889 -3.351 1.00 0.00 43 LYS A CA 18
ATOM 27123 C C . LYS A 1 43 ? -1.685 -6.520 -4.304 1.00 0.00 43 LYS A C 18
ATOM 27124 O O . LYS A 1 43 ? -1.714 -6.882 -5.481 1.00 0.00 43 LYS A O 18
ATOM 27143 N N . ILE A 1 44 ? -0.685 -5.808 -3.794 1.00 0.00 44 ILE A N 18
ATOM 27144 C CA . ILE A 1 44 ? 0.487 -5.456 -4.590 1.00 0.00 44 ILE A CA 18
ATOM 27145 C C . ILE A 1 44 ? 1.235 -6.710 -5.033 1.00 0.00 44 ILE A C 18
ATOM 27146 O O . ILE A 1 44 ? 1.746 -6.767 -6.142 1.00 0.00 44 ILE A O 18
ATOM 27162 N N . HIS A 1 45 ? 1.269 -7.723 -4.176 1.00 0.00 45 HIS A N 18
ATOM 27163 C CA . HIS A 1 45 ? 1.925 -8.987 -4.507 1.00 0.00 45 HIS A CA 18
ATOM 27164 C C . HIS A 1 45 ? 1.185 -9.721 -5.628 1.00 0.00 45 HIS A C 18
ATOM 27165 O O . HIS A 1 45 ? 1.773 -10.506 -6.373 1.00 0.00 45 HIS A O 18
ATOM 27180 N N . ILE A 1 46 ? -0.114 -9.505 -5.710 1.00 0.00 46 ILE A N 18
ATOM 27181 C CA . ILE A 1 46 ? -0.917 -10.109 -6.760 1.00 0.00 46 ILE A CA 18
ATOM 27182 C C . ILE A 1 46 ? -0.623 -9.449 -8.104 1.00 0.00 46 ILE A C 18
ATOM 27183 O O . ILE A 1 46 ? -0.499 -10.125 -9.125 1.00 0.00 46 ILE A O 18
ATOM 27199 N N . VAL A 1 47 ? -0.492 -8.130 -8.094 1.00 0.00 47 VAL A N 18
ATOM 27200 C CA . VAL A 1 47 ? -0.191 -7.386 -9.310 1.00 0.00 47 VAL A CA 18
ATOM 27201 C C . VAL A 1 47 ? 1.298 -7.476 -9.645 1.00 0.00 47 VAL A C 18
ATOM 27202 O O . VAL A 1 47 ? 1.679 -7.910 -10.734 1.00 0.00 47 VAL A O 18
ATOM 27215 N N . GLU A 1 48 ? 2.125 -7.084 -8.693 1.00 0.00 48 GLU A N 18
ATOM 27216 C CA . GLU A 1 48 ? 3.568 -7.052 -8.868 1.00 0.00 48 GLU A CA 18
ATOM 27217 C C . GLU A 1 48 ? 4.209 -8.338 -8.358 1.00 0.00 48 GLU A C 18
ATOM 27218 O O . GLU A 1 48 ? 3.739 -8.934 -7.394 1.00 0.00 48 GLU A O 18
ATOM 27230 N N . ASN A 1 49 ? 5.299 -8.743 -8.996 1.00 0.00 49 ASN A N 18
ATOM 27231 C CA . ASN A 1 49 ? 5.956 -10.013 -8.678 1.00 0.00 49 ASN A CA 18
ATOM 27232 C C . ASN A 1 49 ? 6.802 -9.907 -7.415 1.00 0.00 49 ASN A C 18
ATOM 27233 O O . ASN A 1 49 ? 7.356 -10.901 -6.942 1.00 0.00 49 ASN A O 18
ATOM 27244 N N . THR A 1 50 ? 6.903 -8.702 -6.880 1.00 0.00 50 THR A N 18
ATOM 27245 C CA . THR A 1 50 ? 7.695 -8.447 -5.698 1.00 0.00 50 THR A CA 18
ATOM 27246 C C . THR A 1 50 ? 7.131 -9.176 -4.476 1.00 0.00 50 THR A C 18
ATOM 27247 O O . THR A 1 50 ? 5.940 -9.075 -4.160 1.00 0.00 50 THR A O 18
ATOM 27258 N N . PRO A 1 51 ? 7.978 -9.961 -3.803 1.00 0.00 51 PRO A N 18
ATOM 27259 C CA . PRO A 1 51 ? 7.627 -10.604 -2.537 1.00 0.00 51 PRO A CA 18
ATOM 27260 C C . PRO A 1 51 ? 7.244 -9.574 -1.479 1.00 0.00 51 PRO A C 18
ATOM 27261 O O . PRO A 1 51 ? 7.835 -8.496 -1.411 1.00 0.00 51 PRO A O 18
ATOM 27272 N N . ILE A 1 52 ? 6.276 -9.921 -0.643 1.00 0.00 52 ILE A N 18
ATOM 27273 C CA . ILE A 1 52 ? 5.717 -8.984 0.325 1.00 0.00 52 ILE A CA 18
ATOM 27274 C C . ILE A 1 52 ? 6.775 -8.461 1.297 1.00 0.00 52 ILE A C 18
ATOM 27275 O O . ILE A 1 52 ? 6.787 -7.280 1.632 1.00 0.00 52 ILE A O 18
ATOM 27291 N N . LYS A 1 53 ? 7.683 -9.329 1.720 1.00 0.00 53 LYS A N 18
ATOM 27292 C CA . LYS A 1 53 ? 8.714 -8.934 2.678 1.00 0.00 53 LYS A CA 18
ATOM 27293 C C . LYS A 1 53 ? 9.846 -8.154 2.012 1.00 0.00 53 LYS A C 18
ATOM 27294 O O . LYS A 1 53 ? 10.699 -7.586 2.694 1.00 0.00 53 LYS A O 18
ATOM 27313 N N . ARG A 1 54 ? 9.860 -8.125 0.686 1.00 0.00 54 ARG A N 18
ATOM 27314 C CA . ARG A 1 54 ? 10.939 -7.469 -0.045 1.00 0.00 54 ARG A CA 18
ATOM 27315 C C . ARG A 1 54 ? 10.587 -6.022 -0.375 1.00 0.00 54 ARG A C 18
ATOM 27316 O O . ARG A 1 54 ? 11.465 -5.218 -0.702 1.00 0.00 54 ARG A O 18
ATOM 27337 N N . MET A 1 55 ? 9.309 -5.690 -0.269 1.00 0.00 55 MET A N 18
ATOM 27338 C CA . MET A 1 55 ? 8.843 -4.348 -0.587 1.00 0.00 55 MET A CA 18
ATOM 27339 C C . MET A 1 55 ? 8.315 -3.645 0.657 1.00 0.00 55 MET A C 18
ATOM 27340 O O . MET A 1 55 ? 7.512 -4.199 1.408 1.00 0.00 55 MET A O 18
ATOM 27354 N N . GLN A 1 56 ? 8.786 -2.427 0.881 1.00 0.00 56 GLN A N 18
ATOM 27355 C CA . GLN A 1 56 ? 8.346 -1.644 2.022 1.00 0.00 56 GLN A CA 18
ATOM 27356 C C . GLN A 1 56 ? 7.520 -0.450 1.568 1.00 0.00 56 GLN A C 18
ATOM 27357 O O . GLN A 1 56 ? 7.905 0.275 0.652 1.00 0.00 56 GLN A O 18
ATOM 27371 N N . LEU A 1 57 ? 6.383 -0.260 2.214 1.00 0.00 57 LEU A N 18
ATOM 27372 C CA . LEU A 1 57 ? 5.454 0.796 1.845 1.00 0.00 57 LEU A CA 18
ATOM 27373 C C . LEU A 1 57 ? 5.754 2.058 2.642 1.00 0.00 57 LEU A C 18
ATOM 27374 O O . LEU A 1 57 ? 5.908 2.004 3.861 1.00 0.00 57 LEU A O 18
ATOM 27390 N N . TYR A 1 58 ? 5.854 3.186 1.962 1.00 0.00 58 TYR A N 18
ATOM 27391 C CA . TYR A 1 58 ? 6.072 4.456 2.635 1.00 0.00 58 TYR A CA 18
ATOM 27392 C C . TYR A 1 58 ? 5.027 5.479 2.213 1.00 0.00 58 TYR A C 18
ATOM 27393 O O . TYR A 1 58 ? 4.721 5.618 1.028 1.00 0.00 58 TYR A O 18
ATOM 27411 N N . TYR A 1 59 ? 4.470 6.176 3.188 1.00 0.00 59 TYR A N 18
ATOM 27412 C CA . TYR A 1 59 ? 3.482 7.207 2.922 1.00 0.00 59 TYR A CA 18
ATOM 27413 C C . TYR A 1 59 ? 3.793 8.457 3.731 1.00 0.00 59 TYR A C 18
ATOM 27414 O O . TYR A 1 59 ? 3.741 8.437 4.960 1.00 0.00 59 TYR A O 18
ATOM 27432 N N . SER A 1 60 ? 4.154 9.529 3.028 1.00 0.00 60 SER A N 18
ATOM 27433 C CA . SER A 1 60 ? 4.452 10.818 3.652 1.00 0.00 60 SER A CA 18
ATOM 27434 C C . SER A 1 60 ? 5.663 10.703 4.587 1.00 0.00 60 SER A C 18
ATOM 27435 O O . SER A 1 60 ? 5.885 11.547 5.453 1.00 0.00 60 SER A O 18
ATOM 27443 N N . GLY A 1 61 ? 6.459 9.659 4.387 1.00 0.00 61 GLY A N 18
ATOM 27444 C CA . GLY A 1 61 ? 7.615 9.433 5.230 1.00 0.00 61 GLY A CA 18
ATOM 27445 C C . GLY A 1 61 ? 7.354 8.378 6.287 1.00 0.00 61 GLY A C 18
ATOM 27446 O O . GLY A 1 61 ? 8.271 7.931 6.974 1.00 0.00 61 GLY A O 18
ATOM 27450 N N . ILE A 1 62 ? 6.098 7.977 6.415 1.00 0.00 62 ILE A N 18
ATOM 27451 C CA . ILE A 1 62 ? 5.713 6.962 7.382 1.00 0.00 62 ILE A CA 18
ATOM 27452 C C . ILE A 1 62 ? 5.919 5.571 6.792 1.00 0.00 62 ILE A C 18
ATOM 27453 O O . ILE A 1 62 ? 5.465 5.283 5.685 1.00 0.00 62 ILE A O 18
ATOM 27469 N N . GLU A 1 63 ? 6.620 4.726 7.531 1.00 0.00 63 GLU A N 18
ATOM 27470 C CA . GLU A 1 63 ? 6.904 3.371 7.089 1.00 0.00 63 GLU A CA 18
ATOM 27471 C C . GLU A 1 63 ? 5.745 2.440 7.433 1.00 0.00 63 GLU A C 18
ATOM 27472 O O . GLU A 1 63 ? 5.493 2.156 8.607 1.00 0.00 63 GLU A O 18
ATOM 27484 N N . LEU A 1 64 ? 5.053 1.969 6.408 1.00 0.00 64 LEU A N 18
ATOM 27485 C CA . LEU A 1 64 ? 3.906 1.092 6.587 1.00 0.00 64 LEU A CA 18
ATOM 27486 C C . LEU A 1 64 ? 4.369 -0.356 6.656 1.00 0.00 64 LEU A C 18
ATOM 27487 O O . LEU A 1 64 ? 4.282 -1.099 5.676 1.00 0.00 64 LEU A O 18
ATOM 27503 N N . ALA A 1 65 ? 4.893 -0.746 7.803 1.00 0.00 65 ALA A N 18
ATOM 27504 C CA . ALA A 1 65 ? 5.411 -2.093 7.974 1.00 0.00 65 ALA A CA 18
ATOM 27505 C C . ALA A 1 65 ? 4.462 -2.953 8.798 1.00 0.00 65 ALA A C 18
ATOM 27506 O O . ALA A 1 65 ? 4.320 -4.147 8.538 1.00 0.00 65 ALA A O 18
ATOM 27513 N N . ASP A 1 66 ? 3.798 -2.335 9.771 1.00 0.00 66 ASP A N 18
ATOM 27514 C CA . ASP A 1 66 ? 2.933 -3.065 10.697 1.00 0.00 66 ASP A CA 18
ATOM 27515 C C . ASP A 1 66 ? 1.704 -3.618 9.993 1.00 0.00 66 ASP A C 18
ATOM 27516 O O . ASP A 1 66 ? 0.805 -2.878 9.598 1.00 0.00 66 ASP A O 18
ATOM 27525 N N . ASP A 1 67 ? 1.674 -4.936 9.864 1.00 0.00 67 ASP A N 18
ATOM 27526 C CA . ASP A 1 67 ? 0.645 -5.636 9.101 1.00 0.00 67 ASP A CA 18
ATOM 27527 C C . ASP A 1 67 ? -0.738 -5.500 9.726 1.00 0.00 67 ASP A C 18
ATOM 27528 O O . ASP A 1 67 ? -1.746 -5.493 9.020 1.00 0.00 67 ASP A O 18
ATOM 27537 N N . TYR A 1 68 ? -0.777 -5.376 11.044 1.00 0.00 68 TYR A N 18
ATOM 27538 C CA . TYR A 1 68 ? -2.037 -5.357 11.783 1.00 0.00 68 TYR A CA 18
ATOM 27539 C C . TYR A 1 68 ? -2.691 -3.976 11.772 1.00 0.00 68 TYR A C 18
ATOM 27540 O O . TYR A 1 68 ? -3.768 -3.791 12.340 1.00 0.00 68 TYR A O 18
ATOM 27558 N N . ARG A 1 69 ? -2.048 -3.011 11.127 1.00 0.00 69 ARG A N 18
ATOM 27559 C CA . ARG A 1 69 ? -2.582 -1.658 11.040 1.00 0.00 69 ARG A CA 18
ATOM 27560 C C . ARG A 1 69 ? -3.473 -1.505 9.813 1.00 0.00 69 ARG A C 18
ATOM 27561 O O . ARG A 1 69 ? -3.435 -2.333 8.904 1.00 0.00 69 ARG A O 18
ATOM 27582 N N . ASN A 1 70 ? -4.273 -0.449 9.797 1.00 0.00 70 ASN A N 18
ATOM 27583 C CA . ASN A 1 70 ? -5.136 -0.157 8.659 1.00 0.00 70 ASN A CA 18
ATOM 27584 C C . ASN A 1 70 ? -4.646 1.103 7.957 1.00 0.00 70 ASN A C 18
ATOM 27585 O O . ASN A 1 70 ? -3.992 1.943 8.571 1.00 0.00 70 ASN A O 18
ATOM 27596 N N . LEU A 1 71 ? -4.966 1.233 6.676 1.00 0.00 71 LEU A N 18
ATOM 27597 C CA . LEU A 1 71 ? -4.476 2.347 5.866 1.00 0.00 71 LEU A CA 18
ATOM 27598 C C . LEU A 1 71 ? -4.948 3.700 6.395 1.00 0.00 71 LEU A C 18
ATOM 27599 O O . LEU A 1 71 ? -4.143 4.611 6.593 1.00 0.00 71 LEU A O 18
ATOM 27615 N N . ASN A 1 72 ? -6.251 3.828 6.627 1.00 0.00 72 ASN A N 18
ATOM 27616 C CA . ASN A 1 72 ? -6.832 5.096 7.069 1.00 0.00 72 ASN A CA 18
ATOM 27617 C C . ASN A 1 72 ? -6.230 5.559 8.396 1.00 0.00 72 ASN A C 18
ATOM 27618 O O . ASN A 1 72 ? -6.201 6.755 8.679 1.00 0.00 72 ASN A O 18
ATOM 27629 N N . GLU A 1 73 ? -5.756 4.613 9.206 1.00 0.00 73 GLU A N 18
ATOM 27630 C CA . GLU A 1 73 ? -5.125 4.938 10.485 1.00 0.00 73 GLU A CA 18
ATOM 27631 C C . GLU A 1 73 ? -3.923 5.859 10.276 1.00 0.00 73 GLU A C 18
ATOM 27632 O O . GLU A 1 73 ? -3.650 6.738 11.093 1.00 0.00 73 GLU A O 18
ATOM 27644 N N . TYR A 1 74 ? -3.216 5.660 9.167 1.00 0.00 74 TYR A N 18
ATOM 27645 C CA . TYR A 1 74 ? -2.041 6.467 8.846 1.00 0.00 74 TYR A CA 18
ATOM 27646 C C . TYR A 1 74 ? -2.445 7.765 8.151 1.00 0.00 74 TYR A C 18
ATOM 27647 O O . TYR A 1 74 ? -1.592 8.555 7.742 1.00 0.00 74 TYR A O 18
ATOM 27665 N N . GLY A 1 75 ? -3.746 7.975 8.010 1.00 0.00 75 GLY A N 18
ATOM 27666 C CA . GLY A 1 75 ? -4.237 9.179 7.373 1.00 0.00 75 GLY A CA 18
ATOM 27667 C C . GLY A 1 75 ? -4.511 8.986 5.895 1.00 0.00 75 GLY A C 18
ATOM 27668 O O . GLY A 1 75 ? -4.740 9.952 5.169 1.00 0.00 75 GLY A O 18
ATOM 27672 N N . ILE A 1 76 ? -4.482 7.739 5.443 1.00 0.00 76 ILE A N 18
ATOM 27673 C CA . ILE A 1 76 ? -4.759 7.434 4.050 1.00 0.00 76 ILE A CA 18
ATOM 27674 C C . ILE A 1 76 ? -6.247 7.594 3.759 1.00 0.00 76 ILE A C 18
ATOM 27675 O O . ILE A 1 76 ? -7.079 6.820 4.239 1.00 0.00 76 ILE A O 18
ATOM 27691 N N . THR A 1 77 ? -6.570 8.632 3.003 1.00 0.00 77 THR A N 18
ATOM 27692 C CA . THR A 1 77 ? -7.951 8.949 2.673 1.00 0.00 77 THR A CA 18
ATOM 27693 C C . THR A 1 77 ? -8.257 8.624 1.215 1.00 0.00 77 THR A C 18
ATOM 27694 O O . THR A 1 77 ? -9.241 7.950 0.917 1.00 0.00 77 THR A O 18
ATOM 27705 N N . GLU A 1 78 ? -7.400 9.105 0.321 1.00 0.00 78 GLU A N 18
ATOM 27706 C CA . GLU A 1 78 ? -7.552 8.899 -1.116 1.00 0.00 78 GLU A CA 18
ATOM 27707 C C . GLU A 1 78 ? -6.419 9.603 -1.862 1.00 0.00 78 GLU A C 18
ATOM 27708 O O . GLU A 1 78 ? -5.905 10.618 -1.390 1.00 0.00 78 GLU A O 18
ATOM 27720 N N . PHE A 1 79 ? -6.024 9.040 -3.012 1.00 0.00 79 PHE A N 18
ATOM 27721 C CA . PHE A 1 79 ? -4.964 9.607 -3.857 1.00 0.00 79 PHE A CA 18
ATOM 27722 C C . PHE A 1 79 ? -3.641 9.718 -3.108 1.00 0.00 79 PHE A C 18
ATOM 27723 O O . PHE A 1 79 ? -2.773 10.514 -3.468 1.00 0.00 79 PHE A O 18
ATOM 27740 N N . SER A 1 80 ? -3.489 8.899 -2.084 1.00 0.00 80 SER A N 18
ATOM 27741 C CA . SER A 1 80 ? -2.266 8.857 -1.314 1.00 0.00 80 SER A CA 18
ATOM 27742 C C . SER A 1 80 ? -1.144 8.235 -2.139 1.00 0.00 80 SER A C 18
ATOM 27743 O O . SER A 1 80 ? -1.331 7.182 -2.759 1.00 0.00 80 SER A O 18
ATOM 27751 N N . GLU A 1 81 ? 0.005 8.888 -2.164 1.00 0.00 81 GLU A N 18
ATOM 27752 C CA . GLU A 1 81 ? 1.138 8.382 -2.914 1.00 0.00 81 GLU A CA 18
ATOM 27753 C C . GLU A 1 81 ? 1.923 7.398 -2.064 1.00 0.00 81 GLU A C 18
ATOM 27754 O O . GLU A 1 81 ? 2.561 7.781 -1.083 1.00 0.00 81 GLU A O 18
ATOM 27766 N N . ILE A 1 82 ? 1.849 6.132 -2.427 1.00 0.00 82 ILE A N 18
ATOM 27767 C CA . ILE A 1 82 ? 2.538 5.091 -1.695 1.00 0.00 82 ILE A CA 18
ATOM 27768 C C . ILE A 1 82 ? 3.868 4.790 -2.358 1.00 0.00 82 ILE A C 18
ATOM 27769 O O . ILE A 1 82 ? 3.920 4.227 -3.453 1.00 0.00 82 ILE A O 18
ATOM 27785 N N . VAL A 1 83 ? 4.934 5.184 -1.698 1.00 0.00 83 VAL A N 18
ATOM 27786 C CA . VAL A 1 83 ? 6.270 4.996 -2.229 1.00 0.00 83 VAL A CA 18
ATOM 27787 C C . VAL A 1 83 ? 6.824 3.660 -1.761 1.00 0.00 83 VAL A C 18
ATOM 27788 O O . VAL A 1 83 ? 7.168 3.490 -0.592 1.00 0.00 83 VAL A O 18
ATOM 27801 N N . VAL A 1 84 ? 6.874 2.705 -2.671 1.00 0.00 84 VAL A N 18
ATOM 27802 C CA . VAL A 1 84 ? 7.335 1.372 -2.347 1.00 0.00 84 VAL A CA 18
ATOM 27803 C C . VAL A 1 84 ? 8.845 1.273 -2.523 1.00 0.00 84 VAL A C 18
ATOM 27804 O O . VAL A 1 84 ? 9.353 1.230 -3.646 1.00 0.00 84 VAL A O 18
ATOM 27817 N N . PHE A 1 85 ? 9.558 1.255 -1.409 1.00 0.00 85 PHE A N 18
ATOM 27818 C CA . PHE A 1 85 ? 11.002 1.123 -1.432 1.00 0.00 85 PHE A CA 18
ATOM 27819 C C . PHE A 1 85 ? 11.396 -0.342 -1.350 1.00 0.00 85 PHE A C 18
ATOM 27820 O O . PHE A 1 85 ? 11.167 -1.006 -0.337 1.00 0.00 85 PHE A O 18
ATOM 27837 N N . LEU A 1 86 ? 11.970 -0.844 -2.428 1.00 0.00 86 LEU A N 18
ATOM 27838 C CA . LEU A 1 86 ? 12.392 -2.230 -2.485 1.00 0.00 86 LEU A CA 18
ATOM 27839 C C . LEU A 1 86 ? 13.743 -2.394 -1.814 1.00 0.00 86 LEU A C 18
ATOM 27840 O O . LEU A 1 86 ? 14.717 -1.743 -2.189 1.00 0.00 86 LEU A O 18
ATOM 27856 N N . LYS A 1 87 ? 13.794 -3.249 -0.809 1.00 0.00 87 LYS A N 18
ATOM 27857 C CA . LYS A 1 87 ? 15.039 -3.514 -0.108 1.00 0.00 87 LYS A CA 18
ATOM 27858 C C . LYS A 1 87 ? 15.663 -4.798 -0.635 1.00 0.00 87 LYS A C 18
ATOM 27859 O O . LYS A 1 87 ? 16.803 -5.137 -0.312 1.00 0.00 87 LYS A O 18
ATOM 27878 N N . SER A 1 88 ? 14.896 -5.502 -1.451 1.00 0.00 88 SER A N 18
ATOM 27879 C CA . SER A 1 88 ? 15.356 -6.710 -2.107 1.00 0.00 88 SER A CA 18
ATOM 27880 C C . SER A 1 88 ? 14.410 -7.026 -3.256 1.00 0.00 88 SER A C 18
ATOM 27881 O O . SER A 1 88 ? 13.233 -6.675 -3.201 1.00 0.00 88 SER A O 18
ATOM 27889 N N . ILE A 1 89 ? 14.922 -7.661 -4.300 1.00 0.00 89 ILE A N 18
ATOM 27890 C CA . ILE A 1 89 ? 14.105 -8.002 -5.459 1.00 0.00 89 ILE A CA 18
ATOM 27891 C C . ILE A 1 89 ? 14.178 -9.495 -5.748 1.00 0.00 89 ILE A C 18
ATOM 27892 O O . ILE A 1 89 ? 13.737 -9.960 -6.799 1.00 0.00 89 ILE A O 18
ATOM 27908 N N . ASN A 1 90 ? 14.736 -10.245 -4.809 1.00 0.00 90 ASN A N 18
ATOM 27909 C CA . ASN A 1 90 ? 14.887 -11.680 -4.985 1.00 0.00 90 ASN A CA 18
ATOM 27910 C C . ASN A 1 90 ? 13.579 -12.397 -4.689 1.00 0.00 90 ASN A C 18
ATOM 27911 O O . ASN A 1 90 ? 12.977 -12.210 -3.629 1.00 0.00 90 ASN A O 18
ATOM 27922 N N . ARG A 1 91 ? 13.141 -13.206 -5.641 1.00 0.00 91 ARG A N 18
ATOM 27923 C CA . ARG A 1 91 ? 11.893 -13.941 -5.514 1.00 0.00 91 ARG A CA 18
ATOM 27924 C C . ARG A 1 91 ? 12.102 -15.192 -4.671 1.00 0.00 91 ARG A C 18
ATOM 27925 O O . ARG A 1 91 ? 13.185 -15.775 -4.676 1.00 0.00 91 ARG A O 18
ATOM 27946 N N . ALA A 1 92 ? 11.069 -15.602 -3.947 1.00 0.00 92 ALA A N 18
ATOM 27947 C CA . ALA A 1 92 ? 11.213 -16.678 -2.973 1.00 0.00 92 ALA A CA 18
ATOM 27948 C C . ALA A 1 92 ? 10.303 -17.863 -3.278 1.00 0.00 92 ALA A C 18
ATOM 27949 O O . ALA A 1 92 ? 10.479 -18.947 -2.726 1.00 0.00 92 ALA A O 18
ATOM 27956 N N . LYS A 1 93 ? 9.326 -17.659 -4.147 1.00 0.00 93 LYS A N 18
ATOM 27957 C CA . LYS A 1 93 ? 8.414 -18.730 -4.526 1.00 0.00 93 LYS A CA 18
ATOM 27958 C C . LYS A 1 93 ? 8.795 -19.264 -5.901 1.00 0.00 93 LYS A C 18
ATOM 27959 O O . LYS A 1 93 ? 7.977 -19.847 -6.615 1.00 0.00 93 LYS A O 18
ATOM 27978 N N . ASP A 1 94 ? 10.056 -19.062 -6.251 1.00 0.00 94 ASP A N 18
ATOM 27979 C CA . ASP A 1 94 ? 10.576 -19.468 -7.546 1.00 0.00 94 ASP A CA 18
ATOM 27980 C C . ASP A 1 94 ? 11.697 -20.476 -7.367 1.00 0.00 94 ASP A C 18
ATOM 27981 O O . ASP A 1 94 ? 12.840 -20.057 -7.091 1.00 0.00 94 ASP A O 18
ATOM 27991 N N . MET A 1 1 ? -2.621 -16.946 -7.587 1.00 0.00 1 MET A N 19
ATOM 27992 C CA . MET A 1 1 ? -2.846 -18.070 -6.648 1.00 0.00 1 MET A CA 19
ATOM 27993 C C . MET A 1 1 ? -3.239 -17.542 -5.274 1.00 0.00 1 MET A C 19
ATOM 27994 O O . MET A 1 1 ? -2.469 -16.823 -4.632 1.00 0.00 1 MET A O 19
ATOM 28010 N N . GLY A 1 2 ? -4.441 -17.889 -4.834 1.00 0.00 2 GLY A N 19
ATOM 28011 C CA . GLY A 1 2 ? -4.918 -17.467 -3.532 1.00 0.00 2 GLY A CA 19
ATOM 28012 C C . GLY A 1 2 ? -6.324 -17.957 -3.267 1.00 0.00 2 GLY A C 19
ATOM 28013 O O . GLY A 1 2 ? -6.843 -18.790 -4.012 1.00 0.00 2 GLY A O 19
ATOM 28017 N N . HIS A 1 3 ? -6.942 -17.454 -2.211 1.00 0.00 3 HIS A N 19
ATOM 28018 C CA . HIS A 1 3 ? -8.305 -17.838 -1.874 1.00 0.00 3 HIS A CA 19
ATOM 28019 C C . HIS A 1 3 ? -9.116 -16.630 -1.435 1.00 0.00 3 HIS A C 19
ATOM 28020 O O . HIS A 1 3 ? -8.630 -15.778 -0.691 1.00 0.00 3 HIS A O 19
ATOM 28035 N N . HIS A 1 4 ? -10.350 -16.561 -1.908 1.00 0.00 4 HIS A N 19
ATOM 28036 C CA . HIS A 1 4 ? -11.273 -15.515 -1.499 1.00 0.00 4 HIS A CA 19
ATOM 28037 C C . HIS A 1 4 ? -12.542 -16.139 -0.945 1.00 0.00 4 HIS A C 19
ATOM 28038 O O . HIS A 1 4 ? -13.470 -16.437 -1.697 1.00 0.00 4 HIS A O 19
ATOM 28053 N N . HIS A 1 5 ? -12.580 -16.370 0.354 1.00 0.00 5 HIS A N 19
ATOM 28054 C CA . HIS A 1 5 ? -13.791 -16.887 0.964 1.00 0.00 5 HIS A CA 19
ATOM 28055 C C . HIS A 1 5 ? -14.684 -15.719 1.355 1.00 0.00 5 HIS A C 19
ATOM 28056 O O . HIS A 1 5 ? -14.208 -14.723 1.904 1.00 0.00 5 HIS A O 19
ATOM 28071 N N . HIS A 1 6 ? -15.965 -15.834 1.038 1.00 0.00 6 HIS A N 19
ATOM 28072 C CA . HIS A 1 6 ? -16.888 -14.715 1.185 1.00 0.00 6 HIS A CA 19
ATOM 28073 C C . HIS A 1 6 ? -17.135 -14.367 2.646 1.00 0.00 6 HIS A C 19
ATOM 28074 O O . HIS A 1 6 ? -17.352 -15.241 3.484 1.00 0.00 6 HIS A O 19
ATOM 28089 N N . HIS A 1 7 ? -17.074 -13.082 2.941 1.00 0.00 7 HIS A N 19
ATOM 28090 C CA . HIS A 1 7 ? -17.422 -12.580 4.259 1.00 0.00 7 HIS A CA 19
ATOM 28091 C C . HIS A 1 7 ? -18.748 -11.837 4.163 1.00 0.00 7 HIS A C 19
ATOM 28092 O O . HIS A 1 7 ? -19.357 -11.806 3.092 1.00 0.00 7 HIS A O 19
ATOM 28107 N N . HIS A 1 8 ? -19.194 -11.228 5.254 1.00 0.00 8 HIS A N 19
ATOM 28108 C CA . HIS A 1 8 ? -20.427 -10.458 5.216 1.00 0.00 8 HIS A CA 19
ATOM 28109 C C . HIS A 1 8 ? -20.221 -9.221 4.347 1.00 0.00 8 HIS A C 19
ATOM 28110 O O . HIS A 1 8 ? -19.380 -8.373 4.650 1.00 0.00 8 HIS A O 19
ATOM 28125 N N . SER A 1 9 ? -20.970 -9.149 3.259 1.00 0.00 9 SER A N 19
ATOM 28126 C CA . SER A 1 9 ? -20.812 -8.091 2.273 1.00 0.00 9 SER A CA 19
ATOM 28127 C C . SER A 1 9 ? -21.117 -6.712 2.853 1.00 0.00 9 SER A C 19
ATOM 28128 O O . SER A 1 9 ? -22.159 -6.502 3.476 1.00 0.00 9 SER A O 19
ATOM 28136 N N . HIS A 1 10 ? -20.192 -5.786 2.657 1.00 0.00 10 HIS A N 19
ATOM 28137 C CA . HIS A 1 10 ? -20.432 -4.387 2.958 1.00 0.00 10 HIS A CA 19
ATOM 28138 C C . HIS A 1 10 ? -19.569 -3.524 2.036 1.00 0.00 10 HIS A C 19
ATOM 28139 O O . HIS A 1 10 ? -18.431 -3.176 2.347 1.00 0.00 10 HIS A O 19
ATOM 28154 N N . ALA A 1 11 ? -20.116 -3.224 0.866 1.00 0.00 11 ALA A N 19
ATOM 28155 C CA . ALA A 1 11 ? -19.360 -2.567 -0.190 1.00 0.00 11 ALA A CA 19
ATOM 28156 C C . ALA A 1 11 ? -19.694 -1.085 -0.282 1.00 0.00 11 ALA A C 19
ATOM 28157 O O . ALA A 1 11 ? -19.289 -0.406 -1.225 1.00 0.00 11 ALA A O 19
ATOM 28164 N N . ALA A 1 12 ? -20.406 -0.576 0.712 1.00 0.00 12 ALA A N 19
ATOM 28165 C CA . ALA A 1 12 ? -20.788 0.829 0.722 1.00 0.00 12 ALA A CA 19
ATOM 28166 C C . ALA A 1 12 ? -19.712 1.677 1.384 1.00 0.00 12 ALA A C 19
ATOM 28167 O O . ALA A 1 12 ? -19.932 2.839 1.729 1.00 0.00 12 ALA A O 19
ATOM 28174 N N . VAL A 1 13 ? -18.542 1.081 1.540 1.00 0.00 13 VAL A N 19
ATOM 28175 C CA . VAL A 1 13 ? -17.390 1.765 2.107 1.00 0.00 13 VAL A CA 19
ATOM 28176 C C . VAL A 1 13 ? -16.651 2.508 0.995 1.00 0.00 13 VAL A C 19
ATOM 28177 O O . VAL A 1 13 ? -16.826 2.198 -0.185 1.00 0.00 13 VAL A O 19
ATOM 28190 N N . ARG A 1 14 ? -15.832 3.483 1.364 1.00 0.00 14 ARG A N 19
ATOM 28191 C CA . ARG A 1 14 ? -15.107 4.278 0.391 1.00 0.00 14 ARG A CA 19
ATOM 28192 C C . ARG A 1 14 ? -13.772 3.643 0.051 1.00 0.00 14 ARG A C 19
ATOM 28193 O O . ARG A 1 14 ? -12.856 3.607 0.876 1.00 0.00 14 ARG A O 19
ATOM 28214 N N . LYS A 1 15 ? -13.676 3.127 -1.161 1.00 0.00 15 LYS A N 19
ATOM 28215 C CA . LYS A 1 15 ? -12.427 2.570 -1.649 1.00 0.00 15 LYS A CA 19
ATOM 28216 C C . LYS A 1 15 ? -11.630 3.659 -2.344 1.00 0.00 15 LYS A C 19
ATOM 28217 O O . LYS A 1 15 ? -12.167 4.411 -3.163 1.00 0.00 15 LYS A O 19
ATOM 28236 N N . ILE A 1 16 ? -10.358 3.730 -2.026 1.00 0.00 16 ILE A N 19
ATOM 28237 C CA . ILE A 1 16 ? -9.510 4.804 -2.504 1.00 0.00 16 ILE A CA 19
ATOM 28238 C C . ILE A 1 16 ? -8.514 4.293 -3.532 1.00 0.00 16 ILE A C 19
ATOM 28239 O O . ILE A 1 16 ? -8.241 3.092 -3.614 1.00 0.00 16 ILE A O 19
ATOM 28255 N N . HIS A 1 17 ? -7.996 5.207 -4.327 1.00 0.00 17 HIS A N 19
ATOM 28256 C CA . HIS A 1 17 ? -6.999 4.878 -5.328 1.00 0.00 17 HIS A CA 19
ATOM 28257 C C . HIS A 1 17 ? -5.621 5.258 -4.824 1.00 0.00 17 HIS A C 19
ATOM 28258 O O . HIS A 1 17 ? -5.321 6.438 -4.658 1.00 0.00 17 HIS A O 19
ATOM 28273 N N . VAL A 1 18 ? -4.792 4.269 -4.566 1.00 0.00 18 VAL A N 19
ATOM 28274 C CA . VAL A 1 18 ? -3.447 4.531 -4.094 1.00 0.00 18 VAL A CA 19
ATOM 28275 C C . VAL A 1 18 ? -2.456 4.482 -5.248 1.00 0.00 18 VAL A C 19
ATOM 28276 O O . VAL A 1 18 ? -2.484 3.565 -6.077 1.00 0.00 18 VAL A O 19
ATOM 28289 N N . THR A 1 19 ? -1.606 5.482 -5.315 1.00 0.00 19 THR A N 19
ATOM 28290 C CA . THR A 1 19 ? -0.588 5.542 -6.337 1.00 0.00 19 THR A CA 19
ATOM 28291 C C . THR A 1 19 ? 0.637 4.761 -5.886 1.00 0.00 19 THR A C 19
ATOM 28292 O O . THR A 1 19 ? 1.347 5.184 -4.980 1.00 0.00 19 THR A O 19
ATOM 28303 N N . VAL A 1 20 ? 0.885 3.630 -6.513 1.00 0.00 20 VAL A N 19
ATOM 28304 C CA . VAL A 1 20 ? 1.985 2.777 -6.109 1.00 0.00 20 VAL A CA 19
ATOM 28305 C C . VAL A 1 20 ? 3.255 3.150 -6.865 1.00 0.00 20 VAL A C 19
ATOM 28306 O O . VAL A 1 20 ? 3.331 3.005 -8.090 1.00 0.00 20 VAL A O 19
ATOM 28319 N N . LYS A 1 21 ? 4.233 3.654 -6.127 1.00 0.00 21 LYS A N 19
ATOM 28320 C CA . LYS A 1 21 ? 5.520 4.032 -6.690 1.00 0.00 21 LYS A CA 19
ATOM 28321 C C . LYS A 1 21 ? 6.496 2.864 -6.615 1.00 0.00 21 LYS A C 19
ATOM 28322 O O . LYS A 1 21 ? 6.968 2.504 -5.536 1.00 0.00 21 LYS A O 19
ATOM 28341 N N . PHE A 1 22 ? 6.773 2.260 -7.759 1.00 0.00 22 PHE A N 19
ATOM 28342 C CA . PHE A 1 22 ? 7.753 1.191 -7.839 1.00 0.00 22 PHE A CA 19
ATOM 28343 C C . PHE A 1 22 ? 8.987 1.667 -8.591 1.00 0.00 22 PHE A C 19
ATOM 28344 O O . PHE A 1 22 ? 8.895 2.546 -9.449 1.00 0.00 22 PHE A O 19
ATOM 28361 N N . PRO A 1 23 ? 10.162 1.104 -8.270 1.00 0.00 23 PRO A N 19
ATOM 28362 C CA . PRO A 1 23 ? 11.415 1.428 -8.964 1.00 0.00 23 PRO A CA 19
ATOM 28363 C C . PRO A 1 23 ? 11.358 1.108 -10.457 1.00 0.00 23 PRO A C 19
ATOM 28364 O O . PRO A 1 23 ? 12.149 1.629 -11.244 1.00 0.00 23 PRO A O 19
ATOM 28375 N N . SER A 1 24 ? 10.425 0.249 -10.844 1.00 0.00 24 SER A N 19
ATOM 28376 C CA . SER A 1 24 ? 10.269 -0.123 -12.241 1.00 0.00 24 SER A CA 19
ATOM 28377 C C . SER A 1 24 ? 9.234 0.772 -12.925 1.00 0.00 24 SER A C 19
ATOM 28378 O O . SER A 1 24 ? 9.558 1.493 -13.868 1.00 0.00 24 SER A O 19
ATOM 28386 N N . LYS A 1 25 ? 7.998 0.748 -12.430 1.00 0.00 25 LYS A N 19
ATOM 28387 C CA . LYS A 1 25 ? 6.929 1.545 -13.026 1.00 0.00 25 LYS A CA 19
ATOM 28388 C C . LYS A 1 25 ? 5.960 2.053 -11.966 1.00 0.00 25 LYS A C 19
ATOM 28389 O O . LYS A 1 25 ? 6.056 1.696 -10.793 1.00 0.00 25 LYS A O 19
ATOM 28408 N N . GLN A 1 26 ? 5.024 2.882 -12.398 1.00 0.00 26 GLN A N 19
ATOM 28409 C CA . GLN A 1 26 ? 4.005 3.428 -11.516 1.00 0.00 26 GLN A CA 19
ATOM 28410 C C . GLN A 1 26 ? 2.628 2.933 -11.941 1.00 0.00 26 GLN A C 19
ATOM 28411 O O . GLN A 1 26 ? 2.352 2.800 -13.134 1.00 0.00 26 GLN A O 19
ATOM 28425 N N . PHE A 1 27 ? 1.772 2.655 -10.968 1.00 0.00 27 PHE A N 19
ATOM 28426 C CA . PHE A 1 27 ? 0.397 2.258 -11.246 1.00 0.00 27 PHE A CA 19
ATOM 28427 C C . PHE A 1 27 ? -0.497 2.607 -10.060 1.00 0.00 27 PHE A C 19
ATOM 28428 O O . PHE A 1 27 ? -0.013 3.060 -9.024 1.00 0.00 27 PHE A O 19
ATOM 28445 N N . THR A 1 28 ? -1.795 2.415 -10.214 1.00 0.00 28 THR A N 19
ATOM 28446 C CA . THR A 1 28 ? -2.742 2.743 -9.160 1.00 0.00 28 THR A CA 19
ATOM 28447 C C . THR A 1 28 ? -3.557 1.510 -8.784 1.00 0.00 28 THR A C 19
ATOM 28448 O O . THR A 1 28 ? -3.935 0.720 -9.649 1.00 0.00 28 THR A O 19
ATOM 28459 N N . VAL A 1 29 ? -3.815 1.343 -7.497 1.00 0.00 29 VAL A N 19
ATOM 28460 C CA . VAL A 1 29 ? -4.566 0.193 -7.010 1.00 0.00 29 VAL A CA 19
ATOM 28461 C C . VAL A 1 29 ? -5.799 0.655 -6.247 1.00 0.00 29 VAL A C 19
ATOM 28462 O O . VAL A 1 29 ? -5.731 1.610 -5.470 1.00 0.00 29 VAL A O 19
ATOM 28475 N N . GLU A 1 30 ? -6.927 -0.005 -6.485 1.00 0.00 30 GLU A N 19
ATOM 28476 C CA . GLU A 1 30 ? -8.153 0.302 -5.762 1.00 0.00 30 GLU A CA 19
ATOM 28477 C C . GLU A 1 30 ? -8.239 -0.526 -4.500 1.00 0.00 30 GLU A C 19
ATOM 28478 O O . GLU A 1 30 ? -8.433 -1.743 -4.547 1.00 0.00 30 GLU A O 19
ATOM 28490 N N . VAL A 1 31 ? -8.094 0.139 -3.381 1.00 0.00 31 VAL A N 19
ATOM 28491 C CA . VAL A 1 31 ? -8.115 -0.528 -2.088 1.00 0.00 31 VAL A CA 19
ATOM 28492 C C . VAL A 1 31 ? -9.054 0.193 -1.131 1.00 0.00 31 VAL A C 19
ATOM 28493 O O . VAL A 1 31 ? -9.212 1.412 -1.200 1.00 0.00 31 VAL A O 19
ATOM 28506 N N . ASP A 1 32 ? -9.709 -0.570 -0.274 1.00 0.00 32 ASP A N 19
ATOM 28507 C CA . ASP A 1 32 ? -10.578 0.001 0.746 1.00 0.00 32 ASP A CA 19
ATOM 28508 C C . ASP A 1 32 ? -9.741 0.833 1.713 1.00 0.00 32 ASP A C 19
ATOM 28509 O O . ASP A 1 32 ? -8.612 0.464 2.031 1.00 0.00 32 ASP A O 19
ATOM 28518 N N . ARG A 1 33 ? -10.274 1.952 2.182 1.00 0.00 33 ARG A N 19
ATOM 28519 C CA . ARG A 1 33 ? -9.515 2.812 3.080 1.00 0.00 33 ARG A CA 19
ATOM 28520 C C . ARG A 1 33 ? -9.415 2.184 4.470 1.00 0.00 33 ARG A C 19
ATOM 28521 O O . ARG A 1 33 ? -8.568 2.569 5.275 1.00 0.00 33 ARG A O 19
ATOM 28542 N N . THR A 1 34 ? -10.271 1.206 4.744 1.00 0.00 34 THR A N 19
ATOM 28543 C CA . THR A 1 34 ? -10.213 0.485 6.006 1.00 0.00 34 THR A CA 19
ATOM 28544 C C . THR A 1 34 ? -9.450 -0.823 5.835 1.00 0.00 34 THR A C 19
ATOM 28545 O O . THR A 1 34 ? -9.433 -1.669 6.729 1.00 0.00 34 THR A O 19
ATOM 28556 N N . GLU A 1 35 ? -8.814 -0.981 4.681 1.00 0.00 35 GLU A N 19
ATOM 28557 C CA . GLU A 1 35 ? -8.037 -2.175 4.396 1.00 0.00 35 GLU A CA 19
ATOM 28558 C C . GLU A 1 35 ? -6.734 -2.157 5.188 1.00 0.00 35 GLU A C 19
ATOM 28559 O O . GLU A 1 35 ? -6.173 -1.094 5.466 1.00 0.00 35 GLU A O 19
ATOM 28571 N N . THR A 1 36 ? -6.273 -3.340 5.554 1.00 0.00 36 THR A N 19
ATOM 28572 C CA . THR A 1 36 ? -5.059 -3.490 6.334 1.00 0.00 36 THR A CA 19
ATOM 28573 C C . THR A 1 36 ? -3.820 -3.460 5.444 1.00 0.00 36 THR A C 19
ATOM 28574 O O . THR A 1 36 ? -3.870 -3.858 4.276 1.00 0.00 36 THR A O 19
ATOM 28585 N N . VAL A 1 37 ? -2.711 -2.996 6.007 1.00 0.00 37 VAL A N 19
ATOM 28586 C CA . VAL A 1 37 ? -1.456 -2.870 5.272 1.00 0.00 37 VAL A CA 19
ATOM 28587 C C . VAL A 1 37 ? -0.997 -4.215 4.706 1.00 0.00 37 VAL A C 19
ATOM 28588 O O . VAL A 1 37 ? -0.428 -4.278 3.612 1.00 0.00 37 VAL A O 19
ATOM 28601 N N . SER A 1 38 ? -1.260 -5.286 5.440 1.00 0.00 38 SER A N 19
ATOM 28602 C CA . SER A 1 38 ? -0.846 -6.616 5.013 1.00 0.00 38 SER A CA 19
ATOM 28603 C C . SER A 1 38 ? -1.560 -7.015 3.722 1.00 0.00 38 SER A C 19
ATOM 28604 O O . SER A 1 38 ? -0.980 -7.670 2.855 1.00 0.00 38 SER A O 19
ATOM 28612 N N . SER A 1 39 ? -2.811 -6.588 3.588 1.00 0.00 39 SER A N 19
ATOM 28613 C CA . SER A 1 39 ? -3.607 -6.912 2.419 1.00 0.00 39 SER A CA 19
ATOM 28614 C C . SER A 1 39 ? -3.228 -5.979 1.276 1.00 0.00 39 SER A C 19
ATOM 28615 O O . SER A 1 39 ? -3.323 -6.339 0.106 1.00 0.00 39 SER A O 19
ATOM 28623 N N . LEU A 1 40 ? -2.785 -4.776 1.633 1.00 0.00 40 LEU A N 19
ATOM 28624 C CA . LEU A 1 40 ? -2.317 -3.811 0.651 1.00 0.00 40 LEU A CA 19
ATOM 28625 C C . LEU A 1 40 ? -1.142 -4.399 -0.134 1.00 0.00 40 LEU A C 19
ATOM 28626 O O . LEU A 1 40 ? -1.157 -4.434 -1.365 1.00 0.00 40 LEU A O 19
ATOM 28642 N N . LYS A 1 41 ? -0.137 -4.886 0.599 1.00 0.00 41 LYS A N 19
ATOM 28643 C CA . LYS A 1 41 ? 1.034 -5.514 -0.013 1.00 0.00 41 LYS A CA 19
ATOM 28644 C C . LYS A 1 41 ? 0.650 -6.805 -0.719 1.00 0.00 41 LYS A C 19
ATOM 28645 O O . LYS A 1 41 ? 1.244 -7.164 -1.732 1.00 0.00 41 LYS A O 19
ATOM 28664 N N . ASP A 1 42 ? -0.343 -7.495 -0.175 1.00 0.00 42 ASP A N 19
ATOM 28665 C CA . ASP A 1 42 ? -0.831 -8.739 -0.766 1.00 0.00 42 ASP A CA 19
ATOM 28666 C C . ASP A 1 42 ? -1.280 -8.506 -2.206 1.00 0.00 42 ASP A C 19
ATOM 28667 O O . ASP A 1 42 ? -0.917 -9.258 -3.112 1.00 0.00 42 ASP A O 19
ATOM 28676 N N . LYS A 1 43 ? -2.038 -7.434 -2.411 1.00 0.00 43 LYS A N 19
ATOM 28677 C CA . LYS A 1 43 ? -2.547 -7.091 -3.737 1.00 0.00 43 LYS A CA 19
ATOM 28678 C C . LYS A 1 43 ? -1.413 -6.657 -4.660 1.00 0.00 43 LYS A C 19
ATOM 28679 O O . LYS A 1 43 ? -1.400 -7.012 -5.841 1.00 0.00 43 LYS A O 19
ATOM 28698 N N . ILE A 1 44 ? -0.462 -5.898 -4.124 1.00 0.00 44 ILE A N 19
ATOM 28699 C CA . ILE A 1 44 ? 0.726 -5.521 -4.880 1.00 0.00 44 ILE A CA 19
ATOM 28700 C C . ILE A 1 44 ? 1.499 -6.766 -5.308 1.00 0.00 44 ILE A C 19
ATOM 28701 O O . ILE A 1 44 ? 2.021 -6.824 -6.410 1.00 0.00 44 ILE A O 19
ATOM 28717 N N . HIS A 1 45 ? 1.539 -7.771 -4.437 1.00 0.00 45 HIS A N 19
ATOM 28718 C CA . HIS A 1 45 ? 2.196 -9.040 -4.748 1.00 0.00 45 HIS A CA 19
ATOM 28719 C C . HIS A 1 45 ? 1.476 -9.770 -5.886 1.00 0.00 45 HIS A C 19
ATOM 28720 O O . HIS A 1 45 ? 2.092 -10.523 -6.638 1.00 0.00 45 HIS A O 19
ATOM 28735 N N . ILE A 1 46 ? 0.169 -9.569 -5.985 1.00 0.00 46 ILE A N 19
ATOM 28736 C CA . ILE A 1 46 ? -0.620 -10.185 -7.048 1.00 0.00 46 ILE A CA 19
ATOM 28737 C C . ILE A 1 46 ? -0.326 -9.523 -8.391 1.00 0.00 46 ILE A C 19
ATOM 28738 O O . ILE A 1 46 ? -0.060 -10.200 -9.388 1.00 0.00 46 ILE A O 19
ATOM 28754 N N . VAL A 1 47 ? -0.377 -8.200 -8.407 1.00 0.00 47 VAL A N 19
ATOM 28755 C CA . VAL A 1 47 ? -0.120 -7.436 -9.619 1.00 0.00 47 VAL A CA 19
ATOM 28756 C C . VAL A 1 47 ? 1.358 -7.493 -9.981 1.00 0.00 47 VAL A C 19
ATOM 28757 O O . VAL A 1 47 ? 1.726 -7.851 -11.102 1.00 0.00 47 VAL A O 19
ATOM 28770 N N . GLU A 1 48 ? 2.191 -7.162 -9.014 1.00 0.00 48 GLU A N 19
ATOM 28771 C CA . GLU A 1 48 ? 3.625 -7.111 -9.200 1.00 0.00 48 GLU A CA 19
ATOM 28772 C C . GLU A 1 48 ? 4.283 -8.328 -8.560 1.00 0.00 48 GLU A C 19
ATOM 28773 O O . GLU A 1 48 ? 4.097 -8.591 -7.373 1.00 0.00 48 GLU A O 19
ATOM 28785 N N . ASN A 1 49 ? 5.054 -9.067 -9.343 1.00 0.00 49 ASN A N 19
ATOM 28786 C CA . ASN A 1 49 ? 5.686 -10.283 -8.846 1.00 0.00 49 ASN A CA 19
ATOM 28787 C C . ASN A 1 49 ? 6.911 -9.939 -8.001 1.00 0.00 49 ASN A C 19
ATOM 28788 O O . ASN A 1 49 ? 8.056 -10.133 -8.417 1.00 0.00 49 ASN A O 19
ATOM 28799 N N . THR A 1 50 ? 6.649 -9.385 -6.831 1.00 0.00 50 THR A N 19
ATOM 28800 C CA . THR A 1 50 ? 7.684 -9.044 -5.878 1.00 0.00 50 THR A CA 19
ATOM 28801 C C . THR A 1 50 ? 7.290 -9.536 -4.487 1.00 0.00 50 THR A C 19
ATOM 28802 O O . THR A 1 50 ? 6.169 -9.298 -4.026 1.00 0.00 50 THR A O 19
ATOM 28813 N N . PRO A 1 51 ? 8.186 -10.282 -3.830 1.00 0.00 51 PRO A N 19
ATOM 28814 C CA . PRO A 1 51 ? 7.972 -10.762 -2.465 1.00 0.00 51 PRO A CA 19
ATOM 28815 C C . PRO A 1 51 ? 7.607 -9.635 -1.500 1.00 0.00 51 PRO A C 19
ATOM 28816 O O . PRO A 1 51 ? 8.231 -8.570 -1.499 1.00 0.00 51 PRO A O 19
ATOM 28827 N N . ILE A 1 52 ? 6.607 -9.894 -0.667 1.00 0.00 52 ILE A N 19
ATOM 28828 C CA . ILE A 1 52 ? 6.143 -8.932 0.327 1.00 0.00 52 ILE A CA 19
ATOM 28829 C C . ILE A 1 52 ? 7.235 -8.679 1.368 1.00 0.00 52 ILE A C 19
ATOM 28830 O O . ILE A 1 52 ? 7.227 -7.671 2.075 1.00 0.00 52 ILE A O 19
ATOM 28846 N N . LYS A 1 53 ? 8.188 -9.602 1.435 1.00 0.00 53 LYS A N 19
ATOM 28847 C CA . LYS A 1 53 ? 9.328 -9.482 2.337 1.00 0.00 53 LYS A CA 19
ATOM 28848 C C . LYS A 1 53 ? 10.251 -8.337 1.918 1.00 0.00 53 LYS A C 19
ATOM 28849 O O . LYS A 1 53 ? 10.954 -7.769 2.748 1.00 0.00 53 LYS A O 19
ATOM 28868 N N . ARG A 1 54 ? 10.244 -8.005 0.630 1.00 0.00 54 ARG A N 19
ATOM 28869 C CA . ARG A 1 54 ? 11.168 -7.006 0.100 1.00 0.00 54 ARG A CA 19
ATOM 28870 C C . ARG A 1 54 ? 10.539 -5.622 0.048 1.00 0.00 54 ARG A C 19
ATOM 28871 O O . ARG A 1 54 ? 11.157 -4.633 0.444 1.00 0.00 54 ARG A O 19
ATOM 28892 N N . MET A 1 55 ? 9.322 -5.552 -0.459 1.00 0.00 55 MET A N 19
ATOM 28893 C CA . MET A 1 55 ? 8.672 -4.269 -0.683 1.00 0.00 55 MET A CA 19
ATOM 28894 C C . MET A 1 55 ? 8.069 -3.710 0.601 1.00 0.00 55 MET A C 19
ATOM 28895 O O . MET A 1 55 ? 7.165 -4.298 1.198 1.00 0.00 55 MET A O 19
ATOM 28909 N N . GLN A 1 56 ? 8.592 -2.570 1.023 1.00 0.00 56 GLN A N 19
ATOM 28910 C CA . GLN A 1 56 ? 8.109 -1.904 2.220 1.00 0.00 56 GLN A CA 19
ATOM 28911 C C . GLN A 1 56 ? 7.412 -0.606 1.832 1.00 0.00 56 GLN A C 19
ATOM 28912 O O . GLN A 1 56 ? 7.936 0.174 1.032 1.00 0.00 56 GLN A O 19
ATOM 28926 N N . LEU A 1 57 ? 6.235 -0.378 2.397 1.00 0.00 57 LEU A N 19
ATOM 28927 C CA . LEU A 1 57 ? 5.392 0.735 1.982 1.00 0.00 57 LEU A CA 19
ATOM 28928 C C . LEU A 1 57 ? 5.688 1.988 2.802 1.00 0.00 57 LEU A C 19
ATOM 28929 O O . LEU A 1 57 ? 5.912 1.911 4.012 1.00 0.00 57 LEU A O 19
ATOM 28945 N N . TYR A 1 58 ? 5.691 3.135 2.139 1.00 0.00 58 TYR A N 19
ATOM 28946 C CA . TYR A 1 58 ? 5.848 4.417 2.810 1.00 0.00 58 TYR A CA 19
ATOM 28947 C C . TYR A 1 58 ? 4.784 5.400 2.333 1.00 0.00 58 TYR A C 19
ATOM 28948 O O . TYR A 1 58 ? 4.461 5.453 1.149 1.00 0.00 58 TYR A O 19
ATOM 28966 N N . TYR A 1 59 ? 4.245 6.168 3.262 1.00 0.00 59 TYR A N 19
ATOM 28967 C CA . TYR A 1 59 ? 3.230 7.159 2.952 1.00 0.00 59 TYR A CA 19
ATOM 28968 C C . TYR A 1 59 ? 3.596 8.498 3.583 1.00 0.00 59 TYR A C 19
ATOM 28969 O O . TYR A 1 59 ? 3.600 8.630 4.806 1.00 0.00 59 TYR A O 19
ATOM 28987 N N . SER A 1 60 ? 3.900 9.480 2.736 1.00 0.00 60 SER A N 19
ATOM 28988 C CA . SER A 1 60 ? 4.358 10.798 3.182 1.00 0.00 60 SER A CA 19
ATOM 28989 C C . SER A 1 60 ? 5.678 10.670 3.951 1.00 0.00 60 SER A C 19
ATOM 28990 O O . SER A 1 60 ? 6.753 10.641 3.349 1.00 0.00 60 SER A O 19
ATOM 28998 N N . GLY A 1 61 ? 5.590 10.578 5.271 1.00 0.00 61 GLY A N 19
ATOM 28999 C CA . GLY A 1 61 ? 6.762 10.323 6.086 1.00 0.00 61 GLY A CA 19
ATOM 29000 C C . GLY A 1 61 ? 6.539 9.149 7.016 1.00 0.00 61 GLY A C 19
ATOM 29001 O O . GLY A 1 61 ? 7.370 8.845 7.876 1.00 0.00 61 GLY A O 19
ATOM 29005 N N . ILE A 1 62 ? 5.411 8.484 6.825 1.00 0.00 62 ILE A N 19
ATOM 29006 C CA . ILE A 1 62 ? 5.007 7.363 7.658 1.00 0.00 62 ILE A CA 19
ATOM 29007 C C . ILE A 1 62 ? 5.346 6.052 6.969 1.00 0.00 62 ILE A C 19
ATOM 29008 O O . ILE A 1 62 ? 5.010 5.855 5.803 1.00 0.00 62 ILE A O 19
ATOM 29024 N N . GLU A 1 63 ? 6.016 5.166 7.677 1.00 0.00 63 GLU A N 19
ATOM 29025 C CA . GLU A 1 63 ? 6.290 3.842 7.151 1.00 0.00 63 GLU A CA 19
ATOM 29026 C C . GLU A 1 63 ? 5.118 2.918 7.454 1.00 0.00 63 GLU A C 19
ATOM 29027 O O . GLU A 1 63 ? 4.587 2.907 8.566 1.00 0.00 63 GLU A O 19
ATOM 29039 N N . LEU A 1 64 ? 4.696 2.160 6.467 1.00 0.00 64 LEU A N 19
ATOM 29040 C CA . LEU A 1 64 ? 3.617 1.217 6.664 1.00 0.00 64 LEU A CA 19
ATOM 29041 C C . LEU A 1 64 ? 4.207 -0.125 7.073 1.00 0.00 64 LEU A C 19
ATOM 29042 O O . LEU A 1 64 ? 4.100 -1.121 6.358 1.00 0.00 64 LEU A O 19
ATOM 29058 N N . ALA A 1 65 ? 4.865 -0.122 8.227 1.00 0.00 65 ALA A N 19
ATOM 29059 C CA . ALA A 1 65 ? 5.572 -1.293 8.720 1.00 0.00 65 ALA A CA 19
ATOM 29060 C C . ALA A 1 65 ? 4.635 -2.232 9.465 1.00 0.00 65 ALA A C 19
ATOM 29061 O O . ALA A 1 65 ? 4.897 -3.431 9.570 1.00 0.00 65 ALA A O 19
ATOM 29068 N N . ASP A 1 66 ? 3.539 -1.690 9.978 1.00 0.00 66 ASP A N 19
ATOM 29069 C CA . ASP A 1 66 ? 2.583 -2.494 10.725 1.00 0.00 66 ASP A CA 19
ATOM 29070 C C . ASP A 1 66 ? 1.484 -3.024 9.821 1.00 0.00 66 ASP A C 19
ATOM 29071 O O . ASP A 1 66 ? 0.603 -2.288 9.382 1.00 0.00 66 ASP A O 19
ATOM 29080 N N . ASP A 1 67 ? 1.557 -4.320 9.565 1.00 0.00 67 ASP A N 19
ATOM 29081 C CA . ASP A 1 67 ? 0.661 -5.004 8.640 1.00 0.00 67 ASP A CA 19
ATOM 29082 C C . ASP A 1 67 ? -0.782 -5.032 9.133 1.00 0.00 67 ASP A C 19
ATOM 29083 O O . ASP A 1 67 ? -1.722 -4.976 8.336 1.00 0.00 67 ASP A O 19
ATOM 29092 N N . TYR A 1 68 ? -0.948 -5.112 10.443 1.00 0.00 68 TYR A N 19
ATOM 29093 C CA . TYR A 1 68 ? -2.261 -5.322 11.045 1.00 0.00 68 TYR A CA 19
ATOM 29094 C C . TYR A 1 68 ? -3.096 -4.045 11.089 1.00 0.00 68 TYR A C 19
ATOM 29095 O O . TYR A 1 68 ? -4.300 -4.098 11.339 1.00 0.00 68 TYR A O 19
ATOM 29113 N N . ARG A 1 69 ? -2.474 -2.899 10.845 1.00 0.00 69 ARG A N 19
ATOM 29114 C CA . ARG A 1 69 ? -3.199 -1.640 10.916 1.00 0.00 69 ARG A CA 19
ATOM 29115 C C . ARG A 1 69 ? -3.867 -1.321 9.590 1.00 0.00 69 ARG A C 19
ATOM 29116 O O . ARG A 1 69 ? -3.412 -1.755 8.529 1.00 0.00 69 ARG A O 19
ATOM 29137 N N . ASN A 1 70 ? -4.960 -0.581 9.668 1.00 0.00 70 ASN A N 19
ATOM 29138 C CA . ASN A 1 70 ? -5.684 -0.149 8.484 1.00 0.00 70 ASN A CA 19
ATOM 29139 C C . ASN A 1 70 ? -5.003 1.071 7.889 1.00 0.00 70 ASN A C 19
ATOM 29140 O O . ASN A 1 70 ? -4.331 1.816 8.602 1.00 0.00 70 ASN A O 19
ATOM 29151 N N . LEU A 1 71 ? -5.173 1.279 6.593 1.00 0.00 71 LEU A N 19
ATOM 29152 C CA . LEU A 1 71 ? -4.669 2.485 5.945 1.00 0.00 71 LEU A CA 19
ATOM 29153 C C . LEU A 1 71 ? -5.314 3.713 6.587 1.00 0.00 71 LEU A C 19
ATOM 29154 O O . LEU A 1 71 ? -4.710 4.783 6.694 1.00 0.00 71 LEU A O 19
ATOM 29170 N N . ASN A 1 72 ? -6.548 3.517 7.026 1.00 0.00 72 ASN A N 19
ATOM 29171 C CA . ASN A 1 72 ? -7.305 4.508 7.777 1.00 0.00 72 ASN A CA 19
ATOM 29172 C C . ASN A 1 72 ? -6.559 4.969 9.032 1.00 0.00 72 ASN A C 19
ATOM 29173 O O . ASN A 1 72 ? -6.620 6.141 9.402 1.00 0.00 72 ASN A O 19
ATOM 29184 N N . GLU A 1 73 ? -5.828 4.048 9.659 1.00 0.00 73 GLU A N 19
ATOM 29185 C CA . GLU A 1 73 ? -5.138 4.334 10.918 1.00 0.00 73 GLU A CA 19
ATOM 29186 C C . GLU A 1 73 ? -4.022 5.356 10.716 1.00 0.00 73 GLU A C 19
ATOM 29187 O O . GLU A 1 73 ? -3.609 6.031 11.658 1.00 0.00 73 GLU A O 19
ATOM 29199 N N . TYR A 1 74 ? -3.533 5.453 9.486 1.00 0.00 74 TYR A N 19
ATOM 29200 C CA . TYR A 1 74 ? -2.442 6.361 9.168 1.00 0.00 74 TYR A CA 19
ATOM 29201 C C . TYR A 1 74 ? -2.979 7.646 8.549 1.00 0.00 74 TYR A C 19
ATOM 29202 O O . TYR A 1 74 ? -2.262 8.639 8.435 1.00 0.00 74 TYR A O 19
ATOM 29220 N N . GLY A 1 75 ? -4.248 7.622 8.166 1.00 0.00 75 GLY A N 19
ATOM 29221 C CA . GLY A 1 75 ? -4.855 8.779 7.543 1.00 0.00 75 GLY A CA 19
ATOM 29222 C C . GLY A 1 75 ? -4.587 8.835 6.054 1.00 0.00 75 GLY A C 19
ATOM 29223 O O . GLY A 1 75 ? -4.347 9.907 5.499 1.00 0.00 75 GLY A O 19
ATOM 29227 N N . ILE A 1 76 ? -4.616 7.679 5.406 1.00 0.00 76 ILE A N 19
ATOM 29228 C CA . ILE A 1 76 ? -4.386 7.604 3.972 1.00 0.00 76 ILE A CA 19
ATOM 29229 C C . ILE A 1 76 ? -5.655 7.985 3.213 1.00 0.00 76 ILE A C 19
ATOM 29230 O O . ILE A 1 76 ? -6.693 7.336 3.349 1.00 0.00 76 ILE A O 19
ATOM 29246 N N . THR A 1 77 ? -5.569 9.045 2.422 1.00 0.00 77 THR A N 19
ATOM 29247 C CA . THR A 1 77 ? -6.738 9.594 1.753 1.00 0.00 77 THR A CA 19
ATOM 29248 C C . THR A 1 77 ? -6.795 9.168 0.278 1.00 0.00 77 THR A C 19
ATOM 29249 O O . THR A 1 77 ? -5.968 8.382 -0.188 1.00 0.00 77 THR A O 19
ATOM 29260 N N . GLU A 1 78 ? -7.785 9.692 -0.441 1.00 0.00 78 GLU A N 19
ATOM 29261 C CA . GLU A 1 78 ? -8.006 9.366 -1.846 1.00 0.00 78 GLU A CA 19
ATOM 29262 C C . GLU A 1 78 ? -6.866 9.898 -2.722 1.00 0.00 78 GLU A C 19
ATOM 29263 O O . GLU A 1 78 ? -6.381 11.014 -2.510 1.00 0.00 78 GLU A O 19
ATOM 29275 N N . PHE A 1 79 ? -6.452 9.087 -3.699 1.00 0.00 79 PHE A N 19
ATOM 29276 C CA . PHE A 1 79 ? -5.368 9.436 -4.622 1.00 0.00 79 PHE A CA 19
ATOM 29277 C C . PHE A 1 79 ? -4.098 9.782 -3.861 1.00 0.00 79 PHE A C 19
ATOM 29278 O O . PHE A 1 79 ? -3.483 10.824 -4.082 1.00 0.00 79 PHE A O 19
ATOM 29295 N N . SER A 1 80 ? -3.714 8.895 -2.965 1.00 0.00 80 SER A N 19
ATOM 29296 C CA . SER A 1 80 ? -2.530 9.085 -2.154 1.00 0.00 80 SER A CA 19
ATOM 29297 C C . SER A 1 80 ? -1.352 8.330 -2.752 1.00 0.00 80 SER A C 19
ATOM 29298 O O . SER A 1 80 ? -1.524 7.255 -3.325 1.00 0.00 80 SER A O 19
ATOM 29306 N N . GLU A 1 81 ? -0.163 8.893 -2.627 1.00 0.00 81 GLU A N 19
ATOM 29307 C CA . GLU A 1 81 ? 1.025 8.258 -3.166 1.00 0.00 81 GLU A CA 19
ATOM 29308 C C . GLU A 1 81 ? 1.660 7.337 -2.141 1.00 0.00 81 GLU A C 19
ATOM 29309 O O . GLU A 1 81 ? 2.003 7.755 -1.035 1.00 0.00 81 GLU A O 19
ATOM 29321 N N . ILE A 1 82 ? 1.804 6.085 -2.523 1.00 0.00 82 ILE A N 19
ATOM 29322 C CA . ILE A 1 82 ? 2.449 5.095 -1.687 1.00 0.00 82 ILE A CA 19
ATOM 29323 C C . ILE A 1 82 ? 3.813 4.767 -2.267 1.00 0.00 82 ILE A C 19
ATOM 29324 O O . ILE A 1 82 ? 3.923 4.200 -3.357 1.00 0.00 82 ILE A O 19
ATOM 29340 N N . VAL A 1 83 ? 4.846 5.147 -1.546 1.00 0.00 83 VAL A N 19
ATOM 29341 C CA . VAL A 1 83 ? 6.205 4.942 -2.005 1.00 0.00 83 VAL A CA 19
ATOM 29342 C C . VAL A 1 83 ? 6.686 3.566 -1.580 1.00 0.00 83 VAL A C 19
ATOM 29343 O O . VAL A 1 83 ? 6.877 3.306 -0.393 1.00 0.00 83 VAL A O 19
ATOM 29356 N N . VAL A 1 84 ? 6.858 2.679 -2.541 1.00 0.00 84 VAL A N 19
ATOM 29357 C CA . VAL A 1 84 ? 7.291 1.328 -2.240 1.00 0.00 84 VAL A CA 19
ATOM 29358 C C . VAL A 1 84 ? 8.800 1.205 -2.400 1.00 0.00 84 VAL A C 19
ATOM 29359 O O . VAL A 1 84 ? 9.327 1.246 -3.515 1.00 0.00 84 VAL A O 19
ATOM 29372 N N . PHE A 1 85 ? 9.489 1.070 -1.280 1.00 0.00 85 PHE A N 19
ATOM 29373 C CA . PHE A 1 85 ? 10.927 0.874 -1.289 1.00 0.00 85 PHE A CA 19
ATOM 29374 C C . PHE A 1 85 ? 11.240 -0.610 -1.305 1.00 0.00 85 PHE A C 19
ATOM 29375 O O . PHE A 1 85 ? 10.861 -1.341 -0.387 1.00 0.00 85 PHE A O 19
ATOM 29392 N N . LEU A 1 86 ? 11.912 -1.055 -2.353 1.00 0.00 86 LEU A N 19
ATOM 29393 C CA . LEU A 1 86 ? 12.273 -2.453 -2.475 1.00 0.00 86 LEU A CA 19
ATOM 29394 C C . LEU A 1 86 ? 13.571 -2.716 -1.742 1.00 0.00 86 LEU A C 19
ATOM 29395 O O . LEU A 1 86 ? 14.633 -2.231 -2.132 1.00 0.00 86 LEU A O 19
ATOM 29411 N N . LYS A 1 87 ? 13.465 -3.451 -0.655 1.00 0.00 87 LYS A N 19
ATOM 29412 C CA . LYS A 1 87 ? 14.609 -3.737 0.178 1.00 0.00 87 LYS A CA 19
ATOM 29413 C C . LYS A 1 87 ? 14.960 -5.206 0.089 1.00 0.00 87 LYS A C 19
ATOM 29414 O O . LYS A 1 87 ? 14.178 -6.074 0.480 1.00 0.00 87 LYS A O 19
ATOM 29433 N N . SER A 1 88 ? 16.132 -5.478 -0.442 1.00 0.00 88 SER A N 19
ATOM 29434 C CA . SER A 1 88 ? 16.578 -6.842 -0.626 1.00 0.00 88 SER A CA 19
ATOM 29435 C C . SER A 1 88 ? 17.078 -7.394 0.698 1.00 0.00 88 SER A C 19
ATOM 29436 O O . SER A 1 88 ? 18.205 -7.124 1.112 1.00 0.00 88 SER A O 19
ATOM 29444 N N . ILE A 1 89 ? 16.211 -8.132 1.370 1.00 0.00 89 ILE A N 19
ATOM 29445 C CA . ILE A 1 89 ? 16.535 -8.718 2.663 1.00 0.00 89 ILE A CA 19
ATOM 29446 C C . ILE A 1 89 ? 17.691 -9.699 2.535 1.00 0.00 89 ILE A C 19
ATOM 29447 O O . ILE A 1 89 ? 17.839 -10.381 1.516 1.00 0.00 89 ILE A O 19
ATOM 29463 N N . ASN A 1 90 ? 18.517 -9.745 3.559 1.00 0.00 90 ASN A N 19
ATOM 29464 C CA . ASN A 1 90 ? 19.647 -10.652 3.584 1.00 0.00 90 ASN A CA 19
ATOM 29465 C C . ASN A 1 90 ? 19.369 -11.794 4.539 1.00 0.00 90 ASN A C 19
ATOM 29466 O O . ASN A 1 90 ? 18.361 -11.786 5.252 1.00 0.00 90 ASN A O 19
ATOM 29477 N N . ARG A 1 91 ? 20.246 -12.778 4.550 1.00 0.00 91 ARG A N 19
ATOM 29478 C CA . ARG A 1 91 ? 20.095 -13.899 5.456 1.00 0.00 91 ARG A CA 19
ATOM 29479 C C . ARG A 1 91 ? 20.774 -13.584 6.776 1.00 0.00 91 ARG A C 19
ATOM 29480 O O . ARG A 1 91 ? 21.998 -13.643 6.893 1.00 0.00 91 ARG A O 19
ATOM 29501 N N . ALA A 1 92 ? 19.962 -13.224 7.757 1.00 0.00 92 ALA A N 19
ATOM 29502 C CA . ALA A 1 92 ? 20.454 -12.745 9.037 1.00 0.00 92 ALA A CA 19
ATOM 29503 C C . ALA A 1 92 ? 20.815 -13.893 9.968 1.00 0.00 92 ALA A C 19
ATOM 29504 O O . ALA A 1 92 ? 20.529 -15.058 9.686 1.00 0.00 92 ALA A O 19
ATOM 29511 N N . LYS A 1 93 ? 21.428 -13.544 11.087 1.00 0.00 93 LYS A N 19
ATOM 29512 C CA . LYS A 1 93 ? 21.830 -14.520 12.085 1.00 0.00 93 LYS A CA 19
ATOM 29513 C C . LYS A 1 93 ? 20.747 -14.637 13.150 1.00 0.00 93 LYS A C 19
ATOM 29514 O O . LYS A 1 93 ? 20.294 -15.738 13.473 1.00 0.00 93 LYS A O 19
ATOM 29533 N N . ASP A 1 94 ? 20.321 -13.499 13.678 1.00 0.00 94 ASP A N 19
ATOM 29534 C CA . ASP A 1 94 ? 19.281 -13.470 14.696 1.00 0.00 94 ASP A CA 19
ATOM 29535 C C . ASP A 1 94 ? 18.055 -12.706 14.192 1.00 0.00 94 ASP A C 19
ATOM 29536 O O . ASP A 1 94 ? 17.943 -11.489 14.444 1.00 0.00 94 ASP A O 19
ATOM 29546 N N . MET A 1 1 ? -15.543 11.685 10.671 1.00 0.00 1 MET A N 20
ATOM 29547 C CA . MET A 1 1 ? -15.145 10.284 10.411 1.00 0.00 1 MET A CA 20
ATOM 29548 C C . MET A 1 1 ? -16.362 9.376 10.471 1.00 0.00 1 MET A C 20
ATOM 29549 O O . MET A 1 1 ? -17.153 9.448 11.414 1.00 0.00 1 MET A O 20
ATOM 29565 N N . GLY A 1 2 ? -16.508 8.527 9.466 1.00 0.00 2 GLY A N 20
ATOM 29566 C CA . GLY A 1 2 ? -17.663 7.657 9.390 1.00 0.00 2 GLY A CA 20
ATOM 29567 C C . GLY A 1 2 ? -17.561 6.457 10.307 1.00 0.00 2 GLY A C 20
ATOM 29568 O O . GLY A 1 2 ? -16.472 6.091 10.749 1.00 0.00 2 GLY A O 20
ATOM 29572 N N . HIS A 1 3 ? -18.701 5.853 10.600 1.00 0.00 3 HIS A N 20
ATOM 29573 C CA . HIS A 1 3 ? -18.748 4.650 11.418 1.00 0.00 3 HIS A CA 20
ATOM 29574 C C . HIS A 1 3 ? -19.364 3.503 10.628 1.00 0.00 3 HIS A C 20
ATOM 29575 O O . HIS A 1 3 ? -20.309 3.703 9.866 1.00 0.00 3 HIS A O 20
ATOM 29590 N N . HIS A 1 4 ? -18.841 2.303 10.832 1.00 0.00 4 HIS A N 20
ATOM 29591 C CA . HIS A 1 4 ? -19.152 1.170 9.967 1.00 0.00 4 HIS A CA 20
ATOM 29592 C C . HIS A 1 4 ? -20.382 0.406 10.455 1.00 0.00 4 HIS A C 20
ATOM 29593 O O . HIS A 1 4 ? -20.955 -0.398 9.718 1.00 0.00 4 HIS A O 20
ATOM 29608 N N . HIS A 1 5 ? -20.774 0.645 11.702 1.00 0.00 5 HIS A N 20
ATOM 29609 C CA . HIS A 1 5 ? -21.937 -0.029 12.279 1.00 0.00 5 HIS A CA 20
ATOM 29610 C C . HIS A 1 5 ? -23.204 0.786 12.078 1.00 0.00 5 HIS A C 20
ATOM 29611 O O . HIS A 1 5 ? -24.166 0.307 11.480 1.00 0.00 5 HIS A O 20
ATOM 29626 N N . HIS A 1 6 ? -23.204 2.017 12.584 1.00 0.00 6 HIS A N 20
ATOM 29627 C CA . HIS A 1 6 ? -24.371 2.881 12.471 1.00 0.00 6 HIS A CA 20
ATOM 29628 C C . HIS A 1 6 ? -24.678 3.172 11.005 1.00 0.00 6 HIS A C 20
ATOM 29629 O O . HIS A 1 6 ? -25.839 3.341 10.621 1.00 0.00 6 HIS A O 20
ATOM 29644 N N . HIS A 1 7 ? -23.636 3.233 10.193 1.00 0.00 7 HIS A N 20
ATOM 29645 C CA . HIS A 1 7 ? -23.799 3.341 8.755 1.00 0.00 7 HIS A CA 20
ATOM 29646 C C . HIS A 1 7 ? -23.438 2.004 8.128 1.00 0.00 7 HIS A C 20
ATOM 29647 O O . HIS A 1 7 ? -22.302 1.775 7.715 1.00 0.00 7 HIS A O 20
ATOM 29662 N N . HIS A 1 8 ? -24.411 1.110 8.109 1.00 0.00 8 HIS A N 20
ATOM 29663 C CA . HIS A 1 8 ? -24.182 -0.263 7.700 1.00 0.00 8 HIS A CA 20
ATOM 29664 C C . HIS A 1 8 ? -24.496 -0.449 6.218 1.00 0.00 8 HIS A C 20
ATOM 29665 O O . HIS A 1 8 ? -25.620 -0.208 5.772 1.00 0.00 8 HIS A O 20
ATOM 29680 N N . SER A 1 9 ? -23.495 -0.884 5.469 1.00 0.00 9 SER A N 20
ATOM 29681 C CA . SER A 1 9 ? -23.635 -1.082 4.035 1.00 0.00 9 SER A CA 20
ATOM 29682 C C . SER A 1 9 ? -22.946 -2.374 3.609 1.00 0.00 9 SER A C 20
ATOM 29683 O O . SER A 1 9 ? -22.211 -2.978 4.391 1.00 0.00 9 SER A O 20
ATOM 29691 N N . HIS A 1 10 ? -23.193 -2.800 2.377 1.00 0.00 10 HIS A N 20
ATOM 29692 C CA . HIS A 1 10 ? -22.529 -3.972 1.820 1.00 0.00 10 HIS A CA 20
ATOM 29693 C C . HIS A 1 10 ? -22.039 -3.659 0.414 1.00 0.00 10 HIS A C 20
ATOM 29694 O O . HIS A 1 10 ? -22.846 -3.401 -0.477 1.00 0.00 10 HIS A O 20
ATOM 29709 N N . ALA A 1 11 ? -20.716 -3.652 0.236 1.00 0.00 11 ALA A N 20
ATOM 29710 C CA . ALA A 1 11 ? -20.087 -3.369 -1.061 1.00 0.00 11 ALA A CA 20
ATOM 29711 C C . ALA A 1 11 ? -20.408 -1.957 -1.558 1.00 0.00 11 ALA A C 20
ATOM 29712 O O . ALA A 1 11 ? -20.137 -1.619 -2.708 1.00 0.00 11 ALA A O 20
ATOM 29719 N N . ALA A 1 12 ? -20.965 -1.132 -0.678 1.00 0.00 12 ALA A N 20
ATOM 29720 C CA . ALA A 1 12 ? -21.323 0.236 -1.027 1.00 0.00 12 ALA A CA 20
ATOM 29721 C C . ALA A 1 12 ? -20.331 1.216 -0.421 1.00 0.00 12 ALA A C 20
ATOM 29722 O O . ALA A 1 12 ? -20.574 2.422 -0.355 1.00 0.00 12 ALA A O 20
ATOM 29729 N N . VAL A 1 13 ? -19.205 0.681 0.009 1.00 0.00 13 VAL A N 20
ATOM 29730 C CA . VAL A 1 13 ? -18.157 1.485 0.611 1.00 0.00 13 VAL A CA 20
ATOM 29731 C C . VAL A 1 13 ? -17.213 2.017 -0.461 1.00 0.00 13 VAL A C 20
ATOM 29732 O O . VAL A 1 13 ? -17.227 1.543 -1.598 1.00 0.00 13 VAL A O 20
ATOM 29745 N N . ARG A 1 14 ? -16.393 2.990 -0.099 1.00 0.00 14 ARG A N 20
ATOM 29746 C CA . ARG A 1 14 ? -15.509 3.625 -1.056 1.00 0.00 14 ARG A CA 20
ATOM 29747 C C . ARG A 1 14 ? -14.101 3.068 -0.974 1.00 0.00 14 ARG A C 20
ATOM 29748 O O . ARG A 1 14 ? -13.451 3.125 0.074 1.00 0.00 14 ARG A O 20
ATOM 29769 N N . LYS A 1 15 ? -13.642 2.517 -2.081 1.00 0.00 15 LYS A N 20
ATOM 29770 C CA . LYS A 1 15 ? -12.259 2.113 -2.209 1.00 0.00 15 LYS A CA 20
ATOM 29771 C C . LYS A 1 15 ? -11.476 3.276 -2.785 1.00 0.00 15 LYS A C 20
ATOM 29772 O O . LYS A 1 15 ? -11.930 3.930 -3.726 1.00 0.00 15 LYS A O 20
ATOM 29791 N N . ILE A 1 16 ? -10.314 3.537 -2.232 1.00 0.00 16 ILE A N 20
ATOM 29792 C CA . ILE A 1 16 ? -9.555 4.709 -2.618 1.00 0.00 16 ILE A CA 20
ATOM 29793 C C . ILE A 1 16 ? -8.506 4.367 -3.660 1.00 0.00 16 ILE A C 20
ATOM 29794 O O . ILE A 1 16 ? -7.930 3.276 -3.656 1.00 0.00 16 ILE A O 20
ATOM 29810 N N . HIS A 1 17 ? -8.288 5.295 -4.571 1.00 0.00 17 HIS A N 20
ATOM 29811 C CA . HIS A 1 17 ? -7.243 5.158 -5.566 1.00 0.00 17 HIS A CA 20
ATOM 29812 C C . HIS A 1 17 ? -5.904 5.582 -4.986 1.00 0.00 17 HIS A C 20
ATOM 29813 O O . HIS A 1 17 ? -5.616 6.774 -4.875 1.00 0.00 17 HIS A O 20
ATOM 29828 N N . VAL A 1 18 ? -5.100 4.609 -4.591 1.00 0.00 18 VAL A N 20
ATOM 29829 C CA . VAL A 1 18 ? -3.778 4.888 -4.054 1.00 0.00 18 VAL A CA 20
ATOM 29830 C C . VAL A 1 18 ? -2.735 4.837 -5.156 1.00 0.00 18 VAL A C 20
ATOM 29831 O O . VAL A 1 18 ? -2.813 4.001 -6.059 1.00 0.00 18 VAL A O 20
ATOM 29844 N N . THR A 1 19 ? -1.766 5.731 -5.095 1.00 0.00 19 THR A N 20
ATOM 29845 C CA . THR A 1 19 ? -0.709 5.755 -6.084 1.00 0.00 19 THR A CA 20
ATOM 29846 C C . THR A 1 19 ? 0.449 4.882 -5.624 1.00 0.00 19 THR A C 20
ATOM 29847 O O . THR A 1 19 ? 1.158 5.233 -4.686 1.00 0.00 19 THR A O 20
ATOM 29858 N N . VAL A 1 20 ? 0.637 3.753 -6.281 1.00 0.00 20 VAL A N 20
ATOM 29859 C CA . VAL A 1 20 ? 1.706 2.843 -5.920 1.00 0.00 20 VAL A CA 20
ATOM 29860 C C . VAL A 1 20 ? 2.922 3.105 -6.794 1.00 0.00 20 VAL A C 20
ATOM 29861 O O . VAL A 1 20 ? 2.909 2.840 -7.999 1.00 0.00 20 VAL A O 20
ATOM 29874 N N . LYS A 1 21 ? 3.959 3.657 -6.186 1.00 0.00 21 LYS A N 20
ATOM 29875 C CA . LYS A 1 21 ? 5.160 4.017 -6.915 1.00 0.00 21 LYS A CA 20
ATOM 29876 C C . LYS A 1 21 ? 6.219 2.934 -6.804 1.00 0.00 21 LYS A C 20
ATOM 29877 O O . LYS A 1 21 ? 6.901 2.814 -5.785 1.00 0.00 21 LYS A O 20
ATOM 29896 N N . PHE A 1 22 ? 6.331 2.136 -7.849 1.00 0.00 22 PHE A N 20
ATOM 29897 C CA . PHE A 1 22 ? 7.405 1.170 -7.962 1.00 0.00 22 PHE A CA 20
ATOM 29898 C C . PHE A 1 22 ? 8.561 1.798 -8.720 1.00 0.00 22 PHE A C 20
ATOM 29899 O O . PHE A 1 22 ? 8.354 2.694 -9.538 1.00 0.00 22 PHE A O 20
ATOM 29916 N N . PRO A 1 23 ? 9.794 1.351 -8.459 1.00 0.00 23 PRO A N 20
ATOM 29917 C CA . PRO A 1 23 ? 10.965 1.810 -9.208 1.00 0.00 23 PRO A CA 20
ATOM 29918 C C . PRO A 1 23 ? 10.842 1.485 -10.697 1.00 0.00 23 PRO A C 20
ATOM 29919 O O . PRO A 1 23 ? 11.451 2.136 -11.543 1.00 0.00 23 PRO A O 20
ATOM 29930 N N . SER A 1 24 ? 10.028 0.486 -11.005 1.00 0.00 24 SER A N 20
ATOM 29931 C CA . SER A 1 24 ? 9.836 0.044 -12.376 1.00 0.00 24 SER A CA 20
ATOM 29932 C C . SER A 1 24 ? 8.727 0.835 -13.072 1.00 0.00 24 SER A C 20
ATOM 29933 O O . SER A 1 24 ? 8.830 1.144 -14.258 1.00 0.00 24 SER A O 20
ATOM 29941 N N . LYS A 1 25 ? 7.676 1.175 -12.330 1.00 0.00 25 LYS A N 20
ATOM 29942 C CA . LYS A 1 25 ? 6.492 1.782 -12.929 1.00 0.00 25 LYS A CA 20
ATOM 29943 C C . LYS A 1 25 ? 5.651 2.492 -11.870 1.00 0.00 25 LYS A C 20
ATOM 29944 O O . LYS A 1 25 ? 5.845 2.287 -10.673 1.00 0.00 25 LYS A O 20
ATOM 29963 N N . GLN A 1 26 ? 4.710 3.306 -12.317 1.00 0.00 26 GLN A N 20
ATOM 29964 C CA . GLN A 1 26 ? 3.777 3.959 -11.414 1.00 0.00 26 GLN A CA 20
ATOM 29965 C C . GLN A 1 26 ? 2.356 3.595 -11.818 1.00 0.00 26 GLN A C 20
ATOM 29966 O O . GLN A 1 26 ? 1.976 3.763 -12.979 1.00 0.00 26 GLN A O 20
ATOM 29980 N N . PHE A 1 27 ? 1.580 3.089 -10.874 1.00 0.00 27 PHE A N 20
ATOM 29981 C CA . PHE A 1 27 ? 0.220 2.662 -11.165 1.00 0.00 27 PHE A CA 20
ATOM 29982 C C . PHE A 1 27 ? -0.691 2.896 -9.970 1.00 0.00 27 PHE A C 20
ATOM 29983 O O . PHE A 1 27 ? -0.229 3.041 -8.839 1.00 0.00 27 PHE A O 20
ATOM 30000 N N . THR A 1 28 ? -1.985 2.938 -10.232 1.00 0.00 28 THR A N 20
ATOM 30001 C CA . THR A 1 28 ? -2.966 3.159 -9.188 1.00 0.00 28 THR A CA 20
ATOM 30002 C C . THR A 1 28 ? -3.653 1.849 -8.825 1.00 0.00 28 THR A C 20
ATOM 30003 O O . THR A 1 28 ? -3.964 1.039 -9.701 1.00 0.00 28 THR A O 20
ATOM 30014 N N . VAL A 1 29 ? -3.876 1.637 -7.542 1.00 0.00 29 VAL A N 20
ATOM 30015 C CA . VAL A 1 29 ? -4.568 0.440 -7.080 1.00 0.00 29 VAL A CA 20
ATOM 30016 C C . VAL A 1 29 ? -5.812 0.828 -6.290 1.00 0.00 29 VAL A C 20
ATOM 30017 O O . VAL A 1 29 ? -5.790 1.792 -5.521 1.00 0.00 29 VAL A O 20
ATOM 30030 N N . GLU A 1 30 ? -6.900 0.104 -6.502 1.00 0.00 30 GLU A N 20
ATOM 30031 C CA . GLU A 1 30 ? -8.112 0.326 -5.733 1.00 0.00 30 GLU A CA 20
ATOM 30032 C C . GLU A 1 30 ? -8.111 -0.532 -4.483 1.00 0.00 30 GLU A C 20
ATOM 30033 O O . GLU A 1 30 ? -8.354 -1.738 -4.537 1.00 0.00 30 GLU A O 20
ATOM 30045 N N . VAL A 1 31 ? -7.814 0.096 -3.365 1.00 0.00 31 VAL A N 20
ATOM 30046 C CA . VAL A 1 31 ? -7.828 -0.581 -2.085 1.00 0.00 31 VAL A CA 20
ATOM 30047 C C . VAL A 1 31 ? -8.785 0.130 -1.143 1.00 0.00 31 VAL A C 20
ATOM 30048 O O . VAL A 1 31 ? -8.952 1.347 -1.215 1.00 0.00 31 VAL A O 20
ATOM 30061 N N . ASP A 1 32 ? -9.440 -0.629 -0.290 1.00 0.00 32 ASP A N 20
ATOM 30062 C CA . ASP A 1 32 ? -10.369 -0.057 0.671 1.00 0.00 32 ASP A CA 20
ATOM 30063 C C . ASP A 1 32 ? -9.592 0.706 1.736 1.00 0.00 32 ASP A C 20
ATOM 30064 O O . ASP A 1 32 ? -8.537 0.256 2.177 1.00 0.00 32 ASP A O 20
ATOM 30073 N N . ARG A 1 33 ? -10.097 1.857 2.154 1.00 0.00 33 ARG A N 20
ATOM 30074 C CA . ARG A 1 33 ? -9.404 2.646 3.160 1.00 0.00 33 ARG A CA 20
ATOM 30075 C C . ARG A 1 33 ? -9.581 2.039 4.550 1.00 0.00 33 ARG A C 20
ATOM 30076 O O . ARG A 1 33 ? -8.884 2.409 5.491 1.00 0.00 33 ARG A O 20
ATOM 30097 N N . THR A 1 34 ? -10.499 1.091 4.674 1.00 0.00 34 THR A N 20
ATOM 30098 C CA . THR A 1 34 ? -10.628 0.338 5.911 1.00 0.00 34 THR A CA 20
ATOM 30099 C C . THR A 1 34 ? -9.920 -1.008 5.798 1.00 0.00 34 THR A C 20
ATOM 30100 O O . THR A 1 34 ? -10.078 -1.884 6.647 1.00 0.00 34 THR A O 20
ATOM 30111 N N . GLU A 1 35 ? -9.121 -1.158 4.751 1.00 0.00 35 GLU A N 20
ATOM 30112 C CA . GLU A 1 35 ? -8.333 -2.361 4.561 1.00 0.00 35 GLU A CA 20
ATOM 30113 C C . GLU A 1 35 ? -7.040 -2.257 5.365 1.00 0.00 35 GLU A C 20
ATOM 30114 O O . GLU A 1 35 ? -6.610 -1.159 5.730 1.00 0.00 35 GLU A O 20
ATOM 30126 N N . THR A 1 36 ? -6.441 -3.397 5.648 1.00 0.00 36 THR A N 20
ATOM 30127 C CA . THR A 1 36 ? -5.247 -3.459 6.470 1.00 0.00 36 THR A CA 20
ATOM 30128 C C . THR A 1 36 ? -3.976 -3.417 5.620 1.00 0.00 36 THR A C 20
ATOM 30129 O O . THR A 1 36 ? -3.999 -3.753 4.433 1.00 0.00 36 THR A O 20
ATOM 30140 N N . VAL A 1 37 ? -2.874 -3.005 6.243 1.00 0.00 37 VAL A N 20
ATOM 30141 C CA . VAL A 1 37 ? -1.586 -2.885 5.563 1.00 0.00 37 VAL A CA 20
ATOM 30142 C C . VAL A 1 37 ? -1.127 -4.229 4.992 1.00 0.00 37 VAL A C 20
ATOM 30143 O O . VAL A 1 37 ? -0.498 -4.286 3.933 1.00 0.00 37 VAL A O 20
ATOM 30156 N N . SER A 1 38 ? -1.457 -5.308 5.688 1.00 0.00 38 SER A N 20
ATOM 30157 C CA . SER A 1 38 ? -1.085 -6.644 5.249 1.00 0.00 38 SER A CA 20
ATOM 30158 C C . SER A 1 38 ? -1.726 -6.992 3.906 1.00 0.00 38 SER A C 20
ATOM 30159 O O . SER A 1 38 ? -1.097 -7.624 3.057 1.00 0.00 38 SER A O 20
ATOM 30167 N N . SER A 1 39 ? -2.965 -6.556 3.701 1.00 0.00 39 SER A N 20
ATOM 30168 C CA . SER A 1 39 ? -3.669 -6.848 2.466 1.00 0.00 39 SER A CA 20
ATOM 30169 C C . SER A 1 39 ? -3.199 -5.908 1.371 1.00 0.00 39 SER A C 20
ATOM 30170 O O . SER A 1 39 ? -3.265 -6.230 0.186 1.00 0.00 39 SER A O 20
ATOM 30178 N N . LEU A 1 40 ? -2.724 -4.739 1.782 1.00 0.00 40 LEU A N 20
ATOM 30179 C CA . LEU A 1 40 ? -2.140 -3.789 0.854 1.00 0.00 40 LEU A CA 20
ATOM 30180 C C . LEU A 1 40 ? -0.938 -4.434 0.172 1.00 0.00 40 LEU A C 20
ATOM 30181 O O . LEU A 1 40 ? -0.817 -4.422 -1.053 1.00 0.00 40 LEU A O 20
ATOM 30197 N N . LYS A 1 41 ? -0.071 -5.024 0.990 1.00 0.00 41 LYS A N 20
ATOM 30198 C CA . LYS A 1 41 ? 1.091 -5.754 0.500 1.00 0.00 41 LYS A CA 20
ATOM 30199 C C . LYS A 1 41 ? 0.656 -6.942 -0.352 1.00 0.00 41 LYS A C 20
ATOM 30200 O O . LYS A 1 41 ? 1.251 -7.227 -1.391 1.00 0.00 41 LYS A O 20
ATOM 30219 N N . ASP A 1 42 ? -0.388 -7.626 0.103 1.00 0.00 42 ASP A N 20
ATOM 30220 C CA . ASP A 1 42 ? -0.913 -8.806 -0.584 1.00 0.00 42 ASP A CA 20
ATOM 30221 C C . ASP A 1 42 ? -1.312 -8.489 -2.025 1.00 0.00 42 ASP A C 20
ATOM 30222 O O . ASP A 1 42 ? -0.929 -9.204 -2.953 1.00 0.00 42 ASP A O 20
ATOM 30231 N N . LYS A 1 43 ? -2.059 -7.406 -2.208 1.00 0.00 43 LYS A N 20
ATOM 30232 C CA . LYS A 1 43 ? -2.534 -7.022 -3.538 1.00 0.00 43 LYS A CA 20
ATOM 30233 C C . LYS A 1 43 ? -1.374 -6.613 -4.442 1.00 0.00 43 LYS A C 20
ATOM 30234 O O . LYS A 1 43 ? -1.321 -6.998 -5.610 1.00 0.00 43 LYS A O 20
ATOM 30253 N N . ILE A 1 44 ? -0.447 -5.833 -3.898 1.00 0.00 44 ILE A N 20
ATOM 30254 C CA . ILE A 1 44 ? 0.749 -5.431 -4.634 1.00 0.00 44 ILE A CA 20
ATOM 30255 C C . ILE A 1 44 ? 1.558 -6.659 -5.052 1.00 0.00 44 ILE A C 20
ATOM 30256 O O . ILE A 1 44 ? 2.067 -6.722 -6.168 1.00 0.00 44 ILE A O 20
ATOM 30272 N N . HIS A 1 45 ? 1.639 -7.642 -4.162 1.00 0.00 45 HIS A N 20
ATOM 30273 C CA . HIS A 1 45 ? 2.335 -8.890 -4.456 1.00 0.00 45 HIS A CA 20
ATOM 30274 C C . HIS A 1 45 ? 1.667 -9.634 -5.615 1.00 0.00 45 HIS A C 20
ATOM 30275 O O . HIS A 1 45 ? 2.324 -10.358 -6.358 1.00 0.00 45 HIS A O 20
ATOM 30290 N N . ILE A 1 46 ? 0.359 -9.463 -5.752 1.00 0.00 46 ILE A N 20
ATOM 30291 C CA . ILE A 1 46 ? -0.385 -10.088 -6.839 1.00 0.00 46 ILE A CA 20
ATOM 30292 C C . ILE A 1 46 ? -0.128 -9.366 -8.161 1.00 0.00 46 ILE A C 20
ATOM 30293 O O . ILE A 1 46 ? 0.161 -9.995 -9.181 1.00 0.00 46 ILE A O 20
ATOM 30309 N N . VAL A 1 47 ? -0.226 -8.042 -8.132 1.00 0.00 47 VAL A N 20
ATOM 30310 C CA . VAL A 1 47 ? -0.056 -7.230 -9.334 1.00 0.00 47 VAL A CA 20
ATOM 30311 C C . VAL A 1 47 ? 1.401 -7.222 -9.789 1.00 0.00 47 VAL A C 20
ATOM 30312 O O . VAL A 1 47 ? 1.714 -7.559 -10.934 1.00 0.00 47 VAL A O 20
ATOM 30325 N N . GLU A 1 48 ? 2.284 -6.851 -8.881 1.00 0.00 48 GLU A N 20
ATOM 30326 C CA . GLU A 1 48 ? 3.699 -6.732 -9.178 1.00 0.00 48 GLU A CA 20
ATOM 30327 C C . GLU A 1 48 ? 4.463 -7.950 -8.669 1.00 0.00 48 GLU A C 20
ATOM 30328 O O . GLU A 1 48 ? 4.037 -8.601 -7.716 1.00 0.00 48 GLU A O 20
ATOM 30340 N N . ASN A 1 49 ? 5.582 -8.266 -9.307 1.00 0.00 49 ASN A N 20
ATOM 30341 C CA . ASN A 1 49 ? 6.365 -9.434 -8.927 1.00 0.00 49 ASN A CA 20
ATOM 30342 C C . ASN A 1 49 ? 7.452 -9.060 -7.940 1.00 0.00 49 ASN A C 20
ATOM 30343 O O . ASN A 1 49 ? 8.601 -8.827 -8.311 1.00 0.00 49 ASN A O 20
ATOM 30354 N N . THR A 1 50 ? 7.061 -8.950 -6.690 1.00 0.00 50 THR A N 20
ATOM 30355 C CA . THR A 1 50 ? 7.996 -8.714 -5.611 1.00 0.00 50 THR A CA 20
ATOM 30356 C C . THR A 1 50 ? 7.479 -9.338 -4.319 1.00 0.00 50 THR A C 20
ATOM 30357 O O . THR A 1 50 ? 6.322 -9.134 -3.939 1.00 0.00 50 THR A O 20
ATOM 30368 N N . PRO A 1 51 ? 8.312 -10.159 -3.665 1.00 0.00 51 PRO A N 20
ATOM 30369 C CA . PRO A 1 51 ? 7.999 -10.723 -2.355 1.00 0.00 51 PRO A CA 20
ATOM 30370 C C . PRO A 1 51 ? 7.724 -9.632 -1.326 1.00 0.00 51 PRO A C 20
ATOM 30371 O O . PRO A 1 51 ? 8.412 -8.606 -1.292 1.00 0.00 51 PRO A O 20
ATOM 30382 N N . ILE A 1 52 ? 6.729 -9.864 -0.484 1.00 0.00 52 ILE A N 20
ATOM 30383 C CA . ILE A 1 52 ? 6.328 -8.898 0.535 1.00 0.00 52 ILE A CA 20
ATOM 30384 C C . ILE A 1 52 ? 7.467 -8.654 1.532 1.00 0.00 52 ILE A C 20
ATOM 30385 O O . ILE A 1 52 ? 7.553 -7.597 2.156 1.00 0.00 52 ILE A O 20
ATOM 30401 N N . LYS A 1 53 ? 8.360 -9.628 1.642 1.00 0.00 53 LYS A N 20
ATOM 30402 C CA . LYS A 1 53 ? 9.511 -9.527 2.533 1.00 0.00 53 LYS A CA 20
ATOM 30403 C C . LYS A 1 53 ? 10.605 -8.622 1.955 1.00 0.00 53 LYS A C 20
ATOM 30404 O O . LYS A 1 53 ? 11.567 -8.287 2.648 1.00 0.00 53 LYS A O 20
ATOM 30423 N N . ARG A 1 54 ? 10.470 -8.242 0.689 1.00 0.00 54 ARG A N 20
ATOM 30424 C CA . ARG A 1 54 ? 11.468 -7.393 0.045 1.00 0.00 54 ARG A CA 20
ATOM 30425 C C . ARG A 1 54 ? 10.978 -5.957 -0.089 1.00 0.00 54 ARG A C 20
ATOM 30426 O O . ARG A 1 54 ? 11.712 -5.015 0.205 1.00 0.00 54 ARG A O 20
ATOM 30447 N N . MET A 1 55 ? 9.744 -5.785 -0.533 1.00 0.00 55 MET A N 20
ATOM 30448 C CA . MET A 1 55 ? 9.208 -4.450 -0.771 1.00 0.00 55 MET A CA 20
ATOM 30449 C C . MET A 1 55 ? 8.767 -3.787 0.532 1.00 0.00 55 MET A C 20
ATOM 30450 O O . MET A 1 55 ? 8.100 -4.401 1.366 1.00 0.00 55 MET A O 20
ATOM 30464 N N . GLN A 1 56 ? 9.166 -2.535 0.704 1.00 0.00 56 GLN A N 20
ATOM 30465 C CA . GLN A 1 56 ? 8.808 -1.766 1.883 1.00 0.00 56 GLN A CA 20
ATOM 30466 C C . GLN A 1 56 ? 7.875 -0.625 1.494 1.00 0.00 56 GLN A C 20
ATOM 30467 O O . GLN A 1 56 ? 8.196 0.176 0.615 1.00 0.00 56 GLN A O 20
ATOM 30481 N N . LEU A 1 57 ? 6.719 -0.567 2.143 1.00 0.00 57 LEU A N 20
ATOM 30482 C CA . LEU A 1 57 ? 5.699 0.420 1.808 1.00 0.00 57 LEU A CA 20
ATOM 30483 C C . LEU A 1 57 ? 5.919 1.715 2.575 1.00 0.00 57 LEU A C 20
ATOM 30484 O O . LEU A 1 57 ? 6.069 1.701 3.798 1.00 0.00 57 LEU A O 20
ATOM 30500 N N . TYR A 1 58 ? 5.935 2.822 1.855 1.00 0.00 58 TYR A N 20
ATOM 30501 C CA . TYR A 1 58 ? 6.036 4.135 2.466 1.00 0.00 58 TYR A CA 20
ATOM 30502 C C . TYR A 1 58 ? 4.855 5.013 2.077 1.00 0.00 58 TYR A C 20
ATOM 30503 O O . TYR A 1 58 ? 4.610 5.259 0.902 1.00 0.00 58 TYR A O 20
ATOM 30521 N N . TYR A 1 59 ? 4.129 5.479 3.067 1.00 0.00 59 TYR A N 20
ATOM 30522 C CA . TYR A 1 59 ? 3.135 6.514 2.864 1.00 0.00 59 TYR A CA 20
ATOM 30523 C C . TYR A 1 59 ? 3.800 7.854 3.133 1.00 0.00 59 TYR A C 20
ATOM 30524 O O . TYR A 1 59 ? 4.263 8.091 4.243 1.00 0.00 59 TYR A O 20
ATOM 30542 N N . SER A 1 60 ? 3.857 8.707 2.114 1.00 0.00 60 SER A N 20
ATOM 30543 C CA . SER A 1 60 ? 4.598 9.976 2.165 1.00 0.00 60 SER A CA 20
ATOM 30544 C C . SER A 1 60 ? 6.072 9.741 2.542 1.00 0.00 60 SER A C 20
ATOM 30545 O O . SER A 1 60 ? 6.893 9.419 1.680 1.00 0.00 60 SER A O 20
ATOM 30553 N N . GLY A 1 61 ? 6.401 9.881 3.822 1.00 0.00 61 GLY A N 20
ATOM 30554 C CA . GLY A 1 61 ? 7.743 9.577 4.289 1.00 0.00 61 GLY A CA 20
ATOM 30555 C C . GLY A 1 61 ? 7.713 8.585 5.432 1.00 0.00 61 GLY A C 20
ATOM 30556 O O . GLY A 1 61 ? 8.727 8.322 6.083 1.00 0.00 61 GLY A O 20
ATOM 30560 N N . ILE A 1 62 ? 6.537 8.026 5.653 1.00 0.00 62 ILE A N 20
ATOM 30561 C CA . ILE A 1 62 ? 6.285 7.122 6.761 1.00 0.00 62 ILE A CA 20
ATOM 30562 C C . ILE A 1 62 ? 6.187 5.692 6.255 1.00 0.00 62 ILE A C 20
ATOM 30563 O O . ILE A 1 62 ? 5.456 5.418 5.312 1.00 0.00 62 ILE A O 20
ATOM 30579 N N . GLU A 1 63 ? 6.907 4.782 6.879 1.00 0.00 63 GLU A N 20
ATOM 30580 C CA . GLU A 1 63 ? 6.863 3.389 6.469 1.00 0.00 63 GLU A CA 20
ATOM 30581 C C . GLU A 1 63 ? 5.694 2.685 7.144 1.00 0.00 63 GLU A C 20
ATOM 30582 O O . GLU A 1 63 ? 5.374 2.954 8.302 1.00 0.00 63 GLU A O 20
ATOM 30594 N N . LEU A 1 64 ? 5.041 1.808 6.407 1.00 0.00 64 LEU A N 20
ATOM 30595 C CA . LEU A 1 64 ? 3.899 1.077 6.929 1.00 0.00 64 LEU A CA 20
ATOM 30596 C C . LEU A 1 64 ? 4.370 -0.219 7.575 1.00 0.00 64 LEU A C 20
ATOM 30597 O O . LEU A 1 64 ? 4.468 -1.260 6.920 1.00 0.00 64 LEU A O 20
ATOM 30613 N N . ALA A 1 65 ? 4.697 -0.131 8.856 1.00 0.00 65 ALA A N 20
ATOM 30614 C CA . ALA A 1 65 ? 5.297 -1.242 9.577 1.00 0.00 65 ALA A CA 20
ATOM 30615 C C . ALA A 1 65 ? 4.248 -2.169 10.178 1.00 0.00 65 ALA A C 20
ATOM 30616 O O . ALA A 1 65 ? 4.445 -3.382 10.238 1.00 0.00 65 ALA A O 20
ATOM 30623 N N . ASP A 1 66 ? 3.140 -1.604 10.629 1.00 0.00 66 ASP A N 20
ATOM 30624 C CA . ASP A 1 66 ? 2.113 -2.398 11.287 1.00 0.00 66 ASP A CA 20
ATOM 30625 C C . ASP A 1 66 ? 1.106 -2.947 10.288 1.00 0.00 66 ASP A C 20
ATOM 30626 O O . ASP A 1 66 ? 0.258 -2.220 9.776 1.00 0.00 66 ASP A O 20
ATOM 30635 N N . ASP A 1 67 ? 1.219 -4.242 10.024 1.00 0.00 67 ASP A N 20
ATOM 30636 C CA . ASP A 1 67 ? 0.359 -4.935 9.063 1.00 0.00 67 ASP A CA 20
ATOM 30637 C C . ASP A 1 67 ? -1.104 -4.921 9.489 1.00 0.00 67 ASP A C 20
ATOM 30638 O O . ASP A 1 67 ? -1.997 -4.708 8.669 1.00 0.00 67 ASP A O 20
ATOM 30647 N N . TYR A 1 68 ? -1.336 -5.136 10.778 1.00 0.00 68 TYR A N 20
ATOM 30648 C CA . TYR A 1 68 ? -2.690 -5.228 11.328 1.00 0.00 68 TYR A CA 20
ATOM 30649 C C . TYR A 1 68 ? -3.421 -3.888 11.279 1.00 0.00 68 TYR A C 20
ATOM 30650 O O . TYR A 1 68 ? -4.629 -3.825 11.502 1.00 0.00 68 TYR A O 20
ATOM 30668 N N . ARG A 1 69 ? -2.688 -2.825 10.990 1.00 0.00 69 ARG A N 20
ATOM 30669 C CA . ARG A 1 69 ? -3.254 -1.487 10.976 1.00 0.00 69 ARG A CA 20
ATOM 30670 C C . ARG A 1 69 ? -4.051 -1.231 9.706 1.00 0.00 69 ARG A C 20
ATOM 30671 O O . ARG A 1 69 ? -3.695 -1.712 8.631 1.00 0.00 69 ARG A O 20
ATOM 30692 N N . ASN A 1 70 ? -5.138 -0.484 9.846 1.00 0.00 70 ASN A N 20
ATOM 30693 C CA . ASN A 1 70 ? -5.941 -0.077 8.700 1.00 0.00 70 ASN A CA 20
ATOM 30694 C C . ASN A 1 70 ? -5.283 1.113 8.026 1.00 0.00 70 ASN A C 20
ATOM 30695 O O . ASN A 1 70 ? -4.618 1.910 8.687 1.00 0.00 70 ASN A O 20
ATOM 30706 N N . LEU A 1 71 ? -5.458 1.235 6.720 1.00 0.00 71 LEU A N 20
ATOM 30707 C CA . LEU A 1 71 ? -4.943 2.387 5.988 1.00 0.00 71 LEU A CA 20
ATOM 30708 C C . LEU A 1 71 ? -5.558 3.666 6.550 1.00 0.00 71 LEU A C 20
ATOM 30709 O O . LEU A 1 71 ? -4.937 4.731 6.565 1.00 0.00 71 LEU A O 20
ATOM 30725 N N . ASN A 1 72 ? -6.782 3.527 7.034 1.00 0.00 72 ASN A N 20
ATOM 30726 C CA . ASN A 1 72 ? -7.505 4.605 7.690 1.00 0.00 72 ASN A CA 20
ATOM 30727 C C . ASN A 1 72 ? -6.750 5.142 8.907 1.00 0.00 72 ASN A C 20
ATOM 30728 O O . ASN A 1 72 ? -6.746 6.347 9.155 1.00 0.00 72 ASN A O 20
ATOM 30739 N N . GLU A 1 73 ? -6.087 4.253 9.645 1.00 0.00 73 GLU A N 20
ATOM 30740 C CA . GLU A 1 73 ? -5.409 4.645 10.882 1.00 0.00 73 GLU A CA 20
ATOM 30741 C C . GLU A 1 73 ? -4.246 5.588 10.583 1.00 0.00 73 GLU A C 20
ATOM 30742 O O . GLU A 1 73 ? -3.904 6.448 11.397 1.00 0.00 73 GLU A O 20
ATOM 30754 N N . TYR A 1 74 ? -3.639 5.412 9.413 1.00 0.00 74 TYR A N 20
ATOM 30755 C CA . TYR A 1 74 ? -2.499 6.227 9.007 1.00 0.00 74 TYR A CA 20
ATOM 30756 C C . TYR A 1 74 ? -2.963 7.545 8.398 1.00 0.00 74 TYR A C 20
ATOM 30757 O O . TYR A 1 74 ? -2.170 8.471 8.217 1.00 0.00 74 TYR A O 20
ATOM 30775 N N . GLY A 1 75 ? -4.249 7.625 8.085 1.00 0.00 75 GLY A N 20
ATOM 30776 C CA . GLY A 1 75 ? -4.782 8.802 7.430 1.00 0.00 75 GLY A CA 20
ATOM 30777 C C . GLY A 1 75 ? -4.562 8.759 5.932 1.00 0.00 75 GLY A C 20
ATOM 30778 O O . GLY A 1 75 ? -4.263 9.777 5.303 1.00 0.00 75 GLY A O 20
ATOM 30782 N N . ILE A 1 76 ? -4.694 7.573 5.357 1.00 0.00 76 ILE A N 20
ATOM 30783 C CA . ILE A 1 76 ? -4.529 7.405 3.926 1.00 0.00 76 ILE A CA 20
ATOM 30784 C C . ILE A 1 76 ? -5.840 7.702 3.205 1.00 0.00 76 ILE A C 20
ATOM 30785 O O . ILE A 1 76 ? -6.868 7.077 3.472 1.00 0.00 76 ILE A O 20
ATOM 30801 N N . THR A 1 77 ? -5.800 8.681 2.318 1.00 0.00 77 THR A N 20
ATOM 30802 C CA . THR A 1 77 ? -6.972 9.075 1.557 1.00 0.00 77 THR A CA 20
ATOM 30803 C C . THR A 1 77 ? -6.760 8.748 0.078 1.00 0.00 77 THR A C 20
ATOM 30804 O O . THR A 1 77 ? -5.755 8.138 -0.286 1.00 0.00 77 THR A O 20
ATOM 30815 N N . GLU A 1 78 ? -7.697 9.142 -0.768 1.00 0.00 78 GLU A N 20
ATOM 30816 C CA . GLU A 1 78 ? -7.592 8.869 -2.190 1.00 0.00 78 GLU A CA 20
ATOM 30817 C C . GLU A 1 78 ? -6.590 9.821 -2.842 1.00 0.00 78 GLU A C 20
ATOM 30818 O O . GLU A 1 78 ? -6.457 10.973 -2.420 1.00 0.00 78 GLU A O 20
ATOM 30830 N N . PHE A 1 79 ? -5.876 9.318 -3.852 1.00 0.00 79 PHE A N 20
ATOM 30831 C CA . PHE A 1 79 ? -4.828 10.072 -4.539 1.00 0.00 79 PHE A CA 20
ATOM 30832 C C . PHE A 1 79 ? -3.639 10.303 -3.618 1.00 0.00 79 PHE A C 20
ATOM 30833 O O . PHE A 1 79 ? -2.918 11.293 -3.746 1.00 0.00 79 PHE A O 20
ATOM 30850 N N . SER A 1 80 ? -3.438 9.368 -2.696 1.00 0.00 80 SER A N 20
ATOM 30851 C CA . SER A 1 80 ? -2.285 9.382 -1.813 1.00 0.00 80 SER A CA 20
ATOM 30852 C C . SER A 1 80 ? -1.104 8.701 -2.483 1.00 0.00 80 SER A C 20
ATOM 30853 O O . SER A 1 80 ? -1.268 7.987 -3.476 1.00 0.00 80 SER A O 20
ATOM 30861 N N . GLU A 1 81 ? 0.081 8.920 -1.940 1.00 0.00 81 GLU A N 20
ATOM 30862 C CA . GLU A 1 81 ? 1.284 8.342 -2.505 1.00 0.00 81 GLU A CA 20
ATOM 30863 C C . GLU A 1 81 ? 1.806 7.206 -1.649 1.00 0.00 81 GLU A C 20
ATOM 30864 O O . GLU A 1 81 ? 2.151 7.389 -0.479 1.00 0.00 81 GLU A O 20
ATOM 30876 N N . ILE A 1 82 ? 1.856 6.034 -2.251 1.00 0.00 82 ILE A N 20
ATOM 30877 C CA . ILE A 1 82 ? 2.448 4.870 -1.630 1.00 0.00 82 ILE A CA 20
ATOM 30878 C C . ILE A 1 82 ? 3.757 4.546 -2.331 1.00 0.00 82 ILE A C 20
ATOM 30879 O O . ILE A 1 82 ? 3.774 4.073 -3.469 1.00 0.00 82 ILE A O 20
ATOM 30895 N N . VAL A 1 83 ? 4.844 4.835 -1.655 1.00 0.00 83 VAL A N 20
ATOM 30896 C CA . VAL A 1 83 ? 6.171 4.650 -2.213 1.00 0.00 83 VAL A CA 20
ATOM 30897 C C . VAL A 1 83 ? 6.672 3.252 -1.897 1.00 0.00 83 VAL A C 20
ATOM 30898 O O . VAL A 1 83 ? 6.749 2.862 -0.734 1.00 0.00 83 VAL A O 20
ATOM 30911 N N . VAL A 1 84 ? 6.998 2.495 -2.926 1.00 0.00 84 VAL A N 20
ATOM 30912 C CA . VAL A 1 84 ? 7.454 1.134 -2.736 1.00 0.00 84 VAL A CA 20
ATOM 30913 C C . VAL A 1 84 ? 8.955 1.030 -2.971 1.00 0.00 84 VAL A C 20
ATOM 30914 O O . VAL A 1 84 ? 9.421 1.011 -4.110 1.00 0.00 84 VAL A O 20
ATOM 30927 N N . PHE A 1 85 ? 9.704 0.989 -1.883 1.00 0.00 85 PHE A N 20
ATOM 30928 C CA . PHE A 1 85 ? 11.143 0.820 -1.956 1.00 0.00 85 PHE A CA 20
ATOM 30929 C C . PHE A 1 85 ? 11.506 -0.645 -1.788 1.00 0.00 85 PHE A C 20
ATOM 30930 O O . PHE A 1 85 ? 11.208 -1.257 -0.762 1.00 0.00 85 PHE A O 20
ATOM 30947 N N . LEU A 1 86 ? 12.139 -1.210 -2.803 1.00 0.00 86 LEU A N 20
ATOM 30948 C CA . LEU A 1 86 ? 12.476 -2.621 -2.791 1.00 0.00 86 LEU A CA 20
ATOM 30949 C C . LEU A 1 86 ? 13.797 -2.837 -2.078 1.00 0.00 86 LEU A C 20
ATOM 30950 O O . LEU A 1 86 ? 14.834 -2.340 -2.508 1.00 0.00 86 LEU A O 20
ATOM 30966 N N . LYS A 1 87 ? 13.754 -3.546 -0.966 1.00 0.00 87 LYS A N 20
ATOM 30967 C CA . LYS A 1 87 ? 14.960 -3.870 -0.227 1.00 0.00 87 LYS A CA 20
ATOM 30968 C C . LYS A 1 87 ? 15.584 -5.137 -0.800 1.00 0.00 87 LYS A C 20
ATOM 30969 O O . LYS A 1 87 ? 14.983 -6.212 -0.740 1.00 0.00 87 LYS A O 20
ATOM 30988 N N . SER A 1 88 ? 16.775 -5.006 -1.367 1.00 0.00 88 SER A N 20
ATOM 30989 C CA . SER A 1 88 ? 17.467 -6.139 -1.972 1.00 0.00 88 SER A CA 20
ATOM 30990 C C . SER A 1 88 ? 18.085 -7.032 -0.901 1.00 0.00 88 SER A C 20
ATOM 30991 O O . SER A 1 88 ? 19.302 -7.225 -0.849 1.00 0.00 88 SER A O 20
ATOM 30999 N N . ILE A 1 89 ? 17.237 -7.562 -0.040 1.00 0.00 89 ILE A N 20
ATOM 31000 C CA . ILE A 1 89 ? 17.681 -8.414 1.042 1.00 0.00 89 ILE A CA 20
ATOM 31001 C C . ILE A 1 89 ? 17.159 -9.832 0.857 1.00 0.00 89 ILE A C 20
ATOM 31002 O O . ILE A 1 89 ? 15.986 -10.044 0.533 1.00 0.00 89 ILE A O 20
ATOM 31018 N N . ASN A 1 90 ? 18.043 -10.795 1.034 1.00 0.00 90 ASN A N 20
ATOM 31019 C CA . ASN A 1 90 ? 17.669 -12.192 0.940 1.00 0.00 90 ASN A CA 20
ATOM 31020 C C . ASN A 1 90 ? 17.246 -12.706 2.306 1.00 0.00 90 ASN A C 20
ATOM 31021 O O . ASN A 1 90 ? 18.086 -13.074 3.128 1.00 0.00 90 ASN A O 20
ATOM 31032 N N . ARG A 1 91 ? 15.946 -12.690 2.561 1.00 0.00 91 ARG A N 20
ATOM 31033 C CA . ARG A 1 91 ? 15.420 -13.181 3.825 1.00 0.00 91 ARG A CA 20
ATOM 31034 C C . ARG A 1 91 ? 15.135 -14.669 3.738 1.00 0.00 91 ARG A C 20
ATOM 31035 O O . ARG A 1 91 ? 14.184 -15.097 3.080 1.00 0.00 91 ARG A O 20
ATOM 31056 N N . ALA A 1 92 ? 15.982 -15.448 4.384 1.00 0.00 92 ALA A N 20
ATOM 31057 C CA . ALA A 1 92 ? 15.821 -16.887 4.415 1.00 0.00 92 ALA A CA 20
ATOM 31058 C C . ALA A 1 92 ? 15.713 -17.368 5.853 1.00 0.00 92 ALA A C 20
ATOM 31059 O O . ALA A 1 92 ? 16.384 -16.839 6.743 1.00 0.00 92 ALA A O 20
ATOM 31066 N N . LYS A 1 93 ? 14.857 -18.352 6.081 1.00 0.00 93 LYS A N 20
ATOM 31067 C CA . LYS A 1 93 ? 14.687 -18.931 7.410 1.00 0.00 93 LYS A CA 20
ATOM 31068 C C . LYS A 1 93 ? 15.903 -19.783 7.765 1.00 0.00 93 LYS A C 20
ATOM 31069 O O . LYS A 1 93 ? 16.182 -20.046 8.935 1.00 0.00 93 LYS A O 20
ATOM 31088 N N . ASP A 1 94 ? 16.614 -20.196 6.729 1.00 0.00 94 ASP A N 20
ATOM 31089 C CA . ASP A 1 94 ? 17.729 -21.116 6.854 1.00 0.00 94 ASP A CA 20
ATOM 31090 C C . ASP A 1 94 ? 18.961 -20.395 7.377 1.00 0.00 94 ASP A C 20
ATOM 31091 O O . ASP A 1 94 ? 19.482 -19.517 6.664 1.00 0.00 94 ASP A O 20
#

CATH classification: 3.10.20.90

InterPro domains:
  IPR000626 Ubiquitin-like domain [PF00240] (77-146)
  IPR000626 Ubiquitin-like domain [PF00240] (162-223)
  IPR000626 Ubiquitin-like domain [PS50053] (75-146)
  IPR000626 Ubiquitin-like domain [PS50053] (141-223)
  IPR000626 Ubiquitin-like domain [SM00213] (75-146)
  IPR029071 Ubiquitin-like domain superfamily [SSF54236] (2-75)
  IPR029071 Ubiquitin-like domain superfamily [SSF54236] (73-153)
  IPR029071 Ubiquitin-like domain superfamily [SSF54236] (162-225)

Radius of gyration: 13.04 Å; Cα contacts (8 Å, |Δi|>4): 139; chains: 1; bounding box: 43×29×24 Å

Sequence (94 aa):
MGHHHHHHSHAAVRKIHVTVKFPSKQFTVEVDRTETVSSLKDKIHIVENTPIKRMQLYYSGIELADDYRNLNEYGITEFSEIVVFLKSINRAKDMGHHHHHHSHAAVRKIHVTVKFPSKQFTVEVDRTETVSSLKDKIHIVENTPIKRMQLYYSGIELADDYRNLNEYGITEFSEIVVFLKSINRAKDMGHHHHHHSHAAVRKIHVTVKFPSKQFTVEVDRTETVSSLKDKIHIVENTPIKRMQLYYSGIELADDYRNLNEYGITEFSEIVVFLKSINRAKDMGHHHHHHSHAAVRKIHVTVKFPSKQFTVEVDRTETVSSLKDKIHIVENTPIKRMQLYYSGIELADDYRNLNEYGITEFSEIVVFLKSINRAKDMGHHHHHHSHAAVRKIHVTVKFPSKQFTVEVDRTETVSSLKDKIHIVENTPIKRMQLYYSGIELADDYRNLNEYGITEFSEIVVFLKSINRAKDMGHHHHHHSHAAVRKIHVTVKFPSKQFTVEVDRTETVSSLKDKIHIVENTPIKRMQLYYSGIELADDYRNLNEYGITEFSEIVVFLKSINRAKDMGHHHHHHSHAAVRKIHVTVKFPSKQFTVEVDRTETVSSLKDKIHIVENTPIKRMQLYYSGIELADDYRNLNEYGITEFSEIVVFLKSINRAKDMGHHHHHHSHAAVRKIHVTVKFPSKQFTVEVDRTETVSSLKDKIHIVENTPIKRMQLYYSGIELADDYRNLNEYGITEFSEIVVFLKSINRAKDMGHHHHHHSHAAVRKIHVTVKFPSKQFTVEVDRTETVSSLKDKIHIVENTPIKRMQLYYSGIELADDYRNLNEYGITEFSEIVVFLKSINRAKDMGHHHHHHSHAAVRKIHVTVKFPSKQFTVEVDRTETVSSLKDKIHIVENTPIKRMQLYYSGIELADDYRNLNEYGITEFSEIVVFLKSINRAKDMGHHHHHHSHAAVRKIHVTVKFPSKQFTVEVDRTETVSSLKDKIHIVENTPIKRMQLYYSGIELADDYRNLNEYGITEFSEIVVFLKSINRAKDMGHHHHHHSHAAVRKIHVTVKFPSKQFTVEVDRTETVSSLKDKIHIVENTPIKRMQLYYSGIELADDYRNLNEYGITEFSEIVVFLKSINRAKDMGHHHHHHSHAAVRKIHVTVKFPSKQFTVEVDRTETVSSLKDKIHIVENTPIKRMQLYYSGIELADDYRNLNEYGITEFSEIVVFLKSINRAKDMGHHHHHHSHAAVRKIHVTVKFPSKQFTVEVDRTETVSSLKDKIHIVENTPIKRMQLYYSGIELADDYRNLNEYGITEFSEIVVFLKSINRAKDMGHHHHHHSHAAVRKIHVTVKFPSKQFTVEVDRTETVSSLKDKIHIVENTPIKRMQLYYSGIELADDYRNLNEYGITEFSEIVVFLKSINRAKDMGHHHHHHSHAAVRKIHVTVKFPSKQFTVEVDRTETVSSLKDKIHIVENTPIKRMQLYYSGIELADDYRNLNEYGITEFSEIVVFLKSINRAKDMGHHHHHHSHAAVRKIHVTVKFPSKQFTVEVDRTETVSSLKDKIHIVENTPIKRMQLYYSGIELADDYRNLNEYGITEFSEIVVFLKSINRAKDMGHHHHHHSHAAVRKIHVTVKFPSKQFTVEVDRTETVSSLKDKIHIVENTPIKRMQLYYSGIELADDYRNLNEYGITEFSEIVVFLKSINRAKDMGHHHHHHSHAAVRKIHVTVKFPSKQFTVEVDRTETVSSLKDKIHIVENTPIKRMQLYYSGIELADDYRNLNEYGITEFSEIVVFLKSINRAKDMGHHHHHHSHAAVRKIHVTVKFPSKQFTVEVDRTETVSSLKDKIHIVENTPIKRMQLYYSGIELADDYRNLNEYGITEFSEIVVFLKSINRAKD

Secondary structure (DSSP, 8-state):
--------S-SSSPPEEEEEE-SS-EEEEEE-TT-BHHHHHHHHHHHSSS-TTTEEEEETTEEE--TTSBHHHHT--TTEEEEEEE---SS---

Foldseek 3Di:
DDDPVVPPDDPPAAFAFEWEDDPVDIDTDGHRQQAFQLVVLVVCVVVDVDDSVFKWKDFPNRTRDDRRDGNVVVVDHHPTYIYIDGHPDDDDPD

Solvent-accessible surface area: 6592 Å² total; per-residue (Å²): 243,61,179,131,151,171,130,158,93,104,89,87,36,200,98,5,62,0,29,1,67,16,94,54,75,122,39,86,19,112,0,14,96,65,19,27,0,25,10,1,14,36,62,1,79,141,87,6,116,1,49,45,173,111,0,33,0,51,27,92,74,77,79,0,54,42,72,171,82,46,0,71,89,34,50,10,91,61,166,7,86,0,44,1,104,26,104,41,164,150,206,95,79,117